Protein AF-0000000072543298 (afdb_homodimer)

Solvent-accessible surface area (backbone atoms only — not comparable to full-atom values): 110197 Å² total; per-residue (Å²): 109,69,66,55,39,47,43,68,65,50,57,70,50,43,33,86,55,29,32,30,28,44,59,50,42,37,95,79,49,76,70,52,47,16,36,52,63,36,28,51,38,40,25,48,36,36,34,43,51,16,51,27,30,66,71,74,44,91,49,54,25,59,21,46,34,29,39,30,46,20,36,38,20,56,39,30,54,50,39,39,49,57,76,39,35,64,30,51,50,47,22,62,79,40,78,42,59,83,24,36,60,73,49,44,24,27,35,72,73,44,45,67,73,62,55,65,84,76,39,52,31,26,29,56,34,56,60,18,50,50,47,37,50,49,44,39,44,28,72,70,68,48,82,62,55,44,46,67,69,52,44,22,50,52,42,46,48,50,56,56,36,48,54,35,65,58,39,52,25,16,42,94,81,39,43,33,38,74,66,27,70,80,46,61,33,55,38,30,36,29,15,23,19,23,34,25,18,49,63,57,38,34,50,35,37,57,52,30,92,52,37,43,74,77,33,47,33,83,61,63,62,42,43,44,48,47,16,47,53,42,28,62,54,34,50,54,29,28,35,58,66,30,63,38,37,48,64,42,48,47,15,48,28,60,84,34,31,42,54,75,58,58,71,64,50,49,51,30,52,48,49,38,50,72,74,32,51,57,88,62,21,30,25,57,40,89,34,36,40,72,86,25,73,81,46,60,88,88,49,92,54,57,58,91,43,47,46,46,76,21,50,66,49,46,31,18,22,41,50,56,44,45,47,50,27,47,40,23,53,72,69,69,34,58,67,63,21,50,52,40,46,63,59,46,58,81,65,48,40,82,52,98,79,37,80,31,41,33,55,32,29,29,49,49,75,91,45,45,68,58,18,57,75,38,65,82,71,59,79,62,43,72,34,48,46,12,55,82,67,20,36,25,38,47,47,40,22,51,47,52,47,40,50,31,45,75,71,59,57,32,54,69,59,69,74,32,61,74,36,54,87,41,51,48,63,72,31,86,84,69,96,55,78,45,59,43,72,36,31,61,61,90,82,61,47,40,34,36,30,42,32,24,43,34,73,65,50,35,53,55,38,41,75,74,68,42,85,58,41,38,51,74,74,48,57,84,44,38,43,31,48,46,67,48,53,31,56,58,48,32,61,43,36,51,34,78,91,63,66,33,72,34,42,74,92,52,83,65,43,60,66,56,24,16,31,36,34,36,48,81,92,35,45,37,38,25,31,39,63,73,69,50,63,80,61,47,71,62,57,62,37,53,68,37,41,52,52,49,50,54,48,48,54,53,44,47,70,74,63,44,35,43,54,57,29,47,40,43,41,45,76,44,51,68,82,67,52,64,66,92,59,39,64,62,50,50,51,52,54,48,29,44,68,72,26,46,55,97,83,41,45,35,41,66,52,57,67,80,75,42,59,83,54,34,21,56,34,61,46,59,73,54,61,77,49,91,61,79,76,75,61,73,59,60,73,59,60,85,70,77,82,77,76,68,60,75,83,65,52,74,68,76,67,83,68,71,77,53,76,72,66,64,63,76,61,58,71,72,47,52,74,68,56,51,53,55,49,49,71,72,49,81,39,64,54,44,41,51,54,51,48,51,53,44,36,73,73,67,32,55,76,41,62,65,86,92,39,29,44,54,55,48,39,52,52,47,33,55,53,23,46,74,68,62,36,33,42,54,26,35,42,37,40,36,73,69,62,60,59,61,87,60,46,41,60,20,53,36,52,38,42,45,68,65,26,35,41,31,50,32,44,66,95,55,68,68,46,77,48,84,58,62,55,52,62,68,54,49,50,52,52,42,46,64,54,18,49,83,79,40,47,43,49,38,45,50,51,49,53,47,45,43,50,48,25,51,39,51,72,74,44,46,72,62,46,60,42,37,46,52,46,42,50,23,31,43,52,50,34,44,49,51,51,44,64,70,64,56,81,37,62,88,56,76,66,44,75,55,55,45,47,72,44,53,47,52,51,45,50,52,43,66,57,47,39,76,76,80,52,52,83,81,47,52,40,37,56,50,26,32,41,38,24,27,48,44,53,43,64,88,64,46,58,60,42,51,50,54,46,38,74,39,12,70,50,8,44,32,40,80,86,40,71,48,46,27,72,54,49,63,38,58,46,56,89,87,26,50,57,53,47,50,50,53,48,56,46,58,62,61,49,84,46,29,44,59,42,33,50,49,54,50,47,51,53,49,51,39,53,54,40,66,75,34,75,62,64,43,50,74,45,55,45,50,53,55,58,46,53,51,50,19,49,50,52,50,48,51,54,44,28,73,73,70,68,55,72,92,67,92,66,62,63,66,62,47,43,41,51,46,93,47,92,87,9,49,50,50,36,42,48,52,39,51,52,47,52,52,64,72,38,70,54,56,56,67,78,73,81,67,80,74,85,120,108,68,65,56,39,47,43,68,64,49,56,69,49,44,34,86,56,30,30,30,28,43,61,49,43,37,94,78,51,79,70,53,47,18,34,52,64,35,28,50,38,41,24,47,35,35,34,44,50,16,52,27,31,66,72,73,44,91,47,55,25,59,20,47,34,28,38,30,45,20,35,38,20,58,42,30,52,49,39,39,50,58,75,38,36,65,29,51,50,47,22,63,78,41,78,42,59,81,24,36,61,76,47,45,25,27,35,72,73,44,45,67,74,63,55,64,86,75,38,52,34,27,29,55,32,55,60,18,50,50,46,37,51,50,44,39,43,27,73,69,67,47,80,63,54,44,45,68,68,52,43,22,49,53,42,46,49,50,55,56,37,47,53,36,64,56,38,51,25,17,42,95,82,39,42,34,38,74,66,27,71,78,45,60,35,54,38,30,35,29,15,23,18,22,34,28,18,49,63,56,38,34,51,35,38,56,54,29,92,51,36,43,73,78,33,47,34,82,60,62,61,40,42,43,48,49,17,46,53,40,27,62,54,34,50,53,30,30,34,58,66,30,61,38,39,47,62,42,48,48,14,49,29,61,83,35,30,42,54,75,57,59,70,64,51,49,51,28,53,49,50,36,51,72,76,32,50,56,86,62,21,31,24,56,41,90,34,37,43,72,86,25,71,82,46,61,87,87,49,94,53,58,58,90,42,47,47,44,76,19,48,64,50,46,31,18,23,41,51,56,45,44,48,50,28,46,39,24,52,73,70,69,33,58,66,63,22,50,53,40,46,61,60,45,57,80,65,45,39,81,53,97,78,37,82,30,40,32,55,32,29,30,48,48,76,90,46,44,69,60,17,57,74,40,66,85,72,60,79,61,44,73,34,49,46,11,55,80,66,19,35,25,38,45,48,40,22,50,47,52,46,42,49,32,44,75,71,59,58,33,53,68,58,70,73,31,62,75,36,56,87,40,52,47,64,73,29,86,83,71,95,54,76,44,59,42,71,35,32,60,61,90,81,60,47,39,34,36,31,43,34,24,42,32,72,66,52,35,53,56,39,42,74,75,70,41,83,57,39,39,51,71,74,46,58,83,43,40,43,31,48,47,66,49,54,32,58,58,48,31,59,42,36,51,34,77,91,64,66,33,72,36,41,72,92,52,81,66,44,61,67,55,24,15,33,36,34,37,49,81,91,34,46,36,36,26,33,38,62,76,67,47,84,50,74,51,70,63,62,62,38,53,70,38,44,54,52,47,50,53,48,50,53,53,45,47,71,74,63,43,32,44,54,57,29,46,39,44,41,44,74,44,51,67,82,68,50,63,66,92,59,38,65,62,51,49,51,51,53,48,29,44,70,71,28,47,55,96,85,42,46,36,42,68,55,56,66,81,74,42,58,84,54,34,23,56,35,62,45,58,73,56,63,78,49,91,60,80,77,74,62,73,60,59,72,61,59,85,71,76,80,76,74,69,59,74,83,66,52,73,70,76,67,84,67,72,76,52,78,71,67,62,63,75,61,56,71,73,47,52,73,68,56,50,53,55,49,49,71,72,49,83,39,64,56,43,42,51,53,50,48,52,53,45,36,72,72,66,32,54,76,40,62,65,86,92,39,30,45,54,54,49,38,52,52,45,32,54,51,23,44,75,69,62,37,33,41,54,25,34,42,39,40,36,74,68,62,55,63,62,87,60,45,43,60,19,53,35,51,38,42,43,68,67,26,35,42,28,50,32,43,67,96,53,69,67,47,77,49,84,58,62,55,53,62,68,55,50,49,51,52,42,46,63,54,17,49,83,77,41,45,42,50,39,44,48,49,50,53,47,44,43,49,46,26,52,39,51,71,73,46,46,71,62,45,61,43,38,46,52,46,42,49,22,31,44,51,50,34,44,50,52,51,43,64,69,66,56,81,36,61,89,56,74,65,44,76,55,55,45,47,72,47,53,48,51,50,45,52,51,44,66,57,44,39,74,73,79,50,49,82,79,46,53,42,36,56,50,27,33,40,37,23,28,49,45,53,44,62,87,64,45,59,59,42,50,51,55,44,38,73,40,12,69,51,8,43,31,37,80,85,40,71,49,45,27,73,52,48,62,38,58,46,56,91,86,24,50,58,51,47,50,50,54,48,56,46,58,60,61,49,86,47,28,43,58,43,32,51,48,54,49,47,51,53,49,52,35,52,54,40,66,75,33,75,64,64,45,49,72,46,54,45,50,53,56,57,46,53,51,51,19,49,49,53,51,48,52,53,43,29,74,73,71,67,55,73,92,66,91,66,62,62,65,63,46,42,39,52,47,94,46,94,87,9,49,48,51,37,42,47,53,39,50,51,48,53,54,64,73,41,70,55,57,57,67,76,74,81,68,79,71,86,117

Radius of gyration: 49.66 Å; Cα contacts (8 Å, |Δi|>4): 3732; chains: 2; bounding box: 104×158×107 Å

Secondary structure (DSSP, 8-state):
-HHHHHHHHTGGG--TTT----SEE-SS----EEEHHHHHHHHHHHHHHHHHHHHH-S-HHHHHHHHHHHHHHHHHHHHHHHTTHHHHHHHHH---GGGSPPSEEETTT--BSS-TTTS----HHHHHHHHHHHHHHHHTT-----SHHHHHHHHHHHHHHHTGGG--B-TTTT--STT-SS--B--HHHHHHHHHHHHHHTT-BTTGGG--GGGB----HHHHHHHHHHHHHHTT--SSS-S--TTHHHHHSTTT-----HHHHHHHHHHHHHHHB-SSSB-SSTT--TT-TTS-TT-SSPPTTGGGGGTT---BBTHHHHHHHHHHHHTT-HHHHHHHHHHHGGG-EEETTEEE--S-EE--GGGHHHHHHSTT-SPPEE-SBTTTSBEEHHHHHHHHHHHHHHTTSS-HHHH-TT-TTS-GGGS-----SS--B----TT--EEEEEEESSHHHHHHHHHTT---B-TTTTTTSEEE-HHHHHHHHTTTTEETTTTEE-S------HHHHTSEEEETTEEEEE--GGG--SS-SGGG-HHHHHHHHHHHHHHHHHH--BSSB-EEEEEE-HHHH-STTHHHHHHHHHHHHHTEETTEEEEE--HHHHTTTB-EEE-GGGGG-S-GGGS---------S----TTS--------------HHHHHTS-HHHHHHHHHH---HHHHHHHHHHHHHHH-TT-EETTEEHHHHHHHHHHHHHHTT-HHHHHHHHHHTT---TTHHHHHHHHHHTT-EEEEE-TTS-EEEE-S---HHHHHHHHHHHHTTT-TTHHHHHHHHHHHHHHHHHH-GGGGTTB-EEEHHHHHHHHHHHHHHH-TTGGGTT-GGGS-HHHHHHHHHHHHHHHHH-GGGS-HHHHHHHHHHHTB--TTHHHHHHHHHHT-TT-EEETTEEE-STTHHHH--TT-HHHHHHHHHHHTT---HHHHHHHHHHHHHHHHHHHH-TT---SS-EEHHHHHHHHHHHHHHHHHHHH-----S--HHHHTS-TTSTT-HHHHHHHHHHHHHHHS-----SS------/-HHHHHHHHTGGG--TTT----SEE-TT----EEEHHHHHHHHHHHHHHHHHHHHH-S-HHHHHHHHHHHHHHHHHHHHHHHTTHHHHHHHHH---GGGSPPSEEETTT--BSS-TTTS----HHHHHHHHHHHHHHHHTT-----SHHHHHHHHHHHHHHHTGGG--B-TTTT--STT-SS--B--HHHHHHHHHHHHHHTT-BTTGGG--GGGB----HHHHHHHHHHHHHHTT--SSS-S--TTHHHHHSTTT-----HHHHHHHHHHHHHHHB-SSSB-SSTT--TT-TTS-TT-SSPPTTGGGGGTT---BBTHHHHHHHHHHHHTT-HHHHHHHHHHHGGG-EEETTEEE--S-EE--GGGHHHHHHSTT-SPPEE-SBTTTSBEEHHHHHHHHHHHHHHTTSS-HHHH-TT-TTS-GGGS-----SS--B----TT--EEEEEEESSHHHHHHHHHTT---B-TTTTTTSEEE-HHHHHHHHTTTTEETTTTEE-S------HHHHTSEEEETTEEEEE--GGG---SSSGGG-HHHHHHHHHHHHHHHHHH--BSSB-EEEEEE-HHHH-STTHHHHHHHHHHHHHTEETTEEEEE--HHHHTTTB-EEE-GGGGG-S-GGGS---------S----TTS--------------HHHHHTS-HHHHHHHHHH---HHHHHHHHHHHHHHH-TT-EETTEEHHHHHHHHHHHHHHTT-HHHHHHHHHHTT---TTHHHHHHHHHHTT-EEEEE-TTS-EEEE-S---HHHHHHHHHHHHTTT-TTHHHHHHHHHHHHHHHHHH-GGGGTTB-EEEHHHHHHHHHHHHHHH-TTGGGTT-GGGS-HHHHHHHHHHHHHHHHH-GGGS-HHHHHHHHHHHTB--TTHHHHHHHHHHT-TT-EEETTEEE-STTHHHH--TT-HHHHHHHHHHHTT---HHHHHHHHHHHHHHHHHHHH-TT---SS-EEHHHHHHHHHHHHHHHHHHHH-----S--HHHHTS-TTSTT-HHHHHHHHHHHHHHHS-----SS------

Sequence (2088 aa):
MIIISVKRQILQYQNCCLGLFPSIGSADNTNRTSHVRDSIYCSVAAWALSQAYRRIDDDNGRAHELGQIAVKCMRGILFCWIRQADKAEKFKRHQLPQYALHSTFDMITGDPVYTDEEYGHLQIDCVALYLIFLNQMISSGLKIIFTTDEVHFVQNLVFYVERAYRTPDYGMWERGSKYNNGSTELHASSIGMAKAALEAVNGCNLFGEIGAAWSVIYVDIDAHNRNRTIFESILPRESNSKNTDASLLPTVCWPAFAIHEEPIKLRALDKVKRKLEGKYGVKRFLRDGFKTELEDKNRKYYRPAEIKNFDGIECEWPMFYLYFIIDNIFHGKKKEAEEYMKKLKPLLLHSREGVLIPNYYYVPADKIELEKKNPGSQERLPSPEGSSAGVFMWGQSVYLISQMLIKGIVNVNELDPIRRYLPAIERPRFSTRYSKFQGTPPDLVIQIVLIADTSRLQQLLATYGIQTQTPHQIEPLQIWSPKQLTKAYEFLGVNHKLELTGRPSRPFGVLSTSKIYRVCSKTVLCYPLLFELSDFYLAQDISLVMDDCRNDLQFLSKGWKLSGRPTWCMLIREDTIRGHNFGEFLDLLAQFKKGNVGGVRVQIGRLQSFISSACIEHLDFLHHLEDPNIFDPLNEKKTGSNFKSLTDLPTLSDIDYGRGLIEAELKNKSTYDLVSIYKSLDDMQPQSQILKVLNDREGPDYRIESYTISERLEKLIHRAGTHKHWSVLRLCSALLGKLVDSLAPSVTTVLVRGKQITVGVFGHEEEVLDKPVSPNEIKNILYRICQPHDLRQAVLQQELILCIGKLIATVPELFDGILKIRIGWFVKAMEVEMETSGNYTDINNDIHCLSPHSIKILLHTVLTINVDDADYRTPLQKRQLDGALNRVPKDFYDRVWQILERTPGGIKVAGYLLPKQPTLSDMTMYELNFSLLVEQMLSKIIDPSYRQIMVEAFMVLSTVLERNSELNFLQSVNMDKIIQEAFDEFQKDLNKTEGHEKQDDMKLFFNTPPNIKHGTTSYLGKVIIRVLLDGELTVPSEEMCSVSMIIISVKRQILQYQNCCLGLFPSIGSADNTNRTSHVRDSIYCSVAAWALSQAYRRIDDDNGRAHELGQIAVKCMRGILFCWIRQADKAEKFKRHQLPQYALHSTFDMITGDPVYTDEEYGHLQIDCVALYLIFLNQMISSGLKIIFTTDEVHFVQNLVFYVERAYRTPDYGMWERGSKYNNGSTELHASSIGMAKAALEAVNGCNLFGEIGAAWSVIYVDIDAHNRNRTIFESILPRESNSKNTDASLLPTVCWPAFAIHEEPIKLRALDKVKRKLEGKYGVKRFLRDGFKTELEDKNRKYYRPAEIKNFDGIECEWPMFYLYFIIDNIFHGKKKEAEEYMKKLKPLLLHSREGVLIPNYYYVPADKIELEKKNPGSQERLPSPEGSSAGVFMWGQSVYLISQMLIKGIVNVNELDPIRRYLPAIERPRFSTRYSKFQGTPPDLVIQIVLIADTSRLQQLLATYGIQTQTPHQIEPLQIWSPKQLTKAYEFLGVNHKLELTGRPSRPFGVLSTSKIYRVCSKTVLCYPLLFELSDFYLAQDISLVMDDCRNDLQFLSKGWKLSGRPTWCMLIREDTIRGHNFGEFLDLLAQFKKGNVGGVRVQIGRLQSFISSACIEHLDFLHHLEDPNIFDPLNEKKTGSNFKSLTDLPTLSDIDYGRGLIEAELKNKSTYDLVSIYKSLDDMQPQSQILKVLNDREGPDYRIESYTISERLEKLIHRAGTHKHWSVLRLCSALLGKLVDSLAPSVTTVLVRGKQITVGVFGHEEEVLDKPVSPNEIKNILYRICQPHDLRQAVLQQELILCIGKLIATVPELFDGILKIRIGWFVKAMEVEMETSGNYTDINNDIHCLSPHSIKILLHTVLTINVDDADYRTPLQKRQLDGALNRVPKDFYDRVWQILERTPGGIKVAGYLLPKQPTLSDMTMYELNFSLLVEQMLSKIIDPSYRQIMVEAFMVLSTVLERNSELNFLQSVNMDKIIQEAFDEFQKDLNKTEGHEKQDDMKLFFNTPPNIKHGTTSYLGKVIIRVLLDGELTVPSEEMCSVS

Nearest PDB structures (foldseek):
  8jfl-assembly1_N  TM=9.525E-01  e=7.866E-101  Homo sapiens
  8jfk-assembly1_N  TM=9.503E-01  e=1.307E-99  Homo sapiens
  8jfk-assembly1_M  TM=9.234E-01  e=1.318E-75  Homo sapiens
  8jfl-assembly1_A  TM=9.089E-01  e=2.681E-70  Homo sapiens
  8cd0-assembly1_A  TM=5.021E-01  e=4.151E+00  Homo sapiens

pLDDT: mean 87.75, std 11.9, range [19.67, 98.75]

Foldseek 3Di:
DLVLLLCLAQVVQQDPAQLFGAQFDDPPDPDQKGFLLLRLLNLLLLLLLLLLCVPPPPPPPSSVVSLVSSLSSLLSQLVLQLVLLVLLQVCLVPVDLQSAGARMAGSHPSHHPDHSVGFFRFELLSLLSSLQVLLLSLQLPRQRDDDLLSLLSNLSSLSNLLQLLFRFGCYPVRQAALQSANDTWRFLLSLLSSLLSLQRQAQGQSRHPVHDPSRHHHHFLQSSLSSLLLSLLCPLATTQFFRHFLSVLCRCFPPRVSDQPVVRSVRSVVVQCVQFAALLAGFGTALRCPPEPPDDPVDSGDDFLRSLLSGLFTKHALLSLLSVLRRCLLVVNNVSNVVSVVSNVVQWDQDPSGIWHAGIWGDDPVCSVVCVVPRRPDDTHGDCRRPVVHHSSNSSSSVSSSVCSNVVSGDPCSSPVQPSNDDLCPTDDDPDLAKHFNFADPPAAAEEAEEELAVVVQVVLVVVVFHHHYQVRQPPAFEAEQQLVLVLQQLRSDDVVSPRRGNPSATGALQVQQAWEQALNHIYHYAGPLCPPPFALQNLPVVSSLVVVLLSLVCCNPSPRIAFHGYHYDYDYPLRCQADCVVVVSVSSVCQPVQDDPRHGYHYDHPVVRNVRGHYHYPCSNNPPPDPPPGDTRHRDPDPPPPPPSVPSPHPPPPPQPDADDLVVLLPDDLVVLLVVLVVDDHLRNNLSSLLSVCVVPNQQDDSDHDTSLVVLVVSLSVCSSSLQQLSNLSSCLSNLGFDSCQLVLQSLQLSSQAKEWAAAAPFDIDIDNGRDDRVVLSCRLQVRQVVPHSSSSSVLSLVSVLVSSCCSVPVVLCAQFRYAYSNLLVVLLLLVQVVVVPCVVVVSDPSRDRSVVVSVSSSCLSCCCPPPVPPDFLLNSQQSCLSRNGADDCLLVLLLVQLVQAQAAEADLRDGDHSPPLPSNGDRPNSVSVVVVVVRLVSDNGSLVSSLLSLLSVLLSVVCVVVVQFGAPHYHYSVVLLVQLLVVLQVVCCVPPVDPDDPDCSVLSRFAAPDDSGSSVSSNVSSVVNSVPGPSPRVPDPPPPPD/DLVLLLCLAQVVQQDPAQLFGAQFDDPPDPDQKGFLLLRLLNLLLLLLLLLLCVPPPPPPPSSVVSLVSSLSSLLSQLVLQLVLLVLLQVCLVPVDLQSAGARMAGSHPSHHPDHSQVFFRFELLSLLSSLQVLLLSLQLPRQRDDDLLSLLSVLSSLSNLLQLLFRFGCYPVRQAALQSANDTWRFLLSLLSSLLSLQRQAQGQSRHPVGDPSRHHHHFLQSSLSSLLLSLLCPLATTQFFRHFLSVLCRCFPPRVSDQPVVRSVRSVVVQCVQFAALLAGFGTALRCPPEPPDDPPDSGDDFLRSLLSGLFTKHALLSLLSVLRRCLLVVNNVSNVVSVVSNVVQWDQDPSGTWHAGIWGDDPVCSVVCVVPRRPDDTDGDCRRPVVHHSSNSSSSVSSSVCSNVVSGDPCSSRVQPSNDDLCPTDDDPDLAKHFNFADPPAAEEEAEEELAVVVQVVLVVVVFHHHYQVRQPPAFEAEQQLVLVLQQLRSDDVVSPRRGNPSATGALQVQQAWEQALNHIYHYAGPLCVPDLACQNLPVVSSLVVVLLSLVCCNPSPRIAFHGYHYDYDYPLRCQADCVVVVSVSSVCQPVQDDPRHGYHYDHPVVRVVRGHYHYPCSCNPPPDPPPGDTRHRDDDDPPPPPSVPSPHPPPPPQPDADDLVVLLPDDPVVLLVVLVVDDHLRNNLSSLLSCCVVPNQQDDNDHDGSLRVLVVSLSVCSSVLQQLSNLSSSLSNLGFDSCQLVLQSLQLSSQAKEWAAAAPFDIDIDNGRDDRVVLSCRLQVRQVVPHSSSSSVLSLVSVLNSSCCSVPVVLCVQFRYAYSNLLVVLLLLVQVVVVPCVVVVSDPSRDRSVVNSVSSSCLSCCCPPPVPVDFLLNVQQSCLSRNGADDCLLVLLLVQLVQAQAAEADLRDGDHSPPLPSNGDRPRSVSVVVVVVRLVSDNGSLVSSLLSVLSVLLSVVCVVVVQFGAPHYDYSVVLLVQLLVVLQVVCCVPPVDPDDPDCSVLSRFAAPDDSGSSVSSNVSSVVNSVVGPSPRVPPPPPPPD

Structure (mmCIF, N/CA/C/O backbone):
data_AF-0000000072543298-model_v1
#
loop_
_entity.id
_entity.type
_entity.pdbx_description
1 polymer 'Phosphorylase b kinase regulatory subunit'
#
loop_
_atom_site.group_PDB
_atom_site.id
_atom_site.type_symbol
_atom_site.label_atom_id
_atom_site.label_alt_id
_atom_site.label_comp_id
_atom_site.label_asym_id
_atom_site.label_entity_id
_atom_site.label_seq_id
_atom_site.pdbx_PDB_ins_code
_atom_site.Cartn_x
_atom_site.Cartn_y
_atom_site.Cartn_z
_atom_site.occupancy
_atom_site.B_iso_or_equiv
_atom_site.auth_seq_id
_atom_site.auth_comp_id
_atom_site.auth_asym_id
_atom_site.auth_atom_id
_atom_site.pdbx_PDB_model_num
ATOM 1 N N . MET A 1 1 ? 30.531 -4.211 7.105 1 72.94 1 MET A N 1
ATOM 2 C CA . MET A 1 1 ? 30.828 -4.035 5.688 1 72.94 1 MET A CA 1
ATOM 3 C C . MET A 1 1 ? 29.672 -4.5 4.824 1 72.94 1 MET A C 1
ATOM 5 O O . MET A 1 1 ? 29.188 -3.758 3.963 1 72.94 1 MET A O 1
ATOM 9 N N . ILE A 1 2 ? 29.078 -5.695 5.148 1 82 2 ILE A N 1
ATOM 10 C CA . ILE A 1 2 ? 28.031 -6.203 4.281 1 82 2 ILE A CA 1
ATOM 11 C C . ILE A 1 2 ? 26.766 -5.359 4.457 1 82 2 ILE A C 1
ATOM 13 O O . ILE A 1 2 ? 26.031 -5.133 3.498 1 82 2 ILE A O 1
ATOM 17 N N . ILE A 1 3 ? 26.656 -4.836 5.59 1 80.88 3 ILE A N 1
ATOM 18 C CA . ILE A 1 3 ? 25.5 -4.004 5.898 1 80.88 3 ILE A CA 1
ATOM 19 C C . ILE A 1 3 ? 25.531 -2.738 5.047 1 80.88 3 ILE A C 1
ATOM 21 O O . ILE A 1 3 ? 24.516 -2.338 4.484 1 80.88 3 ILE A O 1
ATOM 25 N N . ILE A 1 4 ? 26.641 -2.24 4.941 1 83.62 4 ILE A N 1
ATOM 26 C CA . ILE A 1 4 ? 26.812 -1.024 4.152 1 83.62 4 ILE A CA 1
ATOM 27 C C . ILE A 1 4 ? 26.562 -1.327 2.676 1 83.62 4 ILE A C 1
ATOM 29 O O . ILE A 1 4 ? 25.969 -0.523 1.963 1 83.62 4 ILE A O 1
ATOM 33 N N . SER A 1 5 ? 26.969 -2.52 2.283 1 90.25 5 SER A N 1
ATOM 34 C CA . SER A 1 5 ? 26.781 -2.896 0.883 1 90.25 5 SER A CA 1
ATOM 35 C C . SER A 1 5 ? 25.312 -3.072 0.54 1 90.25 5 SER A C 1
ATOM 37 O O . SER A 1 5 ? 24.859 -2.635 -0.521 1 90.25 5 SER A O 1
ATOM 39 N N . VAL A 1 6 ? 24.594 -3.705 1.438 1 93.06 6 VAL A N 1
ATOM 40 C CA . VAL A 1 6 ? 23.172 -3.922 1.183 1 93.06 6 VAL A CA 1
ATOM 41 C C . VAL A 1 6 ? 22.453 -2.578 1.11 1 93.06 6 VAL A C 1
ATOM 43 O O . VAL A 1 6 ? 21.578 -2.381 0.263 1 93.06 6 VAL A O 1
ATOM 46 N N . LYS A 1 7 ? 22.812 -1.687 1.951 1 90 7 LYS A N 1
ATOM 47 C CA . LYS A 1 7 ? 22.188 -0.367 1.983 1 90 7 LYS A CA 1
ATOM 48 C C . LYS A 1 7 ? 22.516 0.431 0.727 1 90 7 LYS A C 1
ATOM 50 O O . LYS A 1 7 ? 21.641 1.02 0.103 1 90 7 LYS A O 1
ATOM 55 N N . ARG A 1 8 ? 23.719 0.361 0.279 1 90.69 8 ARG A N 1
ATOM 56 C CA . ARG A 1 8 ? 24.203 1.192 -0.817 1 90.69 8 ARG A CA 1
ATOM 57 C C . ARG A 1 8 ? 23.828 0.597 -2.168 1 90.69 8 ARG A C 1
ATOM 59 O O . ARG A 1 8 ? 23.609 1.328 -3.139 1 90.69 8 ARG A O 1
ATOM 66 N N . GLN A 1 9 ? 23.719 -0.693 -2.164 1 94.56 9 GLN A N 1
ATOM 67 C CA . GLN A 1 9 ? 23.594 -1.328 -3.471 1 94.56 9 GLN A CA 1
ATOM 68 C C . GLN A 1 9 ? 22.156 -1.786 -3.717 1 94.56 9 GLN A C 1
ATOM 70 O O . GLN A 1 9 ? 21.766 -2.035 -4.859 1 94.56 9 GLN A O 1
ATOM 75 N N . ILE A 1 10 ? 21.328 -1.924 -2.648 1 95.62 10 ILE A N 1
ATOM 76 C CA . ILE A 1 10 ? 19.969 -2.436 -2.855 1 95.62 10 ILE A CA 1
ATOM 77 C C . ILE A 1 10 ? 18.953 -1.485 -2.225 1 95.62 10 ILE A C 1
ATOM 79 O O . ILE A 1 10 ? 18.156 -0.863 -2.928 1 95.62 10 ILE A O 1
ATOM 83 N N . LEU A 1 11 ? 19.109 -1.19 -0.948 1 94.88 11 LEU A N 1
ATOM 84 C CA . LEU A 1 11 ? 18.078 -0.545 -0.159 1 94.88 11 LEU A CA 1
ATOM 85 C C . LEU A 1 11 ? 17.875 0.899 -0.604 1 94.88 11 LEU A C 1
ATOM 87 O O . LEU A 1 11 ? 16.766 1.431 -0.512 1 94.88 11 LEU A O 1
ATOM 91 N N . GLN A 1 12 ? 18.875 1.548 -1.045 1 92.5 12 GLN A N 1
ATOM 92 C CA . GLN A 1 12 ? 18.766 2.949 -1.437 1 92.5 12 GLN A CA 1
ATOM 93 C C . GLN A 1 12 ? 17.844 3.113 -2.639 1 92.5 12 GLN A C 1
ATOM 95 O O . GLN A 1 12 ? 17.312 4.199 -2.877 1 92.5 12 GLN A O 1
ATOM 100 N N . TYR A 1 13 ? 17.562 1.981 -3.336 1 94 13 TYR A N 1
ATOM 101 C CA . TYR A 1 13 ? 16.797 2.102 -4.574 1 94 13 TYR A CA 1
ATOM 102 C C . TYR A 1 13 ? 15.352 1.687 -4.359 1 94 13 TYR A C 1
ATOM 104 O O . TYR A 1 13 ? 14.555 1.705 -5.297 1 94 13 TYR A O 1
ATOM 112 N N . GLN A 1 14 ? 14.977 1.261 -3.178 1 95.62 14 GLN A N 1
ATOM 113 C CA . GLN A 1 14 ? 13.578 0.93 -2.941 1 95.62 14 GLN A CA 1
ATOM 114 C C . GLN A 1 14 ? 12.688 2.156 -3.113 1 95.62 14 GLN A C 1
ATOM 116 O O . GLN A 1 14 ? 12.977 3.223 -2.566 1 95.62 14 GLN A O 1
ATOM 121 N N . ASN A 1 15 ? 11.688 1.988 -3.877 1 94.31 15 ASN A N 1
ATOM 122 C CA . ASN A 1 15 ? 10.75 3.096 -4.055 1 94.31 15 ASN A CA 1
ATOM 123 C C . ASN A 1 15 ? 9.977 3.389 -2.771 1 94.31 15 ASN A C 1
ATOM 125 O O . ASN A 1 15 ? 9.617 2.467 -2.037 1 94.31 15 ASN A O 1
ATOM 129 N N . CYS A 1 16 ? 9.609 4.609 -2.504 1 93.62 16 CYS A N 1
ATOM 130 C CA . CYS A 1 16 ? 9.016 5.047 -1.246 1 93.62 16 CYS A CA 1
ATOM 131 C C . CYS A 1 16 ? 7.52 4.75 -1.221 1 93.62 16 CYS A C 1
ATOM 133 O O . CYS A 1 16 ? 6.918 4.664 -0.148 1 93.62 16 CYS A O 1
ATOM 135 N N . CYS A 1 17 ? 6.891 4.609 -2.324 1 93.56 17 CYS A N 1
ATOM 136 C CA . CYS A 1 17 ? 5.441 4.473 -2.385 1 93.56 17 CYS A CA 1
ATOM 137 C C . CYS A 1 17 ? 5.02 3.025 -2.152 1 93.56 17 CYS A C 1
ATOM 139 O O . CYS A 1 17 ? 4.496 2.689 -1.088 1 93.56 17 CYS A O 1
ATOM 141 N N . LEU A 1 18 ? 5.426 2.125 -3.072 1 95 18 LEU A N 1
ATOM 142 C CA . LEU A 1 18 ? 4.957 0.746 -2.998 1 95 18 LEU A CA 1
ATOM 143 C C . LEU A 1 18 ? 6.043 -0.171 -2.453 1 95 18 LEU A C 1
ATOM 145 O O . LEU A 1 18 ? 5.777 -1.327 -2.113 1 95 18 LEU A O 1
ATOM 149 N N . GLY A 1 19 ? 7.297 0.327 -2.373 1 97 19 GLY A N 1
ATOM 150 C CA . GLY A 1 19 ? 8.398 -0.471 -1.864 1 97 19 GLY A CA 1
ATOM 151 C C . GLY A 1 19 ? 9 -1.391 -2.91 1 97 19 GLY A C 1
ATOM 152 O O . GLY A 1 19 ? 9.781 -2.289 -2.58 1 97 19 GLY A O 1
ATOM 153 N N . LEU A 1 20 ? 8.648 -1.188 -4.215 1 97.69 20 LEU A N 1
ATOM 154 C CA . LEU A 1 20 ? 9.211 -1.982 -5.297 1 97.69 20 LEU A CA 1
ATOM 155 C C . LEU A 1 20 ? 10.609 -1.484 -5.672 1 97.69 20 LEU A C 1
ATOM 157 O O . LEU A 1 20 ? 11.023 -0.414 -5.227 1 97.69 20 LEU A O 1
ATOM 161 N N . PHE A 1 21 ? 11.352 -2.242 -6.418 1 97.19 21 PHE A N 1
ATOM 162 C CA . PHE A 1 21 ? 12.711 -1.901 -6.832 1 97.19 21 PHE A CA 1
ATOM 163 C C . PHE A 1 21 ? 12.789 -1.727 -8.344 1 97.19 21 PHE A C 1
ATOM 165 O O . PHE A 1 21 ? 12.031 -2.359 -9.086 1 97.19 21 PHE A O 1
ATOM 172 N N . PRO A 1 22 ? 13.664 -0.913 -8.797 1 95.38 22 PRO A N 1
ATOM 173 C CA . PRO A 1 22 ? 13.805 -0.717 -10.242 1 95.38 22 PRO A CA 1
ATOM 174 C C . PRO A 1 22 ? 14.5 -1.892 -10.93 1 95.38 22 PRO A C 1
ATOM 176 O O . PRO A 1 22 ? 15.164 -2.695 -10.273 1 95.38 22 PRO A O 1
ATOM 179 N N . SER A 1 23 ? 14.32 -1.99 -12.219 1 91.88 23 SER A N 1
ATOM 180 C CA . SER A 1 23 ? 14.977 -3.041 -12.984 1 91.88 23 SER A CA 1
ATOM 181 C C . SER A 1 23 ? 16.5 -2.896 -12.93 1 91.88 23 SER A C 1
ATOM 183 O O . SER A 1 23 ? 17.219 -3.891 -12.961 1 91.88 23 SER A O 1
ATOM 185 N N . ILE A 1 24 ? 16.969 -1.614 -12.883 1 93 24 ILE A N 1
ATOM 186 C CA . ILE A 1 24 ? 18.391 -1.296 -12.742 1 93 24 ILE A CA 1
ATOM 187 C C . ILE A 1 24 ? 18.578 -0.239 -11.656 1 93 24 ILE A C 1
ATOM 189 O O . ILE A 1 24 ? 17.891 0.79 -11.656 1 93 24 ILE A O 1
ATOM 193 N N . GLY A 1 25 ? 19.406 -0.485 -10.711 1 91.5 25 GLY A N 1
ATOM 194 C CA . GLY A 1 25 ? 19.672 0.448 -9.625 1 91.5 25 GLY A CA 1
ATOM 195 C C . GLY A 1 25 ? 20.672 1.525 -10 1 91.5 25 GLY A C 1
ATOM 196 O O . GLY A 1 25 ? 21.891 1.29 -9.984 1 91.5 25 GLY A O 1
ATOM 197 N N . SER A 1 26 ? 20.203 2.615 -10.305 1 89.25 26 SER A N 1
ATOM 198 C CA . SER A 1 26 ? 21.078 3.738 -10.625 1 89.25 26 SER A CA 1
ATOM 199 C C . SER A 1 26 ? 20.438 5.066 -10.234 1 89.25 26 SER A C 1
ATOM 201 O O . SER A 1 26 ? 19.203 5.211 -10.305 1 89.25 26 SER A O 1
ATOM 203 N N . ALA A 1 27 ? 21.234 5.957 -9.75 1 77.62 27 ALA A N 1
ATOM 204 C CA . ALA A 1 27 ? 20.734 7.289 -9.422 1 77.62 27 ALA A CA 1
ATOM 205 C C . ALA A 1 27 ? 20.234 8.016 -10.672 1 77.62 27 ALA A C 1
ATOM 207 O O . ALA A 1 27 ? 19.328 8.844 -10.602 1 77.62 27 ALA A O 1
ATOM 208 N N . ASP A 1 28 ? 20.75 7.609 -11.773 1 73.75 28 ASP A N 1
ATOM 209 C CA . ASP A 1 28 ? 20.453 8.289 -13.031 1 73.75 28 ASP A CA 1
ATOM 210 C C . ASP A 1 28 ? 19.297 7.609 -13.75 1 73.75 28 ASP A C 1
ATOM 212 O O . ASP A 1 28 ? 18.781 8.133 -14.742 1 73.75 28 ASP A O 1
ATOM 216 N N . ASN A 1 29 ? 19.078 6.457 -13.164 1 71.94 29 ASN A N 1
ATOM 217 C CA . ASN A 1 29 ? 18.031 5.711 -13.836 1 71.94 29 ASN A CA 1
ATOM 218 C C . ASN A 1 29 ? 16.656 6.34 -13.602 1 71.94 29 ASN A C 1
ATOM 220 O O . ASN A 1 29 ? 16.188 6.41 -12.461 1 71.94 29 ASN A O 1
ATOM 224 N N . THR A 1 30 ? 16.141 6.809 -14.633 1 73.44 30 THR A N 1
ATOM 225 C CA . THR A 1 30 ? 14.852 7.504 -14.531 1 73.44 30 THR A CA 1
ATOM 226 C C . THR A 1 30 ? 13.703 6.555 -14.844 1 73.44 30 THR A C 1
ATOM 228 O O . THR A 1 30 ? 12.531 6.938 -14.75 1 73.44 30 THR A O 1
ATOM 231 N N . ASN A 1 31 ? 14.172 5.324 -15.156 1 81.06 31 ASN A N 1
ATOM 232 C CA . ASN A 1 31 ? 13.094 4.41 -15.508 1 81.06 31 ASN A CA 1
ATOM 233 C C . ASN A 1 31 ? 12.289 3.986 -14.289 1 81.06 31 ASN A C 1
ATOM 235 O O . ASN A 1 31 ? 12.852 3.793 -13.203 1 81.06 31 ASN A O 1
ATOM 239 N N . ARG A 1 32 ? 10.93 3.822 -14.469 1 89.38 32 ARG A N 1
ATOM 240 C CA . ARG A 1 32 ? 10.008 3.488 -13.391 1 89.38 32 ARG A CA 1
ATOM 241 C C . ARG A 1 32 ? 9.555 2.035 -13.484 1 89.38 32 ARG A C 1
ATOM 243 O O . ARG A 1 32 ? 8.586 1.636 -12.836 1 89.38 32 ARG A O 1
ATOM 250 N N . THR A 1 33 ? 10.281 1.222 -14.188 1 94.75 33 THR A N 1
ATOM 251 C CA . THR A 1 33 ? 9.859 -0.157 -14.406 1 94.75 33 THR A CA 1
ATOM 252 C C . THR A 1 33 ? 10.414 -1.072 -13.32 1 94.75 33 THR A C 1
ATOM 254 O O . THR A 1 33 ? 11.617 -1.038 -13.023 1 94.75 33 THR A O 1
ATOM 257 N N . SER A 1 34 ? 9.547 -1.818 -12.758 1 96.88 34 SER A N 1
ATOM 258 C CA . SER A 1 34 ? 9.93 -2.795 -11.742 1 96.88 34 SER A CA 1
ATOM 259 C C . SER A 1 34 ? 9.523 -4.207 -12.156 1 96.88 34 SER A C 1
ATOM 261 O O . SER A 1 34 ? 8.375 -4.441 -12.547 1 96.88 34 SER A O 1
ATOM 263 N N . HIS A 1 35 ? 10.484 -5.117 -12.141 1 97.25 35 HIS A N 1
ATOM 264 C CA . HIS A 1 35 ? 10.195 -6.531 -12.352 1 97.25 35 HIS A CA 1
ATOM 265 C C . HIS A 1 35 ? 9.875 -7.223 -11.031 1 97.25 35 HIS A C 1
ATOM 267 O O . HIS A 1 35 ? 10.57 -7.027 -10.031 1 97.25 35 HIS A O 1
ATOM 273 N N . VAL A 1 36 ? 8.836 -8.016 -11.023 1 98 36 VAL A N 1
ATOM 274 C CA . VAL A 1 36 ? 8.391 -8.695 -9.812 1 98 36 VAL A CA 1
ATOM 275 C C . VAL A 1 36 ? 9.508 -9.586 -9.273 1 98 36 VAL A C 1
ATOM 277 O O . VAL A 1 36 ? 9.781 -9.594 -8.07 1 98 36 VAL A O 1
ATOM 280 N N . ARG A 1 37 ? 10.211 -10.289 -10.117 1 97.88 37 ARG A N 1
ATOM 281 C CA . ARG A 1 37 ? 11.266 -11.219 -9.711 1 97.88 37 ARG A CA 1
ATOM 282 C C . ARG A 1 37 ? 12.422 -10.477 -9.039 1 97.88 37 ARG A C 1
ATOM 284 O O . ARG A 1 37 ? 12.898 -10.891 -7.984 1 97.88 37 ARG A O 1
ATOM 291 N N . ASP A 1 38 ? 12.875 -9.383 -9.656 1 97.56 38 ASP A N 1
ATOM 292 C CA . ASP A 1 38 ? 13.945 -8.57 -9.078 1 97.56 38 ASP A CA 1
ATOM 293 C C . ASP A 1 38 ? 13.547 -8.031 -7.707 1 97.56 38 ASP A C 1
ATOM 295 O O . ASP A 1 38 ? 14.344 -8.062 -6.766 1 97.56 38 ASP A O 1
ATOM 299 N N . SER A 1 39 ? 12.359 -7.566 -7.648 1 98.31 39 SER A N 1
ATOM 300 C CA . SER A 1 39 ? 11.867 -7 -6.395 1 98.31 39 SER A CA 1
ATOM 301 C C . SER A 1 39 ? 11.797 -8.055 -5.297 1 98.31 39 SER A C 1
ATOM 303 O O . SER A 1 39 ? 12.094 -7.77 -4.137 1 98.31 39 SER A O 1
ATOM 305 N N . ILE A 1 40 ? 11.398 -9.266 -5.645 1 98.56 40 ILE A N 1
ATOM 306 C CA . ILE A 1 40 ? 11.336 -10.336 -4.656 1 98.56 40 ILE A CA 1
ATOM 307 C C . ILE A 1 40 ? 12.734 -10.617 -4.113 1 98.56 40 ILE A C 1
ATOM 309 O O . ILE A 1 40 ? 12.938 -10.68 -2.898 1 98.56 40 ILE A O 1
ATOM 313 N N . TYR A 1 41 ? 13.711 -10.734 -4.977 1 98.62 41 TYR A N 1
ATOM 314 C CA . TYR A 1 41 ? 15.062 -11.062 -4.527 1 98.62 41 TYR A CA 1
ATOM 315 C C . TYR A 1 41 ? 15.648 -9.922 -3.703 1 98.62 41 TYR A C 1
ATOM 317 O O . TYR A 1 41 ? 16.391 -10.164 -2.74 1 98.62 41 TYR A O 1
ATOM 325 N N . CYS A 1 42 ? 15.383 -8.695 -4.121 1 98.38 42 CYS A N 1
ATOM 326 C CA . CYS A 1 42 ? 15.82 -7.562 -3.316 1 98.38 42 CYS A CA 1
ATOM 327 C C . CYS A 1 42 ? 15.219 -7.621 -1.917 1 98.38 42 CYS A C 1
ATOM 329 O O . CYS A 1 42 ? 15.906 -7.363 -0.928 1 98.38 42 CYS A O 1
ATOM 331 N N . SER A 1 43 ? 13.945 -7.941 -1.863 1 98.31 43 SER A N 1
ATOM 332 C CA . SER A 1 43 ? 13.266 -8.086 -0.577 1 98.31 43 SER A CA 1
ATOM 333 C C . SER A 1 43 ? 13.898 -9.203 0.254 1 98.31 43 SER A C 1
ATOM 335 O O . SER A 1 43 ? 13.984 -9.094 1.479 1 98.31 43 SER A O 1
ATOM 337 N N . VAL A 1 44 ? 14.312 -10.258 -0.371 1 98.5 44 VAL A N 1
ATOM 338 C CA . VAL A 1 44 ? 14.922 -11.391 0.323 1 98.5 44 VAL A CA 1
ATOM 339 C C . VAL A 1 44 ? 16.266 -10.977 0.911 1 98.5 44 VAL A C 1
ATOM 341 O O . VAL A 1 44 ? 16.625 -11.398 2.012 1 98.5 44 VAL A O 1
ATOM 344 N N . ALA A 1 45 ? 17 -10.18 0.155 1 98.06 45 ALA A N 1
ATOM 345 C CA . ALA A 1 45 ? 18.281 -9.688 0.669 1 98.06 45 ALA A CA 1
ATOM 346 C C . ALA A 1 45 ? 18.078 -8.859 1.934 1 98.06 45 ALA A C 1
ATOM 348 O O . ALA A 1 45 ? 18.812 -9.008 2.908 1 98.06 45 ALA A O 1
ATOM 349 N N . ALA A 1 46 ? 17.078 -7.98 1.884 1 97.44 46 ALA A N 1
ATOM 350 C CA . ALA A 1 46 ? 16.75 -7.176 3.061 1 97.44 46 ALA A CA 1
ATOM 351 C C . ALA A 1 46 ? 16.312 -8.062 4.219 1 97.44 46 ALA A C 1
ATOM 353 O O . ALA A 1 46 ? 16.703 -7.844 5.367 1 97.44 46 ALA A O 1
ATOM 354 N N . TRP A 1 47 ? 15.469 -9.016 3.932 1 97.88 47 TRP A N 1
ATOM 355 C CA . TRP A 1 47 ? 14.953 -9.945 4.926 1 97.88 47 TRP A CA 1
ATOM 356 C C . TRP A 1 47 ? 16.078 -10.773 5.535 1 97.88 47 TRP A C 1
ATOM 358 O O . TRP A 1 47 ? 16.125 -10.969 6.75 1 97.88 47 TRP A O 1
ATOM 368 N N . ALA A 1 48 ? 16.984 -11.266 4.68 1 97 48 ALA A N 1
ATOM 369 C CA . ALA A 1 48 ? 18.125 -12.039 5.164 1 97 48 ALA A CA 1
ATOM 370 C C . ALA A 1 48 ? 18.969 -11.227 6.141 1 97 48 ALA A C 1
ATOM 372 O O . ALA A 1 48 ? 19.391 -11.742 7.18 1 97 48 ALA A O 1
ATOM 373 N N . LEU A 1 49 ? 19.219 -10.008 5.781 1 94.94 49 LEU A N 1
ATOM 374 C CA . LEU A 1 49 ? 19.984 -9.133 6.66 1 94.94 49 LEU A CA 1
ATOM 375 C C . LEU A 1 49 ? 19.234 -8.883 7.965 1 94.94 49 LEU A C 1
ATOM 377 O O . LEU A 1 49 ? 19.859 -8.773 9.023 1 94.94 49 LEU A O 1
ATOM 381 N N . SER A 1 50 ? 17.938 -8.734 7.859 1 94.75 50 SER A N 1
ATOM 382 C CA . SER A 1 50 ? 17.109 -8.578 9.055 1 94.75 50 SER A CA 1
ATOM 383 C C . SER A 1 50 ? 17.266 -9.766 9.992 1 94.75 50 SER A C 1
ATOM 385 O O . SER A 1 50 ? 17.375 -9.602 11.211 1 94.75 50 SER A O 1
ATOM 387 N N . GLN A 1 51 ? 17.281 -10.953 9.414 1 93.81 51 GLN A N 1
ATOM 388 C CA . GLN A 1 51 ? 17.469 -12.164 10.203 1 93.81 51 GLN A CA 1
ATOM 389 C C . GLN A 1 51 ? 18.828 -12.18 10.898 1 93.81 51 GLN A C 1
ATOM 391 O O . GLN A 1 51 ? 18.938 -12.617 12.047 1 93.81 51 GLN A O 1
ATOM 396 N N . ALA A 1 52 ? 19.797 -11.664 10.25 1 90.81 52 ALA A N 1
ATOM 397 C CA . ALA A 1 52 ? 21.141 -11.594 10.82 1 90.81 52 ALA A CA 1
ATOM 398 C C . ALA A 1 52 ? 21.188 -10.648 12.023 1 90.81 52 ALA A C 1
ATOM 400 O O . ALA A 1 52 ? 21.797 -10.961 13.039 1 90.81 52 ALA A O 1
ATOM 401 N N . TYR A 1 53 ? 20.531 -9.508 11.906 1 88.56 53 TYR A N 1
ATOM 402 C CA . TYR A 1 53 ? 20.5 -8.523 12.984 1 88.56 53 TYR A CA 1
ATOM 403 C C . TYR A 1 53 ? 19.734 -9.047 14.188 1 88.56 53 TYR A C 1
ATOM 405 O O . TYR A 1 53 ? 20.062 -8.727 15.336 1 88.56 53 TYR A O 1
ATOM 413 N N . ARG A 1 54 ? 18.703 -9.758 13.992 1 86.81 54 ARG A N 1
ATOM 414 C CA . ARG A 1 54 ? 17.906 -10.32 15.078 1 86.81 54 ARG A CA 1
ATOM 415 C C . ARG A 1 54 ? 18.766 -11.242 15.953 1 86.81 54 ARG A C 1
ATOM 417 O O . ARG A 1 54 ? 18.547 -11.328 17.156 1 86.81 54 ARG A O 1
ATOM 424 N N . ARG A 1 55 ? 19.688 -11.836 15.336 1 82.38 55 ARG A N 1
ATOM 425 C CA . ARG A 1 55 ? 20.531 -12.781 16.062 1 82.38 55 ARG A CA 1
ATOM 426 C C . ARG A 1 55 ? 21.703 -12.07 16.734 1 82.38 55 ARG A C 1
ATOM 428 O O . ARG A 1 55 ? 22.031 -12.367 17.891 1 82.38 55 ARG A O 1
ATOM 435 N N . ILE A 1 56 ? 22.422 -11.18 16.047 1 73.5 56 ILE A N 1
ATOM 436 C CA . ILE A 1 56 ? 23.688 -10.609 16.5 1 73.5 56 ILE A CA 1
ATOM 437 C C . ILE A 1 56 ? 23.406 -9.453 17.469 1 73.5 56 ILE A C 1
ATOM 439 O O . ILE A 1 56 ? 24.062 -9.336 18.5 1 73.5 56 ILE A O 1
ATOM 443 N N . ASP A 1 57 ? 22.641 -8.406 16.875 1 62.97 57 ASP A N 1
ATOM 444 C CA . ASP A 1 57 ? 22.75 -7.086 17.469 1 62.97 57 ASP A CA 1
ATOM 445 C C . ASP A 1 57 ? 21.547 -6.785 18.359 1 62.97 57 ASP A C 1
ATOM 447 O O . ASP A 1 57 ? 20.453 -7.309 18.125 1 62.97 57 ASP A O 1
ATOM 451 N N . ASP A 1 58 ? 21.781 -6.352 19.375 1 62.28 58 ASP A N 1
ATOM 452 C CA . ASP A 1 58 ? 20.844 -5.785 20.359 1 62.28 58 ASP A CA 1
ATOM 453 C C . ASP A 1 58 ? 20.109 -4.586 19.766 1 62.28 58 ASP A C 1
ATOM 455 O O . ASP A 1 58 ? 19.484 -3.82 20.5 1 62.28 58 ASP A O 1
ATOM 459 N N . ASP A 1 59 ? 20.344 -4.379 18.391 1 70.06 59 ASP A N 1
ATOM 460 C CA . ASP A 1 59 ? 19.609 -3.234 17.859 1 70.06 59 ASP A CA 1
ATOM 461 C C . ASP A 1 59 ? 18.281 -3.672 17.25 1 70.06 59 ASP A C 1
ATOM 463 O O . ASP A 1 59 ? 18.188 -3.85 16.031 1 70.06 59 ASP A O 1
ATOM 467 N N . ASN A 1 60 ? 17.328 -3.764 17.891 1 79.31 60 ASN A N 1
ATOM 468 C CA . ASN A 1 60 ? 15.992 -4.223 17.5 1 79.31 60 ASN A CA 1
ATOM 469 C C . ASN A 1 60 ? 15.328 -3.27 16.516 1 79.31 60 ASN A C 1
ATOM 471 O O . ASN A 1 60 ? 14.539 -3.695 15.664 1 79.31 60 ASN A O 1
ATOM 475 N N . GLY A 1 61 ? 15.859 -2.141 16.469 1 82.5 61 GLY A N 1
ATOM 476 C CA . GLY A 1 61 ? 15.266 -1.168 15.562 1 82.5 61 GLY A CA 1
ATOM 477 C C . GLY A 1 61 ? 15.672 -1.382 14.117 1 82.5 61 GLY A C 1
ATOM 478 O O . GLY A 1 61 ? 14.836 -1.284 13.219 1 82.5 61 GLY A O 1
ATOM 479 N N . ARG A 1 62 ? 16.953 -1.784 13.945 1 87.88 62 ARG A N 1
ATOM 480 C CA . ARG A 1 62 ? 17.438 -2.021 12.594 1 87.88 62 ARG A CA 1
ATOM 481 C C . ARG A 1 62 ? 16.844 -3.295 12.008 1 87.88 62 ARG A C 1
ATOM 483 O O . ARG A 1 62 ? 16.484 -3.338 10.828 1 87.88 62 ARG A O 1
ATOM 490 N N . ALA A 1 63 ? 16.781 -4.293 12.828 1 91.69 63 ALA A N 1
ATOM 491 C CA . ALA A 1 63 ? 16.172 -5.543 12.391 1 91.69 63 ALA A CA 1
ATOM 492 C C . ALA A 1 63 ? 14.711 -5.32 11.984 1 91.69 63 ALA A C 1
ATOM 494 O O . ALA A 1 63 ? 14.25 -5.867 10.977 1 91.69 63 ALA A O 1
ATOM 495 N N . HIS A 1 64 ? 14.078 -4.488 12.742 1 92.56 64 HIS A N 1
ATOM 496 C CA . HIS A 1 64 ? 12.672 -4.207 12.477 1 92.56 64 HIS A CA 1
ATOM 497 C C . HIS A 1 64 ? 12.508 -3.451 11.156 1 92.56 64 HIS A C 1
ATOM 499 O O . HIS A 1 64 ? 11.656 -3.812 10.336 1 92.56 64 HIS A O 1
ATOM 505 N N . GLU A 1 65 ? 13.289 -2.48 11 1 92.94 65 GLU A N 1
ATOM 506 C CA . GLU A 1 65 ? 13.18 -1.679 9.781 1 92.94 65 GLU A CA 1
ATOM 507 C C . GLU A 1 65 ? 13.461 -2.518 8.539 1 92.94 65 GLU A C 1
ATOM 509 O O . GLU A 1 65 ? 12.75 -2.414 7.539 1 92.94 65 GLU A O 1
ATOM 514 N N . LEU A 1 66 ? 14.539 -3.348 8.625 1 94.75 66 LEU A N 1
ATOM 515 C CA . LEU A 1 66 ? 14.898 -4.199 7.492 1 94.75 66 LEU A CA 1
ATOM 516 C C . LEU A 1 66 ? 13.781 -5.188 7.18 1 94.75 66 LEU A C 1
ATOM 518 O O . LEU A 1 66 ? 13.477 -5.438 6.012 1 94.75 66 LEU A O 1
ATOM 522 N N . GLY A 1 67 ? 13.195 -5.773 8.211 1 96.19 67 GLY A N 1
ATOM 523 C CA . GLY A 1 67 ? 12.039 -6.641 8.016 1 96.19 67 GLY A CA 1
ATOM 524 C C . GLY A 1 67 ? 10.867 -5.93 7.359 1 96.19 67 GLY A C 1
ATOM 525 O O . GLY A 1 67 ? 10.227 -6.48 6.465 1 96.19 67 GLY A O 1
ATOM 526 N N . GLN A 1 68 ? 10.633 -4.715 7.812 1 96.25 68 GLN A N 1
ATOM 527 C CA . GLN A 1 68 ? 9.508 -3.957 7.285 1 96.25 68 GLN A CA 1
ATOM 528 C C . GLN A 1 68 ? 9.758 -3.518 5.848 1 96.25 68 GLN A C 1
ATOM 530 O O . GLN A 1 68 ? 8.82 -3.375 5.059 1 96.25 68 GLN A O 1
ATOM 535 N N . ILE A 1 69 ? 11.047 -3.334 5.52 1 97 69 ILE A N 1
ATOM 536 C CA . ILE A 1 69 ? 11.414 -3.031 4.141 1 97 69 ILE A CA 1
ATOM 537 C C . ILE A 1 69 ? 10.992 -4.188 3.23 1 97 69 ILE A C 1
ATOM 539 O O . ILE A 1 69 ? 10.438 -3.967 2.156 1 97 69 ILE A O 1
ATOM 543 N N . ALA A 1 70 ? 11.289 -5.395 3.686 1 98.31 70 ALA A N 1
ATOM 544 C CA . ALA A 1 70 ? 10.883 -6.582 2.938 1 98.31 70 ALA A CA 1
ATOM 545 C C . ALA A 1 70 ? 9.367 -6.688 2.844 1 98.31 70 ALA A C 1
ATOM 547 O O . ALA A 1 70 ? 8.82 -6.98 1.776 1 98.31 70 ALA A O 1
ATOM 548 N N . VAL A 1 71 ? 8.688 -6.398 3.961 1 98.25 71 VAL A N 1
ATOM 549 C CA . VAL A 1 71 ? 7.23 -6.465 4.012 1 98.25 71 VAL A CA 1
ATOM 550 C C . VAL A 1 71 ? 6.633 -5.469 3.021 1 98.25 71 VAL A C 1
ATOM 552 O O . VAL A 1 71 ? 5.691 -5.797 2.293 1 98.25 71 VAL A O 1
ATOM 555 N N . LYS A 1 72 ? 7.176 -4.258 2.996 1 98.06 72 LYS A N 1
ATOM 556 C CA . LYS A 1 72 ? 6.656 -3.215 2.119 1 98.06 72 LYS A CA 1
ATOM 557 C C . LYS A 1 72 ? 6.719 -3.645 0.656 1 98.06 72 LYS A C 1
ATOM 559 O O . LYS A 1 72 ? 5.785 -3.398 -0.11 1 98.06 72 LYS A O 1
ATOM 564 N N . CYS A 1 73 ? 7.793 -4.258 0.257 1 98.5 73 CYS A N 1
ATOM 565 C CA . CYS A 1 73 ? 7.961 -4.715 -1.118 1 98.5 73 CYS A CA 1
ATOM 566 C C . CYS A 1 73 ? 6.973 -5.828 -1.447 1 98.5 73 CYS A C 1
ATOM 568 O O . CYS A 1 73 ? 6.297 -5.777 -2.477 1 98.5 73 CYS A O 1
ATOM 570 N N . MET A 1 74 ? 6.887 -6.863 -0.583 1 98.69 74 MET A N 1
ATOM 571 C CA . MET A 1 74 ? 5.98 -7.984 -0.814 1 98.69 74 MET A CA 1
ATOM 572 C C . MET A 1 74 ? 4.535 -7.508 -0.903 1 98.69 74 MET A C 1
ATOM 574 O O . MET A 1 74 ? 3.764 -8 -1.726 1 98.69 74 MET A O 1
ATOM 578 N N . ARG A 1 75 ? 4.176 -6.543 -0.037 1 98.31 75 ARG A N 1
ATOM 579 C CA . ARG A 1 75 ? 2.828 -5.992 -0.079 1 98.31 75 ARG A CA 1
ATOM 580 C C . ARG A 1 75 ? 2.613 -5.164 -1.342 1 98.31 75 ARG A C 1
ATOM 582 O O . ARG A 1 75 ? 1.506 -5.121 -1.882 1 98.31 75 ARG A O 1
ATOM 589 N N . GLY A 1 76 ? 3.721 -4.414 -1.778 1 98.19 76 GLY A N 1
ATOM 590 C CA . GLY A 1 76 ? 3.619 -3.691 -3.037 1 98.19 76 GLY A CA 1
ATOM 591 C C . GLY A 1 76 ? 3.258 -4.582 -4.211 1 98.19 76 GLY A C 1
ATOM 592 O O . GLY A 1 76 ? 2.416 -4.223 -5.035 1 98.19 76 GLY A O 1
ATOM 593 N N . ILE A 1 77 ? 3.846 -5.766 -4.262 1 98.5 77 ILE A N 1
ATOM 594 C CA . ILE A 1 77 ? 3.545 -6.734 -5.312 1 98.5 77 ILE A CA 1
ATOM 595 C C . ILE A 1 77 ? 2.102 -7.211 -5.18 1 98.5 77 ILE A C 1
ATOM 597 O O . ILE A 1 77 ? 1.373 -7.289 -6.172 1 98.5 77 ILE A O 1
ATOM 601 N N . LEU A 1 78 ? 1.688 -7.547 -3.965 1 98.38 78 LEU A N 1
ATOM 602 C CA . LEU A 1 78 ? 0.327 -7.988 -3.686 1 98.38 78 LEU A CA 1
ATOM 603 C C . LEU A 1 78 ? -0.689 -6.949 -4.145 1 98.38 78 LEU A C 1
ATOM 605 O O . LEU A 1 78 ? -1.712 -7.293 -4.742 1 98.38 78 LEU A O 1
ATOM 609 N N . PHE A 1 79 ? -0.407 -5.656 -3.893 1 97.44 79 PHE A N 1
ATOM 610 C CA . PHE A 1 79 ? -1.263 -4.551 -4.305 1 97.44 79 PHE A CA 1
ATOM 611 C C . PHE A 1 79 ? -1.452 -4.543 -5.816 1 97.44 79 PHE A C 1
ATOM 613 O O . PHE A 1 79 ? -2.576 -4.406 -6.305 1 97.44 79 PHE A O 1
ATOM 620 N N . CYS A 1 80 ? -0.353 -4.668 -6.539 1 97.94 80 CYS A N 1
ATOM 621 C CA . CYS A 1 80 ? -0.413 -4.668 -7.996 1 97.94 80 CYS A CA 1
ATOM 622 C C . CYS A 1 80 ? -1.263 -5.824 -8.508 1 97.94 80 CYS A C 1
ATOM 624 O O . CYS A 1 80 ? -2.094 -5.645 -9.398 1 97.94 80 CYS A O 1
ATOM 626 N N . TRP A 1 81 ? -1.1 -7.008 -7.914 1 98.44 81 TRP A N 1
ATOM 627 C CA . TRP A 1 81 ? -1.789 -8.203 -8.391 1 98.44 81 TRP A CA 1
ATOM 628 C C . TRP A 1 81 ? -3.254 -8.188 -7.973 1 98.44 81 TRP A C 1
ATOM 630 O O . TRP A 1 81 ? -4.121 -8.68 -8.703 1 98.44 81 TRP A O 1
ATOM 640 N N . ILE A 1 82 ? -3.625 -7.695 -6.754 1 98 82 ILE A N 1
ATOM 641 C CA . ILE A 1 82 ? -5.012 -7.637 -6.305 1 98 82 ILE A CA 1
ATOM 642 C C . ILE A 1 82 ? -5.828 -6.777 -7.27 1 98 82 ILE A C 1
ATOM 644 O O . ILE A 1 82 ? -6.996 -7.074 -7.539 1 98 82 ILE A O 1
ATOM 648 N N . ARG A 1 83 ? -5.199 -5.758 -7.793 1 96.44 83 ARG A N 1
ATOM 649 C CA . ARG A 1 83 ? -5.871 -4.883 -8.75 1 96.44 83 ARG A CA 1
ATOM 650 C C . ARG A 1 83 ? -6.164 -5.621 -10.047 1 96.44 83 ARG A C 1
ATOM 652 O O . ARG A 1 83 ? -6.957 -5.152 -10.867 1 96.44 83 ARG A O 1
ATOM 659 N N . GLN A 1 84 ? -5.562 -6.809 -10.203 1 97.25 84 GLN A N 1
ATOM 660 C CA . GLN A 1 84 ? -5.797 -7.652 -11.375 1 97.25 84 GLN A CA 1
ATOM 661 C C . GLN A 1 84 ? -6.555 -8.922 -10.992 1 97.25 84 GLN A C 1
ATOM 663 O O . GLN A 1 84 ? -6.305 -9.992 -11.547 1 97.25 84 GLN A O 1
ATOM 668 N N . ALA A 1 85 ? -7.395 -8.867 -10.039 1 97.06 85 ALA A N 1
ATOM 669 C CA . ALA A 1 85 ? -8.156 -10.016 -9.555 1 97.06 85 ALA A CA 1
ATOM 670 C C . ALA A 1 85 ? -9 -10.625 -10.664 1 97.06 85 ALA A C 1
ATOM 672 O O . ALA A 1 85 ? -9.211 -11.836 -10.703 1 97.06 85 ALA A O 1
ATOM 673 N N . ASP A 1 86 ? -9.445 -9.812 -11.617 1 96.44 86 ASP A N 1
ATOM 674 C CA . ASP A 1 86 ? -10.234 -10.305 -12.742 1 96.44 86 ASP A CA 1
ATOM 675 C C . ASP A 1 86 ? -9.414 -11.25 -13.617 1 96.44 86 ASP A C 1
ATOM 677 O O . ASP A 1 86 ? -9.938 -12.25 -14.109 1 96.44 86 ASP A O 1
ATOM 681 N N . LYS A 1 87 ? -8.18 -10.914 -13.812 1 97.12 87 LYS A N 1
ATOM 682 C CA . LYS A 1 87 ? -7.285 -11.781 -14.57 1 97.12 87 LYS A CA 1
ATOM 683 C C . LYS A 1 87 ? -7.074 -13.117 -13.859 1 97.12 87 LYS A C 1
ATOM 685 O O . LYS A 1 87 ? -7.082 -14.172 -14.492 1 97.12 87 LYS A O 1
ATOM 690 N N . ALA A 1 88 ? -6.844 -13.055 -12.586 1 96.94 88 ALA A N 1
ATOM 691 C CA . ALA A 1 88 ? -6.652 -14.273 -11.805 1 96.94 88 ALA A CA 1
ATOM 692 C C . ALA A 1 88 ? -7.879 -15.18 -11.891 1 96.94 88 ALA A C 1
ATOM 694 O O . ALA A 1 88 ? -7.754 -16.406 -11.984 1 96.94 88 ALA A O 1
ATOM 695 N N . GLU A 1 89 ? -9.078 -14.578 -11.812 1 97.25 89 GLU A N 1
ATOM 696 C CA . GLU A 1 89 ? -10.328 -15.32 -11.875 1 97.25 89 GLU A CA 1
ATOM 697 C C . GLU A 1 89 ? -10.484 -16.031 -13.219 1 97.25 89 GLU A C 1
ATOM 699 O O . GLU A 1 89 ? -10.836 -17.219 -13.266 1 97.25 89 GLU A O 1
ATOM 704 N N . LYS A 1 90 ? -10.156 -15.344 -14.266 1 96.06 90 LYS A N 1
ATOM 705 C CA . LYS A 1 90 ? -10.273 -15.914 -15.609 1 96.06 90 LYS A CA 1
ATOM 706 C C . LYS A 1 90 ? -9.195 -16.969 -15.859 1 96.06 90 LYS A C 1
ATOM 708 O O . LYS A 1 90 ? -9.445 -17.969 -16.531 1 96.06 90 LYS A O 1
ATOM 713 N N . PHE A 1 91 ? -8.047 -16.781 -15.344 1 96.31 91 PHE A N 1
ATOM 714 C CA . PHE A 1 91 ? -6.918 -17.672 -15.57 1 96.31 91 PHE A CA 1
ATOM 715 C C . PHE A 1 91 ? -7.164 -19.031 -14.922 1 96.31 91 PHE A C 1
ATOM 717 O O . PHE A 1 91 ? -6.727 -20.062 -15.438 1 96.31 91 PHE A O 1
ATOM 724 N N . LYS A 1 92 ? -7.855 -19.125 -13.781 1 92.5 92 LYS A N 1
ATOM 725 C CA . LYS A 1 92 ? -8.125 -20.375 -13.102 1 92.5 92 LYS A CA 1
ATOM 726 C C . LYS A 1 92 ? -8.922 -21.328 -14 1 92.5 92 LYS A C 1
ATOM 728 O O . LYS A 1 92 ? -8.773 -22.547 -13.914 1 92.5 92 LYS A O 1
ATOM 733 N N . ARG A 1 93 ? -9.656 -20.672 -14.906 1 85.12 93 ARG A N 1
ATOM 734 C CA . ARG A 1 93 ? -10.5 -21.469 -15.789 1 85.12 93 ARG A CA 1
ATOM 735 C C . ARG A 1 93 ? -9.844 -21.688 -17.141 1 85.12 93 ARG A C 1
ATOM 737 O O . ARG A 1 93 ? -9.953 -22.75 -17.734 1 85.12 93 ARG A O 1
ATOM 744 N N . HIS A 1 94 ? -9.148 -20.484 -17.516 1 85.75 94 HIS A N 1
ATOM 745 C CA . HIS A 1 94 ? -8.516 -20.484 -18.828 1 85.75 94 HIS A CA 1
ATOM 746 C C . HIS A 1 94 ? -7.027 -20.172 -18.719 1 85.75 94 HIS A C 1
ATOM 748 O O . HIS A 1 94 ? -6.633 -19.016 -18.703 1 85.75 94 HIS A O 1
ATOM 754 N N . GLN A 1 95 ? -6.254 -21.109 -18.672 1 88.94 95 GLN A N 1
ATOM 755 C CA . GLN A 1 95 ? -4.816 -20.922 -18.531 1 88.94 95 GLN A CA 1
ATOM 756 C C . GLN A 1 95 ? -4.207 -20.359 -19.812 1 88.94 95 GLN A C 1
ATOM 758 O O . GLN A 1 95 ? -3.344 -21 -20.422 1 88.94 95 GLN A O 1
ATOM 763 N N . LEU A 1 96 ? -4.613 -19.109 -20.156 1 90.88 96 LEU A N 1
ATOM 764 C CA . LEU A 1 96 ? -4.145 -18.422 -21.359 1 90.88 96 LEU A CA 1
ATOM 765 C C . LEU A 1 96 ? -3.262 -17.234 -21 1 90.88 96 LEU A C 1
ATOM 767 O O . LEU A 1 96 ? -3.42 -16.641 -19.938 1 90.88 96 LEU A O 1
ATOM 771 N N . PRO A 1 97 ? -2.391 -16.891 -21.875 1 94.19 97 PRO A N 1
ATOM 772 C CA . PRO A 1 97 ? -1.48 -15.773 -21.609 1 94.19 97 PRO A CA 1
ATOM 773 C C . PRO A 1 97 ? -2.215 -14.453 -21.391 1 94.19 97 PRO A C 1
ATOM 775 O O . PRO A 1 97 ? -1.749 -13.602 -20.625 1 94.19 97 PRO A O 1
ATOM 778 N N . GLN A 1 98 ? -3.396 -14.219 -22 1 94.69 98 GLN A N 1
ATOM 779 C CA . GLN A 1 98 ? -4.141 -12.969 -21.906 1 94.69 98 GLN A CA 1
ATOM 780 C C . GLN A 1 98 ? -4.664 -12.75 -20.484 1 94.69 98 GLN A C 1
ATOM 782 O O . GLN A 1 98 ? -4.949 -11.617 -20.094 1 94.69 98 GLN A O 1
ATOM 787 N N . TYR A 1 99 ? -4.777 -13.82 -19.766 1 95.88 99 TYR A N 1
ATOM 788 C CA . TYR A 1 99 ? -5.336 -13.727 -18.422 1 95.88 99 TYR A CA 1
ATOM 789 C C . TYR A 1 99 ? -4.246 -13.867 -17.359 1 95.88 99 TYR A C 1
ATOM 791 O O . TYR A 1 99 ? -4.543 -14 -16.172 1 95.88 99 TYR A O 1
ATOM 799 N N . ALA A 1 100 ? -3.002 -13.852 -17.781 1 97.5 100 ALA A N 1
ATOM 800 C CA . ALA A 1 100 ? -1.9 -14.031 -16.844 1 97.5 100 ALA A CA 1
ATOM 801 C C . ALA A 1 100 ? -1.656 -12.766 -16.016 1 97.5 100 ALA A C 1
ATOM 803 O O . ALA A 1 100 ? -1.848 -11.656 -16.516 1 97.5 100 ALA A O 1
ATOM 804 N N . LEU A 1 101 ? -1.311 -12.914 -14.781 1 98.06 101 LEU A N 1
ATOM 805 C CA . LEU A 1 101 ? -0.879 -11.789 -13.953 1 98.06 101 LEU A CA 1
ATOM 806 C C . LEU A 1 101 ? 0.381 -11.148 -14.523 1 98.06 101 LEU A C 1
ATOM 808 O O . LEU A 1 101 ? 1.271 -11.844 -15.016 1 98.06 101 LEU A O 1
ATOM 812 N N . HIS A 1 102 ? 0.46 -9.867 -14.484 1 97.75 102 HIS A N 1
ATOM 813 C CA . HIS A 1 102 ? 1.605 -9.164 -15.047 1 97.75 102 HIS A CA 1
ATOM 814 C C . HIS A 1 102 ? 2.848 -9.352 -14.18 1 97.75 102 HIS A C 1
ATOM 816 O O . HIS A 1 102 ? 2.742 -9.547 -12.969 1 97.75 102 HIS A O 1
ATOM 822 N N . SER A 1 103 ? 4.004 -9.273 -14.797 1 97.25 103 SER A N 1
ATOM 823 C CA . SER A 1 103 ? 5.262 -9.477 -14.086 1 97.25 103 SER A CA 1
ATOM 824 C C . SER A 1 103 ? 6.074 -8.188 -14.023 1 97.25 103 SER A C 1
ATOM 826 O O . SER A 1 103 ? 7.148 -8.156 -13.414 1 97.25 103 SER A O 1
ATOM 828 N N . THR A 1 104 ? 5.59 -7.078 -14.648 1 97.5 104 THR A N 1
ATOM 829 C CA . THR A 1 104 ? 6.254 -5.781 -14.641 1 97.5 104 THR A CA 1
ATOM 830 C C . THR A 1 104 ? 5.258 -4.668 -14.312 1 97.5 104 THR A C 1
ATOM 832 O O . THR A 1 104 ? 4.141 -4.656 -14.828 1 97.5 104 THR A O 1
ATOM 835 N N . PHE A 1 105 ? 5.656 -3.715 -13.422 1 97.62 105 PHE A N 1
ATOM 836 C CA . PHE A 1 105 ? 4.758 -2.654 -12.984 1 97.62 105 PHE A CA 1
ATOM 837 C C . PHE A 1 105 ? 5.504 -1.332 -12.844 1 97.62 105 PHE A C 1
ATOM 839 O O . PHE A 1 105 ? 6.734 -1.314 -12.766 1 97.62 105 PHE A O 1
ATOM 846 N N . ASP A 1 106 ? 4.734 -0.277 -12.898 1 96 106 ASP A N 1
ATOM 847 C CA . ASP A 1 106 ? 5.258 1.034 -12.523 1 96 106 ASP A CA 1
ATOM 848 C C . ASP A 1 106 ? 5.516 1.114 -11.016 1 96 106 ASP A C 1
ATOM 850 O O . ASP A 1 106 ? 4.609 0.889 -10.211 1 96 106 ASP A O 1
ATOM 854 N N . MET A 1 107 ? 6.688 1.459 -10.594 1 93.75 107 MET A N 1
ATOM 855 C CA . MET A 1 107 ? 7.105 1.347 -9.203 1 93.75 107 MET A CA 1
ATOM 856 C C . MET A 1 107 ? 6.383 2.375 -8.336 1 93.75 107 MET A C 1
ATOM 858 O O . MET A 1 107 ? 6.328 2.232 -7.109 1 93.75 107 MET A O 1
ATOM 862 N N . ILE A 1 108 ? 5.797 3.445 -8.859 1 92.56 108 ILE A N 1
ATOM 863 C CA . ILE A 1 108 ? 5.164 4.516 -8.094 1 92.56 108 ILE A CA 1
ATOM 864 C C . ILE A 1 108 ? 3.662 4.262 -8 1 92.56 108 ILE A C 1
ATOM 866 O O . ILE A 1 108 ? 3.094 4.262 -6.902 1 92.56 108 ILE A O 1
ATOM 870 N N . THR A 1 109 ? 2.998 3.924 -9.117 1 93.56 109 THR A N 1
ATOM 871 C CA . THR A 1 109 ? 1.541 3.861 -9.164 1 93.56 109 THR A CA 1
ATOM 872 C C . THR A 1 109 ? 1.057 2.422 -9.031 1 93.56 109 THR A C 1
ATOM 874 O O . THR A 1 109 ? -0.084 2.18 -8.625 1 93.56 109 THR A O 1
ATOM 877 N N . GLY A 1 110 ? 1.905 1.414 -9.445 1 95 110 GLY A N 1
ATOM 878 C CA . GLY A 1 110 ? 1.484 0.022 -9.445 1 95 110 GLY A CA 1
ATOM 879 C C . GLY A 1 110 ? 0.764 -0.386 -10.711 1 95 110 GLY A C 1
ATOM 880 O O . GLY A 1 110 ? 0.29 -1.519 -10.828 1 95 110 GLY A O 1
ATOM 881 N N . ASP A 1 111 ? 0.797 0.493 -11.758 1 94.44 111 ASP A N 1
ATOM 882 C CA . ASP A 1 111 ? 0.163 0.186 -13.039 1 94.44 111 ASP A CA 1
ATOM 883 C C . ASP A 1 111 ? 1.05 -0.722 -13.883 1 94.44 111 ASP A C 1
ATOM 885 O O . ASP A 1 111 ? 2.277 -0.665 -13.789 1 94.44 111 ASP A O 1
ATOM 889 N N . PRO A 1 112 ? 0.428 -1.615 -14.656 1 94.25 112 PRO A N 1
ATOM 890 C CA . PRO A 1 112 ? 1.249 -2.404 -15.578 1 94.25 112 PRO A CA 1
ATOM 891 C C . PRO A 1 112 ? 1.996 -1.539 -16.594 1 94.25 112 PRO A C 1
ATOM 893 O O . PRO A 1 112 ? 1.447 -0.553 -17.094 1 94.25 112 PRO A O 1
ATOM 896 N N . VAL A 1 113 ? 3.186 -1.836 -16.875 1 95.19 113 VAL A N 1
ATOM 897 C CA . VAL A 1 113 ? 4.016 -1.08 -17.812 1 95.19 113 VAL A CA 1
ATOM 898 C C . VAL A 1 113 ? 3.717 -1.514 -19.234 1 95.19 113 VAL A C 1
ATOM 900 O O . VAL A 1 113 ? 3.674 -0.684 -20.156 1 95.19 113 VAL A O 1
ATOM 903 N N . TYR A 1 114 ? 3.523 -2.893 -19.453 1 94.88 114 TYR A N 1
ATOM 904 C CA . TYR A 1 114 ? 3.281 -3.457 -20.766 1 94.88 114 TYR A CA 1
ATOM 905 C C . TYR A 1 114 ? 1.896 -4.086 -20.844 1 94.88 114 TYR A C 1
ATOM 907 O O . TYR A 1 114 ? 1.368 -4.57 -19.844 1 94.88 114 TYR A O 1
ATOM 915 N N . THR A 1 115 ? 1.436 -4.133 -22.062 1 94.31 115 THR A N 1
ATOM 916 C CA . THR A 1 115 ? 0.165 -4.805 -22.297 1 94.31 115 THR A CA 1
ATOM 917 C C . THR A 1 115 ? 0.357 -6.32 -22.359 1 94.31 115 THR A C 1
ATOM 919 O O . THR A 1 115 ? 1.488 -6.809 -22.328 1 94.31 115 THR A O 1
ATOM 922 N N . ASP A 1 116 ? -0.665 -7.098 -22.484 1 92.19 116 ASP A N 1
ATOM 923 C CA . ASP A 1 116 ? -0.632 -8.555 -22.5 1 92.19 116 ASP A CA 1
ATOM 924 C C . ASP A 1 116 ? 0.081 -9.078 -23.75 1 92.19 116 ASP A C 1
ATOM 926 O O . ASP A 1 116 ? 0.711 -10.133 -23.719 1 92.19 116 ASP A O 1
ATOM 930 N N . GLU A 1 117 ? 0.034 -8.336 -24.797 1 89.75 117 GLU A N 1
ATOM 931 C CA . GLU A 1 117 ? 0.614 -8.773 -26.062 1 89.75 117 GLU A CA 1
ATOM 932 C C . GLU A 1 117 ? 2.074 -8.352 -26.188 1 89.75 117 GLU A C 1
ATOM 934 O O . GLU A 1 117 ? 2.857 -8.984 -26.891 1 89.75 117 GLU A O 1
ATOM 939 N N . GLU A 1 118 ? 2.365 -7.371 -25.453 1 91.12 118 GLU A N 1
ATOM 940 C CA . GLU A 1 118 ? 3.688 -6.77 -25.594 1 91.12 118 GLU A CA 1
ATOM 941 C C . GLU A 1 118 ? 4.734 -7.527 -24.781 1 91.12 118 GLU A C 1
ATOM 943 O O . GLU A 1 118 ? 5.93 -7.422 -25.047 1 91.12 118 GLU A O 1
ATOM 948 N N . TYR A 1 119 ? 4.238 -8.258 -23.844 1 92.69 119 TYR A N 1
ATOM 949 C CA . TYR A 1 119 ? 5.176 -8.867 -22.906 1 92.69 119 TYR A CA 1
ATOM 950 C C . TYR A 1 119 ? 4.715 -10.266 -22.5 1 92.69 119 TYR A C 1
ATOM 952 O O . TYR A 1 119 ? 3.514 -10.539 -22.453 1 92.69 119 TYR A O 1
ATOM 960 N N . GLY A 1 120 ? 5.629 -11.219 -22.297 1 93.81 120 GLY A N 1
ATOM 961 C CA . GLY A 1 120 ? 5.312 -12.562 -21.828 1 93.81 120 GLY A CA 1
ATOM 962 C C . GLY A 1 120 ? 5.066 -12.641 -20.344 1 93.81 120 GLY A C 1
ATOM 963 O O . GLY A 1 120 ? 5.879 -13.195 -19.594 1 93.81 120 GLY A O 1
ATOM 964 N N . HIS A 1 121 ? 3.914 -12.258 -19.969 1 94.94 121 HIS A N 1
ATOM 965 C CA . HIS A 1 121 ? 3.605 -12.148 -18.547 1 94.94 121 HIS A CA 1
ATOM 966 C C . HIS A 1 121 ? 3.314 -13.516 -17.938 1 94.94 121 HIS A C 1
ATOM 968 O O . HIS A 1 121 ? 3.383 -13.688 -16.719 1 94.94 121 HIS A O 1
ATOM 974 N N . LEU A 1 122 ? 2.916 -14.469 -18.75 1 97.56 122 LEU A N 1
ATOM 975 C CA . LEU A 1 122 ? 2.59 -15.781 -18.203 1 97.56 122 LEU A CA 1
ATOM 976 C C . LEU A 1 122 ? 3.846 -16.484 -17.703 1 97.56 122 LEU A C 1
ATOM 978 O O . LEU A 1 122 ? 4.453 -17.266 -18.422 1 97.56 122 LEU A O 1
ATOM 982 N N . GLN A 1 123 ? 4.18 -16.25 -16.531 1 97.81 123 GLN A N 1
ATOM 983 C CA . GLN A 1 123 ? 5.336 -16.797 -15.82 1 97.81 123 GLN A CA 1
ATOM 984 C C . GLN A 1 123 ? 4.922 -17.453 -14.516 1 97.81 123 GLN A C 1
ATOM 986 O O . GLN A 1 123 ? 4.949 -16.828 -13.453 1 97.81 123 GLN A O 1
ATOM 991 N N . ILE A 1 124 ? 4.715 -18.688 -14.492 1 98.19 124 ILE A N 1
ATOM 992 C CA . ILE A 1 124 ? 4.215 -19.406 -13.328 1 98.19 124 ILE A CA 1
ATOM 993 C C . ILE A 1 124 ? 5.285 -19.406 -12.234 1 98.19 124 ILE A C 1
ATOM 995 O O . ILE A 1 124 ? 4.969 -19.328 -11.047 1 98.19 124 ILE A O 1
ATOM 999 N N . ASP A 1 125 ? 6.508 -19.469 -12.664 1 98.19 125 ASP A N 1
ATOM 1000 C CA . ASP A 1 125 ? 7.609 -19.531 -11.711 1 98.19 125 ASP A CA 1
ATOM 1001 C C . ASP A 1 125 ? 7.684 -18.266 -10.859 1 98.19 125 ASP A C 1
ATOM 1003 O O . ASP A 1 125 ? 8.039 -18.328 -9.68 1 98.19 125 ASP A O 1
ATOM 1007 N N . CYS A 1 126 ? 7.355 -17.172 -11.484 1 98 126 CYS A N 1
ATOM 1008 C CA . CYS A 1 126 ? 7.414 -15.906 -10.766 1 98 126 CYS A CA 1
ATOM 1009 C C . CYS A 1 126 ? 6.398 -15.867 -9.633 1 98 126 CYS A C 1
ATOM 1011 O O . CYS A 1 126 ? 6.723 -15.453 -8.516 1 98 126 CYS A O 1
ATOM 1013 N N . VAL A 1 127 ? 5.125 -16.234 -9.875 1 98.44 127 VAL A N 1
ATOM 1014 C CA . VAL A 1 127 ? 4.078 -16.281 -8.859 1 98.44 127 VAL A CA 1
ATOM 1015 C C . VAL A 1 127 ? 4.434 -17.312 -7.793 1 98.44 127 VAL A C 1
ATOM 1017 O O . VAL A 1 127 ? 4.211 -17.078 -6.602 1 98.44 127 VAL A O 1
ATOM 1020 N N . ALA A 1 128 ? 5.008 -18.406 -8.227 1 98.75 128 ALA A N 1
ATOM 1021 C CA . ALA A 1 128 ? 5.43 -19.453 -7.289 1 98.75 128 ALA A CA 1
ATOM 1022 C C . ALA A 1 128 ? 6.539 -18.938 -6.371 1 98.75 128 ALA A C 1
ATOM 1024 O O . ALA A 1 128 ? 6.547 -19.234 -5.172 1 98.75 128 ALA A O 1
ATOM 1025 N N . LEU A 1 129 ? 7.484 -18.234 -6.988 1 98.69 129 LEU A N 1
ATOM 1026 C CA . LEU A 1 129 ? 8.57 -17.656 -6.207 1 98.69 129 LEU A CA 1
ATOM 1027 C C . LEU A 1 129 ? 8.031 -16.734 -5.113 1 98.69 129 LEU A C 1
ATOM 1029 O O . LEU A 1 129 ? 8.516 -16.766 -3.977 1 98.69 129 LEU A O 1
ATOM 1033 N N . TYR A 1 130 ? 7.062 -15.945 -5.422 1 98.69 130 TYR A N 1
ATOM 1034 C CA . TYR A 1 130 ? 6.414 -15.062 -4.457 1 98.69 130 TYR A CA 1
ATOM 1035 C C . TYR A 1 130 ? 5.812 -15.859 -3.309 1 98.69 130 TYR A C 1
ATOM 1037 O O . TYR A 1 130 ? 5.977 -15.5 -2.141 1 98.69 130 TYR A O 1
ATOM 1045 N N . LEU A 1 131 ? 5.086 -16.906 -3.637 1 98.69 131 LEU A N 1
ATOM 1046 C CA . LEU A 1 131 ? 4.418 -17.719 -2.627 1 98.69 131 LEU A CA 1
ATOM 1047 C C . LEU A 1 131 ? 5.434 -18.391 -1.701 1 98.69 131 LEU A C 1
ATOM 1049 O O . LEU A 1 131 ? 5.203 -18.484 -0.495 1 98.69 131 LEU A O 1
ATOM 1053 N N . ILE A 1 132 ? 6.559 -18.859 -2.234 1 98.5 132 ILE A N 1
ATOM 1054 C CA . ILE A 1 132 ? 7.594 -19.516 -1.438 1 98.5 132 ILE A CA 1
ATOM 1055 C C . ILE A 1 132 ? 8.141 -18.531 -0.402 1 98.5 132 ILE A C 1
ATOM 1057 O O . ILE A 1 132 ? 8.172 -18.828 0.793 1 98.5 132 ILE A O 1
ATOM 1061 N N . PHE A 1 133 ? 8.484 -17.359 -0.846 1 98.62 133 PHE A N 1
ATOM 1062 C CA . PHE A 1 133 ? 9.109 -16.406 0.067 1 98.62 133 PHE A CA 1
ATOM 1063 C C . PHE A 1 133 ? 8.07 -15.773 0.981 1 98.62 133 PHE A C 1
ATOM 1065 O O . PHE A 1 133 ? 8.383 -15.367 2.102 1 98.62 133 PHE A O 1
ATOM 1072 N N . LEU A 1 134 ? 6.781 -15.688 0.488 1 98.44 134 LEU A N 1
ATOM 1073 C CA . LEU A 1 134 ? 5.715 -15.25 1.383 1 98.44 134 LEU A CA 1
ATOM 1074 C C . LEU A 1 134 ? 5.66 -16.125 2.633 1 98.44 134 LEU A C 1
ATOM 1076 O O . LEU A 1 134 ? 5.613 -15.609 3.752 1 98.44 134 LEU A O 1
ATOM 1080 N N . ASN A 1 135 ? 5.68 -17.406 2.396 1 97.06 135 ASN A N 1
ATOM 1081 C CA . ASN A 1 135 ? 5.629 -18.328 3.52 1 97.06 135 ASN A CA 1
ATOM 1082 C C . ASN A 1 135 ? 6.891 -18.25 4.375 1 97.06 135 ASN A C 1
ATOM 1084 O O . ASN A 1 135 ? 6.816 -18.297 5.605 1 97.06 135 ASN A O 1
ATOM 1088 N N . GLN A 1 136 ? 8.078 -18.156 3.719 1 97.5 136 GLN A N 1
ATOM 1089 C CA . GLN A 1 136 ? 9.328 -18.047 4.453 1 97.5 136 GLN A CA 1
ATOM 1090 C C . GLN A 1 136 ? 9.328 -16.828 5.375 1 97.5 136 GLN A C 1
ATOM 1092 O O . GLN A 1 136 ? 9.68 -16.938 6.551 1 97.5 136 GLN A O 1
ATOM 1097 N N . MET A 1 137 ? 8.922 -15.719 4.887 1 98 137 MET A N 1
ATOM 1098 C CA . MET A 1 137 ? 8.961 -14.469 5.629 1 98 137 MET A CA 1
ATOM 1099 C C . MET A 1 137 ? 7.93 -14.461 6.75 1 98 137 MET A C 1
ATOM 1101 O O . MET A 1 137 ? 8.203 -13.984 7.852 1 98 137 MET A O 1
ATOM 1105 N N . ILE A 1 138 ? 6.723 -14.945 6.477 1 97.31 138 ILE A N 1
ATOM 1106 C CA . ILE A 1 138 ? 5.691 -15.008 7.508 1 97.31 138 ILE A CA 1
ATOM 1107 C C . ILE A 1 138 ? 6.133 -15.953 8.625 1 97.31 138 ILE A C 1
ATOM 1109 O O . ILE A 1 138 ? 5.938 -15.664 9.805 1 97.31 138 ILE A O 1
ATOM 1113 N N . SER A 1 139 ? 6.746 -17.078 8.211 1 94.88 139 SER A N 1
ATOM 1114 C CA . SER A 1 139 ? 7.211 -18.062 9.188 1 94.88 139 SER A CA 1
ATOM 1115 C C . SER A 1 139 ? 8.336 -17.484 10.039 1 94.88 139 SER A C 1
ATOM 1117 O O . SER A 1 139 ? 8.594 -17.969 11.148 1 94.88 139 SER A O 1
ATOM 1119 N N . SER A 1 140 ? 9.031 -16.469 9.531 1 95.44 140 SER A N 1
ATOM 1120 C CA . SER A 1 140 ? 10.086 -15.82 10.297 1 95.44 140 SER A CA 1
ATOM 1121 C C . SER A 1 140 ? 9.523 -14.773 11.25 1 95.44 140 SER A C 1
ATOM 1123 O O . SER A 1 140 ? 10.258 -14.172 12.031 1 95.44 140 SER A O 1
ATOM 1125 N N . GLY A 1 141 ? 8.227 -14.508 11.148 1 93.88 141 GLY A N 1
ATOM 1126 C CA . GLY A 1 141 ? 7.598 -13.594 12.094 1 93.88 141 GLY A CA 1
ATOM 1127 C C . GLY A 1 141 ? 7.102 -12.312 11.453 1 93.88 141 GLY A C 1
ATOM 1128 O O . GLY A 1 141 ? 6.508 -11.469 12.117 1 93.88 141 GLY A O 1
ATOM 1129 N N . LEU A 1 142 ? 7.297 -12.133 10.219 1 96 142 LEU A N 1
ATOM 1130 C CA . LEU A 1 142 ? 6.852 -10.914 9.539 1 96 142 LEU A CA 1
ATOM 1131 C C . LEU A 1 142 ? 5.355 -10.977 9.25 1 96 142 LEU A C 1
ATOM 1133 O O . LEU A 1 142 ? 4.812 -12.047 8.992 1 96 142 LEU A O 1
ATOM 1137 N N . LYS A 1 143 ? 4.691 -9.875 9.367 1 95.25 143 LYS A N 1
ATOM 1138 C CA . LYS A 1 143 ? 3.27 -9.75 9.062 1 95.25 143 LYS A CA 1
ATOM 1139 C C . LYS A 1 143 ? 3.055 -9.086 7.699 1 95.25 143 LYS A C 1
ATOM 1141 O O . LYS A 1 143 ? 3.162 -7.867 7.574 1 95.25 143 LYS A O 1
ATOM 1146 N N . ILE A 1 144 ? 2.674 -9.914 6.699 1 97.31 144 ILE A N 1
ATOM 1147 C CA . ILE A 1 144 ? 2.604 -9.422 5.328 1 97.31 144 ILE A CA 1
ATOM 1148 C C . ILE A 1 144 ? 1.145 -9.328 4.887 1 97.31 144 ILE A C 1
ATOM 1150 O O . ILE A 1 144 ? 0.76 -8.383 4.195 1 97.31 144 ILE A O 1
ATOM 1154 N N . ILE A 1 145 ? 0.3 -10.297 5.281 1 97.75 145 ILE A N 1
ATOM 1155 C CA . ILE A 1 145 ? -1.11 -10.344 4.91 1 97.75 145 ILE A CA 1
ATOM 1156 C C . ILE A 1 145 ? -1.955 -9.734 6.027 1 97.75 145 ILE A C 1
ATOM 1158 O O . ILE A 1 145 ? -1.839 -10.125 7.191 1 97.75 145 ILE A O 1
ATOM 1162 N N . PHE A 1 146 ? -2.885 -8.805 5.645 1 95.75 146 PHE A N 1
ATOM 1163 C CA . PHE A 1 146 ? -3.543 -7.996 6.66 1 95.75 146 PHE A CA 1
ATOM 1164 C C . PHE A 1 146 ? -4.992 -8.43 6.848 1 95.75 146 PHE A C 1
ATOM 1166 O O . PHE A 1 146 ? -5.492 -8.477 7.973 1 95.75 146 PHE A O 1
ATOM 1173 N N . THR A 1 147 ? -5.68 -8.734 5.75 1 95.19 147 THR A N 1
ATOM 1174 C CA . THR A 1 147 ? -7.125 -8.906 5.82 1 95.19 147 THR A CA 1
ATOM 1175 C C . THR A 1 147 ? -7.535 -10.266 5.262 1 95.19 147 THR A C 1
ATOM 1177 O O . THR A 1 147 ? -6.75 -10.922 4.578 1 95.19 147 THR A O 1
ATOM 1180 N N . THR A 1 148 ? -8.727 -10.625 5.523 1 94.25 148 THR A N 1
ATOM 1181 C CA . THR A 1 148 ? -9.281 -11.867 4.996 1 94.25 148 THR A CA 1
ATOM 1182 C C . THR A 1 148 ? -9.406 -11.797 3.479 1 94.25 148 THR A C 1
ATOM 1184 O O . THR A 1 148 ? -9.234 -12.805 2.791 1 94.25 148 THR A O 1
ATOM 1187 N N . ASP A 1 149 ? -9.711 -10.641 2.975 1 96.12 149 ASP A N 1
ATOM 1188 C CA . ASP A 1 149 ? -9.758 -10.469 1.525 1 96.12 149 ASP A CA 1
ATOM 1189 C C . ASP A 1 149 ? -8.43 -10.875 0.884 1 96.12 149 ASP A C 1
ATOM 1191 O O . ASP A 1 149 ? -8.414 -11.5 -0.176 1 96.12 149 ASP A O 1
ATOM 1195 N N . GLU A 1 150 ? -7.391 -10.469 1.505 1 97.62 150 GLU A N 1
ATOM 1196 C CA . GLU A 1 150 ? -6.066 -10.797 0.99 1 97.62 150 GLU A CA 1
ATOM 1197 C C . GLU A 1 150 ? -5.781 -12.297 1.108 1 97.62 150 GLU A C 1
ATOM 1199 O O . GLU A 1 150 ? -5.105 -12.875 0.252 1 97.62 150 GLU A O 1
ATOM 1204 N N . VAL A 1 151 ? -6.258 -12.906 2.158 1 97.19 151 VAL A N 1
ATOM 1205 C CA . VAL A 1 151 ? -6.117 -14.352 2.32 1 97.19 151 VAL A CA 1
ATOM 1206 C C . VAL A 1 151 ? -6.785 -15.07 1.153 1 97.19 151 VAL A C 1
ATOM 1208 O O . VAL A 1 151 ? -6.207 -15.984 0.565 1 97.19 151 VAL A O 1
ATOM 1211 N N . HIS A 1 152 ? -7.961 -14.602 0.86 1 97.62 152 HIS A N 1
ATOM 1212 C CA . HIS A 1 152 ? -8.703 -15.203 -0.241 1 97.62 152 HIS A CA 1
ATOM 1213 C C . HIS A 1 152 ? -7.973 -15.016 -1.566 1 97.62 152 HIS A C 1
ATOM 1215 O O . HIS A 1 152 ? -7.973 -15.914 -2.414 1 97.62 152 HIS A O 1
ATOM 1221 N N . PHE A 1 153 ? -7.434 -13.906 -1.751 1 98.31 153 PHE A N 1
ATOM 1222 C CA . PHE A 1 153 ? -6.711 -13.672 -2.994 1 98.31 153 PHE A CA 1
ATOM 1223 C C . PHE A 1 153 ? -5.508 -14.602 -3.105 1 98.31 153 PHE A C 1
ATOM 1225 O O . PHE A 1 153 ? -5.242 -15.156 -4.176 1 98.31 153 PHE A O 1
ATOM 1232 N N . VAL A 1 154 ? -4.715 -14.742 -1.991 1 98.5 154 VAL A N 1
ATOM 1233 C CA . VAL A 1 154 ? -3.562 -15.633 -1.991 1 98.5 154 VAL A CA 1
ATOM 1234 C C . VAL A 1 154 ? -4.02 -17.062 -2.279 1 98.5 154 VAL A C 1
ATOM 1236 O O . VAL A 1 154 ? -3.348 -17.797 -3.002 1 98.5 154 VAL A O 1
ATOM 1239 N N . GLN A 1 155 ? -5.16 -17.469 -1.663 1 98.12 155 GLN A N 1
ATOM 1240 C CA . GLN A 1 155 ? -5.719 -18.781 -1.96 1 98.12 155 GLN A CA 1
ATOM 1241 C C . GLN A 1 155 ? -5.984 -18.953 -3.455 1 98.12 155 GLN A C 1
ATOM 1243 O O . GLN A 1 155 ? -5.766 -20.016 -4.016 1 98.12 155 GLN A O 1
ATOM 1248 N N . ASN A 1 156 ? -6.461 -17.938 -4.066 1 98.25 156 ASN A N 1
ATOM 1249 C CA . ASN A 1 156 ? -6.711 -17.984 -5.504 1 98.25 156 ASN A CA 1
ATOM 1250 C C . ASN A 1 156 ? -5.41 -18.016 -6.297 1 98.25 156 ASN A C 1
ATOM 1252 O O . ASN A 1 156 ? -5.363 -18.562 -7.406 1 98.25 156 ASN A O 1
ATOM 1256 N N . LEU A 1 157 ? -4.332 -17.453 -5.773 1 98.31 157 LEU A N 1
ATOM 1257 C CA . LEU A 1 157 ? -3.025 -17.594 -6.402 1 98.31 157 LEU A CA 1
ATOM 1258 C C . LEU A 1 157 ? -2.57 -19.047 -6.379 1 98.31 157 LEU A C 1
ATOM 1260 O O . LEU A 1 157 ? -1.883 -19.516 -7.293 1 98.31 157 LEU A O 1
ATOM 1264 N N . VAL A 1 158 ? -2.941 -19.688 -5.301 1 98 158 VAL A N 1
ATOM 1265 C CA . VAL A 1 158 ? -2.617 -21.109 -5.195 1 98 158 VAL A CA 1
ATOM 1266 C C . VAL A 1 158 ? -3.309 -21.875 -6.32 1 98 158 VAL A C 1
ATOM 1268 O O . VAL A 1 158 ? -2.695 -22.734 -6.961 1 98 158 VAL A O 1
ATOM 1271 N N . PHE A 1 159 ? -4.602 -21.5 -6.566 1 97.25 159 PHE A N 1
ATOM 1272 C CA . PHE A 1 159 ? -5.312 -22.125 -7.68 1 97.25 159 PHE A CA 1
ATOM 1273 C C . PHE A 1 159 ? -4.652 -21.781 -9.008 1 97.25 159 PHE A C 1
ATOM 1275 O O . PHE A 1 159 ? -4.633 -22.594 -9.93 1 97.25 159 PHE A O 1
ATOM 1282 N N . TYR A 1 160 ? -4.113 -20.594 -9.039 1 97.19 160 TYR A N 1
ATOM 1283 C CA . TYR A 1 160 ? -3.438 -20.062 -10.219 1 97.19 160 TYR A CA 1
ATOM 1284 C C . TYR A 1 160 ? -2.24 -20.938 -10.594 1 97.19 160 TYR A C 1
ATOM 1286 O O . TYR A 1 160 ? -1.994 -21.188 -11.781 1 97.19 160 TYR A O 1
ATOM 1294 N N . VAL A 1 161 ? -1.463 -21.469 -9.672 1 97.38 161 VAL A N 1
ATOM 1295 C CA . VAL A 1 161 ? -0.226 -22.188 -9.961 1 97.38 161 VAL A CA 1
ATOM 1296 C C . VAL A 1 161 ? -0.475 -23.703 -9.898 1 97.38 161 VAL A C 1
ATOM 1298 O O . VAL A 1 161 ? 0.347 -24.484 -10.375 1 97.38 161 VAL A O 1
ATOM 1301 N N . GLU A 1 162 ? -1.575 -24.125 -9.461 1 94.75 162 GLU A N 1
ATOM 1302 C CA . GLU A 1 162 ? -1.882 -25.516 -9.195 1 94.75 162 GLU A CA 1
ATOM 1303 C C . GLU A 1 162 ? -1.788 -26.359 -10.469 1 94.75 162 GLU A C 1
ATOM 1305 O O . GLU A 1 162 ? -1.35 -27.5 -10.438 1 94.75 162 GLU A O 1
ATOM 1310 N N . ARG A 1 163 ? -2.084 -25.781 -11.625 1 91.25 163 ARG A N 1
ATOM 1311 C CA . ARG A 1 163 ? -2.117 -26.531 -12.883 1 91.25 163 ARG A CA 1
ATOM 1312 C C . ARG A 1 163 ? -0.874 -26.25 -13.719 1 91.25 163 ARG A C 1
ATOM 1314 O O . ARG A 1 163 ? -0.908 -26.359 -14.945 1 91.25 163 ARG A O 1
ATOM 1321 N N . ALA A 1 164 ? 0.133 -25.969 -13.086 1 94.75 164 ALA A N 1
ATOM 1322 C CA . ALA A 1 164 ? 1.381 -25.703 -13.805 1 94.75 164 ALA A CA 1
ATOM 1323 C C . ALA A 1 164 ? 1.772 -26.906 -14.664 1 94.75 164 ALA A C 1
ATOM 1325 O O . ALA A 1 164 ? 2.354 -26.75 -15.742 1 94.75 164 ALA A O 1
ATOM 1326 N N . TYR A 1 165 ? 1.399 -28.125 -14.273 1 89.12 165 TYR A N 1
ATOM 1327 C CA . TYR A 1 165 ? 1.793 -29.359 -14.93 1 89.12 165 TYR A CA 1
ATOM 1328 C C . TYR A 1 165 ? 1.2 -29.453 -16.328 1 89.12 165 TYR A C 1
ATOM 1330 O O . TYR A 1 165 ? 1.646 -30.25 -17.156 1 89.12 165 TYR A O 1
ATOM 1338 N N . ARG A 1 166 ? 0.277 -28.609 -16.672 1 86.81 166 ARG A N 1
ATOM 1339 C CA . ARG A 1 166 ? -0.304 -28.656 -18.016 1 86.81 166 ARG A CA 1
ATOM 1340 C C . ARG A 1 166 ? -0.453 -27.25 -18.594 1 86.81 166 ARG A C 1
ATOM 1342 O O . ARG A 1 166 ? -1.318 -27.016 -19.438 1 86.81 166 ARG A O 1
ATOM 1349 N N . THR A 1 167 ? 0.226 -26.312 -18.062 1 91.56 167 THR A N 1
ATOM 1350 C CA . THR A 1 167 ? 0.123 -24.938 -18.547 1 91.56 167 THR A CA 1
ATOM 1351 C C . THR A 1 167 ? 1.439 -24.484 -19.172 1 91.56 167 THR A C 1
ATOM 1353 O O . THR A 1 167 ? 2.365 -24.078 -18.453 1 91.56 167 THR A O 1
ATOM 1356 N N . PRO A 1 168 ? 1.511 -24.516 -20.484 1 92.12 168 PRO A N 1
ATOM 1357 C CA . PRO A 1 168 ? 2.703 -23.953 -21.125 1 92.12 168 PRO A CA 1
ATOM 1358 C C . PRO A 1 168 ? 2.871 -22.469 -20.828 1 92.12 168 PRO A C 1
ATOM 1360 O O . PRO A 1 168 ? 1.885 -21.719 -20.812 1 92.12 168 PRO A O 1
ATOM 1363 N N . ASP A 1 169 ? 3.986 -22.047 -20.578 1 96.06 169 ASP A N 1
ATOM 1364 C CA . ASP A 1 169 ? 4.227 -20.656 -20.25 1 96.06 169 ASP A CA 1
ATOM 1365 C C . ASP A 1 169 ? 5.488 -20.141 -20.938 1 96.06 169 ASP A C 1
ATOM 1367 O O . ASP A 1 169 ? 6.062 -20.828 -21.797 1 96.06 169 ASP A O 1
ATOM 1371 N N . TYR A 1 170 ? 5.82 -18.828 -20.672 1 97 170 TYR A N 1
ATOM 1372 C CA . TYR A 1 170 ? 6.977 -18.219 -21.312 1 97 170 TYR A CA 1
ATOM 1373 C C . TYR A 1 170 ? 8.242 -18.469 -20.5 1 97 170 TYR A C 1
ATOM 1375 O O . TYR A 1 170 ? 9.344 -18.094 -20.906 1 97 170 TYR A O 1
ATOM 1383 N N . GLY A 1 171 ? 8.109 -19.109 -19.359 1 96.12 171 GLY A N 1
ATOM 1384 C CA . GLY A 1 171 ? 9.242 -19.531 -18.547 1 96.12 171 GLY A CA 1
ATOM 1385 C C . GLY A 1 171 ? 9.898 -18.391 -17.797 1 96.12 171 GLY A C 1
ATOM 1386 O O . GLY A 1 171 ? 9.359 -17.281 -17.734 1 96.12 171 GLY A O 1
ATOM 1387 N N . MET A 1 172 ? 11.023 -18.625 -17.266 1 96.75 172 MET A N 1
ATOM 1388 C CA . MET A 1 172 ? 11.75 -17.688 -16.422 1 96.75 172 MET A CA 1
ATOM 1389 C C . MET A 1 172 ? 12.359 -16.562 -17.25 1 96.75 172 MET A C 1
ATOM 1391 O O . MET A 1 172 ? 12.516 -15.445 -16.766 1 96.75 172 MET A O 1
ATOM 1395 N N . TRP A 1 173 ? 12.625 -16.891 -18.531 1 96.5 173 TRP A N 1
ATOM 1396 C CA . TRP A 1 173 ? 13.281 -15.93 -19.391 1 96.5 173 TRP A CA 1
ATOM 1397 C C . TRP A 1 173 ? 12.266 -15.117 -20.188 1 96.5 173 TRP A C 1
ATOM 1399 O O . TRP A 1 173 ? 12.625 -14.234 -20.969 1 96.5 173 TRP A O 1
ATOM 1409 N N . GLU A 1 174 ? 11.008 -15.469 -20.062 1 94.31 174 GLU A N 1
ATOM 1410 C CA . GLU A 1 174 ? 9.898 -14.672 -20.562 1 94.31 174 GLU A CA 1
ATOM 1411 C C . GLU A 1 174 ? 9.82 -14.727 -22.094 1 94.31 174 GLU A C 1
ATOM 1413 O O . GLU A 1 174 ? 9.281 -13.82 -22.719 1 94.31 174 GLU A O 1
ATOM 1418 N N . ARG A 1 175 ? 10.445 -15.828 -22.688 1 94.25 175 ARG A N 1
ATOM 1419 C CA . ARG A 1 175 ? 10.492 -15.875 -24.141 1 94.25 175 ARG A CA 1
ATOM 1420 C C . ARG A 1 175 ? 9.859 -17.156 -24.672 1 94.25 175 ARG A C 1
ATOM 1422 O O . ARG A 1 175 ? 9.734 -17.359 -25.875 1 94.25 175 ARG A O 1
ATOM 1429 N N . GLY A 1 176 ? 9.508 -18.094 -23.781 1 93.81 176 GLY A N 1
ATOM 1430 C CA . GLY A 1 176 ? 8.812 -19.312 -24.188 1 93.81 176 GLY A CA 1
ATOM 1431 C C . GLY A 1 176 ? 9.734 -20.359 -24.781 1 93.81 176 GLY A C 1
ATOM 1432 O O . GLY A 1 176 ? 10.711 -20.766 -24.156 1 93.81 176 GLY A O 1
ATOM 1433 N N . SER A 1 177 ? 9.57 -20.672 -26.031 1 91.62 177 SER A N 1
ATOM 1434 C CA . SER A 1 177 ? 10.375 -21.703 -26.688 1 91.62 177 SER A CA 1
ATOM 1435 C C . SER A 1 177 ? 11.758 -21.172 -27.062 1 91.62 177 SER A C 1
ATOM 1437 O O . SER A 1 177 ? 11.969 -19.953 -27.094 1 91.62 177 SER A O 1
ATOM 1439 N N . LYS A 1 178 ? 12.664 -22.062 -27.344 1 92 178 LYS A N 1
ATOM 1440 C CA . LYS A 1 178 ? 14.031 -21.719 -27.703 1 92 178 LYS A CA 1
ATOM 1441 C C . LYS A 1 178 ? 14.062 -20.891 -28.984 1 92 178 LYS A C 1
ATOM 1443 O O . LYS A 1 178 ? 14.992 -20.109 -29.203 1 92 178 LYS A O 1
ATOM 1448 N N . TYR A 1 179 ? 13.023 -20.969 -29.797 1 90 179 TYR A N 1
ATOM 1449 C CA . TYR A 1 179 ? 12.961 -20.312 -31.094 1 90 179 TYR A CA 1
ATOM 1450 C C . TYR A 1 179 ? 12.484 -18.859 -30.953 1 90 179 TYR A C 1
ATOM 1452 O O . TYR A 1 179 ? 12.547 -18.094 -31.922 1 90 179 TYR A O 1
ATOM 1460 N N . ASN A 1 180 ? 12.016 -18.453 -29.781 1 93.62 180 ASN A N 1
ATOM 1461 C CA . ASN A 1 180 ? 11.508 -17.109 -29.516 1 93.62 180 ASN A CA 1
ATOM 1462 C C . ASN A 1 180 ? 10.547 -16.641 -30.609 1 93.62 180 ASN A C 1
ATOM 1464 O O . ASN A 1 180 ? 10.742 -15.586 -31.203 1 93.62 180 ASN A O 1
ATOM 1468 N N . ASN A 1 181 ? 9.578 -17.422 -30.891 1 90.44 181 ASN A N 1
ATOM 1469 C CA . ASN A 1 181 ? 8.586 -17.125 -31.922 1 90.44 181 ASN A CA 1
ATOM 1470 C C . ASN A 1 181 ? 7.23 -16.797 -31.312 1 90.44 181 ASN A C 1
ATOM 1472 O O . ASN A 1 181 ? 6.199 -16.906 -31.984 1 90.44 181 ASN A O 1
ATOM 1476 N N . GLY A 1 182 ? 7.211 -16.562 -30.016 1 90.44 182 GLY A N 1
ATOM 1477 C CA . GLY A 1 182 ? 5.965 -16.203 -29.359 1 90.44 182 GLY A CA 1
ATOM 1478 C C . GLY A 1 182 ? 5.215 -17.406 -28.797 1 90.44 182 GLY A C 1
ATOM 1479 O O . GLY A 1 182 ? 4.227 -17.25 -28.078 1 90.44 182 GLY A O 1
ATOM 1480 N N . SER A 1 183 ? 5.711 -18.578 -29.031 1 89.75 183 SER A N 1
ATOM 1481 C CA . SER A 1 183 ? 5.027 -19.781 -28.578 1 89.75 183 SER A CA 1
ATOM 1482 C C . SER A 1 183 ? 5.434 -20.141 -27.141 1 89.75 183 SER A C 1
ATOM 1484 O O . SER A 1 183 ? 6.57 -19.906 -26.734 1 89.75 183 SER A O 1
ATOM 1486 N N . THR A 1 184 ? 4.516 -20.734 -26.422 1 92.5 184 THR A N 1
ATOM 1487 C CA . THR A 1 184 ? 4.762 -21.188 -25.062 1 92.5 184 THR A CA 1
ATOM 1488 C C . THR A 1 184 ? 5.051 -22.688 -25.031 1 92.5 184 THR A C 1
ATOM 1490 O O . THR A 1 184 ? 4.73 -23.406 -25.984 1 92.5 184 THR A O 1
ATOM 1493 N N . GLU A 1 185 ? 5.75 -23.141 -23.969 1 90.69 185 GLU A N 1
ATOM 1494 C CA . GLU A 1 185 ? 6.047 -24.547 -23.734 1 90.69 185 GLU A CA 1
ATOM 1495 C C . GLU A 1 185 ? 5.914 -24.906 -22.266 1 90.69 185 GLU A C 1
ATOM 1497 O O . GLU A 1 185 ? 5.863 -24.031 -21.406 1 90.69 185 GLU A O 1
ATOM 1502 N N . LEU A 1 186 ? 5.777 -26.203 -22.047 1 89.94 186 LEU A N 1
ATOM 1503 C CA . LEU A 1 186 ? 5.859 -26.672 -20.672 1 89.94 186 LEU A CA 1
ATOM 1504 C C . LEU A 1 186 ? 7.297 -26.609 -20.172 1 89.94 186 LEU A C 1
ATOM 1506 O O . LEU A 1 186 ? 8.203 -27.172 -20.797 1 89.94 186 LEU A O 1
ATOM 1510 N N . HIS A 1 187 ? 7.5 -25.891 -19.172 1 94.94 187 HIS A N 1
ATOM 1511 C CA . HIS A 1 187 ? 8.844 -25.734 -18.609 1 94.94 187 HIS A CA 1
ATOM 1512 C C . HIS A 1 187 ? 8.969 -26.469 -17.281 1 94.94 187 HIS A C 1
ATOM 1514 O O . HIS A 1 187 ? 8.172 -26.234 -16.359 1 94.94 187 HIS A O 1
ATOM 1520 N N . ALA A 1 188 ? 9.953 -27.312 -17.141 1 96 188 ALA A N 1
ATOM 1521 C CA . ALA A 1 188 ? 10.219 -28.016 -15.891 1 96 188 ALA A CA 1
ATOM 1522 C C . ALA A 1 188 ? 10.461 -27.047 -14.742 1 96 188 ALA A C 1
ATOM 1524 O O . ALA A 1 188 ? 10.039 -27.297 -13.609 1 96 188 ALA A O 1
ATOM 1525 N N . SER A 1 189 ? 11.141 -25.984 -15.008 1 98.12 189 SER A N 1
ATOM 1526 C CA . SER A 1 189 ? 11.43 -24.984 -13.984 1 98.12 189 SER A CA 1
ATOM 1527 C C . SER A 1 189 ? 10.141 -24.406 -13.398 1 98.12 189 SER A C 1
ATOM 1529 O O . SER A 1 189 ? 10.016 -24.266 -12.188 1 98.12 189 SER A O 1
ATOM 1531 N N . SER A 1 190 ? 9.164 -24.078 -14.242 1 97.94 190 SER A N 1
ATOM 1532 C CA . SER A 1 190 ? 7.887 -23.531 -13.797 1 97.94 190 SER A CA 1
ATOM 1533 C C . SER A 1 190 ? 7.105 -24.562 -12.977 1 97.94 190 SER A C 1
ATOM 1535 O O . SER A 1 190 ? 6.547 -24.234 -11.93 1 97.94 190 SER A O 1
ATOM 1537 N N . ILE A 1 191 ? 7.094 -25.766 -13.414 1 96.88 191 ILE A N 1
ATOM 1538 C CA . ILE A 1 191 ? 6.375 -26.828 -12.727 1 96.88 191 ILE A CA 1
ATOM 1539 C C . ILE A 1 191 ? 7.027 -27.109 -11.375 1 96.88 191 ILE A C 1
ATOM 1541 O O . ILE A 1 191 ? 6.336 -27.266 -10.367 1 96.88 191 ILE A O 1
ATOM 1545 N N . GLY A 1 192 ? 8.359 -27.188 -11.422 1 98.12 192 GLY A N 1
ATOM 1546 C CA . GLY A 1 192 ? 9.07 -27.422 -10.18 1 98.12 192 GLY A CA 1
ATOM 1547 C C . GLY A 1 192 ? 8.859 -26.328 -9.148 1 98.12 192 GLY A C 1
ATOM 1548 O O . GLY A 1 192 ? 8.711 -26.594 -7.961 1 98.12 192 GLY A O 1
ATOM 1549 N N . MET A 1 193 ? 8.898 -25.109 -9.594 1 98.44 193 MET A N 1
ATOM 1550 C CA . MET A 1 193 ? 8.656 -23.984 -8.703 1 98.44 193 MET A CA 1
ATOM 1551 C C . MET A 1 193 ? 7.242 -24.031 -8.141 1 98.44 193 MET A C 1
ATOM 1553 O O . MET A 1 193 ? 7.031 -23.75 -6.957 1 98.44 193 MET A O 1
ATOM 1557 N N . ALA A 1 194 ? 6.289 -24.297 -9 1 98.19 194 ALA A N 1
ATOM 1558 C CA . ALA A 1 194 ? 4.906 -24.422 -8.547 1 98.19 194 ALA A CA 1
ATOM 1559 C C . ALA A 1 194 ? 4.758 -25.531 -7.504 1 98.19 194 ALA A C 1
ATOM 1561 O O . ALA A 1 194 ? 4.086 -25.344 -6.488 1 98.19 194 ALA A O 1
ATOM 1562 N N . LYS A 1 195 ? 5.359 -26.672 -7.773 1 96.88 195 LYS A N 1
ATOM 1563 C CA . LYS A 1 195 ? 5.34 -27.781 -6.828 1 96.88 195 LYS A CA 1
ATOM 1564 C C . LYS A 1 195 ? 5.91 -27.375 -5.477 1 96.88 195 LYS A C 1
ATOM 1566 O O . LYS A 1 195 ? 5.324 -27.656 -4.43 1 96.88 195 LYS A O 1
ATOM 1571 N N . ALA A 1 196 ? 7.023 -26.672 -5.512 1 97.5 196 ALA A N 1
ATOM 1572 C CA . ALA A 1 196 ? 7.66 -26.203 -4.285 1 97.5 196 ALA A CA 1
ATOM 1573 C C . ALA A 1 196 ? 6.766 -25.219 -3.547 1 97.5 196 ALA A C 1
ATOM 1575 O O . ALA A 1 196 ? 6.672 -25.25 -2.318 1 97.5 196 ALA A O 1
ATOM 1576 N N . ALA A 1 197 ? 6.164 -24.359 -4.277 1 98.25 197 ALA A N 1
ATOM 1577 C CA . ALA A 1 197 ? 5.285 -23.359 -3.686 1 98.25 197 ALA A CA 1
ATOM 1578 C C . ALA A 1 197 ? 4.086 -24.016 -3.006 1 98.25 197 ALA A C 1
ATOM 1580 O O . ALA A 1 197 ? 3.701 -23.625 -1.899 1 98.25 197 ALA A O 1
ATOM 1581 N N . LEU A 1 198 ? 3.48 -24.938 -3.67 1 96.5 198 LEU A N 1
ATOM 1582 C CA . LEU A 1 198 ? 2.326 -25.641 -3.119 1 96.5 198 LEU A CA 1
ATOM 1583 C C . LEU A 1 198 ? 2.693 -26.359 -1.828 1 96.5 198 LEU A C 1
ATOM 1585 O O . LEU A 1 198 ? 1.936 -26.328 -0.856 1 96.5 198 LEU A O 1
ATOM 1589 N N . GLU A 1 199 ? 3.824 -26.953 -1.837 1 93.19 199 GLU A N 1
ATOM 1590 C CA . GLU A 1 199 ? 4.293 -27.641 -0.638 1 93.19 199 GLU A CA 1
ATOM 1591 C C . GLU A 1 199 ? 4.516 -26.656 0.511 1 93.19 199 GLU A C 1
ATOM 1593 O O . GLU A 1 199 ? 4.234 -26.969 1.668 1 93.19 199 GLU A O 1
ATOM 1598 N N . ALA A 1 200 ? 5.02 -25.578 0.157 1 93.81 200 ALA A N 1
ATOM 1599 C CA . ALA A 1 200 ? 5.367 -24.578 1.172 1 93.81 200 ALA A CA 1
ATOM 1600 C C . ALA A 1 200 ? 4.117 -23.969 1.792 1 93.81 200 ALA A C 1
ATOM 1602 O O . ALA A 1 200 ? 4.059 -23.766 3.006 1 93.81 200 ALA A O 1
ATOM 1603 N N . VAL A 1 201 ? 3.074 -23.719 1.035 1 94.94 201 VAL A N 1
ATOM 1604 C CA . VAL A 1 201 ? 1.97 -22.891 1.496 1 94.94 201 VAL A CA 1
ATOM 1605 C C . VAL A 1 201 ? 0.883 -23.766 2.117 1 94.94 201 VAL A C 1
ATOM 1607 O O . VAL A 1 201 ? 0.023 -23.266 2.85 1 94.94 201 VAL A O 1
ATOM 1610 N N . ASN A 1 202 ? 0.937 -25.047 1.843 1 92.38 202 ASN A N 1
ATOM 1611 C CA . ASN A 1 202 ? -0.114 -25.906 2.377 1 92.38 202 ASN A CA 1
ATOM 1612 C C . ASN A 1 202 ? -0.155 -25.859 3.902 1 92.38 202 ASN A C 1
ATOM 1614 O O . ASN A 1 202 ? 0.849 -26.141 4.562 1 92.38 202 ASN A O 1
ATOM 1618 N N . GLY A 1 203 ? -1.298 -25.469 4.41 1 89.94 203 GLY A N 1
ATOM 1619 C CA . GLY A 1 203 ? -1.482 -25.422 5.852 1 89.94 203 GLY A CA 1
ATOM 1620 C C . GLY A 1 203 ? -0.896 -24.172 6.492 1 89.94 203 GLY A C 1
ATOM 1621 O O . GLY A 1 203 ? -0.938 -24.016 7.715 1 89.94 203 GLY A O 1
ATOM 1622 N N . CYS A 1 204 ? -0.354 -23.328 5.68 1 91.56 204 CYS A N 1
ATOM 1623 C CA . CYS A 1 204 ? 0.257 -22.109 6.203 1 91.56 204 CYS A CA 1
ATOM 1624 C C . CYS A 1 204 ? -0.806 -21.109 6.629 1 91.56 204 CYS A C 1
ATOM 1626 O O . CYS A 1 204 ? -1.79 -20.906 5.918 1 91.56 204 CYS A O 1
ATOM 1628 N N . ASN A 1 205 ? -0.695 -20.641 7.875 1 93.19 205 ASN A N 1
ATOM 1629 C CA . ASN A 1 205 ? -1.539 -19.531 8.32 1 93.19 205 ASN A CA 1
ATOM 1630 C C . ASN A 1 205 ? -0.965 -18.188 7.895 1 93.19 205 ASN A C 1
ATOM 1632 O O . ASN A 1 205 ? 0.091 -17.781 8.383 1 93.19 205 ASN A O 1
ATOM 1636 N N . LEU A 1 206 ? -1.591 -17.469 7.102 1 95.88 206 LEU A N 1
ATOM 1637 C CA . LEU A 1 206 ? -1.061 -16.266 6.477 1 95.88 206 LEU A CA 1
ATOM 1638 C C . 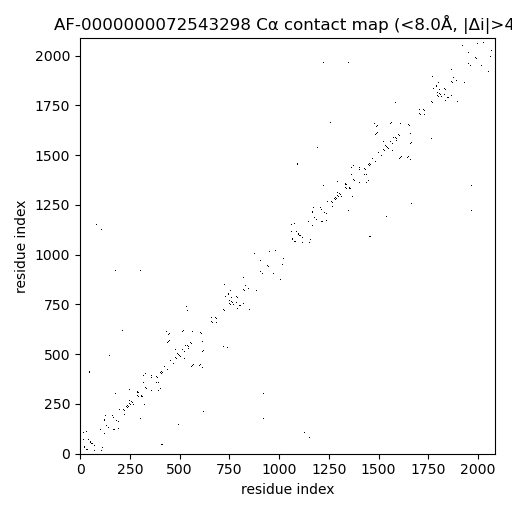LEU A 1 206 ? -0.982 -15.125 7.48 1 95.88 206 LEU A C 1
ATOM 1640 O O . LEU A 1 206 ? -0.325 -14.109 7.227 1 95.88 206 LEU A O 1
ATOM 1644 N N . PHE A 1 207 ? -1.674 -15.188 8.648 1 93.62 207 PHE A N 1
ATOM 1645 C CA . PHE A 1 207 ? -1.552 -14.18 9.703 1 93.62 207 PHE A CA 1
ATOM 1646 C C . PHE A 1 207 ? -0.433 -14.547 10.672 1 93.62 207 PHE A C 1
ATOM 1648 O O . PHE A 1 207 ? -0.181 -13.82 11.633 1 93.62 207 PHE A O 1
ATOM 1655 N N . GLY A 1 208 ? 0.245 -15.672 10.359 1 90.12 208 GLY A N 1
ATOM 1656 C CA . GLY A 1 208 ? 1.334 -16.094 11.227 1 90.12 208 GLY A CA 1
ATOM 1657 C C . GLY A 1 208 ? 0.874 -16.969 12.383 1 90.12 208 GLY A C 1
ATOM 1658 O O . GLY A 1 208 ? -0.16 -17.625 12.289 1 90.12 208 GLY A O 1
ATOM 1659 N N . GLU A 1 209 ? 1.555 -16.906 13.461 1 83.31 209 GLU A N 1
ATOM 1660 C CA . GLU A 1 209 ? 1.305 -17.766 14.609 1 83.31 209 GLU A CA 1
ATOM 1661 C C . GLU A 1 209 ? 0.038 -17.344 15.352 1 83.31 209 GLU A C 1
ATOM 1663 O O . GLU A 1 209 ? -0.618 -18.172 15.992 1 83.31 209 GLU A O 1
ATOM 1668 N N . ILE A 1 210 ? -0.302 -16.109 15.117 1 82.5 210 ILE A N 1
ATOM 1669 C CA . ILE A 1 210 ? -1.443 -15.586 15.859 1 82.5 210 ILE A CA 1
ATOM 1670 C C . ILE A 1 210 ? -2.695 -15.648 14.984 1 82.5 210 ILE A C 1
ATOM 1672 O O . ILE A 1 210 ? -3.758 -15.156 15.383 1 82.5 210 ILE A O 1
ATOM 1676 N N . GLY A 1 211 ? -2.605 -16.344 13.875 1 83.38 211 GLY A N 1
ATOM 1677 C CA . GLY A 1 211 ? -3.705 -16.344 12.922 1 83.38 211 GLY A CA 1
ATOM 1678 C C . GLY A 1 211 ? -4.844 -17.25 13.336 1 83.38 211 GLY A C 1
ATOM 1679 O O . GLY A 1 211 ? -4.746 -17.969 14.336 1 83.38 211 GLY A O 1
ATOM 1680 N N . ALA A 1 212 ? -5.949 -17.047 12.602 1 82 212 ALA A N 1
ATOM 1681 C CA . ALA A 1 212 ? -7.164 -17.812 12.875 1 82 212 ALA A CA 1
ATOM 1682 C C . ALA A 1 212 ? -7.371 -18.906 11.82 1 82 212 ALA A C 1
ATOM 1684 O O . ALA A 1 212 ? -6.562 -19.047 10.898 1 82 212 ALA A O 1
ATOM 1685 N N . ALA A 1 213 ? -8.406 -19.719 11.984 1 83.38 213 ALA A N 1
ATOM 1686 C CA . ALA A 1 213 ? -8.711 -20.844 11.102 1 83.38 213 ALA A CA 1
ATOM 1687 C C . ALA A 1 213 ? -9.047 -20.375 9.695 1 83.38 213 ALA A C 1
ATOM 1689 O O . ALA A 1 213 ? -8.805 -21.078 8.719 1 83.38 213 ALA A O 1
ATOM 1690 N N . TRP A 1 214 ? -9.469 -19.156 9.609 1 87.25 214 TRP A N 1
ATOM 1691 C CA . TRP A 1 214 ? -9.914 -18.688 8.305 1 87.25 214 TRP A CA 1
ATOM 1692 C C . TRP A 1 214 ? -8.758 -18.078 7.523 1 87.25 214 TRP A C 1
ATOM 1694 O O . TRP A 1 214 ? -8.945 -17.609 6.398 1 87.25 214 TRP A O 1
ATOM 1704 N N . SER A 1 215 ? -7.559 -18.062 8.117 1 92.62 215 SER A N 1
ATOM 1705 C CA . SER A 1 215 ? -6.402 -17.516 7.418 1 92.62 215 SER A CA 1
ATOM 1706 C C . SER A 1 215 ? -5.438 -18.625 6.992 1 92.62 215 SER A C 1
ATOM 1708 O O . SER A 1 215 ? -4.281 -18.359 6.664 1 92.62 215 SER A O 1
ATOM 1710 N N . VAL A 1 216 ? -5.941 -19.859 6.961 1 92.88 216 VAL A N 1
ATOM 1711 C CA . VAL A 1 216 ? -5.121 -21 6.578 1 92.88 216 VAL A CA 1
ATOM 1712 C C . VAL A 1 216 ? -5.316 -21.297 5.09 1 92.88 216 VAL A C 1
ATOM 1714 O O . VAL A 1 216 ? -6.434 -21.219 4.574 1 92.88 216 VAL A O 1
ATOM 1717 N N . ILE A 1 217 ? -4.234 -21.641 4.414 1 95.25 217 ILE A N 1
ATOM 1718 C CA . ILE A 1 217 ? -4.258 -21.938 2.986 1 95.25 217 ILE A CA 1
ATOM 1719 C C . ILE A 1 217 ? -4.387 -23.453 2.777 1 95.25 217 ILE A C 1
ATOM 1721 O O . ILE A 1 217 ? -3.766 -24.234 3.496 1 95.25 217 ILE A O 1
ATOM 1725 N N . TYR A 1 218 ? -5.18 -23.828 1.83 1 94 218 TYR A N 1
ATOM 1726 C CA . TYR A 1 218 ? -5.391 -25.219 1.474 1 94 218 TYR A CA 1
ATOM 1727 C C . TYR A 1 218 ? -4.863 -25.516 0.075 1 94 218 TYR A C 1
ATOM 1729 O O . TYR A 1 218 ? -5.008 -24.703 -0.835 1 94 218 TYR A O 1
ATOM 1737 N N . VAL A 1 219 ? -4.191 -26.656 -0.061 1 94.5 219 VAL A N 1
ATOM 1738 C CA . VAL A 1 219 ? -3.662 -27.062 -1.356 1 94.5 219 VAL A CA 1
ATOM 1739 C C . VAL A 1 219 ? -4.227 -28.438 -1.74 1 94.5 219 VAL A C 1
ATOM 1741 O O . VAL A 1 219 ? -4.426 -29.297 -0.879 1 94.5 219 VAL A O 1
ATOM 1744 N N . ASP A 1 220 ? -4.59 -28.578 -2.988 1 93.69 220 ASP A N 1
ATOM 1745 C CA . ASP A 1 220 ? -4.977 -29.875 -3.531 1 93.69 220 ASP A CA 1
ATOM 1746 C C . ASP A 1 220 ? -3.773 -30.812 -3.639 1 93.69 220 ASP A C 1
ATOM 1748 O O . ASP A 1 220 ? -2.887 -30.594 -4.469 1 93.69 220 ASP A O 1
ATOM 1752 N N . ILE A 1 221 ? -3.795 -31.844 -2.887 1 92.25 221 ILE A N 1
ATOM 1753 C CA . ILE A 1 221 ? -2.648 -32.75 -2.803 1 92.25 221 ILE A CA 1
ATOM 1754 C C . ILE A 1 221 ? -2.512 -33.531 -4.105 1 92.25 221 ILE A C 1
ATOM 1756 O O . ILE A 1 221 ? -1.403 -33.875 -4.508 1 92.25 221 ILE A O 1
ATOM 1760 N N . ASP A 1 222 ? -3.633 -33.812 -4.734 1 91.06 222 ASP A N 1
ATOM 1761 C CA . ASP A 1 222 ? -3.574 -34.5 -6.023 1 91.06 222 ASP A CA 1
ATOM 1762 C C . ASP A 1 222 ? -2.883 -33.625 -7.074 1 91.06 222 ASP A C 1
ATOM 1764 O O . ASP A 1 222 ? -2.098 -34.125 -7.883 1 91.06 222 ASP A O 1
ATOM 1768 N N . ALA A 1 223 ? -3.217 -32.375 -7.094 1 90.81 223 ALA A N 1
ATOM 1769 C CA . ALA A 1 223 ? -2.561 -31.469 -8.016 1 90.81 223 ALA A CA 1
ATOM 1770 C C . ALA A 1 223 ? -1.065 -31.375 -7.73 1 90.81 223 ALA A C 1
ATOM 1772 O O . ALA A 1 223 ? -0.253 -31.297 -8.656 1 90.81 223 ALA A O 1
ATOM 1773 N N . HIS A 1 224 ? -0.754 -31.281 -6.473 1 92.88 224 HIS A N 1
ATOM 1774 C CA . HIS A 1 224 ? 0.653 -31.281 -6.09 1 92.88 224 HIS A CA 1
ATOM 1775 C C . HIS A 1 224 ? 1.37 -32.5 -6.633 1 92.88 224 HIS A C 1
ATOM 1777 O O . HIS A 1 224 ? 2.48 -32.406 -7.16 1 92.88 224 HIS A O 1
ATOM 1783 N N . ASN A 1 225 ? 0.781 -33.656 -6.465 1 89.12 225 ASN A N 1
ATOM 1784 C CA . ASN A 1 225 ? 1.389 -34.875 -6.926 1 89.12 225 ASN A CA 1
ATOM 1785 C C . ASN A 1 225 ? 1.56 -34.906 -8.445 1 89.12 225 ASN A C 1
ATOM 1787 O O . ASN A 1 225 ? 2.545 -35.438 -8.953 1 89.12 225 ASN A O 1
ATOM 1791 N N . ARG A 1 226 ? 0.586 -34.438 -9.125 1 86 226 ARG A N 1
ATOM 1792 C CA . ARG A 1 226 ? 0.71 -34.344 -10.578 1 86 226 ARG A CA 1
ATOM 1793 C C . ARG A 1 226 ? 1.896 -33.469 -10.977 1 86 226 ARG A C 1
ATOM 1795 O O . ARG A 1 226 ? 2.65 -33.844 -11.891 1 86 226 ARG A O 1
ATOM 1802 N N . ASN A 1 227 ? 2.01 -32.344 -10.359 1 92.94 227 ASN A N 1
ATOM 1803 C CA . ASN A 1 227 ? 3.17 -31.5 -10.602 1 92.94 227 ASN A CA 1
ATOM 1804 C C . ASN A 1 227 ? 4.477 -32.219 -10.289 1 92.94 227 ASN A C 1
ATOM 1806 O O . ASN A 1 227 ? 5.445 -32.125 -11.047 1 92.94 227 ASN A O 1
ATOM 1810 N N . ARG A 1 228 ? 4.508 -32.906 -9.219 1 90.88 228 ARG A N 1
ATOM 1811 C CA . ARG A 1 228 ? 5.699 -33.656 -8.812 1 90.88 228 ARG A CA 1
ATOM 1812 C C . ARG A 1 228 ? 6.074 -34.719 -9.836 1 90.88 228 ARG A C 1
ATOM 1814 O O . ARG A 1 228 ? 7.227 -34.781 -10.266 1 90.88 228 ARG A O 1
ATOM 1821 N N . THR A 1 229 ? 5.133 -35.469 -10.234 1 84.12 229 THR A N 1
ATOM 1822 C CA . THR A 1 229 ? 5.367 -36.562 -11.156 1 84.12 229 THR A CA 1
ATOM 1823 C C . THR A 1 229 ? 5.84 -36.062 -12.508 1 84.12 229 THR A C 1
ATOM 1825 O O . THR A 1 229 ? 6.789 -36.594 -13.086 1 84.12 229 THR A O 1
ATOM 1828 N N . ILE A 1 230 ? 5.156 -35.062 -12.961 1 85.5 230 ILE A N 1
ATOM 1829 C CA . ILE A 1 230 ? 5.508 -34.5 -14.266 1 85.5 230 ILE A CA 1
ATOM 1830 C C . ILE A 1 230 ? 6.883 -33.844 -14.195 1 85.5 230 ILE A C 1
ATOM 1832 O O . ILE A 1 230 ? 7.695 -34 -15.109 1 85.5 230 ILE A O 1
ATOM 1836 N N . PHE A 1 231 ? 7.172 -33.156 -13.156 1 93.19 231 PHE A N 1
ATOM 1837 C CA . PHE A 1 231 ? 8.461 -32.5 -12.953 1 93.19 231 PHE A CA 1
ATOM 1838 C C . PHE A 1 231 ? 9.594 -33.531 -12.977 1 93.19 231 PHE A C 1
ATOM 1840 O O . PHE A 1 231 ? 10.578 -33.344 -13.695 1 93.19 231 PHE A O 1
ATOM 1847 N N . GLU A 1 232 ? 9.43 -34.594 -12.273 1 88.75 232 GLU A N 1
ATOM 1848 C CA . GLU A 1 232 ? 10.445 -35.625 -12.18 1 88.75 232 GLU A CA 1
ATOM 1849 C C . GLU A 1 232 ? 10.641 -36.312 -13.523 1 88.75 232 GLU A C 1
ATOM 1851 O O . GLU A 1 232 ? 11.758 -36.719 -13.859 1 88.75 232 GLU A O 1
ATOM 1856 N N . SER A 1 233 ? 9.539 -36.375 -14.203 1 80.75 233 SER A N 1
ATOM 1857 C CA . SER A 1 233 ? 9.594 -37.062 -15.484 1 80.75 233 SER A CA 1
ATOM 1858 C C . SER A 1 233 ? 10.297 -36.219 -16.547 1 80.75 233 SER A C 1
ATOM 1860 O O . SER A 1 233 ? 10.961 -36.75 -17.438 1 80.75 233 SER A O 1
ATOM 1862 N N . ILE A 1 234 ? 10.18 -34.938 -16.5 1 86.44 234 ILE A N 1
ATOM 1863 C CA . ILE A 1 234 ? 10.75 -34.031 -17.5 1 86.44 234 ILE A CA 1
ATOM 1864 C C . ILE A 1 234 ? 12.25 -33.875 -17.25 1 86.44 234 ILE A C 1
ATOM 1866 O O . ILE A 1 234 ? 13.031 -33.781 -18.203 1 86.44 234 ILE A O 1
ATOM 1870 N N . LEU A 1 235 ? 12.688 -33.844 -15.984 1 91.75 235 LEU A N 1
ATOM 1871 C CA . LEU A 1 235 ? 14.102 -33.688 -15.664 1 91.75 235 LEU A CA 1
ATOM 1872 C C . LEU A 1 235 ? 14.922 -34.844 -16.25 1 91.75 235 LEU A C 1
ATOM 1874 O O . LEU A 1 235 ? 14.453 -35.969 -16.312 1 91.75 235 LEU A O 1
ATOM 1878 N N . PRO A 1 236 ? 16.031 -34.531 -16.828 1 93.38 236 PRO A N 1
ATOM 1879 C CA . PRO A 1 236 ? 16.828 -33.312 -16.656 1 93.38 236 PRO A CA 1
ATOM 1880 C C . PRO A 1 236 ? 16.594 -32.281 -17.766 1 93.38 236 PRO A C 1
ATOM 1882 O O . PRO A 1 236 ? 17.359 -31.328 -17.906 1 93.38 236 PRO A O 1
ATOM 1885 N N . ARG A 1 237 ? 15.562 -32.5 -18.625 1 90.56 237 ARG A N 1
ATOM 1886 C CA . ARG A 1 237 ? 15.195 -31.578 -19.688 1 90.56 237 ARG A CA 1
ATOM 1887 C C . ARG A 1 237 ? 14.383 -30.406 -19.125 1 90.56 237 ARG A C 1
ATOM 1889 O O . ARG A 1 237 ? 13.703 -30.547 -18.109 1 90.56 237 ARG A O 1
ATOM 1896 N N . GLU A 1 238 ? 14.5 -29.266 -19.766 1 94.38 238 GLU A N 1
ATOM 1897 C CA . GLU A 1 238 ? 13.711 -28.109 -19.359 1 94.38 238 GLU A CA 1
ATOM 1898 C C . GLU A 1 238 ? 12.383 -28.062 -20.109 1 94.38 238 GLU A C 1
ATOM 1900 O O . GLU A 1 238 ? 11.344 -27.75 -19.531 1 94.38 238 GLU A O 1
ATOM 1905 N N . SER A 1 239 ? 12.375 -28.219 -21.406 1 91.19 239 SER A N 1
ATOM 1906 C CA . SER A 1 239 ? 11.203 -28.188 -22.266 1 91.19 239 SER A CA 1
ATOM 1907 C C . SER A 1 239 ? 11.422 -29.016 -23.531 1 91.19 239 SER A C 1
ATOM 1909 O O . SER A 1 239 ? 12.453 -29.672 -23.672 1 91.19 239 SER A O 1
ATOM 1911 N N . ASN A 1 240 ? 10.453 -28.938 -24.344 1 82.88 240 ASN A N 1
ATOM 1912 C CA . ASN A 1 240 ? 10.578 -29.688 -25.594 1 82.88 240 ASN A CA 1
ATOM 1913 C C . ASN A 1 240 ? 11.727 -29.156 -26.453 1 82.88 240 ASN A C 1
ATOM 1915 O O . ASN A 1 240 ? 12.453 -29.938 -27.062 1 82.88 240 ASN A O 1
ATOM 1919 N N . SER A 1 241 ? 11.844 -27.906 -26.516 1 87.69 241 SER A N 1
ATOM 1920 C CA . SER A 1 241 ? 12.852 -27.312 -27.375 1 87.69 241 SER A CA 1
ATOM 1921 C C . SER A 1 241 ? 14.18 -27.141 -26.641 1 87.69 241 SER A C 1
ATOM 1923 O O . SER A 1 241 ? 15.234 -27.047 -27.266 1 87.69 241 SER A O 1
ATOM 1925 N N . LYS A 1 242 ? 14.18 -27.109 -25.312 1 93.06 242 LYS A N 1
ATOM 1926 C CA . LYS A 1 242 ? 15.383 -26.891 -24.516 1 93.06 242 LYS A CA 1
ATOM 1927 C C . LYS A 1 242 ? 15.805 -28.156 -23.797 1 93.06 242 LYS A C 1
ATOM 1929 O O . LYS A 1 242 ? 15.234 -28.516 -22.75 1 93.06 242 LYS A O 1
ATOM 1934 N N . ASN A 1 243 ? 16.859 -28.734 -24.234 1 88.62 243 ASN A N 1
ATOM 1935 C CA . ASN A 1 243 ? 17.375 -29.969 -23.656 1 88.62 243 ASN A CA 1
ATOM 1936 C C . ASN A 1 243 ? 17.812 -29.766 -22.219 1 88.62 243 ASN A C 1
ATOM 1938 O O . ASN A 1 243 ? 17.859 -30.734 -21.438 1 88.62 243 ASN A O 1
ATOM 1942 N N . THR A 1 244 ? 18.312 -28.672 -21.828 1 94.81 244 THR A N 1
ATOM 1943 C CA . THR A 1 244 ? 18.641 -28.203 -20.484 1 94.81 244 THR A CA 1
ATOM 1944 C C . THR A 1 244 ? 18.594 -26.688 -20.406 1 94.81 244 THR A C 1
ATOM 1946 O O . THR A 1 244 ? 18.469 -26.016 -21.422 1 94.81 244 THR A O 1
ATOM 1949 N N . ASP A 1 245 ? 18.594 -26.203 -19.219 1 97.69 245 ASP A N 1
ATOM 1950 C CA . ASP A 1 245 ? 18.438 -24.766 -19.016 1 97.69 245 ASP A CA 1
ATOM 1951 C C . ASP A 1 245 ? 18.938 -24.328 -17.641 1 97.69 245 ASP A C 1
ATOM 1953 O O . ASP A 1 245 ? 18.797 -25.062 -16.672 1 97.69 245 ASP A O 1
ATOM 1957 N N . ALA A 1 246 ? 19.5 -23.156 -17.547 1 98.38 246 ALA A N 1
ATOM 1958 C CA . ALA A 1 246 ? 20.016 -22.641 -16.297 1 98.38 246 ALA A CA 1
ATOM 1959 C C . ALA A 1 246 ? 18.891 -22.375 -15.305 1 98.38 246 ALA A C 1
ATOM 1961 O O . ALA A 1 246 ? 19.109 -22.281 -14.094 1 98.38 246 ALA A O 1
ATOM 1962 N N . SER A 1 247 ? 17.641 -22.172 -15.781 1 98.31 247 SER A N 1
ATOM 1963 C CA . SER A 1 247 ? 16.484 -21.938 -14.93 1 98.31 247 SER A CA 1
ATOM 1964 C C . SER A 1 247 ? 16.25 -23.094 -13.961 1 98.31 247 SER A C 1
ATOM 1966 O O . SER A 1 247 ? 15.57 -22.938 -12.945 1 98.31 247 SER A O 1
ATOM 1968 N N . LEU A 1 248 ? 16.781 -24.203 -14.227 1 98.31 248 LEU A N 1
ATOM 1969 C CA . LEU A 1 248 ? 16.656 -25.375 -13.367 1 98.31 248 LEU A CA 1
ATOM 1970 C C . LEU A 1 248 ? 17.438 -25.203 -12.07 1 98.31 248 LEU A C 1
ATOM 1972 O O . LEU A 1 248 ? 17.125 -25.828 -11.062 1 98.31 248 LEU A O 1
ATOM 1976 N N . LEU A 1 249 ? 18.422 -24.312 -12.07 1 98.25 249 LEU A N 1
ATOM 1977 C CA . LEU A 1 249 ? 19.281 -24.125 -10.898 1 98.25 249 LEU A CA 1
ATOM 1978 C C . LEU A 1 249 ? 18.484 -23.562 -9.734 1 98.25 249 LEU A C 1
ATOM 1980 O O . LEU A 1 249 ? 18.406 -24.172 -8.664 1 98.25 249 LEU A O 1
ATOM 1984 N N . PRO A 1 250 ? 17.797 -22.422 -9.93 1 98 250 PRO A N 1
ATOM 1985 C CA . PRO A 1 250 ? 17.016 -21.906 -8.812 1 98 250 PRO A CA 1
ATOM 1986 C C . PRO A 1 250 ? 15.805 -22.766 -8.492 1 98 250 PRO A C 1
ATOM 1988 O O . PRO A 1 250 ? 15.141 -22.562 -7.477 1 98 250 PRO A O 1
ATOM 1991 N N . THR A 1 251 ? 15.484 -23.734 -9.305 1 98.38 251 THR A N 1
ATOM 1992 C CA . THR A 1 251 ? 14.328 -24.594 -9.109 1 98.38 251 THR A CA 1
ATOM 1993 C C . THR A 1 251 ? 14.688 -25.812 -8.258 1 98.38 251 THR A C 1
ATOM 1995 O O . THR A 1 251 ? 14 -26.109 -7.285 1 98.38 251 THR A O 1
ATOM 1998 N N . VAL A 1 252 ? 15.82 -26.438 -8.617 1 97.62 252 VAL A N 1
ATOM 1999 C CA . VAL A 1 252 ? 16.234 -27.641 -7.918 1 97.62 252 VAL A CA 1
ATOM 2000 C C . VAL A 1 252 ? 17.047 -27.281 -6.68 1 97.62 252 VAL A C 1
ATOM 2002 O O . VAL A 1 252 ? 17.094 -28.031 -5.711 1 97.62 252 VAL A O 1
ATOM 2005 N N . CYS A 1 253 ? 17.703 -26.141 -6.719 1 97.38 253 CYS A N 1
ATOM 2006 C CA . CYS A 1 253 ? 18.469 -25.625 -5.59 1 97.38 253 CYS A CA 1
ATOM 2007 C C . CYS A 1 253 ? 17.719 -24.5 -4.898 1 97.38 253 CYS A C 1
ATOM 2009 O O . CYS A 1 253 ? 16.484 -24.406 -5.004 1 97.38 253 CYS A O 1
ATOM 2011 N N . TRP A 1 254 ? 18.453 -23.734 -4.133 1 97.44 254 TRP A N 1
ATOM 2012 C CA . TRP A 1 254 ? 17.844 -22.562 -3.508 1 97.44 254 TRP A CA 1
ATOM 2013 C C . TRP A 1 254 ? 17.359 -21.578 -4.562 1 97.44 254 TRP A C 1
ATOM 2015 O O . TRP A 1 254 ? 18.062 -21.281 -5.523 1 97.44 254 TRP A O 1
ATOM 2025 N N . PRO A 1 255 ? 16.141 -21.141 -4.406 1 97.25 255 PRO A N 1
ATOM 2026 C CA . PRO A 1 255 ? 15.32 -21.094 -3.191 1 97.25 255 PRO A CA 1
ATOM 2027 C C . PRO A 1 255 ? 14.195 -22.125 -3.201 1 97.25 255 PRO A C 1
ATOM 2029 O O . PRO A 1 255 ? 13.516 -22.312 -2.189 1 97.25 255 PRO A O 1
ATOM 2032 N N . ALA A 1 256 ? 13.938 -22.828 -4.266 1 97.56 256 ALA A N 1
ATOM 2033 C CA . ALA A 1 256 ? 12.719 -23.625 -4.395 1 97.56 256 ALA A CA 1
ATOM 2034 C C . ALA A 1 256 ? 12.898 -25 -3.756 1 97.56 256 ALA A C 1
ATOM 2036 O O . ALA A 1 256 ? 11.977 -25.531 -3.125 1 97.56 256 ALA A O 1
ATOM 2037 N N . PHE A 1 257 ? 14.133 -25.594 -3.957 1 97.25 257 PHE A N 1
ATOM 2038 C CA . PHE A 1 257 ? 14.352 -26.969 -3.508 1 97.25 257 PHE A CA 1
ATOM 2039 C C . PHE A 1 257 ? 13.211 -27.875 -3.955 1 97.25 257 PHE A C 1
ATOM 2041 O O . PHE A 1 257 ? 12.625 -28.594 -3.141 1 97.25 257 PHE A O 1
ATOM 2048 N N . ALA A 1 258 ? 12.992 -27.922 -5.219 1 96.94 258 ALA A N 1
ATOM 2049 C CA . ALA A 1 258 ? 11.789 -28.547 -5.75 1 96.94 258 ALA A CA 1
ATOM 2050 C C . ALA A 1 258 ? 11.914 -30.062 -5.754 1 96.94 258 ALA A C 1
ATOM 2052 O O . ALA A 1 258 ? 10.914 -30.781 -5.844 1 96.94 258 ALA A O 1
ATOM 2053 N N . ILE A 1 259 ? 13.117 -30.594 -5.684 1 94.56 259 ILE A N 1
ATOM 2054 C CA . ILE A 1 259 ? 13.328 -32.031 -5.711 1 94.56 259 ILE A CA 1
ATOM 2055 C C . ILE A 1 259 ? 14.336 -32.438 -4.637 1 94.56 259 ILE A C 1
ATOM 2057 O O . ILE A 1 259 ? 15.32 -31.719 -4.402 1 94.56 259 ILE A O 1
ATOM 2061 N N . HIS A 1 260 ? 14.094 -33.562 -3.988 1 90 260 HIS A N 1
ATOM 2062 C CA . HIS A 1 260 ? 14.961 -33.969 -2.9 1 90 260 HIS A CA 1
ATOM 2063 C C . HIS A 1 260 ? 15.586 -35.344 -3.193 1 90 260 HIS A C 1
ATOM 2065 O O . HIS A 1 260 ? 16.469 -35.812 -2.463 1 90 260 HIS A O 1
ATOM 2071 N N . GLU A 1 261 ? 15.07 -36 -4.266 1 89.19 261 GLU A N 1
ATOM 2072 C CA . GLU A 1 261 ? 15.727 -37.219 -4.715 1 89.19 261 GLU A CA 1
ATOM 2073 C C . GLU A 1 261 ? 17.094 -36.906 -5.309 1 89.19 261 GLU A C 1
ATOM 2075 O O . GLU A 1 261 ? 17.203 -36.344 -6.402 1 89.19 261 GLU A O 1
ATOM 2080 N N . GLU A 1 262 ? 18.078 -37.312 -4.785 1 91.44 262 GLU A N 1
ATOM 2081 C CA . GLU A 1 262 ? 19.438 -36.906 -5.082 1 91.44 262 GLU A CA 1
ATOM 2082 C C . GLU A 1 262 ? 19.859 -37.344 -6.488 1 91.44 262 GLU A C 1
ATOM 2084 O O . GLU A 1 262 ? 20.469 -36.562 -7.227 1 91.44 262 GLU A O 1
ATOM 2089 N N . PRO A 1 263 ? 19.531 -38.562 -6.895 1 93.56 263 PRO A N 1
ATOM 2090 C CA . PRO A 1 263 ? 19.969 -38.938 -8.234 1 93.56 263 PRO A CA 1
ATOM 2091 C C . PRO A 1 263 ? 19.375 -38.094 -9.336 1 93.56 263 PRO A C 1
ATOM 2093 O O . PRO A 1 263 ? 20.062 -37.75 -10.297 1 93.56 263 PRO A O 1
ATOM 2096 N N . ILE A 1 264 ? 18.141 -37.812 -9.219 1 93.75 264 ILE A N 1
ATOM 2097 C CA . ILE A 1 264 ? 17.469 -36.969 -10.219 1 93.75 264 ILE A CA 1
ATOM 2098 C C . ILE A 1 264 ? 18.031 -35.562 -10.18 1 93.75 264 ILE A C 1
ATOM 2100 O O . ILE A 1 264 ? 18.281 -34.969 -11.227 1 93.75 264 ILE A O 1
ATOM 2104 N N . LYS A 1 265 ? 18.188 -35.031 -8.977 1 95.56 265 LYS A N 1
ATOM 2105 C CA . LYS A 1 265 ? 18.75 -33.688 -8.812 1 95.56 265 LYS A CA 1
ATOM 2106 C C . LYS A 1 265 ? 20.156 -33.594 -9.398 1 95.56 265 LYS A C 1
ATOM 2108 O O . LYS A 1 265 ? 20.453 -32.656 -10.148 1 95.56 265 LYS A O 1
ATOM 2113 N N . LEU A 1 266 ? 20.984 -34.562 -9.117 1 95.62 266 LEU A N 1
ATOM 2114 C CA . LEU A 1 266 ? 22.375 -34.531 -9.555 1 95.62 266 LEU A CA 1
ATOM 2115 C C . LEU A 1 266 ? 22.484 -34.688 -11.07 1 95.62 266 LEU A C 1
ATOM 2117 O O . LEU A 1 266 ? 23.328 -34.062 -11.703 1 95.62 266 LEU A O 1
ATOM 2121 N N . ARG A 1 267 ? 21.609 -35.5 -11.609 1 95.69 267 ARG A N 1
ATOM 2122 C CA . ARG A 1 267 ? 21.594 -35.656 -13.062 1 95.69 267 ARG A CA 1
ATOM 2123 C C . ARG A 1 267 ? 21.266 -34.344 -13.758 1 95.69 267 ARG A C 1
ATOM 2125 O O . ARG A 1 267 ? 21.875 -34 -14.781 1 95.69 267 ARG A O 1
ATOM 2132 N N . ALA A 1 268 ? 20.297 -33.688 -13.234 1 96.88 268 ALA A N 1
ATOM 2133 C CA . ALA A 1 268 ? 19.922 -32.406 -13.805 1 96.88 268 ALA A CA 1
ATOM 2134 C C . ALA A 1 268 ? 21.047 -31.391 -13.656 1 96.88 268 ALA A C 1
ATOM 2136 O O . ALA A 1 268 ? 21.375 -30.672 -14.609 1 96.88 268 ALA A O 1
ATOM 2137 N N . LEU A 1 269 ? 21.688 -31.297 -12.469 1 97.19 269 LEU A N 1
ATOM 2138 C CA . LEU A 1 269 ? 22.766 -30.359 -12.211 1 97.19 269 LEU A CA 1
ATOM 2139 C C . LEU A 1 269 ? 23.984 -30.672 -13.078 1 97.19 269 LEU A C 1
ATOM 2141 O O . LEU A 1 269 ? 24.625 -29.766 -13.609 1 97.19 269 LEU A O 1
ATOM 2145 N N . ASP A 1 270 ? 24.25 -31.938 -13.203 1 96.69 270 ASP A N 1
ATOM 2146 C CA . ASP A 1 270 ? 25.391 -32.344 -14 1 96.69 270 ASP A CA 1
ATOM 2147 C C . ASP A 1 270 ? 25.219 -32 -15.469 1 96.69 270 ASP A C 1
ATOM 2149 O O . ASP A 1 270 ? 26.172 -31.594 -16.141 1 96.69 270 ASP A O 1
ATOM 2153 N N . LYS A 1 271 ? 24.047 -32.219 -15.945 1 95.94 271 LYS A N 1
ATOM 2154 C CA . LYS A 1 271 ? 23.781 -31.859 -17.328 1 95.94 271 LYS A CA 1
ATOM 2155 C C . LYS A 1 271 ? 23.969 -30.359 -17.562 1 95.94 271 LYS A C 1
ATOM 2157 O O . LYS A 1 271 ? 24.516 -29.953 -18.594 1 95.94 271 LYS A O 1
ATOM 2162 N N . VAL A 1 272 ? 23.516 -29.531 -16.656 1 97.62 272 VAL A N 1
ATOM 2163 C CA . VAL A 1 272 ? 23.672 -28.094 -16.75 1 97.62 272 VAL A CA 1
ATOM 2164 C C . VAL A 1 272 ? 25.156 -27.734 -16.75 1 97.62 272 VAL A C 1
ATOM 2166 O O . VAL A 1 272 ? 25.609 -26.922 -17.562 1 97.62 272 VAL A O 1
ATOM 2169 N N . LYS A 1 273 ? 25.938 -28.344 -15.867 1 96.94 273 LYS A N 1
ATOM 2170 C CA . LYS A 1 273 ? 27.375 -28.078 -15.766 1 96.94 273 LYS A CA 1
ATOM 2171 C C . LYS A 1 273 ? 28.094 -28.484 -17.047 1 96.94 273 LYS A C 1
ATOM 2173 O O . LYS A 1 273 ? 28.922 -27.734 -17.562 1 96.94 273 LYS A O 1
ATOM 2178 N N . ARG A 1 274 ? 27.703 -29.594 -17.562 1 95.75 274 ARG A N 1
ATOM 2179 C CA . ARG A 1 274 ? 28.391 -30.156 -18.734 1 95.75 274 ARG A CA 1
ATOM 2180 C C . ARG A 1 274 ? 28.062 -29.359 -19.984 1 95.75 274 ARG A C 1
ATOM 2182 O O . ARG A 1 274 ? 28.953 -29.125 -20.812 1 95.75 274 ARG A O 1
ATOM 2189 N N . LYS A 1 275 ? 26.859 -28.953 -20.125 1 94.94 275 LYS A N 1
ATOM 2190 C CA . LYS A 1 275 ? 26.406 -28.406 -21.406 1 94.94 275 LYS A CA 1
ATOM 2191 C C . LYS A 1 275 ? 26.453 -26.875 -21.391 1 94.94 275 LYS A C 1
ATOM 2193 O O . LYS A 1 275 ? 26.609 -26.25 -22.438 1 94.94 275 LYS A O 1
ATOM 2198 N N . LEU A 1 276 ? 26.312 -26.266 -20.219 1 97.25 276 LEU A N 1
ATOM 2199 C CA . LEU A 1 276 ? 26.047 -24.828 -20.234 1 97.25 276 LEU A CA 1
ATOM 2200 C C . LEU A 1 276 ? 27.141 -24.062 -19.5 1 97.25 276 LEU A C 1
ATOM 2202 O O . LEU A 1 276 ? 27.281 -22.859 -19.672 1 97.25 276 LEU A O 1
ATOM 2206 N N . GLU A 1 277 ? 27.891 -24.641 -18.594 1 97.12 277 GLU A N 1
ATOM 2207 C CA . GLU A 1 277 ? 28.875 -23.938 -17.781 1 97.12 277 GLU A CA 1
ATOM 2208 C C . GLU A 1 277 ? 30.078 -23.516 -18.625 1 97.12 277 GLU A C 1
ATOM 2210 O O . GLU A 1 277 ? 30.562 -24.297 -19.469 1 97.12 277 GLU A O 1
ATOM 2215 N N . GLY A 1 278 ? 30.469 -22.266 -18.516 1 94.81 278 GLY A N 1
ATOM 2216 C CA . GLY A 1 278 ? 31.656 -21.719 -19.156 1 94.81 278 GLY A CA 1
ATOM 2217 C C . GLY A 1 278 ? 32.594 -21 -18.203 1 94.81 278 GLY A C 1
ATOM 2218 O O . GLY A 1 278 ? 32.469 -21.141 -16.984 1 94.81 278 GLY A O 1
ATOM 2219 N N . LYS A 1 279 ? 33.5 -20.266 -18.734 1 95 279 LYS A N 1
ATOM 2220 C CA . LYS A 1 279 ? 34.5 -19.578 -17.953 1 95 279 LYS A CA 1
ATOM 2221 C C . LYS A 1 279 ? 33.938 -18.328 -17.281 1 95 279 LYS A C 1
ATOM 2223 O O . LYS A 1 279 ? 34.406 -17.891 -16.25 1 95 279 LYS A O 1
ATOM 2228 N N . TYR A 1 280 ? 33 -17.766 -17.844 1 97.31 280 TYR A N 1
ATOM 2229 C CA . TYR A 1 280 ? 32.469 -16.484 -17.375 1 97.31 280 TYR A CA 1
ATOM 2230 C C . TYR A 1 280 ? 31.109 -16.672 -16.688 1 97.31 280 TYR A C 1
ATOM 2232 O O . TYR A 1 280 ? 30.422 -15.695 -16.391 1 97.31 280 TYR A O 1
ATOM 2240 N N . GLY A 1 281 ? 30.703 -17.891 -16.469 1 97.62 281 GLY A N 1
ATOM 2241 C CA . GLY A 1 281 ? 29.406 -18.203 -15.875 1 97.62 281 GLY A CA 1
ATOM 2242 C C . GLY A 1 281 ? 28.688 -19.328 -16.578 1 97.62 281 GLY A C 1
ATOM 2243 O O . GLY A 1 281 ? 29.312 -20.266 -17.078 1 97.62 281 GLY A O 1
ATOM 2244 N N . VAL A 1 282 ? 27.359 -19.328 -16.594 1 98.25 282 VAL A N 1
ATOM 2245 C CA . VAL A 1 282 ? 26.531 -20.375 -17.188 1 98.25 282 VAL A CA 1
ATOM 2246 C C . VAL A 1 282 ? 25.625 -19.75 -18.25 1 98.25 282 VAL A C 1
ATOM 2248 O O . VAL A 1 282 ? 25.047 -18.688 -18.047 1 98.25 282 VAL A O 1
ATOM 2251 N N . LYS A 1 283 ? 25.625 -20.422 -19.406 1 97.69 283 LYS A N 1
ATOM 2252 C CA . LYS A 1 283 ? 24.656 -20.016 -20.438 1 97.69 283 LYS A CA 1
ATOM 2253 C C . LYS A 1 283 ? 23.234 -20.328 -20 1 97.69 283 LYS A C 1
ATOM 2255 O O . LYS A 1 283 ? 23 -21.219 -19.188 1 97.69 283 LYS A O 1
ATOM 2260 N N . ARG A 1 284 ? 22.266 -19.562 -20.516 1 97.25 284 ARG A N 1
ATOM 2261 C CA . ARG A 1 284 ? 20.875 -19.906 -20.219 1 97.25 284 ARG A CA 1
ATOM 2262 C C . ARG A 1 284 ? 20.484 -21.234 -20.844 1 97.25 284 ARG A C 1
ATOM 2264 O O . ARG A 1 284 ? 20 -22.141 -20.156 1 97.25 284 ARG A O 1
ATOM 2271 N N . PHE A 1 285 ? 20.578 -21.406 -22.109 1 96.19 285 PHE A N 1
ATOM 2272 C CA . PHE A 1 285 ? 20.406 -22.641 -22.875 1 96.19 285 PHE A CA 1
ATOM 2273 C C . PHE A 1 285 ? 21.188 -22.578 -24.188 1 96.19 285 PHE A C 1
ATOM 2275 O O . PHE A 1 285 ? 21.734 -21.531 -24.547 1 96.19 285 PHE A O 1
ATOM 2282 N N . LEU A 1 286 ? 21.281 -23.688 -24.859 1 93.44 286 LEU A N 1
ATOM 2283 C CA . LEU A 1 286 ? 22.094 -23.734 -26.078 1 93.44 286 LEU A CA 1
ATOM 2284 C C . LEU A 1 286 ? 21.422 -22.953 -27.203 1 93.44 286 LEU A C 1
ATOM 2286 O O . LEU A 1 286 ? 20.203 -23 -27.375 1 93.44 286 LEU A O 1
ATOM 2290 N N . ARG A 1 287 ? 22.203 -22.078 -27.938 1 93.12 287 ARG A N 1
ATOM 2291 C CA . ARG A 1 287 ? 21.812 -21.266 -29.078 1 93.12 287 ARG A CA 1
ATOM 2292 C C . ARG A 1 287 ? 20.906 -20.109 -28.641 1 93.12 287 ARG A C 1
ATOM 2294 O O . ARG A 1 287 ? 20 -19.719 -29.375 1 93.12 287 ARG A O 1
ATOM 2301 N N . ASP A 1 288 ? 21.156 -19.703 -27.438 1 95 288 ASP A N 1
ATOM 2302 C CA . ASP A 1 288 ? 20.469 -18.531 -26.906 1 95 288 ASP A CA 1
ATOM 2303 C C . ASP A 1 288 ? 21.016 -17.25 -27.5 1 95 288 ASP A C 1
ATOM 2305 O O . ASP A 1 288 ? 22.203 -16.938 -27.328 1 95 288 ASP A O 1
ATOM 2309 N N . GLY A 1 289 ? 20.188 -16.516 -28.172 1 95.38 289 GLY A N 1
ATOM 2310 C CA . GLY A 1 289 ? 20.641 -15.305 -28.812 1 95.38 289 GLY A CA 1
ATOM 2311 C C . GLY A 1 289 ? 20.438 -14.062 -27.969 1 95.38 289 GLY A C 1
ATOM 2312 O O . GLY A 1 289 ? 20.859 -12.969 -28.344 1 95.38 289 GLY A O 1
ATOM 2313 N N . PHE A 1 290 ? 19.906 -14.203 -26.75 1 95.44 290 PHE A N 1
ATOM 2314 C CA . PHE A 1 290 ? 19.547 -13.07 -25.906 1 95.44 290 PHE A CA 1
ATOM 2315 C C . PHE A 1 290 ? 20.781 -12.266 -25.531 1 95.44 290 PHE A C 1
ATOM 2317 O O . PHE A 1 290 ? 21.719 -12.797 -24.922 1 95.44 290 PHE A O 1
ATOM 2324 N N . LYS A 1 291 ? 20.844 -10.977 -25.891 1 95.5 291 LYS A N 1
ATOM 2325 C CA . LYS A 1 291 ? 21.844 -9.961 -25.531 1 95.5 291 LYS A CA 1
ATOM 2326 C C . LYS A 1 291 ? 23.156 -10.195 -26.266 1 95.5 291 LYS A C 1
ATOM 2328 O O . LYS A 1 291 ? 24.172 -9.57 -25.953 1 95.5 291 LYS A O 1
ATOM 2333 N N . THR A 1 292 ? 23.219 -11.164 -27.203 1 96.44 292 THR A N 1
ATOM 2334 C CA . THR A 1 292 ? 24.391 -11.297 -28.062 1 96.44 292 THR A CA 1
ATOM 2335 C C . THR A 1 292 ? 24.469 -10.125 -29.047 1 96.44 292 THR A C 1
ATOM 2337 O O . THR A 1 292 ? 23.484 -9.445 -29.297 1 96.44 292 THR A O 1
ATOM 2340 N N . GLU A 1 293 ? 25.609 -9.945 -29.562 1 95.12 293 GLU A N 1
ATOM 2341 C CA . GLU A 1 293 ? 25.812 -8.828 -30.484 1 95.12 293 GLU A CA 1
ATOM 2342 C C . GLU A 1 293 ? 25.078 -9.062 -31.797 1 95.12 293 GLU A C 1
ATOM 2344 O O . GLU A 1 293 ? 24.781 -8.117 -32.531 1 95.12 293 GLU A O 1
ATOM 2349 N N . LEU A 1 294 ? 24.719 -10.289 -32.031 1 94.75 294 LEU A N 1
ATOM 2350 C CA . LEU A 1 294 ? 24.094 -10.625 -33.312 1 94.75 294 LEU A CA 1
ATOM 2351 C C . LEU A 1 294 ? 22.578 -10.508 -33.219 1 94.75 294 LEU A C 1
ATOM 2353 O O . LEU A 1 294 ? 21.875 -10.477 -34.219 1 94.75 294 LEU A O 1
ATOM 2357 N N . GLU A 1 295 ? 22.047 -10.508 -32 1 95.12 295 GLU A N 1
ATOM 2358 C CA . GLU A 1 295 ? 20.594 -10.383 -31.859 1 95.12 295 GLU A CA 1
ATOM 2359 C C . GLU A 1 295 ? 20.109 -9 -32.281 1 95.12 295 GLU A C 1
ATOM 2361 O O . GLU A 1 295 ? 20.719 -7.988 -31.922 1 95.12 295 GLU A O 1
ATOM 2366 N N . ASP A 1 296 ? 19.062 -8.922 -33.031 1 92.56 296 ASP A N 1
ATOM 2367 C CA . ASP A 1 296 ? 18.453 -7.656 -33.406 1 92.56 296 ASP A CA 1
ATOM 2368 C C . ASP A 1 296 ? 17.672 -7.07 -32.219 1 92.56 296 ASP A C 1
ATOM 2370 O O . ASP A 1 296 ? 16.609 -7.582 -31.875 1 92.56 296 ASP A O 1
ATOM 2374 N N . LYS A 1 297 ? 18.047 -6.008 -31.719 1 87.56 297 LYS A N 1
ATOM 2375 C CA . LYS A 1 297 ? 17.453 -5.41 -30.516 1 87.56 297 LYS A CA 1
ATOM 2376 C C . LYS A 1 297 ? 16.109 -4.762 -30.828 1 87.56 297 LYS A C 1
ATOM 2378 O O . LYS A 1 297 ? 15.32 -4.5 -29.922 1 87.56 297 LYS A O 1
ATOM 2383 N N . ASN A 1 298 ? 15.789 -4.617 -32.031 1 89.62 298 ASN A N 1
ATOM 2384 C CA . ASN A 1 298 ? 14.57 -3.912 -32.406 1 89.62 298 ASN A CA 1
ATOM 2385 C C . ASN A 1 298 ? 13.453 -4.883 -32.781 1 89.62 298 ASN A C 1
ATOM 2387 O O . ASN A 1 298 ? 12.336 -4.465 -33.062 1 89.62 298 ASN A O 1
ATOM 2391 N N . ARG A 1 299 ? 13.812 -6.109 -32.812 1 91.88 299 ARG A N 1
ATOM 2392 C CA . ARG A 1 299 ? 12.812 -7.121 -33.156 1 91.88 299 ARG A CA 1
ATOM 2393 C C . ARG A 1 299 ? 12.516 -8.031 -31.969 1 91.88 299 ARG A C 1
ATOM 2395 O O . ARG A 1 299 ? 13.438 -8.547 -31.328 1 91.88 299 ARG A O 1
ATOM 2402 N N . LYS A 1 300 ? 11.242 -8.281 -31.797 1 90.69 300 LYS A N 1
ATOM 2403 C CA . LYS A 1 300 ? 10.82 -9.055 -30.625 1 90.69 300 LYS A CA 1
ATOM 2404 C C . LYS A 1 300 ? 11.047 -10.547 -30.859 1 90.69 300 LYS A C 1
ATOM 2406 O O . LYS A 1 300 ? 11.484 -11.258 -29.953 1 90.69 300 LYS A O 1
ATOM 2411 N N . TYR A 1 301 ? 10.789 -11.062 -32.062 1 93.56 301 TYR A N 1
ATOM 2412 C CA . TYR A 1 301 ? 10.852 -12.492 -32.375 1 93.56 301 TYR A CA 1
ATOM 2413 C C . TYR A 1 301 ? 11.969 -12.805 -33.344 1 93.56 301 TYR A C 1
ATOM 2415 O O . TYR A 1 301 ? 12.383 -11.938 -34.125 1 93.56 301 TYR A O 1
ATOM 2423 N N . TYR A 1 302 ? 12.523 -13.945 -33.25 1 93.56 302 TYR A N 1
ATOM 2424 C CA . TYR A 1 302 ? 13.547 -14.391 -34.188 1 93.56 302 TYR A CA 1
ATOM 2425 C C . TYR A 1 302 ? 12.914 -14.828 -35.5 1 93.56 302 TYR A C 1
ATOM 2427 O O . TYR A 1 302 ? 11.75 -15.227 -35.531 1 93.56 302 TYR A O 1
ATOM 2435 N N . ARG A 1 303 ? 13.734 -14.805 -36.562 1 90.31 303 ARG A N 1
ATOM 2436 C CA . ARG A 1 303 ? 13.375 -15.391 -37.844 1 90.31 303 ARG A CA 1
ATOM 2437 C C . ARG A 1 303 ? 13.711 -16.875 -37.875 1 90.31 303 ARG A C 1
ATOM 2439 O O . ARG A 1 303 ? 14.531 -17.359 -37.094 1 90.31 303 ARG A O 1
ATOM 2446 N N . PRO A 1 304 ? 13.039 -17.609 -38.75 1 83.38 304 PRO A N 1
ATOM 2447 C CA . PRO A 1 304 ? 13.359 -19.031 -38.844 1 83.38 304 PRO A CA 1
ATOM 2448 C C . PRO A 1 304 ? 14.844 -19.281 -39.125 1 83.38 304 PRO A C 1
ATOM 2450 O O . PRO A 1 304 ? 15.445 -18.594 -39.969 1 83.38 304 PRO A O 1
ATOM 2453 N N . ALA A 1 305 ? 15.492 -20.141 -38.438 1 83.25 305 ALA A N 1
ATOM 2454 C CA . ALA A 1 305 ? 16.859 -20.609 -38.594 1 83.25 305 ALA A CA 1
ATOM 2455 C C . ALA A 1 305 ? 17.859 -19.562 -38.094 1 83.25 305 ALA A C 1
ATOM 2457 O O . ALA A 1 305 ? 19.062 -19.734 -38.219 1 83.25 305 ALA A O 1
ATOM 2458 N N . GLU A 1 306 ? 17.297 -18.531 -37.594 1 89.62 306 GLU A N 1
ATOM 2459 C CA . GLU A 1 306 ? 18.172 -17.469 -37.094 1 89.62 306 GLU A CA 1
ATOM 2460 C C . GLU A 1 306 ? 18.969 -17.953 -35.875 1 89.62 306 GLU A C 1
ATOM 2462 O O . GLU A 1 306 ? 20.062 -17.438 -35.594 1 89.62 306 GLU A O 1
ATOM 2467 N N . ILE A 1 307 ? 18.5 -18.906 -35.125 1 91.06 307 ILE A N 1
ATOM 2468 C CA . ILE A 1 307 ? 19.094 -19.344 -33.875 1 91.06 307 ILE A CA 1
ATOM 2469 C C . ILE A 1 307 ? 20.453 -19.984 -34.125 1 91.06 307 ILE A C 1
ATOM 2471 O O . ILE A 1 307 ? 21.281 -20.078 -33.219 1 91.06 307 ILE A O 1
ATOM 2475 N N . LYS A 1 308 ? 20.656 -20.5 -35.312 1 88.56 308 LYS A N 1
ATOM 2476 C CA . LYS A 1 308 ? 21.938 -21.109 -35.688 1 88.56 308 LYS A CA 1
ATOM 2477 C C . LYS A 1 308 ? 23.078 -20.094 -35.562 1 88.56 308 LYS A C 1
ATOM 2479 O O . LYS A 1 308 ? 24.203 -20.469 -35.219 1 88.56 308 LYS A O 1
ATOM 2484 N N . ASN A 1 309 ? 22.703 -18.859 -35.781 1 90.56 309 ASN A N 1
ATOM 2485 C CA . ASN A 1 309 ? 23.703 -17.797 -35.75 1 90.56 309 ASN A CA 1
ATOM 2486 C C . ASN A 1 309 ? 24.266 -17.594 -34.344 1 90.56 309 ASN A C 1
ATOM 2488 O O . ASN A 1 309 ? 25.344 -17.016 -34.188 1 90.56 309 ASN A O 1
ATOM 2492 N N . PHE A 1 310 ? 23.547 -18.062 -33.406 1 94.19 310 PHE A N 1
ATOM 2493 C CA . PHE A 1 310 ? 23.938 -17.781 -32.031 1 94.19 310 PHE A CA 1
ATOM 2494 C C . PHE A 1 310 ? 24.734 -18.938 -31.453 1 94.19 310 PHE A C 1
ATOM 2496 O O . PHE A 1 310 ? 25.25 -18.844 -30.328 1 94.19 310 PHE A O 1
ATOM 2503 N N . ASP A 1 311 ? 24.891 -20.016 -32.156 1 91.5 311 ASP A N 1
ATOM 2504 C CA . ASP A 1 311 ? 25.594 -21.203 -31.672 1 91.5 311 ASP A CA 1
ATOM 2505 C C . ASP A 1 311 ? 27.062 -20.875 -31.375 1 91.5 311 ASP A C 1
ATOM 2507 O O . ASP A 1 311 ? 27.781 -20.359 -32.219 1 91.5 311 ASP A O 1
ATOM 2511 N N . GLY A 1 312 ? 27.422 -21.078 -30.172 1 90.81 312 GLY A N 1
ATOM 2512 C CA . GLY A 1 312 ? 28.812 -20.922 -29.781 1 90.81 312 GLY A CA 1
ATOM 2513 C C . GLY A 1 312 ? 29.156 -19.547 -29.25 1 90.81 312 GLY A C 1
ATOM 2514 O O . GLY A 1 312 ? 30.25 -19.328 -28.734 1 90.81 312 GLY A O 1
ATOM 2515 N N . ILE A 1 313 ? 28.266 -18.609 -29.406 1 95.31 313 ILE A N 1
ATOM 2516 C CA . ILE A 1 313 ? 28.578 -17.25 -28.969 1 95.31 313 ILE A CA 1
ATOM 2517 C C . ILE A 1 313 ? 27.578 -16.828 -27.891 1 95.31 313 ILE A C 1
ATOM 2519 O O . ILE A 1 313 ? 27.406 -15.625 -27.625 1 95.31 313 ILE A O 1
ATOM 2523 N N . GLU A 1 314 ? 26.844 -17.766 -27.312 1 96.62 314 GLU A N 1
ATOM 2524 C CA . GLU A 1 314 ? 25.859 -17.469 -26.281 1 96.62 314 GLU A CA 1
ATOM 2525 C C . GLU A 1 314 ? 26.484 -16.688 -25.141 1 96.62 314 GLU A C 1
ATOM 2527 O O . GLU A 1 314 ? 27.656 -16.906 -24.797 1 96.62 314 GLU A O 1
ATOM 2532 N N . CYS A 1 315 ? 25.688 -15.805 -24.5 1 97.56 315 CYS A N 1
ATOM 2533 C CA . CYS A 1 315 ? 26.156 -15.086 -23.328 1 97.56 315 CYS A CA 1
ATOM 2534 C C . CYS A 1 315 ? 26.234 -16 -22.109 1 97.56 315 CYS A C 1
ATOM 2536 O O . CYS A 1 315 ? 25.562 -17.031 -22.062 1 97.56 315 CYS A O 1
ATOM 2538 N N . GLU A 1 316 ? 27.078 -15.68 -21.203 1 98.06 316 GLU A N 1
ATOM 2539 C CA . GLU A 1 316 ? 27.234 -16.438 -19.969 1 98.06 316 GLU A CA 1
ATOM 2540 C C . GLU A 1 316 ? 26.922 -15.586 -18.75 1 98.06 316 GLU A C 1
ATOM 2542 O O . GLU A 1 316 ? 27.344 -14.43 -18.656 1 98.06 316 GLU A O 1
ATOM 2547 N N . TRP A 1 317 ? 26.172 -16.047 -17.828 1 98.38 317 TRP A N 1
ATOM 2548 C CA . TRP A 1 317 ? 25.719 -15.312 -16.656 1 98.38 317 TRP A CA 1
ATOM 2549 C C . TRP A 1 317 ? 26.5 -15.75 -15.414 1 98.38 317 TRP A C 1
ATOM 2551 O O . TRP A 1 317 ? 26.328 -16.875 -14.93 1 98.38 317 TRP A O 1
ATOM 2561 N N . PRO A 1 318 ? 27.281 -14.898 -14.773 1 98.25 318 PRO A N 1
ATOM 2562 C CA . PRO A 1 318 ? 28.031 -15.25 -13.578 1 98.25 318 PRO A CA 1
ATOM 2563 C C . PRO A 1 318 ? 27.141 -15.484 -12.359 1 98.25 318 PRO A C 1
ATOM 2565 O O . PRO A 1 318 ? 27.578 -16.125 -11.398 1 98.25 318 PRO A O 1
ATOM 2568 N N . MET A 1 319 ? 25.938 -14.977 -12.352 1 97.69 319 MET A N 1
ATOM 2569 C CA . MET A 1 319 ? 25 -15.094 -11.227 1 97.69 319 MET A CA 1
ATOM 2570 C C . MET A 1 319 ? 24.75 -16.547 -10.891 1 97.69 319 MET A C 1
ATOM 2572 O O . MET A 1 319 ? 24.5 -16.891 -9.727 1 97.69 319 MET A O 1
ATOM 2576 N N . PHE A 1 320 ? 24.812 -17.453 -11.812 1 98.38 320 PHE A N 1
ATOM 2577 C CA . PHE A 1 320 ? 24.469 -18.844 -11.57 1 98.38 320 PHE A CA 1
ATOM 2578 C C . PHE A 1 320 ? 25.578 -19.547 -10.797 1 98.38 320 PHE A C 1
ATOM 2580 O O . PHE A 1 320 ? 25.344 -20.578 -10.156 1 98.38 320 PHE A O 1
ATOM 2587 N N . TYR A 1 321 ? 26.859 -18.984 -10.828 1 98.25 321 TYR A N 1
ATOM 2588 C CA . TYR A 1 321 ? 27.875 -19.469 -9.898 1 98.25 321 TYR A CA 1
ATOM 2589 C C . TYR A 1 321 ? 27.438 -19.25 -8.453 1 98.25 321 TYR A C 1
ATOM 2591 O O . TYR A 1 321 ? 27.75 -20.047 -7.574 1 98.25 321 TYR A O 1
ATOM 2599 N N . LEU A 1 322 ? 26.734 -18.188 -8.258 1 98.44 322 LEU A N 1
ATOM 2600 C CA . LEU A 1 322 ? 26.234 -17.875 -6.918 1 98.44 322 LEU A CA 1
ATOM 2601 C C . LEU A 1 322 ? 25.234 -18.938 -6.453 1 98.44 322 LEU A C 1
ATOM 2603 O O . LEU A 1 322 ? 25.234 -19.312 -5.277 1 98.44 322 LEU A O 1
ATOM 2607 N N . TYR A 1 323 ? 24.375 -19.391 -7.316 1 98.31 323 TYR A N 1
ATOM 2608 C CA . TYR A 1 323 ? 23.406 -20.438 -6.965 1 98.31 323 TYR A CA 1
ATOM 2609 C C . TYR A 1 323 ? 24.125 -21.734 -6.594 1 98.31 323 TYR A C 1
ATOM 2611 O O . TYR A 1 323 ? 23.703 -22.438 -5.672 1 98.31 323 TYR A O 1
ATOM 2619 N N . PHE A 1 324 ? 25.219 -22.016 -7.32 1 97.94 324 PHE A N 1
ATOM 2620 C CA . PHE A 1 324 ? 26.031 -23.188 -6.973 1 97.94 324 PHE A CA 1
ATOM 2621 C C . PHE A 1 324 ? 26.656 -23.016 -5.598 1 97.94 324 PHE A C 1
ATOM 2623 O O . PHE A 1 324 ? 26.672 -23.953 -4.801 1 97.94 324 PHE A O 1
ATOM 2630 N N . ILE A 1 325 ? 27.172 -21.859 -5.344 1 98.25 325 ILE A N 1
ATOM 2631 C CA . ILE A 1 325 ? 27.797 -21.578 -4.059 1 98.25 325 ILE A CA 1
ATOM 2632 C C . ILE A 1 325 ? 26.781 -21.766 -2.936 1 98.25 325 ILE A C 1
ATOM 2634 O O . ILE A 1 325 ? 27.062 -22.469 -1.954 1 98.25 325 ILE A O 1
ATOM 2638 N N . ILE A 1 326 ? 25.594 -21.188 -3.055 1 98.19 326 ILE A N 1
ATOM 2639 C CA . ILE A 1 326 ? 24.562 -21.266 -2.023 1 98.19 326 ILE A CA 1
ATOM 2640 C C . ILE A 1 326 ? 24.141 -22.719 -1.825 1 98.19 326 ILE A C 1
ATOM 2642 O O . ILE A 1 326 ? 23.969 -23.172 -0.691 1 98.19 326 ILE A O 1
ATOM 2646 N N . ASP A 1 327 ? 23.938 -23.406 -2.959 1 96.69 327 ASP A N 1
ATOM 2647 C CA . ASP A 1 327 ? 23.547 -24.812 -2.871 1 96.69 327 ASP A CA 1
ATOM 2648 C C . ASP A 1 327 ? 24.594 -25.625 -2.111 1 96.69 327 ASP A C 1
ATOM 2650 O O . ASP A 1 327 ? 24.25 -26.469 -1.284 1 96.69 327 ASP A O 1
ATOM 2654 N N . ASN A 1 328 ? 25.844 -25.375 -2.406 1 97.06 328 ASN A N 1
ATOM 2655 C CA . ASN A 1 328 ? 26.938 -26.094 -1.735 1 97.06 328 ASN A CA 1
ATOM 2656 C C . ASN A 1 328 ? 26.969 -25.781 -0.242 1 97.06 328 ASN A C 1
ATOM 2658 O O . ASN A 1 328 ? 27.234 -26.656 0.576 1 97.06 328 ASN A O 1
ATOM 2662 N N . ILE A 1 329 ? 26.688 -24.594 0.082 1 97.44 329 ILE A N 1
ATOM 2663 C CA . ILE A 1 329 ? 26.672 -24.203 1.488 1 97.44 329 ILE A CA 1
ATOM 2664 C C . ILE A 1 329 ? 25.516 -24.922 2.199 1 97.44 329 ILE A C 1
ATOM 2666 O O . ILE A 1 329 ? 25.688 -25.422 3.316 1 97.44 329 ILE A O 1
ATOM 2670 N N . PHE A 1 330 ? 24.359 -25 1.611 1 96.31 330 PHE A N 1
ATOM 2671 C CA . PHE A 1 330 ? 23.188 -25.656 2.193 1 96.31 330 PHE A CA 1
ATOM 2672 C C . PHE A 1 330 ? 23.469 -27.141 2.438 1 96.31 330 PHE A C 1
ATOM 2674 O O . PHE A 1 330 ? 22.938 -27.734 3.379 1 96.31 330 PHE A O 1
ATOM 2681 N N . HIS A 1 331 ? 24.359 -27.672 1.622 1 93.69 331 HIS A N 1
ATOM 2682 C CA . HIS A 1 331 ? 24.625 -29.094 1.733 1 93.69 331 HIS A CA 1
ATOM 2683 C C . HIS A 1 331 ? 25.938 -29.359 2.453 1 93.69 331 HIS A C 1
ATOM 2685 O O . HIS A 1 331 ? 26.469 -30.469 2.412 1 93.69 331 HIS A O 1
ATOM 2691 N N . GLY A 1 332 ? 26.562 -28.297 2.99 1 93.25 332 GLY A N 1
ATOM 2692 C CA . GLY A 1 332 ? 27.766 -28.422 3.812 1 93.25 332 GLY A CA 1
ATOM 2693 C C . GLY A 1 332 ? 29.016 -28.688 3.004 1 93.25 332 GLY A C 1
ATOM 2694 O O . GLY A 1 332 ? 30 -29.203 3.531 1 93.25 332 GLY A O 1
ATOM 2695 N N . LYS A 1 333 ? 28.969 -28.453 1.727 1 95 333 LYS A N 1
ATOM 2696 C CA . LYS A 1 333 ? 30.125 -28.656 0.854 1 95 333 LYS A CA 1
ATOM 2697 C C . LYS A 1 333 ? 30.953 -27.375 0.747 1 95 333 LYS A C 1
ATOM 2699 O O . LYS A 1 333 ? 30.953 -26.719 -0.296 1 95 333 LYS A O 1
ATOM 2704 N N . LYS A 1 334 ? 31.672 -27.109 1.646 1 94 334 LYS A N 1
ATOM 2705 C CA . LYS A 1 334 ? 32.406 -25.859 1.774 1 94 334 LYS A CA 1
ATOM 2706 C C . LYS A 1 334 ? 33.531 -25.766 0.722 1 94 334 LYS A C 1
ATOM 2708 O O . LYS A 1 334 ? 33.781 -24.688 0.18 1 94 334 LYS A O 1
ATOM 2713 N N . LYS A 1 335 ? 34.156 -26.844 0.435 1 95.62 335 LYS A N 1
ATOM 2714 C CA . LYS A 1 335 ? 35.25 -26.844 -0.542 1 95.62 335 LYS A CA 1
ATOM 2715 C C . LYS A 1 335 ? 34.75 -26.484 -1.933 1 95.62 335 LYS A C 1
ATOM 2717 O O . LYS A 1 335 ? 35.375 -25.688 -2.648 1 95.62 335 LYS A O 1
ATOM 2722 N N . GLU A 1 336 ? 33.656 -27.109 -2.299 1 95.81 336 GLU A N 1
ATOM 2723 C CA . GLU A 1 336 ? 33.062 -26.812 -3.6 1 95.81 336 GLU A CA 1
ATOM 2724 C C . GLU A 1 336 ? 32.594 -25.359 -3.682 1 95.81 336 GLU A C 1
ATOM 2726 O O . GLU A 1 336 ? 32.688 -24.734 -4.734 1 95.81 336 GLU A O 1
ATOM 2731 N N . ALA A 1 337 ? 32.062 -24.906 -2.588 1 97.06 337 ALA A N 1
ATOM 2732 C CA . ALA A 1 337 ? 31.656 -23.5 -2.541 1 97.06 337 ALA A CA 1
ATOM 2733 C C . ALA A 1 337 ? 32.844 -22.578 -2.758 1 97.06 337 ALA A C 1
ATOM 2735 O O . ALA A 1 337 ? 32.719 -21.562 -3.461 1 97.06 337 ALA A O 1
ATOM 2736 N N . GLU A 1 338 ? 33.938 -22.875 -2.203 1 96.62 338 GLU A N 1
ATOM 2737 C CA . GLU A 1 338 ? 35.156 -22.078 -2.355 1 96.62 338 GLU A CA 1
ATOM 2738 C C . GLU A 1 338 ? 35.656 -22.125 -3.791 1 96.62 338 GLU A C 1
ATOM 2740 O O . GLU A 1 338 ? 36.188 -21.141 -4.297 1 96.62 338 GLU A O 1
ATOM 2745 N N . GLU A 1 339 ? 35.531 -23.281 -4.34 1 96.56 339 GLU A N 1
ATOM 2746 C CA . GLU A 1 339 ? 35.969 -23.422 -5.734 1 96.56 339 GLU A CA 1
ATOM 2747 C C . GLU A 1 339 ? 35.156 -22.484 -6.641 1 96.56 339 GLU A C 1
ATOM 2749 O O . GLU A 1 339 ? 35.719 -21.844 -7.535 1 96.56 339 GLU A O 1
ATOM 2754 N N . TYR A 1 340 ? 33.938 -22.469 -6.445 1 97.38 340 TYR A N 1
ATOM 2755 C CA . TYR A 1 340 ? 33.094 -21.594 -7.266 1 97.38 340 TYR A CA 1
ATOM 2756 C C . TYR A 1 340 ? 33.344 -20.141 -6.922 1 97.38 340 TYR A C 1
ATOM 2758 O O . TYR A 1 340 ? 33.25 -19.266 -7.789 1 97.38 340 TYR A O 1
ATOM 2766 N N . MET A 1 341 ? 33.688 -19.859 -5.711 1 96.81 341 MET A N 1
ATOM 2767 C CA . MET A 1 341 ? 34.031 -18.5 -5.348 1 96.81 341 MET A CA 1
ATOM 2768 C C . MET A 1 341 ? 35.312 -18.047 -6.07 1 96.81 341 MET A C 1
ATOM 2770 O O . MET A 1 341 ? 35.438 -16.891 -6.469 1 96.81 341 MET A O 1
ATOM 2774 N N . LYS A 1 342 ? 36.188 -18.953 -6.188 1 96.94 342 LYS A N 1
ATOM 2775 C CA . LYS A 1 342 ? 37.438 -18.672 -6.922 1 96.94 342 LYS A CA 1
ATOM 2776 C C . LYS A 1 342 ? 37.125 -18.375 -8.391 1 96.94 342 LYS A C 1
ATOM 2778 O O . LYS A 1 342 ? 37.781 -17.516 -9 1 96.94 342 LYS A O 1
ATOM 2783 N N . LYS A 1 343 ? 36.188 -19.141 -8.945 1 97 343 LYS A N 1
ATOM 2784 C CA . LYS A 1 343 ? 35.781 -18.906 -10.328 1 97 343 LYS A CA 1
ATOM 2785 C C . LYS A 1 343 ? 35.094 -17.547 -10.477 1 97 343 LYS A C 1
ATOM 2787 O O . LYS A 1 343 ? 35.219 -16.891 -11.508 1 97 343 LYS A O 1
ATOM 2792 N N . LEU A 1 344 ? 34.344 -17.109 -9.469 1 97.81 344 LEU A N 1
ATOM 2793 C CA . LEU A 1 344 ? 33.5 -15.906 -9.531 1 97.81 344 LEU A CA 1
ATOM 2794 C C . LEU A 1 344 ? 34.344 -14.648 -9.32 1 97.81 344 LEU A C 1
ATOM 2796 O O . LEU A 1 344 ? 34.094 -13.609 -9.93 1 97.81 344 LEU A O 1
ATOM 2800 N N . LYS A 1 345 ? 35.312 -14.602 -8.508 1 96.62 345 LYS A N 1
ATOM 2801 C CA . LYS A 1 345 ? 36.062 -13.438 -8.023 1 96.62 345 LYS A CA 1
ATOM 2802 C C . LYS A 1 345 ? 36.625 -12.617 -9.188 1 96.62 345 LYS A C 1
ATOM 2804 O O . LYS A 1 345 ? 36.5 -11.398 -9.211 1 96.62 345 LYS A O 1
ATOM 2809 N N . PRO A 1 346 ? 37.188 -13.297 -10.188 1 96.25 346 PRO A N 1
ATOM 2810 C CA . PRO A 1 346 ? 37.75 -12.516 -11.297 1 96.25 346 PRO A CA 1
ATOM 2811 C C . PRO A 1 346 ? 36.656 -11.852 -12.141 1 96.25 346 PRO A C 1
ATOM 2813 O O . PRO A 1 346 ? 36.938 -10.945 -12.93 1 96.25 346 PRO A O 1
ATOM 2816 N N . LEU A 1 347 ? 35.469 -12.297 -12.008 1 97.56 347 LEU A N 1
ATOM 2817 C CA . LEU A 1 347 ? 34.375 -11.812 -12.852 1 97.56 347 LEU A CA 1
ATOM 2818 C C . LEU A 1 347 ? 33.688 -10.609 -12.203 1 97.56 347 LEU A C 1
ATOM 2820 O O . LEU A 1 347 ? 32.906 -9.914 -12.852 1 97.56 347 LEU A O 1
ATOM 2824 N N . LEU A 1 348 ? 33.906 -10.375 -10.969 1 97.31 348 LEU A N 1
ATOM 2825 C CA . LEU A 1 348 ? 33.312 -9.266 -10.234 1 97.31 348 LEU A CA 1
ATOM 2826 C C . LEU A 1 348 ? 34 -7.945 -10.586 1 97.31 348 LEU A C 1
ATOM 2828 O O . LEU A 1 348 ? 35.188 -7.926 -10.891 1 97.31 348 LEU A O 1
ATOM 2832 N N . LEU A 1 349 ? 33.25 -6.926 -10.57 1 96.19 349 LEU A N 1
ATOM 2833 C CA . LEU A 1 349 ? 33.781 -5.609 -10.914 1 96.19 349 LEU A CA 1
ATOM 2834 C C . LEU A 1 349 ? 33.75 -4.684 -9.703 1 96.19 349 LEU A C 1
ATOM 2836 O O . LEU A 1 349 ? 32.812 -4.719 -8.898 1 96.19 349 LEU A O 1
ATOM 2840 N N . HIS A 1 350 ? 34.688 -3.867 -9.594 1 91.94 350 HIS A N 1
ATOM 2841 C CA . HIS A 1 350 ? 34.781 -2.908 -8.5 1 91.94 350 HIS A CA 1
ATOM 2842 C C . HIS A 1 350 ? 34.312 -1.526 -8.938 1 91.94 350 HIS A C 1
ATOM 2844 O O . HIS A 1 350 ? 34.75 -1.022 -9.984 1 91.94 350 HIS A O 1
ATOM 2850 N N . SER A 1 351 ? 33.406 -1.115 -8.305 1 85.38 351 SER A N 1
ATOM 2851 C CA . SER A 1 351 ? 32.875 0.219 -8.547 1 85.38 351 SER A CA 1
ATOM 2852 C C . SER A 1 351 ? 32.938 1.08 -7.289 1 85.38 351 SER A C 1
ATOM 2854 O O . SER A 1 351 ? 33.375 0.615 -6.234 1 85.38 351 SER A O 1
ATOM 2856 N N . ARG A 1 352 ? 32.5 2.404 -7.359 1 77.38 352 ARG A N 1
ATOM 2857 C CA . ARG A 1 352 ? 32.469 3.336 -6.238 1 77.38 352 ARG A CA 1
ATOM 2858 C C . ARG A 1 352 ? 31.5 2.848 -5.16 1 77.38 352 ARG A C 1
ATOM 2860 O O . ARG A 1 352 ? 31.703 3.127 -3.975 1 77.38 352 ARG A O 1
ATOM 2867 N N . GLU A 1 353 ? 30.516 2.109 -5.609 1 77.75 353 GLU A N 1
ATOM 2868 C CA . GLU A 1 353 ? 29.5 1.604 -4.688 1 77.75 353 GLU A CA 1
ATOM 2869 C C . GLU A 1 353 ? 29.938 0.288 -4.055 1 77.75 353 GLU A C 1
ATOM 2871 O O . GLU A 1 353 ? 29.312 -0.196 -3.113 1 77.75 353 GLU A O 1
ATOM 2876 N N . GLY A 1 354 ? 31 -0.283 -4.574 1 87 354 GLY A N 1
ATOM 2877 C CA . GLY A 1 354 ? 31.484 -1.572 -4.102 1 87 354 GLY A CA 1
ATOM 2878 C C . GLY A 1 354 ? 31.594 -2.607 -5.207 1 87 354 GLY A C 1
ATOM 2879 O O . GLY A 1 354 ? 31.703 -2.258 -6.383 1 87 354 GLY A O 1
ATOM 2880 N N . VAL A 1 355 ? 31.578 -3.83 -4.77 1 94.38 355 VAL A N 1
ATOM 2881 C CA . VAL A 1 355 ? 31.734 -4.938 -5.707 1 94.38 355 VAL A CA 1
ATOM 2882 C C . VAL A 1 355 ? 30.406 -5.191 -6.418 1 94.38 355 VAL A C 1
ATOM 2884 O O . VAL A 1 355 ? 29.359 -5.332 -5.766 1 94.38 355 VAL A O 1
ATOM 2887 N N . LEU A 1 356 ? 30.406 -5.199 -7.719 1 96.06 356 LEU A N 1
ATOM 2888 C CA . LEU A 1 356 ? 29.203 -5.426 -8.516 1 96.06 356 LEU A CA 1
ATOM 2889 C C . LEU A 1 356 ? 29.344 -6.691 -9.359 1 96.06 356 LEU A C 1
ATOM 2891 O O . LEU A 1 356 ? 30.438 -7.031 -9.797 1 96.06 356 LEU A O 1
ATOM 2895 N N . ILE A 1 357 ? 28.266 -7.332 -9.57 1 97.44 357 ILE A N 1
ATOM 2896 C CA . ILE A 1 357 ? 28.234 -8.492 -10.453 1 97.44 357 ILE A CA 1
ATOM 2897 C C . ILE A 1 357 ? 27.562 -8.117 -11.773 1 97.44 357 ILE A C 1
ATOM 2899 O O . ILE A 1 357 ? 26.406 -7.695 -11.797 1 97.44 357 ILE A O 1
ATOM 2903 N N . PRO A 1 358 ? 28.234 -8.312 -12.82 1 97.56 358 PRO A N 1
ATOM 2904 C CA . PRO A 1 358 ? 27.609 -8.039 -14.117 1 97.56 358 PRO A CA 1
ATOM 2905 C C . PRO A 1 358 ? 26.453 -8.984 -14.43 1 97.56 358 PRO A C 1
ATOM 2907 O O . PRO A 1 358 ? 26.469 -10.141 -13.992 1 97.56 358 PRO A O 1
ATOM 2910 N N . ASN A 1 359 ? 25.531 -8.523 -15.188 1 97.75 359 ASN A N 1
ATOM 2911 C CA . ASN A 1 359 ? 24.391 -9.344 -15.586 1 97.75 359 ASN A CA 1
ATOM 2912 C C . ASN A 1 359 ? 24.828 -10.539 -16.422 1 97.75 359 ASN A C 1
ATOM 2914 O O . ASN A 1 359 ? 24.391 -11.664 -16.188 1 97.75 359 ASN A O 1
ATOM 2918 N N . TYR A 1 360 ? 25.641 -10.219 -17.469 1 98.06 360 TYR A N 1
ATOM 2919 C CA . TYR A 1 360 ? 26.172 -11.258 -18.344 1 98.06 360 TYR A CA 1
ATOM 2920 C C . TYR A 1 360 ? 27.5 -10.828 -18.969 1 98.06 360 TYR A C 1
ATOM 2922 O O . TYR A 1 360 ? 27.906 -9.672 -18.828 1 98.06 360 TYR A O 1
ATOM 2930 N N . TYR A 1 361 ? 28.203 -11.781 -19.547 1 98.19 361 TYR A N 1
ATOM 2931 C CA . TYR A 1 361 ? 29.391 -11.547 -20.375 1 98.19 361 TYR A CA 1
ATOM 2932 C C . TYR A 1 361 ? 29.109 -11.938 -21.812 1 98.19 361 TYR A C 1
ATOM 2934 O O . TYR A 1 361 ? 28.5 -12.977 -22.094 1 98.19 361 TYR A O 1
ATOM 2942 N N . TYR A 1 362 ? 29.453 -11.102 -22.75 1 97.62 362 TYR A N 1
ATOM 2943 C CA . TYR A 1 362 ? 29.141 -11.336 -24.156 1 97.62 362 TYR A CA 1
ATOM 2944 C C . TYR A 1 362 ? 30.406 -11.273 -25.016 1 97.62 362 TYR A C 1
ATOM 2946 O O . TYR A 1 362 ? 31.422 -10.719 -24.594 1 97.62 362 TYR A O 1
ATOM 2954 N N . VAL A 1 363 ? 30.312 -11.852 -26.203 1 97.44 363 VAL A N 1
ATOM 2955 C CA . VAL A 1 363 ? 31.406 -11.812 -27.188 1 97.44 363 VAL A CA 1
ATOM 2956 C C . VAL A 1 363 ? 31.297 -10.539 -28.016 1 97.44 363 VAL A C 1
ATOM 2958 O O . VAL A 1 363 ? 30.266 -10.297 -28.656 1 97.44 363 VAL A O 1
ATOM 2961 N N . PRO A 1 364 ? 32.312 -9.789 -27.953 1 96.62 364 PRO A N 1
ATOM 2962 C CA . PRO A 1 364 ? 32.25 -8.57 -28.766 1 96.62 364 PRO A CA 1
ATOM 2963 C C . PRO A 1 364 ? 32.125 -8.859 -30.25 1 96.62 364 PRO A C 1
ATOM 2965 O O . PRO A 1 364 ? 32.531 -9.922 -30.719 1 96.62 364 PRO A O 1
ATOM 2968 N N . ALA A 1 365 ? 31.609 -7.961 -31 1 94.75 365 ALA A N 1
ATOM 2969 C CA . ALA A 1 365 ? 31.25 -8.117 -32.406 1 94.75 365 ALA A CA 1
ATOM 2970 C C . ALA A 1 365 ? 32.469 -8.5 -33.25 1 94.75 365 ALA A C 1
ATOM 2972 O O . ALA A 1 365 ? 32.375 -9.305 -34.156 1 94.75 365 ALA A O 1
ATOM 2973 N N . ASP A 1 366 ? 33.625 -8.023 -32.938 1 93.62 366 ASP A N 1
ATOM 2974 C CA . ASP A 1 366 ? 34.844 -8.227 -33.719 1 93.62 366 ASP A CA 1
ATOM 2975 C C . ASP A 1 366 ? 35.469 -9.602 -33.469 1 93.62 366 ASP A C 1
ATOM 2977 O O . ASP A 1 366 ? 36.281 -10.07 -34.25 1 93.62 366 ASP A O 1
ATOM 2981 N N . LYS A 1 367 ? 35 -10.273 -32.469 1 95.62 367 LYS A N 1
ATOM 2982 C CA . LYS A 1 367 ? 35.625 -11.555 -32.094 1 95.62 367 LYS A CA 1
ATOM 2983 C C . LYS A 1 367 ? 34.625 -12.703 -32.344 1 95.62 367 LYS A C 1
ATOM 2985 O O . LYS A 1 367 ? 34.906 -13.836 -31.922 1 95.62 367 LYS A O 1
ATOM 2990 N N . ILE A 1 368 ? 33.531 -12.508 -32.906 1 95.56 368 ILE A N 1
ATOM 2991 C CA . ILE A 1 368 ? 32.469 -13.5 -33.031 1 95.56 368 ILE A CA 1
ATOM 2992 C C . ILE A 1 368 ? 32.969 -14.633 -33.938 1 95.56 368 ILE A C 1
ATOM 2994 O O . ILE A 1 368 ? 32.781 -15.812 -33.625 1 95.56 368 ILE A O 1
ATOM 2998 N N . GLU A 1 369 ? 33.594 -14.281 -35.062 1 93.38 369 GLU A N 1
ATOM 2999 C CA . GLU A 1 369 ? 34.062 -15.297 -36.031 1 93.38 369 GLU A CA 1
ATOM 3000 C C . GLU A 1 369 ? 35.156 -16.172 -35.406 1 93.38 369 GLU A C 1
ATOM 3002 O O . GLU A 1 369 ? 35.188 -17.375 -35.625 1 93.38 369 GLU A O 1
ATOM 3007 N N . LEU A 1 370 ? 36 -15.57 -34.688 1 94.5 370 LEU A N 1
ATOM 3008 C CA . LEU A 1 370 ? 37.062 -16.297 -34.031 1 94.5 370 LEU A CA 1
ATOM 3009 C C . LEU A 1 370 ? 36.5 -17.25 -32.969 1 94.5 370 LEU A C 1
ATOM 3011 O O . LEU A 1 370 ? 37 -18.359 -32.812 1 94.5 370 LEU A O 1
ATOM 3015 N N . GLU A 1 371 ? 35.531 -16.766 -32.219 1 94.81 371 GLU A N 1
ATOM 3016 C CA . GLU A 1 371 ? 34.906 -17.594 -31.188 1 94.81 371 GLU A CA 1
ATOM 3017 C C . GLU A 1 371 ? 34.156 -18.766 -31.797 1 94.81 371 GLU A C 1
ATOM 3019 O O . GLU A 1 371 ? 34.125 -19.859 -31.234 1 94.81 371 GLU A O 1
ATOM 3024 N N . LYS A 1 372 ? 33.5 -18.547 -32.938 1 91.44 372 LYS A N 1
ATOM 3025 C CA . LYS A 1 372 ? 32.75 -19.625 -33.594 1 91.44 372 LYS A CA 1
ATOM 3026 C C . LYS A 1 372 ? 33.719 -20.703 -34.094 1 91.44 372 LYS A C 1
ATOM 3028 O O . LYS A 1 372 ? 33.375 -21.891 -34.062 1 91.44 372 LYS A O 1
ATOM 3033 N N . LYS A 1 373 ? 34.906 -20.312 -34.469 1 91.12 373 LYS A N 1
ATOM 3034 C CA . LYS A 1 373 ? 35.906 -21.25 -34.969 1 91.12 373 LYS A CA 1
ATOM 3035 C C . LYS A 1 373 ? 36.5 -22.094 -33.844 1 91.12 373 LYS A C 1
ATOM 3037 O O . LYS A 1 373 ? 36.719 -23.297 -34.031 1 91.12 373 LYS A O 1
ATOM 3042 N N . ASN A 1 374 ? 36.781 -21.422 -32.781 1 92.06 374 ASN A N 1
ATOM 3043 C CA . ASN A 1 374 ? 37.281 -22.078 -31.594 1 92.06 374 ASN A CA 1
ATOM 3044 C C . ASN A 1 374 ? 36.531 -21.641 -30.359 1 92.06 374 ASN A C 1
ATOM 3046 O O . ASN A 1 374 ? 37 -20.781 -29.609 1 92.06 374 ASN A O 1
ATOM 3050 N N . PRO A 1 375 ? 35.469 -22.391 -30.125 1 89.12 375 PRO A N 1
ATOM 3051 C CA . PRO A 1 375 ? 34.625 -21.969 -29.016 1 89.12 375 PRO A CA 1
ATOM 3052 C C . PRO A 1 375 ? 35.375 -21.891 -27.688 1 89.12 375 PRO A C 1
ATOM 3054 O O . PRO A 1 375 ? 36.094 -22.812 -27.328 1 89.12 375 PRO A O 1
ATOM 3057 N N . GLY A 1 376 ? 35.25 -20.812 -26.953 1 88.88 376 GLY A N 1
ATOM 3058 C CA . GLY A 1 376 ? 35.844 -20.594 -25.641 1 88.88 376 GLY A CA 1
ATOM 3059 C C . GLY A 1 376 ? 37.188 -19.922 -25.703 1 88.88 376 GLY A C 1
ATOM 3060 O O . GLY A 1 376 ? 37.844 -19.719 -24.672 1 88.88 376 GLY A O 1
ATOM 3061 N N . SER A 1 377 ? 37.656 -19.516 -26.844 1 89.12 377 SER A N 1
ATOM 3062 C CA . SER A 1 377 ? 39.031 -19 -27.031 1 89.12 377 SER A CA 1
ATOM 3063 C C . SER A 1 377 ? 39.062 -17.484 -26.844 1 89.12 377 SER A C 1
ATOM 3065 O O . SER A 1 377 ? 40.094 -16.922 -26.469 1 89.12 377 SER A O 1
ATOM 3067 N N . GLN A 1 378 ? 37.969 -16.828 -27 1 92.56 378 GLN A N 1
ATOM 3068 C CA . GLN A 1 378 ? 38 -15.375 -26.984 1 92.56 378 GLN A CA 1
ATOM 3069 C C . GLN A 1 378 ? 37.594 -14.828 -25.625 1 92.56 378 GLN A C 1
ATOM 3071 O O . GLN A 1 378 ? 36.875 -15.492 -24.875 1 92.56 378 GLN A O 1
ATOM 3076 N N . GLU A 1 379 ? 38.062 -13.609 -25.375 1 94.12 379 GLU A N 1
ATOM 3077 C CA . GLU A 1 379 ? 37.688 -12.914 -24.141 1 94.12 379 GLU A CA 1
ATOM 3078 C C . GLU A 1 379 ? 36.312 -12.281 -24.266 1 94.12 379 GLU A C 1
ATOM 3080 O O . GLU A 1 379 ? 35.969 -11.719 -25.312 1 94.12 379 GLU A O 1
ATOM 3085 N N . ARG A 1 380 ? 35.531 -12.438 -23.266 1 96.75 380 ARG A N 1
ATOM 3086 C CA . ARG A 1 380 ? 34.188 -11.859 -23.234 1 96.75 380 ARG A CA 1
ATOM 3087 C C . ARG A 1 380 ? 34.188 -10.586 -22.391 1 96.75 380 ARG A C 1
ATOM 3089 O O . ARG A 1 380 ? 35 -10.422 -21.484 1 96.75 380 ARG A O 1
ATOM 3096 N N . LEU A 1 381 ? 33.281 -9.688 -22.672 1 97.06 381 LEU A N 1
ATOM 3097 C CA . LEU A 1 381 ? 33.156 -8.414 -21.969 1 97.06 381 LEU A CA 1
ATOM 3098 C C . LEU A 1 381 ? 31.922 -8.406 -21.062 1 97.06 381 LEU A C 1
ATOM 3100 O O . LEU A 1 381 ? 30.922 -9.039 -21.375 1 97.06 381 LEU A O 1
ATOM 3104 N N . PRO A 1 382 ? 32.062 -7.688 -19.922 1 97.38 382 PRO A N 1
ATOM 3105 C CA . PRO A 1 382 ? 30.906 -7.594 -19.031 1 97.38 382 PRO A CA 1
ATOM 3106 C C . PRO A 1 382 ? 29.797 -6.715 -19.594 1 97.38 382 PRO A C 1
ATOM 3108 O O . PRO A 1 382 ? 30.078 -5.738 -20.297 1 97.38 382 PRO A O 1
ATOM 3111 N N . SER A 1 383 ? 28.609 -7.008 -19.266 1 96.44 383 SER A N 1
ATOM 3112 C CA . SER A 1 383 ? 27.438 -6.234 -19.688 1 96.44 383 SER A CA 1
ATOM 3113 C C . SER A 1 383 ? 27.438 -4.855 -19.031 1 96.44 383 SER A C 1
ATOM 3115 O O . SER A 1 383 ? 28.062 -4.652 -17.984 1 96.44 383 SER A O 1
ATOM 3117 N N . PRO A 1 384 ? 26.688 -3.887 -19.641 1 92.81 384 PRO A N 1
ATOM 3118 C CA . PRO A 1 384 ? 26.516 -2.592 -18.969 1 92.81 384 PRO A CA 1
ATOM 3119 C C . PRO A 1 384 ? 25.734 -2.699 -17.656 1 92.81 384 PRO A C 1
ATOM 3121 O O . PRO A 1 384 ? 26.047 -1.991 -16.703 1 92.81 384 PRO A O 1
ATOM 3124 N N . GLU A 1 385 ? 24.719 -3.562 -17.641 1 90.19 385 GLU A N 1
ATOM 3125 C CA . GLU A 1 385 ? 23.969 -3.82 -16.406 1 90.19 385 GLU A CA 1
ATOM 3126 C C . GLU A 1 385 ? 24.859 -4.512 -15.367 1 90.19 385 GLU A C 1
ATOM 3128 O O . GLU A 1 385 ? 25.406 -5.582 -15.625 1 90.19 385 GLU A O 1
ATOM 3133 N N . GLY A 1 386 ? 25 -3.943 -14.25 1 91.5 386 GLY A N 1
ATOM 3134 C CA . GLY A 1 386 ? 25.891 -4.477 -13.227 1 91.5 386 GLY A CA 1
ATOM 3135 C C . GLY A 1 386 ? 27.297 -3.902 -13.297 1 91.5 386 GLY A C 1
ATOM 3136 O O . GLY A 1 386 ? 28.203 -4.383 -12.609 1 91.5 386 GLY A O 1
ATOM 3137 N N . SER A 1 387 ? 27.469 -3.029 -14.188 1 91.75 387 SER A N 1
ATOM 3138 C CA . SER A 1 387 ? 28.75 -2.344 -14.328 1 91.75 387 SER A CA 1
ATOM 3139 C C . SER A 1 387 ? 28.547 -0.845 -14.531 1 91.75 387 SER A C 1
ATOM 3141 O O . SER A 1 387 ? 28.281 -0.116 -13.578 1 91.75 387 SER A O 1
ATOM 3143 N N . SER A 1 388 ? 28.422 -0.411 -15.852 1 86.75 388 SER A N 1
ATOM 3144 C CA . SER A 1 388 ? 28.375 1.021 -16.141 1 86.75 388 SER A CA 1
ATOM 3145 C C . SER A 1 388 ? 26.953 1.55 -16.047 1 86.75 388 SER A C 1
ATOM 3147 O O . SER A 1 388 ? 26.734 2.719 -15.711 1 86.75 388 SER A O 1
ATOM 3149 N N . ALA A 1 389 ? 26 0.77 -16.375 1 88.56 389 ALA A N 1
ATOM 3150 C CA . ALA A 1 389 ? 24.609 1.235 -16.422 1 88.56 389 ALA A CA 1
ATOM 3151 C C . ALA A 1 389 ? 23.984 1.248 -15.031 1 88.56 389 ALA A C 1
ATOM 3153 O O . ALA A 1 389 ? 22.984 1.913 -14.805 1 88.56 389 ALA A O 1
ATOM 3154 N N . GLY A 1 390 ? 24.594 0.525 -14.102 1 92.19 390 GLY A N 1
ATOM 3155 C CA . GLY A 1 390 ? 24.047 0.467 -12.758 1 92.19 390 GLY A CA 1
ATOM 3156 C C . GLY A 1 390 ? 24.031 -0.937 -12.18 1 92.19 390 GLY A C 1
ATOM 3157 O O . GLY A 1 390 ? 24.609 -1.856 -12.758 1 92.19 390 GLY A O 1
ATOM 3158 N N . VAL A 1 391 ? 23.312 -1.067 -11.109 1 95.06 391 VAL A N 1
ATOM 3159 C CA . VAL A 1 391 ? 23.344 -2.316 -10.359 1 95.06 391 VAL A CA 1
ATOM 3160 C C . VAL A 1 391 ? 22.328 -3.295 -10.945 1 95.06 391 VAL A C 1
ATOM 3162 O O . VAL A 1 391 ? 21.156 -2.938 -11.164 1 95.06 391 VAL A O 1
ATOM 3165 N N . PHE A 1 392 ? 22.75 -4.516 -11.297 1 96.38 392 PHE A N 1
ATOM 3166 C CA . PHE A 1 392 ? 21.844 -5.617 -11.633 1 96.38 392 PHE A CA 1
ATOM 3167 C C . PHE A 1 392 ? 21.188 -6.172 -10.383 1 96.38 392 PHE A C 1
ATOM 3169 O O . PHE A 1 392 ? 21.781 -6.957 -9.648 1 96.38 392 PHE A O 1
ATOM 3176 N N . MET A 1 393 ? 19.922 -5.871 -10.148 1 96.56 393 MET A N 1
ATOM 3177 C CA . 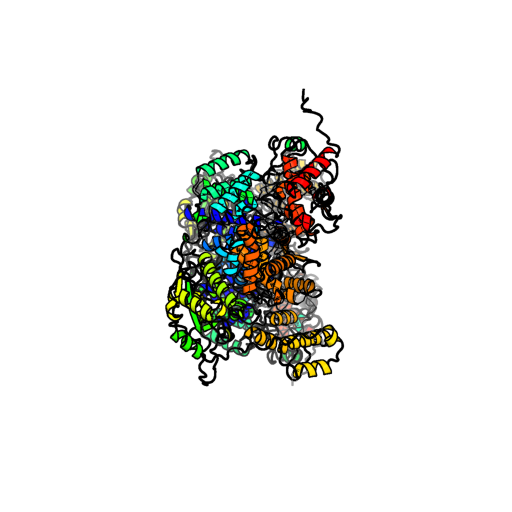MET A 1 393 ? 19.266 -6.031 -8.859 1 96.56 393 MET A CA 1
ATOM 3178 C C . MET A 1 393 ? 19.156 -7.504 -8.477 1 96.56 393 MET A C 1
ATOM 3180 O O . MET A 1 393 ? 19.438 -7.875 -7.34 1 96.56 393 MET A O 1
ATOM 3184 N N . TRP A 1 394 ? 18.734 -8.406 -9.359 1 97.38 394 TRP A N 1
ATOM 3185 C CA . TRP A 1 394 ? 18.594 -9.836 -9.094 1 97.38 394 TRP A CA 1
ATOM 3186 C C . TRP A 1 394 ? 19.938 -10.445 -8.703 1 97.38 394 TRP A C 1
ATOM 3188 O O . TRP A 1 394 ? 20.094 -10.969 -7.594 1 97.38 394 TRP A O 1
ATOM 3198 N N . GLY A 1 395 ? 20.891 -10.273 -9.539 1 97.69 395 GLY A N 1
ATOM 3199 C CA . GLY A 1 395 ? 22.219 -10.844 -9.312 1 97.69 395 GLY A CA 1
ATOM 3200 C C . GLY A 1 395 ? 22.906 -10.289 -8.078 1 97.69 395 GLY A C 1
ATOM 3201 O O . GLY A 1 395 ? 23.516 -11.039 -7.312 1 97.69 395 GLY A O 1
ATOM 3202 N N . GLN A 1 396 ? 22.812 -8.984 -7.93 1 97.38 396 GLN A N 1
ATOM 3203 C CA . GLN A 1 396 ? 23.469 -8.352 -6.793 1 97.38 396 GLN A CA 1
ATOM 3204 C C . GLN A 1 396 ? 22.844 -8.812 -5.473 1 97.38 396 GLN A C 1
ATOM 3206 O O . GLN A 1 396 ? 23.547 -8.953 -4.469 1 97.38 396 GLN A O 1
ATOM 3211 N N . SER A 1 397 ? 21.547 -8.992 -5.441 1 98.06 397 SER A N 1
ATOM 3212 C CA . SER A 1 397 ? 20.875 -9.492 -4.246 1 98.06 397 SER A CA 1
ATOM 3213 C C . SER A 1 397 ? 21.375 -10.891 -3.881 1 98.06 397 SER A C 1
ATOM 3215 O O . SER A 1 397 ? 21.672 -11.164 -2.717 1 98.06 397 SER A O 1
ATOM 3217 N N . VAL A 1 398 ? 21.438 -11.734 -4.875 1 98.19 398 VAL A N 1
ATOM 3218 C CA . VAL A 1 398 ? 21.875 -13.102 -4.633 1 98.19 398 VAL A CA 1
ATOM 3219 C C . VAL A 1 398 ? 23.344 -13.102 -4.211 1 98.19 398 VAL A C 1
ATOM 3221 O O . VAL A 1 398 ? 23.75 -13.906 -3.369 1 98.19 398 VAL A O 1
ATOM 3224 N N . TYR A 1 399 ? 24.172 -12.188 -4.848 1 97.62 399 TYR A N 1
ATOM 3225 C CA . TYR A 1 399 ? 25.578 -12.062 -4.461 1 97.62 399 TYR A CA 1
ATOM 3226 C C . TYR A 1 399 ? 25.703 -11.711 -2.984 1 97.62 399 TYR A C 1
ATOM 3228 O O . TYR A 1 399 ? 26.469 -12.344 -2.254 1 97.62 399 TYR A O 1
ATOM 3236 N N . LEU A 1 400 ? 24.938 -10.734 -2.543 1 97.5 400 LEU A N 1
ATOM 3237 C CA . LEU A 1 400 ? 25.016 -10.281 -1.159 1 97.5 400 LEU A CA 1
ATOM 3238 C C . LEU A 1 400 ? 24.547 -11.375 -0.201 1 97.5 400 LEU A C 1
ATOM 3240 O O . LEU A 1 400 ? 25.125 -11.547 0.876 1 97.5 400 LEU A O 1
ATOM 3244 N N . ILE A 1 401 ? 23.516 -12.117 -0.553 1 97.5 401 ILE A N 1
ATOM 3245 C CA . ILE A 1 401 ? 23.031 -13.227 0.264 1 97.5 401 ILE A CA 1
ATOM 3246 C C . ILE A 1 401 ? 24.125 -14.281 0.386 1 97.5 401 ILE A C 1
ATOM 3248 O O . ILE A 1 401 ? 24.359 -14.812 1.474 1 97.5 401 ILE A O 1
ATOM 3252 N N . SER A 1 402 ? 24.781 -14.602 -0.771 1 97.19 402 SER A N 1
ATOM 3253 C CA . SER A 1 402 ? 25.859 -15.586 -0.768 1 97.19 402 SER A CA 1
ATOM 3254 C C . SER A 1 402 ? 27 -15.148 0.146 1 97.19 402 SER A C 1
ATOM 3256 O O . SER A 1 402 ? 27.562 -15.969 0.88 1 97.19 402 SER A O 1
ATOM 3258 N N . GLN A 1 403 ? 27.297 -13.859 0.099 1 96.12 403 GLN A N 1
ATOM 3259 C CA . GLN A 1 403 ? 28.359 -13.344 0.946 1 96.12 403 GLN A CA 1
ATOM 3260 C C . GLN A 1 403 ? 28 -13.445 2.424 1 96.12 403 GLN A C 1
ATOM 3262 O O . GLN A 1 403 ? 28.844 -13.742 3.264 1 96.12 403 GLN A O 1
ATOM 3267 N N . MET A 1 404 ? 26.75 -13.18 2.736 1 95.75 404 MET A N 1
ATOM 3268 C CA . MET A 1 404 ? 26.297 -13.312 4.117 1 95.75 404 MET A CA 1
ATOM 3269 C C . MET A 1 404 ? 26.422 -14.75 4.602 1 95.75 404 MET A C 1
ATOM 3271 O O . MET A 1 404 ? 26.781 -14.992 5.758 1 95.75 404 MET A O 1
ATOM 3275 N N . LEU A 1 405 ? 26.156 -15.648 3.723 1 95.94 405 LEU A N 1
ATOM 3276 C CA . LEU A 1 405 ? 26.234 -17.062 4.062 1 95.94 405 LEU A CA 1
ATOM 3277 C C . LEU A 1 405 ? 27.703 -17.5 4.238 1 95.94 405 LEU A C 1
ATOM 3279 O O . LEU A 1 405 ? 28.031 -18.188 5.195 1 95.94 405 LEU A O 1
ATOM 3283 N N . ILE A 1 406 ? 28.562 -17.078 3.33 1 95 406 ILE A N 1
ATOM 3284 C CA . ILE A 1 406 ? 29.969 -17.453 3.344 1 95 406 ILE A CA 1
ATOM 3285 C C . ILE A 1 406 ? 30.625 -16.922 4.613 1 95 406 ILE A C 1
ATOM 3287 O O . ILE A 1 406 ? 31.422 -17.625 5.242 1 95 406 ILE A O 1
ATOM 3291 N N . LYS A 1 407 ? 30.234 -15.703 5.004 1 92.88 407 LYS A N 1
ATOM 3292 C CA . LYS A 1 407 ? 30.844 -15.062 6.164 1 92.88 407 LYS A CA 1
ATOM 3293 C C . LYS A 1 407 ? 30.172 -15.516 7.457 1 92.88 407 LYS A C 1
ATOM 3295 O O . LYS A 1 407 ? 30.578 -15.125 8.547 1 92.88 407 LYS A O 1
ATOM 3300 N N . GLY A 1 408 ? 29.141 -16.266 7.352 1 91.38 408 GLY A N 1
ATOM 3301 C CA . GLY A 1 408 ? 28.453 -16.781 8.523 1 91.38 408 GLY A CA 1
ATOM 3302 C C . GLY A 1 408 ? 27.578 -15.766 9.211 1 91.38 408 GLY A C 1
ATOM 3303 O O . GLY A 1 408 ? 27.234 -15.93 10.383 1 91.38 408 GLY A O 1
ATOM 3304 N N . ILE A 1 409 ? 27.328 -14.688 8.539 1 91.94 409 ILE A N 1
ATOM 3305 C CA . ILE A 1 409 ? 26.453 -13.656 9.078 1 91.94 409 ILE A CA 1
ATOM 3306 C C . ILE A 1 409 ? 25.031 -14.195 9.18 1 91.94 409 ILE A C 1
ATOM 3308 O O . ILE A 1 409 ? 24.328 -13.906 10.148 1 91.94 409 ILE A O 1
ATOM 3312 N N . VAL A 1 410 ? 24.594 -14.922 8.164 1 94.19 410 VAL A N 1
ATOM 3313 C CA . VAL A 1 410 ? 23.297 -15.594 8.156 1 94.19 410 VAL A CA 1
ATOM 3314 C C . VAL A 1 410 ? 23.5 -17.109 8.062 1 94.19 410 VAL A C 1
ATOM 3316 O O . VAL A 1 410 ? 24.391 -17.578 7.355 1 94.19 410 VAL A O 1
ATOM 3319 N N . ASN A 1 411 ? 22.703 -17.797 8.781 1 93.75 411 ASN A N 1
ATOM 3320 C CA . ASN A 1 411 ? 22.734 -19.25 8.711 1 93.75 411 ASN A CA 1
ATOM 3321 C C . ASN A 1 411 ? 21.688 -19.781 7.75 1 93.75 411 ASN A C 1
ATOM 3323 O O . ASN A 1 411 ? 20.734 -19.078 7.395 1 93.75 411 ASN A O 1
ATOM 3327 N N . VAL A 1 412 ? 21.859 -21.016 7.332 1 94.81 412 VAL A N 1
ATOM 3328 C CA . VAL A 1 412 ? 20.984 -21.656 6.355 1 94.81 412 VAL A CA 1
ATOM 3329 C C . VAL A 1 412 ? 19.562 -21.719 6.91 1 94.81 412 VAL A C 1
ATOM 3331 O O . VAL A 1 412 ? 18.578 -21.641 6.156 1 94.81 412 VAL A O 1
ATOM 3334 N N . ASN A 1 413 ? 19.406 -21.922 8.195 1 93.06 413 ASN A N 1
ATOM 3335 C CA . ASN A 1 413 ? 18.078 -22.062 8.805 1 93.06 413 ASN A CA 1
ATOM 3336 C C . ASN A 1 413 ? 17.359 -20.719 8.898 1 93.06 413 ASN A C 1
ATOM 3338 O O . ASN A 1 413 ? 16.141 -20.672 9.039 1 93.06 413 ASN A O 1
ATOM 3342 N N . GLU A 1 414 ? 18.125 -19.672 8.891 1 93.81 414 GLU A N 1
ATOM 3343 C CA . GLU A 1 414 ? 17.531 -18.344 8.922 1 93.81 414 GLU A CA 1
ATOM 3344 C C . GLU A 1 414 ? 17.031 -17.938 7.543 1 93.81 414 GLU A C 1
ATOM 3346 O O . GLU A 1 414 ? 16.078 -17.156 7.43 1 93.81 414 GLU A O 1
ATOM 3351 N N . LEU A 1 415 ? 17.672 -18.484 6.527 1 95.62 415 LEU A N 1
ATOM 3352 C CA . LEU A 1 415 ? 17.266 -18.188 5.156 1 95.62 415 LEU A CA 1
ATOM 3353 C C . LEU A 1 415 ? 16.156 -19.141 4.703 1 95.62 415 LEU A C 1
ATOM 3355 O O . LEU A 1 415 ? 15.461 -18.859 3.727 1 95.62 415 LEU A O 1
ATOM 3359 N N . ASP A 1 416 ? 16 -20.266 5.41 1 96.12 416 ASP A N 1
ATOM 3360 C CA . ASP A 1 416 ? 14.977 -21.266 5.121 1 96.12 416 ASP A CA 1
ATOM 3361 C C . ASP A 1 416 ? 14.281 -21.719 6.402 1 96.12 416 ASP A C 1
ATOM 3363 O O . ASP A 1 416 ? 14.383 -22.891 6.777 1 96.12 416 ASP A O 1
ATOM 3367 N N . PRO A 1 417 ? 13.539 -20.812 6.965 1 93.88 417 PRO A N 1
ATOM 3368 C CA . PRO A 1 417 ? 12.906 -21.141 8.242 1 93.88 417 PRO A CA 1
ATOM 3369 C C . PRO A 1 417 ? 11.984 -22.344 8.156 1 93.88 417 PRO A C 1
ATOM 3371 O O . PRO A 1 417 ? 11.797 -23.062 9.148 1 93.88 417 PRO A O 1
ATOM 3374 N N . ILE A 1 418 ? 11.406 -22.703 7.039 1 92.12 418 ILE A N 1
ATOM 3375 C CA . ILE A 1 418 ? 10.477 -23.812 6.934 1 92.12 418 ILE A CA 1
ATOM 3376 C C . ILE A 1 418 ? 11.234 -25.094 6.562 1 92.12 418 ILE A C 1
ATOM 3378 O O . ILE A 1 418 ? 10.641 -26.156 6.453 1 92.12 418 ILE A O 1
ATOM 3382 N N . ARG A 1 419 ? 12.555 -24.969 6.305 1 93.38 419 ARG A N 1
ATOM 3383 C CA . ARG A 1 419 ? 13.477 -26.078 6.082 1 93.38 419 ARG A CA 1
ATOM 3384 C C . ARG A 1 419 ? 13.109 -26.859 4.816 1 93.38 419 ARG A C 1
ATOM 3386 O O . ARG A 1 419 ? 12.992 -28.078 4.84 1 93.38 419 ARG A O 1
ATOM 3393 N N . ARG A 1 420 ? 12.977 -26.188 3.734 1 92.94 420 ARG A N 1
ATOM 3394 C CA . ARG A 1 420 ? 12.625 -26.812 2.455 1 92.94 420 ARG A CA 1
ATOM 3395 C C . ARG A 1 420 ? 13.789 -27.625 1.909 1 92.94 420 ARG A C 1
ATOM 3397 O O . ARG A 1 420 ? 13.586 -28.562 1.122 1 92.94 420 ARG A O 1
ATOM 3404 N N . TYR A 1 421 ? 14.992 -27.25 2.326 1 93.88 421 TYR A N 1
ATOM 3405 C CA . TYR A 1 421 ? 16.156 -27.938 1.795 1 93.88 421 TYR A CA 1
ATOM 3406 C C . TYR A 1 421 ? 16.203 -29.391 2.246 1 93.88 421 TYR A C 1
ATOM 3408 O O . TYR A 1 421 ? 16.906 -30.203 1.658 1 93.88 421 TYR A O 1
ATOM 3416 N N . LEU A 1 422 ? 15.344 -29.656 3.229 1 90.62 422 LEU A N 1
ATOM 3417 C CA . LEU A 1 422 ? 15.25 -31.031 3.727 1 90.62 422 LEU A CA 1
ATOM 3418 C C . LEU A 1 422 ? 14.031 -31.734 3.15 1 90.62 422 LEU A C 1
ATOM 3420 O O . LEU A 1 422 ? 13.008 -31.094 2.871 1 90.62 422 LEU A O 1
ATOM 3424 N N . PRO A 1 423 ? 14.188 -33.031 2.969 1 86 423 PRO A N 1
ATOM 3425 C CA . PRO A 1 423 ? 12.984 -33.781 2.598 1 86 423 PRO A CA 1
ATOM 3426 C C . PRO A 1 423 ? 11.867 -33.656 3.635 1 86 423 PRO A C 1
ATOM 3428 O O . PRO A 1 423 ? 12.148 -33.438 4.816 1 86 423 PRO A O 1
ATOM 3431 N N . ALA A 1 424 ? 10.695 -33.781 3.203 1 78.5 424 ALA A N 1
ATOM 3432 C CA . ALA A 1 424 ? 9.523 -33.531 4.035 1 78.5 424 ALA A CA 1
ATOM 3433 C C . ALA A 1 424 ? 9.594 -34.312 5.34 1 78.5 424 ALA A C 1
ATOM 3435 O O . ALA A 1 424 ? 9.156 -33.812 6.387 1 78.5 424 ALA A O 1
ATOM 3436 N N . ILE A 1 425 ? 10.219 -35.438 5.379 1 74.81 425 ILE A N 1
ATOM 3437 C CA . ILE A 1 425 ? 10.258 -36.312 6.531 1 74.81 425 ILE A CA 1
ATOM 3438 C C . ILE A 1 425 ? 11.164 -35.719 7.609 1 74.81 425 ILE A C 1
ATOM 3440 O O . ILE A 1 425 ? 10.953 -35.969 8.805 1 74.81 425 ILE A O 1
ATOM 3444 N N . GLU A 1 426 ? 12.047 -34.906 7.184 1 79.12 426 GLU A N 1
ATOM 3445 C CA . GLU A 1 426 ? 13.055 -34.406 8.109 1 79.12 426 GLU A CA 1
ATOM 3446 C C . GLU A 1 426 ? 12.711 -32.969 8.555 1 79.12 426 GLU A C 1
ATOM 3448 O O . GLU A 1 426 ? 13.406 -32.406 9.391 1 79.12 426 GLU A O 1
ATOM 3453 N N . ARG A 1 427 ? 11.68 -32.469 8.062 1 83.69 427 ARG A N 1
ATOM 3454 C CA . ARG A 1 427 ? 11.305 -31.094 8.422 1 83.69 427 ARG A CA 1
ATOM 3455 C C . ARG A 1 427 ? 10.625 -31.062 9.789 1 83.69 427 ARG A C 1
ATOM 3457 O O . ARG A 1 427 ? 10.047 -32.062 10.227 1 83.69 427 ARG A O 1
ATOM 3464 N N . PRO A 1 428 ? 10.805 -29.969 10.516 1 72.88 428 PRO A N 1
ATOM 3465 C CA . PRO A 1 428 ? 10.156 -29.891 11.828 1 72.88 428 PRO A CA 1
ATOM 3466 C C . PRO A 1 428 ? 8.641 -30.031 11.742 1 72.88 428 PRO A C 1
ATOM 3468 O O . PRO A 1 428 ? 8.023 -29.547 10.797 1 72.88 428 PRO A O 1
ATOM 3471 N N . ARG A 1 429 ? 8.102 -30.953 12.742 1 62.41 429 ARG A N 1
ATOM 3472 C CA . ARG A 1 429 ? 6.688 -31.297 12.781 1 62.41 429 ARG A CA 1
ATOM 3473 C C . ARG A 1 429 ? 5.914 -30.328 13.68 1 62.41 429 ARG A C 1
ATOM 3475 O O . ARG A 1 429 ? 6.336 -30.047 14.805 1 62.41 429 ARG A O 1
ATOM 3482 N N . PHE A 1 430 ? 5.219 -29.391 13.023 1 59.91 430 PHE A N 1
ATOM 3483 C CA . PHE A 1 430 ? 4.355 -28.625 13.914 1 59.91 430 PHE A CA 1
ATOM 3484 C C . PHE A 1 430 ? 2.951 -29.219 13.945 1 59.91 430 PHE A C 1
ATOM 3486 O O . PHE A 1 430 ? 2.443 -29.672 12.922 1 59.91 430 PHE A O 1
ATOM 3493 N N . SER A 1 431 ? 2.551 -29.859 15.086 1 55.25 431 SER A N 1
ATOM 3494 C CA . SER A 1 431 ? 1.204 -30.406 15.227 1 55.25 431 SER A CA 1
ATOM 3495 C C . SER A 1 431 ? 0.146 -29.375 14.859 1 55.25 431 SER A C 1
ATOM 3497 O O . SER A 1 431 ? 0.008 -28.344 15.539 1 55.25 431 SER A O 1
ATOM 3499 N N . THR A 1 432 ? -0.13 -29.312 13.555 1 64.25 432 THR A N 1
ATOM 3500 C CA . THR A 1 432 ? -1.222 -28.406 13.227 1 64.25 432 THR A CA 1
ATOM 3501 C C . THR A 1 432 ? -2.492 -29.172 12.891 1 64.25 432 THR A C 1
ATOM 3503 O O . THR A 1 432 ? -2.441 -30.375 12.648 1 64.25 432 THR A O 1
ATOM 3506 N N . ARG A 1 433 ? -3.557 -28.609 13.141 1 68.88 433 ARG A N 1
ATOM 3507 C CA . ARG A 1 433 ? -4.898 -29.094 12.836 1 68.88 433 ARG A CA 1
ATOM 3508 C C . ARG A 1 433 ? -5.059 -29.344 11.336 1 68.88 433 ARG A C 1
ATOM 3510 O O . ARG A 1 433 ? -5.957 -30.078 10.914 1 68.88 433 ARG A O 1
ATOM 3517 N N . TYR A 1 434 ? -4.035 -29.062 10.578 1 72.31 434 TYR A N 1
ATOM 3518 C CA . TYR A 1 434 ? -4.191 -29.141 9.133 1 72.31 434 TYR A CA 1
ATOM 3519 C C . TYR A 1 434 ? -3.152 -30.078 8.523 1 72.31 434 TYR A C 1
ATOM 3521 O O . TYR A 1 434 ? -2.094 -30.297 9.109 1 72.31 434 TYR A O 1
ATOM 3529 N N . SER A 1 435 ? -3.527 -30.688 7.438 1 71 435 SER A N 1
ATOM 3530 C CA . SER A 1 435 ? -2.658 -31.656 6.77 1 71 435 SER A CA 1
ATOM 3531 C C . SER A 1 435 ? -1.393 -30.984 6.242 1 71 435 SER A C 1
ATOM 3533 O O . SER A 1 435 ? -1.442 -29.859 5.742 1 71 435 SER A O 1
ATOM 3535 N N . LYS A 1 436 ? -0.29 -31.531 6.617 1 71.44 436 LYS A N 1
ATOM 3536 C CA . LYS A 1 436 ? 1.002 -31.047 6.137 1 71.44 436 LYS A CA 1
ATOM 3537 C C . LYS A 1 436 ? 1.795 -32.188 5.48 1 71.44 436 LYS A C 1
ATOM 3539 O O . LYS A 1 436 ? 1.604 -33.344 5.805 1 71.44 436 LYS A O 1
ATOM 3544 N N . PHE A 1 437 ? 2.527 -31.875 4.57 1 71.44 437 PHE A N 1
ATOM 3545 C CA . PHE A 1 437 ? 3.379 -32.844 3.904 1 71.44 437 PHE A CA 1
ATOM 3546 C C . PHE A 1 437 ? 4.465 -33.375 4.848 1 71.44 437 PHE A C 1
ATOM 3548 O O . PHE A 1 437 ? 5.168 -32.562 5.473 1 71.44 437 PHE A O 1
ATOM 3555 N N . GLN A 1 438 ? 4.457 -34.562 5.289 1 69.75 438 GLN A N 1
ATOM 3556 C CA . GLN A 1 438 ? 5.449 -35.125 6.211 1 69.75 438 GLN A CA 1
ATOM 3557 C C . GLN A 1 438 ? 6.195 -36.312 5.582 1 69.75 438 GLN A C 1
ATOM 3559 O O . GLN A 1 438 ? 7.117 -36.844 6.188 1 69.75 438 GLN A O 1
ATOM 3564 N N . GLY A 1 439 ? 6.059 -36.625 4.352 1 67.69 439 GLY A N 1
ATOM 3565 C CA . GLY A 1 439 ? 6.727 -37.75 3.695 1 67.69 439 GLY A CA 1
ATOM 3566 C C . GLY A 1 439 ? 6.043 -39.062 3.932 1 67.69 439 GLY A C 1
ATOM 3567 O O . GLY A 1 439 ? 5.156 -39.188 4.781 1 67.69 439 GLY A O 1
ATOM 3568 N N . THR A 1 440 ? 6.391 -40.156 3.223 1 68.25 440 THR A N 1
ATOM 3569 C CA . THR A 1 440 ? 5.805 -41.5 3.32 1 68.25 440 THR A CA 1
ATOM 3570 C C . THR A 1 440 ? 6.426 -42.281 4.477 1 68.25 440 THR A C 1
ATOM 3572 O O . THR A 1 440 ? 7.645 -42.438 4.527 1 68.25 440 THR A O 1
ATOM 3575 N N . PRO A 1 441 ? 5.57 -42.656 5.41 1 70.25 441 PRO A N 1
ATOM 3576 C CA . PRO A 1 441 ? 6.117 -43.469 6.484 1 70.25 441 PRO A CA 1
ATOM 3577 C C . PRO A 1 441 ? 6.594 -44.844 5.992 1 70.25 441 PRO A C 1
ATOM 3579 O O . PRO A 1 441 ? 6.027 -45.406 5.043 1 70.25 441 PRO A O 1
ATOM 3582 N N . PRO A 1 442 ? 7.723 -45.344 6.441 1 67.56 442 PRO A N 1
ATOM 3583 C CA . PRO A 1 442 ? 8.242 -46.625 5.992 1 67.56 442 PRO A CA 1
ATOM 3584 C C . PRO A 1 442 ? 7.242 -47.781 6.191 1 67.56 442 PRO A C 1
ATOM 3586 O O . PRO A 1 442 ? 7.215 -48.719 5.398 1 67.56 442 PRO A O 1
ATOM 3589 N N . ASP A 1 443 ? 6.465 -47.719 7.188 1 79.88 443 ASP A N 1
ATOM 3590 C CA . ASP A 1 443 ? 5.504 -48.781 7.445 1 79.88 443 ASP A CA 1
ATOM 3591 C C . ASP A 1 443 ? 4.086 -48.344 7.082 1 79.88 443 ASP A C 1
ATOM 3593 O O . ASP A 1 443 ? 3.145 -48.594 7.836 1 79.88 443 ASP A O 1
ATOM 3597 N N . LEU A 1 444 ? 4.031 -47.906 5.836 1 86.44 444 LEU A N 1
ATOM 3598 C CA . LEU A 1 444 ? 2.721 -47.375 5.457 1 86.44 444 LEU A CA 1
ATOM 3599 C C . LEU A 1 444 ? 1.723 -48.5 5.254 1 86.44 444 LEU A C 1
ATOM 3601 O O . LEU A 1 444 ? 2.014 -49.469 4.555 1 86.44 444 LEU A O 1
ATOM 3605 N N . VAL A 1 445 ? 0.637 -48.469 5.984 1 92.62 445 VAL A N 1
ATOM 3606 C CA . VAL A 1 445 ? -0.487 -49.375 5.844 1 92.62 445 VAL A CA 1
ATOM 3607 C C . VAL A 1 445 ? -1.721 -48.625 5.363 1 92.62 445 VAL A C 1
ATOM 3609 O O . VAL A 1 445 ? -2.068 -47.594 5.922 1 92.62 445 VAL A O 1
ATOM 3612 N N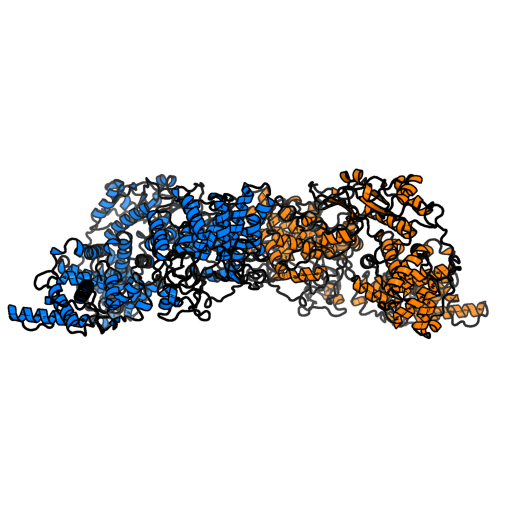 . ILE A 1 446 ? -2.301 -49.125 4.254 1 95.62 446 ILE A N 1
ATOM 3613 C CA . ILE A 1 446 ? -3.51 -48.469 3.744 1 95.62 446 ILE A CA 1
ATOM 3614 C C . ILE A 1 446 ? -4.734 -49.062 4.453 1 95.62 446 ILE A C 1
ATOM 3616 O O . ILE A 1 446 ? -4.93 -50.281 4.473 1 95.62 446 ILE A O 1
ATOM 3620 N N . GLN A 1 447 ? -5.484 -48.219 5.027 1 96.12 447 GLN A N 1
ATOM 3621 C CA . GLN A 1 447 ? -6.723 -48.625 5.68 1 96.12 447 GLN A CA 1
ATOM 3622 C C . GLN A 1 447 ? -7.867 -48.719 4.676 1 96.12 447 GLN A C 1
ATOM 3624 O O . GLN A 1 447 ? -8.172 -47.75 3.969 1 96.12 447 GLN A O 1
ATOM 3629 N N . ILE A 1 448 ? -8.508 -49.906 4.633 1 96.56 448 ILE A N 1
ATOM 3630 C CA . ILE A 1 448 ? -9.586 -50.125 3.674 1 96.56 448 ILE A CA 1
ATOM 3631 C C . ILE A 1 448 ? -10.914 -50.25 4.41 1 96.56 448 ILE A C 1
ATOM 3633 O O . ILE A 1 448 ? -11.055 -51.062 5.332 1 96.56 448 ILE A O 1
ATOM 3637 N N . VAL A 1 449 ? -11.797 -49.438 4.004 1 96 449 VAL A N 1
ATOM 3638 C CA . VAL A 1 449 ? -13.156 -49.5 4.527 1 96 449 VAL A CA 1
ATOM 3639 C C . VAL A 1 449 ? -14.109 -50 3.436 1 96 449 VAL A C 1
ATOM 3641 O O . VAL A 1 449 ? -14.188 -49.375 2.361 1 96 449 VAL A O 1
ATOM 3644 N N . LEU A 1 450 ? -14.797 -51.094 3.738 1 95.5 450 LEU A N 1
ATOM 3645 C CA . LEU A 1 450 ? -15.742 -51.656 2.785 1 95.5 450 LEU A CA 1
ATOM 3646 C C . LEU A 1 450 ? -17.172 -51.281 3.152 1 95.5 450 LEU A C 1
ATOM 3648 O O . LEU A 1 450 ? -17.641 -51.594 4.254 1 95.5 450 LEU A O 1
ATOM 3652 N N . ILE A 1 451 ? -17.828 -50.688 2.186 1 94.62 451 ILE A N 1
ATOM 3653 C CA . ILE A 1 451 ? -19.188 -50.25 2.416 1 94.62 451 ILE A CA 1
ATOM 3654 C C . ILE A 1 451 ? -20.125 -50.938 1.435 1 94.62 451 ILE A C 1
ATOM 3656 O O . ILE A 1 451 ? -19.953 -50.844 0.218 1 94.62 451 ILE A O 1
ATOM 3660 N N . ALA A 1 452 ? -21.094 -51.594 2.016 1 92.25 452 ALA A N 1
ATOM 3661 C CA . ALA A 1 452 ? -22.125 -52.219 1.201 1 92.25 452 ALA A CA 1
ATOM 3662 C C . ALA A 1 452 ? -23.359 -51.344 1.088 1 92.25 452 ALA A C 1
ATOM 3664 O O . ALA A 1 452 ? -23.766 -50.719 2.068 1 92.25 452 ALA A O 1
ATOM 3665 N N . ASP A 1 453 ? -23.922 -51.219 -0.034 1 87.75 453 ASP A N 1
ATOM 3666 C CA . ASP A 1 453 ? -25.031 -50.312 -0.245 1 87.75 453 ASP A CA 1
ATOM 3667 C C . ASP A 1 453 ? -26.328 -50.875 0.325 1 87.75 453 ASP A C 1
ATOM 3669 O O . ASP A 1 453 ? -27.297 -50.125 0.561 1 87.75 453 ASP A O 1
ATOM 3673 N N . THR A 1 454 ? -26.359 -52.281 0.443 1 87.5 454 THR A N 1
ATOM 3674 C CA . THR A 1 454 ? -27.547 -52.906 1.013 1 87.5 454 THR A CA 1
ATOM 3675 C C . THR A 1 454 ? -27.172 -53.844 2.145 1 87.5 454 THR A C 1
ATOM 3677 O O . THR A 1 454 ? -26.047 -54.344 2.188 1 87.5 454 THR A O 1
ATOM 3680 N N . SER A 1 455 ? -28.203 -54.125 3.031 1 88.5 455 SER A N 1
ATOM 3681 C CA . SER A 1 455 ? -27.984 -55.062 4.129 1 88.5 455 SER A CA 1
ATOM 3682 C C . SER A 1 455 ? -27.906 -56.5 3.625 1 88.5 455 SER A C 1
ATOM 3684 O O . SER A 1 455 ? -27.188 -57.312 4.199 1 88.5 455 SER A O 1
ATOM 3686 N N . ARG A 1 456 ? -28.578 -56.719 2.504 1 86.38 456 ARG A N 1
ATOM 3687 C CA . ARG A 1 456 ? -28.547 -58.031 1.891 1 86.38 456 ARG A CA 1
ATOM 3688 C C . ARG A 1 456 ? -27.156 -58.375 1.385 1 86.38 456 ARG A C 1
ATOM 3690 O O . ARG A 1 456 ? -26.656 -59.469 1.594 1 86.38 456 ARG A O 1
ATOM 3697 N N . LEU A 1 457 ? -26.609 -57.469 0.799 1 88.19 457 LEU A N 1
ATOM 3698 C CA . LEU A 1 457 ? -25.25 -57.656 0.297 1 88.19 457 LEU A CA 1
ATOM 3699 C C . LEU A 1 457 ? -24.281 -57.875 1.445 1 88.19 457 LEU A C 1
ATOM 3701 O O . LEU A 1 457 ? -23.344 -58.656 1.339 1 88.19 457 LEU A O 1
ATOM 3705 N N . GLN A 1 458 ? -24.484 -57.156 2.508 1 90.56 458 GLN A N 1
ATOM 3706 C CA . GLN A 1 458 ? -23.641 -57.312 3.682 1 90.56 458 GLN A CA 1
ATOM 3707 C C . GLN A 1 458 ? -23.703 -58.719 4.227 1 90.56 458 GLN A C 1
ATOM 3709 O O . GLN A 1 458 ? -22.672 -59.312 4.578 1 90.56 458 GLN A O 1
ATOM 3714 N N . GLN A 1 459 ? -24.859 -59.25 4.254 1 88.06 459 GLN A N 1
ATOM 3715 C CA . GLN A 1 459 ? -25.062 -60.625 4.758 1 88.06 459 GLN A CA 1
ATOM 3716 C C . GLN A 1 459 ? -24.406 -61.625 3.83 1 88.06 459 GLN A C 1
ATOM 3718 O O . GLN A 1 459 ? -23.797 -62.594 4.293 1 88.06 459 GLN A O 1
ATOM 3723 N N . LEU A 1 460 ? -24.594 -61.375 2.617 1 87.38 460 LEU A N 1
ATOM 3724 C CA . LEU A 1 460 ? -23.984 -62.25 1.632 1 87.38 460 LEU A CA 1
ATOM 3725 C C . LEU A 1 460 ? -22.469 -62.312 1.788 1 87.38 460 LEU A C 1
ATOM 3727 O O . LEU A 1 460 ? -21.875 -63.375 1.833 1 87.38 460 LEU A O 1
ATOM 3731 N N . LEU A 1 461 ? -21.906 -61.125 1.896 1 89.44 461 LEU A N 1
ATOM 3732 C CA . LEU A 1 461 ? -20.453 -61.031 1.998 1 89.44 461 LEU A CA 1
ATOM 3733 C C . LEU A 1 461 ? -19.969 -61.594 3.332 1 89.44 461 LEU A C 1
ATOM 3735 O O . LEU A 1 461 ? -18.875 -62.156 3.416 1 89.44 461 LEU A O 1
ATOM 3739 N N . ALA A 1 462 ? -20.812 -61.469 4.277 1 90.38 462 ALA A N 1
ATOM 3740 C CA . ALA A 1 462 ? -20.484 -62 5.594 1 90.38 462 ALA A CA 1
ATOM 3741 C C . ALA A 1 462 ? -20.375 -63.531 5.555 1 90.38 462 ALA A C 1
ATOM 3743 O O . ALA A 1 462 ? -19.578 -64.125 6.289 1 90.38 462 ALA A O 1
ATOM 3744 N N . THR A 1 463 ? -21.125 -64.125 4.676 1 88.94 463 THR A N 1
ATOM 3745 C CA . THR A 1 463 ? -21.062 -65.562 4.535 1 88.94 463 THR A CA 1
ATOM 3746 C C . THR A 1 463 ? -19.703 -66 4.031 1 88.94 463 THR A C 1
ATOM 3748 O O . THR A 1 463 ? -19.281 -67.125 4.285 1 88.94 463 THR A O 1
ATOM 3751 N N . TYR A 1 464 ? -19.109 -65.188 3.391 1 87.19 464 TYR A N 1
ATOM 3752 C CA . TYR A 1 464 ? -17.781 -65.5 2.883 1 87.19 464 TYR A CA 1
ATOM 3753 C C . TYR A 1 464 ? -16.703 -65 3.812 1 87.19 464 TYR A C 1
ATOM 3755 O O . TYR A 1 464 ? -15.523 -65 3.449 1 87.19 464 TYR A O 1
ATOM 3763 N N . GLY A 1 465 ? -17.078 -64.375 4.953 1 87 465 GLY A N 1
ATOM 3764 C CA . GLY A 1 465 ? -16.141 -63.938 5.965 1 87 465 GLY A CA 1
ATOM 3765 C C . GLY A 1 465 ? -15.656 -62.531 5.734 1 87 465 GLY A C 1
ATOM 3766 O O . GLY A 1 465 ? -14.648 -62.125 6.305 1 87 465 GLY A O 1
ATOM 3767 N N . ILE A 1 466 ? -16.281 -61.844 4.887 1 90.69 466 ILE A N 1
ATOM 3768 C CA . ILE A 1 466 ? -15.875 -60.469 4.605 1 90.69 466 ILE A CA 1
ATOM 3769 C C . ILE A 1 466 ? -16.75 -59.5 5.395 1 90.69 466 ILE A C 1
ATOM 3771 O O . ILE A 1 466 ? -17.969 -59.5 5.238 1 90.69 466 ILE A O 1
ATOM 3775 N N . GLN A 1 467 ? -16.094 -58.75 6.215 1 89.5 467 GLN A N 1
ATOM 3776 C CA . GLN A 1 467 ? -16.812 -57.781 7.031 1 89.5 467 GLN A CA 1
ATOM 3777 C C . GLN A 1 467 ? -17 -56.438 6.285 1 89.5 467 GLN A C 1
ATOM 3779 O O . GLN A 1 467 ? -16.031 -55.844 5.805 1 89.5 467 GLN A O 1
ATOM 3784 N N . THR A 1 468 ? -18.219 -55.969 6.09 1 93.5 468 THR A N 1
ATOM 3785 C CA . THR A 1 468 ? -18.562 -54.719 5.473 1 93.5 468 THR A CA 1
ATOM 3786 C C . THR A 1 468 ? -19.469 -53.906 6.387 1 93.5 468 THR A C 1
ATOM 3788 O O . THR A 1 468 ? -19.938 -54.406 7.41 1 93.5 468 THR A O 1
ATOM 3791 N N . GLN A 1 469 ? -19.531 -52.656 6.141 1 93.94 469 GLN A N 1
ATOM 3792 C CA . GLN A 1 469 ? -20.453 -51.781 6.867 1 93.94 469 GLN A CA 1
ATOM 3793 C C . GLN A 1 469 ? -21.453 -51.125 5.922 1 93.94 469 GLN A C 1
ATOM 3795 O O . GLN A 1 469 ? -21.203 -51 4.723 1 93.94 469 GLN A O 1
ATOM 3800 N N . THR A 1 470 ? -22.578 -50.844 6.414 1 92.94 470 THR A N 1
ATOM 3801 C CA . THR A 1 470 ? -23.594 -50.094 5.676 1 92.94 470 THR A CA 1
ATOM 3802 C C . THR A 1 470 ? -23.578 -48.625 6.078 1 92.94 470 THR A C 1
ATOM 3804 O O . THR A 1 470 ? -23.078 -48.281 7.148 1 92.94 470 THR A O 1
ATOM 3807 N N . PRO A 1 471 ? -24.062 -47.75 5.234 1 91.19 471 PRO A N 1
ATOM 3808 C CA . PRO A 1 471 ? -24.094 -46.344 5.57 1 91.19 471 PRO A CA 1
ATOM 3809 C C . PRO A 1 471 ? -24.828 -46.062 6.883 1 91.19 471 PRO A C 1
ATOM 3811 O O . PRO A 1 471 ? -24.438 -45.156 7.625 1 91.19 471 PRO A O 1
ATOM 3814 N N . HIS A 1 472 ? -25.75 -46.812 7.242 1 90.25 472 HIS A N 1
ATOM 3815 C CA . HIS A 1 472 ? -26.5 -46.625 8.477 1 90.25 472 HIS A CA 1
ATOM 3816 C C . HIS A 1 472 ? -25.656 -47 9.695 1 90.25 472 HIS A C 1
ATOM 3818 O O . HIS A 1 472 ? -25.75 -46.344 10.742 1 90.25 472 HIS A O 1
ATOM 3824 N N . GLN A 1 473 ? -24.891 -48 9.555 1 90.62 473 GLN A N 1
ATOM 3825 C CA . GLN A 1 473 ? -24.078 -48.5 10.664 1 90.62 473 GLN A CA 1
ATOM 3826 C C . GLN A 1 473 ? -22.922 -47.562 10.977 1 90.62 473 GLN A C 1
ATOM 3828 O O . GLN A 1 473 ? -22.359 -47.594 12.07 1 90.62 473 GLN A O 1
ATOM 3833 N N . ILE A 1 474 ? -22.625 -46.75 10.07 1 91.44 474 ILE A N 1
ATOM 3834 C CA . ILE A 1 474 ? -21.469 -45.875 10.258 1 91.44 474 ILE A CA 1
ATOM 3835 C C . ILE A 1 474 ? -21.906 -44.531 10.844 1 91.44 474 ILE A C 1
ATOM 3837 O O . ILE A 1 474 ? -21.078 -43.75 11.297 1 91.44 474 ILE A O 1
ATOM 3841 N N . GLU A 1 475 ? -23.109 -44.281 11.047 1 88.25 475 GLU A N 1
ATOM 3842 C CA . GLU A 1 475 ? -23.594 -43.031 11.656 1 88.25 475 GLU A CA 1
ATOM 3843 C C . GLU A 1 475 ? -23.062 -42.875 13.078 1 88.25 475 GLU A C 1
ATOM 3845 O O . GLU A 1 475 ? -22.953 -43.875 13.82 1 88.25 475 GLU A O 1
ATOM 3850 N N . PRO A 1 476 ? -22.5 -41.656 13.336 1 90.38 476 PRO A N 1
ATOM 3851 C CA . PRO A 1 476 ? -22.797 -40.344 12.742 1 90.38 476 PRO A CA 1
ATOM 3852 C C . PRO A 1 476 ? -21.781 -39.938 11.68 1 90.38 476 PRO A C 1
ATOM 3854 O O . PRO A 1 476 ? -21.812 -38.812 11.164 1 90.38 476 PRO A O 1
ATOM 3857 N N . LEU A 1 477 ? -20.906 -40.812 11.383 1 93.69 477 LEU A N 1
ATOM 3858 C CA . LEU A 1 477 ? -19.984 -40.562 10.281 1 93.69 477 LEU A CA 1
ATOM 3859 C C . LEU A 1 477 ? -20.703 -40.594 8.938 1 93.69 477 LEU A C 1
ATOM 3861 O O . LEU A 1 477 ? -21.75 -41.25 8.805 1 93.69 477 LEU A O 1
ATOM 3865 N N . GLN A 1 478 ? -20.234 -39.844 8 1 93.44 478 GLN A N 1
ATOM 3866 C CA . GLN A 1 478 ? -20.906 -39.781 6.703 1 93.44 478 GLN A CA 1
ATOM 3867 C C . GLN A 1 478 ? -19.953 -40.188 5.578 1 93.44 478 GLN A C 1
ATOM 3869 O O . GLN A 1 478 ? -18.75 -40 5.688 1 93.44 478 GLN A O 1
ATOM 3874 N N . ILE A 1 479 ? -20.516 -40.75 4.582 1 94.81 479 ILE A N 1
ATOM 3875 C CA . ILE A 1 479 ? -19.797 -41.062 3.348 1 94.81 479 ILE A CA 1
ATOM 3876 C C . ILE A 1 479 ? -20.281 -40.125 2.234 1 94.81 479 ILE A C 1
ATOM 3878 O O . ILE A 1 479 ? -21.484 -40 1.999 1 94.81 479 ILE A O 1
ATOM 3882 N N . TRP A 1 480 ? -19.281 -39.438 1.644 1 93.81 480 TRP A N 1
ATOM 3883 C CA . TRP A 1 480 ? -19.609 -38.469 0.58 1 93.81 480 TRP A CA 1
ATOM 3884 C C . TRP A 1 480 ? -19.141 -39 -0.775 1 93.81 480 TRP A C 1
ATOM 3886 O O . TRP A 1 480 ? -18.188 -39.781 -0.853 1 93.81 480 TRP A O 1
ATOM 3896 N N . SER A 1 481 ? -19.875 -38.656 -1.83 1 90.94 481 SER A N 1
ATOM 3897 C CA . SER A 1 481 ? -19.375 -38.812 -3.189 1 90.94 481 SER A CA 1
ATOM 3898 C C . SER A 1 481 ? -18.312 -37.781 -3.516 1 90.94 481 SER A C 1
ATOM 3900 O O . SER A 1 481 ? -18.234 -36.719 -2.865 1 90.94 481 SER A O 1
ATOM 3902 N N . PRO A 1 482 ? -17.406 -38.062 -4.41 1 89.31 482 PRO A N 1
ATOM 3903 C CA . PRO A 1 482 ? -16.406 -37.062 -4.809 1 89.31 482 PRO A CA 1
ATOM 3904 C C . PRO A 1 482 ? -17.031 -35.75 -5.262 1 89.31 482 PRO A C 1
ATOM 3906 O O . PRO A 1 482 ? -16.438 -34.688 -5.086 1 89.31 482 PRO A O 1
ATOM 3909 N N . LYS A 1 483 ? -18.188 -35.781 -5.805 1 89 483 LYS A N 1
ATOM 3910 C CA . LYS A 1 483 ? -18.875 -34.562 -6.242 1 89 483 LYS A CA 1
ATOM 3911 C C . LYS A 1 483 ? -19.219 -33.688 -5.059 1 89 483 LYS A C 1
ATOM 3913 O O . LYS A 1 483 ? -19.156 -32.438 -5.16 1 89 483 LYS A O 1
ATOM 3918 N N . GLN A 1 484 ? -19.594 -34.312 -3.984 1 92.38 484 GLN A N 1
ATOM 3919 C CA . GLN A 1 484 ? -19.922 -33.531 -2.791 1 92.38 484 GLN A CA 1
ATOM 3920 C C . GLN A 1 484 ? -18.672 -32.875 -2.207 1 92.38 484 GLN A C 1
ATOM 3922 O O . GLN A 1 484 ? -18.734 -31.766 -1.688 1 92.38 484 GLN A O 1
ATOM 3927 N N . LEU A 1 485 ? -17.625 -33.594 -2.262 1 93.75 485 LEU A N 1
ATOM 3928 C CA . LEU A 1 485 ? -16.375 -33 -1.804 1 93.75 485 LEU A CA 1
ATOM 3929 C C . LEU A 1 485 ? -15.977 -31.812 -2.67 1 93.75 485 LEU A C 1
ATOM 3931 O O . LEU A 1 485 ? -15.523 -30.797 -2.154 1 93.75 485 LEU A O 1
ATOM 3935 N N . THR A 1 486 ? -16.125 -31.984 -3.977 1 93.69 486 THR A N 1
ATOM 3936 C CA . THR A 1 486 ? -15.844 -30.891 -4.898 1 93.69 486 THR A CA 1
ATOM 3937 C C . THR A 1 486 ? -16.719 -29.688 -4.59 1 93.69 486 THR A C 1
ATOM 3939 O O . THR A 1 486 ? -16.25 -28.547 -4.586 1 93.69 486 THR A O 1
ATOM 3942 N N . LYS A 1 487 ? -17.953 -29.953 -4.348 1 93.31 487 LYS A N 1
ATOM 3943 C CA . LYS A 1 487 ? -18.906 -28.906 -3.994 1 93.31 487 LYS A CA 1
ATOM 3944 C C . LYS A 1 487 ? -18.469 -28.172 -2.725 1 93.31 487 LYS A C 1
ATOM 3946 O O . LYS A 1 487 ? -18.562 -26.953 -2.645 1 93.31 487 LYS A O 1
ATOM 3951 N N . ALA A 1 488 ? -18.047 -28.875 -1.787 1 93.44 488 ALA A N 1
ATOM 3952 C CA . ALA A 1 488 ? -17.578 -28.281 -0.532 1 93.44 488 ALA A CA 1
ATOM 3953 C C . ALA A 1 488 ? -16.391 -27.344 -0.768 1 93.44 488 ALA A C 1
ATOM 3955 O O . ALA A 1 488 ? -16.344 -26.25 -0.208 1 93.44 488 ALA A O 1
ATOM 3956 N N . TYR A 1 489 ? -15.438 -27.75 -1.554 1 94.69 489 TYR A N 1
ATOM 3957 C CA . TYR A 1 489 ? -14.219 -26.984 -1.774 1 94.69 489 TYR A CA 1
ATOM 3958 C C . TYR A 1 489 ? -14.492 -25.766 -2.656 1 94.69 489 TYR A C 1
ATOM 3960 O O . TYR A 1 489 ? -13.664 -24.859 -2.744 1 94.69 489 TYR A O 1
ATOM 3968 N N . GLU A 1 490 ? -15.625 -25.703 -3.34 1 94.31 490 GLU A N 1
ATOM 3969 C CA . GLU A 1 490 ? -15.984 -24.547 -4.141 1 94.31 490 GLU A CA 1
ATOM 3970 C C . GLU A 1 490 ? -16.172 -23.312 -3.262 1 94.31 490 GLU A C 1
ATOM 3972 O O . GLU A 1 490 ? -16.109 -22.172 -3.746 1 94.31 490 GLU A O 1
ATOM 3977 N N . PHE A 1 491 ? -16.359 -23.516 -1.986 1 93.69 491 PHE A N 1
ATOM 3978 C CA . PHE A 1 491 ? -16.547 -22.406 -1.062 1 93.69 491 PHE A CA 1
ATOM 3979 C C . PHE A 1 491 ? -15.219 -21.875 -0.565 1 93.69 491 PHE A C 1
ATOM 3981 O O . PHE A 1 491 ? -15.172 -20.828 0.103 1 93.69 491 PHE A O 1
ATOM 3988 N N . LEU A 1 492 ? -14.156 -22.531 -0.926 1 95.31 492 LEU A N 1
ATOM 3989 C CA . LEU A 1 492 ? -12.828 -22.125 -0.491 1 95.31 492 LEU A CA 1
ATOM 3990 C C . LEU A 1 492 ? -12.32 -20.953 -1.324 1 95.31 492 LEU A C 1
ATOM 3992 O O . LEU A 1 492 ? -12.289 -21.016 -2.555 1 95.31 492 LEU A O 1
ATOM 3996 N N . GLY A 1 493 ? -11.906 -19.875 -0.741 1 95.5 493 GLY A N 1
ATOM 3997 C CA . GLY A 1 493 ? -11.281 -18.75 -1.404 1 95.5 493 GLY A CA 1
ATOM 3998 C C . GLY A 1 493 ? -12.273 -17.844 -2.1 1 95.5 493 GLY A C 1
ATOM 3999 O O . GLY A 1 493 ? -11.898 -17.062 -2.98 1 95.5 493 GLY A O 1
ATOM 4000 N N . VAL A 1 494 ? -13.562 -17.922 -1.752 1 95.94 494 VAL A N 1
ATOM 4001 C CA . VAL A 1 494 ? -14.594 -17.078 -2.348 1 95.94 494 VAL A CA 1
ATOM 4002 C C . VAL A 1 494 ? -14.523 -15.68 -1.743 1 95.94 494 VAL A C 1
ATOM 4004 O O . VAL A 1 494 ? -14.352 -15.523 -0.533 1 95.94 494 VAL A O 1
ATOM 4007 N N . ASN A 1 495 ? -14.523 -14.68 -2.586 1 95.69 495 ASN A N 1
ATOM 4008 C CA . ASN A 1 495 ? -14.531 -13.281 -2.17 1 95.69 495 ASN A CA 1
ATOM 4009 C C . ASN A 1 495 ? -15.398 -12.43 -3.088 1 95.69 495 ASN A C 1
ATOM 4011 O O . ASN A 1 495 ? -15.016 -12.133 -4.223 1 95.69 495 ASN A O 1
ATOM 4015 N N . HIS A 1 496 ? -16.484 -11.945 -2.637 1 91.75 496 HIS A N 1
ATOM 4016 C CA . HIS A 1 496 ? -17.453 -11.219 -3.445 1 91.75 496 HIS A CA 1
ATOM 4017 C C . HIS A 1 496 ? -16.953 -9.82 -3.787 1 91.75 496 HIS A C 1
ATOM 4019 O O . HIS A 1 496 ? -17.25 -9.297 -4.863 1 91.75 496 HIS A O 1
ATOM 4025 N N . LYS A 1 497 ? -16.219 -9.227 -2.914 1 90.06 497 LYS A N 1
ATOM 4026 C CA . LYS A 1 497 ? -15.68 -7.891 -3.17 1 90.06 497 LYS A CA 1
ATOM 4027 C C . LYS A 1 497 ? -14.734 -7.898 -4.375 1 90.06 497 LYS A C 1
ATOM 4029 O O . LYS A 1 497 ? -14.758 -6.973 -5.188 1 90.06 497 LYS A O 1
ATOM 4034 N N . LEU A 1 498 ? -13.906 -8.945 -4.48 1 94.62 498 LEU A N 1
ATOM 4035 C CA . LEU A 1 498 ? -12.93 -9.07 -5.555 1 94.62 498 LEU A CA 1
ATOM 4036 C C . LEU A 1 498 ? -13.5 -9.859 -6.727 1 94.62 498 LEU A C 1
ATOM 4038 O O . LEU A 1 498 ? -12.828 -10.055 -7.738 1 94.62 498 LEU A O 1
ATOM 4042 N N . GLU A 1 499 ? -14.758 -10.344 -6.602 1 95 499 GLU A N 1
ATOM 4043 C CA . GLU A 1 499 ? -15.438 -11.141 -7.621 1 95 499 GLU A CA 1
ATOM 4044 C C . GLU A 1 499 ? -14.672 -12.43 -7.906 1 95 499 GLU A C 1
ATOM 4046 O O . GLU A 1 499 ? -14.469 -12.789 -9.062 1 95 499 GLU A O 1
ATOM 4051 N N . LEU A 1 500 ? -14.156 -13.023 -6.867 1 96.88 500 LEU A N 1
ATOM 4052 C CA . LEU A 1 500 ? -13.492 -14.32 -6.945 1 96.88 500 LEU A CA 1
ATOM 4053 C C . LEU A 1 500 ? -14.461 -15.445 -6.574 1 96.88 500 LEU A C 1
ATOM 4055 O O . LEU A 1 500 ? -15.125 -15.375 -5.543 1 96.88 500 LEU A O 1
ATOM 4059 N N . THR A 1 501 ? -14.523 -16.5 -7.328 1 95.81 501 THR A N 1
ATOM 4060 C CA . THR A 1 501 ? -15.516 -17.547 -7.148 1 95.81 501 THR A CA 1
ATOM 4061 C C . THR A 1 501 ? -14.914 -18.75 -6.414 1 95.81 501 THR A C 1
ATOM 4063 O O . THR A 1 501 ? -15.562 -19.781 -6.254 1 95.81 501 THR A O 1
ATOM 4066 N N . GLY A 1 502 ? -13.695 -18.609 -6.02 1 94.88 502 GLY A N 1
ATOM 4067 C CA . GLY A 1 502 ? -13.078 -19.688 -5.27 1 94.88 502 GLY A CA 1
ATOM 4068 C C . GLY A 1 502 ? -12.5 -20.766 -6.156 1 94.88 502 GLY A C 1
ATOM 4069 O O . GLY A 1 502 ? -12.023 -20.5 -7.254 1 94.88 502 GLY A O 1
ATOM 4070 N N . ARG A 1 503 ? -12.422 -21.953 -5.656 1 95.62 503 ARG A N 1
ATOM 4071 C CA . ARG A 1 503 ? -11.805 -23.062 -6.367 1 95.62 503 ARG A CA 1
ATOM 4072 C C . ARG A 1 503 ? -12.672 -23.516 -7.535 1 95.62 503 ARG A C 1
ATOM 4074 O O . ARG A 1 503 ? -13.883 -23.703 -7.379 1 95.62 503 ARG A O 1
ATOM 4081 N N . PRO A 1 504 ? -12.117 -23.734 -8.68 1 92 504 PRO A N 1
ATOM 4082 C CA . PRO A 1 504 ? -12.898 -24.281 -9.797 1 92 504 PRO A CA 1
ATOM 4083 C C . PRO A 1 504 ? -13.391 -25.703 -9.539 1 92 504 PRO A C 1
ATOM 4085 O O . PRO A 1 504 ? -12.773 -26.438 -8.758 1 92 504 PRO A O 1
ATOM 4088 N N . SER A 1 505 ? -14.461 -26.047 -10.148 1 89.31 505 SER A N 1
ATOM 4089 C CA . SER A 1 505 ? -15.062 -27.359 -9.953 1 89.31 505 SER A CA 1
ATOM 4090 C C . SER A 1 505 ? -14.234 -28.453 -10.625 1 89.31 505 SER A C 1
ATOM 4092 O O . SER A 1 505 ? -14.555 -28.891 -11.727 1 89.31 505 SER A O 1
ATOM 4094 N N . ARG A 1 506 ? -13.203 -28.844 -9.93 1 83.81 506 ARG A N 1
ATOM 4095 C CA . ARG A 1 506 ? -12.305 -29.906 -10.383 1 83.81 506 ARG A CA 1
ATOM 4096 C C . ARG A 1 506 ? -12.391 -31.125 -9.469 1 83.81 506 ARG A C 1
ATOM 4098 O O . ARG A 1 506 ? -12.43 -30.984 -8.25 1 83.81 506 ARG A O 1
ATOM 4105 N N . PRO A 1 507 ? -12.484 -32.188 -10.086 1 85.62 507 PRO A N 1
ATOM 4106 C CA . PRO A 1 507 ? -12.578 -33.406 -9.242 1 85.62 507 PRO A CA 1
ATOM 4107 C C . PRO A 1 507 ? -11.289 -33.688 -8.477 1 85.62 507 PRO A C 1
ATOM 4109 O O . PRO A 1 507 ? -10.211 -33.281 -8.906 1 85.62 507 PRO A O 1
ATOM 4112 N N . PHE A 1 508 ? -11.461 -34.438 -7.383 1 90.94 508 PHE A N 1
ATOM 4113 C CA . PHE A 1 508 ? -10.32 -34.812 -6.562 1 90.94 508 PHE A CA 1
ATOM 4114 C C . PHE A 1 508 ? -9.867 -36.25 -6.895 1 90.94 508 PHE A C 1
ATOM 4116 O O . PHE A 1 508 ? -10.672 -37.094 -7.309 1 90.94 508 PHE A O 1
ATOM 4123 N N . GLY A 1 509 ? -8.617 -36.469 -6.711 1 88.44 509 GLY A N 1
ATOM 4124 C CA . GLY A 1 509 ? -8.055 -37.781 -6.949 1 88.44 509 GLY A CA 1
ATOM 4125 C C . GLY A 1 509 ? -8.062 -38.656 -5.719 1 88.44 509 GLY A C 1
ATOM 4126 O O . GLY A 1 509 ? -8.742 -38.344 -4.734 1 88.44 509 GLY A O 1
ATOM 4127 N N . VAL A 1 510 ? -7.406 -39.75 -5.801 1 90.81 510 VAL A N 1
ATOM 4128 C CA . VAL A 1 510 ? -7.438 -40.812 -4.797 1 90.81 510 VAL A CA 1
ATOM 4129 C C . VAL A 1 510 ? -6.758 -40.312 -3.516 1 90.81 510 VAL A C 1
ATOM 4131 O O . VAL A 1 510 ? -7.145 -40.719 -2.414 1 90.81 510 VAL A O 1
ATOM 4134 N N . LEU A 1 511 ? -5.824 -39.469 -3.615 1 92.56 511 LEU A N 1
ATOM 4135 C CA . LEU A 1 511 ? -5.121 -39 -2.428 1 92.56 511 LEU A CA 1
ATOM 4136 C C . LEU A 1 511 ? -6.055 -38.188 -1.533 1 92.56 511 LEU A C 1
ATOM 4138 O O . LEU A 1 511 ? -6.09 -38.406 -0.318 1 92.56 511 LEU A O 1
ATOM 4142 N N . SER A 1 512 ? -6.805 -37.281 -2.172 1 94.38 512 SER A N 1
ATOM 4143 C CA . SER A 1 512 ? -7.707 -36.438 -1.414 1 94.38 512 SER A CA 1
ATOM 4144 C C . SER A 1 512 ? -8.891 -37.219 -0.862 1 94.38 512 SER A C 1
ATOM 4146 O O . SER A 1 512 ? -9.391 -36.938 0.224 1 94.38 512 SER A O 1
ATOM 4148 N N . THR A 1 513 ? -9.32 -38.188 -1.583 1 95 513 THR A N 1
ATOM 4149 C CA . THR A 1 513 ? -10.477 -38.938 -1.138 1 95 513 THR A CA 1
ATOM 4150 C C . THR A 1 513 ? -10.078 -39.969 -0.061 1 95 513 THR A C 1
ATOM 4152 O O . THR A 1 513 ? -10.938 -40.531 0.605 1 95 513 THR A O 1
ATOM 4155 N N . SER A 1 514 ? -8.82 -40.156 0.119 1 94.94 514 SER A N 1
ATOM 4156 C CA . SER A 1 514 ? -8.352 -41.094 1.135 1 94.94 514 SER A CA 1
ATOM 4157 C C . SER A 1 514 ? -8.055 -40.375 2.449 1 94.94 514 SER A C 1
ATOM 4159 O O . SER A 1 514 ? -7.406 -40.938 3.336 1 94.94 514 SER A O 1
ATOM 4161 N N . LYS A 1 515 ? -8.406 -39.156 2.598 1 93.69 515 LYS A N 1
ATOM 4162 C CA . LYS A 1 515 ? -8.367 -38.406 3.848 1 93.69 515 LYS A CA 1
ATOM 4163 C C . LYS A 1 515 ? -9.734 -38.406 4.531 1 93.69 515 LYS A C 1
ATOM 4165 O O . LYS A 1 515 ? -10.766 -38.562 3.873 1 93.69 515 LYS A O 1
ATOM 4170 N N . ILE A 1 516 ? -9.656 -38.281 5.801 1 94.94 516 ILE A N 1
ATOM 4171 C CA . ILE A 1 516 ? -10.891 -38.062 6.543 1 94.94 516 ILE A CA 1
ATOM 4172 C C . ILE A 1 516 ? -11.094 -36.562 6.785 1 94.94 516 ILE A C 1
ATOM 4174 O O . ILE A 1 516 ? -10.141 -35.844 7.117 1 94.94 516 ILE A O 1
ATOM 4178 N N . TYR A 1 517 ? -12.266 -36.125 6.555 1 94.88 517 TYR A N 1
ATOM 4179 C CA . TYR A 1 517 ? -12.531 -34.688 6.656 1 94.88 517 TYR A CA 1
ATOM 4180 C C . TYR A 1 517 ? -13.445 -34.375 7.836 1 94.88 517 TYR A C 1
ATOM 4182 O O . TYR A 1 517 ? -14.352 -35.156 8.148 1 94.88 517 TYR A O 1
ATOM 4190 N N . ARG A 1 518 ? -13.125 -33.375 8.477 1 92.38 518 ARG A N 1
ATOM 4191 C CA . ARG A 1 518 ? -14.016 -32.812 9.484 1 92.38 518 ARG A CA 1
ATOM 4192 C C . ARG A 1 518 ? -14.727 -31.578 8.969 1 92.38 518 ARG A C 1
ATOM 4194 O O . ARG A 1 518 ? -14.086 -30.562 8.68 1 92.38 518 ARG A O 1
ATOM 4201 N N . VAL A 1 519 ? -16.031 -31.625 8.805 1 90.44 519 VAL A N 1
ATOM 4202 C CA . VAL A 1 519 ? -16.859 -30.562 8.242 1 90.44 519 VAL A CA 1
ATOM 4203 C C . VAL A 1 519 ? -17.953 -30.172 9.234 1 90.44 519 VAL A C 1
ATOM 4205 O O . VAL A 1 519 ? -18.859 -30.969 9.5 1 90.44 519 VAL A O 1
ATOM 4208 N N . CYS A 1 520 ? -17.984 -28.922 9.727 1 83.44 520 CYS A N 1
ATOM 4209 C CA . CYS A 1 520 ? -19.016 -28.438 10.641 1 83.44 520 CYS A CA 1
ATOM 4210 C C . CYS A 1 520 ? -19.297 -29.453 11.742 1 83.44 520 CYS A C 1
ATOM 4212 O O . CYS A 1 520 ? -20.438 -29.844 11.961 1 83.44 520 CYS A O 1
ATOM 4214 N N . SER A 1 521 ? -18.375 -30.078 12.336 1 81.69 521 SER A N 1
ATOM 4215 C CA . SER A 1 521 ? -18.422 -31 13.477 1 81.69 521 SER A CA 1
ATOM 4216 C C . SER A 1 521 ? -18.812 -32.406 13.039 1 81.69 521 SER A C 1
ATOM 4218 O O . SER A 1 521 ? -19.125 -33.25 13.875 1 81.69 521 SER A O 1
ATOM 4220 N N . LYS A 1 522 ? -18.922 -32.594 11.773 1 89.38 522 LYS A N 1
ATOM 4221 C CA . LYS A 1 522 ? -19.172 -33.938 11.242 1 89.38 522 LYS A CA 1
ATOM 4222 C C . LYS A 1 522 ? -17.906 -34.531 10.641 1 89.38 522 LYS A C 1
ATOM 4224 O O . LYS A 1 522 ? -17.031 -33.812 10.172 1 89.38 522 LYS A O 1
ATOM 4229 N N . THR A 1 523 ? -17.812 -35.781 10.75 1 94.19 523 THR A N 1
ATOM 4230 C CA . THR A 1 523 ? -16.703 -36.5 10.148 1 94.19 523 THR A CA 1
ATOM 4231 C C . THR A 1 523 ? -17.141 -37.156 8.852 1 94.19 523 THR A C 1
ATOM 4233 O O . THR A 1 523 ? -18.156 -37.875 8.812 1 94.19 523 THR A O 1
ATOM 4236 N N . VAL A 1 524 ? -16.406 -36.906 7.824 1 95 524 VAL A N 1
ATOM 4237 C CA . VAL A 1 524 ? -16.844 -37.344 6.5 1 95 524 VAL A CA 1
ATOM 4238 C C . VAL A 1 524 ? -15.711 -38.125 5.816 1 95 524 VAL A C 1
ATOM 4240 O O . VAL A 1 524 ? -14.539 -37.75 5.922 1 95 524 VAL A O 1
ATOM 4243 N N . LEU A 1 525 ? -16.016 -39.219 5.199 1 95.88 525 LEU A N 1
ATOM 4244 C CA . LEU A 1 525 ? -15.133 -39.969 4.316 1 95.88 525 LEU A CA 1
ATOM 4245 C C . LEU A 1 525 ? -15.68 -40 2.895 1 95.88 525 LEU A C 1
ATOM 4247 O O . LEU A 1 525 ? -16.891 -40.125 2.699 1 95.88 525 LEU A O 1
ATOM 4251 N N . CYS A 1 526 ? -14.805 -39.875 1.906 1 95.38 526 CYS A N 1
ATOM 4252 C CA . CYS A 1 526 ? -15.219 -39.875 0.507 1 95.38 526 CYS A CA 1
ATOM 4253 C C . CYS A 1 526 ? -14.711 -41.125 -0.197 1 95.38 526 CYS A C 1
ATOM 4255 O O . CYS A 1 526 ? -13.586 -41.594 0.054 1 95.38 526 CYS A O 1
ATOM 4257 N N . TYR A 1 527 ? -15.531 -41.75 -0.97 1 93 527 TYR A N 1
ATOM 4258 C CA . TYR A 1 527 ? -15.039 -42.844 -1.785 1 93 527 TYR A CA 1
ATOM 4259 C C . TYR A 1 527 ? -14.422 -42.344 -3.08 1 93 527 TYR A C 1
ATOM 4261 O O . TYR A 1 527 ? -14.711 -41.219 -3.516 1 93 527 TYR A O 1
ATOM 4269 N N . PRO A 1 528 ? -13.523 -43.031 -3.701 1 90.94 528 PRO A N 1
ATOM 4270 C CA . PRO A 1 528 ? -12.82 -42.562 -4.902 1 90.94 528 PRO A CA 1
ATOM 4271 C C . PRO A 1 528 ? -13.742 -42.438 -6.109 1 90.94 528 PRO A C 1
ATOM 4273 O O . PRO A 1 528 ? -14.836 -43 -6.125 1 90.94 528 PRO A O 1
ATOM 4276 N N . LEU A 1 529 ? -13.234 -41.75 -7.082 1 82.62 529 LEU A N 1
ATOM 4277 C CA . LEU A 1 529 ? -13.969 -41.438 -8.312 1 82.62 529 LEU A CA 1
ATOM 4278 C C . LEU A 1 529 ? -14.289 -42.75 -9.07 1 82.62 529 LEU A C 1
ATOM 4280 O O . LEU A 1 529 ? -15.258 -42.781 -9.828 1 82.62 529 LEU A O 1
ATOM 4284 N N . LEU A 1 530 ? -13.547 -43.719 -8.836 1 80.25 530 LEU A N 1
ATOM 4285 C CA . LEU A 1 530 ? -13.688 -45.031 -9.492 1 80.25 530 LEU A CA 1
ATOM 4286 C C . LEU A 1 530 ? -15.078 -45.625 -9.25 1 80.25 530 LEU A C 1
ATOM 4288 O O . LEU A 1 530 ? -15.617 -46.312 -10.109 1 80.25 530 LEU A O 1
ATOM 4292 N N . PHE A 1 531 ? -15.664 -45.25 -8.188 1 82.06 531 PHE A N 1
ATOM 4293 C CA . PHE A 1 531 ? -16.922 -45.875 -7.816 1 82.06 531 PHE A CA 1
ATOM 4294 C C . PHE A 1 531 ? -18.109 -44.969 -8.141 1 82.06 531 PHE A C 1
ATOM 4296 O O . PHE A 1 531 ? -19.25 -45.312 -7.836 1 82.06 531 PHE A O 1
ATOM 4303 N N . GLU A 1 532 ? -17.75 -43.906 -8.789 1 76.25 532 GLU A N 1
ATOM 4304 C CA . GLU A 1 532 ? -18.812 -43 -9.172 1 76.25 532 GLU A CA 1
ATOM 4305 C C . GLU A 1 532 ? -19.438 -43.406 -10.508 1 76.25 532 GLU A C 1
ATOM 4307 O O . GLU A 1 532 ? -18.719 -43.656 -11.477 1 76.25 532 GLU A O 1
ATOM 4312 N N . LEU A 1 533 ? -20.672 -43.844 -10.562 1 59.16 533 LEU A N 1
ATOM 4313 C CA . LEU A 1 533 ? -21.359 -44.375 -11.742 1 59.16 533 LEU A CA 1
ATOM 4314 C C . LEU A 1 533 ? -21.688 -43.25 -12.719 1 59.16 533 LEU A C 1
ATOM 4316 O O . LEU A 1 533 ? -21.984 -43.5 -13.891 1 59.16 533 LEU A O 1
ATOM 4320 N N . SER A 1 534 ? -21.719 -42.188 -12.344 1 59.03 534 SER A N 1
ATOM 4321 C CA . SER A 1 534 ? -22.484 -41.281 -13.188 1 59.03 534 SER A CA 1
ATOM 4322 C C . SER A 1 534 ? -21.812 -41.062 -14.539 1 59.03 534 SER A C 1
ATOM 4324 O O . SER A 1 534 ? -22.469 -41.062 -15.578 1 59.03 534 SER A O 1
ATOM 4326 N N . ASP A 1 535 ? -20.484 -40.719 -14.727 1 61.41 535 ASP A N 1
ATOM 4327 C CA . ASP A 1 535 ? -20.203 -39.969 -15.945 1 61.41 535 ASP A CA 1
ATOM 4328 C C . ASP A 1 535 ? -19.641 -40.875 -17.047 1 61.41 535 ASP A C 1
ATOM 4330 O O . ASP A 1 535 ? -19.656 -40.531 -18.219 1 61.41 535 ASP A O 1
ATOM 4334 N N . PHE A 1 536 ? -19.188 -42.188 -16.766 1 67.75 536 PHE A N 1
ATOM 4335 C CA . PHE A 1 536 ? -18.656 -43.094 -17.766 1 67.75 536 PHE A CA 1
ATOM 4336 C C . PHE A 1 536 ? -18.938 -44.531 -17.391 1 67.75 536 PHE A C 1
ATOM 4338 O O . PHE A 1 536 ? -19.391 -44.812 -16.281 1 67.75 536 PHE A O 1
ATOM 4345 N N . TYR A 1 537 ? -18.969 -45.531 -18.328 1 78.88 537 TYR A N 1
ATOM 4346 C CA . TYR A 1 537 ? -19.484 -46.875 -18.141 1 78.88 537 TYR A CA 1
ATOM 4347 C C . TYR A 1 537 ? -18.375 -47.812 -17.703 1 78.88 537 TYR A C 1
ATOM 4349 O O . TYR A 1 537 ? -18.609 -49.031 -17.562 1 78.88 537 TYR A O 1
ATOM 4357 N N . LEU A 1 538 ? -17.234 -47.312 -17.375 1 79.44 538 LEU A N 1
ATOM 4358 C CA . LEU A 1 538 ? -16.125 -48.188 -17.047 1 79.44 538 LEU A CA 1
ATOM 4359 C C . LEU A 1 538 ? -16.375 -48.938 -15.734 1 79.44 538 LEU A C 1
ATOM 4361 O O . LEU A 1 538 ? -15.875 -50.031 -15.539 1 79.44 538 LEU A O 1
ATOM 4365 N N . ALA A 1 539 ? -17.156 -48.344 -14.953 1 74.88 539 ALA A N 1
ATOM 4366 C CA . ALA A 1 539 ? -17.438 -48.938 -13.648 1 74.88 539 ALA A CA 1
ATOM 4367 C C . ALA A 1 539 ? -18.312 -50.188 -13.789 1 74.88 539 ALA A C 1
ATOM 4369 O O . ALA A 1 539 ? -18.406 -51 -12.859 1 74.88 539 ALA A O 1
ATOM 4370 N N . GLN A 1 540 ? -18.828 -50.312 -14.922 1 75.5 540 GLN A N 1
ATOM 4371 C CA . GLN A 1 540 ? -19.719 -51.469 -15.141 1 75.5 540 GLN A CA 1
ATOM 4372 C C . GLN A 1 540 ? -18.906 -52.719 -15.406 1 75.5 540 GLN A C 1
ATOM 4374 O O . GLN A 1 540 ? -19.453 -53.844 -15.305 1 75.5 540 GLN A O 1
ATOM 4379 N N . ASP A 1 541 ? -17.672 -52.531 -15.812 1 80.69 541 ASP A N 1
ATOM 4380 C CA . ASP A 1 541 ? -16.797 -53.688 -15.953 1 80.69 541 ASP A CA 1
ATOM 4381 C C . ASP A 1 541 ? -16.062 -53.969 -14.633 1 80.69 541 ASP A C 1
ATOM 4383 O O . ASP A 1 541 ? -15.055 -53.344 -14.32 1 80.69 541 ASP A O 1
ATOM 4387 N N . ILE A 1 542 ? -16.453 -54.938 -13.977 1 78.88 542 ILE A N 1
ATOM 4388 C CA . ILE A 1 542 ? -15.984 -55.25 -12.633 1 78.88 542 ILE A CA 1
ATOM 4389 C C . ILE A 1 542 ? -14.508 -55.625 -12.68 1 78.88 542 ILE A C 1
ATOM 4391 O O . ILE A 1 542 ? -13.758 -55.344 -11.742 1 78.88 542 ILE A O 1
ATOM 4395 N N . SER A 1 543 ? -14.141 -56.344 -13.758 1 82.5 543 SER A N 1
ATOM 4396 C CA . SER A 1 543 ? -12.734 -56.719 -13.867 1 82.5 543 SER A CA 1
ATOM 4397 C C . SER A 1 543 ? -11.836 -55.5 -13.953 1 82.5 543 SER A C 1
ATOM 4399 O O . SER A 1 543 ? -10.758 -55.469 -13.359 1 82.5 543 SER A O 1
ATOM 4401 N N . LEU A 1 544 ? -12.336 -54.594 -14.695 1 83.88 544 LEU A N 1
ATOM 4402 C CA . LEU A 1 544 ? -11.594 -53.344 -14.805 1 83.88 544 LEU A CA 1
ATOM 4403 C C . LEU A 1 544 ? -11.555 -52.625 -13.469 1 83.88 544 LEU A C 1
ATOM 4405 O O . LEU A 1 544 ? -10.531 -52.062 -13.094 1 83.88 544 LEU A O 1
ATOM 4409 N N . VAL A 1 545 ? -12.602 -52.594 -12.805 1 83.88 545 VAL A N 1
ATOM 4410 C CA . VAL A 1 545 ? -12.695 -51.938 -11.5 1 83.88 545 VAL A CA 1
ATOM 4411 C C . VAL A 1 545 ? -11.719 -52.594 -10.523 1 83.88 545 VAL A C 1
ATOM 4413 O O . VAL A 1 545 ? -11.07 -51.906 -9.734 1 83.88 545 VAL A O 1
ATOM 4416 N N . MET A 1 546 ? -11.664 -53.875 -10.578 1 86.94 546 MET A N 1
ATOM 4417 C CA . MET A 1 546 ? -10.75 -54.594 -9.703 1 86.94 546 MET A CA 1
ATOM 4418 C C . MET A 1 546 ? -9.305 -54.219 -9.992 1 86.94 546 MET A C 1
ATOM 4420 O O . MET A 1 546 ? -8.516 -54 -9.07 1 86.94 546 MET A O 1
ATOM 4424 N N . ASP A 1 547 ? -8.992 -54.125 -11.258 1 84.94 547 ASP A N 1
ATOM 4425 C CA . ASP A 1 547 ? -7.652 -53.688 -11.633 1 84.94 547 ASP A CA 1
ATOM 4426 C C . ASP A 1 547 ? -7.387 -52.25 -11.133 1 84.94 547 ASP A C 1
ATOM 4428 O O . ASP A 1 547 ? -6.281 -51.969 -10.688 1 84.94 547 ASP A O 1
ATOM 4432 N N . ASP A 1 548 ? -8.336 -51.469 -11.312 1 86.38 548 ASP A N 1
ATOM 4433 C CA . ASP A 1 548 ? -8.195 -50.062 -10.898 1 86.38 548 ASP A CA 1
ATOM 4434 C C . ASP A 1 548 ? -8.078 -49.969 -9.383 1 86.38 548 ASP A C 1
ATOM 4436 O O . ASP A 1 548 ? -7.398 -49.062 -8.867 1 86.38 548 ASP A O 1
ATOM 4440 N N . CYS A 1 549 ? -8.75 -50.75 -8.656 1 89.69 549 CYS A N 1
ATOM 4441 C CA . CYS A 1 549 ? -8.594 -50.812 -7.211 1 89.69 549 CYS A CA 1
ATOM 4442 C C . CYS A 1 549 ? -7.148 -51.125 -6.828 1 89.69 549 CYS A C 1
ATOM 4444 O O . CYS A 1 549 ? -6.574 -50.469 -5.961 1 89.69 549 CYS A O 1
ATOM 4446 N N . ARG A 1 550 ? -6.641 -52.125 -7.527 1 88.25 550 ARG A N 1
ATOM 4447 C CA . ARG A 1 550 ? -5.25 -52.5 -7.262 1 88.25 550 ARG A CA 1
ATOM 4448 C C . ARG A 1 550 ? -4.316 -51.344 -7.594 1 88.25 550 ARG A C 1
ATOM 4450 O O . ARG A 1 550 ? -3.357 -51.062 -6.863 1 88.25 550 ARG A O 1
ATOM 4457 N N . ASN A 1 551 ? -4.605 -50.688 -8.68 1 84.75 551 ASN A N 1
ATOM 4458 C CA . ASN A 1 551 ? -3.805 -49.531 -9.086 1 84.75 551 ASN A CA 1
ATOM 4459 C C . ASN A 1 551 ? -3.895 -48.406 -8.07 1 84.75 551 ASN A C 1
ATOM 4461 O O . ASN A 1 551 ? -2.902 -47.719 -7.797 1 84.75 551 ASN A O 1
ATOM 4465 N N . ASP A 1 552 ? -5.043 -48.094 -7.586 1 89.75 552 ASP A N 1
ATOM 4466 C CA . ASP A 1 552 ? -5.23 -47.062 -6.574 1 89.75 552 ASP A CA 1
ATOM 4467 C C . ASP A 1 552 ? -4.391 -47.344 -5.332 1 89.75 552 ASP A C 1
ATOM 4469 O O . ASP A 1 552 ? -3.768 -46.438 -4.773 1 89.75 552 ASP A O 1
ATOM 4473 N N . LEU A 1 553 ? -4.434 -48.531 -4.926 1 91.75 553 LEU A N 1
ATOM 4474 C CA . LEU A 1 553 ? -3.688 -48.938 -3.734 1 91.75 553 LEU A CA 1
ATOM 4475 C C . LEU A 1 553 ? -2.186 -48.781 -3.963 1 91.75 553 LEU A C 1
ATOM 4477 O O . LEU A 1 553 ? -1.462 -48.312 -3.086 1 91.75 553 LEU A O 1
ATOM 4481 N N . GLN A 1 554 ? -1.762 -49.188 -5.141 1 86.31 554 GLN A N 1
ATOM 4482 C CA . GLN A 1 554 ? -0.351 -49.031 -5.473 1 86.31 554 GLN A CA 1
ATOM 4483 C C . GLN A 1 554 ? 0.028 -47.562 -5.523 1 86.31 554 GLN A C 1
ATOM 4485 O O . GLN A 1 554 ? 1.096 -47.156 -5.043 1 86.31 554 GLN A O 1
ATOM 4490 N N . PHE A 1 555 ? -0.801 -46.844 -6.078 1 84.19 555 PHE A N 1
ATOM 4491 C CA . PHE A 1 555 ? -0.587 -45.406 -6.191 1 84.19 555 PHE A CA 1
ATOM 4492 C C . PHE A 1 555 ? -0.522 -44.75 -4.812 1 84.19 555 PHE A C 1
ATOM 4494 O O . PHE A 1 555 ? 0.324 -43.906 -4.562 1 84.19 555 PHE A O 1
ATOM 4501 N N . LEU A 1 556 ? -1.407 -45.062 -3.955 1 90.31 556 LEU A N 1
ATOM 4502 C CA . LEU A 1 556 ? -1.442 -44.5 -2.602 1 90.31 556 LEU A CA 1
ATOM 4503 C C . LEU A 1 556 ? -0.173 -44.875 -1.837 1 90.31 556 LEU A C 1
ATOM 4505 O O . LEU A 1 556 ? 0.337 -44.062 -1.054 1 90.31 556 LEU A O 1
ATOM 4509 N N . SER A 1 557 ? 0.237 -46.062 -2.045 1 88.06 557 SER A N 1
ATOM 4510 C CA . SER A 1 557 ? 1.437 -46.5 -1.35 1 88.06 557 SER A CA 1
ATOM 4511 C C . SER A 1 557 ? 2.658 -45.688 -1.758 1 88.06 557 SER A C 1
ATOM 4513 O O . SER A 1 557 ? 3.52 -45.406 -0.928 1 88.06 557 SER A O 1
ATOM 4515 N N . LYS A 1 558 ? 2.721 -45.281 -2.969 1 78.81 558 LYS A N 1
ATOM 4516 C CA . LYS A 1 558 ? 3.877 -44.531 -3.475 1 78.81 558 LYS A CA 1
ATOM 4517 C C . LYS A 1 558 ? 3.668 -43.031 -3.348 1 78.81 558 LYS A C 1
ATOM 4519 O O . LYS A 1 558 ? 4.637 -42.281 -3.238 1 78.81 558 LYS A O 1
ATOM 4524 N N . GLY A 1 559 ? 2.49 -42.625 -3.455 1 81.81 559 GLY A N 1
ATOM 4525 C CA . GLY A 1 559 ? 2.205 -41.219 -3.594 1 81.81 559 GLY A CA 1
ATOM 4526 C C . GLY A 1 559 ? 1.819 -40.562 -2.285 1 81.81 559 GLY A C 1
ATOM 4527 O O . GLY A 1 559 ? 1.801 -39.344 -2.188 1 81.81 559 GLY A O 1
ATOM 4528 N N . TRP A 1 560 ? 1.565 -41.281 -1.229 1 87.25 560 TRP A N 1
ATOM 4529 C CA . TRP A 1 560 ? 1.101 -40.719 0.025 1 87.25 560 TRP A CA 1
ATOM 4530 C C . TRP A 1 560 ? 2.244 -40.031 0.765 1 87.25 560 TRP A C 1
ATOM 4532 O O . TRP A 1 560 ? 3.209 -40.688 1.17 1 87.25 560 TRP A O 1
ATOM 4542 N N . LYS A 1 561 ? 2.176 -38.719 0.888 1 83.81 561 LYS A N 1
ATOM 4543 C CA . LYS A 1 561 ? 3.234 -37.938 1.534 1 83.81 561 LYS A CA 1
ATOM 4544 C C . LYS A 1 561 ? 2.691 -37.156 2.721 1 83.81 561 LYS A C 1
ATOM 4546 O O . LYS A 1 561 ? 3.318 -36.188 3.17 1 83.81 561 LYS A O 1
ATOM 4551 N N . LEU A 1 562 ? 1.512 -37.469 3.242 1 86.31 562 LEU A N 1
ATOM 4552 C CA . LEU A 1 562 ? 0.889 -36.75 4.348 1 86.31 562 LEU A CA 1
ATOM 4553 C C . LEU A 1 562 ? 1.06 -37.5 5.656 1 86.31 562 LEU A C 1
ATOM 4555 O O . LEU A 1 562 ? 1.453 -38.688 5.656 1 86.31 562 LEU A O 1
ATOM 4559 N N . SER A 1 563 ? 0.739 -36.719 6.73 1 81.56 563 SER A N 1
ATOM 4560 C CA . SER A 1 563 ? 0.755 -37.375 8.039 1 81.56 563 SER A CA 1
ATOM 4561 C C . SER A 1 563 ? -0.478 -38.219 8.242 1 81.56 563 SER A C 1
ATOM 4563 O O . SER A 1 563 ? -1.57 -37.906 7.789 1 81.56 563 SER A O 1
ATOM 4565 N N . GLY A 1 564 ? -0.273 -39.375 8.898 1 86 564 GLY A N 1
ATOM 4566 C CA . GLY A 1 564 ? -1.37 -40.312 9.102 1 86 564 GLY A CA 1
ATOM 4567 C C . GLY A 1 564 ? -1.481 -41.344 8.008 1 86 564 GLY A C 1
ATOM 4568 O O . GLY A 1 564 ? -0.753 -41.281 7.012 1 86 564 GLY A O 1
ATOM 4569 N N . ARG A 1 565 ? -2.381 -42.219 8.195 1 90.94 565 ARG A N 1
ATOM 4570 C CA . ARG A 1 565 ? -2.562 -43.281 7.211 1 90.94 565 ARG A CA 1
ATOM 4571 C C . ARG A 1 565 ? -3.711 -42.969 6.258 1 90.94 565 ARG A C 1
ATOM 4573 O O . ARG A 1 565 ? -4.688 -42.344 6.652 1 90.94 565 ARG A O 1
ATOM 4580 N N . PRO A 1 566 ? -3.508 -43.312 5.004 1 94.38 566 PRO A N 1
ATOM 4581 C CA . PRO A 1 566 ? -4.625 -43.125 4.074 1 94.38 566 PRO A CA 1
ATOM 4582 C C . PRO A 1 566 ? -5.77 -44.094 4.332 1 94.38 566 PRO A C 1
ATOM 4584 O O . PRO A 1 566 ? -5.527 -45.281 4.652 1 94.38 566 PRO A O 1
ATOM 4587 N N . THR A 1 567 ? -6.953 -43.656 4.293 1 96.5 567 THR A N 1
ATOM 4588 C CA . THR A 1 567 ? -8.156 -44.469 4.422 1 96.5 567 THR A CA 1
ATOM 4589 C C . THR A 1 567 ? -8.906 -44.531 3.096 1 96.5 567 THR A C 1
ATOM 4591 O O . THR A 1 567 ? -9.539 -43.562 2.682 1 96.5 567 THR A O 1
ATOM 4594 N N . TRP A 1 568 ? -8.844 -45.688 2.471 1 96.38 568 TRP A N 1
ATOM 4595 C CA . TRP A 1 568 ? -9.445 -45.906 1.156 1 96.38 568 TRP A CA 1
ATOM 4596 C C . TRP A 1 568 ? -10.805 -46.562 1.283 1 96.38 568 TRP A C 1
ATOM 4598 O O . TRP A 1 568 ? -10.922 -47.625 1.879 1 96.38 568 TRP A O 1
ATOM 4608 N N . CYS A 1 569 ? -11.828 -45.938 0.741 1 96.06 569 CYS A N 1
ATOM 4609 C CA . CYS A 1 569 ? -13.203 -46.406 0.875 1 96.06 569 CYS A CA 1
ATOM 4610 C C . CYS A 1 569 ? -13.68 -47.094 -0.406 1 96.06 569 CYS A C 1
ATOM 4612 O O . CYS A 1 569 ? -13.625 -46.5 -1.483 1 96.06 569 CYS A O 1
ATOM 4614 N N . MET A 1 570 ? -14.117 -48.312 -0.286 1 93.44 570 MET A N 1
ATOM 4615 C CA . MET A 1 570 ? -14.68 -49.031 -1.422 1 93.44 570 MET A CA 1
ATOM 4616 C C . MET A 1 570 ? -16.188 -49.188 -1.275 1 93.44 570 MET A C 1
ATOM 4618 O O . MET A 1 570 ? -16.672 -49.75 -0.287 1 93.44 570 MET A O 1
ATOM 4622 N N . LEU A 1 571 ? -16.859 -48.688 -2.219 1 90.81 571 LEU A N 1
ATOM 4623 C CA . LEU A 1 571 ? -18.312 -48.844 -2.256 1 90.81 571 LEU A CA 1
ATOM 4624 C C . LEU A 1 571 ? -18.703 -50.031 -3.123 1 90.81 571 LEU A C 1
ATOM 4626 O O . LEU A 1 571 ? -18.359 -50.094 -4.305 1 90.81 571 LEU A O 1
ATOM 4630 N N . ILE A 1 572 ? -19.344 -50.969 -2.467 1 88.38 572 ILE A N 1
ATOM 4631 C CA . ILE A 1 572 ? -19.781 -52.156 -3.174 1 88.38 572 ILE A CA 1
ATOM 4632 C C . ILE A 1 572 ? -21.297 -52.094 -3.385 1 88.38 572 ILE A C 1
ATOM 4634 O O . ILE A 1 572 ? -22.062 -52 -2.422 1 88.38 572 ILE A O 1
ATOM 4638 N N . ARG A 1 573 ? -21.609 -52.219 -4.637 1 81.19 573 ARG A N 1
ATOM 4639 C CA . ARG A 1 573 ? -23.016 -52.156 -4.988 1 81.19 573 ARG A CA 1
ATOM 4640 C C . ARG A 1 573 ? -23.531 -53.531 -5.395 1 81.19 573 ARG A C 1
ATOM 4642 O O . ARG A 1 573 ? -22.828 -54.281 -6.09 1 81.19 573 ARG A O 1
ATOM 4649 N N . GLU A 1 574 ? -24.688 -53.875 -5.031 1 76.56 574 GLU A N 1
ATOM 4650 C CA . GLU A 1 574 ? -25.281 -55.188 -5.297 1 76.56 574 GLU A CA 1
ATOM 4651 C C . GLU A 1 574 ? -25.453 -55.406 -6.797 1 76.56 574 GLU A C 1
ATOM 4653 O O . GLU A 1 574 ? -25.188 -56.5 -7.297 1 76.56 574 GLU A O 1
ATOM 4658 N N . ASP A 1 575 ? -25.844 -54.469 -7.543 1 70.19 575 ASP A N 1
ATOM 4659 C CA . ASP A 1 575 ? -26.125 -54.594 -8.969 1 70.19 575 ASP A CA 1
ATOM 4660 C C . ASP A 1 575 ? -24.844 -54.844 -9.766 1 70.19 575 ASP A C 1
ATOM 4662 O O . ASP A 1 575 ? -24.891 -55.469 -10.836 1 70.19 575 ASP A O 1
ATOM 4666 N N . THR A 1 576 ? -23.766 -54.531 -9.141 1 69.88 576 THR A N 1
ATOM 4667 C CA . THR A 1 576 ? -22.516 -54.656 -9.883 1 69.88 576 THR A CA 1
ATOM 4668 C C . THR A 1 576 ? -21.891 -56.031 -9.672 1 69.88 576 THR A C 1
ATOM 4670 O O . THR A 1 576 ? -21.078 -56.469 -10.492 1 69.88 576 THR A O 1
ATOM 4673 N N . ILE A 1 577 ? -22.156 -56.656 -8.648 1 71.69 577 ILE A N 1
ATOM 4674 C CA . ILE A 1 577 ? -21.484 -57.875 -8.312 1 71.69 577 ILE A CA 1
ATOM 4675 C C . ILE A 1 577 ? -22.266 -59.062 -8.883 1 71.69 577 ILE A C 1
ATOM 4677 O O . ILE A 1 577 ? -21.719 -60.156 -9.062 1 71.69 577 ILE A O 1
ATOM 4681 N N . ARG A 1 578 ? -23.406 -58.688 -9.469 1 62.84 578 ARG A N 1
ATOM 4682 C CA . ARG A 1 578 ? -24.25 -59.781 -9.992 1 62.84 578 ARG A CA 1
ATOM 4683 C C . ARG A 1 578 ? -23.688 -60.312 -11.305 1 62.84 578 ARG A C 1
ATOM 4685 O O . ARG A 1 578 ? -23.25 -59.562 -12.164 1 62.84 578 ARG A O 1
ATOM 4692 N N . GLY A 1 579 ? -23.312 -61.719 -11.297 1 60.75 579 GLY A N 1
ATOM 4693 C CA . GLY A 1 579 ? -22.953 -62.344 -12.562 1 60.75 579 GLY A CA 1
ATOM 4694 C C . GLY A 1 579 ? -21.703 -63.188 -12.484 1 60.75 579 GLY A C 1
ATOM 4695 O O . GLY A 1 579 ? -21.359 -63.688 -11.414 1 60.75 579 GLY A O 1
ATOM 4696 N N . HIS A 1 580 ? -21.016 -63.375 -13.602 1 59.91 580 HIS A N 1
ATOM 4697 C CA . HIS A 1 580 ? -19.953 -64.375 -13.836 1 59.91 580 HIS A CA 1
ATOM 4698 C C . HIS A 1 580 ? -18.672 -63.969 -13.125 1 59.91 580 HIS A C 1
ATOM 4700 O O . HIS A 1 580 ? -17.859 -64.812 -12.773 1 59.91 580 HIS A O 1
ATOM 4706 N N . ASN A 1 581 ? -18.547 -62.719 -12.633 1 72 581 ASN A N 1
ATOM 4707 C CA . ASN A 1 581 ? -17.234 -62.312 -12.117 1 72 581 ASN A CA 1
ATOM 4708 C C . ASN A 1 581 ? -17.234 -62.219 -10.594 1 72 581 ASN A C 1
ATOM 4710 O O . ASN A 1 581 ? -16.359 -61.594 -10 1 72 581 ASN A O 1
ATOM 4714 N N . PHE A 1 582 ? -18.125 -62.812 -9.938 1 78.62 582 PHE A N 1
ATOM 4715 C CA . PHE A 1 582 ? -18.234 -62.75 -8.484 1 78.62 582 PHE A CA 1
ATOM 4716 C C . PHE A 1 582 ? -17.062 -63.469 -7.824 1 78.62 582 PHE A C 1
ATOM 4718 O O . PHE A 1 582 ? -16.562 -63.031 -6.789 1 78.62 582 PHE A O 1
ATOM 4725 N N . GLY A 1 583 ? -16.688 -64.562 -8.477 1 78.06 583 GLY A N 1
ATOM 4726 C CA . GLY A 1 583 ? -15.547 -65.25 -7.93 1 78.06 583 GLY A CA 1
ATOM 4727 C C . GLY A 1 583 ? -14.281 -64.438 -7.891 1 78.06 583 GLY A C 1
ATOM 4728 O O . GLY A 1 583 ? -13.57 -64.438 -6.883 1 78.06 583 GLY A O 1
ATOM 4729 N N . GLU A 1 584 ? -14.039 -63.781 -8.984 1 83 584 GLU A N 1
ATOM 4730 C CA . GLU A 1 584 ? -12.859 -62.938 -9.055 1 83 584 GLU A CA 1
ATOM 4731 C C . GLU A 1 584 ? -12.953 -61.781 -8.047 1 83 584 GLU A C 1
ATOM 4733 O O . GLU A 1 584 ? -11.945 -61.375 -7.469 1 83 584 GLU A O 1
ATOM 4738 N N . PHE A 1 585 ? -14.07 -61.312 -7.832 1 87.44 585 PHE A N 1
ATOM 4739 C CA . PHE A 1 585 ? -14.32 -60.219 -6.875 1 87.44 585 PHE A CA 1
ATOM 4740 C C . PHE A 1 585 ? -14.062 -60.719 -5.449 1 87.44 585 PHE A C 1
ATOM 4742 O O . PHE A 1 585 ? -13.438 -60 -4.656 1 87.44 585 PHE A O 1
ATOM 4749 N N . LEU A 1 586 ? -14.492 -61.875 -5.16 1 87.31 586 LEU A N 1
ATOM 4750 C CA . LEU A 1 586 ? -14.281 -62.469 -3.838 1 87.31 586 LEU A CA 1
ATOM 4751 C C . LEU A 1 586 ? -12.797 -62.719 -3.582 1 87.31 586 LEU A C 1
ATOM 4753 O O . LEU A 1 586 ? -12.328 -62.594 -2.449 1 87.31 586 LEU A O 1
ATOM 4757 N N . ASP A 1 587 ? -12.195 -63.031 -4.691 1 88.75 587 ASP A N 1
ATOM 4758 C CA . ASP A 1 587 ? -10.758 -63.25 -4.57 1 88.75 587 ASP A CA 1
ATOM 4759 C C . ASP A 1 587 ? -10.055 -61.938 -4.172 1 88.75 587 ASP A C 1
ATOM 4761 O O . ASP A 1 587 ? -9.109 -61.969 -3.383 1 88.75 587 ASP A O 1
ATOM 4765 N N . LEU A 1 588 ? -10.453 -60.844 -4.762 1 90.88 588 LEU A N 1
ATOM 4766 C CA . LEU A 1 588 ? -9.891 -59.531 -4.406 1 90.88 588 LEU A CA 1
ATOM 4767 C C . LEU A 1 588 ? -10.164 -59.219 -2.941 1 90.88 588 LEU A C 1
ATOM 4769 O O . LEU A 1 588 ? -9.266 -58.75 -2.227 1 90.88 588 LEU A O 1
ATOM 4773 N N . LEU A 1 589 ? -11.352 -59.406 -2.496 1 91.12 589 LEU A N 1
ATOM 4774 C CA . LEU A 1 589 ? -11.719 -59.125 -1.11 1 91.12 589 LEU A CA 1
ATOM 4775 C C . LEU A 1 589 ? -10.938 -60.031 -0.154 1 91.12 589 LEU A C 1
ATOM 4777 O O . LEU A 1 589 ? -10.586 -59.625 0.952 1 91.12 589 LEU A O 1
ATOM 4781 N N . ALA A 1 590 ? -10.719 -61.25 -0.646 1 90.38 590 ALA A N 1
ATOM 4782 C CA . ALA A 1 590 ? -9.914 -62.156 0.156 1 90.38 590 ALA A CA 1
ATOM 4783 C C . ALA A 1 590 ? -8.484 -61.656 0.295 1 90.38 590 ALA A C 1
ATOM 4785 O O . ALA A 1 590 ? -7.859 -61.812 1.345 1 90.38 590 ALA A O 1
ATOM 4786 N N . GLN A 1 591 ? -8 -61.094 -0.749 1 92.44 591 GLN A N 1
ATOM 4787 C CA . GLN A 1 591 ? -6.672 -60.5 -0.686 1 92.44 591 GLN A CA 1
ATOM 4788 C C . GLN A 1 591 ? -6.637 -59.344 0.306 1 92.44 591 GLN A C 1
ATOM 4790 O O . GLN A 1 591 ? -5.648 -59.156 1.022 1 92.44 591 GLN A O 1
ATOM 4795 N N . PHE A 1 592 ? -7.676 -58.562 0.305 1 94 592 PHE A N 1
ATOM 4796 C CA . PHE A 1 592 ? -7.777 -57.5 1.285 1 94 592 PHE A CA 1
ATOM 4797 C C . PHE A 1 592 ? -7.695 -58.062 2.703 1 94 592 PHE A C 1
ATOM 4799 O O . PHE A 1 592 ? -7.004 -57.5 3.555 1 94 592 PHE A O 1
ATOM 4806 N N . LYS A 1 593 ? -8.344 -59.062 2.936 1 92 593 LYS A N 1
ATOM 4807 C CA . LYS A 1 593 ? -8.406 -59.688 4.258 1 92 593 LYS A CA 1
ATOM 4808 C C . LYS A 1 593 ? -7.051 -60.25 4.668 1 92 593 LYS A C 1
ATOM 4810 O O . LYS A 1 593 ? -6.672 -60.188 5.84 1 92 593 LYS A O 1
ATOM 4815 N N . LYS A 1 594 ? -6.367 -60.812 3.697 1 91.5 594 LYS A N 1
ATOM 4816 C CA . LYS A 1 594 ? -5.043 -61.344 3.967 1 91.5 594 LYS A CA 1
ATOM 4817 C C . LYS A 1 594 ? -4.047 -60.25 4.305 1 91.5 594 LYS A C 1
ATOM 4819 O O . LYS A 1 594 ? -3.01 -60.5 4.918 1 91.5 594 LYS A O 1
ATOM 4824 N N . GLY A 1 595 ? -4.312 -59.031 3.896 1 91.62 595 GLY A N 1
ATOM 4825 C CA . GLY A 1 595 ? -3.516 -57.875 4.305 1 91.62 595 GLY A CA 1
ATOM 4826 C C . GLY A 1 595 ? -2.455 -57.5 3.289 1 91.62 595 GLY A C 1
ATOM 4827 O O . GLY A 1 595 ? -1.563 -56.719 3.586 1 91.62 595 GLY A O 1
ATOM 4828 N N . ASN A 1 596 ? -2.455 -58.125 2.201 1 92.38 596 ASN A N 1
ATOM 4829 C CA . ASN A 1 596 ? -1.463 -57.812 1.177 1 92.38 596 ASN A CA 1
ATOM 4830 C C . ASN A 1 596 ? -2.055 -57.938 -0.226 1 92.38 596 ASN A C 1
ATOM 4832 O O . ASN A 1 596 ? -2.621 -58.969 -0.591 1 92.38 596 ASN A O 1
ATOM 4836 N N . VAL A 1 597 ? -1.966 -56.906 -0.935 1 91.56 597 VAL A N 1
ATOM 4837 C CA . VAL A 1 597 ? -2.438 -56.875 -2.316 1 91.56 597 VAL A CA 1
ATOM 4838 C C . VAL A 1 597 ? -1.293 -56.469 -3.24 1 91.56 597 VAL A C 1
ATOM 4840 O O . VAL A 1 597 ? -0.937 -55.281 -3.314 1 91.56 597 VAL A O 1
ATOM 4843 N N . GLY A 1 598 ? -0.734 -57.375 -4.016 1 83.62 598 GLY A N 1
ATOM 4844 C CA . GLY A 1 598 ? 0.341 -57.062 -4.945 1 83.62 598 GLY A CA 1
ATOM 4845 C C . GLY A 1 598 ? 1.543 -56.438 -4.277 1 83.62 598 GLY A C 1
ATOM 4846 O O . GLY A 1 598 ? 2.117 -55.469 -4.805 1 83.62 598 GLY A O 1
ATOM 4847 N N . GLY A 1 599 ? 1.843 -56.625 -3.041 1 85 599 GLY A N 1
ATOM 4848 C CA . GLY A 1 599 ? 2.998 -56.094 -2.334 1 85 599 GLY A CA 1
ATOM 4849 C C . GLY A 1 599 ? 2.664 -54.906 -1.448 1 85 599 GLY A C 1
ATOM 4850 O O . GLY A 1 599 ? 3.525 -54.406 -0.724 1 85 599 GLY A O 1
ATOM 4851 N N . VAL A 1 600 ? 1.449 -54.406 -1.497 1 92.12 600 VAL A N 1
ATOM 4852 C CA . VAL A 1 600 ? 1.029 -53.281 -0.688 1 92.12 600 VAL A CA 1
ATOM 4853 C C . VAL A 1 600 ? 0.328 -53.781 0.575 1 92.12 600 VAL A C 1
ATOM 4855 O O . VAL A 1 600 ? -0.568 -54.625 0.505 1 92.12 600 VAL A O 1
ATOM 4858 N N . ARG A 1 601 ? 0.789 -53.281 1.752 1 94.56 601 ARG A N 1
ATOM 4859 C CA . ARG A 1 601 ? 0.167 -53.656 3.016 1 94.56 601 ARG A CA 1
ATOM 4860 C C . ARG A 1 601 ? -1.158 -52.938 3.217 1 94.56 601 ARG A C 1
ATOM 4862 O O . ARG A 1 601 ? -1.213 -51.719 3.148 1 94.56 601 ARG A O 1
ATOM 4869 N N . VAL A 1 602 ? -2.17 -53.656 3.371 1 95.56 602 VAL A N 1
ATOM 4870 C CA . VAL A 1 602 ? -3.496 -53.094 3.555 1 95.56 602 VAL A CA 1
ATOM 4871 C C . VAL A 1 602 ? -4.141 -53.656 4.816 1 95.56 602 VAL A C 1
ATOM 4873 O O . VAL A 1 602 ? -3.713 -54.719 5.32 1 95.56 602 VAL A O 1
ATOM 4876 N N . GLN A 1 603 ? -5.02 -53 5.418 1 94.56 603 GLN A N 1
ATOM 4877 C CA . GLN A 1 603 ? -5.77 -53.438 6.586 1 94.56 603 GLN A CA 1
ATOM 4878 C C . GLN A 1 603 ? -7.258 -53.125 6.434 1 94.56 603 GLN A C 1
ATOM 4880 O O . GLN A 1 603 ? -7.641 -51.969 6.199 1 94.56 603 GLN A O 1
ATOM 4885 N N . ILE A 1 604 ? -8.023 -54.156 6.504 1 94.06 604 ILE A N 1
ATOM 4886 C CA . ILE A 1 604 ? -9.469 -53.969 6.469 1 94.06 604 ILE A CA 1
ATOM 4887 C C . ILE A 1 604 ? -9.992 -53.781 7.887 1 94.06 604 ILE A C 1
ATOM 4889 O O . ILE A 1 604 ? -9.477 -54.344 8.844 1 94.06 604 ILE A O 1
ATOM 4893 N N . GLY A 1 605 ? -10.93 -52.906 8 1 91.88 605 GLY A N 1
ATOM 4894 C CA . GLY A 1 605 ? -11.523 -52.656 9.305 1 91.88 605 GLY A CA 1
ATOM 4895 C C . GLY A 1 605 ? -12.742 -51.75 9.242 1 91.88 605 GLY A C 1
ATOM 4896 O O . GLY A 1 605 ? -13.227 -51.438 8.156 1 91.88 605 GLY A O 1
ATOM 4897 N N . ARG A 1 606 ? -13.172 -51.406 10.516 1 93.62 606 ARG A N 1
ATOM 4898 C CA . ARG A 1 606 ? -14.289 -50.469 10.648 1 93.62 606 ARG A CA 1
ATOM 4899 C C . ARG A 1 606 ? -13.82 -49.031 10.578 1 93.62 606 ARG A C 1
ATOM 4901 O O . ARG A 1 606 ? -12.727 -48.719 11.055 1 93.62 606 ARG A O 1
ATOM 4908 N N . LEU A 1 607 ? -14.656 -48.281 9.938 1 95 607 LEU A N 1
ATOM 4909 C CA . LEU A 1 607 ? -14.305 -46.875 9.766 1 95 607 LEU A CA 1
ATOM 4910 C C . LEU A 1 607 ? -14.039 -46.219 11.117 1 95 607 LEU A C 1
ATOM 4912 O O . LEU A 1 607 ? -13.102 -45.438 11.258 1 95 607 LEU A O 1
ATOM 4916 N N . GLN A 1 608 ? -14.766 -46.5 12.195 1 93.75 608 GLN A N 1
ATOM 4917 C CA . GLN A 1 608 ? -14.648 -45.875 13.516 1 93.75 608 GLN A CA 1
ATOM 4918 C C . GLN A 1 608 ? -13.297 -46.188 14.156 1 93.75 608 GLN A C 1
ATOM 4920 O O . GLN A 1 608 ? -12.734 -45.375 14.867 1 93.75 608 GLN A O 1
ATOM 4925 N N . SER A 1 609 ? -12.805 -47.344 13.891 1 92.31 609 SER A N 1
ATOM 4926 C CA . SER A 1 609 ? -11.531 -47.75 14.477 1 92.31 609 SER A CA 1
ATOM 4927 C C . SER A 1 609 ? -10.359 -47.094 13.766 1 92.31 609 SER A C 1
ATOM 4929 O O . SER A 1 609 ? -9.266 -47 14.328 1 92.31 609 SER A O 1
ATOM 4931 N N . PHE A 1 610 ? -10.586 -46.656 12.57 1 94 610 PHE A N 1
ATOM 4932 C CA . PHE A 1 610 ? -9.5 -46.125 11.742 1 94 610 PHE A CA 1
ATOM 4933 C C . PHE A 1 610 ? -9.344 -44.625 11.938 1 94 610 PHE A C 1
ATOM 4935 O O . PHE A 1 610 ? -8.32 -44.031 11.555 1 94 610 PHE A O 1
ATOM 4942 N N . ILE A 1 611 ? -10.195 -43.938 12.547 1 93.12 611 ILE A N 1
ATOM 4943 C CA . ILE A 1 611 ? -10.219 -42.469 12.656 1 93.12 611 ILE A CA 1
ATOM 4944 C C . ILE A 1 611 ? -8.984 -42 13.406 1 93.12 611 ILE A C 1
ATOM 4946 O O . ILE A 1 611 ? -8.383 -40.969 13.047 1 93.12 611 ILE A O 1
ATOM 4950 N N . SER A 1 612 ? -8.547 -42.656 14.383 1 89.88 612 SER A N 1
ATOM 4951 C CA . SER A 1 612 ? -7.449 -42.219 15.242 1 89.88 612 SER A CA 1
ATOM 4952 C C . SER A 1 612 ? -6.121 -42.25 14.492 1 89.88 612 SER A C 1
ATOM 4954 O O . SER A 1 612 ? -5.227 -41.438 14.758 1 89.88 612 SER A O 1
ATOM 4956 N N . SER A 1 613 ? -5.992 -43.156 13.586 1 89.94 613 SER A N 1
ATOM 4957 C CA . SER A 1 613 ? -4.734 -43.281 12.859 1 89.94 613 SER A CA 1
ATOM 4958 C C . SER A 1 613 ? -4.809 -42.625 11.484 1 89.94 613 SER A C 1
ATOM 4960 O O . SER A 1 613 ? -3.791 -42.5 10.805 1 89.94 613 SER A O 1
ATOM 4962 N N . ALA A 1 614 ? -5.934 -42.156 11.117 1 91.81 614 ALA A N 1
ATOM 4963 C CA . ALA A 1 614 ? -6.148 -41.625 9.781 1 91.81 614 ALA A CA 1
ATOM 4964 C C . ALA A 1 614 ? -5.648 -40.188 9.68 1 91.81 614 ALA A C 1
ATOM 4966 O O . ALA A 1 614 ? -5.324 -39.562 10.695 1 91.81 614 ALA A O 1
ATOM 4967 N N . CYS A 1 615 ? -5.387 -39.719 8.484 1 91.25 615 CYS A N 1
ATOM 4968 C CA . CYS A 1 615 ? -5.113 -38.312 8.211 1 91.25 615 CYS A CA 1
ATOM 4969 C C . CYS A 1 615 ? -6.402 -37.5 8.211 1 91.25 615 CYS A C 1
ATOM 4971 O O . CYS A 1 615 ? -7.312 -37.75 7.426 1 91.25 615 CYS A O 1
ATOM 4973 N N . ILE A 1 616 ? -6.473 -36.562 9.125 1 91.38 616 ILE A N 1
ATOM 4974 C CA . ILE A 1 616 ? -7.691 -35.781 9.273 1 91.38 616 ILE A CA 1
ATOM 4975 C C . ILE A 1 616 ? -7.453 -34.375 8.773 1 91.38 616 ILE A C 1
ATOM 4977 O O . ILE A 1 616 ? -6.438 -33.75 9.109 1 91.38 616 ILE A O 1
ATOM 4981 N N . GLU A 1 617 ? -8.258 -33.875 7.918 1 91.88 617 GLU A N 1
ATOM 4982 C CA . GLU A 1 617 ? -8.219 -32.5 7.441 1 91.88 617 GLU A CA 1
ATOM 4983 C C . GLU A 1 617 ? -9.461 -31.734 7.883 1 91.88 617 GLU A C 1
ATOM 4985 O O . GLU A 1 617 ? -10.586 -32.188 7.645 1 91.88 617 GLU A O 1
ATOM 4990 N N . HIS A 1 618 ? -9.266 -30.609 8.477 1 90.62 618 HIS A N 1
ATOM 4991 C CA . HIS A 1 618 ? -10.367 -29.781 8.938 1 90.62 618 HIS A CA 1
ATOM 4992 C C . HIS A 1 618 ? -10.742 -28.719 7.898 1 90.62 618 HIS A C 1
ATOM 4994 O O . HIS A 1 618 ? -9.898 -27.922 7.492 1 90.62 618 HIS A O 1
ATOM 5000 N N . LEU A 1 619 ? -11.945 -28.797 7.449 1 90.94 619 LEU A N 1
ATOM 5001 C CA . LEU A 1 619 ? -12.43 -27.766 6.523 1 90.94 619 LEU A CA 1
ATOM 5002 C C . LEU A 1 619 ? -13.109 -26.625 7.273 1 90.94 619 LEU A C 1
ATOM 5004 O O . LEU A 1 619 ? -14.312 -26.406 7.117 1 90.94 619 LEU A O 1
ATOM 5008 N N . ASP A 1 620 ? -12.367 -25.797 7.852 1 87.19 620 ASP A N 1
ATOM 5009 C CA . ASP A 1 620 ? -12.859 -24.75 8.742 1 87.19 620 ASP A CA 1
ATOM 5010 C C . ASP A 1 620 ? -13.5 -23.609 7.957 1 87.19 620 ASP A C 1
ATOM 5012 O O . ASP A 1 620 ? -14.266 -22.828 8.508 1 87.19 620 ASP A O 1
ATOM 5016 N N . PHE A 1 621 ? -13.219 -23.5 6.695 1 86.81 621 PHE A N 1
ATOM 5017 C CA . PHE A 1 621 ? -13.766 -22.422 5.895 1 86.81 621 PHE A CA 1
ATOM 5018 C C . PHE A 1 621 ? -15.266 -22.609 5.668 1 86.81 621 PHE A C 1
ATOM 5020 O O . PHE A 1 621 ? -15.961 -21.688 5.25 1 86.81 621 PHE A O 1
ATOM 5027 N N . LEU A 1 622 ? -15.781 -23.797 6.016 1 88.44 622 LEU A N 1
ATOM 5028 C CA . LEU A 1 622 ? -17.203 -24.094 5.836 1 88.44 622 LEU A CA 1
ATOM 5029 C C . LEU A 1 622 ? -17.984 -23.734 7.094 1 88.44 622 LEU A C 1
ATOM 5031 O O . LEU A 1 622 ? -19.219 -23.812 7.102 1 88.44 622 LEU A O 1
ATOM 5035 N N . HIS A 1 623 ? -17.375 -23.312 8.086 1 79.31 623 HIS A N 1
ATOM 5036 C CA . HIS A 1 623 ? -18.062 -23.031 9.352 1 79.31 623 HIS A CA 1
ATOM 5037 C C . HIS A 1 623 ? -19.062 -21.906 9.203 1 79.31 623 HIS A C 1
ATOM 5039 O O . HIS A 1 623 ? -20.047 -21.844 9.945 1 79.31 623 HIS A O 1
ATOM 5045 N N . HIS A 1 624 ? -18.859 -21.062 8.219 1 71.94 624 HIS A N 1
ATOM 5046 C CA . HIS A 1 624 ? -19.734 -19.906 8.109 1 71.94 624 HIS A CA 1
ATOM 5047 C C . HIS A 1 624 ? -20.844 -20.141 7.09 1 71.94 624 HIS A C 1
ATOM 5049 O O . HIS A 1 624 ? -21.594 -19.219 6.742 1 71.94 624 HIS A O 1
ATOM 5055 N N . LEU A 1 625 ? -20.984 -21.422 6.754 1 79 625 LEU A N 1
ATOM 5056 C CA . LEU A 1 625 ? -22.047 -21.719 5.805 1 79 625 LEU A CA 1
ATOM 5057 C C . LEU A 1 625 ? -23.422 -21.594 6.465 1 79 625 LEU A C 1
ATOM 5059 O O . LEU A 1 625 ? -23.594 -22 7.613 1 79 625 LEU A O 1
ATOM 5063 N N . GLU A 1 626 ? -24.344 -20.859 5.863 1 72.12 626 GLU A N 1
ATOM 5064 C CA . GLU A 1 626 ? -25.672 -20.625 6.395 1 72.12 626 GLU A CA 1
ATOM 5065 C C . GLU A 1 626 ? -26.438 -21.938 6.59 1 72.12 626 GLU A C 1
ATOM 5067 O O . GLU A 1 626 ? -27.078 -22.141 7.613 1 72.12 626 GLU A O 1
ATOM 5072 N N . ASP A 1 627 ? -26.281 -22.906 5.504 1 79.31 627 ASP A N 1
ATOM 5073 C CA . ASP A 1 627 ? -26.969 -24.203 5.574 1 79.31 627 ASP A CA 1
ATOM 5074 C C . ASP A 1 627 ? -25.969 -25.359 5.434 1 79.31 627 ASP A C 1
ATOM 5076 O O . ASP A 1 627 ? -25.578 -25.703 4.324 1 79.31 627 ASP A O 1
ATOM 5080 N N . PRO A 1 628 ? -25.656 -25.891 6.535 1 72.69 628 PRO A N 1
ATOM 5081 C CA . PRO A 1 628 ? -24.719 -27 6.465 1 72.69 628 PRO A CA 1
ATOM 5082 C C . PRO A 1 628 ? -25.312 -28.234 5.789 1 72.69 628 PRO A C 1
ATOM 5084 O O . PRO A 1 628 ? -24.562 -29.141 5.391 1 72.69 628 PRO A O 1
ATOM 5087 N N . ASN A 1 629 ? -26.609 -28.25 5.598 1 77.62 629 ASN A N 1
ATOM 5088 C CA . ASN A 1 629 ? -27.266 -29.422 5.039 1 77.62 629 ASN A CA 1
ATOM 5089 C C . ASN A 1 629 ? -27.297 -29.375 3.512 1 77.62 629 ASN A C 1
ATOM 5091 O O . ASN A 1 629 ? -28.078 -30.094 2.883 1 77.62 629 ASN A O 1
ATOM 5095 N N . ILE A 1 630 ? -26.484 -28.641 3.029 1 84.69 630 ILE A N 1
ATOM 5096 C CA . ILE A 1 630 ? -26.438 -28.516 1.576 1 84.69 630 ILE A CA 1
ATOM 5097 C C . ILE A 1 630 ? -25.719 -29.719 0.971 1 84.69 630 ILE A C 1
ATOM 5099 O O . ILE A 1 630 ? -25.875 -30.016 -0.217 1 84.69 630 ILE A O 1
ATOM 5103 N N . PHE A 1 631 ? -25.031 -30.5 1.751 1 89.31 631 PHE A N 1
ATOM 5104 C CA . PHE A 1 631 ? -24.297 -31.656 1.254 1 89.31 631 PHE A CA 1
ATOM 5105 C C . PHE A 1 631 ? -25.094 -32.938 1.453 1 89.31 631 PHE A C 1
ATOM 5107 O O . PHE A 1 631 ? -25.703 -33.125 2.506 1 89.31 631 PHE A O 1
ATOM 5114 N N . ASP A 1 632 ? -25.125 -33.781 0.464 1 88.5 632 ASP A N 1
ATOM 5115 C CA . ASP A 1 632 ? -25.906 -35.031 0.473 1 88.5 632 ASP A CA 1
ATOM 5116 C C . ASP A 1 632 ? -25.016 -36.25 0.744 1 88.5 632 ASP A C 1
ATOM 5118 O O . ASP A 1 632 ? -24.281 -36.688 -0.142 1 88.5 632 ASP A O 1
ATOM 5122 N N . PRO A 1 633 ? -25.125 -36.812 1.885 1 90 633 PRO A N 1
ATOM 5123 C CA . PRO A 1 633 ? -24.359 -38.031 2.162 1 90 633 PRO A CA 1
ATOM 5124 C C . PRO A 1 633 ? -24.938 -39.25 1.479 1 90 633 PRO A C 1
ATOM 5126 O O . PRO A 1 633 ? -26.078 -39.25 1.037 1 90 633 PRO A O 1
ATOM 5129 N N . LEU A 1 634 ? -24.156 -40.25 1.284 1 89.44 634 LEU A N 1
ATOM 5130 C CA . LEU A 1 634 ? -24.594 -41.531 0.717 1 89.44 634 LEU A CA 1
ATOM 5131 C C . LEU A 1 634 ? -25.625 -42.188 1.624 1 89.44 634 LEU A C 1
ATOM 5133 O O . LEU A 1 634 ? -25.406 -42.312 2.832 1 89.44 634 LEU A O 1
ATOM 5137 N N . ASN A 1 635 ? -26.797 -42.562 1.086 1 85.06 635 ASN A N 1
ATOM 5138 C CA . ASN A 1 635 ? -27.844 -43.219 1.848 1 85.06 635 ASN A CA 1
ATOM 5139 C C . ASN A 1 635 ? -27.953 -44.688 1.469 1 85.06 635 ASN A C 1
ATOM 5141 O O . ASN A 1 635 ? -27.625 -45.094 0.348 1 85.06 635 ASN A O 1
ATOM 5145 N N . GLU A 1 636 ? -28.359 -45.469 2.408 1 80.44 636 GLU A N 1
ATOM 5146 C CA . GLU A 1 636 ? -28.578 -46.906 2.201 1 80.44 636 GLU A CA 1
ATOM 5147 C C . GLU A 1 636 ? -29.797 -47.156 1.315 1 80.44 636 GLU A C 1
ATOM 5149 O O . GLU A 1 636 ? -30.812 -46.5 1.453 1 80.44 636 GLU A O 1
ATOM 5154 N N . LYS A 1 637 ? -29.781 -48 0.222 1 74.94 637 LYS A N 1
ATOM 5155 C CA . LYS A 1 637 ? -30.891 -48.375 -0.648 1 74.94 637 LYS A CA 1
ATOM 5156 C C . LYS A 1 637 ? -31.859 -49.312 0.049 1 74.94 637 LYS A C 1
ATOM 5158 O O . LYS A 1 637 ? -31.422 -50.312 0.626 1 74.94 637 LYS A O 1
ATOM 5163 N N . LYS A 1 638 ? -33.219 -49.031 0.294 1 64.62 638 LYS A N 1
ATOM 5164 C CA . LYS A 1 638 ? -34.25 -49.875 0.902 1 64.62 638 LYS A CA 1
ATOM 5165 C C . LYS A 1 638 ? -34.719 -50.969 -0.07 1 64.62 638 LYS A C 1
ATOM 5167 O O . LYS A 1 638 ? -35.219 -50.656 -1.148 1 64.62 638 LYS A O 1
ATOM 5172 N N . THR A 1 639 ? -33.969 -51.969 -0.308 1 55.66 639 THR A N 1
ATOM 5173 C CA . THR A 1 639 ? -34.562 -53.031 -1.14 1 55.66 639 THR A CA 1
ATOM 5174 C C . THR A 1 639 ? -35.688 -53.75 -0.386 1 55.66 639 THR A C 1
ATOM 5176 O O . THR A 1 639 ? -35.594 -53.969 0.828 1 55.66 639 THR A O 1
ATOM 5179 N N . GLY A 1 640 ? -36.938 -53.844 -0.805 1 47.5 640 GLY A N 1
ATOM 5180 C CA . GLY A 1 640 ? -38.031 -54.688 -0.31 1 47.5 640 GLY A CA 1
ATOM 5181 C C . GLY A 1 640 ? -37.562 -56.094 0.057 1 47.5 640 GLY A C 1
ATOM 5182 O O . GLY A 1 640 ? -36.5 -56.562 -0.396 1 47.5 640 GLY A O 1
ATOM 5183 N N . SER A 1 641 ? -38.125 -56.719 1.249 1 40.44 641 SER A N 1
ATOM 5184 C CA . SER A 1 641 ? -37.906 -57.969 1.966 1 40.44 641 SER A CA 1
ATOM 5185 C C . SER A 1 641 ? -37.844 -59.156 1.006 1 40.44 641 SER A C 1
ATOM 5187 O O . SER A 1 641 ? -37.969 -60.312 1.429 1 40.44 641 SER A O 1
ATOM 5189 N N . ASN A 1 642 ? -38.281 -59.094 -0.277 1 39.44 642 ASN A N 1
ATOM 5190 C CA . ASN A 1 642 ? -38.406 -60.406 -0.899 1 39.44 642 ASN A CA 1
ATOM 5191 C C . ASN A 1 642 ? -37.062 -61.125 -1.002 1 39.44 642 ASN A C 1
ATOM 5193 O O . ASN A 1 642 ? -36.156 -60.625 -1.689 1 39.44 642 ASN A O 1
ATOM 5197 N N . PHE A 1 643 ? -36.719 -61.875 0.027 1 38.66 643 PHE A N 1
ATOM 5198 C CA . PHE A 1 643 ? -35.562 -62.719 0.238 1 38.66 643 PHE A CA 1
ATOM 5199 C C . PHE A 1 643 ? -35.312 -63.625 -0.977 1 38.66 643 PHE A C 1
ATOM 5201 O O . PHE A 1 643 ? -35.688 -64.812 -0.983 1 38.66 643 PHE A O 1
ATOM 5208 N N . LYS A 1 644 ? -35.75 -63.344 -2.199 1 44.66 644 LYS A N 1
ATOM 5209 C CA . LYS A 1 644 ? -35.344 -64.312 -3.195 1 44.66 644 LYS A CA 1
ATOM 5210 C C . LYS A 1 644 ? -33.812 -64.562 -3.148 1 44.66 644 LYS A C 1
ATOM 5212 O O . LYS A 1 644 ? -33.062 -63.562 -2.998 1 44.66 644 LYS A O 1
ATOM 5217 N N . SER A 1 645 ? -33.344 -65.812 -2.727 1 41.28 645 SER A N 1
ATOM 5218 C CA . SER A 1 645 ? -32 -66.312 -2.592 1 41.28 645 SER A CA 1
ATOM 5219 C C . SER A 1 645 ? -31.062 -65.75 -3.646 1 41.28 645 SER A C 1
ATOM 5221 O O . SER A 1 645 ? -31.391 -65.75 -4.832 1 41.28 645 SER A O 1
ATOM 5223 N N . LEU A 1 646 ? -30.375 -64.688 -3.398 1 43.44 646 LEU A N 1
ATOM 5224 C CA . LEU A 1 646 ? -29.297 -64.125 -4.199 1 43.44 646 LEU A CA 1
ATOM 5225 C C . LEU A 1 646 ? -28.578 -65.25 -4.98 1 43.44 646 LEU A C 1
ATOM 5227 O O . LEU A 1 646 ? -27.703 -64.938 -5.801 1 43.44 646 LEU A O 1
ATOM 5231 N N . THR A 1 647 ? -28.578 -66.562 -4.41 1 40.5 647 THR A N 1
ATOM 5232 C CA . THR A 1 647 ? -28 -67.688 -5.18 1 40.5 647 THR A CA 1
ATOM 5233 C C . THR A 1 647 ? -28.719 -67.812 -6.52 1 40.5 647 THR A C 1
ATOM 5235 O O . THR A 1 647 ? -28.234 -68.5 -7.414 1 40.5 647 THR A O 1
ATOM 5238 N N . ASP A 1 648 ? -30.047 -67.75 -6.543 1 39.41 648 ASP A N 1
ATOM 5239 C CA . ASP A 1 648 ? -30.781 -67.812 -7.797 1 39.41 648 ASP A CA 1
ATOM 5240 C C . ASP A 1 648 ? -30.594 -66.562 -8.656 1 39.41 648 ASP A C 1
ATOM 5242 O O . ASP A 1 648 ? -31.516 -65.75 -8.773 1 39.41 648 ASP A O 1
ATOM 5246 N N . LEU A 1 649 ? -29.625 -65.875 -8.422 1 41.03 649 LEU A N 1
ATOM 5247 C CA . LEU A 1 649 ? -29.344 -64.812 -9.336 1 41.03 649 LEU A CA 1
ATOM 5248 C C . LEU A 1 649 ? -29.609 -65.188 -10.781 1 41.03 649 LEU A C 1
ATOM 5250 O O . LEU A 1 649 ? -29.047 -66.188 -11.273 1 41.03 649 LEU A O 1
ATOM 5254 N N . PRO A 1 650 ? -30.875 -65 -11.266 1 39.75 650 PRO A N 1
ATOM 5255 C CA . PRO A 1 650 ? -31.203 -65.5 -12.625 1 39.75 650 PRO A CA 1
ATOM 5256 C C . PRO A 1 650 ? -30 -65.375 -13.57 1 39.75 650 PRO A C 1
ATOM 5258 O O . PRO A 1 650 ? -29.219 -64.438 -13.5 1 39.75 650 PRO A O 1
ATOM 5261 N N . THR A 1 651 ? -29.359 -66.5 -13.797 1 42.41 651 THR A N 1
ATOM 5262 C CA . THR A 1 651 ? -28.453 -66.562 -14.938 1 42.41 651 THR A CA 1
ATOM 5263 C C . THR A 1 651 ? -28.875 -65.625 -16.047 1 42.41 651 THR A C 1
ATOM 5265 O O . THR A 1 651 ? -30.047 -65.625 -16.469 1 42.41 651 THR A O 1
ATOM 5268 N N . LEU A 1 652 ? -28.547 -64.438 -16 1 45.34 652 LEU A N 1
ATOM 5269 C CA . LEU A 1 652 ? -28.812 -63.594 -17.188 1 45.34 652 LEU A CA 1
ATOM 5270 C C . LEU A 1 652 ? -28.859 -64.438 -18.438 1 45.34 652 LEU A C 1
ATOM 5272 O O . LEU A 1 652 ? -27.922 -65.188 -18.734 1 45.34 652 LEU A O 1
ATOM 5276 N N . SER A 1 653 ? -30.031 -65.062 -18.688 1 43 653 SER A N 1
ATOM 5277 C CA . SER A 1 653 ? -30.234 -65.812 -19.938 1 43 653 SER A CA 1
ATOM 5278 C C . SER A 1 653 ? -29.453 -65.188 -21.094 1 43 653 SER A C 1
ATOM 5280 O O . SER A 1 653 ? -29.375 -63.969 -21.172 1 43 653 SER A O 1
ATOM 5282 N N . ASP A 1 654 ? -28.547 -65.875 -21.609 1 44.41 654 ASP A N 1
ATOM 5283 C CA . ASP A 1 654 ? -27.875 -65.562 -22.859 1 44.41 654 ASP A CA 1
ATOM 5284 C C . ASP A 1 654 ? -28.859 -64.938 -23.859 1 44.41 654 ASP A C 1
ATOM 5286 O O . ASP A 1 654 ? -29.688 -65.688 -24.422 1 44.41 654 ASP A O 1
ATOM 5290 N N . ILE A 1 655 ? -29.484 -63.906 -23.594 1 46.16 655 ILE A N 1
ATOM 5291 C CA . ILE A 1 655 ? -30.422 -63.312 -24.547 1 46.16 655 ILE A CA 1
ATOM 5292 C C . ILE A 1 655 ? -29.766 -63.281 -25.938 1 46.16 655 ILE A C 1
ATOM 5294 O O . ILE A 1 655 ? -28.594 -62.906 -26.062 1 46.16 655 ILE A O 1
ATOM 5298 N N . ASP A 1 656 ? -30.312 -63.969 -26.891 1 47.5 656 ASP A N 1
ATOM 5299 C CA . ASP A 1 656 ? -30.016 -64 -28.312 1 47.5 656 ASP A CA 1
ATOM 5300 C C . ASP A 1 656 ? -29.688 -62.625 -28.844 1 47.5 656 ASP A C 1
ATOM 5302 O O . ASP A 1 656 ? -30.406 -61.656 -28.562 1 47.5 656 ASP A O 1
ATOM 5306 N N . TYR A 1 657 ? -28.391 -62.406 -29.109 1 52.91 657 TYR A N 1
ATOM 5307 C CA . TYR A 1 657 ? -27.891 -61.219 -29.797 1 52.91 657 TYR A CA 1
ATOM 5308 C C . TYR A 1 657 ? -28.719 -60.906 -31.031 1 52.91 657 TYR A C 1
ATOM 5310 O O . TYR A 1 657 ? -28.812 -61.75 -31.938 1 52.91 657 TYR A O 1
ATOM 5318 N N . GLY A 1 658 ? -30 -60.656 -30.922 1 52.62 658 GLY A N 1
ATOM 5319 C CA . GLY A 1 658 ? -30.797 -60.406 -32.125 1 52.62 658 GLY A CA 1
ATOM 5320 C C . GLY A 1 658 ? -29.969 -59.969 -33.312 1 52.62 658 GLY A C 1
ATOM 5321 O O . GLY A 1 658 ? -28.859 -59.469 -33.156 1 52.62 658 GLY A O 1
ATOM 5322 N N . ARG A 1 659 ? -30.094 -60.594 -34.5 1 61.47 659 ARG A N 1
ATOM 5323 C CA . ARG A 1 659 ? -29.438 -60.25 -35.75 1 61.47 659 ARG A CA 1
ATOM 5324 C C . ARG A 1 659 ? -29.562 -58.75 -36.031 1 61.47 659 ARG A C 1
ATOM 5326 O O . ARG A 1 659 ? -30.641 -58.156 -35.906 1 61.47 659 ARG A O 1
ATOM 5333 N N . GLY A 1 660 ? -28.469 -57.938 -36.062 1 66.19 660 GLY A N 1
ATOM 5334 C CA . GLY A 1 660 ? -28.359 -56.531 -36.406 1 66.19 660 GLY A CA 1
ATOM 5335 C C . GLY A 1 660 ? -29.188 -56.156 -37.625 1 66.19 660 GLY A C 1
ATOM 5336 O O . GLY A 1 660 ? -29.5 -57 -38.469 1 66.19 660 GLY A O 1
ATOM 5337 N N . LEU A 1 661 ? -29.969 -55.125 -37.5 1 74.25 661 LEU A N 1
ATOM 5338 C CA . LEU A 1 661 ? -30.734 -54.594 -38.625 1 74.25 661 LEU A CA 1
ATOM 5339 C C . LEU A 1 661 ? -29.828 -53.812 -39.594 1 74.25 661 LEU A C 1
ATOM 5341 O O . LEU A 1 661 ? -28.766 -53.344 -39.188 1 74.25 661 LEU A O 1
ATOM 5345 N N . ILE A 1 662 ? -30 -53.938 -40.844 1 73.94 662 ILE A N 1
ATOM 5346 C CA . ILE A 1 662 ? -29.25 -53.188 -41.812 1 73.94 662 ILE A CA 1
ATOM 5347 C C . ILE A 1 662 ? -29.641 -51.719 -41.75 1 73.94 662 ILE A C 1
ATOM 5349 O O . ILE A 1 662 ? -30.797 -51.344 -41.969 1 73.94 662 ILE A O 1
ATOM 5353 N N . GLU A 1 663 ? -28.797 -50.875 -41.406 1 78.56 663 GLU A N 1
ATOM 5354 C CA . GLU A 1 663 ? -29 -49.469 -41.125 1 78.56 663 GLU A CA 1
ATOM 5355 C C . GLU A 1 663 ? -29.609 -48.75 -42.312 1 78.56 663 GLU A C 1
ATOM 5357 O O . GLU A 1 663 ? -30.406 -47.844 -42.156 1 78.56 663 GLU A O 1
ATOM 5362 N N . ALA A 1 664 ? -29.188 -49.156 -43.562 1 79.62 664 ALA A N 1
ATOM 5363 C CA . ALA A 1 664 ? -29.672 -48.531 -44.781 1 79.62 664 ALA A CA 1
ATOM 5364 C C . ALA A 1 664 ? -31.188 -48.719 -44.938 1 79.62 664 ALA A C 1
ATOM 5366 O O . ALA A 1 664 ? -31.891 -47.844 -45.438 1 79.62 664 ALA A O 1
ATOM 5367 N N . GLU A 1 665 ? -31.656 -49.719 -44.438 1 82.38 665 GLU A N 1
ATOM 5368 C CA . GLU A 1 665 ? -33.094 -50.031 -44.531 1 82.38 665 GLU A CA 1
ATOM 5369 C C . GLU A 1 665 ? -33.875 -49.25 -43.5 1 82.38 665 GLU A C 1
ATOM 5371 O O . GLU A 1 665 ? -35.031 -48.844 -43.75 1 82.38 665 GLU A O 1
ATOM 5376 N N . LEU A 1 666 ? -33.25 -49 -42.406 1 86.94 666 LEU A N 1
ATOM 5377 C CA . LEU A 1 666 ? -33.906 -48.25 -41.312 1 86.94 666 LEU A CA 1
ATOM 5378 C C . LEU A 1 666 ? -34.031 -46.781 -41.688 1 86.94 666 LEU A C 1
ATOM 5380 O O . LEU A 1 666 ? -35.031 -46.156 -41.312 1 86.94 666 LEU A O 1
ATOM 5384 N N . LYS A 1 667 ? -33.094 -46.25 -42.438 1 86.81 667 LYS A N 1
ATOM 5385 C CA . LYS A 1 667 ? -33.094 -44.844 -42.812 1 86.81 667 LYS A CA 1
ATOM 5386 C C . LYS A 1 667 ? -34.219 -44.5 -43.75 1 86.81 667 LYS A C 1
ATOM 5388 O O . LYS A 1 667 ? -34.688 -43.375 -43.781 1 86.81 667 LYS A O 1
ATOM 5393 N N . ASN A 1 668 ? -34.688 -45.531 -44.438 1 86.19 668 ASN A N 1
ATOM 5394 C CA . ASN A 1 668 ? -35.719 -45.312 -45.438 1 86.19 668 ASN A CA 1
ATOM 5395 C C . ASN A 1 668 ? -37.094 -45.438 -44.844 1 86.19 668 ASN A C 1
ATOM 5397 O O . ASN A 1 668 ? -38.094 -45.031 -45.469 1 86.19 668 ASN A O 1
ATOM 5401 N N . LYS A 1 669 ? -37.219 -45.844 -43.688 1 90.12 669 LYS A N 1
ATOM 5402 C CA . LYS A 1 669 ? -38.5 -46 -43 1 90.12 669 LYS A CA 1
ATOM 5403 C C . LYS A 1 669 ? -38.906 -44.719 -42.312 1 90.12 669 LYS A C 1
ATOM 5405 O O . LYS A 1 669 ? -38.062 -43.906 -41.938 1 90.12 669 LYS A O 1
ATOM 5410 N N . SER A 1 670 ? -40.219 -44.5 -42.125 1 89.69 670 SER A N 1
ATOM 5411 C CA . SER A 1 670 ? -40.719 -43.281 -41.5 1 89.69 670 SER A CA 1
ATOM 5412 C C . SER A 1 670 ? -40.5 -43.344 -39.969 1 89.69 670 SER A C 1
ATOM 5414 O O . SER A 1 670 ? -40.344 -44.438 -39.406 1 89.69 670 SER A O 1
ATOM 5416 N N . THR A 1 671 ? -40.469 -42.188 -39.375 1 90.94 671 THR A N 1
ATOM 5417 C CA . THR A 1 671 ? -40.281 -42.094 -37.906 1 90.94 671 THR A CA 1
ATOM 5418 C C . THR A 1 671 ? -41.344 -42.906 -37.188 1 90.94 671 THR A C 1
ATOM 5420 O O . THR A 1 671 ? -41.062 -43.531 -36.156 1 90.94 671 THR A O 1
ATOM 5423 N N . TYR A 1 672 ? -42.562 -42.906 -37.719 1 88.81 672 TYR A N 1
ATOM 5424 C CA . TYR A 1 672 ? -43.656 -43.625 -37.094 1 88.81 672 TYR A CA 1
ATOM 5425 C C . TYR A 1 672 ? -43.438 -45.125 -37.156 1 88.81 672 TYR A C 1
ATOM 5427 O O . TYR A 1 672 ? -43.688 -45.844 -36.188 1 88.81 672 TYR A O 1
ATOM 5435 N N . ASP A 1 673 ? -42.969 -45.562 -38.281 1 91 673 ASP A N 1
ATOM 5436 C CA . ASP A 1 673 ? -42.688 -46.969 -38.469 1 91 673 ASP A CA 1
ATOM 5437 C C . ASP A 1 673 ? -41.562 -47.438 -37.562 1 91 673 ASP A C 1
ATOM 5439 O O . ASP A 1 673 ? -41.594 -48.531 -37 1 91 673 ASP A O 1
ATOM 5443 N N . LEU A 1 674 ? -40.562 -46.562 -37.469 1 91.06 674 LEU A N 1
ATOM 5444 C CA . LEU A 1 674 ? -39.406 -46.875 -36.625 1 91.06 674 LEU A CA 1
ATOM 5445 C C . LEU A 1 674 ? -39.812 -47 -35.156 1 91.06 674 LEU A C 1
ATOM 5447 O O . LEU A 1 674 ? -39.312 -47.875 -34.469 1 91.06 674 LEU A O 1
ATOM 5451 N N . VAL A 1 675 ? -40.688 -46.156 -34.719 1 92.38 675 VAL A N 1
ATOM 5452 C CA . VAL A 1 675 ? -41.156 -46.188 -33.312 1 92.38 675 VAL A CA 1
ATOM 5453 C C . VAL A 1 675 ? -41.969 -47.469 -33.094 1 92.38 675 VAL A C 1
ATOM 5455 O O . VAL A 1 675 ? -41.875 -48.062 -32 1 92.38 675 VAL A O 1
ATOM 5458 N N . SER A 1 676 ? -42.75 -47.844 -34.094 1 89.25 676 SER A N 1
ATOM 5459 C CA . SER A 1 676 ? -43.562 -49.062 -33.969 1 89.25 676 SER A CA 1
ATOM 5460 C C . SER A 1 676 ? -42.656 -50.312 -33.906 1 89.25 676 SER A C 1
ATOM 5462 O O . SER A 1 676 ? -42.938 -51.219 -33.125 1 89.25 676 SER A O 1
ATOM 5464 N N . ILE A 1 677 ? -41.625 -50.25 -34.688 1 88.75 677 ILE A N 1
ATOM 5465 C CA . ILE A 1 677 ? -40.688 -51.375 -34.688 1 88.75 677 ILE A CA 1
ATOM 5466 C C . ILE A 1 677 ? -39.938 -51.406 -33.344 1 88.75 677 ILE A C 1
ATOM 5468 O O . ILE A 1 677 ? -39.688 -52.469 -32.781 1 88.75 677 ILE A O 1
ATOM 5472 N N . TYR A 1 678 ? -39.531 -50.219 -32.875 1 90.75 678 TYR A N 1
ATOM 5473 C CA . TYR A 1 678 ? -38.812 -50.125 -31.625 1 90.75 678 TYR A CA 1
ATOM 5474 C C . TYR A 1 678 ? -39.625 -50.719 -30.484 1 90.75 678 TYR A C 1
ATOM 5476 O O . TYR A 1 678 ? -39.062 -51.438 -29.625 1 90.75 678 TYR A O 1
ATOM 5484 N N . LYS A 1 679 ? -40.875 -50.656 -30.469 1 87.19 679 LYS A N 1
ATOM 5485 C CA . LYS A 1 679 ? -41.75 -51.125 -29.406 1 87.19 679 LYS A CA 1
ATOM 5486 C C . LYS A 1 679 ? -41.938 -52.625 -29.484 1 87.19 679 LYS A C 1
ATOM 5488 O O . LYS A 1 679 ? -42.156 -53.281 -28.469 1 87.19 679 LYS A O 1
ATOM 5493 N N . SER A 1 680 ? -41.75 -53.125 -30.688 1 84.12 680 SER A N 1
ATOM 5494 C CA . SER A 1 680 ? -42.031 -54.531 -30.875 1 84.12 680 SER A CA 1
ATOM 5495 C C . SER A 1 680 ? -40.781 -55.375 -30.641 1 84.12 680 SER A C 1
ATOM 5497 O O . SER A 1 680 ? -40.844 -56.594 -30.484 1 84.12 680 SER A O 1
ATOM 5499 N N . LEU A 1 681 ? -39.656 -54.719 -30.562 1 82.25 681 LEU A N 1
ATOM 5500 C CA . LEU A 1 681 ? -38.406 -55.438 -30.438 1 82.25 681 LEU A CA 1
ATOM 5501 C C . LEU A 1 681 ? -37.875 -55.375 -29 1 82.25 681 LEU A C 1
ATOM 5503 O O . LEU A 1 681 ? -38 -54.344 -28.344 1 82.25 681 LEU A O 1
ATOM 5507 N N . ASP A 1 682 ? -37.406 -56.469 -28.562 1 79.75 682 ASP A N 1
ATOM 5508 C CA . ASP A 1 682 ? -36.844 -56.5 -27.219 1 79.75 682 ASP A CA 1
ATOM 5509 C C . ASP A 1 682 ? -35.312 -56.625 -27.25 1 79.75 682 ASP A C 1
ATOM 5511 O O . ASP A 1 682 ? -34.656 -56.406 -26.234 1 79.75 682 ASP A O 1
ATOM 5515 N N . ASP A 1 683 ? -34.812 -56.844 -28.438 1 85 683 ASP A N 1
ATOM 5516 C CA . ASP A 1 683 ? -33.375 -57.062 -28.531 1 85 683 ASP A CA 1
ATOM 5517 C C . ASP A 1 683 ? -32.625 -55.719 -28.453 1 85 683 ASP A C 1
ATOM 5519 O O . ASP A 1 683 ? -33.094 -54.719 -29 1 85 683 ASP A O 1
ATOM 5523 N N . MET A 1 684 ? -31.484 -55.719 -27.828 1 88.56 684 MET A N 1
ATOM 5524 C CA . MET A 1 684 ? -30.766 -54.5 -27.5 1 88.56 684 MET A CA 1
ATOM 5525 C C . MET A 1 684 ? -30.078 -53.906 -28.75 1 88.56 684 MET A C 1
ATOM 5527 O O . MET A 1 684 ? -30.031 -52.688 -28.922 1 88.56 684 MET A O 1
ATOM 5531 N N . GLN A 1 685 ? -29.547 -54.75 -29.562 1 88 685 GLN A N 1
ATOM 5532 C CA . GLN A 1 685 ? -28.797 -54.25 -30.719 1 88 685 GLN A CA 1
ATOM 5533 C C . GLN A 1 685 ? -29.703 -53.562 -31.719 1 88 685 GLN A C 1
ATOM 5535 O O . GLN A 1 685 ? -29.422 -52.406 -32.125 1 88 685 GLN A O 1
ATOM 5540 N N . PRO A 1 686 ? -30.812 -54.125 -32.062 1 88.38 686 PRO A N 1
ATOM 5541 C CA . PRO A 1 686 ? -31.719 -53.438 -32.969 1 88.38 686 PRO A CA 1
ATOM 5542 C C . PRO A 1 686 ? -32.281 -52.156 -32.344 1 88.38 686 PRO A C 1
ATOM 5544 O O . PRO A 1 686 ? -32.469 -51.156 -33.062 1 88.38 686 PRO A O 1
ATOM 5547 N N . GLN A 1 687 ? -32.531 -52.25 -31.156 1 90.5 687 GLN A N 1
ATOM 5548 C CA . GLN A 1 687 ? -33.062 -51.062 -30.469 1 90.5 687 GLN A CA 1
ATOM 5549 C C . GLN A 1 687 ? -32.062 -49.906 -30.547 1 90.5 687 GLN A C 1
ATOM 5551 O O . GLN A 1 687 ? -32.438 -48.75 -30.75 1 90.5 687 GLN A O 1
ATOM 5556 N N . SER A 1 688 ? -30.844 -50.219 -30.281 1 91.81 688 SER A N 1
ATOM 5557 C CA . SER A 1 688 ? -29.812 -49.188 -30.312 1 91.81 688 SER A CA 1
ATOM 5558 C C . SER A 1 688 ? -29.656 -48.594 -31.703 1 91.81 688 SER A C 1
ATOM 5560 O O . SER A 1 688 ? -29.438 -47.406 -31.844 1 91.81 688 SER A O 1
ATOM 5562 N N . GLN A 1 689 ? -29.828 -49.375 -32.719 1 89.75 689 GLN A N 1
ATOM 5563 C CA . GLN A 1 689 ? -29.703 -48.906 -34.094 1 89.75 689 GLN A CA 1
ATOM 5564 C C . GLN A 1 689 ? -30.875 -48 -34.469 1 89.75 689 GLN A C 1
ATOM 5566 O O . GLN A 1 689 ? -30.688 -47 -35.156 1 89.75 689 GLN A O 1
ATOM 5571 N N . ILE A 1 690 ? -31.984 -48.375 -33.969 1 91.56 690 ILE A N 1
ATOM 5572 C CA . ILE A 1 690 ? -33.188 -47.594 -34.25 1 91.56 690 ILE A CA 1
ATOM 5573 C C . ILE A 1 690 ? -33.062 -46.25 -33.531 1 91.56 690 ILE A C 1
ATOM 5575 O O . ILE A 1 690 ? -33.375 -45.188 -34.125 1 91.56 690 ILE A O 1
ATOM 5579 N N . LEU A 1 691 ? -32.656 -46.344 -32.344 1 92.56 691 LEU A N 1
ATOM 5580 C CA . LEU A 1 691 ? -32.5 -45.125 -31.578 1 92.56 691 LEU A CA 1
ATOM 5581 C C . LEU A 1 691 ? -31.453 -44.188 -32.219 1 92.56 691 LEU A C 1
ATOM 5583 O O . LEU A 1 691 ? -31.578 -42.969 -32.156 1 92.56 691 LEU A O 1
ATOM 5587 N N . LYS A 1 692 ? -30.391 -44.75 -32.75 1 92.62 692 LYS A N 1
ATOM 5588 C CA . LYS A 1 692 ? -29.375 -43.969 -33.438 1 92.62 692 LYS A CA 1
ATOM 5589 C C . LYS A 1 692 ? -29.984 -43.188 -34.594 1 92.62 692 LYS A C 1
ATOM 5591 O O . LYS A 1 692 ? -29.766 -42 -34.75 1 92.62 692 LYS A O 1
ATOM 5596 N N . VAL A 1 693 ? -30.812 -43.844 -35.344 1 91.38 693 VAL A N 1
ATOM 5597 C CA . VAL A 1 693 ? -31.453 -43.25 -36.5 1 91.38 693 VAL A CA 1
ATOM 5598 C C . VAL A 1 693 ? -32.438 -42.156 -36.062 1 91.38 693 VAL A C 1
ATOM 5600 O O . VAL A 1 693 ? -32.5 -41.094 -36.656 1 91.38 693 VAL A O 1
ATOM 5603 N N . LEU A 1 694 ? -33.156 -42.469 -35.031 1 92.38 694 LEU A N 1
ATOM 5604 C CA . LEU A 1 694 ? -34.094 -41.531 -34.5 1 92.38 694 LEU A CA 1
ATOM 5605 C C . LEU A 1 694 ? -33.406 -40.281 -33.938 1 92.38 694 LEU A C 1
ATOM 5607 O O . LEU A 1 694 ? -33.906 -39.188 -34.031 1 92.38 694 LEU A O 1
ATOM 5611 N N . ASN A 1 695 ? -32.375 -40.531 -33.25 1 92.69 695 ASN A N 1
ATOM 5612 C CA . ASN A 1 695 ? -31.594 -39.438 -32.688 1 92.69 695 ASN A CA 1
ATOM 5613 C C . ASN A 1 695 ? -31.062 -38.5 -33.781 1 92.69 695 ASN A C 1
ATOM 5615 O O . ASN A 1 695 ? -31.031 -37.281 -33.625 1 92.69 695 ASN A O 1
ATOM 5619 N N . ASP A 1 696 ? -30.625 -39.031 -34.875 1 89 696 ASP A N 1
ATOM 5620 C CA . ASP A 1 696 ? -30.078 -38.25 -36 1 89 696 ASP A CA 1
ATOM 5621 C C . ASP A 1 696 ? -31.188 -37.469 -36.719 1 89 696 ASP A C 1
ATOM 5623 O O . ASP A 1 696 ? -30.953 -36.344 -37.188 1 89 696 ASP A O 1
ATOM 5627 N N . ARG A 1 697 ? -32.281 -38.094 -36.75 1 89.94 697 ARG A N 1
ATOM 5628 C CA . ARG A 1 697 ? -33.375 -37.5 -37.531 1 89.94 697 ARG A CA 1
ATOM 5629 C C . ARG A 1 697 ? -34.125 -36.469 -36.688 1 89.94 697 ARG A C 1
ATOM 5631 O O . ARG A 1 697 ? -34.406 -35.375 -37.188 1 89.94 697 ARG A O 1
ATOM 5638 N N . GLU A 1 698 ? -34.5 -36.812 -35.375 1 90.62 698 GLU A N 1
ATOM 5639 C CA . GLU A 1 698 ? -35.406 -36 -34.594 1 90.62 698 GLU A CA 1
ATOM 5640 C C . GLU A 1 698 ? -34.625 -35.281 -33.469 1 90.62 698 GLU A C 1
ATOM 5642 O O . GLU A 1 698 ? -35.062 -34.281 -32.938 1 90.62 698 GLU A O 1
ATOM 5647 N N . GLY A 1 699 ? -33.594 -35.781 -33.125 1 88.75 699 GLY A N 1
ATOM 5648 C CA . GLY A 1 699 ? -32.812 -35.156 -32.062 1 88.75 699 GLY A CA 1
ATOM 5649 C C . GLY A 1 699 ? -32.969 -35.844 -30.734 1 88.75 699 GLY A C 1
ATOM 5650 O O . GLY A 1 699 ? -33.875 -36.688 -30.562 1 88.75 699 GLY A O 1
ATOM 5651 N N . PRO A 1 700 ? -32.188 -35.5 -29.734 1 89.56 700 PRO A N 1
ATOM 5652 C CA . PRO A 1 700 ? -32.156 -36.188 -28.453 1 89.56 700 PRO A CA 1
ATOM 5653 C C . PRO A 1 700 ? -33.375 -35.906 -27.594 1 89.56 700 PRO A C 1
ATOM 5655 O O . PRO A 1 700 ? -33.719 -36.719 -26.703 1 89.56 700 PRO A O 1
ATOM 5658 N N . ASP A 1 701 ? -34.188 -34.938 -27.844 1 89.44 701 ASP A N 1
ATOM 5659 C CA . ASP A 1 701 ? -35.312 -34.531 -27 1 89.44 701 ASP A CA 1
ATOM 5660 C C . ASP A 1 701 ? -36.625 -35.094 -27.516 1 89.44 701 ASP A C 1
ATOM 5662 O O . ASP A 1 701 ? -37.656 -34.938 -26.891 1 89.44 701 ASP A O 1
ATOM 5666 N N . TYR A 1 702 ? -36.531 -35.844 -28.594 1 91.06 702 TYR A N 1
ATOM 5667 C CA . TYR A 1 702 ? -37.719 -36.438 -29.125 1 91.06 702 TYR A CA 1
ATOM 5668 C C . TYR A 1 702 ? -38.281 -37.5 -28.172 1 91.06 702 TYR A C 1
ATOM 5670 O O . TYR A 1 702 ? -37.531 -38.281 -27.594 1 91.06 702 TYR A O 1
ATOM 5678 N N . ARG A 1 703 ? -39.562 -37.469 -27.906 1 91.38 703 ARG A N 1
ATOM 5679 C CA . ARG A 1 703 ? -40.188 -38.312 -26.891 1 91.38 703 ARG A CA 1
ATOM 5680 C C . ARG A 1 703 ? -40.875 -39.5 -27.531 1 91.38 703 ARG A C 1
ATOM 5682 O O . ARG A 1 703 ? -41.625 -39.344 -28.516 1 91.38 703 ARG A O 1
ATOM 5689 N N . ILE A 1 704 ? -40.469 -40.656 -27.203 1 88.12 704 ILE A N 1
ATOM 5690 C CA . ILE A 1 704 ? -41.188 -41.906 -27.484 1 88.12 704 ILE A CA 1
ATOM 5691 C C . ILE A 1 704 ? -42.031 -42.312 -26.281 1 88.12 704 ILE A C 1
ATOM 5693 O O . ILE A 1 704 ? -41.5 -42.844 -25.297 1 88.12 704 ILE A O 1
ATOM 5697 N N . GLU A 1 705 ? -43.281 -42.062 -26.297 1 83.81 705 GLU A N 1
ATOM 5698 C CA . GLU A 1 705 ? -44.156 -42.188 -25.156 1 83.81 705 GLU A CA 1
ATOM 5699 C C . GLU A 1 705 ? -43.812 -41.25 -24.031 1 83.81 705 GLU A C 1
ATOM 5701 O O . GLU A 1 705 ? -43.75 -40.031 -24.234 1 83.81 705 GLU A O 1
ATOM 5706 N N . SER A 1 706 ? -43.219 -41.75 -22.859 1 85.25 706 SER A N 1
ATOM 5707 C CA . SER A 1 706 ? -42.969 -40.906 -21.703 1 85.25 706 SER A CA 1
ATOM 5708 C C . SER A 1 706 ? -41.5 -40.562 -21.562 1 85.25 706 SER A C 1
ATOM 5710 O O . SER A 1 706 ? -41.125 -39.75 -20.719 1 85.25 706 SER A O 1
ATOM 5712 N N . TYR A 1 707 ? -40.656 -41.094 -22.422 1 90.31 707 TYR A N 1
ATOM 5713 C CA . TYR A 1 707 ? -39.25 -40.875 -22.203 1 90.31 707 TYR A CA 1
ATOM 5714 C C . TYR A 1 707 ? -38.594 -40.281 -23.453 1 90.31 707 TYR A C 1
ATOM 5716 O O . TYR A 1 707 ? -39 -40.562 -24.578 1 90.31 707 TYR A O 1
ATOM 5724 N N . THR A 1 708 ? -37.719 -39.438 -23.344 1 93 708 THR A N 1
ATOM 5725 C CA . THR A 1 708 ? -36.938 -38.875 -24.438 1 93 708 THR A CA 1
ATOM 5726 C C . THR A 1 708 ? -35.938 -39.875 -24.984 1 93 708 THR A C 1
ATOM 5728 O O . THR A 1 708 ? -35.719 -40.906 -24.359 1 93 708 THR A O 1
ATOM 5731 N N . ILE A 1 709 ? -35.469 -39.594 -26.109 1 91.88 709 ILE A N 1
ATOM 5732 C CA . ILE A 1 709 ? -34.469 -40.469 -26.719 1 91.88 709 ILE A CA 1
ATOM 5733 C C . ILE A 1 709 ? -33.25 -40.562 -25.812 1 91.88 709 ILE A C 1
ATOM 5735 O O . ILE A 1 709 ? -32.656 -41.625 -25.625 1 91.88 709 ILE A O 1
ATOM 5739 N N . SER A 1 710 ? -32.812 -39.438 -25.188 1 93.06 710 SER A N 1
ATOM 5740 C CA . SER A 1 710 ? -31.656 -39.438 -24.297 1 93.06 710 SER A CA 1
ATOM 5741 C C . SER A 1 710 ? -31.875 -40.312 -23.094 1 93.06 710 SER A C 1
ATOM 5743 O O . SER A 1 710 ? -30.953 -41.031 -22.672 1 93.06 710 SER A O 1
ATOM 5745 N N . GLU A 1 711 ? -33.031 -40.312 -22.609 1 91.88 711 GLU A N 1
ATOM 5746 C CA . GLU A 1 711 ? -33.344 -41.156 -21.453 1 91.88 711 GLU A CA 1
ATOM 5747 C C . GLU A 1 711 ? -33.375 -42.625 -21.828 1 91.88 711 GLU A C 1
ATOM 5749 O O . GLU A 1 711 ? -32.969 -43.469 -21.047 1 91.88 711 GLU A O 1
ATOM 5754 N N . ARG A 1 712 ? -33.875 -42.844 -22.953 1 91.31 712 ARG A N 1
ATOM 5755 C CA . ARG A 1 712 ? -33.938 -44.25 -23.406 1 91.31 712 ARG A CA 1
ATOM 5756 C C . ARG A 1 712 ? -32.531 -44.781 -23.672 1 91.31 712 ARG A C 1
ATOM 5758 O O . ARG A 1 712 ? -32.25 -45.969 -23.438 1 91.31 712 ARG A O 1
ATOM 5765 N N . LEU A 1 713 ? -31.766 -43.906 -24.25 1 92.62 713 LEU A N 1
ATOM 5766 C CA . LEU A 1 713 ? -30.375 -44.312 -24.469 1 92.62 713 LEU A CA 1
ATOM 5767 C C . LEU A 1 713 ? -29.688 -44.625 -23.141 1 92.62 713 LEU A C 1
ATOM 5769 O O . LEU A 1 713 ? -28.938 -45.594 -23.031 1 92.62 713 LEU A O 1
ATOM 5773 N N . GLU A 1 714 ? -29.906 -43.875 -22.109 1 89.69 714 GLU A N 1
ATOM 5774 C CA . GLU A 1 714 ? -29.328 -44.094 -20.781 1 89.69 714 GLU A CA 1
ATOM 5775 C C . GLU A 1 714 ? -29.812 -45.438 -20.188 1 89.69 714 GLU A C 1
ATOM 5777 O O . GLU A 1 714 ? -29.031 -46.156 -19.578 1 89.69 714 GLU A O 1
ATOM 5782 N N . LYS A 1 715 ? -31.062 -45.625 -20.359 1 87.25 715 LYS A N 1
ATOM 5783 C CA . LYS A 1 715 ? -31.625 -46.875 -19.859 1 87.25 715 LYS A CA 1
ATOM 5784 C C . LYS A 1 715 ? -31 -48.094 -20.594 1 87.25 715 LYS A C 1
ATOM 5786 O O . LYS A 1 715 ? -30.734 -49.125 -19.969 1 87.25 715 LYS A O 1
ATOM 5791 N N . LEU A 1 716 ? -30.906 -47.875 -21.859 1 89.19 716 LEU A N 1
ATOM 5792 C CA . LEU A 1 716 ? -30.312 -48.969 -22.641 1 89.19 716 LEU A CA 1
ATOM 5793 C C . LEU A 1 716 ? -28.844 -49.188 -22.25 1 89.19 716 LEU A C 1
ATOM 5795 O O . LEU A 1 716 ? -28.359 -50.312 -22.297 1 89.19 716 LEU A O 1
ATOM 5799 N N . ILE A 1 717 ? -28.078 -48.125 -21.891 1 89 717 ILE A N 1
ATOM 5800 C CA . ILE A 1 717 ? -26.688 -48.25 -21.453 1 89 717 ILE A CA 1
ATOM 5801 C C . ILE A 1 717 ? -26.625 -49.094 -20.188 1 89 717 ILE A C 1
ATOM 5803 O O . ILE A 1 717 ? -25.781 -50 -20.062 1 89 717 ILE A O 1
ATOM 5807 N N . HIS A 1 718 ? -27.547 -48.906 -19.328 1 83.12 718 HIS A N 1
ATOM 5808 C CA . HIS A 1 718 ? -27.578 -49.656 -18.078 1 83.12 718 HIS A CA 1
ATOM 5809 C C . HIS A 1 718 ? -27.906 -51.125 -18.312 1 83.12 718 HIS A C 1
ATOM 5811 O O . HIS A 1 718 ? -27.312 -52 -17.703 1 83.12 718 HIS A O 1
ATOM 5817 N N . ARG A 1 719 ? -28.875 -51.281 -19.172 1 83.25 719 ARG A N 1
ATOM 5818 C CA . ARG A 1 719 ? -29.281 -52.656 -19.5 1 83.25 719 ARG A CA 1
ATOM 5819 C C . ARG A 1 719 ? -28.156 -53.406 -20.234 1 83.25 719 ARG A C 1
ATOM 5821 O O . ARG A 1 719 ? -27.891 -54.562 -19.922 1 83.25 719 ARG A O 1
ATOM 5828 N N . ALA A 1 720 ? -27.594 -52.75 -21.172 1 87.06 720 ALA A N 1
ATOM 5829 C CA . ALA A 1 720 ? -26.5 -53.344 -21.922 1 87.06 720 ALA A CA 1
ATOM 5830 C C . ALA A 1 720 ? -25.312 -53.656 -21.016 1 87.06 720 ALA A C 1
ATOM 5832 O O . ALA A 1 720 ? -24.625 -54.656 -21.219 1 87.06 720 ALA A O 1
ATOM 5833 N N . GLY A 1 721 ? -25.016 -52.875 -20.078 1 81.31 721 GLY A N 1
ATOM 5834 C CA . GLY A 1 721 ? -23.938 -53.094 -19.125 1 81.31 721 GLY A CA 1
ATOM 5835 C C . GLY A 1 721 ? -24.172 -54.312 -18.25 1 81.31 721 GLY A C 1
ATOM 5836 O O . GLY A 1 721 ? -23.25 -55.094 -17.984 1 81.31 721 GLY A O 1
ATOM 5837 N N . THR A 1 722 ? -25.375 -54.406 -17.906 1 74.12 722 THR A N 1
ATOM 5838 C CA . THR A 1 722 ? -25.734 -55.531 -17.047 1 74.12 722 THR A CA 1
ATOM 5839 C C . THR A 1 722 ? -25.594 -56.844 -17.812 1 74.12 722 THR A C 1
ATOM 5841 O O . THR A 1 722 ? -25.172 -57.875 -17.234 1 74.12 722 THR A O 1
ATOM 5844 N N . HIS A 1 723 ? -25.906 -56.75 -19.125 1 78.25 723 HIS A N 1
ATOM 5845 C CA . HIS A 1 723 ? -25.844 -57.969 -19.938 1 78.25 723 HIS A CA 1
ATOM 5846 C C . HIS A 1 723 ? -24.516 -58.094 -20.656 1 78.25 723 HIS A C 1
ATOM 5848 O O . HIS A 1 723 ? -24.312 -59 -21.469 1 78.25 723 HIS A O 1
ATOM 5854 N N . LYS A 1 724 ? -23.609 -57.188 -20.438 1 81.56 724 LYS A N 1
ATOM 5855 C CA . LYS A 1 724 ? -22.25 -57.188 -20.969 1 81.56 724 LYS A CA 1
ATOM 5856 C C . LYS A 1 724 ? -22.25 -57.094 -22.5 1 81.56 724 LYS A C 1
ATOM 5858 O O . LYS A 1 724 ? -21.484 -57.812 -23.172 1 81.56 724 LYS A O 1
ATOM 5863 N N . HIS A 1 725 ? -23.234 -56.438 -22.984 1 87.56 725 HIS A N 1
ATOM 5864 C CA . HIS A 1 725 ? -23.219 -56.125 -24.406 1 87.56 725 HIS A CA 1
ATOM 5865 C C . HIS A 1 725 ? -22.453 -54.812 -24.656 1 87.56 725 HIS A C 1
ATOM 5867 O O . HIS A 1 725 ? -23.062 -53.75 -24.844 1 87.56 725 HIS A O 1
ATOM 5873 N N . TRP A 1 726 ? -21.219 -54.938 -24.844 1 89.94 726 TRP A N 1
ATOM 5874 C CA . TRP A 1 726 ? -20.328 -53.812 -24.828 1 89.94 726 TRP A CA 1
ATOM 5875 C C . TRP A 1 726 ? -20.438 -53 -26.109 1 89.94 726 TRP A C 1
ATOM 5877 O O . TRP A 1 726 ? -20.266 -51.781 -26.094 1 89.94 726 TRP A O 1
ATOM 5887 N N . SER A 1 727 ? -20.672 -53.625 -27.266 1 91.06 727 SER A N 1
ATOM 5888 C CA . SER A 1 727 ? -20.828 -52.906 -28.516 1 91.06 727 SER A CA 1
ATOM 5889 C C . SER A 1 727 ? -22 -51.938 -28.469 1 91.06 727 SER A C 1
ATOM 5891 O O . SER A 1 727 ? -21.875 -50.781 -28.891 1 91.06 727 SER A O 1
ATOM 5893 N N . VAL A 1 728 ? -23.109 -52.406 -27.891 1 91.31 728 VAL A N 1
ATOM 5894 C CA . VAL A 1 728 ? -24.297 -51.562 -27.734 1 91.31 728 VAL A CA 1
ATOM 5895 C C . VAL A 1 728 ? -24.031 -50.469 -26.719 1 91.31 728 VAL A C 1
ATOM 5897 O O . VAL A 1 728 ? -24.438 -49.312 -26.922 1 91.31 728 VAL A O 1
ATOM 5900 N N . LEU A 1 729 ? -23.391 -50.875 -25.703 1 91.75 729 LEU A N 1
ATOM 5901 C CA . LEU A 1 729 ? -23.047 -49.906 -24.656 1 91.75 729 LEU A CA 1
ATOM 5902 C C . LEU A 1 729 ? -22.203 -48.781 -25.219 1 91.75 729 LEU A C 1
ATOM 5904 O O . LEU A 1 729 ? -22.469 -47.625 -24.938 1 91.75 729 LEU A O 1
ATOM 5908 N N . ARG A 1 730 ? -21.234 -49.062 -25.984 1 93.31 730 ARG A N 1
ATOM 5909 C CA . ARG A 1 730 ? -20.344 -48.062 -26.562 1 93.31 730 ARG A CA 1
ATOM 5910 C C . ARG A 1 730 ? -21.094 -47.156 -27.547 1 93.31 730 ARG A C 1
ATOM 5912 O O . ARG A 1 730 ? -20.844 -45.969 -27.609 1 93.31 730 ARG A O 1
ATOM 5919 N N . LEU A 1 731 ? -21.938 -47.75 -28.312 1 93.12 731 LEU A N 1
ATOM 5920 C CA . LEU A 1 731 ? -22.703 -46.969 -29.281 1 93.12 731 LEU A CA 1
ATOM 5921 C C . LEU A 1 731 ? -23.609 -45.969 -28.578 1 93.12 731 LEU A C 1
ATOM 5923 O O . LEU A 1 731 ? -23.625 -44.781 -28.938 1 93.12 731 LEU A O 1
ATOM 5927 N N . CYS A 1 732 ? -24.281 -46.406 -27.562 1 93.56 732 CYS A N 1
ATOM 5928 C CA . CYS A 1 732 ? -25.203 -45.531 -26.844 1 93.56 732 CYS A CA 1
ATOM 5929 C C . CYS A 1 732 ? -24.453 -44.438 -26.094 1 93.56 732 CYS A C 1
ATOM 5931 O O . CYS A 1 732 ? -24.906 -43.281 -26.047 1 93.56 732 CYS A O 1
ATOM 5933 N N . SER A 1 733 ? -23.344 -44.812 -25.562 1 92.19 733 SER A N 1
ATOM 5934 C CA . SER A 1 733 ? -22.531 -43.812 -24.859 1 92.19 733 SER A CA 1
ATOM 5935 C C . SER A 1 733 ? -21.984 -42.781 -25.828 1 92.19 733 SER A C 1
ATOM 5937 O O . SER A 1 733 ? -21.906 -41.594 -25.484 1 92.19 733 SER A O 1
ATOM 5939 N N . ALA A 1 734 ? -21.594 -43.188 -26.953 1 93.12 734 ALA A N 1
ATOM 5940 C CA . ALA A 1 734 ? -21.078 -42.281 -27.969 1 93.12 734 ALA A CA 1
ATOM 5941 C C . ALA A 1 734 ? -22.172 -41.312 -28.453 1 93.12 734 ALA A C 1
ATOM 5943 O O . ALA A 1 734 ? -21.906 -40.156 -28.719 1 93.12 734 ALA A O 1
ATOM 5944 N N . LEU A 1 735 ? -23.375 -41.844 -28.547 1 92.19 735 LEU A N 1
ATOM 5945 C CA . LEU A 1 735 ? -24.5 -41.031 -29 1 92.19 735 LEU A CA 1
ATOM 5946 C C . LEU A 1 735 ? -24.828 -39.938 -28 1 92.19 735 LEU A C 1
ATOM 5948 O O . LEU A 1 735 ? -25.234 -38.844 -28.375 1 92.19 735 LEU A O 1
ATOM 5952 N N . LEU A 1 736 ? -24.578 -40.25 -26.75 1 91.12 736 LEU A N 1
ATOM 5953 C CA . LEU A 1 736 ? -24.859 -39.281 -25.688 1 91.12 736 LEU A CA 1
ATOM 5954 C C . LEU A 1 736 ? -23.672 -38.344 -25.5 1 91.12 736 LEU A C 1
ATOM 5956 O O . LEU A 1 736 ? -23.75 -37.406 -24.719 1 91.12 736 LEU A O 1
ATOM 5960 N N . GLY A 1 737 ? -22.625 -38.594 -26.219 1 89.19 737 GLY A N 1
ATOM 5961 C CA . GLY A 1 737 ? -21.453 -37.719 -26.125 1 89.19 737 GLY A CA 1
ATOM 5962 C C . GLY A 1 737 ? -20.766 -37.812 -24.766 1 89.19 737 GLY A C 1
ATOM 5963 O O . GLY A 1 737 ? -20.344 -36.781 -24.219 1 89.19 737 GLY A O 1
ATOM 5964 N N . LYS A 1 738 ? -20.641 -38.938 -24.188 1 88.75 738 LYS A N 1
ATOM 5965 C CA . LYS A 1 738 ? -20.078 -39.125 -22.844 1 88.75 738 LYS A CA 1
ATOM 5966 C C . LYS A 1 738 ? -18.562 -38.906 -22.859 1 88.75 738 LYS A C 1
ATOM 5968 O O . LYS A 1 738 ? -17.875 -39.25 -23.828 1 88.75 738 LYS A O 1
ATOM 5973 N N . LEU A 1 739 ? -18.031 -38.188 -21.828 1 87.38 739 LEU A N 1
ATOM 5974 C CA . LEU A 1 739 ? -16.609 -37.906 -21.641 1 87.38 739 LEU A CA 1
ATOM 5975 C C . LEU A 1 739 ? -16.156 -38.375 -20.266 1 87.38 739 LEU A C 1
ATOM 5977 O O . LEU A 1 739 ? -16.812 -38.125 -19.266 1 87.38 739 LEU A O 1
ATOM 5981 N N . VAL A 1 740 ? -15.086 -39.094 -20.281 1 82.06 740 VAL A N 1
ATOM 5982 C CA . VAL A 1 740 ? -14.531 -39.562 -19.016 1 82.06 740 VAL A CA 1
ATOM 5983 C C . VAL A 1 740 ? -13.766 -38.438 -18.344 1 82.06 740 VAL A C 1
ATOM 5985 O O . VAL A 1 740 ? -13.07 -37.656 -19.016 1 82.06 740 VAL A O 1
ATOM 5988 N N . ASP A 1 741 ? -13.836 -38.219 -17.062 1 73.06 741 ASP A N 1
ATOM 5989 C CA . ASP A 1 741 ? -13.281 -37.094 -16.312 1 73.06 741 ASP A CA 1
ATOM 5990 C C . ASP A 1 741 ? -11.75 -37.125 -16.328 1 73.06 741 ASP A C 1
ATOM 5992 O O . ASP A 1 741 ? -11.102 -36.094 -16.328 1 73.06 741 ASP A O 1
ATOM 5996 N N . SER A 1 742 ? -11.094 -38.25 -16.359 1 76.31 742 SER A N 1
ATOM 5997 C CA . SER A 1 742 ? -9.641 -38.344 -16.203 1 76.31 742 SER A CA 1
ATOM 5998 C C . SER A 1 742 ? -8.938 -38.375 -17.562 1 76.31 742 SER A C 1
ATOM 6000 O O . SER A 1 742 ? -7.766 -38.75 -17.641 1 76.31 742 SER A O 1
ATOM 6002 N N . LEU A 1 743 ? -9.641 -37.969 -18.578 1 83.69 743 LEU A N 1
ATOM 6003 C CA . LEU A 1 743 ? -9.062 -38.062 -19.906 1 83.69 743 LEU A CA 1
ATOM 6004 C C . LEU A 1 743 ? -7.953 -37.031 -20.078 1 83.69 743 LEU A C 1
ATOM 6006 O O . LEU A 1 743 ? -6.855 -37.344 -20.547 1 83.69 743 LEU A O 1
ATOM 6010 N N . ALA A 1 744 ? -8.227 -35.812 -19.688 1 80.31 744 ALA A N 1
ATOM 6011 C CA . ALA A 1 744 ? -7.258 -34.719 -19.875 1 80.31 744 ALA A CA 1
ATOM 6012 C C . ALA A 1 744 ? -5.988 -35 -19.078 1 80.31 744 ALA A C 1
ATOM 6014 O O . ALA A 1 744 ? -4.879 -34.875 -19.594 1 80.31 744 ALA A O 1
ATOM 6015 N N . PRO A 1 745 ? -6.117 -35.438 -17.906 1 76.62 745 PRO A N 1
ATOM 6016 C CA . PRO A 1 745 ? -4.91 -35.781 -17.141 1 76.62 745 PRO A CA 1
ATOM 6017 C C . PRO A 1 745 ? -4.105 -36.906 -17.781 1 76.62 745 PRO A C 1
ATOM 6019 O O . PRO A 1 745 ? -2.873 -36.906 -17.734 1 76.62 745 PRO A O 1
ATOM 6022 N N . SER A 1 746 ? -4.793 -37.844 -18.281 1 84.62 746 SER A N 1
ATOM 6023 C CA . SER A 1 746 ? -4.105 -38.938 -18.922 1 84.62 746 SER A CA 1
ATOM 6024 C C . SER A 1 746 ? -3.32 -38.469 -20.156 1 84.62 746 SER A C 1
ATOM 6026 O O . SER A 1 746 ? -2.195 -38.906 -20.375 1 84.62 746 SER A O 1
ATOM 6028 N N . VAL A 1 747 ? -3.932 -37.625 -20.891 1 87.56 747 VAL A N 1
ATOM 6029 C CA . VAL A 1 747 ? -3.242 -37.031 -22.047 1 87.56 747 VAL A CA 1
ATOM 6030 C C . VAL A 1 747 ? -2.008 -36.281 -21.578 1 87.56 747 VAL A C 1
ATOM 6032 O O . VAL A 1 747 ? -0.936 -36.375 -22.188 1 87.56 747 VAL A O 1
ATOM 6035 N N . THR A 1 748 ? -2.215 -35.594 -20.578 1 79.81 748 THR A N 1
ATOM 6036 C CA . THR A 1 748 ? -1.11 -34.812 -20.047 1 79.81 748 THR A CA 1
ATOM 6037 C C . THR A 1 748 ? 0.026 -35.719 -19.578 1 79.81 748 THR A C 1
ATOM 6039 O O . THR A 1 748 ? 1.2 -35.406 -19.797 1 79.81 748 THR A O 1
ATOM 6042 N N . THR A 1 749 ? -0.321 -36.75 -18.969 1 80.06 749 THR A N 1
ATOM 6043 C CA . THR A 1 749 ? 0.68 -37.688 -18.484 1 80.06 749 THR A CA 1
ATOM 6044 C C . THR A 1 749 ? 1.508 -38.219 -19.656 1 80.06 749 THR A C 1
ATOM 6046 O O . THR A 1 749 ? 2.725 -38.406 -19.531 1 80.06 749 THR A O 1
ATOM 6049 N N . VAL A 1 750 ? 0.875 -38.469 -20.703 1 87.31 750 VAL A N 1
ATOM 6050 C CA . VAL A 1 750 ? 1.556 -38.969 -21.875 1 87.31 750 VAL A CA 1
ATOM 6051 C C . VAL A 1 750 ? 2.473 -37.906 -22.469 1 87.31 750 VAL A C 1
ATOM 6053 O O . VAL A 1 750 ? 3.613 -38.188 -22.844 1 87.31 750 VAL A O 1
ATOM 6056 N N . LEU A 1 751 ? 2.021 -36.75 -22.484 1 82.69 751 LEU A N 1
ATOM 6057 C CA . LEU A 1 751 ? 2.77 -35.625 -23.062 1 82.69 751 LEU A CA 1
ATOM 6058 C C . LEU A 1 751 ? 4.004 -35.312 -22.234 1 82.69 751 LEU A C 1
ATOM 6060 O O . LEU A 1 751 ? 5.07 -35.031 -22.781 1 82.69 751 LEU A O 1
ATOM 6064 N N . VAL A 1 752 ? 3.842 -35.438 -21.031 1 74.94 752 VAL A N 1
ATOM 6065 C CA . VAL A 1 752 ? 4.922 -35.094 -20.125 1 74.94 752 VAL A CA 1
ATOM 6066 C C . VAL A 1 752 ? 6.055 -36.094 -20.25 1 74.94 752 VAL A C 1
ATOM 6068 O O . VAL A 1 752 ? 7.219 -35.781 -20.016 1 74.94 752 VAL A O 1
ATOM 6071 N N . ARG A 1 753 ? 5.664 -37.312 -20.562 1 76.56 753 ARG A N 1
ATOM 6072 C CA . ARG A 1 753 ? 6.672 -38.344 -20.766 1 76.56 753 ARG A CA 1
ATOM 6073 C C . ARG A 1 753 ? 7.336 -38.219 -22.125 1 76.56 753 ARG A C 1
ATOM 6075 O O . ARG A 1 753 ? 8.055 -39.125 -22.562 1 76.56 753 ARG A O 1
ATOM 6082 N N . GLY A 1 754 ? 7.008 -37.125 -22.734 1 75.5 754 GLY A N 1
ATOM 6083 C CA . GLY A 1 754 ? 7.672 -36.812 -23.984 1 75.5 754 GLY A CA 1
ATOM 6084 C C . GLY A 1 754 ? 7.043 -37.5 -25.188 1 75.5 754 GLY A C 1
ATOM 6085 O O . GLY A 1 754 ? 7.695 -37.656 -26.219 1 75.5 754 GLY A O 1
ATOM 6086 N N . LYS A 1 755 ? 5.875 -37.969 -24.906 1 87.75 755 LYS A N 1
ATOM 6087 C CA . LYS A 1 755 ? 5.195 -38.625 -26.016 1 87.75 755 LYS A CA 1
ATOM 6088 C C . LYS A 1 755 ? 4.031 -37.812 -26.531 1 87.75 755 LYS A C 1
ATOM 6090 O O . LYS A 1 755 ? 3.551 -36.906 -25.844 1 87.75 755 LYS A O 1
ATOM 6095 N N . GLN A 1 756 ? 3.719 -37.969 -27.766 1 88.56 756 GLN A N 1
ATOM 6096 C CA . GLN A 1 756 ? 2.574 -37.312 -28.359 1 88.56 756 GLN A CA 1
ATOM 6097 C C . GLN A 1 756 ? 1.429 -38.281 -28.609 1 88.56 756 GLN A C 1
ATOM 6099 O O . GLN A 1 756 ? 1.654 -39.469 -28.781 1 88.56 756 GLN A O 1
ATOM 6104 N N . ILE A 1 757 ? 0.289 -37.719 -28.516 1 90.62 757 ILE A N 1
ATOM 6105 C CA . ILE A 1 757 ? -0.895 -38.531 -28.766 1 90.62 757 ILE A CA 1
ATOM 6106 C C . ILE A 1 757 ? -1.659 -38 -29.953 1 90.62 757 ILE A C 1
ATOM 6108 O O . ILE A 1 757 ? -1.778 -36.781 -30.125 1 90.62 757 ILE A O 1
ATOM 6112 N N . THR A 1 758 ? -2.033 -38.844 -30.844 1 91.94 758 THR A N 1
ATOM 6113 C CA . THR A 1 758 ? -2.916 -38.469 -31.938 1 91.94 758 THR A CA 1
ATOM 6114 C C . THR A 1 758 ? -4.238 -39.219 -31.859 1 91.94 758 THR A C 1
ATOM 6116 O O . THR A 1 758 ? -4.262 -40.406 -31.516 1 91.94 758 THR A O 1
ATOM 6119 N N . VAL A 1 759 ? -5.293 -38.531 -32.094 1 92.12 759 VAL A N 1
ATOM 6120 C CA . VAL A 1 759 ? -6.613 -39.125 -32.062 1 92.12 759 VAL A CA 1
ATOM 6121 C C . VAL A 1 759 ? -7.199 -39.156 -33.5 1 92.12 759 VAL A C 1
ATOM 6123 O O . VAL A 1 759 ? -7.02 -38.219 -34.25 1 92.12 759 VAL A O 1
ATOM 6126 N N . GLY A 1 760 ? -7.699 -40.25 -33.875 1 90.31 760 GLY A N 1
ATOM 6127 C CA . GLY A 1 760 ? -8.312 -40.438 -35.188 1 90.31 760 GLY A CA 1
ATOM 6128 C C . GLY A 1 760 ? -8.602 -41.906 -35.5 1 90.31 760 GLY A C 1
ATOM 6129 O O . GLY A 1 760 ? -8.258 -42.781 -34.719 1 90.31 760 GLY A O 1
ATOM 6130 N N . VAL A 1 761 ? -9.258 -42.094 -36.625 1 90.75 761 VAL A N 1
ATOM 6131 C CA . VAL A 1 761 ? -9.578 -43.438 -37.094 1 90.75 761 VAL A CA 1
ATOM 6132 C C . VAL A 1 761 ? -8.547 -43.906 -38.094 1 90.75 761 VAL A C 1
ATOM 6134 O O . VAL A 1 761 ? -8.086 -43.094 -38.938 1 90.75 761 VAL A O 1
ATOM 6137 N N . PHE A 1 762 ? -8.188 -45.156 -38 1 90.19 762 PHE A N 1
ATOM 6138 C CA . PHE A 1 762 ? -7.168 -45.688 -38.875 1 90.19 762 PHE A CA 1
ATOM 6139 C C . PHE A 1 762 ? -7.531 -45.438 -40.344 1 90.19 762 PHE A C 1
ATOM 6141 O O . PHE A 1 762 ? -8.656 -45.719 -40.75 1 90.19 762 PHE A O 1
ATOM 6148 N N . GLY A 1 763 ? -6.641 -44.875 -41.031 1 85.12 763 GLY A N 1
ATOM 6149 C CA . GLY A 1 763 ? -6.836 -44.656 -42.438 1 85.12 763 GLY A CA 1
ATOM 6150 C C . GLY A 1 763 ? -7.48 -43.312 -42.75 1 85.12 763 GLY A C 1
ATOM 6151 O O . GLY A 1 763 ? -7.648 -42.938 -43.906 1 85.12 763 GLY A O 1
ATOM 6152 N N . HIS A 1 764 ? -7.824 -42.594 -41.719 1 89.31 764 HIS A N 1
ATOM 6153 C CA . HIS A 1 764 ? -8.5 -41.312 -41.906 1 89.31 764 HIS A CA 1
ATOM 6154 C C . HIS A 1 764 ? -7.738 -40.188 -41.25 1 89.31 764 HIS A C 1
ATOM 6156 O O . HIS A 1 764 ? -6.586 -40.344 -40.844 1 89.31 764 HIS A O 1
ATOM 6162 N N . GLU A 1 765 ? -8.375 -39.062 -41.188 1 87.69 765 GLU A N 1
ATOM 6163 C CA . GLU A 1 765 ? -7.73 -37.875 -40.656 1 87.69 765 GLU A CA 1
ATOM 6164 C C . GLU A 1 765 ? -7.438 -38.031 -39.156 1 87.69 765 GLU A C 1
ATOM 6166 O O . GLU A 1 765 ? -8.203 -38.688 -38.438 1 87.69 765 GLU A O 1
ATOM 6171 N N . GLU A 1 766 ? -6.293 -37.5 -38.75 1 89.06 766 GLU A N 1
ATOM 6172 C CA . GLU A 1 766 ? -5.863 -37.562 -37.344 1 89.06 766 GLU A CA 1
ATOM 6173 C C . GLU A 1 766 ? -5.57 -36.156 -36.812 1 89.06 766 GLU A C 1
ATOM 6175 O O . GLU A 1 766 ? -5.215 -35.25 -37.562 1 89.06 766 GLU A O 1
ATOM 6180 N N . GLU A 1 767 ? -5.887 -35.969 -35.625 1 90.56 767 GLU A N 1
ATOM 6181 C CA . GLU A 1 767 ? -5.543 -34.75 -34.938 1 90.56 767 GLU A CA 1
ATOM 6182 C C . GLU A 1 767 ? -4.488 -34.969 -33.844 1 90.56 767 GLU A C 1
ATOM 6184 O O . GLU A 1 767 ? -4.598 -35.938 -33.062 1 90.56 767 GLU A O 1
ATOM 6189 N N . VAL A 1 768 ? -3.467 -34.125 -33.781 1 88.25 768 VAL A N 1
ATOM 6190 C CA . VAL A 1 768 ? -2.35 -34.281 -32.844 1 88.25 768 VAL A CA 1
ATOM 6191 C C . VAL A 1 768 ? -2.611 -33.5 -31.578 1 88.25 768 VAL A C 1
ATOM 6193 O O . VAL A 1 768 ? -3.018 -32.312 -31.641 1 88.25 768 VAL A O 1
ATOM 6196 N N . LEU A 1 769 ? -2.547 -34.125 -30.484 1 87 769 LEU A N 1
ATOM 6197 C CA . LEU A 1 769 ? -2.584 -33.5 -29.172 1 87 769 LEU A CA 1
ATOM 6198 C C . LEU A 1 769 ? -1.174 -33.25 -28.641 1 87 769 LEU A C 1
ATOM 6200 O O . LEU A 1 769 ? -0.631 -34.094 -27.922 1 87 769 LEU A O 1
ATOM 6204 N N . ASP A 1 770 ? -0.661 -32.094 -28.922 1 79 770 ASP A N 1
ATOM 6205 C CA . ASP A 1 770 ? 0.726 -31.812 -28.562 1 79 770 ASP A CA 1
ATOM 6206 C C . ASP A 1 770 ? 0.803 -30.922 -27.312 1 79 770 ASP A C 1
ATOM 6208 O O . ASP A 1 770 ? 1.892 -30.672 -26.797 1 79 770 ASP A O 1
ATOM 6212 N N . LYS A 1 771 ? -0.266 -30.469 -26.906 1 77.25 771 LYS A N 1
ATOM 6213 C CA . LYS A 1 771 ? -0.353 -29.656 -25.703 1 77.25 771 LYS A CA 1
ATOM 6214 C C . LYS A 1 771 ? -1.521 -30.109 -24.828 1 77.25 771 LYS A C 1
ATOM 6216 O O . LYS A 1 771 ? -2.477 -30.703 -25.312 1 77.25 771 LYS A O 1
ATOM 6221 N N . PRO A 1 772 ? -1.275 -29.891 -23.594 1 77.81 772 PRO A N 1
ATOM 6222 C CA . PRO A 1 772 ? -2.418 -30.203 -22.734 1 77.81 772 PRO A CA 1
ATOM 6223 C C . PRO A 1 772 ? -3.664 -29.391 -23.094 1 77.81 772 PRO A C 1
ATOM 6225 O O . PRO A 1 772 ? -3.561 -28.219 -23.406 1 77.81 772 PRO A O 1
ATOM 6228 N N . VAL A 1 773 ? -4.688 -30.016 -23.266 1 77.44 773 VAL A N 1
ATOM 6229 C CA . VAL A 1 773 ? -5.93 -29.391 -23.688 1 77.44 773 VAL A CA 1
ATOM 6230 C C . VAL A 1 773 ? -6.988 -29.547 -22.594 1 77.44 773 VAL A C 1
ATOM 6232 O O . VAL A 1 773 ? -6.895 -30.453 -21.766 1 77.44 773 VAL A O 1
ATOM 6235 N N . SER A 1 774 ? -7.949 -28.703 -22.594 1 76.88 774 SER A N 1
ATOM 6236 C CA . SER A 1 774 ? -9.055 -28.766 -21.641 1 76.88 774 SER A CA 1
ATOM 6237 C C . SER A 1 774 ? -10 -29.922 -21.969 1 76.88 774 SER A C 1
ATOM 6239 O O . SER A 1 774 ? -10.047 -30.375 -23.125 1 76.88 774 SER A O 1
ATOM 6241 N N . PRO A 1 775 ? -10.727 -30.375 -21 1 76.69 775 PRO A N 1
ATOM 6242 C CA . PRO A 1 775 ? -11.656 -31.484 -21.219 1 76.69 775 PRO A CA 1
ATOM 6243 C C . PRO A 1 775 ? -12.672 -31.188 -22.328 1 76.69 775 PRO A C 1
ATOM 6245 O O . PRO A 1 775 ? -12.945 -32.062 -23.156 1 76.69 775 PRO A O 1
ATOM 6248 N N . ASN A 1 776 ? -13.109 -29.969 -22.328 1 78.75 776 ASN A N 1
ATOM 6249 C CA . ASN A 1 776 ? -14.086 -29.641 -23.359 1 78.75 776 ASN A CA 1
ATOM 6250 C C . ASN A 1 776 ? -13.469 -29.625 -24.75 1 78.75 776 ASN A C 1
ATOM 6252 O O . ASN A 1 776 ? -14.109 -30.031 -25.719 1 78.75 776 ASN A O 1
ATOM 6256 N N . GLU A 1 777 ? -12.266 -29.25 -24.75 1 83.38 777 GLU A N 1
ATOM 6257 C CA . GLU A 1 777 ? -11.586 -29.219 -26.047 1 83.38 777 GLU A CA 1
ATOM 6258 C C . GLU A 1 777 ? -11.289 -30.641 -26.547 1 83.38 777 GLU A C 1
ATOM 6260 O O . GLU A 1 777 ? -11.43 -30.922 -27.734 1 83.38 777 GLU A O 1
ATOM 6265 N N . ILE A 1 778 ? -10.898 -31.5 -25.688 1 86.69 778 ILE A N 1
ATOM 6266 C CA . ILE A 1 778 ? -10.609 -32.875 -26.062 1 86.69 778 ILE A CA 1
ATOM 6267 C C . ILE A 1 778 ? -11.891 -33.562 -26.547 1 86.69 778 ILE A C 1
ATOM 6269 O O . ILE A 1 778 ? -11.867 -34.344 -27.516 1 86.69 778 ILE A O 1
ATOM 6273 N N . LYS A 1 779 ? -12.984 -33.281 -25.797 1 88 779 LYS A N 1
ATOM 6274 C CA . LYS A 1 779 ? -14.273 -33.844 -26.188 1 88 779 LYS A CA 1
ATOM 6275 C C . LYS A 1 779 ? -14.648 -33.438 -27.609 1 88 779 LYS A C 1
ATOM 6277 O O . LYS A 1 779 ? -15.023 -34.281 -28.422 1 88 779 LYS A O 1
ATOM 6282 N N . ASN A 1 780 ? -14.469 -32.219 -27.891 1 89.5 780 ASN A N 1
ATOM 6283 C CA . ASN A 1 780 ? -14.812 -31.703 -29.203 1 89.5 780 ASN A CA 1
ATOM 6284 C C . ASN A 1 780 ? -13.938 -32.312 -30.297 1 89.5 780 ASN A C 1
ATOM 6286 O O . ASN A 1 780 ? -14.43 -32.688 -31.375 1 89.5 780 ASN A O 1
ATOM 6290 N N . ILE A 1 781 ? -12.672 -32.469 -30 1 90.56 781 ILE A N 1
ATOM 6291 C CA . ILE A 1 781 ? -11.742 -33 -30.969 1 90.56 781 ILE A CA 1
ATOM 6292 C C . ILE A 1 781 ? -12.078 -34.469 -31.234 1 90.56 781 ILE A C 1
ATOM 6294 O O . ILE A 1 781 ? -12.18 -34.906 -32.375 1 90.56 781 ILE A O 1
ATOM 6298 N N . LEU A 1 782 ? -12.297 -35.219 -30.172 1 91.12 782 LEU A N 1
ATOM 6299 C CA . LEU A 1 782 ? -12.523 -36.656 -30.266 1 91.12 782 LEU A CA 1
ATOM 6300 C C . LEU A 1 782 ? -13.797 -36.969 -31.031 1 91.12 782 LEU A C 1
ATOM 6302 O O . LEU A 1 782 ? -13.805 -37.812 -31.938 1 91.12 782 LEU A O 1
ATOM 6306 N N . TYR A 1 783 ? -14.898 -36.312 -30.75 1 92.38 783 TYR A N 1
ATOM 6307 C CA . TYR A 1 783 ? -16.172 -36.625 -31.375 1 92.38 783 TYR A CA 1
ATOM 6308 C C . TYR A 1 783 ? -16.234 -36.062 -32.781 1 92.38 783 TYR A C 1
ATOM 6310 O O . TYR A 1 783 ? -16.859 -36.625 -33.656 1 92.38 783 TYR A O 1
ATOM 6318 N N . ARG A 1 784 ? -15.578 -34.938 -33.031 1 91.5 784 ARG A N 1
ATOM 6319 C CA . ARG A 1 784 ? -15.555 -34.344 -34.344 1 91.5 784 ARG A CA 1
ATOM 6320 C C . ARG A 1 784 ? -14.828 -35.25 -35.344 1 91.5 784 ARG A C 1
ATOM 6322 O O . ARG A 1 784 ? -15.289 -35.469 -36.469 1 91.5 784 ARG A O 1
ATOM 6329 N N . ILE A 1 785 ? -13.719 -35.812 -34.938 1 91.12 785 ILE A N 1
ATOM 6330 C CA . ILE A 1 785 ? -12.859 -36.562 -35.844 1 91.12 785 ILE A CA 1
ATOM 6331 C C . ILE A 1 785 ? -13.391 -38 -36 1 91.12 785 ILE A C 1
ATOM 6333 O O . ILE A 1 785 ? -13.281 -38.594 -37.094 1 91.12 785 ILE A O 1
ATOM 6337 N N . CYS A 1 786 ? -14.039 -38.594 -35 1 90.06 786 CYS A N 1
ATOM 6338 C CA . CYS A 1 786 ? -14.445 -40 -35.062 1 90.06 786 CYS A CA 1
ATOM 6339 C C . CYS A 1 786 ? -15.867 -40.125 -35.594 1 90.06 786 CYS A C 1
ATOM 6341 O O . CYS A 1 786 ? -16.234 -41.156 -36.156 1 90.06 786 CYS A O 1
ATOM 6343 N N . GLN A 1 787 ? -16.688 -39.156 -35.438 1 86.06 787 GLN A N 1
ATOM 6344 C CA . GLN A 1 787 ? -18.125 -39.219 -35.719 1 86.06 787 GLN A CA 1
ATOM 6345 C C . GLN A 1 787 ? -18.375 -39.562 -37.188 1 86.06 787 GLN A C 1
ATOM 6347 O O . GLN A 1 787 ? -19.25 -40.406 -37.5 1 86.06 787 GLN A O 1
ATOM 6352 N N . PRO A 1 788 ? -17.578 -39 -38.094 1 86.69 788 PRO A N 1
ATOM 6353 C CA . PRO A 1 788 ? -17.875 -39.25 -39.5 1 86.69 788 PRO A CA 1
ATOM 6354 C C . PRO A 1 788 ? -17.531 -40.688 -39.906 1 86.69 788 PRO A C 1
ATOM 6356 O O . PRO A 1 788 ? -18.062 -41.188 -40.906 1 86.69 788 PRO A O 1
ATOM 6359 N N . HIS A 1 789 ? -16.781 -41.406 -39.25 1 87.88 789 HIS A N 1
ATOM 6360 C CA . HIS A 1 789 ? -16.297 -42.719 -39.688 1 87.88 789 HIS A CA 1
ATOM 6361 C C . HIS A 1 789 ? -16.875 -43.812 -38.781 1 87.88 789 HIS A C 1
ATOM 6363 O O . HIS A 1 789 ? -17.531 -44.75 -39.281 1 87.88 789 HIS A O 1
ATOM 6369 N N . ASP A 1 790 ? -16.625 -43.719 -37.531 1 88.56 790 ASP A N 1
ATOM 6370 C CA . ASP A 1 790 ? -17.141 -44.688 -36.531 1 88.56 790 ASP A CA 1
ATOM 6371 C C . ASP A 1 790 ? -17.359 -44 -35.188 1 88.56 790 ASP A C 1
ATOM 6373 O O . ASP A 1 790 ? -16.406 -43.75 -34.469 1 88.56 790 ASP A O 1
ATOM 6377 N N . LEU A 1 791 ? -18.594 -43.969 -34.938 1 90.44 791 LEU A N 1
ATOM 6378 C CA . LEU A 1 791 ? -18.984 -43.219 -33.75 1 90.44 791 LEU A CA 1
ATOM 6379 C C . LEU A 1 791 ? -18.516 -43.969 -32.5 1 90.44 791 LEU A C 1
ATOM 6381 O O . LEU A 1 791 ? -18.219 -43.344 -31.469 1 90.44 791 LEU A O 1
ATOM 6385 N N . ARG A 1 792 ? -18.438 -45.281 -32.5 1 91.06 792 ARG A N 1
ATOM 6386 C CA . ARG A 1 792 ? -18.031 -46.062 -31.328 1 91.06 792 ARG A CA 1
ATOM 6387 C C . ARG A 1 792 ? -16.578 -45.844 -30.984 1 91.06 792 ARG A C 1
ATOM 6389 O O . ARG A 1 792 ? -16.156 -46.062 -29.844 1 91.06 792 ARG A O 1
ATOM 6396 N N . GLN A 1 793 ? -15.82 -45.406 -31.938 1 92.62 793 GLN A N 1
ATOM 6397 C CA . GLN A 1 793 ? -14.398 -45.156 -31.719 1 92.62 793 GLN A CA 1
ATOM 6398 C C . GLN A 1 793 ? -14.172 -43.969 -30.797 1 92.62 793 GLN A C 1
ATOM 6400 O O . GLN A 1 793 ? -13.125 -43.844 -30.156 1 92.62 793 GLN A O 1
ATOM 6405 N N . ALA A 1 794 ? -15.164 -43.125 -30.688 1 92.75 794 ALA A N 1
ATOM 6406 C CA . ALA A 1 794 ? -15.031 -41.969 -29.828 1 92.75 794 ALA A CA 1
ATOM 6407 C C . ALA A 1 794 ? -14.898 -42.375 -28.375 1 92.75 794 ALA A C 1
ATOM 6409 O O . ALA A 1 794 ? -14.133 -41.781 -27.609 1 92.75 794 ALA A O 1
ATOM 6410 N N . VAL A 1 795 ? -15.617 -43.375 -27.953 1 93.25 795 VAL A N 1
ATOM 6411 C CA . VAL A 1 795 ? -15.586 -43.812 -26.562 1 93.25 795 VAL A CA 1
ATOM 6412 C C . VAL A 1 795 ? -14.492 -44.844 -26.375 1 93.25 795 VAL A C 1
ATOM 6414 O O . VAL A 1 795 ? -13.922 -44.969 -25.281 1 93.25 795 VAL A O 1
ATOM 6417 N N . LEU A 1 796 ? -14.258 -45.594 -27.406 1 93.94 796 LEU A N 1
ATOM 6418 C CA . LEU A 1 796 ? -13.211 -46.625 -27.328 1 93.94 796 LEU A CA 1
ATOM 6419 C C . LEU A 1 796 ? -11.836 -45.969 -27.172 1 93.94 796 LEU A C 1
ATOM 6421 O O . LEU A 1 796 ? -11.008 -46.438 -26.391 1 93.94 796 LEU A O 1
ATOM 6425 N N . GLN A 1 797 ? -11.625 -45 -27.922 1 93.94 797 GLN A N 1
ATOM 6426 C CA . GLN A 1 797 ? -10.336 -44.312 -27.859 1 93.94 797 GLN A CA 1
ATOM 6427 C C . GLN A 1 797 ? -10.133 -43.656 -26.5 1 93.94 797 GLN A C 1
ATOM 6429 O O . GLN A 1 797 ? -9 -43.5 -26.047 1 93.94 797 GLN A O 1
ATOM 6434 N N . GLN A 1 798 ? -11.219 -43.219 -25.875 1 92.88 798 GLN A N 1
ATOM 6435 C CA . GLN A 1 798 ? -11.102 -42.719 -24.516 1 92.88 798 GLN A CA 1
ATOM 6436 C C . GLN A 1 798 ? -10.609 -43.812 -23.562 1 92.88 798 GLN A C 1
ATOM 6438 O O . GLN A 1 798 ? -9.758 -43.531 -22.719 1 92.88 798 GLN A O 1
ATOM 6443 N N . GLU A 1 799 ? -11.156 -44.969 -23.766 1 92.06 799 GLU A N 1
ATOM 6444 C CA . GLU A 1 799 ? -10.719 -46.094 -22.969 1 92.06 799 GLU A CA 1
ATOM 6445 C C . GLU A 1 799 ? -9.227 -46.375 -23.156 1 92.06 799 GLU A C 1
ATOM 6447 O O . GLU A 1 799 ? -8.508 -46.594 -22.188 1 92.06 799 GLU A O 1
ATOM 6452 N N . LEU A 1 800 ? -8.844 -46.281 -24.328 1 93.56 800 LEU A N 1
ATOM 6453 C CA . LEU A 1 800 ? -7.453 -46.562 -24.672 1 93.56 800 LEU A CA 1
ATOM 6454 C C . LEU A 1 800 ? -6.52 -45.5 -24.094 1 93.56 800 LEU A C 1
ATOM 6456 O O . LEU A 1 800 ? -5.457 -45.844 -23.562 1 93.56 800 LEU A O 1
ATOM 6460 N N . ILE A 1 801 ? -6.918 -44.312 -24.234 1 92.44 801 ILE A N 1
ATOM 6461 C CA . ILE A 1 801 ? -6.102 -43.219 -23.719 1 92.44 801 ILE A CA 1
ATOM 6462 C C . ILE A 1 801 ? -5.949 -43.344 -22.203 1 92.44 801 ILE A C 1
ATOM 6464 O O . ILE A 1 801 ? -4.863 -43.125 -21.656 1 92.44 801 ILE A O 1
ATOM 6468 N N . LEU A 1 802 ? -7.012 -43.656 -21.562 1 89.06 802 LEU A N 1
ATOM 6469 C CA . LEU A 1 802 ? -6.973 -43.875 -20.125 1 89.06 802 LEU A CA 1
ATOM 6470 C C . LEU A 1 802 ? -6.012 -45 -19.766 1 89.06 802 LEU A C 1
ATOM 6472 O O . LEU A 1 802 ? -5.223 -44.875 -18.828 1 89.06 802 LEU A O 1
ATOM 6476 N N . CYS A 1 803 ? -6.121 -46.031 -20.5 1 89.31 803 CYS A N 1
ATOM 6477 C CA . CYS A 1 803 ? -5.266 -47.188 -20.25 1 89.31 803 CYS A CA 1
ATOM 6478 C C . CYS A 1 803 ? -3.803 -46.875 -20.531 1 89.31 803 CYS A C 1
ATOM 6480 O O . CYS A 1 803 ? -2.922 -47.25 -19.75 1 89.31 803 CYS A O 1
ATOM 6482 N N . ILE A 1 804 ? -3.58 -46.219 -21.547 1 91.94 804 ILE A N 1
ATOM 6483 C CA . ILE A 1 804 ? -2.223 -45.844 -21.922 1 91.94 804 ILE A CA 1
ATOM 6484 C C . ILE A 1 804 ? -1.647 -44.906 -20.859 1 91.94 804 ILE A C 1
ATOM 6486 O O . ILE A 1 804 ? -0.476 -45 -20.484 1 91.94 804 ILE A O 1
ATOM 6490 N N . GLY A 1 805 ? -2.457 -43.969 -20.469 1 87.38 805 GLY A N 1
ATOM 6491 C CA . GLY A 1 805 ? -2.027 -43.062 -19.422 1 87.38 805 GLY A CA 1
ATOM 6492 C C . GLY A 1 805 ? -1.606 -43.781 -18.156 1 87.38 805 GLY A C 1
ATOM 6493 O O . GLY A 1 805 ? -0.609 -43.438 -17.531 1 87.38 805 GLY A O 1
ATOM 6494 N N . LYS A 1 806 ? -2.348 -44.75 -17.812 1 81.62 806 LYS A N 1
ATOM 6495 C CA . LYS A 1 806 ? -2.029 -45.531 -16.625 1 81.62 806 LYS A CA 1
ATOM 6496 C C . LYS A 1 806 ? -0.774 -46.375 -16.844 1 81.62 806 LYS A C 1
ATOM 6498 O O . LYS A 1 806 ? 0.087 -46.469 -15.961 1 81.62 806 LYS A O 1
ATOM 6503 N N . LEU A 1 807 ? -0.649 -46.969 -17.984 1 85.06 807 LEU A N 1
ATOM 6504 C CA . LEU A 1 807 ? 0.465 -47.844 -18.297 1 85.06 807 LEU A CA 1
ATOM 6505 C C . LEU A 1 807 ? 1.771 -47.062 -18.391 1 85.06 807 LEU A C 1
ATOM 6507 O O . LEU A 1 807 ? 2.814 -47.531 -17.938 1 85.06 807 LEU A O 1
ATOM 6511 N N . ILE A 1 808 ? 1.694 -45.969 -19.031 1 85.19 808 ILE A N 1
ATOM 6512 C CA . ILE A 1 808 ? 2.906 -45.188 -19.234 1 85.19 808 ILE A CA 1
ATOM 6513 C C . ILE A 1 808 ? 3.432 -44.656 -17.906 1 85.19 808 ILE A C 1
ATOM 6515 O O . ILE A 1 808 ? 4.633 -44.438 -17.75 1 85.19 808 ILE A O 1
ATOM 6519 N N . ALA A 1 809 ? 2.566 -44.469 -17 1 74.38 809 ALA A N 1
ATOM 6520 C CA . ALA A 1 809 ? 2.947 -44 -15.664 1 74.38 809 ALA A CA 1
ATOM 6521 C C . ALA A 1 809 ? 3.539 -45.156 -14.828 1 74.38 809 ALA A C 1
ATOM 6523 O O . ALA A 1 809 ? 4.438 -44.906 -14.016 1 74.38 809 ALA A O 1
ATOM 6524 N N . THR A 1 810 ? 3.066 -46.375 -15.031 1 74.5 810 THR A N 1
ATOM 6525 C CA . THR A 1 810 ? 3.463 -47.5 -14.195 1 74.5 810 THR A CA 1
ATOM 6526 C C . THR A 1 810 ? 4.633 -48.25 -14.828 1 74.5 810 THR A C 1
ATOM 6528 O O . THR A 1 810 ? 5.59 -48.594 -14.133 1 74.5 810 THR A O 1
ATOM 6531 N N . VAL A 1 811 ? 4.445 -48.469 -16.141 1 81.81 811 VAL A N 1
ATOM 6532 C CA . VAL A 1 811 ? 5.488 -49.219 -16.844 1 81.81 811 VAL A CA 1
ATOM 6533 C C . VAL A 1 811 ? 5.887 -48.438 -18.109 1 81.81 811 VAL A C 1
ATOM 6535 O O . VAL A 1 811 ? 5.574 -48.875 -19.219 1 81.81 811 VAL A O 1
ATOM 6538 N N . PRO A 1 812 ? 6.668 -47.5 -17.875 1 81.5 812 PRO A N 1
ATOM 6539 C CA . PRO A 1 812 ? 7.023 -46.656 -19.047 1 81.5 812 PRO A CA 1
ATOM 6540 C C . PRO A 1 812 ? 7.867 -47.406 -20.062 1 81.5 812 PRO A C 1
ATOM 6542 O O . PRO A 1 812 ? 7.871 -47.062 -21.25 1 81.5 812 PRO A O 1
ATOM 6545 N N . GLU A 1 813 ? 8.445 -48.5 -19.688 1 83.5 813 GLU A N 1
ATOM 6546 C CA . GLU A 1 813 ? 9.328 -49.281 -20.578 1 83.5 813 GLU A CA 1
ATOM 6547 C C . GLU A 1 813 ? 8.555 -49.875 -21.734 1 83.5 813 GLU A C 1
ATOM 6549 O O . GLU A 1 813 ? 9.125 -50.125 -22.797 1 83.5 813 GLU A O 1
ATOM 6554 N N . LEU A 1 814 ? 7.289 -50.062 -21.469 1 87.06 814 LEU A N 1
ATOM 6555 C CA . LEU A 1 814 ? 6.453 -50.625 -22.516 1 87.06 814 LEU A CA 1
ATOM 6556 C C . LEU A 1 814 ? 6.387 -49.719 -23.734 1 87.06 814 LEU A C 1
ATOM 6558 O O . LEU A 1 814 ? 6.086 -50.188 -24.828 1 87.06 814 LEU A O 1
ATOM 6562 N N . PHE A 1 815 ? 6.676 -48.5 -23.516 1 88.94 815 PHE A N 1
ATOM 6563 C CA . PHE A 1 815 ? 6.508 -47.531 -24.594 1 88.94 815 PHE A CA 1
ATOM 6564 C C . PHE A 1 815 ? 7.859 -47.094 -25.141 1 88.94 815 PHE A C 1
ATOM 6566 O O . PHE A 1 815 ? 7.945 -46.062 -25.844 1 88.94 815 PHE A O 1
ATOM 6573 N N . ASP A 1 816 ? 8.805 -47.812 -24.75 1 86 816 ASP A N 1
ATOM 6574 C CA . ASP A 1 816 ? 10.125 -47.5 -25.281 1 86 816 ASP A CA 1
ATOM 6575 C C . ASP A 1 816 ? 10.133 -47.562 -26.797 1 86 816 ASP A C 1
ATOM 6577 O O . ASP A 1 816 ? 9.602 -48.5 -27.391 1 86 816 ASP A O 1
ATOM 6581 N N . GLY A 1 817 ? 10.68 -46.594 -27.391 1 86 817 GLY A N 1
ATOM 6582 C CA . GLY A 1 817 ? 10.758 -46.531 -28.844 1 86 817 GLY A CA 1
ATOM 6583 C C . GLY A 1 817 ? 9.516 -45.938 -29.484 1 86 817 GLY A C 1
ATOM 6584 O O . GLY A 1 817 ? 9.461 -45.781 -30.703 1 86 817 GLY A O 1
ATOM 6585 N N . ILE A 1 818 ? 8.523 -45.688 -28.719 1 90.44 818 ILE A N 1
ATOM 6586 C CA . ILE A 1 818 ? 7.289 -45.125 -29.234 1 90.44 818 ILE A CA 1
ATOM 6587 C C . ILE A 1 818 ? 7.207 -43.656 -28.875 1 90.44 818 ILE A C 1
ATOM 6589 O O . ILE A 1 818 ? 7.055 -43.312 -27.688 1 90.44 818 ILE A O 1
ATOM 6593 N N . LEU A 1 819 ? 7.324 -42.812 -29.797 1 89.31 819 LEU A N 1
ATOM 6594 C CA . LEU A 1 819 ? 7.266 -41.375 -29.547 1 89.31 819 LEU A CA 1
ATOM 6595 C C . LEU A 1 819 ? 5.855 -40.844 -29.766 1 89.31 819 LEU A C 1
ATOM 6597 O O . LEU A 1 819 ? 5.363 -40.062 -28.969 1 89.31 819 LEU A O 1
ATOM 6601 N N . LYS A 1 820 ? 5.293 -41.219 -30.844 1 90.88 820 LYS A N 1
ATOM 6602 C CA . LYS A 1 820 ? 3.938 -40.781 -31.188 1 90.88 820 LYS A CA 1
ATOM 6603 C C . LYS A 1 820 ? 2.947 -41.938 -31.047 1 90.88 820 LYS A C 1
ATOM 6605 O O . LYS A 1 820 ? 3.098 -42.969 -31.688 1 90.88 820 LYS A O 1
ATOM 6610 N N . ILE A 1 821 ? 2.045 -41.75 -30.141 1 92.5 821 ILE A N 1
ATOM 6611 C CA . ILE A 1 821 ? 1.01 -42.75 -29.922 1 92.5 821 ILE A CA 1
ATOM 6612 C C . ILE A 1 821 ? -0.227 -42.406 -30.75 1 92.5 821 ILE A C 1
ATOM 6614 O O . ILE A 1 821 ? -1.01 -41.531 -30.359 1 92.5 821 ILE A O 1
ATOM 6618 N N . ARG A 1 822 ? -0.335 -43.094 -31.812 1 92.94 822 ARG A N 1
ATOM 6619 C CA . ARG A 1 822 ? -1.499 -42.906 -32.656 1 92.94 822 ARG A CA 1
ATOM 6620 C C . ARG A 1 822 ? -2.619 -43.875 -32.281 1 92.94 822 ARG A C 1
ATOM 6622 O O . ARG A 1 822 ? -2.588 -45.031 -32.656 1 92.94 822 ARG A O 1
ATOM 6629 N N . ILE A 1 823 ? -3.623 -43.438 -31.703 1 94.19 823 ILE A N 1
ATOM 6630 C CA . ILE A 1 823 ? -4.629 -44.281 -31.078 1 94.19 823 ILE A CA 1
ATOM 6631 C C . ILE A 1 823 ? -5.352 -45.094 -32.156 1 94.19 823 ILE A C 1
ATOM 6633 O O . ILE A 1 823 ? -5.648 -46.281 -31.953 1 94.19 823 ILE A O 1
ATOM 6637 N N . GLY A 1 824 ? -5.73 -44.469 -33.281 1 91.44 824 GLY A N 1
ATOM 6638 C CA . GLY A 1 824 ? -6.355 -45.219 -34.344 1 91.44 824 GLY A CA 1
ATOM 6639 C C . GLY A 1 824 ? -5.508 -46.375 -34.844 1 91.44 824 GLY A C 1
ATOM 6640 O O . GLY A 1 824 ? -6.035 -47.438 -35.156 1 91.44 824 GLY A O 1
ATOM 6641 N N . TRP A 1 825 ? -4.23 -46.188 -34.844 1 92.25 825 TRP A N 1
ATOM 6642 C CA . TRP A 1 825 ? -3.303 -47.219 -35.281 1 92.25 825 TRP A CA 1
ATOM 6643 C C . TRP A 1 825 ? -3.131 -48.281 -34.219 1 92.25 825 TRP A C 1
ATOM 6645 O O . TRP A 1 825 ? -2.881 -49.469 -34.531 1 92.25 825 TRP A O 1
ATOM 6655 N N . PHE A 1 826 ? -3.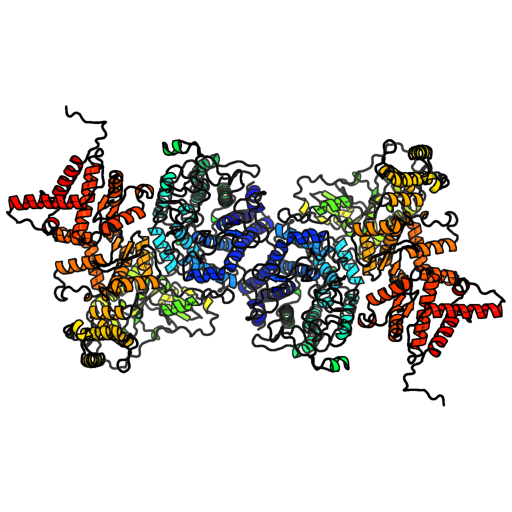275 -47.906 -33.062 1 93.81 826 PHE A N 1
ATOM 6656 C CA . PHE A 1 826 ? -3.244 -48.875 -31.969 1 93.81 826 PHE A CA 1
ATOM 6657 C C . PHE A 1 826 ? -4.441 -49.812 -32.031 1 93.81 826 PHE A C 1
ATOM 6659 O O . PHE A 1 826 ? -4.32 -51.031 -31.766 1 93.81 826 PHE A O 1
ATOM 6666 N N . VAL A 1 827 ? -5.57 -49.219 -32.375 1 93.5 827 VAL A N 1
ATOM 6667 C CA . VAL A 1 827 ? -6.762 -50.031 -32.562 1 93.5 827 VAL A CA 1
ATOM 6668 C C . VAL A 1 827 ? -6.52 -51.062 -33.688 1 93.5 827 VAL A C 1
ATOM 6670 O O . VAL A 1 827 ? -6.918 -52.219 -33.562 1 93.5 827 VAL A O 1
ATOM 6673 N N . LYS A 1 828 ? -5.875 -50.594 -34.719 1 91.31 828 LYS A N 1
ATOM 6674 C CA . LYS A 1 828 ? -5.566 -51.5 -35.844 1 91.31 828 LYS A CA 1
ATOM 6675 C C . LYS A 1 828 ? -4.629 -52.625 -35.406 1 91.31 828 LYS A C 1
ATOM 6677 O O . LYS A 1 828 ? -4.805 -53.781 -35.781 1 91.31 828 LYS A O 1
ATOM 6682 N N . ALA A 1 829 ? -3.68 -52.281 -34.656 1 91.5 829 ALA A N 1
ATOM 6683 C CA . ALA A 1 829 ? -2.762 -53.281 -34.125 1 91.5 829 ALA A CA 1
ATOM 6684 C C . ALA A 1 829 ? -3.508 -54.312 -33.281 1 91.5 829 ALA A C 1
ATOM 6686 O O . ALA A 1 829 ? -3.201 -55.5 -33.344 1 91.5 829 ALA A O 1
ATOM 6687 N N . MET A 1 830 ? -4.441 -53.906 -32.562 1 92.44 830 MET A N 1
ATOM 6688 C CA . MET A 1 830 ? -5.23 -54.781 -31.719 1 92.44 830 MET A CA 1
ATOM 6689 C C . MET A 1 830 ? -6.109 -55.688 -32.562 1 92.44 830 MET A C 1
ATOM 6691 O O . MET A 1 830 ? -6.277 -56.875 -32.25 1 92.44 830 MET A O 1
ATOM 6695 N N . GLU A 1 831 ? -6.656 -55.188 -33.594 1 89.62 831 GLU A N 1
ATOM 6696 C CA . GLU A 1 831 ? -7.465 -56 -34.5 1 89.62 831 GLU A CA 1
ATOM 6697 C C . GLU A 1 831 ? -6.633 -57.094 -35.188 1 89.62 831 GLU A C 1
ATOM 6699 O O . GLU A 1 831 ? -7.098 -58.219 -35.344 1 89.62 831 GLU A O 1
ATOM 6704 N N . VAL A 1 832 ? -5.41 -56.656 -35.5 1 86.25 832 VAL A N 1
ATOM 6705 C CA . VAL A 1 832 ? -4.508 -57.625 -36.125 1 86.25 832 VAL A CA 1
ATOM 6706 C C . VAL A 1 832 ? -4.191 -58.719 -35.125 1 86.25 832 VAL A C 1
ATOM 6708 O O . VAL A 1 832 ? -4.16 -59.906 -35.5 1 86.25 832 VAL A O 1
ATOM 6711 N N . GLU A 1 833 ? -3.965 -58.375 -33.969 1 88.19 833 GLU A N 1
ATOM 6712 C CA . GLU A 1 833 ? -3.684 -59.344 -32.938 1 88.19 833 GLU A CA 1
ATOM 6713 C C . GLU A 1 833 ? -4.891 -60.25 -32.688 1 88.19 833 GLU A C 1
ATOM 6715 O O . GLU A 1 833 ? -4.734 -61.469 -32.438 1 88.19 833 GLU A O 1
ATOM 6720 N N . MET A 1 834 ? -6.059 -59.75 -32.781 1 88.44 834 MET A N 1
ATOM 6721 C CA . MET A 1 834 ? -7.281 -60.531 -32.562 1 88.44 834 MET A CA 1
ATOM 6722 C C . MET A 1 834 ? -7.457 -61.531 -33.688 1 88.44 834 MET A C 1
ATOM 6724 O O . MET A 1 834 ? -7.887 -62.688 -33.438 1 88.44 834 MET A O 1
ATOM 6728 N N . GLU A 1 835 ? -7.113 -61.156 -34.844 1 83.12 835 GLU A N 1
ATOM 6729 C CA . GLU A 1 835 ? -7.242 -62.031 -36 1 83.12 835 GLU A CA 1
ATOM 6730 C C . GLU A 1 835 ? -6.223 -63.188 -35.938 1 83.12 835 GLU A C 1
ATOM 6732 O O . GLU A 1 835 ? -6.52 -64.312 -36.344 1 83.12 835 GLU A O 1
ATOM 6737 N N . THR A 1 836 ? -5.125 -62.875 -35.469 1 79.81 836 THR A N 1
ATOM 6738 C CA . THR A 1 836 ? -4.035 -63.844 -35.438 1 79.81 836 THR A CA 1
ATOM 6739 C C . THR A 1 836 ? -4.238 -64.875 -34.312 1 79.81 836 THR A C 1
ATOM 6741 O O . THR A 1 836 ? -3.914 -66.062 -34.438 1 79.81 836 THR A O 1
ATOM 6744 N N . SER A 1 837 ? -4.684 -64.438 -33.188 1 78 837 SER A N 1
ATOM 6745 C CA . SER A 1 837 ? -4.816 -65.312 -32.031 1 78 837 SER A CA 1
ATOM 6746 C C . SER A 1 837 ? -5.98 -66.25 -32.188 1 78 837 SER A C 1
ATOM 6748 O O . SER A 1 837 ? -5.996 -67.312 -31.578 1 78 837 SER A O 1
ATOM 6750 N N . GLY A 1 838 ? -6.832 -66.062 -33.062 1 68.88 838 GLY A N 1
ATOM 6751 C CA . GLY A 1 838 ? -7.953 -66.938 -33.312 1 68.88 838 GLY A CA 1
ATOM 6752 C C . GLY A 1 838 ? -8.93 -67 -32.156 1 68.88 838 GLY A C 1
ATOM 6753 O O . GLY A 1 838 ? -9.984 -67.688 -32.281 1 68.88 838 GLY A O 1
ATOM 6754 N N . ASN A 1 839 ? -8.625 -66.5 -31.078 1 67 839 ASN A N 1
ATOM 6755 C CA . ASN A 1 839 ? -9.414 -66.625 -29.859 1 67 839 ASN A CA 1
ATOM 6756 C C . ASN A 1 839 ? -10.68 -65.812 -29.906 1 67 839 ASN A C 1
ATOM 6758 O O . ASN A 1 839 ? -11.555 -65.938 -29.047 1 67 839 ASN A O 1
ATOM 6762 N N . TYR A 1 840 ? -10.844 -65 -30.984 1 69.56 840 TYR A N 1
ATOM 6763 C CA . TYR A 1 840 ? -11.961 -64.062 -30.969 1 69.56 840 TYR A CA 1
ATOM 6764 C C . TYR A 1 840 ? -12.883 -64.25 -32.156 1 69.56 840 TYR A C 1
ATOM 6766 O O . TYR A 1 840 ? -13.57 -63.344 -32.594 1 69.56 840 TYR A O 1
ATOM 6774 N N . THR A 1 841 ? -12.867 -65.375 -32.688 1 64.31 841 THR A N 1
ATOM 6775 C CA . THR A 1 841 ? -13.664 -65.688 -33.844 1 64.31 841 THR A CA 1
ATOM 6776 C C . THR A 1 841 ? -15.156 -65.625 -33.531 1 64.31 841 THR A C 1
ATOM 6778 O O . THR A 1 841 ? -15.961 -65.312 -34.406 1 64.31 841 THR A O 1
ATOM 6781 N N . ASP A 1 842 ? -15.523 -65.812 -32.375 1 59.59 842 ASP A N 1
ATOM 6782 C CA . ASP A 1 842 ? -16.938 -65.875 -31.984 1 59.59 842 ASP A CA 1
ATOM 6783 C C . ASP A 1 842 ? -17.562 -64.438 -32.094 1 59.59 842 ASP A C 1
ATOM 6785 O O . ASP A 1 842 ? -18.781 -64.312 -32.188 1 59.59 842 ASP A O 1
ATOM 6789 N N . ILE A 1 843 ? -16.766 -63.469 -31.984 1 70.56 843 ILE A N 1
ATOM 6790 C CA . ILE A 1 843 ? -17.312 -62.125 -32 1 70.56 843 ILE A CA 1
ATOM 6791 C C . ILE A 1 843 ? -17.016 -61.469 -33.344 1 70.56 843 ILE A C 1
ATOM 6793 O O . ILE A 1 843 ? -16.938 -60.25 -33.438 1 70.56 843 ILE A O 1
ATOM 6797 N N . ASN A 1 844 ? -16.938 -62.25 -34.406 1 66.06 844 ASN A N 1
ATOM 6798 C CA . ASN A 1 844 ? -16.656 -61.781 -35.75 1 66.06 844 ASN A CA 1
ATOM 6799 C C . ASN A 1 844 ? -15.5 -60.781 -35.781 1 66.06 844 ASN A C 1
ATOM 6801 O O . ASN A 1 844 ? -15.531 -59.812 -36.562 1 66.06 844 ASN A O 1
ATOM 6805 N N . ASN A 1 845 ? -14.742 -60.938 -34.75 1 70.62 845 ASN A N 1
ATOM 6806 C CA . ASN A 1 845 ? -13.5 -60.156 -34.688 1 70.62 845 ASN A CA 1
ATOM 6807 C C . ASN A 1 845 ? -13.773 -58.656 -34.562 1 70.62 845 ASN A C 1
ATOM 6809 O O . ASN A 1 845 ? -13.047 -57.844 -35.125 1 70.62 845 ASN A O 1
ATOM 6813 N N . ASP A 1 846 ? -14.883 -58.344 -34 1 85.12 846 ASP A N 1
ATOM 6814 C CA . ASP A 1 846 ? -15.195 -56.938 -33.75 1 85.12 846 ASP A CA 1
ATOM 6815 C C . ASP A 1 846 ? -14.664 -56.469 -32.406 1 85.12 846 ASP A C 1
ATOM 6817 O O . ASP A 1 846 ? -15.148 -56.938 -31.359 1 85.12 846 ASP A O 1
ATOM 6821 N N . ILE A 1 847 ? -13.734 -55.562 -32.406 1 90.62 847 ILE A N 1
ATOM 6822 C CA . ILE A 1 847 ? -13.039 -55.094 -31.203 1 90.62 847 ILE A CA 1
ATOM 6823 C C . ILE A 1 847 ? -14.039 -54.438 -30.25 1 90.62 847 ILE A C 1
ATOM 6825 O O . ILE A 1 847 ? -13.828 -54.406 -29.031 1 90.62 847 ILE A O 1
ATOM 6829 N N . HIS A 1 848 ? -15.227 -53.969 -30.734 1 91.12 848 HIS A N 1
ATOM 6830 C CA . HIS A 1 848 ? -16.188 -53.219 -29.953 1 91.12 848 HIS A CA 1
ATOM 6831 C C . HIS A 1 848 ? -16.984 -54.125 -29.031 1 91.12 848 HIS A C 1
ATOM 6833 O O . HIS A 1 848 ? -17.625 -53.688 -28.078 1 91.12 848 HIS A O 1
ATOM 6839 N N . CYS A 1 849 ? -16.844 -55.375 -29.281 1 89.5 849 CYS A N 1
ATOM 6840 C CA . CYS A 1 849 ? -17.594 -56.344 -28.484 1 89.5 849 CYS A CA 1
ATOM 6841 C C . CYS A 1 849 ? -16.797 -56.75 -27.25 1 89.5 849 CYS A C 1
ATOM 6843 O O . CYS A 1 849 ? -17.344 -57.344 -26.312 1 89.5 849 CYS A O 1
ATOM 6845 N N . LEU A 1 850 ? -15.578 -56.344 -27.266 1 90.81 850 LEU A N 1
ATOM 6846 C CA . LEU A 1 850 ? -14.727 -56.719 -26.141 1 90.81 850 LEU A CA 1
ATOM 6847 C C . LEU A 1 850 ? -15.039 -55.812 -24.922 1 90.81 850 LEU A C 1
ATOM 6849 O O . LEU A 1 850 ? -15.398 -54.656 -25.094 1 90.81 850 LEU A O 1
ATOM 6853 N N . SER A 1 851 ? -14.953 -56.406 -23.781 1 89.69 851 SER A N 1
ATOM 6854 C CA . SER A 1 851 ? -15.102 -55.625 -22.562 1 89.69 851 SER A CA 1
ATOM 6855 C C . SER A 1 851 ? -13.93 -54.656 -22.375 1 89.69 851 SER A C 1
ATOM 6857 O O . SER A 1 851 ? -12.852 -54.875 -22.906 1 89.69 851 SER A O 1
ATOM 6859 N N . PRO A 1 852 ? -14.156 -53.594 -21.625 1 90.19 852 PRO A N 1
ATOM 6860 C CA . PRO A 1 852 ? -13.047 -52.688 -21.359 1 90.19 852 PRO A CA 1
ATOM 6861 C C . PRO A 1 852 ? -11.828 -53.375 -20.766 1 90.19 852 PRO A C 1
ATOM 6863 O O . PRO A 1 852 ? -10.688 -53.031 -21.078 1 90.19 852 PRO A O 1
ATOM 6866 N N . HIS A 1 853 ? -12 -54.312 -19.953 1 88.75 853 HIS A N 1
ATOM 6867 C CA . HIS A 1 853 ? -10.891 -55.094 -19.391 1 88.75 853 HIS A CA 1
ATOM 6868 C C . HIS A 1 853 ? -10.148 -55.875 -20.453 1 88.75 853 HIS A C 1
ATOM 6870 O O . HIS A 1 853 ? -8.922 -55.906 -20.469 1 88.75 853 HIS A O 1
ATOM 6876 N N . SER A 1 854 ? -10.93 -56.5 -21.297 1 89.69 854 SER A N 1
ATOM 6877 C CA . SER A 1 854 ? -10.328 -57.25 -22.391 1 89.69 854 SER A CA 1
ATOM 6878 C C . SER A 1 854 ? -9.539 -56.344 -23.328 1 89.69 854 SER A C 1
ATOM 6880 O O . SER A 1 854 ? -8.516 -56.75 -23.891 1 89.69 854 SER A O 1
ATOM 6882 N N . ILE A 1 855 ? -10.117 -55.188 -23.516 1 92.75 855 ILE A N 1
ATOM 6883 C CA . ILE A 1 855 ? -9.414 -54.219 -24.328 1 92.75 855 ILE A CA 1
ATOM 6884 C C . ILE A 1 855 ? -8.07 -53.875 -23.688 1 92.75 855 ILE A C 1
ATOM 6886 O O . ILE A 1 855 ? -7.059 -53.781 -24.375 1 92.75 855 ILE A O 1
ATOM 6890 N N . LYS A 1 856 ? -8.055 -53.656 -22.438 1 91.69 856 LYS A N 1
ATOM 6891 C CA . LYS A 1 856 ? -6.832 -53.375 -21.703 1 91.69 856 LYS A CA 1
ATOM 6892 C C . LYS A 1 856 ? -5.816 -54.5 -21.844 1 91.69 856 LYS A C 1
ATOM 6894 O O . LYS A 1 856 ? -4.633 -54.25 -22.062 1 91.69 856 LYS A O 1
ATOM 6899 N N . ILE A 1 857 ? -6.312 -55.719 -21.719 1 89.38 857 ILE A N 1
ATOM 6900 C CA . ILE A 1 857 ? -5.441 -56.875 -21.828 1 89.38 857 ILE A CA 1
ATOM 6901 C C . ILE A 1 857 ? -4.883 -56.969 -23.25 1 89.38 857 ILE A C 1
ATOM 6903 O O . ILE A 1 857 ? -3.697 -57.25 -23.438 1 89.38 857 ILE A O 1
ATOM 6907 N N . LEU A 1 858 ? -5.773 -56.75 -24.109 1 91.31 858 LEU A N 1
ATOM 6908 C CA . LEU A 1 858 ? -5.355 -56.812 -25.516 1 91.31 858 LEU A CA 1
ATOM 6909 C C . LEU A 1 858 ? -4.301 -55.75 -25.797 1 91.31 858 LEU A C 1
ATOM 6911 O O . LEU A 1 858 ? -3.336 -56 -26.531 1 91.31 858 LEU A O 1
ATOM 6915 N N . LEU A 1 859 ? -4.488 -54.562 -25.297 1 93.19 859 LEU A N 1
ATOM 6916 C CA . LEU A 1 859 ? -3.514 -53.5 -25.469 1 93.19 859 LEU A CA 1
ATOM 6917 C C . LEU A 1 859 ? -2.17 -53.875 -24.859 1 93.19 859 LEU A C 1
ATOM 6919 O O . LEU A 1 859 ? -1.121 -53.656 -25.469 1 93.19 859 LEU A O 1
ATOM 6923 N N . HIS A 1 860 ? -2.209 -54.406 -23.672 1 90.56 860 HIS A N 1
ATOM 6924 C CA . HIS A 1 860 ? -0.989 -54.812 -23 1 90.56 860 HIS A CA 1
ATOM 6925 C C . HIS A 1 860 ? -0.264 -55.906 -23.797 1 90.56 860 HIS A C 1
ATOM 6927 O O . HIS A 1 860 ? 0.965 -55.875 -23.891 1 90.56 860 HIS A O 1
ATOM 6933 N N . THR A 1 861 ? -1.036 -56.75 -24.359 1 88.62 861 THR A N 1
ATOM 6934 C CA . THR A 1 861 ? -0.474 -57.844 -25.156 1 88.62 861 THR A CA 1
ATOM 6935 C C . THR A 1 861 ? 0.22 -57.281 -26.391 1 88.62 861 THR A C 1
ATOM 6937 O O . THR A 1 861 ? 1.323 -57.719 -26.734 1 88.62 861 THR A O 1
ATOM 6940 N N . VAL A 1 862 ? -0.426 -56.406 -26.969 1 89.44 862 VAL A N 1
ATOM 6941 C CA . VAL A 1 862 ? 0.116 -55.844 -28.188 1 89.44 862 VAL A CA 1
ATOM 6942 C C . VAL A 1 862 ? 1.409 -55.094 -27.875 1 89.44 862 VAL A C 1
ATOM 6944 O O . VAL A 1 862 ? 2.342 -55.094 -28.688 1 89.44 862 VAL A O 1
ATOM 6947 N N . LEU A 1 863 ? 1.565 -54.5 -26.766 1 89.62 863 LEU A N 1
ATOM 6948 C CA . LEU A 1 863 ? 2.73 -53.719 -26.391 1 89.62 863 LEU A CA 1
ATOM 6949 C C . LEU A 1 863 ? 3.879 -54.594 -25.938 1 89.62 863 LEU A C 1
ATOM 6951 O O . LEU A 1 863 ? 5.051 -54.25 -26.094 1 89.62 863 LEU A O 1
ATOM 6955 N N . THR A 1 864 ? 3.59 -55.844 -25.391 1 84.5 864 THR A N 1
ATOM 6956 C CA . THR A 1 864 ? 4.617 -56.719 -24.828 1 84.5 864 THR A CA 1
ATOM 6957 C C . THR A 1 864 ? 5.031 -57.781 -25.859 1 84.5 864 THR A C 1
ATOM 6959 O O . THR A 1 864 ? 6.102 -58.375 -25.719 1 84.5 864 THR A O 1
ATOM 6962 N N . ILE A 1 865 ? 4.168 -58.281 -26.703 1 67.44 865 ILE A N 1
ATOM 6963 C CA . ILE A 1 865 ? 4.297 -59.469 -27.516 1 67.44 865 ILE A CA 1
ATOM 6964 C C . ILE A 1 865 ? 5.605 -59.406 -28.312 1 67.44 865 ILE A C 1
ATOM 6966 O O . ILE A 1 865 ? 6.312 -60.406 -28.422 1 67.44 865 ILE A O 1
ATOM 6970 N N . ASN A 1 866 ? 5.93 -58.406 -28.906 1 62.06 866 ASN A N 1
ATOM 6971 C CA . ASN A 1 866 ? 7.105 -58.406 -29.781 1 62.06 866 ASN A CA 1
ATOM 6972 C C . ASN A 1 866 ? 8.391 -58.562 -28.969 1 62.06 866 ASN A C 1
ATOM 6974 O O . ASN A 1 866 ? 9.453 -58.812 -29.547 1 62.06 866 ASN A O 1
ATOM 6978 N N . VAL A 1 867 ? 8.227 -58.625 -27.625 1 54.69 867 VAL A N 1
ATOM 6979 C CA . VAL A 1 867 ? 9.422 -58.781 -26.812 1 54.69 867 VAL A CA 1
ATOM 6980 C C . VAL A 1 867 ? 9.594 -60.25 -26.406 1 54.69 867 VAL A C 1
ATOM 6982 O O . VAL A 1 867 ? 10.68 -60.812 -26.547 1 54.69 867 VAL A O 1
ATOM 6985 N N . ASP A 1 868 ? 8.477 -61 -26.047 1 50.91 868 ASP A N 1
ATOM 6986 C CA . ASP A 1 868 ? 8.586 -62.312 -25.438 1 50.91 868 ASP A CA 1
ATOM 6987 C C . ASP A 1 868 ? 8.273 -63.406 -26.453 1 50.91 868 ASP A C 1
ATOM 6989 O O . ASP A 1 868 ? 8.859 -64.5 -26.406 1 50.91 868 ASP A O 1
ATOM 6993 N N . ASP A 1 869 ? 7.309 -63.188 -27.516 1 60.22 869 ASP A N 1
ATOM 6994 C CA . ASP A 1 869 ? 6.848 -64.25 -28.391 1 60.22 869 ASP A CA 1
ATOM 6995 C C . ASP A 1 869 ? 7.141 -63.969 -29.859 1 60.22 869 ASP A C 1
ATOM 6997 O O . ASP A 1 869 ? 6.355 -64.312 -30.734 1 60.22 869 ASP A O 1
ATOM 7001 N N . ALA A 1 870 ? 8.273 -63.406 -30.125 1 59.22 870 ALA A N 1
ATOM 7002 C CA . ALA A 1 870 ? 8.664 -63 -31.469 1 59.22 870 ALA A CA 1
ATOM 7003 C C . ALA A 1 870 ? 8.773 -64.188 -32.406 1 59.22 870 ALA A C 1
ATOM 7005 O O . ALA A 1 870 ? 8.477 -64.062 -33.594 1 59.22 870 ALA A O 1
ATOM 7006 N N . ASP A 1 871 ? 8.906 -65.25 -31.812 1 61.38 871 ASP A N 1
ATOM 7007 C CA . ASP A 1 871 ? 9.219 -66.438 -32.625 1 61.38 871 ASP A CA 1
ATOM 7008 C C . ASP A 1 871 ? 7.953 -67 -33.25 1 61.38 871 ASP A C 1
ATOM 7010 O O . ASP A 1 871 ? 8.016 -67.75 -34.25 1 61.38 871 ASP A O 1
ATOM 7014 N N . TYR A 1 872 ? 6.809 -66.688 -32.656 1 67.19 872 TYR A N 1
ATOM 7015 C CA . TYR A 1 872 ? 5.59 -67.375 -33.094 1 67.19 872 TYR A CA 1
ATOM 7016 C C . TYR A 1 872 ? 4.887 -66.5 -34.156 1 67.19 872 TYR A C 1
ATOM 7018 O O . TYR A 1 872 ? 3.871 -66.938 -34.719 1 67.19 872 TYR A O 1
ATOM 7026 N N . ARG A 1 873 ? 5.43 -65.438 -34.531 1 81.31 873 ARG A N 1
ATOM 7027 C CA . ARG A 1 873 ? 4.758 -64.625 -35.5 1 81.31 873 ARG A CA 1
ATOM 7028 C C . ARG A 1 873 ? 5.531 -64.562 -36.812 1 81.31 873 ARG A C 1
ATOM 7030 O O . ARG A 1 873 ? 6.762 -64.688 -36.812 1 81.31 873 ARG A O 1
ATOM 7037 N N . THR A 1 874 ? 4.801 -64.5 -37.812 1 86.25 874 THR A N 1
ATOM 7038 C CA . THR A 1 874 ? 5.422 -64.312 -39.125 1 86.25 874 THR A CA 1
ATOM 7039 C C . THR A 1 874 ? 6.051 -62.938 -39.25 1 86.25 874 THR A C 1
ATOM 7041 O O . THR A 1 874 ? 5.668 -62 -38.562 1 86.25 874 THR A O 1
ATOM 7044 N N . PRO A 1 875 ? 7.023 -62.844 -39.969 1 87.38 875 PRO A N 1
ATOM 7045 C CA . PRO A 1 875 ? 7.637 -61.531 -40.188 1 87.38 875 PRO A CA 1
ATOM 7046 C C . PRO A 1 875 ? 6.625 -60.469 -40.594 1 87.38 875 PRO A C 1
ATOM 7048 O O . PRO A 1 875 ? 6.746 -59.312 -40.219 1 87.38 875 PRO A O 1
ATOM 7051 N N . LEU A 1 876 ? 5.703 -60.844 -41.375 1 89.75 876 LEU A N 1
ATOM 7052 C CA . LEU A 1 876 ? 4.672 -59.906 -41.781 1 89.75 876 LEU A CA 1
ATOM 7053 C C . LEU A 1 876 ? 3.877 -59.406 -40.594 1 89.75 876 LEU A C 1
ATOM 7055 O O . LEU A 1 876 ? 3.617 -58.188 -40.469 1 89.75 876 LEU A O 1
ATOM 7059 N N . GLN A 1 877 ? 3.463 -60.281 -39.75 1 87.31 877 GLN A N 1
ATOM 7060 C CA . GLN A 1 877 ? 2.689 -59.906 -38.594 1 87.31 877 GLN A CA 1
ATOM 7061 C C . GLN A 1 877 ? 3.506 -59 -37.656 1 87.31 877 GLN A C 1
ATOM 7063 O O . GLN A 1 877 ? 2.979 -58.062 -37.062 1 87.31 877 GLN A O 1
ATOM 7068 N N . LYS A 1 878 ? 4.691 -59.312 -37.531 1 88.25 878 LYS A N 1
ATOM 7069 C CA . LYS A 1 878 ? 5.574 -58.5 -36.688 1 88.25 878 LYS A CA 1
ATOM 7070 C C . LYS A 1 878 ? 5.711 -57.094 -37.219 1 88.25 878 LYS A C 1
ATOM 7072 O O . LYS A 1 878 ? 5.676 -56.125 -36.469 1 88.25 878 LYS A O 1
ATOM 7077 N N . ARG A 1 879 ? 5.906 -57.031 -38.469 1 90.31 879 ARG A N 1
ATOM 7078 C CA . ARG A 1 879 ? 6.047 -55.719 -39.094 1 90.31 879 ARG A CA 1
ATOM 7079 C C . ARG A 1 879 ? 4.746 -54.938 -39.031 1 90.31 879 ARG A C 1
ATOM 7081 O O . ARG A 1 879 ? 4.766 -53.719 -38.906 1 90.31 879 ARG A O 1
ATOM 7088 N N . GLN A 1 880 ? 3.678 -55.594 -39.156 1 90.19 880 GLN A N 1
ATOM 7089 C CA . GLN A 1 880 ? 2.385 -54.938 -39.062 1 90.19 880 GLN A CA 1
ATOM 7090 C C . GLN A 1 880 ? 2.176 -54.375 -37.656 1 90.19 880 GLN A C 1
ATOM 7092 O O . GLN A 1 880 ? 1.685 -53.25 -37.5 1 90.19 880 GLN A O 1
ATOM 7097 N N . LEU A 1 881 ? 2.543 -55.094 -36.719 1 88.56 881 LEU A N 1
ATOM 7098 C CA . LEU A 1 881 ? 2.367 -54.688 -35.312 1 88.56 881 LEU A CA 1
ATOM 7099 C C . LEU A 1 881 ? 3.309 -53.531 -34.969 1 88.56 881 LEU A C 1
ATOM 7101 O O . LEU A 1 881 ? 2.873 -52.5 -34.469 1 88.56 881 LEU A O 1
ATOM 7105 N N . ASP A 1 882 ? 4.531 -53.656 -35.281 1 88.62 882 ASP A N 1
ATOM 7106 C CA . ASP A 1 882 ? 5.504 -52.625 -34.969 1 88.62 882 ASP A CA 1
ATOM 7107 C C . ASP A 1 882 ? 5.223 -51.344 -35.75 1 88.62 882 ASP A C 1
ATOM 7109 O O . ASP A 1 882 ? 5.43 -50.25 -35.25 1 88.62 882 ASP A O 1
ATOM 7113 N N . GLY A 1 883 ? 4.867 -51.594 -36.906 1 90.69 883 GLY A N 1
ATOM 7114 C CA . GLY A 1 883 ? 4.512 -50.438 -37.719 1 90.69 883 GLY A CA 1
ATOM 7115 C C . GLY A 1 883 ? 3.303 -49.688 -37.219 1 90.69 883 GLY A C 1
ATOM 7116 O O . GLY A 1 883 ? 3.266 -48.438 -37.25 1 90.69 883 GLY A O 1
ATOM 7117 N N . ALA A 1 884 ? 2.408 -50.406 -36.781 1 90.38 884 ALA A N 1
ATOM 7118 C CA . ALA A 1 884 ? 1.195 -49.812 -36.25 1 90.38 884 ALA A CA 1
ATOM 7119 C C . ALA A 1 884 ? 1.476 -49.094 -34.938 1 90.38 884 ALA A C 1
ATOM 7121 O O . ALA A 1 884 ? 0.881 -48.031 -34.656 1 90.38 884 ALA A O 1
ATOM 7122 N N . LEU A 1 885 ? 2.375 -49.594 -34.156 1 90.56 885 LEU A N 1
ATOM 7123 C CA . LEU A 1 885 ? 2.711 -49 -32.875 1 90.56 885 LEU A CA 1
ATOM 7124 C C . LEU A 1 885 ? 3.736 -47.906 -33.031 1 90.56 885 LEU A C 1
ATOM 7126 O O . LEU A 1 885 ? 4.02 -47.156 -32.062 1 90.56 885 LEU A O 1
ATOM 7130 N N . ASN A 1 886 ? 4.258 -47.75 -34.156 1 90.25 886 ASN A N 1
ATOM 7131 C CA . ASN A 1 886 ? 5.277 -46.75 -34.438 1 90.25 886 ASN A CA 1
ATOM 7132 C C . ASN A 1 886 ? 6.539 -46.969 -33.625 1 90.25 886 ASN A C 1
ATOM 7134 O O . ASN A 1 886 ? 7.125 -46.031 -33.094 1 90.25 886 ASN A O 1
ATOM 7138 N N . ARG A 1 887 ? 6.848 -48.156 -33.375 1 89.62 887 ARG A N 1
ATOM 7139 C CA . ARG A 1 887 ? 8.023 -48.5 -32.562 1 89.62 887 ARG A CA 1
ATOM 7140 C C . ARG A 1 887 ? 9.297 -48.375 -33.406 1 89.62 887 ARG A C 1
ATOM 7142 O O . ARG A 1 887 ? 9.344 -48.812 -34.531 1 89.62 887 ARG A O 1
ATOM 7149 N N . VAL A 1 888 ? 10.25 -47.656 -32.875 1 90.94 888 VAL A N 1
ATOM 7150 C CA . VAL A 1 888 ? 11.539 -47.5 -33.531 1 90.94 888 VAL A CA 1
ATOM 7151 C C . VAL A 1 888 ? 12.656 -47.938 -32.594 1 90.94 888 VAL A C 1
ATOM 7153 O O . VAL A 1 888 ? 12.477 -48 -31.375 1 90.94 888 VAL A O 1
ATOM 7156 N N . PRO A 1 889 ? 13.688 -48.406 -33.156 1 88.56 889 PRO A N 1
ATOM 7157 C CA . PRO A 1 889 ? 14.82 -48.812 -32.312 1 88.56 889 PRO A CA 1
ATOM 7158 C C . PRO A 1 889 ? 15.383 -47.625 -31.484 1 88.56 889 PRO A C 1
ATOM 7160 O O . PRO A 1 889 ? 15.078 -46.469 -31.766 1 88.56 889 PRO A O 1
ATOM 7163 N N . LYS A 1 890 ? 16.266 -48.188 -30.609 1 84.88 890 LYS A N 1
ATOM 7164 C CA . LYS A 1 890 ? 16.906 -47.188 -29.75 1 84.88 890 LYS A CA 1
ATOM 7165 C C . LYS A 1 890 ? 17.797 -46.25 -30.562 1 84.88 890 LYS A C 1
ATOM 7167 O O . LYS A 1 890 ? 18.422 -46.688 -31.531 1 84.88 890 LYS A O 1
ATOM 7172 N N . ASP A 1 891 ? 17.844 -44.906 -30.453 1 86.81 891 ASP A N 1
ATOM 7173 C CA . ASP A 1 891 ? 18.672 -43.906 -31.078 1 86.81 891 ASP A CA 1
ATOM 7174 C C . ASP A 1 891 ? 18.25 -43.625 -32.531 1 86.81 891 ASP A C 1
ATOM 7176 O O . ASP A 1 891 ? 19.047 -43.156 -33.344 1 86.81 891 ASP A O 1
ATOM 7180 N N . PHE A 1 892 ? 17.188 -44.25 -32.969 1 91.88 892 PHE A N 1
ATOM 7181 C CA . PHE A 1 892 ? 16.688 -44.094 -34.312 1 91.88 892 PHE A CA 1
ATOM 7182 C C . PHE A 1 892 ? 16.734 -42.625 -34.75 1 91.88 892 PHE A C 1
ATOM 7184 O O . PHE A 1 892 ? 17.25 -42.312 -35.844 1 91.88 892 PHE A O 1
ATOM 7191 N N . TYR A 1 893 ? 16.297 -41.719 -33.969 1 91 893 TYR A N 1
ATOM 7192 C CA . TYR A 1 893 ? 16.172 -40.312 -34.312 1 91 893 TYR A CA 1
ATOM 7193 C C . TYR A 1 893 ? 17.531 -39.656 -34.469 1 91 893 TYR A C 1
ATOM 7195 O O . TYR A 1 893 ? 17.734 -38.812 -35.312 1 91 893 TYR A O 1
ATOM 7203 N N . ASP A 1 894 ? 18.375 -40.094 -33.625 1 90.31 894 ASP A N 1
ATOM 7204 C CA . ASP A 1 894 ? 19.75 -39.562 -33.719 1 90.31 894 ASP A CA 1
ATOM 7205 C C . ASP A 1 894 ? 20.422 -40.031 -35.031 1 90.31 894 ASP A C 1
ATOM 7207 O O . ASP A 1 894 ? 21.188 -39.281 -35.625 1 90.31 894 ASP A O 1
ATOM 7211 N N . ARG A 1 895 ? 20.109 -41.219 -35.375 1 91.5 895 ARG A N 1
ATOM 7212 C CA . ARG A 1 895 ? 20.656 -41.781 -36.594 1 91.5 895 ARG A CA 1
ATOM 7213 C C . ARG A 1 895 ? 20.078 -41.062 -37.812 1 91.5 895 ARG A C 1
ATOM 7215 O O . ARG A 1 895 ? 20.781 -40.844 -38.812 1 91.5 895 ARG A O 1
ATOM 7222 N N . VAL A 1 896 ? 18.828 -40.812 -37.75 1 92.25 896 VAL A N 1
ATOM 7223 C CA . VAL A 1 896 ? 18.203 -40.062 -38.844 1 92.25 896 VAL A CA 1
ATOM 7224 C C . VAL A 1 896 ? 18.828 -38.688 -38.938 1 92.25 896 VAL A C 1
ATOM 7226 O O . VAL A 1 896 ? 19.016 -38.156 -40.062 1 92.25 896 VAL A O 1
ATOM 7229 N N . TRP A 1 897 ? 19.109 -38.062 -37.812 1 91.5 897 TRP A N 1
ATOM 7230 C CA . TRP A 1 897 ? 19.812 -36.781 -37.781 1 91.5 897 TRP A CA 1
ATOM 7231 C C . TRP A 1 897 ? 21.141 -36.875 -38.531 1 91.5 897 TRP A C 1
ATOM 7233 O O . TRP A 1 897 ? 21.484 -36 -39.312 1 91.5 897 TRP A O 1
ATOM 7243 N N . GLN A 1 898 ? 21.844 -37.938 -38.25 1 89.75 898 GLN A N 1
ATOM 7244 C CA . GLN A 1 898 ? 23.141 -38.125 -38.875 1 89.75 898 GLN A CA 1
ATOM 7245 C C . GLN A 1 898 ? 23.016 -38.344 -40.406 1 89.75 898 GLN A C 1
ATOM 7247 O O . GLN A 1 898 ? 23.859 -37.875 -41.156 1 89.75 898 GLN A O 1
ATOM 7252 N N . ILE A 1 899 ? 21.953 -39 -40.812 1 91.62 899 ILE A N 1
ATOM 7253 C CA . ILE A 1 899 ? 21.688 -39.188 -42.219 1 91.62 899 ILE A CA 1
ATOM 7254 C C . ILE A 1 899 ? 21.391 -37.844 -42.875 1 91.62 899 ILE A C 1
ATOM 7256 O O . ILE A 1 899 ? 21.906 -37.562 -43.969 1 91.62 899 ILE A O 1
ATOM 7260 N N . LEU A 1 900 ? 20.594 -37.094 -42.219 1 91.31 900 LEU A N 1
ATOM 7261 C CA . LEU A 1 900 ? 20.219 -35.812 -42.75 1 91.31 900 LEU A CA 1
ATOM 7262 C C . LEU A 1 900 ? 21.422 -34.906 -42.875 1 91.31 900 LEU A C 1
ATOM 7264 O O . LEU A 1 900 ? 21.5 -34.094 -43.812 1 91.31 900 LEU A O 1
ATOM 7268 N N . GLU A 1 901 ? 22.312 -35.031 -41.938 1 89.06 901 GLU A N 1
ATOM 7269 C CA . GLU A 1 901 ? 23.547 -34.25 -42 1 89.06 901 GLU A CA 1
ATOM 7270 C C . GLU A 1 901 ? 24.328 -34.531 -43.281 1 89.06 901 GLU A C 1
ATOM 7272 O O . GLU A 1 901 ? 25.047 -33.688 -43.781 1 89.06 901 GLU A O 1
ATOM 7277 N N . ARG A 1 902 ? 24.156 -35.75 -43.781 1 87.69 902 ARG A N 1
ATOM 7278 C CA . ARG A 1 902 ? 24.953 -36.188 -44.906 1 87.69 902 ARG A CA 1
ATOM 7279 C C . ARG A 1 902 ? 24.141 -36.219 -46.188 1 87.69 902 ARG A C 1
ATOM 7281 O O . ARG A 1 902 ? 24.531 -36.812 -47.188 1 87.69 902 ARG A O 1
ATOM 7288 N N . THR A 1 903 ? 22.969 -35.656 -46.156 1 89.94 903 THR A N 1
ATOM 7289 C CA . THR A 1 903 ? 22.078 -35.594 -47.312 1 89.94 903 THR A CA 1
ATOM 7290 C C . THR A 1 903 ? 21.672 -34.156 -47.594 1 89.94 903 THR A C 1
ATOM 7292 O O . THR A 1 903 ? 20.625 -33.688 -47.125 1 89.94 903 THR A O 1
ATOM 7295 N N . PRO A 1 904 ? 22.344 -33.438 -48.375 1 86.81 904 PRO A N 1
ATOM 7296 C CA . PRO A 1 904 ? 22.094 -32 -48.625 1 86.81 904 PRO A CA 1
ATOM 7297 C C . PRO A 1 904 ? 20.688 -31.75 -49.188 1 86.81 904 PRO A C 1
ATOM 7299 O O . PRO A 1 904 ? 20.094 -30.703 -48.906 1 86.81 904 PRO A O 1
ATOM 7302 N N . GLY A 1 905 ? 20.125 -32.625 -50 1 86.12 905 GLY A N 1
ATOM 7303 C CA . GLY A 1 905 ? 18.797 -32.406 -50.562 1 86.12 905 GLY A CA 1
ATOM 7304 C C . GLY A 1 905 ? 17.688 -32.844 -49.625 1 86.12 905 GLY A C 1
ATOM 7305 O O . GLY A 1 905 ? 16.516 -32.625 -49.906 1 86.12 905 GLY A O 1
ATOM 7306 N N . GLY A 1 906 ? 18 -33.406 -48.594 1 91.88 906 GLY A N 1
ATOM 7307 C CA . GLY A 1 906 ? 17 -33.844 -47.625 1 91.88 906 GLY A CA 1
ATOM 7308 C C . GLY A 1 906 ? 16.578 -35.281 -47.812 1 91.88 906 GLY A C 1
ATOM 7309 O O . GLY A 1 906 ? 17.141 -36 -48.656 1 91.88 906 GLY A O 1
ATOM 7310 N N . ILE A 1 907 ? 15.609 -35.719 -47.094 1 92.44 907 ILE A N 1
ATOM 7311 C CA . ILE A 1 907 ? 15.102 -37.094 -47.156 1 92.44 907 ILE A CA 1
ATOM 7312 C C . ILE A 1 907 ? 13.633 -37.094 -47.562 1 92.44 907 ILE A C 1
ATOM 7314 O O . ILE A 1 907 ? 12.828 -36.312 -47.062 1 92.44 907 ILE A O 1
ATOM 7318 N N . LYS A 1 908 ? 13.359 -37.875 -48.469 1 92.44 908 LYS A N 1
ATOM 7319 C CA . LYS A 1 908 ? 11.984 -37.938 -48.969 1 92.44 908 LYS A CA 1
ATOM 7320 C C . LYS A 1 908 ? 11.344 -39.281 -48.594 1 92.44 908 LYS A C 1
ATOM 7322 O O . LYS A 1 908 ? 11.914 -40.344 -48.844 1 92.44 908 LYS A O 1
ATOM 7327 N N . VAL A 1 909 ? 10.203 -39.188 -47.969 1 92.56 909 VAL A N 1
ATOM 7328 C CA . VAL A 1 909 ? 9.43 -40.344 -47.594 1 92.56 909 VAL A CA 1
ATOM 7329 C C . VAL A 1 909 ? 7.961 -40.156 -47.969 1 92.56 909 VAL A C 1
ATOM 7331 O O . VAL A 1 909 ? 7.34 -39.156 -47.594 1 92.56 909 VAL A O 1
ATOM 7334 N N . ALA A 1 910 ? 7.348 -41.094 -48.688 1 91.5 910 ALA A N 1
ATOM 7335 C CA . ALA A 1 910 ? 5.949 -41.062 -49.094 1 91.5 910 ALA A CA 1
ATOM 7336 C C . ALA A 1 910 ? 5.562 -39.656 -49.625 1 91.5 910 ALA A C 1
ATOM 7338 O O . ALA A 1 910 ? 4.516 -39.125 -49.25 1 91.5 910 ALA A O 1
ATOM 7339 N N . GLY A 1 911 ? 6.449 -39 -50.281 1 84.81 911 GLY A N 1
ATOM 7340 C CA . GLY A 1 911 ? 6.18 -37.719 -50.906 1 84.81 911 GLY A CA 1
ATOM 7341 C C . GLY A 1 911 ? 6.527 -36.531 -50 1 84.81 911 GLY A C 1
ATOM 7342 O O . GLY A 1 911 ? 6.566 -35.375 -50.469 1 84.81 911 GLY A O 1
ATOM 7343 N N . TYR A 1 912 ? 6.742 -36.781 -48.781 1 90.69 912 TYR A N 1
ATOM 7344 C CA . TYR A 1 912 ? 7.082 -35.719 -47.844 1 90.69 912 TYR A CA 1
ATOM 7345 C C . TYR A 1 912 ? 8.586 -35.5 -47.812 1 90.69 912 TYR A C 1
ATOM 7347 O O . TYR A 1 912 ? 9.359 -36.438 -47.625 1 90.69 912 TYR A O 1
ATOM 7355 N N . LEU A 1 913 ? 8.977 -34.281 -47.906 1 91.75 913 LEU A N 1
ATOM 7356 C CA . LEU A 1 913 ? 10.391 -33.969 -47.906 1 91.75 913 LEU A CA 1
ATOM 7357 C C . LEU A 1 913 ? 10.805 -33.344 -46.594 1 91.75 913 LEU A C 1
ATOM 7359 O O . LEU A 1 913 ? 10.234 -32.312 -46.156 1 91.75 913 LEU A O 1
ATOM 7363 N N . LEU A 1 914 ? 11.688 -33.969 -45.906 1 92.88 914 LEU A N 1
ATOM 7364 C CA . LEU A 1 914 ? 12.359 -33.375 -44.75 1 92.88 914 LEU A CA 1
ATOM 7365 C C . LEU A 1 914 ? 13.648 -32.688 -45.156 1 92.88 914 LEU A C 1
ATOM 7367 O O . LEU A 1 914 ? 14.68 -33.312 -45.375 1 92.88 914 LEU A O 1
ATOM 7371 N N . PRO A 1 915 ? 13.516 -31.422 -45.25 1 89.75 915 PRO A N 1
ATOM 7372 C CA . PRO A 1 915 ? 14.688 -30.703 -45.75 1 89.75 915 PRO A CA 1
ATOM 7373 C C . PRO A 1 915 ? 15.812 -30.625 -44.719 1 89.75 915 PRO A C 1
ATOM 7375 O O . PRO A 1 915 ? 15.555 -30.578 -43.531 1 89.75 915 PRO A O 1
ATOM 7378 N N . LYS A 1 916 ? 16.953 -30.766 -45.25 1 87.38 916 LYS A N 1
ATOM 7379 C CA . LYS A 1 916 ? 18.094 -30.578 -44.375 1 87.38 916 LYS A CA 1
ATOM 7380 C C . LYS A 1 916 ? 18.094 -29.203 -43.719 1 87.38 916 LYS A C 1
ATOM 7382 O O . LYS A 1 916 ? 18.266 -29.062 -42.5 1 87.38 916 LYS A O 1
ATOM 7387 N N . GLN A 1 917 ? 17.984 -28.234 -44.625 1 83.25 917 GLN A N 1
ATOM 7388 C CA . GLN A 1 917 ? 17.844 -26.859 -44.156 1 83.25 917 GLN A CA 1
ATOM 7389 C C . GLN A 1 917 ? 16.422 -26.344 -44.344 1 83.25 917 GLN A C 1
ATOM 7391 O O . GLN A 1 917 ? 15.781 -26.625 -45.344 1 83.25 917 GLN A O 1
ATOM 7396 N N . PRO A 1 918 ? 15.781 -25.875 -43.344 1 82.38 918 PRO A N 1
ATOM 7397 C CA . PRO A 1 918 ? 16.359 -25.266 -42.156 1 82.38 918 PRO A CA 1
ATOM 7398 C C . PRO A 1 918 ? 16.312 -26.188 -40.938 1 82.38 918 PRO A C 1
ATOM 7400 O O . PRO A 1 918 ? 16.531 -25.719 -39.812 1 82.38 918 PRO A O 1
ATOM 7403 N N . THR A 1 919 ? 16.031 -27.406 -41.125 1 85.94 919 THR A N 1
ATOM 7404 C CA . THR 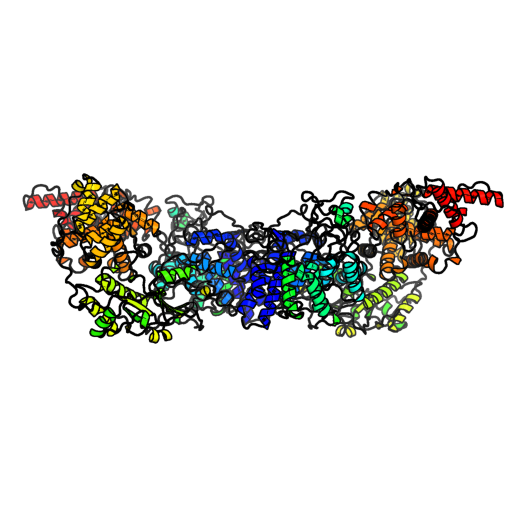A 1 919 ? 15.828 -28.312 -40 1 85.94 919 THR A CA 1
ATOM 7405 C C . THR A 1 919 ? 17.078 -28.344 -39.094 1 85.94 919 THR A C 1
ATOM 7407 O O . THR A 1 919 ? 16.969 -28.172 -37.875 1 85.94 919 THR A O 1
ATOM 7410 N N . LEU A 1 920 ? 18.219 -28.531 -39.719 1 82.94 920 LEU A N 1
ATOM 7411 C CA . LEU A 1 920 ? 19.453 -28.641 -38.938 1 82.94 920 LEU A CA 1
ATOM 7412 C C . LEU A 1 920 ? 19.859 -27.281 -38.375 1 82.94 920 LEU A C 1
ATOM 7414 O O . LEU A 1 920 ? 20.578 -27.203 -37.375 1 82.94 920 LEU A O 1
ATOM 7418 N N . SER A 1 921 ? 19.391 -26.266 -39.062 1 79.25 921 SER A N 1
ATOM 7419 C CA . SER A 1 921 ? 19.719 -24.922 -38.594 1 79.25 921 SER A CA 1
ATOM 7420 C C . SER A 1 921 ? 18.828 -24.5 -37.438 1 79.25 921 SER A C 1
ATOM 7422 O O . SER A 1 921 ? 19.281 -23.812 -36.5 1 79.25 921 SER A O 1
ATOM 7424 N N . ASP A 1 922 ? 17.734 -25 -37.438 1 79.5 922 ASP A N 1
ATOM 7425 C CA . ASP A 1 922 ? 16.75 -24.578 -36.438 1 79.5 922 ASP A CA 1
ATOM 7426 C C . ASP A 1 922 ? 16.797 -25.5 -35.219 1 79.5 922 ASP A C 1
ATOM 7428 O O . ASP A 1 922 ? 16.5 -25.062 -34.094 1 79.5 922 ASP A O 1
ATOM 7432 N N . MET A 1 923 ? 17.156 -26.703 -35.375 1 85.25 923 MET A N 1
ATOM 7433 C CA . MET A 1 923 ? 17.047 -27.672 -34.281 1 85.25 923 MET A CA 1
ATOM 7434 C C . MET A 1 923 ? 18.406 -28.234 -33.938 1 85.25 923 MET A C 1
ATOM 7436 O O . MET A 1 923 ? 19.422 -27.906 -34.562 1 85.25 923 MET A O 1
ATOM 7440 N N . THR A 1 924 ? 18.484 -28.781 -32.719 1 79.06 924 THR A N 1
ATOM 7441 C CA . THR A 1 924 ? 19.719 -29.406 -32.281 1 79.06 924 THR A CA 1
ATOM 7442 C C . THR A 1 924 ? 19.531 -30.906 -32.094 1 79.06 924 THR A C 1
ATOM 7444 O O . THR A 1 924 ? 18.406 -31.391 -32.031 1 79.06 924 THR A O 1
ATOM 7447 N N . MET A 1 925 ? 20.672 -31.516 -32.125 1 78.94 925 MET A N 1
ATOM 7448 C CA . MET A 1 925 ? 20.641 -32.969 -31.891 1 78.94 925 MET A CA 1
ATOM 7449 C C . MET A 1 925 ? 20.078 -33.281 -30.516 1 78.94 925 MET A C 1
ATOM 7451 O O . MET A 1 925 ? 20.359 -32.562 -29.547 1 78.94 925 MET A O 1
ATOM 7455 N N . TYR A 1 926 ? 19.188 -34.25 -30.328 1 72.81 926 TYR A N 1
ATOM 7456 C CA . TYR A 1 926 ? 18.609 -34.75 -29.094 1 72.81 926 TYR A CA 1
ATOM 7457 C C . TYR A 1 926 ? 17.422 -33.875 -28.672 1 72.81 926 TYR A C 1
ATOM 7459 O O . TYR A 1 926 ? 16.938 -34 -27.531 1 72.81 926 TYR A O 1
ATOM 7467 N N . GLU A 1 927 ? 17.141 -33 -29.594 1 81.88 927 GLU A N 1
ATOM 7468 C CA . GLU A 1 927 ? 15.945 -32.188 -29.344 1 81.88 927 GLU A CA 1
ATOM 7469 C C . GLU A 1 927 ? 14.672 -32.969 -29.656 1 81.88 927 GLU A C 1
ATOM 7471 O O . GLU A 1 927 ? 14.602 -33.688 -30.641 1 81.88 927 GLU A O 1
ATOM 7476 N N . LEU A 1 928 ? 13.75 -32.812 -28.781 1 81.19 928 LEU A N 1
ATOM 7477 C CA . LEU A 1 928 ? 12.5 -33.562 -28.953 1 81.19 928 LEU A CA 1
ATOM 7478 C C . LEU A 1 928 ? 11.75 -33.062 -30.172 1 81.19 928 LEU A C 1
ATOM 7480 O O . LEU A 1 928 ? 11.094 -33.844 -30.875 1 81.19 928 LEU A O 1
ATOM 7484 N N . ASN A 1 929 ? 11.852 -31.844 -30.484 1 83.06 929 ASN A N 1
ATOM 7485 C CA . ASN A 1 929 ? 11.148 -31.297 -31.641 1 83.06 929 ASN A CA 1
ATOM 7486 C C . ASN A 1 929 ? 11.625 -31.938 -32.938 1 83.06 929 ASN A C 1
ATOM 7488 O O . ASN A 1 929 ? 10.844 -32.125 -33.875 1 83.06 929 ASN A O 1
ATOM 7492 N N . PHE A 1 930 ? 12.859 -32.25 -33.031 1 86.69 930 PHE A N 1
ATOM 7493 C CA . PHE A 1 930 ? 13.367 -32.938 -34.219 1 86.69 930 PHE A CA 1
ATOM 7494 C C . PHE A 1 930 ? 12.758 -34.312 -34.344 1 86.69 930 PHE A C 1
ATOM 7496 O O . PHE A 1 930 ? 12.352 -34.719 -35.438 1 86.69 930 PHE A O 1
ATOM 7503 N N . SER A 1 931 ? 12.758 -35 -33.25 1 87.06 931 SER A N 1
ATOM 7504 C CA . SER A 1 931 ? 12.148 -36.344 -33.25 1 87.06 931 SER A CA 1
ATOM 7505 C C . SER A 1 931 ? 10.695 -36.281 -33.719 1 87.06 931 SER A C 1
ATOM 7507 O O . SER A 1 931 ? 10.25 -37.156 -34.469 1 87.06 931 SER A O 1
ATOM 7509 N N . LEU A 1 932 ? 10.055 -35.281 -33.281 1 86.06 932 LEU A N 1
ATOM 7510 C CA . LEU A 1 932 ? 8.648 -35.125 -33.656 1 86.06 932 LEU A CA 1
ATOM 7511 C C . LEU A 1 932 ? 8.508 -34.812 -35.156 1 86.06 932 LEU A C 1
ATOM 7513 O O . LEU A 1 932 ? 7.547 -35.25 -35.781 1 86.06 932 LEU A O 1
ATOM 7517 N N . LEU A 1 933 ? 9.414 -34.094 -35.656 1 88.06 933 LEU A N 1
ATOM 7518 C CA . LEU A 1 933 ? 9.406 -33.812 -37.094 1 88.06 933 LEU A CA 1
ATOM 7519 C C . LEU A 1 933 ? 9.609 -35.094 -37.906 1 88.06 933 LEU A C 1
ATOM 7521 O O . LEU A 1 933 ? 8.984 -35.281 -38.969 1 88.06 933 LEU A O 1
ATOM 7525 N N . VAL A 1 934 ? 10.492 -35.906 -37.469 1 90.69 934 VAL A N 1
ATOM 7526 C CA . VAL A 1 934 ? 10.734 -37.188 -38.125 1 90.69 934 VAL A CA 1
ATOM 7527 C C . VAL A 1 934 ? 9.469 -38.031 -38.094 1 90.69 934 VAL A C 1
ATOM 7529 O O . VAL A 1 934 ? 9.109 -38.656 -39.094 1 90.69 934 VAL A O 1
ATOM 7532 N N . GLU A 1 935 ? 8.828 -38.031 -36.969 1 89 935 GLU A N 1
ATOM 7533 C CA . GLU A 1 935 ? 7.59 -38.812 -36.844 1 89 935 GLU A CA 1
ATOM 7534 C C . GLU A 1 935 ? 6.5 -38.25 -37.75 1 89 935 GLU A C 1
ATOM 7536 O O . GLU A 1 935 ? 5.664 -39 -38.25 1 89 935 GLU A O 1
ATOM 7541 N N . GLN A 1 936 ? 6.477 -37 -37.875 1 87 936 GLN A N 1
ATOM 7542 C CA . GLN A 1 936 ? 5.527 -36.406 -38.812 1 87 936 GLN A CA 1
ATOM 7543 C C . GLN A 1 936 ? 5.762 -36.875 -40.219 1 87 936 GLN A C 1
ATOM 7545 O O . GLN A 1 936 ? 4.812 -37.156 -40.969 1 87 936 GLN A O 1
ATOM 7550 N N . MET A 1 937 ? 6.98 -36.969 -40.594 1 90.75 937 MET A N 1
ATOM 7551 C CA . MET A 1 937 ? 7.332 -37.5 -41.906 1 90.75 937 MET A CA 1
ATOM 7552 C C . MET A 1 937 ? 6.875 -38.938 -42.031 1 90.75 937 MET A C 1
ATOM 7554 O O . MET A 1 937 ? 6.254 -39.312 -43.031 1 90.75 937 MET A O 1
ATOM 7558 N N . LEU A 1 938 ? 7.074 -39.75 -41.094 1 91.06 938 LEU A N 1
ATOM 7559 C CA . LEU A 1 938 ? 6.734 -41.156 -41.125 1 91.06 938 LEU A CA 1
ATOM 7560 C C . LEU A 1 938 ? 5.223 -41.344 -41.062 1 91.06 938 LEU A C 1
ATOM 7562 O O . LEU A 1 938 ? 4.711 -42.406 -41.469 1 91.06 938 LEU A O 1
ATOM 7566 N N . SER A 1 939 ? 4.52 -40.406 -40.531 1 87.44 939 SER A N 1
ATOM 7567 C CA . SER A 1 939 ? 3.074 -40.531 -40.344 1 87.44 939 SER A CA 1
ATOM 7568 C C . SER A 1 939 ? 2.35 -40.469 -41.688 1 87.44 939 SER A C 1
ATOM 7570 O O . SER A 1 939 ? 1.175 -40.844 -41.781 1 87.44 939 SER A O 1
ATOM 7572 N N . LYS A 1 940 ? 3.059 -40.094 -42.719 1 87.31 940 LYS A N 1
ATOM 7573 C CA . LYS A 1 940 ? 2.457 -40.031 -44.031 1 87.31 940 LYS A CA 1
ATOM 7574 C C . LYS A 1 940 ? 2.279 -41.406 -44.625 1 87.31 940 LYS A C 1
ATOM 7576 O O . LYS A 1 940 ? 1.508 -41.594 -45.562 1 87.31 940 LYS A O 1
ATOM 7581 N N . ILE A 1 941 ? 2.936 -42.344 -44.062 1 90.75 941 ILE A N 1
ATOM 7582 C CA . ILE A 1 941 ? 2.818 -43.75 -44.531 1 90.75 941 ILE A CA 1
ATOM 7583 C C . ILE A 1 941 ? 1.487 -44.312 -44.062 1 90.75 941 ILE A C 1
ATOM 7585 O O . ILE A 1 941 ? 1.137 -44.219 -42.875 1 90.75 941 ILE A O 1
ATOM 7589 N N . ILE A 1 942 ? 0.783 -45 -44.906 1 87.5 942 ILE A N 1
ATOM 7590 C CA . ILE A 1 942 ? -0.573 -45.438 -44.594 1 87.5 942 ILE A CA 1
ATOM 7591 C C . ILE A 1 942 ? -0.549 -46.906 -44.156 1 87.5 942 ILE A C 1
ATOM 7593 O O . ILE A 1 942 ? -1.437 -47.344 -43.438 1 87.5 942 ILE A O 1
ATOM 7597 N N . ASP A 1 943 ? 0.436 -47.625 -44.656 1 91.25 943 ASP A N 1
ATOM 7598 C CA . ASP A 1 943 ? 0.499 -49.062 -44.344 1 91.25 943 ASP A CA 1
ATOM 7599 C C . ASP A 1 943 ? 1.526 -49.344 -43.25 1 91.25 943 ASP A C 1
ATOM 7601 O O . ASP A 1 943 ? 2.701 -49 -43.375 1 91.25 943 ASP A O 1
ATOM 7605 N N . PRO A 1 944 ? 1.115 -50.062 -42.188 1 92.88 944 PRO A N 1
ATOM 7606 C CA . PRO A 1 944 ? 2.01 -50.312 -41.062 1 92.88 944 PRO A CA 1
ATOM 7607 C C . PRO A 1 944 ? 3.227 -51.156 -41.469 1 92.88 944 PRO A C 1
ATOM 7609 O O . PRO A 1 944 ? 4.332 -50.906 -40.969 1 92.88 944 PRO A O 1
ATOM 7612 N N . SER A 1 945 ? 3.033 -52.156 -42.312 1 92.88 945 SER A N 1
ATOM 7613 C CA . SER A 1 945 ? 4.156 -53 -42.75 1 92.88 945 SER A CA 1
ATOM 7614 C C . SER A 1 945 ? 5.18 -52.188 -43.531 1 92.88 945 SER A C 1
ATOM 7616 O O . SER A 1 945 ? 6.387 -52.375 -43.344 1 92.88 945 SER A O 1
ATOM 7618 N N . TYR A 1 946 ? 4.633 -51.375 -44.344 1 93 946 TYR A N 1
ATOM 7619 C CA . TYR A 1 946 ? 5.512 -50.5 -45.125 1 93 946 TYR A CA 1
ATOM 7620 C C . TYR A 1 946 ? 6.281 -49.531 -44.219 1 93 946 TYR A C 1
ATOM 7622 O O . TYR A 1 946 ? 7.449 -49.25 -44.469 1 93 946 TYR A O 1
ATOM 7630 N N . ARG A 1 947 ? 5.676 -49.031 -43.25 1 94.38 947 ARG A N 1
ATOM 7631 C CA . ARG A 1 947 ? 6.34 -48.125 -42.312 1 94.38 947 ARG A CA 1
ATOM 7632 C C . ARG A 1 947 ? 7.512 -48.812 -41.625 1 94.38 947 ARG A C 1
ATOM 7634 O O . ARG A 1 947 ? 8.578 -48.219 -41.438 1 94.38 947 ARG A O 1
ATOM 7641 N N . GLN A 1 948 ? 7.238 -50.031 -41.219 1 92.56 948 GLN A N 1
ATOM 7642 C CA . GLN A 1 948 ? 8.289 -50.781 -40.531 1 92.56 948 GLN A CA 1
ATOM 7643 C C . GLN A 1 948 ? 9.477 -51.031 -41.438 1 92.56 948 GLN A C 1
ATOM 7645 O O . GLN A 1 948 ? 10.633 -50.969 -41.031 1 92.56 948 GLN A O 1
ATOM 7650 N N . ILE A 1 949 ? 9.203 -51.375 -42.625 1 93.5 949 ILE A N 1
ATOM 7651 C CA . ILE A 1 949 ? 10.273 -51.594 -43.594 1 93.5 949 ILE A CA 1
ATOM 7652 C C . ILE A 1 949 ? 11.039 -50.312 -43.812 1 93.5 949 ILE A C 1
ATOM 7654 O O . ILE A 1 949 ? 12.258 -50.312 -44 1 93.5 949 ILE A O 1
ATOM 7658 N N . MET A 1 950 ? 10.281 -49.219 -43.781 1 93.88 950 MET A N 1
ATOM 7659 C CA . MET A 1 950 ? 10.898 -47.906 -43.906 1 93.88 950 MET A CA 1
ATOM 7660 C C . MET A 1 950 ? 11.883 -47.656 -42.781 1 93.88 950 MET A C 1
ATOM 7662 O O . MET A 1 950 ? 12.992 -47.188 -43 1 93.88 950 MET A O 1
ATOM 7666 N N . VAL A 1 951 ? 11.508 -47.969 -41.562 1 94.38 951 VAL A N 1
ATOM 7667 C CA . VAL A 1 951 ? 12.359 -47.812 -40.406 1 94.38 951 VAL A CA 1
ATOM 7668 C C . VAL A 1 951 ? 13.602 -48.688 -40.531 1 94.38 951 VAL A C 1
ATOM 7670 O O . VAL A 1 951 ? 14.711 -48.25 -40.219 1 94.38 951 VAL A O 1
ATOM 7673 N N . GLU A 1 952 ? 13.367 -49.875 -41 1 92.56 952 GLU A N 1
ATOM 7674 C CA . GLU A 1 952 ? 14.484 -50.812 -41.219 1 92.56 952 GLU A CA 1
ATOM 7675 C C . GLU A 1 952 ? 15.438 -50.25 -42.281 1 92.56 952 GLU A C 1
ATOM 7677 O O . GLU A 1 952 ? 16.656 -50.375 -42.156 1 92.56 952 GLU A O 1
ATOM 7682 N N . ALA A 1 953 ? 14.836 -49.719 -43.312 1 93.44 953 ALA A N 1
ATOM 7683 C CA . ALA A 1 953 ? 15.641 -49.125 -44.375 1 93.44 953 ALA A CA 1
ATOM 7684 C C . ALA A 1 953 ? 16.516 -48 -43.844 1 93.44 953 ALA A C 1
ATOM 7686 O O . ALA A 1 953 ? 17.688 -47.875 -44.25 1 93.44 953 ALA A O 1
ATOM 7687 N N . PHE A 1 954 ? 15.992 -47.156 -42.969 1 94.69 954 PHE A N 1
ATOM 7688 C CA . PHE A 1 954 ? 16.75 -46.062 -42.375 1 94.69 954 PHE A CA 1
ATOM 7689 C C . PHE A 1 954 ? 17.922 -46.594 -41.562 1 94.69 954 PHE A C 1
ATOM 7691 O O . PHE A 1 954 ? 19.016 -46.062 -41.562 1 94.69 954 PHE A O 1
ATOM 7698 N N . MET A 1 955 ? 17.656 -47.656 -40.812 1 93.19 955 MET A N 1
ATOM 7699 C CA . MET A 1 955 ? 18.688 -48.25 -39.969 1 93.19 955 MET A CA 1
ATOM 7700 C C . MET A 1 955 ? 19.828 -48.812 -40.812 1 93.19 955 MET A C 1
ATOM 7702 O O . MET A 1 955 ? 21 -48.656 -40.5 1 93.19 955 MET A O 1
ATOM 7706 N N . VAL A 1 956 ? 19.453 -49.438 -41.906 1 91.62 956 VAL A N 1
ATOM 7707 C CA . VAL A 1 956 ? 20.453 -49.969 -42.812 1 91.62 956 VAL A CA 1
ATOM 7708 C C . VAL A 1 956 ? 21.25 -48.844 -43.469 1 91.62 956 VAL A C 1
ATOM 7710 O O . VAL A 1 956 ? 22.469 -48.938 -43.562 1 91.62 956 VAL A O 1
ATOM 7713 N N . LEU A 1 957 ? 20.5 -47.906 -43.906 1 91.94 957 LEU A N 1
ATOM 7714 C CA . LEU A 1 957 ? 21.141 -46.75 -44.531 1 91.94 957 LEU A CA 1
ATOM 7715 C C . LEU A 1 957 ? 22.125 -46.094 -43.562 1 91.94 957 LEU A C 1
ATOM 7717 O O . LEU A 1 957 ? 23.25 -45.75 -43.969 1 91.94 957 LEU A O 1
ATOM 7721 N N . SER A 1 958 ? 21.75 -45.906 -42.375 1 92.62 958 SER A N 1
ATOM 7722 C CA . SER A 1 958 ? 22.609 -45.281 -41.344 1 92.62 958 SER A CA 1
ATOM 7723 C C . SER A 1 958 ? 23.859 -46.125 -41.094 1 92.62 958 SER A C 1
ATOM 7725 O O . SER A 1 958 ? 24.953 -45.562 -40.938 1 92.62 958 SER A O 1
ATOM 7727 N N . THR A 1 959 ? 23.656 -47.375 -40.969 1 90.69 959 THR A N 1
ATOM 7728 C CA . THR A 1 959 ? 24.781 -48.281 -40.719 1 90.69 959 THR A CA 1
ATOM 7729 C C . THR A 1 959 ? 25.781 -48.25 -41.875 1 90.69 959 THR A C 1
ATOM 7731 O O . THR A 1 959 ? 26.984 -48.25 -41.656 1 90.69 959 THR A O 1
ATOM 7734 N N . VAL A 1 960 ? 25.297 -48.219 -43.094 1 88.69 960 VAL A N 1
ATOM 7735 C CA . VAL A 1 960 ? 26.141 -48.156 -44.281 1 88.69 960 VAL A CA 1
ATOM 7736 C C . VAL A 1 960 ? 26.922 -46.844 -44.312 1 88.69 960 VAL A C 1
ATOM 7738 O O . VAL A 1 960 ? 28.109 -46.844 -44.625 1 88.69 960 VAL A O 1
ATOM 7741 N N . LEU A 1 961 ? 26.25 -45.75 -43.906 1 89.19 961 LEU A N 1
ATOM 7742 C CA . LEU A 1 961 ? 26.891 -44.438 -43.906 1 89.19 961 LEU A CA 1
ATOM 7743 C C . LEU A 1 961 ? 27.922 -44.375 -42.781 1 89.19 961 LEU A C 1
ATOM 7745 O O . LEU A 1 961 ? 28.953 -43.688 -42.938 1 89.19 961 LEU A O 1
ATOM 7749 N N . GLU A 1 962 ? 27.609 -44.969 -41.656 1 87.19 962 GLU A N 1
ATOM 7750 C CA . GLU A 1 962 ? 28.531 -44.969 -40.531 1 87.19 962 GLU A CA 1
ATOM 7751 C C . GLU A 1 962 ? 29.812 -45.719 -40.844 1 87.19 962 GLU A C 1
ATOM 7753 O O . GLU A 1 962 ? 30.906 -45.344 -40.438 1 87.19 962 GLU A O 1
ATOM 7758 N N . ARG A 1 963 ? 29.672 -46.781 -41.531 1 82.56 963 ARG A N 1
ATOM 7759 C CA . ARG A 1 963 ? 30.812 -47.625 -41.906 1 82.56 963 ARG A CA 1
ATOM 7760 C C . ARG A 1 963 ? 31.609 -47 -43.031 1 82.56 963 ARG A C 1
ATOM 7762 O O . ARG A 1 963 ? 32.781 -47.312 -43.219 1 82.56 963 ARG A O 1
ATOM 7769 N N . ASN A 1 964 ? 30.938 -46.188 -43.812 1 80.62 964 ASN A N 1
ATOM 7770 C CA . ASN A 1 964 ? 31.578 -45.469 -44.938 1 80.62 964 ASN A CA 1
ATOM 7771 C C . ASN A 1 964 ? 31.516 -43.969 -44.75 1 80.62 964 ASN A C 1
ATOM 7773 O O . ASN A 1 964 ? 30.703 -43.312 -45.406 1 80.62 964 ASN A O 1
ATOM 7777 N N . SER A 1 965 ? 32.312 -43.438 -43.844 1 79.19 965 SER A N 1
ATOM 7778 C CA . SER A 1 965 ? 32.25 -42.031 -43.438 1 79.19 965 SER A CA 1
ATOM 7779 C C . SER A 1 965 ? 32.531 -41.094 -44.594 1 79.19 965 SER A C 1
ATOM 7781 O O . SER A 1 965 ? 32.156 -39.938 -44.562 1 79.19 965 SER A O 1
ATOM 7783 N N . GLU A 1 966 ? 33.062 -41.656 -45.688 1 77.69 966 GLU A N 1
ATOM 7784 C CA . GLU A 1 966 ? 33.469 -40.812 -46.812 1 77.69 966 GLU A CA 1
ATOM 7785 C C . GLU A 1 966 ? 32.344 -40.656 -47.812 1 77.69 966 GLU A C 1
ATOM 7787 O O . GLU A 1 966 ? 32.375 -39.719 -48.625 1 77.69 966 GLU A O 1
ATOM 7792 N N . LEU A 1 967 ? 31.281 -41.438 -47.594 1 78.31 967 LEU A N 1
ATOM 7793 C CA . LEU A 1 967 ? 30.203 -41.438 -48.594 1 78.31 967 LEU A CA 1
ATOM 7794 C C . LEU A 1 967 ? 29.141 -40.406 -48.219 1 78.31 967 LEU A C 1
ATOM 7796 O O . LEU A 1 967 ? 28.781 -40.281 -47.031 1 78.31 967 LEU A O 1
ATOM 7800 N N . ASN A 1 968 ? 28.766 -39.438 -49.062 1 83.06 968 ASN A N 1
ATOM 7801 C CA . ASN A 1 968 ? 27.672 -38.469 -48.906 1 83.06 968 ASN A CA 1
ATOM 7802 C C . ASN A 1 968 ? 26.719 -38.5 -50.125 1 83.06 968 ASN A C 1
ATOM 7804 O O . ASN A 1 968 ? 27.125 -38.875 -51.219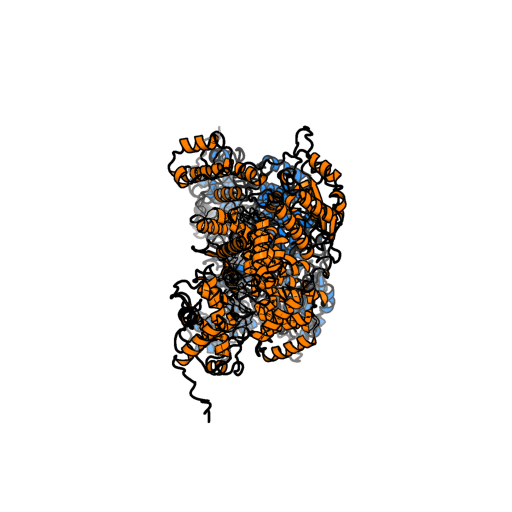 1 83.06 968 ASN A O 1
ATOM 7808 N N . PHE A 1 969 ? 25.5 -38.281 -49.781 1 82.62 969 PHE A N 1
ATOM 7809 C CA . PHE A 1 969 ? 24.547 -38.156 -50.875 1 82.62 969 PHE A CA 1
ATOM 7810 C C . PHE A 1 969 ? 24.641 -36.781 -51.531 1 82.62 969 PHE A C 1
ATOM 7812 O O . PHE A 1 969 ? 24.984 -35.812 -50.906 1 82.62 969 PHE A O 1
ATOM 7819 N N . LEU A 1 970 ? 24.516 -36.656 -52.844 1 76.06 970 LEU A N 1
ATOM 7820 C CA . LEU A 1 970 ? 24.578 -35.375 -53.531 1 76.06 970 LEU A CA 1
ATOM 7821 C C . LEU A 1 970 ? 23.203 -34.719 -53.594 1 76.06 970 LEU A C 1
ATOM 7823 O O . LEU A 1 970 ? 23.094 -33.5 -53.625 1 76.06 970 LEU A O 1
ATOM 7827 N N . GLN A 1 971 ? 22.156 -35.562 -53.75 1 82.69 971 GLN A N 1
ATOM 7828 C CA . GLN A 1 971 ? 20.797 -35.062 -53.844 1 82.69 971 GLN A CA 1
ATOM 7829 C C . GLN A 1 971 ? 19.922 -35.688 -52.719 1 82.69 971 GLN A C 1
ATOM 7831 O O . GLN A 1 971 ? 20.438 -36.281 -51.781 1 82.69 971 GLN A O 1
ATOM 7836 N N . SER A 1 972 ? 18.672 -35.406 -52.875 1 88.44 972 SER A N 1
ATOM 7837 C CA . SER A 1 972 ? 17.75 -35.938 -51.906 1 88.44 972 SER A CA 1
ATOM 7838 C C . SER A 1 972 ? 17.672 -37.469 -52.031 1 88.44 972 SER A C 1
ATOM 7840 O O . SER A 1 972 ? 17.812 -38.031 -53.125 1 88.44 972 SER A O 1
ATOM 7842 N N . VAL A 1 973 ? 17.594 -38.062 -50.969 1 89.38 973 VAL A N 1
ATOM 7843 C CA . VAL A 1 973 ? 17.469 -39.5 -50.938 1 89.38 973 VAL A CA 1
ATOM 7844 C C . VAL A 1 973 ? 16 -39.875 -50.844 1 89.38 973 VAL A C 1
ATOM 7846 O O . VAL A 1 973 ? 15.289 -39.469 -49.938 1 89.38 973 VAL A O 1
ATOM 7849 N N . ASN A 1 974 ? 15.578 -40.5 -51.812 1 91.56 974 ASN A N 1
ATOM 7850 C CA . ASN A 1 974 ? 14.211 -41 -51.812 1 91.56 974 ASN A CA 1
ATOM 7851 C C . ASN A 1 974 ? 14.133 -42.406 -51.219 1 91.56 974 ASN A C 1
ATOM 7853 O O . ASN A 1 974 ? 14.438 -43.375 -51.938 1 91.56 974 ASN A O 1
ATOM 7857 N N . MET A 1 975 ? 13.672 -42.531 -50.094 1 93.69 975 MET A N 1
ATOM 7858 C CA . MET A 1 975 ? 13.656 -43.812 -49.406 1 93.69 975 MET A CA 1
ATOM 7859 C C . MET A 1 975 ? 12.641 -44.781 -50 1 93.69 975 MET A C 1
ATOM 7861 O O . MET A 1 975 ? 12.828 -46 -49.969 1 93.69 975 MET A O 1
ATOM 7865 N N . ASP A 1 976 ? 11.594 -44.281 -50.562 1 93.19 976 ASP A N 1
ATOM 7866 C CA . ASP A 1 976 ? 10.594 -45.125 -51.219 1 93.19 976 ASP A CA 1
ATOM 7867 C C . ASP A 1 976 ? 11.188 -45.812 -52.438 1 93.19 976 ASP A C 1
ATOM 7869 O O . ASP A 1 976 ? 10.859 -46.969 -52.719 1 93.19 976 ASP A O 1
ATOM 7873 N N . LYS A 1 977 ? 11.969 -45.094 -53.156 1 91.81 977 LYS A N 1
ATOM 7874 C CA . LYS A 1 977 ? 12.625 -45.656 -54.344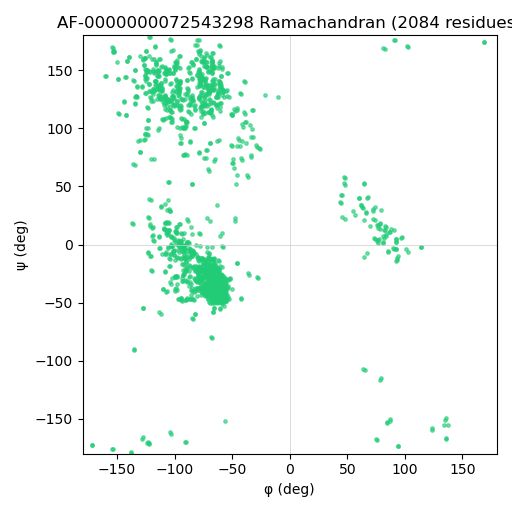 1 91.81 977 LYS A CA 1
ATOM 7875 C C . LYS A 1 977 ? 13.578 -46.781 -53.938 1 91.81 977 LYS A C 1
ATOM 7877 O O . LYS A 1 977 ? 13.688 -47.812 -54.625 1 91.81 977 LYS A O 1
ATOM 7882 N N . ILE A 1 978 ? 14.219 -46.594 -52.875 1 92.44 978 ILE A N 1
ATOM 7883 C CA . ILE A 1 978 ? 15.133 -47.594 -52.375 1 92.44 978 ILE A CA 1
ATOM 7884 C C . ILE A 1 978 ? 14.359 -48.875 -52.031 1 92.44 978 ILE A C 1
ATOM 7886 O O . ILE A 1 978 ? 14.781 -49.969 -52.375 1 92.44 978 ILE A O 1
ATOM 7890 N N . ILE A 1 979 ? 13.219 -48.781 -51.375 1 93.31 979 ILE A N 1
ATOM 7891 C CA . ILE A 1 979 ? 12.406 -49.938 -51 1 93.31 979 ILE A CA 1
ATOM 7892 C C . ILE A 1 979 ? 11.812 -50.594 -52.219 1 93.31 979 ILE A C 1
ATOM 7894 O O . ILE A 1 979 ? 11.75 -51.812 -52.312 1 93.31 979 ILE A O 1
ATOM 7898 N N . GLN A 1 980 ? 11.406 -49.781 -53.219 1 92.38 980 GLN A N 1
ATOM 7899 C CA . GLN A 1 980 ? 10.844 -50.312 -54.438 1 92.38 980 GLN A CA 1
ATOM 7900 C C . GLN A 1 980 ? 11.883 -51.125 -55.219 1 92.38 980 GLN A C 1
ATOM 7902 O O . GLN A 1 980 ? 11.586 -52.188 -55.781 1 92.38 980 GLN A O 1
ATOM 7907 N N . GLU A 1 981 ? 13.086 -50.531 -55.281 1 92.12 981 GLU A N 1
ATOM 7908 C CA . GLU A 1 981 ? 14.164 -51.25 -55.969 1 92.12 981 GLU A CA 1
ATOM 7909 C C . GLU A 1 981 ? 14.547 -52.531 -55.25 1 92.12 981 GLU A C 1
ATOM 7911 O O . GLU A 1 981 ? 14.875 -53.531 -55.875 1 92.12 981 GLU A O 1
ATOM 7916 N N . ALA A 1 982 ? 14.523 -52.406 -53.969 1 92.56 982 ALA A N 1
ATOM 7917 C CA . ALA A 1 982 ? 14.789 -53.625 -53.219 1 92.56 982 ALA A CA 1
ATOM 7918 C C . ALA A 1 982 ? 13.719 -54.688 -53.469 1 92.56 982 ALA A C 1
ATOM 7920 O O . ALA A 1 982 ? 14.023 -55.875 -53.562 1 92.56 982 ALA A O 1
ATOM 7921 N N . PHE A 1 983 ? 12.492 -54.281 -53.562 1 92.75 983 PHE A N 1
ATOM 7922 C CA . PHE A 1 983 ? 11.375 -55.156 -53.875 1 92.75 983 PHE A CA 1
ATOM 7923 C C . PHE A 1 983 ? 11.516 -55.781 -55.25 1 92.75 983 PHE A C 1
ATOM 7925 O O . PHE A 1 983 ? 11.242 -56.938 -55.438 1 92.75 983 PHE A O 1
ATOM 7932 N N . ASP A 1 984 ? 12.008 -54.969 -56.188 1 90.25 984 ASP A N 1
ATOM 7933 C CA . ASP A 1 984 ? 12.219 -55.438 -57.562 1 90.25 984 ASP A CA 1
ATOM 7934 C C . ASP A 1 984 ? 13.312 -56.5 -57.594 1 90.25 984 ASP A C 1
ATOM 7936 O O . ASP A 1 984 ? 13.195 -57.469 -58.344 1 90.25 984 ASP A O 1
ATOM 7940 N N . GLU A 1 985 ? 14.344 -56.219 -56.875 1 89.31 985 GLU A N 1
ATOM 7941 C CA . GLU A 1 985 ? 15.414 -57.219 -56.781 1 89.31 985 GLU A CA 1
ATOM 7942 C C . GLU A 1 985 ? 14.93 -58.531 -56.156 1 89.31 985 GLU A C 1
ATOM 7944 O O . GLU A 1 985 ? 15.336 -59.594 -56.562 1 89.31 985 GLU A O 1
ATOM 7949 N N . PHE A 1 986 ? 14.117 -58.375 -55.188 1 90.81 986 PHE A N 1
ATOM 7950 C CA . PHE A 1 986 ? 13.523 -59.531 -54.5 1 90.81 986 PHE A CA 1
ATOM 7951 C C . PHE A 1 986 ? 12.656 -60.344 -55.469 1 90.81 986 PHE A C 1
ATOM 7953 O O . PHE A 1 986 ? 12.719 -61.562 -55.5 1 90.81 986 PHE A O 1
ATOM 7960 N N . GLN A 1 987 ? 11.898 -59.625 -56.281 1 89.25 987 GLN A N 1
ATOM 7961 C CA . GLN A 1 987 ? 11.016 -60.25 -57.25 1 89.25 987 GLN A CA 1
ATOM 7962 C C . GLN A 1 987 ? 11.812 -60.969 -58.344 1 89.25 987 GLN A C 1
ATOM 7964 O O . GLN A 1 987 ? 11.406 -62.031 -58.812 1 89.25 987 GLN A O 1
ATOM 7969 N N . LYS A 1 988 ? 12.883 -60.406 -58.688 1 87 988 LYS A N 1
ATOM 7970 C CA . LYS A 1 988 ? 13.75 -61 -59.688 1 87 988 LYS A CA 1
ATOM 7971 C C . LYS A 1 988 ? 14.328 -62.312 -59.188 1 87 988 LYS A C 1
ATOM 7973 O O . LYS A 1 988 ? 14.375 -63.312 -59.938 1 87 988 LYS A O 1
ATOM 7978 N N . ASP A 1 989 ? 14.766 -62.281 -58.031 1 85.75 989 ASP A N 1
ATOM 7979 C CA . ASP A 1 989 ? 15.328 -63.5 -57.438 1 85.75 989 ASP A CA 1
ATOM 7980 C C . ASP A 1 989 ? 14.258 -64.562 -57.25 1 85.75 989 ASP A C 1
ATOM 7982 O O . ASP A 1 989 ? 14.531 -65.75 -57.438 1 85.75 989 ASP A O 1
ATOM 7986 N N . LEU A 1 990 ? 13.055 -64.188 -56.875 1 83.06 990 LEU A N 1
ATOM 7987 C CA . LEU A 1 990 ? 11.945 -65.125 -56.656 1 83.06 990 LEU A CA 1
ATOM 7988 C C . LEU A 1 990 ? 11.5 -65.688 -58 1 83.06 990 LEU A C 1
ATOM 7990 O O . LEU A 1 990 ? 11.109 -66.875 -58.062 1 83.06 990 LEU A O 1
ATOM 7994 N N . ASN A 1 991 ? 11.484 -64.875 -59.031 1 80.94 991 ASN A N 1
ATOM 7995 C CA . ASN A 1 991 ? 11.125 -65.375 -60.375 1 80.94 991 ASN A CA 1
ATOM 7996 C C . ASN A 1 991 ? 12.148 -66.375 -60.906 1 80.94 991 ASN A C 1
ATOM 7998 O O . ASN A 1 991 ? 11.789 -67.312 -61.594 1 80.94 991 ASN A O 1
ATOM 8002 N N . LYS A 1 992 ? 13.367 -66.25 -60.781 1 81.56 992 LYS A N 1
ATOM 8003 C CA . LYS A 1 992 ? 14.43 -67.125 -61.25 1 81.56 992 LYS A CA 1
ATOM 8004 C C . LYS A 1 992 ? 14.375 -68.438 -60.531 1 81.56 992 LYS A C 1
ATOM 8006 O O . LYS A 1 992 ? 14.586 -69.5 -61.156 1 81.56 992 LYS A O 1
ATOM 8011 N N . THR A 1 993 ? 14.078 -68.312 -59.219 1 69.94 993 THR A N 1
ATOM 8012 C CA . THR A 1 993 ? 14.133 -69.562 -58.438 1 69.94 993 THR A CA 1
ATOM 8013 C C . THR A 1 993 ? 12.812 -70.312 -58.531 1 69.94 993 THR A C 1
ATOM 8015 O O . THR A 1 993 ? 12.812 -71.562 -58.656 1 69.94 993 THR A O 1
ATOM 8018 N N . GLU A 1 994 ? 11.609 -69.688 -58.438 1 71.25 994 GLU A N 1
ATOM 8019 C CA . GLU A 1 994 ? 10.367 -70.438 -58.281 1 71.25 994 GLU A CA 1
ATOM 8020 C C . GLU A 1 994 ? 9.414 -70.188 -59.469 1 71.25 994 GLU A C 1
ATOM 8022 O O . GLU A 1 994 ? 8.352 -70.75 -59.562 1 71.25 994 GLU A O 1
ATOM 8027 N N . GLY A 1 995 ? 9.742 -69.438 -60.531 1 66.5 995 GLY A N 1
ATOM 8028 C CA . GLY A 1 995 ? 8.922 -69.125 -61.688 1 66.5 995 GLY A CA 1
ATOM 8029 C C . GLY A 1 995 ? 7.715 -68.312 -61.375 1 66.5 995 GLY A C 1
ATOM 8030 O O . GLY A 1 995 ? 6.688 -68.375 -62.062 1 66.5 995 GLY A O 1
ATOM 8031 N N . HIS A 1 996 ? 7.652 -67.562 -60.219 1 66.62 996 HIS A N 1
ATOM 8032 C CA . HIS A 1 996 ? 6.492 -66.75 -59.812 1 66.62 996 HIS A CA 1
ATOM 8033 C C . HIS A 1 996 ? 6.328 -65.562 -60.688 1 66.62 996 HIS A C 1
ATOM 8035 O O . HIS A 1 996 ? 7.32 -64.938 -61.125 1 66.62 996 HIS A O 1
ATOM 8041 N N . GLU A 1 997 ? 5.09 -65.25 -61.281 1 65 997 GLU A N 1
ATOM 8042 C CA . GLU A 1 997 ? 4.762 -64 -62.031 1 65 997 GLU A CA 1
ATOM 8043 C C . GLU A 1 997 ? 4.934 -62.75 -61.188 1 65 997 GLU A C 1
ATOM 8045 O O . GLU A 1 997 ? 4.828 -62.812 -59.969 1 65 997 GLU A O 1
ATOM 8050 N N . LYS A 1 998 ? 5.352 -61.719 -61.812 1 70.5 998 LYS A N 1
ATOM 8051 C CA . LYS A 1 998 ? 5.535 -60.406 -61.156 1 70.5 998 LYS A CA 1
ATOM 8052 C C . LYS A 1 998 ? 4.285 -60.031 -60.375 1 70.5 998 LYS A C 1
ATOM 8054 O O . LYS A 1 998 ? 3.178 -60.031 -60.938 1 70.5 998 LYS A O 1
ATOM 8059 N N . GLN A 1 999 ? 4.363 -60 -58.969 1 69.38 999 GLN A N 1
ATOM 8060 C CA . GLN A 1 999 ? 3.219 -59.594 -58.156 1 69.38 999 GLN A CA 1
ATOM 8061 C C . GLN A 1 999 ? 3.299 -58.125 -57.75 1 69.38 999 GLN A C 1
ATOM 8063 O O . GLN A 1 999 ? 4.387 -57.625 -57.5 1 69.38 999 GLN A O 1
ATOM 8068 N N . ASP A 1 1000 ? 2.191 -57.438 -57.906 1 69.44 1000 ASP A N 1
ATOM 8069 C CA . ASP A 1 1000 ? 2.117 -56.031 -57.531 1 69.44 1000 ASP A CA 1
ATOM 8070 C C . ASP A 1 1000 ? 2.012 -55.844 -56.031 1 69.44 1000 ASP A C 1
ATOM 8072 O O . ASP A 1 1000 ? 2.369 -54.812 -55.469 1 69.44 1000 ASP A O 1
ATOM 8076 N N . ASP A 1 1001 ? 1.768 -56.906 -55.344 1 82.44 1001 ASP A N 1
ATOM 8077 C CA . ASP A 1 1001 ? 1.556 -56.781 -53.906 1 82.44 1001 ASP A CA 1
ATOM 8078 C C . ASP A 1 1001 ? 2.83 -57.125 -53.125 1 82.44 1001 ASP A C 1
ATOM 8080 O O . ASP A 1 1001 ? 3.529 -58.094 -53.469 1 82.44 1001 ASP A O 1
ATOM 8084 N N . MET A 1 1002 ? 3.311 -56.281 -52.125 1 90.88 1002 MET A N 1
ATOM 8085 C CA . MET A 1 1002 ? 4.566 -56.406 -51.406 1 90.88 1002 MET A CA 1
ATOM 8086 C C . MET A 1 1002 ? 4.406 -57.344 -50.219 1 90.88 1002 MET A C 1
ATOM 8088 O O . MET A 1 1002 ? 5.262 -57.406 -49.344 1 90.88 1002 MET A O 1
ATOM 8092 N N . LYS A 1 1003 ? 3.414 -58.125 -50.094 1 90 1003 LYS A N 1
ATOM 8093 C CA . LYS A 1 1003 ? 3.104 -58.938 -48.938 1 90 1003 LYS A CA 1
ATOM 8094 C C . LYS A 1 1003 ? 4.172 -60 -48.719 1 90 1003 LYS A C 1
ATOM 8096 O O . LYS A 1 1003 ? 4.574 -60.281 -47.594 1 90 1003 LYS A O 1
ATOM 8101 N N . LEU A 1 1004 ? 4.625 -60.562 -49.812 1 88.19 1004 LEU A N 1
ATOM 8102 C CA . LEU A 1 1004 ? 5.645 -61.594 -49.688 1 88.19 1004 LEU A CA 1
ATOM 8103 C C . LEU A 1 1004 ? 6.977 -61 -49.25 1 88.19 1004 LEU A C 1
ATOM 8105 O O . LEU A 1 1004 ? 7.727 -61.656 -48.5 1 88.19 1004 LEU A O 1
ATOM 8109 N N . PHE A 1 1005 ? 7.203 -59.875 -49.844 1 91.69 1005 PHE A N 1
ATOM 8110 C CA . PHE A 1 1005 ? 8.414 -59.156 -49.438 1 91.69 1005 PHE A CA 1
ATOM 8111 C C . PHE A 1 1005 ? 8.367 -58.812 -47.938 1 91.69 1005 PHE A C 1
ATOM 8113 O O . PHE A 1 1005 ? 9.367 -58.969 -47.25 1 91.69 1005 PHE A O 1
ATOM 8120 N N . PHE A 1 1006 ? 7.211 -58.406 -47.469 1 92.12 1006 PHE A N 1
ATOM 8121 C CA . PHE A 1 1006 ? 7.027 -58.062 -46.062 1 92.12 1006 PHE A CA 1
ATOM 8122 C C . PHE A 1 1006 ? 7.18 -59.312 -45.156 1 92.12 1006 PHE A C 1
ATOM 8124 O O . PHE A 1 1006 ? 7.602 -59.188 -44.031 1 92.12 1006 PHE A O 1
ATOM 8131 N N . ASN A 1 1007 ? 6.871 -60.438 -45.688 1 90.62 1007 ASN A N 1
ATOM 8132 C CA . ASN A 1 1007 ? 6.879 -61.688 -44.906 1 90.62 1007 ASN A CA 1
ATOM 8133 C C . ASN A 1 1007 ? 8.258 -62.344 -44.906 1 90.62 1007 ASN A C 1
ATOM 8135 O O . ASN A 1 1007 ? 8.445 -63.406 -44.312 1 90.62 1007 ASN A O 1
ATOM 8139 N N . THR A 1 1008 ? 9.242 -61.719 -45.562 1 90.75 1008 THR A N 1
ATOM 8140 C CA . THR A 1 1008 ? 10.609 -62.219 -45.594 1 90.75 1008 THR A CA 1
ATOM 8141 C C . THR A 1 1008 ? 11.383 -61.75 -44.375 1 90.75 1008 THR A C 1
ATOM 8143 O O . THR A 1 1008 ? 11.359 -60.562 -44.031 1 90.75 1008 THR A O 1
ATOM 8146 N N . PRO A 1 1009 ? 12 -62.719 -43.656 1 89.12 1009 PRO A N 1
ATOM 8147 C CA . PRO A 1 1009 ? 12.766 -62.312 -42.469 1 89.12 1009 PRO A CA 1
ATOM 8148 C C . PRO A 1 1009 ? 13.93 -61.375 -42.812 1 89.12 1009 PRO A C 1
ATOM 8150 O O . PRO A 1 1009 ? 14.539 -61.531 -43.875 1 89.12 1009 PRO A O 1
ATOM 8153 N N . PRO A 1 1010 ? 14.359 -60.531 -41.906 1 86.69 1010 PRO A N 1
ATOM 8154 C CA . PRO A 1 1010 ? 15.352 -59.5 -42.219 1 86.69 1010 PRO A CA 1
ATOM 8155 C C . PRO A 1 1010 ? 16.781 -60.031 -42.219 1 86.69 1010 PRO A C 1
ATOM 8157 O O . PRO A 1 1010 ? 17.562 -59.75 -43.125 1 86.69 1010 PRO A O 1
ATOM 8160 N N . ASN A 1 1011 ? 17.219 -60.844 -41.25 1 81.94 1011 ASN A N 1
ATOM 8161 C CA . ASN A 1 1011 ? 18.625 -61.156 -41.031 1 81.94 1011 ASN A CA 1
ATOM 8162 C C . ASN A 1 1011 ? 18.984 -62.562 -41.5 1 81.94 1011 ASN A C 1
ATOM 8164 O O . ASN A 1 1011 ? 19.688 -63.281 -40.812 1 81.94 1011 ASN A O 1
ATOM 8168 N N . ILE A 1 1012 ? 18.438 -63 -42.594 1 77.44 1012 ILE A N 1
ATOM 8169 C CA . ILE A 1 1012 ? 18.797 -64.25 -43.188 1 77.44 1012 ILE A CA 1
ATOM 8170 C C . ILE A 1 1012 ? 19.406 -64.062 -44.562 1 77.44 1012 ILE A C 1
ATOM 8172 O O . ILE A 1 1012 ? 19.438 -62.969 -45.062 1 77.44 1012 ILE A O 1
ATOM 8176 N N . LYS A 1 1013 ? 19.906 -65.25 -44.969 1 76.69 1013 LYS A N 1
ATOM 8177 C CA . LYS A 1 1013 ? 20.406 -65.188 -46.344 1 76.69 1013 LYS A CA 1
ATOM 8178 C C . LYS A 1 1013 ? 19.297 -64.875 -47.344 1 76.69 1013 LYS A C 1
ATOM 8180 O O . LYS A 1 1013 ? 18.25 -65.5 -47.344 1 76.69 1013 LYS A O 1
ATOM 8185 N N . HIS A 1 1014 ? 19.359 -63.812 -48.031 1 79.62 1014 HIS A N 1
ATOM 8186 C CA . HIS A 1 1014 ? 18.344 -63.281 -48.938 1 79.62 1014 HIS A CA 1
ATOM 8187 C C . HIS A 1 1014 ? 17.172 -62.688 -48.156 1 79.62 1014 HIS A C 1
ATOM 8189 O O . HIS A 1 1014 ? 16.016 -62.875 -48.531 1 79.62 1014 HIS A O 1
ATOM 8195 N N . GLY A 1 1015 ? 17.531 -62.156 -47 1 87.12 1015 GLY A N 1
ATOM 8196 C CA . GLY A 1 1015 ? 16.547 -61.438 -46.219 1 87.12 1015 GLY A CA 1
ATOM 8197 C C . GLY A 1 1015 ? 16.312 -60.031 -46.688 1 87.12 1015 GLY A C 1
ATOM 8198 O O . GLY A 1 1015 ? 16.984 -59.531 -47.594 1 87.12 1015 GLY A O 1
ATOM 8199 N N . THR A 1 1016 ? 15.32 -59.344 -46.156 1 89.62 1016 THR A N 1
ATOM 8200 C CA . THR A 1 1016 ? 14.977 -58 -46.562 1 89.62 1016 THR A CA 1
ATOM 8201 C C . THR A 1 1016 ? 16.172 -57.062 -46.375 1 89.62 1016 THR A C 1
ATOM 8203 O O . THR A 1 1016 ? 16.391 -56.156 -47.219 1 89.62 1016 THR A O 1
ATOM 8206 N N . THR A 1 1017 ? 16.984 -57.219 -45.312 1 91.38 1017 THR A N 1
ATOM 8207 C CA . THR A 1 1017 ? 18.156 -56.375 -45.031 1 91.38 1017 THR A CA 1
ATOM 8208 C C . THR A 1 1017 ? 19.172 -56.5 -46.156 1 91.38 1017 THR A C 1
ATOM 8210 O O . THR A 1 1017 ? 19.828 -55.531 -46.531 1 91.38 1017 THR A O 1
ATOM 8213 N N . SER A 1 1018 ? 19.328 -57.688 -46.625 1 90.31 1018 SER A N 1
ATOM 8214 C CA . SER A 1 1018 ? 20.281 -57.938 -47.719 1 90.31 1018 SER A CA 1
ATOM 8215 C C . SER A 1 1018 ? 19.859 -57.188 -48.969 1 90.31 1018 SER A C 1
ATOM 8217 O O . SER A 1 1018 ? 20.703 -56.594 -49.656 1 90.31 1018 SER A O 1
ATOM 8219 N N . TYR A 1 1019 ? 18.641 -57.25 -49.344 1 92.56 1019 TYR A N 1
ATOM 8220 C CA . TYR A 1 1019 ? 18.156 -56.562 -50.531 1 92.56 1019 TYR A CA 1
ATOM 8221 C C . TYR A 1 1019 ? 18.25 -55.062 -50.375 1 92.56 1019 TYR A C 1
ATOM 8223 O O . TYR A 1 1019 ? 18.641 -54.344 -51.312 1 92.56 1019 TYR A O 1
ATOM 8231 N N . LEU A 1 1020 ? 17.891 -54.531 -49.188 1 93.19 1020 LEU A N 1
ATOM 8232 C CA . LEU A 1 1020 ? 17.984 -53.125 -48.938 1 93.19 1020 LEU A CA 1
ATOM 8233 C C . LEU A 1 1020 ? 19.438 -52.656 -48.969 1 93.19 1020 LEU A C 1
ATOM 8235 O O . LEU A 1 1020 ? 19.734 -51.594 -49.531 1 93.19 1020 LEU A O 1
ATOM 8239 N N . GLY A 1 1021 ? 20.25 -53.406 -48.344 1 90.31 1021 GLY A N 1
ATOM 8240 C CA . GLY A 1 1021 ? 21.672 -53.062 -48.344 1 90.31 1021 GLY A CA 1
ATOM 8241 C C . GLY A 1 1021 ? 22.266 -53 -49.719 1 90.31 1021 GLY A C 1
ATOM 8242 O O . GLY A 1 1021 ? 23.047 -52.094 -50.062 1 90.31 1021 GLY A O 1
ATOM 8243 N N . LYS A 1 1022 ? 21.922 -54 -50.562 1 88.81 1022 LYS A N 1
ATOM 8244 C CA . LYS A 1 1022 ? 22.406 -54.062 -51.938 1 88.81 1022 LYS A CA 1
ATOM 8245 C C . LYS A 1 1022 ? 22 -52.844 -52.719 1 88.81 1022 LYS A C 1
ATOM 8247 O O . LYS A 1 1022 ? 22.812 -52.25 -53.438 1 88.81 1022 LYS A O 1
ATOM 8252 N N . VAL A 1 1023 ? 20.797 -52.438 -52.562 1 91.12 1023 VAL A N 1
ATOM 8253 C CA . VAL A 1 1023 ? 20.281 -51.312 -53.312 1 91.12 1023 VAL A CA 1
ATOM 8254 C C . VAL A 1 1023 ? 20.906 -50.031 -52.781 1 91.12 1023 VAL A C 1
ATOM 8256 O O . VAL A 1 1023 ? 21.234 -49.125 -53.562 1 91.12 1023 VAL A O 1
ATOM 8259 N N . ILE A 1 1024 ? 21.031 -49.906 -51.5 1 91.06 1024 ILE A N 1
ATOM 8260 C CA . ILE A 1 1024 ? 21.578 -48.688 -50.906 1 91.06 1024 ILE A CA 1
ATOM 8261 C C . ILE A 1 1024 ? 23.016 -48.5 -51.344 1 91.06 1024 ILE A C 1
ATOM 8263 O O . ILE A 1 1024 ? 23.422 -47.375 -51.688 1 91.06 1024 ILE A O 1
ATOM 8267 N N . ILE A 1 1025 ? 23.766 -49.562 -51.375 1 83.75 1025 ILE A N 1
ATOM 8268 C CA . ILE A 1 1025 ? 25.141 -49.5 -51.812 1 83.75 1025 ILE A CA 1
ATOM 8269 C C . ILE A 1 1025 ? 25.203 -49.094 -53.281 1 83.75 1025 ILE A C 1
ATOM 8271 O O . ILE A 1 1025 ? 26.047 -48.281 -53.688 1 83.75 1025 ILE A O 1
ATOM 8275 N N . ARG A 1 1026 ? 24.297 -49.656 -54.062 1 84.81 1026 ARG A N 1
ATOM 8276 C CA . ARG A 1 1026 ? 24.234 -49.344 -55.5 1 84.81 1026 ARG A CA 1
ATOM 8277 C C . ARG A 1 1026 ? 23.891 -47.875 -55.688 1 84.81 1026 ARG A C 1
ATOM 8279 O O . ARG A 1 1026 ? 24.516 -47.188 -56.531 1 84.81 1026 ARG A O 1
ATOM 8286 N N . VAL A 1 1027 ? 22.922 -47.406 -54.969 1 84.81 1027 VAL A N 1
ATOM 8287 C CA . VAL A 1 1027 ? 22.484 -46.031 -55.094 1 84.81 1027 VAL A CA 1
ATOM 8288 C C . VAL A 1 1027 ? 23.609 -45.094 -54.656 1 84.81 1027 VAL A C 1
ATOM 8290 O O . VAL A 1 1027 ? 23.797 -44 -55.25 1 84.81 1027 VAL A O 1
ATOM 8293 N N . LEU A 1 1028 ? 24.281 -45.438 -53.688 1 81.19 1028 LEU A N 1
ATOM 8294 C CA . LEU A 1 1028 ? 25.391 -44.656 -53.188 1 81.19 1028 LEU A CA 1
ATOM 8295 C C . LEU A 1 1028 ? 26.531 -44.625 -54.188 1 81.19 1028 LEU A C 1
ATOM 8297 O O . LEU A 1 1028 ? 27.188 -43.594 -54.344 1 81.19 1028 LEU A O 1
ATOM 8301 N N . LEU A 1 1029 ? 26.734 -45.781 -54.844 1 71.12 1029 LEU A N 1
ATOM 8302 C CA . LEU A 1 1029 ? 27.828 -45.906 -55.781 1 71.12 1029 LEU A CA 1
ATOM 8303 C C . LEU A 1 1029 ? 27.5 -45.219 -57.094 1 71.12 1029 LEU A C 1
ATOM 8305 O O . LEU A 1 1029 ? 28.375 -44.656 -57.75 1 71.12 1029 LEU A O 1
ATOM 8309 N N . ASP A 1 1030 ? 26.297 -45.406 -57.594 1 67.31 1030 ASP A N 1
ATOM 8310 C CA . ASP A 1 1030 ? 25.859 -44.719 -58.812 1 67.31 1030 ASP A CA 1
ATOM 8311 C C . ASP A 1 1030 ? 25.797 -43.219 -58.625 1 67.31 1030 ASP A C 1
ATOM 8313 O O . ASP A 1 1030 ? 25.922 -42.438 -59.594 1 67.31 1030 ASP A O 1
ATOM 8317 N N . GLY A 1 1031 ? 25.359 -42.75 -57.531 1 56.69 1031 GLY A N 1
ATOM 8318 C CA . GLY A 1 1031 ? 25.312 -41.344 -57.219 1 56.69 1031 GLY A CA 1
ATOM 8319 C C . GLY A 1 1031 ? 26.688 -40.719 -57.062 1 56.69 1031 GLY A C 1
ATOM 8320 O O . GLY A 1 1031 ? 27.688 -41.406 -56.844 1 56.69 1031 GLY A O 1
ATOM 8321 N N . GLU A 1 1032 ? 26.906 -39.5 -57.625 1 48.22 1032 GLU A N 1
ATOM 8322 C CA . GLU A 1 1032 ? 28.156 -38.75 -57.75 1 48.22 1032 GLU A CA 1
ATOM 8323 C C . GLU A 1 1032 ? 28.891 -38.719 -56.406 1 48.22 1032 GLU A C 1
ATOM 8325 O O . GLU A 1 1032 ? 28.453 -38 -55.5 1 48.22 1032 GLU A O 1
ATOM 8330 N N . LEU A 1 1033 ? 29.359 -39.906 -55.938 1 44.25 1033 LEU A N 1
ATOM 8331 C CA . LEU A 1 1033 ? 30.328 -40 -54.844 1 44.25 1033 LEU A CA 1
ATOM 8332 C C . LEU A 1 1033 ? 31.297 -38.812 -54.875 1 44.25 1033 LEU A C 1
ATOM 8334 O O . LEU A 1 1033 ? 31.938 -38.562 -55.906 1 44.25 1033 LEU A O 1
ATOM 8338 N N . THR A 1 1034 ? 30.859 -37.844 -54.469 1 43.53 1034 THR A N 1
ATOM 8339 C CA . THR A 1 1034 ? 32.031 -36.938 -54.344 1 43.53 1034 THR A CA 1
ATOM 8340 C C . THR A 1 1034 ? 33 -37.469 -53.281 1 43.53 1034 THR A C 1
ATOM 8342 O O . THR A 1 1034 ? 32.625 -37.562 -52.125 1 43.53 1034 THR A O 1
ATOM 8345 N N . VAL A 1 1035 ? 33.75 -38.594 -53.562 1 40 1035 VAL A N 1
ATOM 8346 C CA . VAL A 1 1035 ? 34.875 -38.875 -52.688 1 40 1035 VAL A CA 1
ATOM 8347 C C . VAL A 1 1035 ? 35.625 -37.594 -52.344 1 40 1035 VAL A C 1
ATOM 8349 O O . VAL A 1 1035 ? 35.938 -36.812 -53.219 1 40 1035 VAL A O 1
ATOM 8352 N N . PRO A 1 1036 ? 35.375 -37.156 -51.156 1 37.25 1036 PRO A N 1
ATOM 8353 C CA . PRO A 1 1036 ? 36.438 -36.125 -50.969 1 37.25 1036 PRO A CA 1
ATOM 8354 C C . PRO A 1 1036 ? 37.781 -36.594 -51.562 1 37.25 1036 PRO A C 1
ATOM 8356 O O . PRO A 1 1036 ? 38.094 -37.781 -51.531 1 37.25 1036 PRO A O 1
ATOM 8359 N N . SER A 1 1037 ? 38.25 -35.938 -52.594 1 33.16 1037 SER A N 1
ATOM 8360 C CA . SER A 1 1037 ? 39.5 -36.156 -53.312 1 33.16 1037 SER A CA 1
ATOM 8361 C C . SER A 1 1037 ? 40.625 -36.562 -52.375 1 33.16 1037 SER A C 1
ATOM 8363 O O . SER A 1 1037 ? 41.75 -36.875 -52.844 1 33.16 1037 SER A O 1
ATOM 8365 N N . GLU A 1 1038 ? 40.656 -36.25 -51.031 1 33.34 1038 GLU A N 1
ATOM 8366 C CA . GLU A 1 1038 ? 42 -36.5 -50.5 1 33.34 1038 GLU A CA 1
ATOM 8367 C C . GLU A 1 1038 ? 42.312 -37.969 -50.469 1 33.34 1038 GLU A C 1
ATOM 8369 O O . GLU A 1 1038 ? 43.438 -38.375 -50.781 1 33.34 1038 GLU A O 1
ATOM 8374 N N . GLU A 1 1039 ? 41.875 -38.844 -49.5 1 30 1039 GLU A N 1
ATOM 8375 C CA . GLU A 1 1039 ? 42.594 -40.062 -49.219 1 30 1039 GLU A CA 1
ATOM 8376 C C . GLU A 1 1039 ? 42.156 -41.188 -50.188 1 30 1039 GLU A C 1
ATOM 8378 O O . GLU A 1 1039 ? 41.125 -41.844 -49.938 1 30 1039 GLU A O 1
ATOM 8383 N N . MET A 1 1040 ? 42.156 -41 -51.5 1 29.78 1040 MET A N 1
ATOM 8384 C CA . MET A 1 1040 ? 42.094 -42.125 -52.406 1 29.78 1040 MET A CA 1
ATOM 8385 C C . MET A 1 1040 ? 43.062 -43.219 -52 1 29.78 1040 MET A C 1
ATOM 8387 O O . MET A 1 1040 ? 44.25 -42.969 -51.875 1 29.78 1040 MET A O 1
ATOM 8391 N N . CYS A 1 1041 ? 42.719 -44.156 -51.062 1 27.09 1041 CYS A N 1
ATOM 8392 C CA . CYS A 1 1041 ? 43.5 -45.406 -50.969 1 27.09 1041 CYS A CA 1
ATOM 8393 C C . CYS A 1 1041 ? 43.781 -45.969 -52.344 1 27.09 1041 CYS A C 1
ATOM 8395 O O . CYS A 1 1041 ? 42.844 -46.219 -53.125 1 27.09 1041 CYS A O 1
ATOM 8397 N N . SER A 1 1042 ? 44.875 -45.625 -53 1 26.42 1042 SER A N 1
ATOM 8398 C CA . SER A 1 1042 ? 45.625 -46.344 -54.062 1 26.42 1042 SER A CA 1
ATOM 8399 C C . SER A 1 1042 ? 45.719 -47.844 -53.719 1 26.42 1042 SER A C 1
ATOM 8401 O O . SER A 1 1042 ? 46.281 -48.219 -52.688 1 26.42 1042 SER A O 1
ATOM 8403 N N . VAL A 1 1043 ? 44.688 -48.625 -53.812 1 23.94 1043 VAL A N 1
ATOM 8404 C CA . VAL A 1 1043 ? 44.969 -50.062 -53.938 1 23.94 1043 VAL A CA 1
ATOM 8405 C C . VAL A 1 1043 ? 46.031 -50.281 -55.062 1 23.94 1043 VAL A C 1
ATOM 8407 O O . VAL A 1 1043 ? 45.75 -50.031 -56.219 1 23.94 1043 VAL A O 1
ATOM 8410 N N . SER A 1 1044 ? 47.312 -49.875 -54.625 1 19.75 1044 SER A N 1
ATOM 8411 C CA . SER A 1 1044 ? 48.469 -50.625 -55.094 1 19.75 1044 SER A CA 1
ATOM 8412 C C . SER A 1 1044 ? 48.438 -52.062 -54.562 1 19.75 1044 SER A C 1
ATOM 8414 O O . SER A 1 1044 ? 47.969 -52.312 -53.469 1 19.75 1044 SER A O 1
ATOM 8416 N N . MET B 1 1 ? -23.188 -8.656 19.219 1 73 1 MET B N 1
ATOM 8417 C CA . MET B 1 1 ? -24.078 -7.805 18.438 1 73 1 MET B CA 1
ATOM 8418 C C . MET B 1 1 ? -23.297 -6.641 17.828 1 73 1 MET B C 1
ATOM 8420 O O . MET B 1 1 ? -23.375 -6.414 16.609 1 73 1 MET B O 1
ATOM 8424 N N . ILE B 1 2 ? -22.438 -5.969 18.641 1 81.94 2 ILE B N 1
ATOM 8425 C CA . ILE B 1 2 ? -21.75 -4.801 18.094 1 81.94 2 ILE B CA 1
ATOM 8426 C C . ILE B 1 2 ? -20.719 -5.246 17.078 1 81.94 2 ILE B C 1
ATOM 8428 O O . ILE B 1 2 ? -20.484 -4.555 16.078 1 81.94 2 ILE B O 1
ATOM 8432 N N . ILE B 1 3 ? -20.266 -6.402 17.281 1 80.44 3 ILE B N 1
ATOM 8433 C CA . ILE B 1 3 ? -19.25 -6.949 16.391 1 80.44 3 ILE B CA 1
ATOM 8434 C C . ILE B 1 3 ? -19.859 -7.176 15 1 80.44 3 ILE B C 1
ATOM 8436 O O . ILE B 1 3 ? -19.266 -6.832 13.984 1 80.44 3 ILE B O 1
ATOM 8440 N N . ILE B 1 4 ? -20.969 -7.641 15.031 1 83.44 4 ILE B N 1
ATOM 8441 C CA . ILE B 1 4 ? -21.688 -7.906 13.781 1 83.44 4 ILE B CA 1
ATOM 8442 C C . ILE B 1 4 ? -22.016 -6.59 13.086 1 83.44 4 ILE B C 1
ATOM 8444 O O . ILE B 1 4 ? -21.922 -6.484 11.859 1 83.44 4 ILE B O 1
ATOM 8448 N N . SER B 1 5 ? -22.312 -5.59 13.898 1 90.06 5 SER B N 1
ATOM 8449 C CA . SER B 1 5 ? -22.656 -4.293 13.328 1 90.06 5 SER B CA 1
ATOM 8450 C C . SER B 1 5 ? -21.453 -3.641 12.656 1 90.06 5 SER B C 1
ATOM 8452 O O . SER B 1 5 ? -21.578 -3.066 11.57 1 90.06 5 SER B O 1
ATOM 8454 N N . VAL B 1 6 ? -20.312 -3.742 13.328 1 92.94 6 VAL B N 1
ATOM 8455 C CA . VAL B 1 6 ? -19.109 -3.139 12.758 1 92.94 6 VAL B CA 1
ATOM 8456 C C . VAL B 1 6 ? -18.766 -3.832 11.445 1 92.94 6 VAL B C 1
ATOM 8458 O O . VAL B 1 6 ? -18.359 -3.178 10.477 1 92.94 6 VAL B O 1
ATOM 8461 N N . LYS B 1 7 ? -18.906 -5.094 11.406 1 90 7 LYS B N 1
ATOM 8462 C CA . LYS B 1 7 ? -18.594 -5.867 10.211 1 90 7 LYS B CA 1
ATOM 8463 C C . LYS B 1 7 ? -19.562 -5.547 9.078 1 90 7 LYS B C 1
ATOM 8465 O O . LYS B 1 7 ? -19.141 -5.309 7.941 1 90 7 LYS B O 1
ATOM 8470 N N . ARG B 1 8 ? -20.797 -5.41 9.367 1 90.69 8 ARG B N 1
ATOM 8471 C CA . ARG B 1 8 ? -21.844 -5.258 8.359 1 90.69 8 ARG B CA 1
ATOM 8472 C C . ARG B 1 8 ? -21.938 -3.811 7.895 1 90.69 8 ARG B C 1
ATOM 8474 O O . ARG B 1 8 ? -22.312 -3.547 6.742 1 90.69 8 ARG B O 1
ATOM 8481 N N . GLN B 1 9 ? -21.609 -2.943 8.789 1 94.62 9 GLN B N 1
ATOM 8482 C CA . GLN B 1 9 ? -21.906 -1.55 8.477 1 94.62 9 GLN B CA 1
ATOM 8483 C C . GLN B 1 9 ? -20.641 -0.794 8.086 1 94.62 9 GLN B C 1
ATOM 8485 O O . GLN B 1 9 ? -20.719 0.274 7.473 1 94.62 9 GLN B O 1
ATOM 8490 N N . ILE B 1 10 ? -19.438 -1.318 8.43 1 95.69 10 ILE B N 1
ATOM 8491 C CA . ILE B 1 10 ? -18.219 -0.57 8.133 1 95.69 10 ILE B CA 1
ATOM 8492 C C . ILE B 1 10 ? -17.234 -1.461 7.371 1 95.69 10 ILE B C 1
ATOM 8494 O O . ILE B 1 10 ? -16.938 -1.208 6.203 1 95.69 10 ILE B O 1
ATOM 8498 N N . LEU B 1 11 ? -16.906 -2.609 7.926 1 95 11 LEU B N 1
ATOM 8499 C CA . LEU B 1 11 ? -15.773 -3.406 7.465 1 95 11 LEU B CA 1
ATOM 8500 C C . LEU B 1 11 ? -16.047 -3.996 6.086 1 95 11 LEU B C 1
ATOM 8502 O O . LEU B 1 11 ? -15.125 -4.203 5.297 1 95 11 LEU B O 1
ATOM 8506 N N . GLN B 1 12 ? -17.25 -4.285 5.781 1 92.56 12 GLN B N 1
ATOM 8507 C CA . GLN B 1 12 ? -17.578 -4.902 4.504 1 92.56 12 GLN B CA 1
ATOM 8508 C C . GLN B 1 12 ? -17.281 -3.957 3.342 1 92.56 12 GLN B C 1
ATOM 8510 O O . GLN B 1 12 ? -17.125 -4.398 2.203 1 92.56 12 GLN B O 1
ATOM 8515 N N . TYR B 1 13 ? -17.109 -2.664 3.672 1 94.19 13 TYR B N 1
ATOM 8516 C CA . TYR B 1 13 ? -16.969 -1.697 2.59 1 94.19 13 TYR B CA 1
ATOM 8517 C C . TYR B 1 13 ? -15.508 -1.297 2.412 1 94.19 13 TYR B C 1
ATOM 8519 O O . TYR B 1 13 ? -15.18 -0.47 1.557 1 94.19 13 TYR B O 1
ATOM 8527 N N . GLN B 1 14 ? -14.602 -1.809 3.217 1 95.69 14 GLN B N 1
ATOM 8528 C CA . GLN B 1 14 ? -13.195 -1.491 3.012 1 95.69 14 GLN B CA 1
ATOM 8529 C C . GLN B 1 14 ? -12.703 -2.004 1.659 1 95.69 14 GLN B C 1
ATOM 8531 O O . GLN B 1 14 ? -12.945 -3.16 1.305 1 95.69 14 GLN B O 1
ATOM 8536 N N . ASN B 1 15 ? -12.109 -1.133 0.947 1 94.5 15 ASN B N 1
ATOM 8537 C CA . ASN B 1 15 ? -11.562 -1.554 -0.338 1 94.5 15 ASN B CA 1
ATOM 8538 C C . ASN B 1 15 ? -10.398 -2.529 -0.159 1 94.5 15 ASN B C 1
ATOM 8540 O O . ASN B 1 15 ? -9.602 -2.385 0.765 1 94.5 15 ASN B O 1
ATOM 8544 N N . CYS B 1 16 ? -10.195 -3.459 -1.051 1 93.75 16 CYS B N 1
ATOM 8545 C CA . CYS B 1 16 ? -9.227 -4.547 -0.917 1 93.75 16 CYS B CA 1
ATOM 8546 C C . CYS B 1 16 ? -7.828 -4.086 -1.304 1 93.75 16 CYS B C 1
ATOM 8548 O O . CYS B 1 16 ? -6.836 -4.695 -0.902 1 93.75 16 CYS B O 1
ATOM 8550 N N . CYS B 1 17 ? -7.691 -3.062 -2.061 1 93.75 17 CYS B N 1
ATOM 8551 C CA . CYS B 1 17 ? -6.398 -2.65 -2.59 1 93.75 17 CYS B CA 1
ATOM 8552 C C . CYS B 1 17 ? -5.648 -1.786 -1.584 1 93.75 17 CYS B C 1
ATOM 8554 O O . CYS B 1 17 ? -4.672 -2.234 -0.981 1 93.75 17 CYS B O 1
ATOM 8556 N N . LEU B 1 18 ? -6.219 -0.608 -1.262 1 95.12 18 LEU B N 1
ATOM 8557 C CA . LEU B 1 18 ? -5.504 0.338 -0.411 1 95.12 18 LEU B CA 1
ATOM 8558 C C . LEU B 1 18 ? -6.078 0.341 1.001 1 95.12 18 LEU B C 1
ATOM 8560 O O . LEU B 1 18 ? -5.484 0.917 1.916 1 95.12 18 LEU B O 1
ATOM 8564 N N . GLY B 1 19 ? -7.254 -0.291 1.191 1 97.06 19 GLY B N 1
ATOM 8565 C CA . GLY B 1 19 ? -7.879 -0.344 2.502 1 97.06 19 GLY B CA 1
ATOM 8566 C C . GLY B 1 19 ? -8.664 0.909 2.84 1 97.06 19 GLY B C 1
ATOM 8567 O O . GLY B 1 19 ? -9.047 1.115 3.992 1 97.06 19 GLY B O 1
ATOM 8568 N N . LEU B 1 20 ? -8.914 1.794 1.826 1 97.81 20 LEU B N 1
ATOM 8569 C CA . LEU B 1 20 ? -9.711 2.998 2.035 1 97.81 20 LEU B CA 1
ATOM 8570 C C . LEU B 1 20 ? -11.203 2.672 2.035 1 97.81 20 LEU B C 1
ATOM 8572 O O . LEU B 1 20 ? -11.602 1.562 1.674 1 97.81 20 LEU B O 1
ATOM 8576 N N . PHE B 1 21 ? -12.031 3.559 2.49 1 97.38 21 PHE B N 1
ATOM 8577 C CA . PHE B 1 21 ? -13.477 3.375 2.568 1 97.38 21 PHE B CA 1
ATOM 8578 C C . PHE B 1 21 ? -14.203 4.344 1.639 1 97.38 21 PHE B C 1
ATOM 8580 O O . PHE B 1 21 ? -13.711 5.445 1.379 1 97.38 21 PHE B O 1
ATOM 8587 N N . PRO B 1 22 ? -15.328 3.975 1.15 1 95.62 22 PRO B N 1
ATOM 8588 C CA . PRO B 1 22 ? -16.078 4.867 0.269 1 95.62 22 PRO B CA 1
ATOM 8589 C C . PRO B 1 22 ? -16.75 6.012 1.023 1 95.62 22 PRO B C 1
ATOM 8591 O O . PRO B 1 22 ? -16.922 5.941 2.244 1 95.62 22 PRO B O 1
ATOM 8594 N N . SER B 1 23 ? -17.109 7.039 0.308 1 92 23 SER B N 1
ATOM 8595 C CA . SER B 1 23 ? -17.812 8.164 0.918 1 92 23 SER B CA 1
ATOM 8596 C C . SER B 1 23 ? -19.172 7.734 1.472 1 92 23 SER B C 1
ATOM 8598 O O . SER B 1 23 ? -19.641 8.281 2.471 1 92 23 SER B O 1
ATOM 8600 N N . ILE B 1 24 ? -19.812 6.75 0.776 1 93.38 24 ILE B N 1
ATOM 8601 C CA . ILE B 1 24 ? -21.078 6.172 1.204 1 93.38 24 ILE B CA 1
ATOM 8602 C C . ILE B 1 24 ? -21 4.648 1.11 1 93.38 24 ILE B C 1
ATOM 8604 O O . ILE B 1 24 ? -20.578 4.102 0.089 1 93.38 24 ILE B O 1
ATOM 8608 N N . GLY B 1 25 ? -21.328 3.955 2.152 1 91.88 25 GLY B N 1
ATOM 8609 C CA . GLY B 1 25 ? -21.297 2.5 2.178 1 91.88 25 GLY B CA 1
ATOM 8610 C C . GLY B 1 25 ? -22.547 1.869 1.603 1 91.88 25 GLY B C 1
ATOM 8611 O O . GLY B 1 25 ? -23.578 1.794 2.277 1 91.88 25 GLY B O 1
ATOM 8612 N N . SER B 1 26 ? -22.469 1.465 0.456 1 89.75 26 SER B N 1
ATOM 8613 C CA . SER B 1 26 ? -23.594 0.778 -0.174 1 89.75 26 SER B CA 1
ATOM 8614 C C . SER B 1 26 ? -23.109 -0.243 -1.199 1 89.75 26 SER B C 1
ATOM 8616 O O . SER B 1 26 ? -22.078 -0.04 -1.85 1 89.75 26 SER B O 1
ATOM 8618 N N . ALA B 1 27 ? -23.781 -1.354 -1.27 1 78.38 27 ALA B N 1
ATOM 8619 C CA . ALA B 1 27 ? -23.469 -2.369 -2.271 1 78.38 27 ALA B CA 1
ATOM 8620 C C . ALA B 1 27 ? -23.672 -1.828 -3.684 1 78.38 27 ALA B C 1
ATOM 8622 O O . ALA B 1 27 ? -22.984 -2.244 -4.621 1 78.38 27 ALA B O 1
ATOM 8623 N N . ASP B 1 28 ? -24.484 -0.841 -3.777 1 75.56 28 ASP B N 1
ATOM 8624 C CA . ASP B 1 28 ? -24.859 -0.296 -5.082 1 75.56 28 ASP B CA 1
ATOM 8625 C C . ASP B 1 28 ? -23.984 0.902 -5.441 1 75.56 28 ASP B C 1
ATOM 8627 O O . ASP B 1 28 ? -24.031 1.403 -6.566 1 75.56 28 ASP B O 1
ATOM 8631 N N . ASN B 1 29 ? -23.312 1.263 -4.367 1 73.38 29 ASN B N 1
ATOM 8632 C CA . ASN B 1 29 ? -22.484 2.439 -4.609 1 73.38 29 ASN B CA 1
ATOM 8633 C C . ASN B 1 29 ? -21.312 2.121 -5.539 1 73.38 29 ASN B C 1
ATOM 8635 O O . ASN B 1 29 ? -20.438 1.324 -5.191 1 73.38 29 ASN B O 1
ATOM 8639 N N . THR B 1 30 ? -21.375 2.689 -6.656 1 75.31 30 THR B N 1
ATOM 8640 C CA . THR B 1 30 ? -20.344 2.416 -7.652 1 75.31 30 THR B CA 1
ATOM 8641 C C . THR B 1 30 ? -19.25 3.49 -7.621 1 75.31 30 THR B C 1
ATOM 8643 O O . THR B 1 30 ? -18.266 3.395 -8.336 1 75.31 30 THR B O 1
ATOM 8646 N N . ASN B 1 31 ? -19.562 4.438 -6.703 1 81.88 31 ASN B N 1
ATOM 8647 C CA . ASN B 1 31 ? -18.578 5.508 -6.668 1 81.88 31 ASN B CA 1
ATOM 8648 C C . ASN B 1 31 ? -17.281 5.051 -6.008 1 81.88 31 ASN B C 1
ATOM 8650 O O . ASN B 1 31 ? -17.297 4.285 -5.043 1 81.88 31 ASN B O 1
ATOM 8654 N N . ARG B 1 32 ? -16.109 5.531 -6.547 1 89.75 32 ARG B N 1
ATOM 8655 C CA . ARG B 1 32 ? -14.781 5.137 -6.07 1 89.75 32 ARG B CA 1
ATOM 8656 C C . ARG B 1 32 ? -14.141 6.246 -5.242 1 89.75 32 ARG B C 1
ATOM 8658 O O . ARG B 1 32 ? -12.938 6.215 -4.973 1 89.75 32 ARG B O 1
ATOM 8665 N N . THR B 1 33 ? -14.922 7.16 -4.758 1 94.94 33 THR B N 1
ATOM 8666 C CA . THR B 1 33 ? -14.375 8.305 -4.043 1 94.94 33 THR B CA 1
ATOM 8667 C C . THR B 1 33 ? -14.25 8.008 -2.553 1 94.94 33 THR B C 1
ATOM 8669 O O . THR B 1 33 ? -15.203 7.535 -1.929 1 94.94 33 THR B O 1
ATOM 8672 N N . SER B 1 34 ? -13.109 8.25 -2.055 1 97.06 34 SER B N 1
ATOM 8673 C CA . SER B 1 34 ? -12.844 8.078 -0.629 1 97.06 34 SER B CA 1
ATOM 8674 C C . SER B 1 34 ? -12.391 9.383 0.008 1 97.06 34 SER B C 1
ATOM 8676 O O . SER B 1 34 ? -11.477 10.047 -0.502 1 97.06 34 SER B O 1
ATOM 8678 N N . HIS B 1 35 ? -13.062 9.789 1.072 1 97.31 35 HIS B N 1
ATOM 8679 C CA . HIS B 1 35 ? -12.617 10.93 1.868 1 97.31 35 HIS B CA 1
ATOM 8680 C C . HIS B 1 35 ? -11.648 10.492 2.965 1 97.31 35 HIS B C 1
ATOM 8682 O O . HIS B 1 35 ? -11.898 9.508 3.658 1 97.31 35 HIS B O 1
ATOM 8688 N N . VAL B 1 36 ? -10.578 11.195 3.115 1 98 36 VAL B N 1
ATOM 8689 C CA . VAL B 1 36 ? -9.547 10.852 4.094 1 98 36 VAL B CA 1
ATOM 8690 C C . VAL B 1 36 ? -10.156 10.836 5.492 1 98 36 VAL B C 1
ATOM 8692 O O . VAL B 1 36 ? -9.906 9.914 6.273 1 98 36 VAL B O 1
ATOM 8695 N N . ARG B 1 37 ? -10.992 11.781 5.84 1 97.94 37 ARG B N 1
ATOM 8696 C CA . ARG B 1 37 ? -11.594 11.891 7.164 1 97.94 37 ARG B CA 1
ATOM 8697 C C . ARG B 1 37 ? -12.484 10.695 7.469 1 97.94 37 ARG B C 1
ATOM 8699 O O . ARG B 1 37 ? -12.398 10.109 8.547 1 97.94 37 ARG B O 1
ATOM 8706 N N . ASP B 1 38 ? -13.352 10.328 6.516 1 97.62 38 ASP B N 1
ATOM 8707 C CA . ASP B 1 38 ? -14.227 9.172 6.68 1 97.62 38 ASP B CA 1
ATOM 8708 C C . ASP B 1 38 ? -13.406 7.895 6.891 1 97.62 38 ASP B C 1
ATOM 8710 O O . ASP B 1 38 ? -13.727 7.082 7.758 1 97.62 38 ASP B O 1
ATOM 8714 N N . SER B 1 39 ? -12.414 7.766 6.098 1 98.38 39 SER B N 1
ATOM 8715 C CA . SER B 1 39 ? -11.57 6.574 6.172 1 98.38 39 SER B CA 1
ATOM 8716 C C . SER B 1 39 ? -10.859 6.484 7.516 1 98.38 39 SER B C 1
ATOM 8718 O O . SER B 1 39 ? -10.688 5.395 8.062 1 98.38 39 SER B O 1
ATOM 8720 N N . ILE B 1 40 ? -10.406 7.625 8.047 1 98.62 40 ILE B N 1
ATOM 8721 C CA . ILE B 1 40 ? -9.742 7.625 9.344 1 98.62 40 ILE B CA 1
ATOM 8722 C C . ILE B 1 40 ? -10.711 7.141 10.422 1 98.62 40 ILE B C 1
ATOM 8724 O O . ILE B 1 40 ? -10.383 6.258 11.211 1 98.62 40 ILE B O 1
ATOM 8728 N N . TYR B 1 41 ? -11.922 7.66 10.43 1 98.62 41 TYR B N 1
ATOM 8729 C CA . TYR B 1 41 ? -12.875 7.289 11.469 1 98.62 41 TYR B CA 1
ATOM 8730 C C . TYR B 1 41 ? -13.281 5.824 11.336 1 98.62 41 TYR B C 1
ATOM 8732 O O . TYR B 1 41 ? -13.492 5.141 12.336 1 98.62 41 TYR B O 1
ATOM 8740 N N . CYS B 1 42 ? -13.445 5.367 10.094 1 98.38 42 CYS B N 1
ATOM 8741 C CA . CYS B 1 42 ? -13.727 3.951 9.891 1 98.38 42 CYS B CA 1
ATOM 8742 C C . CYS B 1 42 ? -12.602 3.09 10.461 1 98.38 42 CYS B C 1
ATOM 8744 O O . CYS B 1 42 ? -12.859 2.068 11.102 1 98.38 42 CYS B O 1
ATOM 8746 N N . SER B 1 43 ? -11.383 3.498 10.195 1 98.31 43 SER B N 1
ATOM 8747 C CA . SER B 1 43 ? -10.227 2.783 10.734 1 98.31 43 SER B CA 1
ATOM 8748 C C . SER B 1 43 ? -10.234 2.795 12.258 1 98.31 43 SER B C 1
ATOM 8750 O O . SER B 1 43 ? -9.828 1.82 12.898 1 98.31 43 SER B O 1
ATOM 8752 N N . VAL B 1 44 ? -10.656 3.883 12.859 1 98.5 44 VAL B N 1
ATOM 8753 C CA . VAL B 1 44 ? -10.695 4.004 14.312 1 98.5 44 VAL B CA 1
ATOM 8754 C C . VAL B 1 44 ? -11.734 3.041 14.883 1 98.5 44 VAL B C 1
ATOM 8756 O O . VAL B 1 44 ? -11.523 2.449 15.945 1 98.5 44 VAL B O 1
ATOM 8759 N N . ALA B 1 45 ? -12.852 2.926 14.195 1 98.06 45 ALA B N 1
ATOM 8760 C CA . ALA B 1 45 ? -13.875 1.98 14.641 1 98.06 45 ALA B CA 1
ATOM 8761 C C . ALA B 1 45 ? -13.328 0.554 14.648 1 98.06 45 ALA B C 1
ATOM 8763 O O . ALA B 1 45 ? -13.562 -0.199 15.602 1 98.06 45 ALA B O 1
ATOM 8764 N N . ALA B 1 46 ? -12.633 0.203 13.578 1 97.44 46 ALA B N 1
ATOM 8765 C CA . ALA B 1 46 ? -12.016 -1.118 13.508 1 97.44 46 ALA B CA 1
ATOM 8766 C C . ALA B 1 46 ? -10.969 -1.292 14.609 1 97.44 46 ALA B C 1
ATOM 8768 O O . ALA B 1 46 ? -10.898 -2.346 15.242 1 97.44 46 ALA B O 1
ATOM 8769 N N . TRP B 1 47 ? -10.148 -0.294 14.789 1 97.88 47 TRP B N 1
ATOM 8770 C CA . TRP B 1 47 ? -9.102 -0.302 15.805 1 97.88 47 TRP B CA 1
ATOM 8771 C C . TRP B 1 47 ? -9.703 -0.417 17.203 1 97.88 47 TRP B C 1
ATOM 8773 O O . TRP B 1 47 ? -9.211 -1.183 18.031 1 97.88 47 TRP B O 1
ATOM 8783 N N . ALA B 1 48 ? -10.773 0.355 17.469 1 97 48 ALA B N 1
ATOM 8784 C CA . ALA B 1 48 ? -11.438 0.297 18.766 1 97 48 ALA B CA 1
ATOM 8785 C C . ALA B 1 48 ? -11.945 -1.112 19.062 1 97 48 ALA B C 1
ATOM 8787 O O . ALA B 1 48 ? -11.797 -1.614 20.172 1 97 48 ALA B O 1
ATOM 8788 N N . LEU B 1 49 ? -12.555 -1.706 18.078 1 94.94 49 LEU B N 1
ATOM 8789 C CA . LEU B 1 49 ? -13.047 -3.068 18.234 1 94.94 49 LEU B CA 1
ATOM 8790 C C . LEU B 1 49 ? -11.891 -4.039 18.469 1 94.94 49 LEU B C 1
ATOM 8792 O O . LEU B 1 49 ? -12.031 -5.004 19.219 1 94.94 49 LEU B O 1
ATOM 8796 N N . SER B 1 50 ? -10.797 -3.814 17.766 1 94.75 50 SER B N 1
ATOM 8797 C CA . SER B 1 50 ? -9.609 -4.633 17.984 1 94.75 50 SER B CA 1
ATOM 8798 C C . SER B 1 50 ? -9.141 -4.562 19.422 1 94.75 50 SER B C 1
ATOM 8800 O O . SER B 1 50 ? -8.758 -5.578 20.016 1 94.75 50 SER B O 1
ATOM 8802 N N . GLN B 1 51 ? -9.164 -3.352 19.969 1 93.69 51 GLN B N 1
ATOM 8803 C CA . GLN B 1 51 ? -8.758 -3.16 21.359 1 93.69 51 GLN B CA 1
ATOM 8804 C C . GLN B 1 51 ? -9.688 -3.922 22.312 1 93.69 51 GLN B C 1
ATOM 8806 O O . GLN B 1 51 ? -9.227 -4.492 23.312 1 93.69 51 GLN B O 1
ATOM 8811 N N . ALA B 1 52 ? -10.922 -3.973 21.984 1 90.62 52 ALA B N 1
ATOM 8812 C CA . ALA B 1 52 ? -11.898 -4.695 22.797 1 90.62 52 ALA B CA 1
ATOM 8813 C C . ALA B 1 52 ? -11.617 -6.195 22.781 1 90.62 52 ALA B C 1
ATOM 8815 O O . ALA B 1 52 ? -11.695 -6.852 23.828 1 90.62 52 ALA B O 1
ATOM 8816 N N . TYR B 1 53 ? -11.312 -6.75 21.625 1 88.56 53 TYR B N 1
ATOM 8817 C CA . TYR B 1 53 ? -11.039 -8.18 21.484 1 88.56 53 TYR B CA 1
ATOM 8818 C C . TYR B 1 53 ? -9.75 -8.555 22.219 1 88.56 53 TYR B C 1
ATOM 8820 O O . TYR B 1 53 ? -9.641 -9.664 22.75 1 88.56 53 TYR B O 1
ATOM 8828 N N . ARG B 1 54 ? -8.773 -7.75 22.188 1 86.75 54 ARG B N 1
ATOM 8829 C CA . ARG B 1 54 ? -7.512 -8.016 22.875 1 86.75 54 ARG B CA 1
ATOM 8830 C C . ARG B 1 54 ? -7.734 -8.203 24.375 1 86.75 54 ARG B C 1
ATOM 8832 O O . ARG B 1 54 ? -7.031 -8.984 25.031 1 86.75 54 ARG B O 1
ATOM 8839 N N . ARG B 1 55 ? -8.711 -7.547 24.859 1 82.12 55 ARG B N 1
ATOM 8840 C CA . ARG B 1 55 ? -8.984 -7.605 26.281 1 82.12 55 ARG B CA 1
ATOM 8841 C C . ARG B 1 55 ? -9.883 -8.797 26.625 1 82.12 55 ARG B C 1
ATOM 8843 O O . ARG B 1 55 ? -9.648 -9.492 27.609 1 82.12 55 ARG B O 1
ATOM 8850 N N . ILE B 1 56 ? -10.977 -9.016 25.875 1 73.56 56 ILE B N 1
ATOM 8851 C CA . ILE B 1 56 ? -12.023 -9.961 26.234 1 73.56 56 ILE B CA 1
ATOM 8852 C C . ILE B 1 56 ? -11.609 -11.375 25.812 1 73.56 56 ILE B C 1
ATOM 8854 O O . ILE B 1 56 ? -11.789 -12.328 26.562 1 73.56 56 ILE B O 1
ATOM 8858 N N . ASP B 1 57 ? -11.375 -11.484 24.406 1 63.06 57 ASP B N 1
ATOM 8859 C CA . ASP B 1 57 ? -11.477 -12.812 23.828 1 63.06 57 ASP B CA 1
ATOM 8860 C C . ASP B 1 57 ? -10.094 -13.414 23.578 1 63.06 57 ASP B C 1
ATOM 8862 O O . ASP B 1 57 ? -9.125 -12.68 23.359 1 63.06 57 ASP B O 1
ATOM 8866 N N . ASP B 1 58 ? -9.938 -14.469 23.953 1 61.72 58 ASP B N 1
ATOM 8867 C CA . ASP B 1 58 ? -8.805 -15.352 23.688 1 61.72 58 ASP B CA 1
ATOM 8868 C C . ASP B 1 58 ? -8.633 -15.586 22.188 1 61.72 58 ASP B C 1
ATOM 8870 O O . ASP B 1 58 ? -7.965 -16.531 21.781 1 61.72 58 ASP B O 1
ATOM 8874 N N . ASP B 1 59 ? -9.438 -14.75 21.375 1 71.19 59 ASP B N 1
ATOM 8875 C CA . ASP B 1 59 ? -9.234 -14.984 19.953 1 71.19 59 ASP B CA 1
ATOM 8876 C C . ASP B 1 59 ? -8.219 -14 19.375 1 71.19 59 ASP B C 1
ATOM 8878 O O . ASP B 1 59 ? -8.586 -12.984 18.797 1 71.19 59 ASP B O 1
ATOM 8882 N N . ASN B 1 60 ? -7.086 -14.234 19.406 1 79.69 60 ASN B N 1
ATOM 8883 C CA . ASN B 1 60 ? -5.965 -13.414 18.984 1 79.69 60 ASN B CA 1
ATOM 8884 C C . ASN B 1 60 ? -5.969 -13.188 17.469 1 79.69 60 ASN B C 1
ATOM 8886 O O . ASN B 1 60 ? -5.539 -12.141 16.984 1 79.69 60 ASN B O 1
ATOM 8890 N N . GLY B 1 61 ? -6.676 -14.008 16.844 1 82.94 61 GLY B N 1
ATOM 8891 C CA . GLY B 1 61 ? -6.711 -13.875 15.398 1 82.94 61 GLY B CA 1
ATOM 8892 C C . GLY B 1 61 ? -7.625 -12.758 14.922 1 82.94 61 GLY B C 1
ATOM 8893 O O . GLY B 1 61 ? -7.273 -12 14.016 1 82.94 61 GLY B O 1
ATOM 8894 N N . ARG B 1 62 ? -8.758 -12.617 15.648 1 87.88 62 ARG B N 1
ATOM 8895 C CA . ARG B 1 62 ? -9.703 -11.57 15.281 1 87.88 62 ARG B CA 1
ATOM 8896 C C . ARG B 1 62 ? -9.156 -10.188 15.633 1 87.88 62 ARG B C 1
ATOM 8898 O O . ARG B 1 62 ? -9.32 -9.234 14.875 1 87.88 62 ARG B O 1
ATOM 8905 N N . ALA B 1 63 ? -8.586 -10.117 16.797 1 91.81 63 ALA B N 1
ATOM 8906 C CA . ALA B 1 63 ? -7.973 -8.859 17.219 1 91.81 63 ALA B CA 1
ATOM 8907 C C . ALA B 1 63 ? -6.887 -8.43 16.234 1 91.81 63 ALA B C 1
ATOM 8909 O O . ALA B 1 63 ? -6.785 -7.25 15.898 1 91.81 63 ALA B O 1
ATOM 8910 N N . HIS B 1 64 ? -6.172 -9.406 15.789 1 92.56 64 HIS B N 1
ATOM 8911 C CA . HIS B 1 64 ? -5.082 -9.125 14.859 1 92.56 64 HIS B CA 1
ATOM 8912 C C . HIS B 1 64 ? -5.617 -8.633 13.516 1 92.56 64 HIS B C 1
ATOM 8914 O O . HIS B 1 64 ? -5.133 -7.633 12.977 1 92.56 64 HIS B O 1
ATOM 8920 N N . GLU B 1 65 ? -6.562 -9.305 13.047 1 92.88 65 GLU B N 1
ATOM 8921 C CA . GLU B 1 65 ? -7.117 -8.922 11.75 1 92.88 65 GLU B CA 1
ATOM 8922 C C . GLU B 1 65 ? -7.723 -7.523 11.789 1 92.88 65 GLU B C 1
ATOM 8924 O O . GLU B 1 65 ? -7.52 -6.727 10.875 1 92.88 65 GLU B O 1
ATOM 8929 N N . LEU B 1 66 ? -8.492 -7.246 12.883 1 94.75 66 LEU B N 1
ATOM 8930 C CA . LEU B 1 66 ? -9.117 -5.934 13.023 1 94.75 66 LEU B CA 1
ATOM 8931 C C . LEU B 1 66 ? -8.055 -4.84 13.117 1 94.75 66 LEU B C 1
ATOM 8933 O O . LEU B 1 66 ? -8.211 -3.764 12.531 1 94.75 66 LEU B O 1
ATOM 8937 N N . GLY B 1 67 ? -6.996 -5.094 13.875 1 96.19 67 GLY B N 1
ATOM 8938 C CA . GLY B 1 67 ? -5.887 -4.156 13.914 1 96.19 67 GLY B CA 1
ATOM 8939 C C . GLY B 1 67 ? -5.246 -3.92 12.562 1 96.19 67 GLY B C 1
ATOM 8940 O O . GLY B 1 67 ? -4.93 -2.783 12.203 1 96.19 67 GLY B O 1
ATOM 8941 N N . GLN B 1 68 ? -5.086 -5.008 11.828 1 96.19 68 GLN B N 1
ATOM 8942 C CA . GLN B 1 68 ? -4.441 -4.906 10.523 1 96.19 68 GLN B CA 1
ATOM 8943 C C . GLN B 1 68 ? -5.344 -4.199 9.523 1 96.19 68 GLN B C 1
ATOM 8945 O O . GLN B 1 68 ? -4.859 -3.543 8.594 1 96.19 68 GLN B O 1
ATOM 8950 N N . ILE B 1 69 ? -6.656 -4.324 9.734 1 96.94 69 ILE B N 1
ATOM 8951 C CA . ILE B 1 69 ? -7.605 -3.592 8.906 1 96.94 69 ILE B CA 1
ATOM 8952 C C . ILE B 1 69 ? -7.387 -2.09 9.07 1 96.94 69 ILE B C 1
ATOM 8954 O O . ILE B 1 69 ? -7.371 -1.344 8.086 1 96.94 69 ILE B O 1
ATOM 8958 N N . ALA B 1 70 ? -7.223 -1.68 10.32 1 98.38 70 ALA B N 1
ATOM 8959 C CA . ALA B 1 70 ? -6.945 -0.275 10.609 1 98.38 70 ALA B CA 1
ATOM 8960 C C . ALA B 1 70 ? -5.609 0.153 10.008 1 98.38 70 ALA B C 1
ATOM 8962 O O . ALA B 1 70 ? -5.504 1.228 9.414 1 98.38 70 ALA B O 1
ATOM 8963 N N . VAL B 1 71 ? -4.605 -0.725 10.133 1 98.31 71 VAL B N 1
ATOM 8964 C CA . VAL B 1 71 ? -3.271 -0.437 9.609 1 98.31 71 VAL B CA 1
ATOM 8965 C C . VAL B 1 71 ? -3.334 -0.26 8.094 1 98.31 71 VAL B C 1
ATOM 8967 O O . VAL B 1 71 ? -2.732 0.666 7.551 1 98.31 71 VAL B O 1
ATOM 8970 N N . LYS B 1 72 ? -4.062 -1.134 7.43 1 98.06 72 LYS B N 1
ATOM 8971 C CA . LYS B 1 72 ? -4.16 -1.083 5.973 1 98.06 72 LYS B CA 1
ATOM 8972 C C . LYS B 1 72 ? -4.734 0.251 5.508 1 98.06 72 LYS B C 1
ATOM 8974 O O . LYS B 1 72 ? -4.262 0.827 4.523 1 98.06 72 LYS B O 1
ATOM 8979 N N . CYS B 1 73 ? -5.734 0.731 6.172 1 98.5 73 CYS B N 1
ATOM 8980 C CA . CYS B 1 73 ? -6.363 2 5.816 1 98.5 73 CYS B CA 1
ATOM 8981 C C . CYS B 1 73 ? -5.402 3.162 6.035 1 98.5 73 CYS B C 1
ATOM 8983 O O . CYS B 1 73 ? -5.234 4.012 5.156 1 98.5 73 CYS B O 1
ATOM 8985 N N . MET B 1 74 ? -4.777 3.232 7.234 1 98.69 74 MET B N 1
ATOM 8986 C CA . MET B 1 74 ? -3.848 4.312 7.551 1 98.69 74 MET B CA 1
ATOM 8987 C C . MET B 1 74 ? -2.688 4.34 6.562 1 98.69 74 MET B C 1
ATOM 8989 O O . MET B 1 74 ? -2.24 5.414 6.152 1 98.69 74 MET B O 1
ATOM 8993 N N . ARG B 1 75 ? -2.197 3.146 6.188 1 98.38 75 ARG B N 1
ATOM 8994 C CA . ARG B 1 75 ? -1.115 3.07 5.211 1 98.38 75 ARG B CA 1
ATOM 8995 C C . ARG B 1 75 ? -1.6 3.482 3.826 1 98.38 75 ARG B C 1
ATOM 8997 O O . ARG B 1 75 ? -0.842 4.059 3.045 1 98.38 75 ARG B O 1
ATOM 9004 N N . GLY B 1 76 ? -2.912 3.104 3.494 1 98.19 76 GLY B N 1
ATOM 9005 C CA . GLY B 1 76 ? -3.477 3.561 2.234 1 98.19 76 GLY B CA 1
ATOM 9006 C C . GLY B 1 76 ? -3.463 5.07 2.088 1 98.19 76 GLY B C 1
ATOM 9007 O O . GLY B 1 76 ? -3.121 5.594 1.025 1 98.19 76 GLY B O 1
ATOM 9008 N N . ILE B 1 77 ? -3.779 5.773 3.164 1 98.5 77 ILE B N 1
ATOM 9009 C CA . ILE B 1 77 ? -3.76 7.234 3.166 1 98.5 77 ILE B CA 1
ATOM 9010 C C . ILE B 1 77 ? -2.326 7.73 2.996 1 98.5 77 ILE B C 1
ATOM 9012 O O . ILE B 1 77 ? -2.068 8.648 2.213 1 98.5 77 ILE B O 1
ATOM 9016 N N . LEU B 1 78 ? -1.396 7.141 3.738 1 98.44 78 LEU B N 1
ATOM 9017 C CA . LEU B 1 78 ? 0.017 7.492 3.656 1 98.44 78 LEU B CA 1
ATOM 9018 C C . LEU B 1 78 ? 0.536 7.336 2.232 1 98.44 78 LEU B C 1
ATOM 9020 O O . LEU B 1 78 ? 1.269 8.195 1.734 1 98.44 78 LEU B O 1
ATOM 9024 N N . PHE B 1 79 ? 0.134 6.258 1.546 1 97.44 79 PHE B N 1
ATOM 9025 C CA . PHE B 1 79 ? 0.518 5.992 0.165 1 97.44 79 PHE B CA 1
ATOM 9026 C C . PHE B 1 79 ? 0.066 7.125 -0.751 1 97.44 79 PHE B C 1
ATOM 9028 O O . PHE B 1 79 ? 0.84 7.602 -1.582 1 97.44 79 PHE B O 1
ATOM 9035 N N . CYS B 1 80 ? -1.186 7.516 -0.612 1 97.94 80 CYS B N 1
ATOM 9036 C CA . CYS B 1 80 ? -1.729 8.586 -1.439 1 97.94 80 CYS B CA 1
ATOM 9037 C C . CYS B 1 80 ? -0.958 9.883 -1.226 1 97.94 80 CYS B C 1
ATOM 9039 O O . CYS B 1 80 ? -0.618 10.57 -2.188 1 97.94 80 CYS B O 1
ATOM 9041 N N . TRP B 1 81 ? -0.635 10.203 0.035 1 98.44 81 TRP B N 1
ATOM 9042 C CA . TRP B 1 81 ? 0.01 11.469 0.358 1 98.44 81 TRP B CA 1
ATOM 9043 C C . TRP B 1 81 ? 1.487 11.438 -0.018 1 98.44 81 TRP B C 1
ATOM 9045 O O . TRP B 1 81 ? 2.055 12.461 -0.415 1 98.44 81 TRP B O 1
ATOM 9055 N N . ILE B 1 82 ? 2.225 10.297 0.137 1 98 82 ILE B N 1
ATOM 9056 C CA . ILE B 1 82 ? 3.633 10.203 -0.227 1 98 82 ILE B CA 1
ATOM 9057 C C . ILE B 1 82 ? 3.803 10.492 -1.717 1 98 82 ILE B C 1
ATOM 9059 O O . ILE B 1 82 ? 4.789 11.109 -2.127 1 98 82 ILE B O 1
ATOM 9063 N N . ARG B 1 83 ? 2.824 10.086 -2.49 1 96.44 83 ARG B N 1
ATOM 9064 C CA . ARG B 1 83 ? 2.863 10.336 -3.928 1 96.44 83 ARG B CA 1
ATOM 9065 C C . ARG B 1 83 ? 2.732 11.828 -4.227 1 96.44 83 ARG B C 1
ATOM 9067 O O . ARG B 1 83 ? 3.014 12.273 -5.34 1 96.44 83 ARG B O 1
ATOM 9074 N N . GLN B 1 84 ? 2.359 12.602 -3.199 1 97.25 84 GLN B N 1
ATOM 9075 C CA . GLN B 1 84 ? 2.252 14.047 -3.32 1 97.25 84 GLN B CA 1
ATOM 9076 C C . GLN B 1 84 ? 3.326 14.75 -2.494 1 97.25 84 GLN B C 1
ATOM 9078 O O . GLN B 1 84 ? 3.078 15.812 -1.917 1 97.25 84 GLN B O 1
ATOM 9083 N N . ALA B 1 85 ? 4.457 14.188 -2.357 1 97.12 85 ALA B N 1
ATOM 9084 C CA . ALA B 1 85 ? 5.555 14.742 -1.566 1 97.12 85 ALA B CA 1
ATOM 9085 C C . ALA B 1 85 ? 5.969 16.109 -2.082 1 97.12 85 ALA B C 1
ATOM 9087 O O . ALA B 1 85 ? 6.375 16.984 -1.304 1 97.12 85 ALA B O 1
ATOM 9088 N N . ASP B 1 86 ? 5.809 16.359 -3.377 1 96.44 86 ASP B N 1
ATOM 9089 C CA . ASP B 1 86 ? 6.148 17.656 -3.963 1 96.44 86 ASP B CA 1
ATOM 9090 C C . ASP B 1 86 ? 5.242 18.75 -3.424 1 96.44 86 ASP B C 1
ATOM 9092 O O . ASP B 1 86 ? 5.695 19.875 -3.176 1 96.44 86 ASP B O 1
ATOM 9096 N N . LYS B 1 87 ? 3.998 18.438 -3.268 1 97.19 87 LYS B N 1
ATOM 9097 C CA . LYS B 1 87 ? 3.057 19.391 -2.688 1 97.19 87 LYS B CA 1
ATOM 9098 C C . LYS B 1 87 ? 3.414 19.703 -1.239 1 97.19 87 LYS B C 1
ATOM 9100 O O . LYS B 1 87 ? 3.363 20.859 -0.818 1 97.19 87 LYS B O 1
ATOM 9105 N N . ALA B 1 88 ? 3.719 18.688 -0.489 1 96.94 88 ALA B N 1
ATOM 9106 C CA . ALA B 1 88 ? 4.102 18.891 0.907 1 96.94 88 ALA B CA 1
ATOM 9107 C C . ALA B 1 88 ? 5.332 19.781 1.017 1 96.94 88 ALA B C 1
ATOM 9109 O O . ALA B 1 88 ? 5.418 20.625 1.909 1 96.94 88 ALA B O 1
ATOM 9110 N N . GLU B 1 89 ? 6.316 19.562 0.133 1 97.25 89 GLU B N 1
ATOM 9111 C CA . GLU B 1 89 ? 7.547 20.344 0.127 1 97.25 89 GLU B CA 1
ATOM 9112 C C . GLU B 1 89 ? 7.266 21.812 -0.157 1 97.25 89 GLU B C 1
ATOM 9114 O O . GLU B 1 89 ? 7.777 22.703 0.534 1 97.25 89 GLU B O 1
ATOM 9119 N N . LYS B 1 90 ? 6.414 22.062 -1.101 1 96 90 LYS B N 1
ATOM 9120 C CA . LYS B 1 90 ? 6.078 23.438 -1.472 1 96 90 LYS B CA 1
ATOM 9121 C C . LYS B 1 90 ? 5.219 24.109 -0.402 1 96 90 LYS B C 1
ATOM 9123 O O . LYS B 1 90 ? 5.348 25.312 -0.151 1 96 90 LYS B O 1
ATOM 9128 N N . PHE B 1 91 ? 4.363 23.375 0.217 1 96.31 91 PHE B N 1
ATOM 9129 C CA . PHE B 1 91 ? 3.436 23.922 1.206 1 96.31 91 PHE B CA 1
ATOM 9130 C C . PHE B 1 91 ? 4.184 24.391 2.449 1 96.31 91 PHE B C 1
ATOM 9132 O O . PHE B 1 91 ? 3.775 25.359 3.098 1 96.31 91 PHE B O 1
ATOM 9139 N N . LYS B 1 92 ? 5.289 23.766 2.848 1 92.31 92 LYS B N 1
ATOM 9140 C CA . LYS B 1 92 ? 6.051 24.156 4.027 1 92.31 92 LYS B CA 1
ATOM 9141 C C . LYS B 1 92 ? 6.574 25.578 3.896 1 92.31 92 LYS B C 1
ATOM 9143 O O . LYS B 1 92 ? 6.711 26.297 4.895 1 92.31 92 LYS B O 1
ATOM 9148 N N . ARG B 1 93 ? 6.723 25.953 2.623 1 84.81 93 ARG B N 1
ATOM 9149 C CA . ARG B 1 93 ? 7.266 27.281 2.369 1 84.81 93 ARG B CA 1
ATOM 9150 C C . ARG B 1 93 ? 6.156 28.281 2.043 1 84.81 93 ARG B C 1
ATOM 9152 O O . ARG B 1 93 ? 6.219 29.438 2.451 1 84.81 93 ARG B O 1
ATOM 9159 N N . HIS B 1 94 ? 5.172 27.609 1.244 1 85.44 94 HIS B N 1
ATOM 9160 C CA . HIS B 1 94 ? 4.074 28.453 0.783 1 85.44 94 HIS B CA 1
ATOM 9161 C C . HIS B 1 94 ? 2.729 27.891 1.241 1 85.44 94 HIS B C 1
ATOM 9163 O O . HIS B 1 94 ? 2.168 27 0.6 1 85.44 94 HIS B O 1
ATOM 9169 N N . GLN B 1 95 ? 2.24 28.312 2.266 1 88.69 95 GLN B N 1
ATOM 9170 C CA . GLN B 1 95 ? 0.975 27.828 2.805 1 88.69 95 GLN B CA 1
ATOM 9171 C C . GLN B 1 95 ? -0.201 28.266 1.94 1 88.69 95 GLN B C 1
ATOM 9173 O O . GLN B 1 95 ? -1.1 28.969 2.418 1 88.69 95 GLN B O 1
ATOM 9178 N N . LEU B 1 96 ? -0.217 27.766 0.655 1 90.62 96 LEU B N 1
ATOM 9179 C CA . LEU B 1 96 ? -1.259 28.094 -0.309 1 90.62 96 LEU B CA 1
ATOM 9180 C C . LEU B 1 96 ? -2.131 26.891 -0.614 1 90.62 96 LEU B C 1
ATOM 9182 O O . LEU B 1 96 ? -1.666 25.75 -0.533 1 90.62 96 LEU B O 1
ATOM 9186 N N . PRO B 1 97 ? -3.326 27.109 -0.988 1 94.19 97 PRO B N 1
ATOM 9187 C CA . PRO B 1 97 ? -4.242 26.016 -1.286 1 94.19 97 PRO B CA 1
ATOM 9188 C C . PRO B 1 97 ? -3.75 25.125 -2.428 1 94.19 97 PRO B C 1
ATOM 9190 O O . PRO B 1 97 ? -4.02 23.922 -2.439 1 94.19 97 PRO B O 1
ATOM 9193 N N . GLN B 1 98 ? -2.992 25.641 -3.404 1 94.62 98 GLN B N 1
ATOM 9194 C CA . GLN B 1 98 ? -2.529 24.891 -4.566 1 94.62 98 GLN B CA 1
ATOM 9195 C C . GLN B 1 98 ? -1.524 23.812 -4.16 1 94.62 98 GLN B C 1
ATOM 9197 O O . GLN B 1 98 ? -1.325 22.844 -4.887 1 94.62 98 GLN B O 1
ATOM 9202 N N . TYR B 1 99 ? -0.925 24.016 -3.033 1 95.88 99 TYR B N 1
ATOM 9203 C CA . TYR B 1 99 ? 0.107 23.078 -2.592 1 95.88 99 TYR B CA 1
ATOM 9204 C C . TYR B 1 99 ? -0.403 22.203 -1.458 1 95.88 99 TYR B C 1
ATOM 9206 O O . TYR B 1 99 ? 0.374 21.484 -0.826 1 95.88 99 TYR B O 1
ATOM 9214 N N . ALA B 1 100 ? -1.689 22.25 -1.194 1 97.5 100 ALA B N 1
ATOM 9215 C CA . ALA B 1 100 ? -2.25 21.484 -0.09 1 97.5 100 ALA B CA 1
ATOM 9216 C C . ALA B 1 100 ? -2.373 20 -0.463 1 97.5 100 ALA B C 1
ATOM 9218 O O . ALA B 1 100 ? -2.617 19.672 -1.624 1 97.5 100 ALA B O 1
ATOM 9219 N N . LEU B 1 101 ? -2.143 19.125 0.472 1 98.12 101 LEU B N 1
ATOM 9220 C CA . LEU B 1 101 ? -2.404 17.703 0.286 1 98.12 101 LEU B CA 1
ATOM 9221 C C . LEU B 1 101 ? -3.887 17.453 0.023 1 98.12 101 LEU B C 1
ATOM 9223 O O . LEU B 1 101 ? -4.746 18.109 0.624 1 98.12 101 LEU B O 1
ATOM 9227 N N . HIS B 1 102 ? -4.176 16.562 -0.857 1 97.75 102 HIS B N 1
ATOM 9228 C CA . HIS B 1 102 ? -5.562 16.281 -1.213 1 97.75 102 HIS B CA 1
ATOM 9229 C C . HIS B 1 102 ? -6.281 15.539 -0.09 1 97.75 102 HIS B C 1
ATOM 9231 O O . HIS B 1 102 ? -5.648 14.812 0.682 1 97.75 102 HIS B O 1
ATOM 9237 N N . SER B 1 103 ? -7.582 15.711 -0.018 1 97.31 103 SER B N 1
ATOM 9238 C CA . SER B 1 103 ? -8.367 15.086 1.037 1 97.31 103 SER B CA 1
ATOM 9239 C C . SER B 1 103 ? -9.312 14.031 0.47 1 97.31 103 SER B C 1
ATOM 9241 O O . SER B 1 103 ? -10.031 13.367 1.219 1 97.31 103 SER B O 1
ATOM 9243 N N . THR B 1 104 ? -9.352 13.852 -0.872 1 97.56 104 THR B N 1
ATOM 9244 C CA . THR B 1 104 ? -10.188 12.859 -1.54 1 97.56 104 THR B CA 1
ATOM 9245 C C . THR B 1 104 ? -9.375 12.086 -2.574 1 97.56 104 THR B C 1
ATOM 9247 O O . THR B 1 104 ? -8.594 12.672 -3.324 1 97.56 104 THR B O 1
ATOM 9250 N N . PHE B 1 105 ? -9.547 10.727 -2.615 1 97.69 105 PHE B N 1
ATOM 9251 C CA . PHE B 1 105 ? -8.773 9.883 -3.516 1 97.69 105 PHE B CA 1
ATOM 9252 C C . PHE B 1 105 ? -9.633 8.773 -4.098 1 97.69 105 PHE B C 1
ATOM 9254 O O . PHE B 1 105 ? -10.703 8.469 -3.568 1 97.69 105 PHE B O 1
ATOM 9261 N N . ASP B 1 106 ? -9.172 8.266 -5.215 1 96.12 106 ASP B N 1
ATOM 9262 C CA . ASP B 1 106 ? -9.727 7.027 -5.75 1 96.12 106 ASP B CA 1
ATOM 9263 C C . ASP B 1 106 ? -9.359 5.836 -4.871 1 96.12 106 ASP B C 1
ATOM 9265 O O . ASP B 1 106 ? -8.18 5.57 -4.641 1 96.12 106 ASP B O 1
ATOM 9269 N N . MET B 1 107 ? -10.297 5.082 -4.402 1 93.88 107 MET B N 1
ATOM 9270 C CA . MET B 1 107 ? -10.07 4.066 -3.377 1 93.88 107 MET B CA 1
ATOM 9271 C C . MET B 1 107 ? -9.281 2.893 -3.941 1 93.88 107 MET B C 1
ATOM 9273 O O . MET B 1 107 ? -8.703 2.107 -3.186 1 93.88 107 MET B O 1
ATOM 9277 N N . ILE B 1 108 ? -9.172 2.682 -5.254 1 92.69 108 ILE B N 1
ATOM 9278 C CA . ILE B 1 108 ? -8.508 1.538 -5.867 1 92.69 108 ILE B CA 1
ATOM 9279 C C . ILE B 1 108 ? -7.074 1.919 -6.25 1 92.69 108 ILE B C 1
ATOM 9281 O O . ILE B 1 108 ? -6.121 1.232 -5.871 1 92.69 108 ILE B O 1
ATOM 9285 N N . THR B 1 109 ? -6.875 3.08 -6.898 1 93.69 109 THR B N 1
ATOM 9286 C CA . THR B 1 109 ? -5.582 3.432 -7.477 1 93.69 109 THR B CA 1
ATOM 9287 C C . THR B 1 109 ? -4.816 4.371 -6.551 1 93.69 109 THR B C 1
ATOM 9289 O O . THR B 1 109 ? -3.586 4.453 -6.621 1 93.69 109 THR B O 1
ATOM 9292 N N . GLY B 1 110 ? -5.547 5.176 -5.703 1 95 110 GLY B N 1
ATOM 9293 C CA . GLY B 1 110 ? -4.902 6.172 -4.867 1 95 110 GLY B CA 1
ATOM 9294 C C . GLY B 1 110 ? -4.703 7.504 -5.566 1 95 110 GLY B C 1
ATOM 9295 O O . GLY B 1 110 ? -4.105 8.422 -5.004 1 95 110 GLY B O 1
ATOM 9296 N N . ASP B 1 111 ? -5.336 7.684 -6.766 1 94.5 111 ASP B N 1
ATOM 9297 C CA . ASP B 1 111 ? -5.238 8.938 -7.508 1 94.5 111 ASP B CA 1
ATOM 9298 C C . ASP B 1 111 ? -6.203 9.977 -6.953 1 94.5 111 ASP B C 1
ATOM 9300 O O . ASP B 1 111 ? -7.266 9.633 -6.434 1 94.5 111 ASP B O 1
ATOM 9304 N N . PRO B 1 112 ? -5.801 11.242 -6.988 1 94.25 112 PRO B N 1
ATOM 9305 C CA . PRO B 1 112 ? -6.758 12.273 -6.582 1 94.25 112 PRO B CA 1
ATOM 9306 C C . PRO B 1 112 ? -8.008 12.297 -7.461 1 94.25 112 PRO B C 1
ATOM 9308 O O . PRO B 1 112 ? -7.922 12.102 -8.672 1 94.25 112 PRO B O 1
ATOM 9311 N N . VAL B 1 113 ? -9.125 12.477 -6.91 1 95.25 113 VAL B N 1
ATOM 9312 C CA . VAL B 1 113 ? -10.398 12.5 -7.629 1 95.25 113 VAL B CA 1
ATOM 9313 C C . VAL B 1 113 ? -10.633 13.891 -8.219 1 95.25 113 VAL B C 1
ATOM 9315 O O . VAL B 1 113 ? -11.133 14.016 -9.344 1 95.25 113 VAL B O 1
ATOM 9318 N N . TYR B 1 114 ? -10.281 14.984 -7.402 1 94.88 114 TYR B N 1
ATOM 9319 C CA . TYR B 1 114 ? -10.5 16.359 -7.816 1 94.88 114 TYR B CA 1
ATOM 9320 C C . TYR B 1 114 ? -9.18 17.109 -7.961 1 94.88 114 TYR B C 1
ATOM 9322 O O . TYR B 1 114 ? -8.211 16.797 -7.262 1 94.88 114 TYR B O 1
ATOM 9330 N N . THR B 1 115 ? -9.25 18.094 -8.789 1 94.25 115 THR B N 1
ATOM 9331 C CA . THR B 1 115 ? -8.086 18.969 -8.945 1 94.25 115 THR B CA 1
ATOM 9332 C C . THR B 1 115 ? -7.996 19.969 -7.801 1 94.25 115 THR B C 1
ATOM 9334 O O . THR B 1 115 ? -8.898 20.047 -6.965 1 94.25 115 THR B O 1
ATOM 9337 N N . ASP B 1 116 ? -6.996 20.766 -7.723 1 92.12 116 ASP B N 1
ATOM 9338 C CA . ASP B 1 116 ? -6.754 21.734 -6.652 1 92.12 116 ASP B CA 1
ATOM 9339 C C . ASP B 1 116 ? -7.797 22.844 -6.68 1 92.12 116 ASP B C 1
ATOM 9341 O O . ASP B 1 116 ? -8.141 23.406 -5.633 1 92.12 116 ASP B O 1
ATOM 9345 N N . GLU B 1 117 ? -8.32 23.125 -7.816 1 89.69 117 GLU B N 1
ATOM 9346 C CA . GLU B 1 117 ? -9.266 24.234 -7.961 1 89.69 117 GLU B CA 1
ATOM 9347 C C . GLU B 1 117 ? -10.703 23.75 -7.738 1 89.69 117 GLU B C 1
ATOM 9349 O O . GLU B 1 117 ? -11.57 24.547 -7.352 1 89.69 117 GLU B O 1
ATOM 9354 N N . GLU B 1 118 ? -10.844 22.516 -7.922 1 91.06 118 GLU B N 1
ATOM 9355 C CA . GLU B 1 118 ? -12.203 21.984 -7.902 1 91.06 118 GLU B CA 1
ATOM 9356 C C . GLU B 1 118 ? -12.656 21.688 -6.477 1 91.06 118 GLU B C 1
ATOM 9358 O O . GLU B 1 118 ? -13.852 21.578 -6.211 1 91.06 118 GLU B O 1
ATOM 9363 N N . TYR B 1 119 ? -11.695 21.562 -5.633 1 92.75 119 TYR B N 1
ATOM 9364 C CA . TYR B 1 119 ? -12.031 21.109 -4.293 1 92.75 119 TYR B CA 1
ATOM 9365 C C . TYR B 1 119 ? -11.188 21.812 -3.24 1 92.75 119 TYR B C 1
ATOM 9367 O O . TYR B 1 119 ? -10.039 22.188 -3.502 1 92.75 119 TYR B O 1
ATOM 9375 N N . GLY B 1 120 ? -11.734 22.125 -2.059 1 93.88 120 GLY B N 1
ATOM 9376 C CA . GLY B 1 120 ? -11.008 22.734 -0.957 1 93.88 120 GLY B CA 1
ATOM 9377 C C . GLY B 1 120 ? -10.156 21.75 -0.179 1 93.88 120 GLY B C 1
ATOM 9378 O O . GLY B 1 120 ? -10.477 21.406 0.963 1 93.88 120 GLY B O 1
ATOM 9379 N N . HIS B 1 121 ? -9.055 21.438 -0.717 1 94.88 121 HIS B N 1
ATOM 9380 C CA . HIS B 1 121 ? -8.219 20.391 -0.143 1 94.88 121 HIS B CA 1
ATOM 9381 C C . HIS B 1 121 ? -7.441 20.906 1.064 1 94.88 121 HIS B C 1
ATOM 9383 O O . HIS B 1 121 ? -6.965 20.125 1.886 1 94.88 121 HIS B O 1
ATOM 9389 N N . LEU B 1 122 ? -7.238 22.219 1.146 1 97.56 122 LEU B N 1
ATOM 9390 C CA . LEU B 1 122 ? -6.469 22.734 2.268 1 97.56 122 LEU B CA 1
ATOM 9391 C C . LEU B 1 122 ? -7.242 22.594 3.574 1 97.56 122 LEU B C 1
ATOM 9393 O O . LEU B 1 122 ? -7.926 23.531 4 1 97.56 122 LEU B O 1
ATOM 9397 N N . GLN B 1 123 ? -7.113 21.531 4.176 1 97.81 123 GLN B N 1
ATOM 9398 C CA . GLN B 1 123 ? -7.75 21.156 5.438 1 97.81 123 GLN B CA 1
ATOM 9399 C C . GLN B 1 123 ? -6.711 20.719 6.469 1 97.81 123 GLN B C 1
ATOM 9401 O O . GLN B 1 123 ? -6.418 19.531 6.598 1 97.81 123 GLN B O 1
ATOM 9406 N N . ILE B 1 124 ? -6.289 21.547 7.293 1 98.19 124 ILE B N 1
ATOM 9407 C CA . ILE B 1 124 ? -5.23 21.266 8.25 1 98.19 124 ILE B CA 1
ATOM 9408 C C . ILE B 1 124 ? -5.734 20.281 9.305 1 98.19 124 ILE B C 1
ATOM 9410 O O . ILE B 1 124 ? -4.977 19.422 9.766 1 98.19 124 ILE B O 1
ATOM 9414 N N . ASP B 1 125 ? -6.992 20.391 9.609 1 98.19 125 ASP B N 1
ATOM 9415 C CA . ASP B 1 125 ? -7.566 19.531 10.633 1 98.19 125 ASP B CA 1
ATOM 9416 C C . ASP B 1 125 ? -7.531 18.062 10.211 1 98.19 125 ASP B C 1
ATOM 9418 O O . ASP B 1 125 ? -7.348 17.172 11.047 1 98.19 125 ASP B O 1
ATOM 9422 N N . CYS B 1 126 ? -7.703 17.859 8.93 1 98.06 126 CYS B N 1
ATOM 9423 C CA . CYS B 1 126 ? -7.703 16.484 8.422 1 98.06 126 CYS B CA 1
ATOM 9424 C C . CYS B 1 126 ? -6.34 15.836 8.609 1 98.06 126 CYS B C 1
ATOM 9426 O O . CYS B 1 126 ? -6.25 14.688 9.055 1 98.06 126 CYS B O 1
ATOM 9428 N N . VAL B 1 127 ? -5.234 16.5 8.219 1 98.5 127 VAL B N 1
ATOM 9429 C CA . VAL B 1 127 ? -3.877 15.992 8.375 1 98.5 127 VAL B CA 1
ATOM 9430 C C . VAL B 1 127 ? -3.559 15.82 9.859 1 98.5 127 VAL B C 1
ATOM 9432 O O . VAL B 1 127 ? -2.916 14.844 10.25 1 98.5 127 VAL B O 1
ATOM 9435 N N . ALA B 1 128 ? -4.035 16.766 10.664 1 98.75 128 ALA B N 1
ATOM 9436 C CA . ALA B 1 128 ? -3.826 16.688 12.102 1 98.75 128 ALA B CA 1
ATOM 9437 C C . ALA B 1 128 ? -4.535 15.469 12.695 1 98.75 128 ALA B C 1
ATOM 9439 O O . ALA B 1 128 ? -3.99 14.789 13.57 1 98.75 128 ALA B O 1
ATOM 9440 N N . LEU B 1 129 ? -5.766 15.258 12.227 1 98.69 129 LEU B N 1
ATOM 9441 C CA . LEU B 1 129 ? -6.523 14.102 12.68 1 98.69 129 LEU B CA 1
ATOM 9442 C C . LEU B 1 129 ? -5.766 12.805 12.391 1 98.69 129 LEU B C 1
ATOM 9444 O O . LEU B 1 129 ? -5.723 11.914 13.234 1 98.69 129 LEU B O 1
ATOM 9448 N N . TYR B 1 130 ? -5.18 12.688 11.242 1 98.69 130 TYR B N 1
ATOM 9449 C CA . TYR B 1 130 ? -4.375 11.531 10.867 1 98.69 130 TYR B CA 1
ATOM 9450 C C . TYR B 1 130 ? -3.213 11.344 11.828 1 98.69 130 TYR B C 1
ATOM 9452 O O . TYR B 1 130 ? -2.949 10.227 12.281 1 98.69 130 TYR B O 1
ATOM 9460 N N . LEU B 1 131 ? -2.498 12.422 12.117 1 98.75 131 LEU B N 1
ATOM 9461 C CA . LEU B 1 131 ? -1.332 12.352 12.992 1 98.75 131 LEU B CA 1
ATOM 9462 C C . LEU B 1 131 ? -1.731 11.914 14.398 1 98.75 131 LEU B C 1
ATOM 9464 O O . LEU B 1 131 ? -1.012 11.156 15.047 1 98.75 131 LEU B O 1
ATOM 9468 N N . ILE B 1 132 ? -2.865 12.398 14.922 1 98.5 132 ILE B N 1
ATOM 9469 C CA . ILE B 1 132 ? -3.336 12.047 16.25 1 98.5 132 ILE B CA 1
ATOM 9470 C C . ILE B 1 132 ? -3.586 10.539 16.328 1 98.5 132 ILE B C 1
ATOM 9472 O O . ILE B 1 132 ? -3.062 9.867 17.234 1 98.5 132 ILE B O 1
ATOM 9476 N N . PHE B 1 133 ? -4.301 10.023 15.375 1 98.69 133 PHE B N 1
ATOM 9477 C CA . PHE B 1 133 ? -4.66 8.617 15.445 1 98.69 133 PHE B CA 1
ATOM 9478 C C . PHE B 1 133 ? -3.48 7.734 15.055 1 98.69 133 PHE B C 1
ATOM 9480 O O . PHE B 1 133 ? -3.377 6.59 15.508 1 98.69 133 PHE B O 1
ATOM 9487 N N . LEU B 1 134 ? -2.555 8.281 14.195 1 98.44 134 LEU B N 1
ATOM 9488 C CA . LEU B 1 134 ? -1.322 7.547 13.938 1 98.44 134 LEU B CA 1
ATOM 9489 C C . LEU B 1 134 ? -0.594 7.223 15.234 1 98.44 134 LEU B C 1
ATOM 9491 O O . LEU B 1 134 ? -0.193 6.078 15.461 1 98.44 134 LEU B O 1
ATOM 9495 N N . ASN B 1 135 ? -0.456 8.242 16.047 1 97.06 135 ASN B N 1
ATOM 9496 C CA . ASN B 1 135 ? 0.227 8.047 17.312 1 97.06 135 ASN B CA 1
ATOM 9497 C C . ASN B 1 135 ? -0.562 7.125 18.25 1 97.06 135 ASN B C 1
ATOM 9499 O O . ASN B 1 135 ? 0.019 6.277 18.922 1 97.06 135 ASN B O 1
ATOM 9503 N N . GLN B 1 136 ? -1.902 7.309 18.297 1 97.5 136 GLN B N 1
ATOM 9504 C CA . GLN B 1 136 ? -2.74 6.461 19.141 1 97.5 136 GLN B CA 1
ATOM 9505 C C . GLN B 1 136 ? -2.596 4.992 18.766 1 97.5 136 GLN B C 1
ATOM 9507 O O . GLN B 1 136 ? -2.402 4.137 19.625 1 97.5 136 GLN B O 1
ATOM 9512 N N . MET B 1 137 ? -2.648 4.691 17.516 1 98 137 MET B N 1
ATOM 9513 C CA . MET B 1 137 ? -2.621 3.314 17.031 1 98 137 MET B CA 1
ATOM 9514 C C . MET B 1 137 ? -1.241 2.697 17.219 1 98 137 MET B C 1
ATOM 9516 O O . MET B 1 137 ? -1.125 1.529 17.594 1 98 137 MET B O 1
ATOM 9520 N N . ILE B 1 138 ? -0.181 3.445 16.922 1 97.38 138 ILE B N 1
ATOM 9521 C CA . ILE B 1 138 ? 1.171 2.932 17.125 1 97.38 138 ILE B CA 1
ATOM 9522 C C . ILE B 1 138 ? 1.417 2.66 18.594 1 97.38 138 ILE B C 1
ATOM 9524 O O . ILE B 1 138 ? 2.021 1.647 18.953 1 97.38 138 ILE B O 1
ATOM 9528 N N . SER B 1 139 ? 0.914 3.596 19.453 1 94.88 139 SER B N 1
ATOM 9529 C CA . SER B 1 139 ? 1.085 3.438 20.891 1 94.88 139 SER B CA 1
ATOM 9530 C C . SER B 1 139 ? 0.32 2.225 21.406 1 94.88 139 SER B C 1
ATOM 9532 O O . SER B 1 139 ? 0.635 1.693 22.469 1 94.88 139 SER B O 1
ATOM 9534 N N . SER B 1 140 ? -0.697 1.784 20.672 1 95.44 140 SER B N 1
ATOM 9535 C CA . SER B 1 140 ? -1.453 0.596 21.047 1 95.44 140 SER B CA 1
ATOM 9536 C C . SER B 1 140 ? -0.755 -0.677 20.578 1 95.44 140 SER B C 1
ATOM 9538 O O . SER B 1 140 ? -1.203 -1.784 20.891 1 95.44 140 SER B O 1
ATOM 9540 N N . GLY B 1 141 ? 0.308 -0.535 19.797 1 93.88 141 GLY B N 1
ATOM 9541 C CA . GLY B 1 141 ? 1.083 -1.699 19.406 1 93.88 141 GLY B CA 1
ATOM 9542 C C . GLY B 1 141 ? 1.014 -1.98 17.922 1 93.88 141 GLY B C 1
ATOM 9543 O O . GLY B 1 141 ? 1.654 -2.912 17.422 1 93.88 141 GLY B O 1
ATOM 9544 N N . LEU B 1 142 ? 0.296 -1.243 17.188 1 96.06 142 LEU B N 1
ATOM 9545 C CA . LEU B 1 142 ? 0.183 -1.467 15.742 1 96.06 142 LEU B CA 1
ATOM 9546 C C . LEU B 1 142 ? 1.41 -0.932 15.016 1 96.06 142 LEU B C 1
ATOM 9548 O O . LEU B 1 142 ? 1.993 0.074 15.422 1 96.06 142 LEU B O 1
ATOM 9552 N N . LYS B 1 143 ? 1.84 -1.604 13.992 1 95.25 143 LYS B N 1
ATOM 9553 C CA . LYS B 1 143 ? 2.957 -1.19 13.156 1 95.25 143 LYS B CA 1
ATOM 9554 C C . LYS B 1 143 ? 2.465 -0.596 11.836 1 95.25 143 LYS B C 1
ATOM 9556 O O . LYS B 1 143 ? 2.086 -1.33 10.922 1 95.25 143 LYS B O 1
ATOM 9561 N N . ILE B 1 144 ? 2.551 0.754 11.734 1 97.38 144 ILE B N 1
ATOM 9562 C CA . ILE B 1 144 ? 1.955 1.437 10.586 1 97.38 144 ILE B CA 1
ATOM 9563 C C . ILE B 1 144 ? 3.057 1.978 9.68 1 97.38 144 ILE B C 1
ATOM 9565 O O . ILE B 1 144 ? 2.932 1.938 8.453 1 97.38 144 ILE B O 1
ATOM 9569 N N . ILE B 1 145 ? 4.16 2.498 10.258 1 97.75 145 ILE B N 1
ATOM 9570 C CA . ILE B 1 145 ? 5.273 3.066 9.508 1 97.75 145 ILE B CA 1
ATOM 9571 C C . ILE B 1 145 ? 6.371 2.018 9.328 1 97.75 145 ILE B C 1
ATOM 9573 O O . ILE B 1 145 ? 6.824 1.417 10.305 1 97.75 145 ILE B O 1
ATOM 9577 N N . PHE B 1 146 ? 6.855 1.855 8.062 1 95.81 146 PHE B N 1
ATOM 9578 C CA . PHE B 1 146 ? 7.707 0.709 7.766 1 95.81 146 PHE B CA 1
ATOM 9579 C C . PHE B 1 146 ? 9.156 1.143 7.586 1 95.81 146 PHE B C 1
ATOM 9581 O O . PHE B 1 146 ? 10.078 0.451 8.031 1 95.81 146 PHE B O 1
ATOM 9588 N N . THR B 1 147 ? 9.375 2.279 6.922 1 95.31 147 THR B N 1
ATOM 9589 C CA . THR B 1 147 ? 10.727 2.619 6.492 1 95.31 147 THR B CA 1
ATOM 9590 C C . THR B 1 147 ? 11.125 3.998 7.008 1 95.31 147 THR B C 1
ATOM 9592 O O . THR B 1 147 ? 10.273 4.777 7.438 1 95.31 147 THR B O 1
ATOM 9595 N N . THR B 1 148 ? 12.367 4.277 6.922 1 94.31 148 THR B N 1
ATOM 9596 C CA . THR B 1 148 ? 12.883 5.586 7.309 1 94.31 148 THR B CA 1
ATOM 9597 C C . THR B 1 148 ? 12.359 6.672 6.375 1 94.31 148 THR B C 1
ATOM 9599 O O . THR B 1 148 ? 12.117 7.801 6.805 1 94.31 148 THR B O 1
ATOM 9602 N N . ASP B 1 149 ? 12.195 6.328 5.133 1 96.25 149 ASP B N 1
ATOM 9603 C CA . ASP B 1 149 ? 11.609 7.281 4.195 1 96.25 149 ASP B CA 1
ATOM 9604 C C . ASP B 1 149 ? 10.242 7.754 4.68 1 96.25 149 ASP B C 1
ATOM 9606 O O . ASP B 1 149 ? 9.906 8.938 4.559 1 96.25 149 ASP B O 1
ATOM 9610 N N . GLU B 1 150 ? 9.492 6.84 5.156 1 97.69 150 GLU B N 1
ATOM 9611 C CA . GLU B 1 150 ? 8.164 7.172 5.656 1 97.69 150 GLU B CA 1
ATOM 9612 C C . GLU B 1 150 ? 8.242 8.016 6.926 1 97.69 150 GLU B C 1
ATOM 9614 O O . GLU B 1 150 ? 7.406 8.891 7.152 1 97.69 150 GLU B O 1
ATOM 9619 N N . VAL B 1 151 ? 9.219 7.754 7.754 1 97.25 151 VAL B N 1
ATOM 9620 C CA . VAL B 1 151 ? 9.438 8.555 8.953 1 97.25 151 VAL B CA 1
ATOM 9621 C C . VAL B 1 151 ? 9.703 10.008 8.562 1 97.25 151 VAL B C 1
ATOM 9623 O O . VAL B 1 151 ? 9.117 10.93 9.141 1 97.25 151 VAL B O 1
ATOM 9626 N N . HIS B 1 152 ? 10.531 10.141 7.57 1 97.69 152 HIS B N 1
ATOM 9627 C CA . HIS B 1 152 ? 10.859 11.484 7.102 1 97.69 152 HIS B CA 1
ATOM 9628 C C . HIS B 1 152 ? 9.625 12.18 6.535 1 97.69 152 HIS B C 1
ATOM 9630 O O . HIS B 1 152 ? 9.453 13.391 6.719 1 97.69 152 HIS B O 1
ATOM 9636 N N . PHE B 1 153 ? 8.859 11.477 5.852 1 98.31 153 PHE B N 1
ATOM 9637 C CA . PHE B 1 153 ? 7.656 12.086 5.289 1 98.31 153 PHE B CA 1
ATOM 9638 C C . PHE B 1 153 ? 6.719 12.555 6.395 1 98.31 153 PHE B C 1
ATOM 9640 O O . PHE B 1 153 ? 6.148 13.641 6.316 1 98.31 153 PHE B O 1
ATOM 9647 N N . VAL B 1 154 ? 6.492 11.672 7.434 1 98.5 154 VAL B N 1
ATOM 9648 C CA . VAL B 1 154 ? 5.637 12.047 8.555 1 98.5 154 VAL B CA 1
ATOM 9649 C C . VAL B 1 154 ? 6.199 13.281 9.25 1 98.5 154 VAL B C 1
ATOM 9651 O O . VAL B 1 154 ? 5.445 14.164 9.672 1 98.5 154 VAL B O 1
ATOM 9654 N N . GLN B 1 155 ? 7.547 13.328 9.43 1 98.12 155 GLN B N 1
ATOM 9655 C CA . GLN B 1 155 ? 8.18 14.523 9.984 1 98.12 155 GLN B CA 1
ATOM 9656 C C . GLN B 1 155 ? 7.832 15.766 9.172 1 98.12 155 GLN B C 1
ATOM 9658 O O . GLN B 1 155 ? 7.613 16.844 9.734 1 98.12 155 GLN B O 1
ATOM 9663 N N . ASN B 1 156 ? 7.809 15.633 7.898 1 98.31 156 ASN B N 1
ATOM 9664 C CA . ASN B 1 156 ? 7.449 16.766 7.043 1 98.31 156 ASN B CA 1
ATOM 9665 C C . ASN B 1 156 ? 5.969 17.109 7.164 1 98.31 156 ASN B C 1
ATOM 9667 O O . ASN B 1 156 ? 5.578 18.266 6.965 1 98.31 156 ASN B O 1
ATOM 9671 N N . LEU B 1 157 ? 5.117 16.141 7.48 1 98.31 157 LEU B N 1
ATOM 9672 C CA . LEU B 1 157 ? 3.719 16.438 7.777 1 98.31 157 LEU B CA 1
ATOM 9673 C C . LEU B 1 157 ? 3.602 17.281 9.039 1 98.31 157 LEU B C 1
ATOM 9675 O O . LEU B 1 157 ? 2.697 18.125 9.148 1 98.31 157 LEU B O 1
ATOM 9679 N N . VAL B 1 158 ? 4.5 17 9.945 1 98 158 VAL B N 1
ATOM 9680 C CA . VAL B 1 158 ? 4.527 17.797 11.164 1 98 158 VAL B CA 1
ATOM 9681 C C . VAL B 1 158 ? 4.828 19.25 10.828 1 98 158 VAL B C 1
ATOM 9683 O O . VAL B 1 158 ? 4.184 20.172 11.352 1 98 158 VAL B O 1
ATOM 9686 N N . PHE B 1 159 ? 5.805 19.438 9.891 1 97.25 159 PHE B N 1
ATOM 9687 C CA . PHE B 1 159 ? 6.098 20.797 9.438 1 97.25 159 PHE B CA 1
ATOM 9688 C C . PHE B 1 159 ? 4.898 21.406 8.727 1 97.25 159 PHE B C 1
ATOM 9690 O O . PHE B 1 159 ? 4.656 22.609 8.812 1 97.25 159 PHE B O 1
ATOM 9697 N N . TYR B 1 160 ? 4.168 20.547 8.062 1 97.19 160 TYR B N 1
ATOM 9698 C CA . TYR B 1 160 ? 2.98 20.922 7.309 1 97.19 160 TYR B CA 1
ATOM 9699 C C . TYR B 1 160 ? 1.927 21.531 8.219 1 97.19 160 TYR B C 1
ATOM 9701 O O . TYR B 1 160 ? 1.268 22.516 7.852 1 97.19 160 TYR B O 1
ATOM 9709 N N . VAL B 1 161 ? 1.726 21.062 9.445 1 97.38 161 VAL B N 1
ATOM 9710 C CA . VAL B 1 161 ? 0.64 21.516 10.32 1 97.38 161 VAL B CA 1
ATOM 9711 C C . VAL B 1 161 ? 1.173 22.516 11.344 1 97.38 161 VAL B C 1
ATOM 9713 O O . VAL B 1 161 ? 0.398 23.219 12 1 97.38 161 VAL B O 1
ATOM 9716 N N . GLU B 1 162 ? 2.42 22.688 11.445 1 94.75 162 GLU B N 1
ATOM 9717 C CA . GLU B 1 162 ? 3.072 23.469 12.484 1 94.75 162 GLU B CA 1
ATOM 9718 C C . GLU B 1 162 ? 2.625 24.938 12.43 1 94.75 162 GLU B C 1
ATOM 9720 O O . GLU B 1 162 ? 2.473 25.578 13.469 1 94.75 162 GLU B O 1
ATOM 9725 N N . ARG B 1 163 ? 2.299 25.453 11.25 1 91.12 163 ARG B N 1
ATOM 9726 C CA . ARG B 1 163 ? 1.961 26.859 11.094 1 91.12 163 ARG B CA 1
ATOM 9727 C C . ARG B 1 163 ? 0.455 27.047 10.938 1 91.12 163 ARG B C 1
ATOM 9729 O O . ARG B 1 163 ? 0.006 28.031 10.336 1 91.12 163 ARG B O 1
ATOM 9736 N N . ALA B 1 164 ? -0.242 26.203 11.492 1 94.75 164 ALA B N 1
ATOM 9737 C CA . ALA B 1 164 ? -1.696 26.312 11.422 1 94.75 164 ALA B CA 1
ATOM 9738 C C . ALA B 1 164 ? -2.172 27.656 11.977 1 94.75 164 ALA B C 1
ATOM 9740 O O . ALA B 1 164 ? -3.16 28.219 11.5 1 94.75 164 ALA B O 1
ATOM 9741 N N . TYR B 1 165 ? -1.447 28.234 12.922 1 89.06 165 TYR B N 1
ATOM 9742 C CA . TYR B 1 165 ? -1.834 29.453 13.625 1 89.06 165 TYR B CA 1
ATOM 9743 C C . TYR B 1 165 ? -1.863 30.656 12.672 1 89.06 165 TYR B C 1
ATOM 9745 O O . TYR B 1 165 ? -2.451 31.688 12.984 1 89.06 165 TYR B O 1
ATOM 9753 N N . ARG B 1 166 ? -1.337 30.531 11.5 1 86.62 166 ARG B N 1
ATOM 9754 C CA . ARG B 1 166 ? -1.354 31.656 10.555 1 86.62 166 ARG B CA 1
ATOM 9755 C C . ARG B 1 166 ? -1.727 31.172 9.156 1 86.62 166 ARG B C 1
ATOM 9757 O O . ARG B 1 166 ? -1.341 31.797 8.156 1 86.62 166 ARG B O 1
ATOM 9764 N N . THR B 1 167 ? -2.297 30.031 9.031 1 91.5 167 THR B N 1
ATOM 9765 C CA . THR B 1 167 ? -2.662 29.5 7.727 1 91.5 167 THR B CA 1
ATOM 9766 C C . THR B 1 167 ? -4.18 29.391 7.59 1 91.5 167 THR B C 1
ATOM 9768 O O . THR B 1 167 ? -4.785 28.438 8.07 1 91.5 167 THR B O 1
ATOM 9771 N N . PRO B 1 168 ? -4.773 30.391 6.93 1 92.06 168 PRO B N 1
ATOM 9772 C CA . PRO B 1 168 ? -6.207 30.234 6.656 1 92.06 168 PRO B CA 1
ATOM 9773 C C . PRO B 1 168 ? -6.52 29.016 5.797 1 92.06 168 PRO B C 1
ATOM 9775 O O . PRO B 1 168 ? -5.773 28.703 4.867 1 92.06 168 PRO B O 1
ATOM 9778 N N . ASP B 1 169 ? -7.492 28.328 6.094 1 96.06 169 ASP B N 1
ATOM 9779 C CA . ASP B 1 169 ? -7.84 27.125 5.348 1 96.06 169 ASP B CA 1
ATOM 9780 C C . ASP B 1 169 ? -9.352 27.047 5.113 1 96.06 169 ASP B C 1
ATOM 9782 O O . ASP B 1 169 ? -10.078 28 5.383 1 96.06 169 ASP B O 1
ATOM 9786 N N . TYR B 1 170 ? -9.773 25.938 4.453 1 97 170 TYR B N 1
ATOM 9787 C CA . TYR B 1 170 ? -11.188 25.75 4.129 1 97 170 TYR B CA 1
ATOM 9788 C C . TYR B 1 170 ? -11.93 25.094 5.277 1 97 170 TYR B C 1
ATOM 9790 O O . TYR B 1 170 ? -13.156 24.938 5.227 1 97 170 TYR B O 1
ATOM 9798 N N . GLY B 1 171 ? -11.227 24.703 6.312 1 96.06 171 GLY B N 1
ATOM 9799 C CA . GLY B 1 171 ? -11.82 24.172 7.531 1 96.06 171 GLY B CA 1
ATOM 9800 C C . GLY B 1 171 ? -12.32 22.75 7.383 1 96.06 171 GLY B C 1
ATOM 9801 O O . GLY B 1 171 ? -12.031 22.094 6.383 1 96.06 171 GLY B O 1
ATOM 9802 N N . MET B 1 172 ? -13.055 22.297 8.312 1 96.75 172 MET B N 1
ATOM 9803 C CA . MET B 1 172 ? -13.531 20.922 8.391 1 96.75 172 MET B CA 1
ATOM 9804 C C . MET B 1 172 ? -14.633 20.672 7.359 1 96.75 172 MET B C 1
ATOM 9806 O O . MET B 1 172 ? -14.789 19.547 6.871 1 96.75 172 MET B O 1
ATOM 9810 N N . TRP B 1 173 ? -15.336 21.766 7.012 1 96.5 173 TRP B N 1
ATOM 9811 C CA . TRP B 1 173 ? -16.469 21.641 6.098 1 96.5 173 TRP B CA 1
ATOM 9812 C C . TRP B 1 173 ? -16.031 21.875 4.656 1 96.5 173 TRP B C 1
ATOM 9814 O O . TRP B 1 173 ? -16.844 21.781 3.732 1 96.5 173 TRP B O 1
ATOM 9824 N N . GLU B 1 174 ? -14.805 22.266 4.469 1 94.38 174 GLU B N 1
ATOM 9825 C CA . GLU B 1 174 ? -14.164 22.312 3.156 1 94.38 174 GLU B CA 1
ATOM 9826 C C . GLU B 1 174 ? -14.703 23.484 2.33 1 94.38 174 GLU B C 1
ATOM 9828 O O . GLU B 1 174 ? -14.648 23.453 1.099 1 94.38 174 GLU B O 1
ATOM 9833 N N . ARG B 1 175 ? -15.305 24.516 3.061 1 94.31 175 ARG B N 1
ATOM 9834 C CA . ARG B 1 175 ? -15.938 25.594 2.314 1 94.31 175 ARG B CA 1
ATOM 9835 C C . ARG B 1 175 ? -15.344 26.953 2.701 1 94.31 175 ARG B C 1
ATOM 9837 O O . ARG B 1 175 ? -15.695 27.984 2.127 1 94.31 175 ARG B O 1
ATOM 9844 N N . GLY B 1 176 ? -14.477 26.984 3.721 1 93.94 176 GLY B N 1
ATOM 9845 C CA . GLY B 1 176 ? -13.797 28.219 4.094 1 93.94 176 GLY B CA 1
ATOM 9846 C C . GLY B 1 176 ? -14.664 29.156 4.902 1 93.94 176 GLY B C 1
ATOM 9847 O O . GLY B 1 176 ? -15.195 28.781 5.949 1 93.94 176 GLY B O 1
ATOM 9848 N N . SER B 1 177 ? -14.969 30.312 4.395 1 91.69 177 SER B N 1
ATOM 9849 C CA . SER B 1 177 ? -15.766 31.312 5.098 1 91.69 177 SER B CA 1
ATOM 9850 C C . SER B 1 177 ? -17.25 30.953 5.078 1 91.69 177 SER B C 1
ATOM 9852 O O . SER B 1 177 ? -17.688 30.141 4.262 1 91.69 177 SER B O 1
ATOM 9854 N N . LYS B 1 178 ? -18 31.562 5.953 1 92.06 178 LYS B N 1
ATOM 9855 C CA . LYS B 1 178 ? -19.438 31.328 6.055 1 92.06 178 LYS B CA 1
ATOM 9856 C C . LYS B 1 178 ? -20.156 31.703 4.762 1 92.06 178 LYS B C 1
ATOM 9858 O O . LYS B 1 178 ? -21.219 31.172 4.453 1 92.06 178 LYS B O 1
ATOM 9863 N N . TYR B 1 179 ? -19.547 32.562 3.945 1 90.19 179 TYR B N 1
ATOM 9864 C CA . TYR B 1 179 ? -20.156 33.094 2.727 1 90.19 179 TYR B CA 1
ATOM 9865 C C . TYR B 1 179 ? -19.953 32.125 1.559 1 90.19 179 TYR B C 1
ATOM 9867 O O . TYR B 1 179 ? -20.547 32.312 0.496 1 90.19 179 TYR B O 1
ATOM 9875 N N . ASN B 1 180 ? -19.125 31.094 1.704 1 93.62 180 ASN B N 1
ATOM 9876 C CA . ASN B 1 180 ? -18.828 30.109 0.666 1 93.62 180 ASN B CA 1
ATOM 9877 C C . ASN B 1 180 ? -18.5 30.781 -0.665 1 93.62 180 ASN B C 1
ATOM 9879 O O . ASN B 1 180 ? -19.125 30.484 -1.685 1 93.62 180 ASN B O 1
ATOM 9883 N N . ASN B 1 181 ? -17.609 31.703 -0.643 1 90.5 181 ASN B N 1
ATOM 9884 C CA . ASN B 1 181 ? -17.203 32.438 -1.833 1 90.5 181 ASN B CA 1
ATOM 9885 C C . ASN B 1 181 ? -15.805 32.062 -2.293 1 90.5 181 ASN B C 1
ATOM 9887 O O . ASN B 1 181 ? -15.148 32.812 -3.02 1 90.5 181 ASN B O 1
ATOM 9891 N N . GLY B 1 182 ? -15.289 30.953 -1.753 1 90.38 182 GLY B N 1
ATOM 9892 C CA . GLY B 1 182 ? -13.977 30.484 -2.166 1 90.38 182 GLY B CA 1
ATOM 9893 C C . GLY B 1 182 ? -12.859 31.016 -1.297 1 90.38 182 GLY B C 1
ATOM 9894 O O . GLY B 1 182 ? -11.711 30.578 -1.416 1 90.38 182 GLY B O 1
ATOM 9895 N N . SER B 1 183 ? -13.156 31.859 -0.364 1 89.56 183 SER B N 1
ATOM 9896 C CA . SER B 1 183 ? -12.133 32.469 0.485 1 89.56 183 SER B CA 1
ATOM 9897 C C . SER B 1 183 ? -11.836 31.578 1.692 1 89.56 183 SER B C 1
ATOM 9899 O O . SER B 1 183 ? -12.727 30.891 2.205 1 89.56 183 SER B O 1
ATOM 9901 N N . THR B 1 184 ? -10.617 31.609 2.135 1 92.5 184 THR B N 1
ATOM 9902 C CA . THR B 1 184 ? -10.18 30.875 3.316 1 92.5 184 THR B CA 1
ATOM 9903 C C . THR B 1 184 ? -10.148 31.781 4.539 1 92.5 184 THR B C 1
ATOM 9905 O O . THR B 1 184 ? -10.109 33 4.41 1 92.5 184 THR B O 1
ATOM 9908 N N . GLU B 1 185 ? -10.25 31.172 5.75 1 90.62 185 GLU B N 1
ATOM 9909 C CA . GLU B 1 185 ? -10.148 31.875 7.027 1 90.62 185 GLU B CA 1
ATOM 9910 C C . GLU B 1 185 ? -9.352 31.062 8.039 1 90.62 185 GLU B C 1
ATOM 9912 O O . GLU B 1 185 ? -9.125 29.875 7.848 1 90.62 185 GLU B O 1
ATOM 9917 N N . LEU B 1 186 ? -8.898 31.781 9.039 1 89.88 186 LEU B N 1
ATOM 9918 C CA . LEU B 1 186 ? -8.32 31.062 10.172 1 89.88 186 LEU B CA 1
ATOM 9919 C C . LEU B 1 186 ? -9.406 30.391 11 1 89.88 186 LEU B C 1
ATOM 9921 O O . LEU B 1 186 ? -10.359 31.031 11.43 1 89.88 186 LEU B O 1
ATOM 9925 N N . HIS B 1 187 ? -9.312 29.125 11.102 1 94.88 187 HIS B N 1
ATOM 9926 C CA . HIS B 1 187 ? -10.305 28.375 11.852 1 94.88 187 HIS B CA 1
ATOM 9927 C C . HIS B 1 187 ? -9.734 27.859 13.172 1 94.88 187 HIS B C 1
ATOM 9929 O O . HIS B 1 187 ? -8.688 27.203 13.18 1 94.88 187 HIS B O 1
ATOM 9935 N N . ALA B 1 188 ? -10.398 28.109 14.273 1 96 188 ALA B N 1
ATOM 9936 C CA . ALA B 1 188 ? -9.992 27.625 15.586 1 96 188 ALA B CA 1
ATOM 9937 C C . ALA B 1 188 ? -9.922 26.094 15.602 1 96 188 ALA B C 1
ATOM 9939 O O . ALA B 1 188 ? -9.039 25.516 16.234 1 96 188 ALA B O 1
ATOM 9940 N N . SER B 1 189 ? -10.836 25.469 14.945 1 98.12 189 SER B N 1
ATOM 9941 C CA . SER B 1 189 ? -10.867 24.016 14.898 1 98.12 189 SER B CA 1
ATOM 9942 C C . SER B 1 189 ? -9.594 23.453 14.266 1 98.12 189 SER B C 1
ATOM 9944 O O . SER B 1 189 ? -9.008 22.5 14.781 1 98.12 189 SER B O 1
ATOM 9946 N N . SER B 1 190 ? -9.125 24.047 13.172 1 97.94 190 SER B N 1
ATOM 9947 C CA . SER B 1 190 ? -7.902 23.609 12.5 1 97.94 190 SER B CA 1
ATOM 9948 C C . SER B 1 190 ? -6.676 23.844 13.375 1 97.94 190 SER B C 1
ATOM 9950 O O . SER B 1 190 ? -5.809 22.969 13.484 1 97.94 190 SER B O 1
ATOM 9952 N N . ILE B 1 191 ? -6.613 24.969 14.008 1 96.81 191 ILE B N 1
ATOM 9953 C CA . ILE B 1 191 ? -5.484 25.312 14.867 1 96.81 191 ILE B CA 1
ATOM 9954 C C . ILE B 1 191 ? -5.457 24.375 16.078 1 96.81 191 ILE B C 1
ATOM 9956 O O . ILE B 1 191 ? -4.398 23.875 16.469 1 96.81 191 ILE B O 1
ATOM 9960 N N . GLY B 1 192 ? -6.648 24.203 16.672 1 98.12 192 GLY B N 1
ATOM 9961 C CA . GLY B 1 192 ? -6.73 23.312 17.812 1 98.12 192 GLY B CA 1
ATOM 9962 C C . GLY B 1 192 ? -6.332 21.891 17.5 1 98.12 192 GLY B C 1
ATOM 9963 O O . GLY B 1 192 ? -5.652 21.234 18.281 1 98.12 192 GLY B O 1
ATOM 9964 N N . MET B 1 193 ? -6.77 21.406 16.391 1 98.44 193 MET B N 1
ATOM 9965 C CA . MET B 1 193 ? -6.402 20.062 15.953 1 98.44 193 MET B CA 1
ATOM 9966 C C . MET B 1 193 ? -4.898 19.953 15.719 1 98.44 193 MET B C 1
ATOM 9968 O O . MET B 1 193 ? -4.281 18.953 16.078 1 98.44 193 MET B O 1
ATOM 9972 N N . ALA B 1 194 ? -4.359 20.938 15.047 1 98.19 194 ALA B N 1
ATOM 9973 C CA . ALA B 1 194 ? -2.916 20.969 14.812 1 98.19 194 ALA B CA 1
ATOM 9974 C C . ALA B 1 194 ? -2.148 20.969 16.141 1 98.19 194 ALA B C 1
ATOM 9976 O O . ALA B 1 194 ? -1.161 20.25 16.281 1 98.19 194 ALA B O 1
ATOM 9977 N N . LYS B 1 195 ? -2.574 21.797 17.062 1 96.88 195 LYS B N 1
ATOM 9978 C CA . LYS B 1 195 ? -1.956 21.844 18.391 1 96.88 195 LYS B CA 1
ATOM 9979 C C . LYS B 1 195 ? -1.985 20.484 19.062 1 96.88 195 LYS B C 1
ATOM 9981 O O . LYS B 1 195 ? -0.975 20.031 19.609 1 96.88 195 LYS B O 1
ATOM 9986 N N . ALA B 1 196 ? -3.123 19.828 19 1 97.56 196 ALA B N 1
ATOM 9987 C CA . ALA B 1 196 ? -3.277 18.5 19.594 1 97.56 196 ALA B CA 1
ATOM 9988 C C . ALA B 1 196 ? -2.363 17.484 18.906 1 97.56 196 ALA B C 1
ATOM 9990 O O . ALA B 1 196 ? -1.771 16.641 19.578 1 97.56 196 ALA B O 1
ATOM 9991 N N . ALA B 1 197 ? -2.295 17.578 17.641 1 98.25 197 ALA B N 1
ATOM 9992 C CA . ALA B 1 197 ? -1.457 16.656 16.875 1 98.25 197 ALA B CA 1
ATOM 9993 C C . ALA B 1 197 ? 0.016 16.828 17.234 1 98.25 197 ALA B C 1
ATOM 9995 O O . ALA B 1 197 ? 0.738 15.836 17.406 1 98.25 197 ALA B O 1
ATOM 9996 N N . LEU B 1 198 ? 0.464 18.047 17.297 1 96.62 198 LEU B N 1
ATOM 9997 C CA . LEU B 1 198 ? 1.854 18.328 17.641 1 96.62 198 LEU B CA 1
ATOM 9998 C C . LEU B 1 198 ? 2.193 17.797 19.031 1 96.62 198 LEU B C 1
ATOM 10000 O O . LEU B 1 198 ? 3.262 17.219 19.234 1 96.62 198 LEU B O 1
ATOM 10004 N N . GLU B 1 199 ? 1.291 17.953 19.922 1 93.31 199 GLU B N 1
ATOM 10005 C CA . GLU B 1 199 ? 1.496 17.453 21.266 1 93.31 199 GLU B CA 1
ATOM 10006 C C . GLU B 1 199 ? 1.587 15.922 21.281 1 93.31 199 GLU B C 1
ATOM 10008 O O . GLU B 1 199 ? 2.375 15.352 22.031 1 93.31 199 GLU B O 1
ATOM 10013 N N . ALA B 1 200 ? 0.782 15.367 20.484 1 93.94 200 ALA B N 1
ATOM 10014 C CA . ALA B 1 200 ? 0.7 13.906 20.469 1 93.94 200 ALA B CA 1
ATOM 10015 C C . ALA B 1 200 ? 1.954 13.297 19.844 1 93.94 200 ALA B C 1
ATOM 10017 O O . ALA B 1 200 ? 2.467 12.289 20.344 1 93.94 200 ALA B O 1
ATOM 10018 N N . VAL B 1 201 ? 2.518 13.883 18.828 1 95.06 201 VAL B N 1
ATOM 10019 C CA . VAL B 1 201 ? 3.531 13.211 18.016 1 95.06 201 VAL B CA 1
ATOM 10020 C C . VAL B 1 201 ? 4.922 13.547 18.547 1 95.06 201 VAL B C 1
ATOM 10022 O O . VAL B 1 201 ? 5.895 12.852 18.25 1 95.06 201 VAL B O 1
ATOM 10025 N N . ASN B 1 202 ? 5.012 14.594 19.359 1 92.56 202 ASN B N 1
ATOM 10026 C CA . ASN B 1 202 ? 6.332 14.977 19.844 1 92.56 202 ASN B CA 1
ATOM 10027 C C . ASN B 1 202 ? 6.984 13.844 20.641 1 92.56 202 ASN B C 1
ATOM 10029 O O . ASN B 1 202 ? 6.414 13.352 21.609 1 92.56 202 ASN B O 1
ATOM 10033 N N . GLY B 1 203 ? 8.133 13.43 20.172 1 90 203 GLY B N 1
ATOM 10034 C CA . GLY B 1 203 ? 8.883 12.383 20.859 1 90 203 GLY B CA 1
ATOM 10035 C C . GLY B 1 203 ? 8.383 10.992 20.547 1 90 203 GLY B C 1
ATOM 10036 O O . GLY B 1 203 ? 8.891 10.008 21.078 1 90 203 GLY B O 1
ATOM 10037 N N . CYS B 1 204 ? 7.406 10.922 19.703 1 91.62 204 CYS B N 1
ATOM 10038 C CA . CYS B 1 204 ? 6.844 9.617 19.344 1 91.62 204 CYS B CA 1
ATOM 10039 C C . CYS B 1 204 ? 7.773 8.859 18.406 1 91.62 204 CYS B C 1
ATOM 10041 O O . CYS B 1 204 ? 8.312 9.43 17.469 1 91.62 204 CYS B O 1
ATOM 10043 N N . ASN B 1 205 ? 8.094 7.621 18.797 1 93.25 205 ASN B N 1
ATOM 10044 C CA . ASN B 1 205 ? 8.812 6.738 17.891 1 93.25 205 ASN B CA 1
ATOM 10045 C C . ASN B 1 205 ? 7.871 6.047 16.906 1 93.25 205 ASN B C 1
ATOM 10047 O O . ASN B 1 205 ? 7.047 5.223 17.312 1 93.25 205 ASN B O 1
ATOM 10051 N N . LEU B 1 206 ? 7.969 6.262 15.703 1 95.94 206 LEU B N 1
ATOM 10052 C CA . LEU B 1 206 ? 7.012 5.82 14.695 1 95.94 206 LEU B CA 1
ATOM 10053 C C . LEU B 1 206 ? 7.133 4.32 14.445 1 95.94 206 LEU B C 1
ATOM 10055 O O . LEU B 1 206 ? 6.25 3.715 13.844 1 95.94 206 LEU B O 1
ATOM 10059 N N . PHE B 1 207 ? 8.25 3.648 14.852 1 93.75 207 PHE B N 1
ATOM 10060 C CA . PHE B 1 207 ? 8.375 2.201 14.75 1 93.75 207 PHE B CA 1
ATOM 10061 C C . PHE B 1 207 ? 7.848 1.517 16 1 93.75 207 PHE B C 1
ATOM 10063 O O . PHE B 1 207 ? 7.883 0.289 16.109 1 93.75 207 PHE B O 1
ATOM 10070 N N . GLY B 1 208 ? 7.328 2.342 16.938 1 90.19 208 GLY B N 1
ATOM 10071 C CA . GLY B 1 208 ? 6.797 1.777 18.156 1 90.19 208 GLY B CA 1
ATOM 10072 C C . GLY B 1 208 ? 7.844 1.599 19.234 1 90.19 208 GLY B C 1
ATOM 10073 O O . GLY B 1 208 ? 8.859 2.299 19.25 1 90.19 208 GLY B O 1
ATOM 10074 N N . GLU B 1 209 ? 7.66 0.664 20.078 1 83.19 209 GLU B N 1
ATOM 10075 C CA . GLU B 1 209 ? 8.516 0.441 21.234 1 83.19 209 GLU B CA 1
ATOM 10076 C C . GLU B 1 209 ? 9.867 -0.134 20.828 1 83.19 209 GLU B C 1
ATOM 10078 O O . GLU B 1 209 ? 10.875 0.071 21.5 1 83.19 209 GLU B O 1
ATOM 10083 N N . ILE B 1 210 ? 9.844 -0.712 19.656 1 82.31 210 ILE B N 1
ATOM 10084 C CA . ILE B 1 210 ? 11.07 -1.379 19.219 1 82.31 210 ILE B CA 1
ATOM 10085 C C . ILE B 1 210 ? 11.836 -0.468 18.266 1 82.31 210 ILE B C 1
ATOM 10087 O O . ILE B 1 210 ? 12.844 -0.876 17.688 1 82.31 210 ILE B O 1
ATOM 10091 N N . GLY B 1 211 ? 11.438 0.776 18.188 1 83.56 211 GLY B N 1
ATOM 10092 C CA . GLY B 1 211 ? 12.023 1.68 17.219 1 83.56 211 GLY B CA 1
ATOM 10093 C C . GLY B 1 211 ? 13.383 2.203 17.641 1 83.56 211 GLY B C 1
ATOM 10094 O O . GLY B 1 211 ? 13.844 1.934 18.75 1 83.56 211 GLY B O 1
ATOM 10095 N N . ALA B 1 212 ? 14.039 2.807 16.625 1 81.94 212 ALA B N 1
ATOM 10096 C CA . ALA B 1 212 ? 15.375 3.352 16.828 1 81.94 212 ALA B CA 1
ATOM 10097 C C . ALA B 1 212 ? 15.336 4.871 16.969 1 81.94 212 ALA B C 1
ATOM 10099 O O . ALA B 1 212 ? 14.266 5.477 16.906 1 81.94 212 ALA B O 1
ATOM 10100 N N . ALA B 1 213 ? 16.469 5.5 17.234 1 83.44 213 ALA B N 1
ATOM 10101 C CA . ALA B 1 213 ? 16.609 6.938 17.453 1 83.44 213 ALA B CA 1
ATOM 10102 C C . ALA B 1 213 ? 16.234 7.719 16.188 1 83.44 213 ALA B C 1
ATOM 10104 O O . ALA B 1 213 ? 15.758 8.852 16.281 1 83.44 213 ALA B O 1
ATOM 10105 N N . TRP B 1 214 ? 16.344 7.059 15.086 1 87.38 214 TRP B N 1
ATOM 10106 C CA . TRP B 1 214 ? 16.125 7.793 13.844 1 87.38 214 TRP B CA 1
ATOM 10107 C C . TRP B 1 214 ? 14.648 7.742 13.438 1 87.38 214 TRP B C 1
ATOM 10109 O O . TRP B 1 214 ? 14.273 8.281 12.398 1 87.38 214 TRP B O 1
ATOM 10119 N N . SER B 1 215 ? 13.828 7.07 14.258 1 92.75 215 SER B N 1
ATOM 10120 C CA . SER B 1 215 ? 12.398 6.996 13.945 1 92.75 215 SER B CA 1
ATOM 10121 C C . SER B 1 215 ? 11.578 7.848 14.906 1 92.75 215 SER B C 1
ATOM 10123 O O . SER B 1 215 ? 10.359 7.68 15.008 1 92.75 215 SER B O 1
ATOM 10125 N N . VAL B 1 216 ? 12.25 8.773 15.578 1 93 216 VAL B N 1
ATOM 10126 C CA . VAL B 1 216 ? 11.578 9.656 16.531 1 93 216 VAL B CA 1
ATOM 10127 C C . VAL B 1 216 ? 11.203 10.969 15.852 1 93 216 VAL B C 1
ATOM 10129 O O . VAL B 1 216 ? 11.969 11.5 15.055 1 93 216 VAL B O 1
ATOM 10132 N N . ILE B 1 217 ? 10.023 11.477 16.188 1 95.31 217 ILE B N 1
ATOM 10133 C CA . ILE B 1 217 ? 9.516 12.719 15.602 1 95.31 217 ILE B CA 1
ATOM 10134 C C . ILE B 1 217 ? 9.828 13.891 16.531 1 95.31 217 ILE B C 1
ATOM 10136 O O . ILE B 1 217 ? 9.719 13.766 17.75 1 95.31 217 ILE B O 1
ATOM 10140 N N . TYR B 1 218 ? 10.227 14.977 15.953 1 94.19 218 TYR B N 1
ATOM 10141 C CA . TYR B 1 218 ? 10.531 16.203 16.688 1 94.19 218 TYR B CA 1
ATOM 10142 C C . TYR B 1 218 ? 9.539 17.312 16.344 1 94.19 218 TYR B C 1
ATOM 10144 O O . TYR B 1 218 ? 9.141 17.453 15.195 1 94.19 218 TYR B O 1
ATOM 10152 N N . VAL B 1 219 ? 9.102 18.031 17.375 1 94.56 219 VAL B N 1
ATOM 10153 C CA . VAL B 1 219 ? 8.18 19.141 17.188 1 94.56 219 VAL B CA 1
ATOM 10154 C C . VAL B 1 219 ? 8.789 20.422 17.734 1 94.56 219 VAL B C 1
ATOM 10156 O O . VAL B 1 219 ? 9.484 20.406 18.75 1 94.56 219 VAL B O 1
ATOM 10159 N N . ASP B 1 220 ? 8.617 21.5 17 1 93.75 220 ASP B N 1
ATOM 10160 C CA . ASP B 1 220 ? 8.992 22.828 17.484 1 93.75 220 ASP B CA 1
ATOM 10161 C C . ASP B 1 220 ? 8.055 23.297 18.594 1 93.75 220 ASP B C 1
ATOM 10163 O O . ASP B 1 220 ? 6.879 23.578 18.344 1 93.75 220 ASP B O 1
ATOM 10167 N N . ILE B 1 221 ? 8.578 23.422 19.75 1 92.38 221 ILE B N 1
ATOM 10168 C CA . ILE B 1 221 ? 7.766 23.734 20.922 1 92.38 221 ILE B CA 1
ATOM 10169 C C . ILE B 1 221 ? 7.258 25.172 20.828 1 92.38 221 ILE B C 1
ATOM 10171 O O . ILE B 1 221 ? 6.172 25.484 21.328 1 92.38 221 ILE B O 1
ATOM 10175 N N . ASP B 1 222 ? 8.062 26.047 20.25 1 90.94 222 ASP B N 1
ATOM 10176 C CA . ASP B 1 222 ? 7.605 27.422 20.062 1 90.94 222 ASP B CA 1
ATOM 10177 C C . ASP B 1 222 ? 6.395 27.484 19.141 1 90.94 222 ASP B C 1
ATOM 10179 O O . ASP B 1 222 ? 5.457 28.25 19.391 1 90.94 222 ASP B O 1
ATOM 10183 N N . ALA B 1 223 ? 6.441 26.734 18.078 1 90.75 223 ALA B N 1
ATOM 10184 C CA . ALA B 1 223 ? 5.297 26.672 17.172 1 90.75 223 ALA B CA 1
ATOM 10185 C C . ALA B 1 223 ? 4.066 26.125 17.875 1 90.75 223 ALA B C 1
ATOM 10187 O O . ALA B 1 223 ? 2.947 26.578 17.641 1 90.75 223 ALA B O 1
ATOM 10188 N N . HIS B 1 224 ? 4.293 25.078 18.625 1 92.88 224 HIS B N 1
ATOM 10189 C CA . HIS B 1 224 ? 3.199 24.531 19.422 1 92.88 224 HIS B CA 1
ATOM 10190 C C . HIS B 1 224 ? 2.574 25.594 20.312 1 92.88 224 HIS B C 1
ATOM 10192 O O . HIS B 1 224 ? 1.348 25.688 20.406 1 92.88 224 HIS B O 1
ATOM 10198 N N . ASN B 1 225 ? 3.383 26.328 20.984 1 89.12 225 ASN B N 1
ATOM 10199 C CA . ASN B 1 225 ? 2.889 27.359 21.891 1 89.12 225 ASN B CA 1
ATOM 10200 C C . ASN B 1 225 ? 2.113 28.438 21.141 1 89.12 225 ASN B C 1
ATOM 10202 O O . ASN B 1 225 ? 1.128 28.969 21.656 1 89.12 225 ASN B O 1
ATOM 10206 N N . ARG B 1 226 ? 2.605 28.828 20.031 1 85.75 226 ARG B N 1
ATOM 10207 C CA . ARG B 1 226 ? 1.88 29.797 19.219 1 85.75 226 ARG B CA 1
ATOM 10208 C C . ARG B 1 226 ? 0.494 29.281 18.844 1 85.75 226 ARG B C 1
ATOM 10210 O O . ARG B 1 226 ? -0.489 30.031 18.922 1 85.75 226 ARG B O 1
ATOM 10217 N N . ASN B 1 227 ? 0.429 28.062 18.406 1 93 227 ASN B N 1
ATOM 10218 C CA . ASN B 1 227 ? -0.868 27.453 18.125 1 93 227 ASN B CA 1
ATOM 10219 C C . ASN B 1 227 ? -1.763 27.453 19.359 1 93 227 ASN B C 1
ATOM 10221 O O . ASN B 1 227 ? -2.959 27.734 19.266 1 93 227 ASN B O 1
ATOM 10225 N N . ARG B 1 228 ? -1.217 27.125 20.469 1 90.94 228 ARG B N 1
ATOM 10226 C CA . ARG B 1 228 ? -1.969 27.078 21.719 1 90.94 228 ARG B CA 1
ATOM 10227 C C . ARG B 1 228 ? -2.523 28.453 22.078 1 90.94 228 ARG B C 1
ATOM 10229 O O . ARG B 1 228 ? -3.713 28.578 22.375 1 90.94 228 ARG B O 1
ATOM 10236 N N . THR B 1 229 ? -1.702 29.406 22.031 1 84.06 229 THR B N 1
ATOM 10237 C CA . THR B 1 229 ? -2.08 30.766 22.438 1 84.06 229 THR B CA 1
ATOM 10238 C C . THR B 1 229 ? -3.156 31.312 21.5 1 84.06 229 THR B C 1
ATOM 10240 O O . THR B 1 229 ? -4.137 31.906 21.953 1 84.06 229 THR B O 1
ATOM 10243 N N . ILE B 1 230 ? -2.928 31.125 20.234 1 85.38 230 ILE B N 1
ATOM 10244 C CA . ILE B 1 230 ? -3.881 31.641 19.266 1 85.38 230 ILE B CA 1
ATOM 10245 C C . ILE B 1 230 ? -5.203 30.891 19.375 1 85.38 230 ILE B C 1
ATOM 10247 O O . ILE B 1 230 ? -6.277 31.484 19.312 1 85.38 230 ILE B O 1
ATOM 10251 N N . PHE B 1 231 ? -5.164 29.625 19.562 1 93.12 231 PHE B N 1
ATOM 10252 C CA . PHE B 1 231 ? -6.355 28.797 19.734 1 93.12 231 PHE B CA 1
ATOM 10253 C C . PHE B 1 231 ? -7.172 29.266 20.938 1 93.12 231 PHE B C 1
ATOM 10255 O O . PHE B 1 231 ? -8.383 29.469 20.828 1 93.12 231 PHE B O 1
ATOM 10262 N N . GLU B 1 232 ? -6.543 29.484 22.031 1 88.75 232 GLU B N 1
ATOM 10263 C CA . GLU B 1 232 ? -7.207 29.906 23.25 1 88.75 232 GLU B CA 1
ATOM 10264 C C . GLU B 1 232 ? -7.805 31.297 23.094 1 88.75 232 GLU B C 1
ATOM 10266 O O . GLU B 1 232 ? -8.859 31.594 23.672 1 88.75 232 GLU B O 1
ATOM 10271 N N . SER B 1 233 ? -7.098 32.031 22.312 1 80.75 233 SER B N 1
ATOM 10272 C CA . SER B 1 233 ? -7.543 33.406 22.125 1 80.75 233 SER B CA 1
ATOM 10273 C C . SER B 1 233 ? -8.766 33.469 21.219 1 80.75 233 SER B C 1
ATOM 10275 O O . SER B 1 233 ? -9.625 34.344 21.375 1 80.75 233 SER B O 1
ATOM 10277 N N . ILE B 1 234 ? -8.883 32.656 20.266 1 86.31 234 ILE B N 1
ATOM 10278 C CA . ILE B 1 234 ? -9.969 32.656 19.297 1 86.31 234 ILE B CA 1
ATOM 10279 C C . ILE B 1 234 ? -11.234 32.094 19.938 1 86.31 234 ILE B C 1
ATOM 10281 O O . ILE B 1 234 ? -12.344 32.562 19.656 1 86.31 234 ILE B O 1
ATOM 10285 N N . LEU B 1 235 ? -11.109 31.062 20.781 1 91.69 235 LEU B N 1
ATOM 10286 C CA . LEU B 1 235 ? -12.266 30.453 21.422 1 91.69 235 LEU B CA 1
ATOM 10287 C C . LEU B 1 235 ? -13.023 31.484 22.266 1 91.69 235 LEU B C 1
ATOM 10289 O O . LEU B 1 235 ? -12.406 32.375 22.875 1 91.69 235 LEU B O 1
ATOM 10293 N N . PRO B 1 236 ? -14.312 31.469 22.188 1 93.38 236 PRO B N 1
ATOM 10294 C CA . PRO B 1 236 ? -15.195 30.391 21.719 1 93.38 236 PRO B CA 1
ATOM 10295 C C . PRO B 1 236 ? -15.633 30.578 20.266 1 93.38 236 PRO B C 1
ATOM 10297 O O . PRO B 1 236 ? -16.547 29.906 19.797 1 93.38 236 PRO B O 1
ATOM 10300 N N . ARG B 1 237 ? -15.023 31.547 19.531 1 90.69 237 ARG B N 1
ATOM 10301 C CA . ARG B 1 237 ? -15.305 31.766 18.109 1 90.69 237 ARG B CA 1
ATOM 10302 C C . ARG B 1 237 ? -14.578 30.75 17.234 1 90.69 237 ARG B C 1
ATOM 10304 O O . ARG B 1 237 ? -13.523 30.234 17.625 1 90.69 237 ARG B O 1
ATOM 10311 N N . GLU B 1 238 ? -15.156 30.438 16.094 1 94.44 238 GLU B N 1
ATOM 10312 C CA . GLU B 1 238 ? -14.508 29.547 15.148 1 94.44 238 GLU B CA 1
ATOM 10313 C C . GLU B 1 238 ? -13.641 30.312 14.164 1 94.44 238 GLU B C 1
ATOM 10315 O O . GLU B 1 238 ? -12.531 29.875 13.836 1 94.44 238 GLU B O 1
ATOM 10320 N N . SER B 1 239 ? -14.133 31.359 13.586 1 91.19 239 SER B N 1
ATOM 10321 C CA . SER B 1 239 ? -13.445 32.188 12.609 1 91.19 239 SER B CA 1
ATOM 10322 C C . SER B 1 239 ? -14.016 33.625 12.602 1 91.19 239 SER B C 1
ATOM 10324 O O . SER B 1 239 ? -14.875 33.938 13.414 1 91.19 239 SER B O 1
ATOM 10326 N N . ASN B 1 240 ? -13.492 34.344 11.695 1 83.12 240 ASN B N 1
ATOM 10327 C CA . ASN B 1 240 ? -13.977 35.719 11.609 1 83.12 240 ASN B CA 1
ATOM 10328 C C . ASN B 1 240 ? -15.453 35.781 11.227 1 83.12 240 ASN B C 1
ATOM 10330 O O . ASN B 1 240 ? -16.203 36.594 11.742 1 83.12 240 ASN B O 1
ATOM 10334 N N . SER B 1 241 ? -15.82 35 10.32 1 87.94 241 SER B N 1
ATOM 10335 C CA . SER B 1 241 ? -17.188 35.031 9.82 1 87.94 241 SER B CA 1
ATOM 10336 C C . SER B 1 241 ? -18.094 34.125 10.648 1 87.94 241 SER B C 1
ATOM 10338 O O . SER B 1 241 ? -19.312 34.312 10.664 1 87.94 241 SER B O 1
ATOM 10340 N N . LYS B 1 242 ? -17.562 33.125 11.352 1 93.25 242 LYS B N 1
ATOM 10341 C CA . LYS B 1 242 ? -18.344 32.156 12.125 1 93.25 242 LYS B CA 1
ATOM 10342 C C . LYS B 1 242 ? -18.188 32.406 13.625 1 93.25 242 LYS B C 1
ATOM 10344 O O . LYS B 1 242 ? -17.188 31.984 14.211 1 93.25 242 LYS B O 1
ATOM 10349 N N . ASN B 1 243 ? -19.203 32.875 14.219 1 88.81 243 ASN B N 1
ATOM 10350 C CA . ASN B 1 243 ? -19.188 33.188 15.648 1 88.81 243 ASN B CA 1
ATOM 10351 C C . ASN B 1 243 ? -19.016 31.922 16.484 1 88.81 243 ASN B C 1
ATOM 10353 O O . ASN B 1 243 ? -18.562 31.984 17.625 1 88.81 243 ASN B O 1
ATOM 10357 N N . THR B 1 244 ? -19.516 30.812 16.094 1 94.94 244 THR B N 1
ATOM 10358 C CA . THR B 1 244 ? -19.344 29.469 16.641 1 94.94 244 THR B CA 1
ATOM 10359 C C . THR B 1 244 ? -19.562 28.422 15.555 1 94.94 244 THR B C 1
ATOM 10361 O O . THR B 1 244 ? -20 28.734 14.453 1 94.94 244 THR B O 1
ATOM 10364 N N . ASP B 1 245 ? -19.156 27.234 15.852 1 97.69 245 ASP B N 1
ATOM 10365 C CA . ASP B 1 245 ? -19.203 26.172 14.844 1 97.69 245 ASP B CA 1
ATOM 10366 C C . ASP B 1 245 ? -19.172 24.797 15.5 1 97.69 245 ASP B C 1
ATOM 10368 O O . ASP B 1 245 ? -18.5 24.594 16.5 1 97.69 245 ASP B O 1
ATOM 10372 N N . ALA B 1 246 ? -19.859 23.859 14.93 1 98.38 246 ALA B N 1
ATOM 10373 C CA . ALA B 1 246 ? -19.906 22.5 15.453 1 98.38 246 ALA B CA 1
ATOM 10374 C C . ALA B 1 246 ? -18.547 21.812 15.328 1 98.38 246 ALA B C 1
ATOM 10376 O O . ALA B 1 246 ? -18.266 20.828 16.031 1 98.38 246 ALA B O 1
ATOM 10377 N N . SER B 1 247 ? -17.672 22.281 14.414 1 98.31 247 SER B N 1
ATOM 10378 C CA . SER B 1 247 ? -16.344 21.719 14.234 1 98.31 247 SER B CA 1
ATOM 10379 C C . SER B 1 247 ? -15.516 21.828 15.516 1 98.31 247 SER B C 1
ATOM 10381 O O . SER B 1 247 ? -14.516 21.125 15.68 1 98.31 247 SER B O 1
ATOM 10383 N N . LEU B 1 248 ? -15.883 22.656 16.406 1 98.31 248 LEU B N 1
ATOM 10384 C CA . LEU B 1 248 ? -15.18 22.828 17.672 1 98.31 248 LEU B CA 1
ATOM 10385 C C . LEU B 1 248 ? -15.383 21.609 18.578 1 98.31 248 LEU B C 1
ATOM 10387 O O . LEU B 1 248 ? -14.562 21.359 19.453 1 98.31 248 LEU B O 1
ATOM 10391 N N . LEU B 1 249 ? -16.438 20.844 18.344 1 98.25 249 LEU B N 1
ATOM 10392 C CA . LEU B 1 249 ? -16.75 19.703 19.203 1 98.25 249 LEU B CA 1
ATOM 10393 C C . LEU B 1 249 ? -15.672 18.625 19.094 1 98.25 249 LEU B C 1
ATOM 10395 O O . LEU B 1 249 ? -15.055 18.266 20.109 1 98.25 249 LEU B O 1
ATOM 10399 N N . PRO B 1 250 ? -15.367 18.156 17.875 1 98.06 250 PRO B N 1
ATOM 10400 C CA . PRO B 1 250 ? -14.305 17.141 17.797 1 98.06 250 PRO B CA 1
ATOM 10401 C C . PRO B 1 250 ? -12.922 17.719 18.094 1 98.06 250 PRO B C 1
ATOM 10403 O O . PRO B 1 250 ? -11.953 16.969 18.234 1 98.06 250 PRO B O 1
ATOM 10406 N N . THR B 1 251 ? -12.789 19.016 18.234 1 98.38 251 THR B N 1
ATOM 10407 C CA . THR B 1 251 ? -11.516 19.672 18.5 1 98.38 251 THR B CA 1
ATOM 10408 C C . THR B 1 251 ? -11.25 19.781 20 1 98.38 251 THR B C 1
ATOM 10410 O O . THR B 1 251 ? -10.18 19.406 20.469 1 98.38 251 THR B O 1
ATOM 10413 N N . VAL B 1 252 ? -12.289 20.219 20.719 1 97.69 252 VAL B N 1
ATOM 10414 C CA . VAL B 1 252 ? -12.133 20.438 22.156 1 97.69 252 VAL B CA 1
ATOM 10415 C C . VAL B 1 252 ? -12.422 19.141 22.891 1 97.69 252 VAL B C 1
ATOM 10417 O O . VAL B 1 252 ? -11.922 18.922 24 1 97.69 252 VAL B O 1
ATOM 10420 N N . CYS B 1 253 ? -13.234 18.297 22.328 1 97.38 253 CYS B N 1
ATOM 10421 C CA . CYS B 1 253 ? -13.555 16.984 22.875 1 97.38 253 CYS B CA 1
ATOM 10422 C C . CYS B 1 253 ? -12.82 15.875 22.125 1 97.38 253 CYS B C 1
ATOM 10424 O O . CYS B 1 253 ? -11.789 16.125 21.484 1 97.38 253 CYS B O 1
ATOM 10426 N N . TRP B 1 254 ? -13.32 14.672 22.312 1 97.44 254 TRP B N 1
ATOM 10427 C CA . TRP B 1 254 ? -12.75 13.562 21.547 1 97.44 254 TRP B CA 1
ATOM 10428 C C . TRP B 1 254 ? -12.93 13.781 20.047 1 97.44 254 TRP B C 1
ATOM 10430 O O . TRP B 1 254 ? -14.016 14.156 19.594 1 97.44 254 TRP B O 1
ATOM 10440 N N . PRO B 1 255 ? -11.859 13.609 19.297 1 97.25 255 PRO B N 1
ATOM 10441 C CA . PRO B 1 255 ? -10.641 12.859 19.609 1 97.25 255 PRO B CA 1
ATOM 10442 C C . PRO B 1 255 ? -9.445 13.766 19.891 1 97.25 255 PRO B C 1
ATOM 10444 O O . PRO B 1 255 ? -8.383 13.281 20.297 1 97.25 255 PRO B O 1
ATOM 10447 N N . ALA B 1 256 ? -9.523 15.062 19.719 1 97.5 256 ALA B N 1
ATOM 10448 C CA . ALA B 1 256 ? -8.336 15.914 19.719 1 97.5 256 ALA B CA 1
ATOM 10449 C C . ALA B 1 256 ? -7.965 16.312 21.141 1 97.5 256 ALA B C 1
ATOM 10451 O O . ALA B 1 256 ? -6.781 16.391 21.484 1 97.5 256 ALA B O 1
ATOM 10452 N N . PHE B 1 257 ? -9.039 16.609 21.984 1 97.25 257 PHE B N 1
ATOM 10453 C CA . PHE B 1 257 ? -8.789 17.141 23.312 1 97.25 257 PHE B CA 1
ATOM 10454 C C . PHE B 1 257 ? -7.777 18.281 23.266 1 97.25 257 PHE B C 1
ATOM 10456 O O . PHE B 1 257 ? -6.781 18.281 23.984 1 97.25 257 PHE B O 1
ATOM 10463 N N . ALA B 1 258 ? -8.094 19.281 22.516 1 96.94 258 ALA B N 1
ATOM 10464 C CA . ALA B 1 258 ? -7.117 20.312 22.172 1 96.94 258 ALA B CA 1
ATOM 10465 C C . ALA B 1 258 ? -6.941 21.297 23.328 1 96.94 258 ALA B C 1
ATOM 10467 O O . ALA B 1 258 ? -5.949 22.016 23.391 1 96.94 258 ALA B O 1
ATOM 10468 N N . ILE B 1 259 ? -7.879 21.344 24.25 1 94.69 259 ILE B N 1
ATOM 10469 C CA . ILE B 1 259 ? -7.801 22.281 25.375 1 94.69 259 ILE B CA 1
ATOM 10470 C C . ILE B 1 259 ? -8.188 21.562 26.656 1 94.69 259 ILE B C 1
ATOM 10472 O O . ILE B 1 259 ? -9.109 20.75 26.672 1 94.69 259 ILE B O 1
ATOM 10476 N N . HIS B 1 260 ? -7.488 21.875 27.75 1 90.06 260 HIS B N 1
ATOM 10477 C CA . HIS B 1 260 ? -7.742 21.203 29.016 1 90.06 260 HIS B CA 1
ATOM 10478 C C . HIS B 1 260 ? -8.148 22.188 30.094 1 90.06 260 HIS B C 1
ATOM 10480 O O . HIS B 1 260 ? -8.562 21.781 31.188 1 90.06 260 HIS B O 1
ATOM 10486 N N . GLU B 1 261 ? -8 23.484 29.766 1 89.25 261 GLU B N 1
ATOM 10487 C CA . GLU B 1 261 ? -8.539 24.5 30.688 1 89.25 261 GLU B CA 1
ATOM 10488 C C . GLU B 1 261 ? -10.062 24.469 30.703 1 89.25 261 GLU B C 1
ATOM 10490 O O . GLU B 1 261 ? -10.703 24.891 29.734 1 89.25 261 GLU B O 1
ATOM 10495 N N . GLU B 1 262 ? -10.641 24.156 31.672 1 91.44 262 GLU B N 1
ATOM 10496 C CA . GLU B 1 262 ? -12.062 23.844 31.766 1 91.44 262 GLU B CA 1
ATOM 10497 C C . GLU B 1 262 ? -12.922 25.078 31.484 1 91.44 262 GLU B C 1
ATOM 10499 O O . GLU B 1 262 ? -13.922 24.984 30.766 1 91.44 262 GLU B O 1
ATOM 10504 N N . PRO B 1 263 ? -12.57 26.234 32 1 93.56 263 PRO B N 1
ATOM 10505 C CA . PRO B 1 263 ? -13.438 27.375 31.734 1 93.56 263 PRO B CA 1
ATOM 10506 C C . PRO B 1 263 ? -13.523 27.734 30.25 1 93.56 263 PRO B C 1
ATOM 10508 O O . PRO B 1 263 ? -14.594 28.062 29.75 1 93.56 263 PRO B O 1
ATOM 10511 N N . ILE B 1 264 ? -12.422 27.688 29.609 1 93.81 264 ILE B N 1
ATOM 10512 C CA . ILE B 1 264 ? -12.391 28 28.172 1 93.81 264 ILE B CA 1
ATOM 10513 C C . ILE B 1 264 ? -13.148 26.938 27.391 1 93.81 264 ILE B C 1
ATOM 10515 O O . ILE B 1 264 ? -13.922 27.25 26.484 1 93.81 264 ILE B O 1
ATOM 10519 N N . LYS B 1 265 ? -12.906 25.688 27.734 1 95.56 265 LYS B N 1
ATOM 10520 C CA . LYS B 1 265 ? -13.594 24.562 27.078 1 95.56 265 LYS B CA 1
ATOM 10521 C C . LYS B 1 265 ? -15.102 24.672 27.266 1 95.56 265 LYS B C 1
ATOM 10523 O O . LYS B 1 265 ? -15.859 24.547 26.297 1 95.56 265 LYS B O 1
ATOM 10528 N N . LEU B 1 266 ? -15.539 24.922 28.469 1 95.69 266 LEU B N 1
ATOM 10529 C CA . LEU B 1 266 ? -16.969 24.953 28.781 1 95.69 266 LEU B CA 1
ATOM 10530 C C . LEU B 1 266 ? -17.641 26.141 28.094 1 95.69 266 LEU B C 1
ATOM 10532 O O . LEU B 1 266 ? -18.781 26.031 27.641 1 95.69 266 LEU B O 1
ATOM 10536 N N . ARG B 1 267 ? -16.953 27.25 28.031 1 95.75 267 ARG B N 1
ATOM 10537 C CA . ARG B 1 267 ? -17.5 28.422 27.344 1 95.75 267 ARG B CA 1
ATOM 10538 C C . ARG B 1 267 ? -17.75 28.109 25.875 1 95.75 267 ARG B C 1
ATOM 10540 O O . ARG B 1 267 ? -18.766 28.516 25.312 1 95.75 267 ARG B O 1
ATOM 10547 N N . ALA B 1 268 ? -16.797 27.484 25.297 1 96.94 268 ALA B N 1
ATOM 10548 C CA . ALA B 1 268 ? -16.938 27.125 23.875 1 96.94 268 ALA B CA 1
ATOM 10549 C C . ALA B 1 268 ? -18.078 26.125 23.688 1 96.94 268 ALA B C 1
ATOM 10551 O O . ALA B 1 268 ? -18.891 26.281 22.766 1 96.94 268 ALA B O 1
ATOM 10552 N N . LEU B 1 269 ? -18.172 25.078 24.531 1 97.25 269 LEU B N 1
ATOM 10553 C CA . LEU B 1 269 ? -19.203 24.062 24.438 1 97.25 269 LEU B CA 1
ATOM 10554 C C . LEU B 1 269 ? -20.578 24.672 24.688 1 97.25 269 LEU B C 1
ATOM 10556 O O . LEU B 1 269 ? -21.547 24.344 24 1 97.25 269 LEU B O 1
ATOM 10560 N N . ASP B 1 270 ? -20.641 25.547 25.641 1 96.69 270 ASP B N 1
ATOM 10561 C CA . ASP B 1 270 ? -21.906 26.172 25.984 1 96.69 270 ASP B CA 1
ATOM 10562 C C . ASP B 1 270 ? -22.422 27.047 24.844 1 96.69 270 ASP B C 1
ATOM 10564 O O . ASP B 1 270 ? -23.625 27.078 24.578 1 96.69 270 ASP B O 1
ATOM 10568 N N . LYS B 1 271 ? -21.531 27.75 24.266 1 96 271 LYS B N 1
ATOM 10569 C CA . LYS B 1 271 ? -21.938 28.594 23.125 1 96 271 LYS B CA 1
ATOM 10570 C C . LYS B 1 271 ? -22.484 27.734 21.984 1 96 271 LYS B C 1
ATOM 10572 O O . LYS B 1 271 ? -23.469 28.094 21.344 1 96 271 LYS B O 1
ATOM 10577 N N . VAL B 1 272 ? -21.859 26.609 21.703 1 97.62 272 VAL B N 1
ATOM 10578 C CA . VAL B 1 272 ? -22.312 25.703 20.656 1 97.62 272 VAL B CA 1
ATOM 10579 C C . VAL B 1 272 ? -23.703 25.188 21 1 97.62 272 VAL B C 1
ATOM 10581 O O . VAL B 1 272 ? -24.594 25.141 20.156 1 97.62 272 VAL B O 1
ATOM 10584 N N . LYS B 1 273 ? -23.922 24.781 22.25 1 97 273 LYS B N 1
ATOM 10585 C CA . LYS B 1 273 ? -25.203 24.266 22.703 1 97 273 LYS B CA 1
ATOM 10586 C C . LYS B 1 273 ? -26.297 25.312 22.594 1 97 273 LYS B C 1
ATOM 10588 O O . LYS B 1 273 ? -27.391 25.031 22.109 1 97 273 LYS B O 1
ATOM 10593 N N . ARG B 1 274 ? -25.953 26.5 22.969 1 95.81 274 ARG B N 1
ATOM 10594 C CA . ARG B 1 274 ? -26.938 27.578 23.016 1 95.81 274 ARG B CA 1
ATOM 10595 C C . ARG B 1 274 ? -27.312 28.031 21.609 1 95.81 274 ARG B C 1
ATOM 10597 O O . ARG B 1 274 ? -28.484 28.328 21.344 1 95.81 274 ARG B O 1
ATOM 10604 N N . LYS B 1 275 ? -26.375 28.094 20.734 1 95.06 275 LYS B N 1
ATOM 10605 C CA . LYS B 1 275 ? -26.609 28.75 19.453 1 95.06 275 LYS B CA 1
ATOM 10606 C C . LYS B 1 275 ? -26.938 27.734 18.359 1 95.06 275 LYS B C 1
ATOM 10608 O O . LYS B 1 275 ? -27.641 28.047 17.391 1 95.06 275 LYS B O 1
ATOM 10613 N N . LEU B 1 276 ? -26.438 26.5 18.516 1 97.25 276 LEU B N 1
ATOM 10614 C CA . LEU B 1 276 ? -26.484 25.625 17.344 1 97.25 276 LEU B CA 1
ATOM 10615 C C . LEU B 1 276 ? -27.297 24.359 17.641 1 97.25 276 LEU B C 1
ATOM 10617 O O . LEU B 1 276 ? -27.719 23.672 16.719 1 97.25 276 LEU B O 1
ATOM 10621 N N . GLU B 1 277 ? -27.484 23.953 18.859 1 97.06 277 GLU B N 1
ATOM 10622 C CA . GLU B 1 277 ? -28.172 22.719 19.203 1 97.06 277 GLU B CA 1
ATOM 10623 C C . GLU B 1 277 ? -29.672 22.812 18.922 1 97.06 277 GLU B C 1
ATOM 10625 O O . GLU B 1 277 ? -30.297 23.828 19.219 1 97.06 277 GLU B O 1
ATOM 10630 N N . GLY B 1 278 ? -30.203 21.828 18.234 1 94.94 278 GLY B N 1
ATOM 10631 C CA . GLY B 1 278 ? -31.641 21.703 17.969 1 94.94 278 GLY B CA 1
ATOM 10632 C C . GLY B 1 278 ? -32.188 20.344 18.344 1 94.94 278 GLY B C 1
ATOM 10633 O O . GLY B 1 278 ? -31.562 19.578 19.047 1 94.94 278 GLY B O 1
ATOM 10634 N N . LYS B 1 279 ? -33.375 20.094 17.891 1 95.06 279 LYS B N 1
ATOM 10635 C CA . LYS B 1 279 ? -34.094 18.859 18.234 1 95.06 279 LYS B CA 1
ATOM 10636 C C . LYS B 1 279 ? -33.531 17.672 17.453 1 95.06 279 LYS B C 1
ATOM 10638 O O . LYS B 1 279 ? -33.625 16.531 17.906 1 95.06 279 LYS B O 1
ATOM 10643 N N . TYR B 1 280 ? -33.031 17.891 16.344 1 97.38 280 TYR B N 1
ATOM 10644 C CA . TYR B 1 280 ? -32.625 16.812 15.461 1 97.38 280 TYR B CA 1
ATOM 10645 C C . TYR B 1 280 ? -31.094 16.703 15.414 1 97.38 280 TYR B C 1
ATOM 10647 O O . TYR B 1 280 ? -30.547 15.969 14.586 1 97.38 280 TYR B O 1
ATOM 10655 N N . GLY B 1 281 ? -30.406 17.406 16.266 1 97.62 281 GLY B N 1
ATOM 10656 C CA . GLY B 1 281 ? -28.953 17.438 16.281 1 97.62 281 GLY B CA 1
ATOM 10657 C C . GLY B 1 281 ? -28.391 18.844 16.422 1 97.62 281 GLY B C 1
ATOM 10658 O O . GLY B 1 281 ? -28.984 19.688 17.078 1 97.62 281 GLY B O 1
ATOM 10659 N N . VAL B 1 282 ? -27.203 19.109 15.883 1 98.25 282 VAL B N 1
ATOM 10660 C CA . VAL B 1 282 ? -26.516 20.391 15.977 1 98.25 282 VAL B CA 1
ATOM 10661 C C . VAL B 1 282 ? -26.266 20.938 14.57 1 98.25 282 VAL B C 1
ATOM 10663 O O . VAL B 1 282 ? -25.859 20.203 13.672 1 98.25 282 VAL B O 1
ATOM 10666 N N . LYS B 1 283 ? -26.609 22.219 14.422 1 97.69 283 LYS B N 1
ATOM 10667 C CA . LYS B 1 283 ? -26.25 22.875 13.172 1 97.69 283 LYS B CA 1
ATOM 10668 C C . LYS B 1 283 ? -24.734 23.047 13.047 1 97.69 283 LYS B C 1
ATOM 10670 O O . LYS B 1 283 ? -24.031 23.094 14.055 1 97.69 283 LYS B O 1
ATOM 10675 N N . ARG B 1 284 ? -24.234 23.109 11.82 1 97.31 284 ARG B N 1
ATOM 10676 C CA . ARG B 1 284 ? -22.797 23.391 11.672 1 97.31 284 ARG B CA 1
ATOM 10677 C C . ARG B 1 284 ? -22.469 24.797 12.133 1 97.31 284 ARG B C 1
ATOM 10679 O O . ARG B 1 284 ? -21.578 24.984 12.969 1 97.31 284 ARG B O 1
ATOM 10686 N N . PHE B 1 285 ? -23.031 25.812 11.602 1 96.25 285 PHE B N 1
ATOM 10687 C CA . PHE B 1 285 ? -22.953 27.219 11.992 1 96.25 285 PHE B CA 1
ATOM 10688 C C . PHE B 1 285 ? -24.203 27.969 11.547 1 96.25 285 PHE B C 1
ATOM 10690 O O . PHE B 1 285 ? -25.031 27.438 10.812 1 96.25 285 PHE B O 1
ATOM 10697 N N . LEU B 1 286 ? -24.359 29.156 12.023 1 93.62 286 LEU B N 1
ATOM 10698 C CA . LEU B 1 286 ? -25.562 29.938 11.727 1 93.62 286 LEU B CA 1
ATOM 10699 C C . LEU B 1 286 ? -25.594 30.359 10.266 1 93.62 286 LEU B C 1
ATOM 10701 O O . LEU B 1 286 ? -24.562 30.75 9.711 1 93.62 286 LEU B O 1
ATOM 10705 N N . ARG B 1 287 ? -26.75 30.172 9.539 1 93.31 287 ARG B N 1
ATOM 10706 C CA . ARG B 1 287 ? -27.016 30.547 8.148 1 93.31 287 ARG B CA 1
ATOM 10707 C C . ARG B 1 287 ? -26.266 29.641 7.184 1 93.31 287 ARG B C 1
ATOM 10709 O O . ARG B 1 287 ? -25.828 30.094 6.121 1 93.31 287 ARG B O 1
ATOM 10716 N N . ASP B 1 288 ? -26.062 28.438 7.668 1 95.06 288 ASP B N 1
ATOM 10717 C CA . ASP B 1 288 ? -25.438 27.422 6.82 1 95.06 288 ASP B CA 1
ATOM 10718 C C . ASP B 1 288 ? -26.438 26.906 5.777 1 95.06 288 ASP B C 1
ATOM 10720 O O . ASP B 1 288 ? -27.469 26.344 6.125 1 95.06 288 ASP B O 1
ATOM 10724 N N . GLY B 1 289 ? -26.094 27.078 4.547 1 95.44 289 GLY B N 1
ATOM 10725 C CA . GLY B 1 289 ? -27 26.672 3.486 1 95.44 289 GLY B CA 1
ATOM 10726 C C . GLY B 1 289 ? -26.703 25.266 2.975 1 95.44 289 GLY B C 1
ATOM 10727 O O . GLY B 1 289 ? -27.453 24.734 2.145 1 95.44 289 GLY B O 1
ATOM 10728 N N . PHE B 1 290 ? -25.703 24.562 3.523 1 95.5 290 PHE B N 1
ATOM 10729 C CA . PHE B 1 290 ? -25.25 23.281 3.008 1 95.5 290 PHE B CA 1
ATOM 10730 C C . PHE B 1 290 ? -26.359 22.234 3.135 1 95.5 290 PHE B C 1
ATOM 10732 O O . PHE B 1 290 ? -26.844 21.969 4.234 1 95.5 290 PHE B O 1
ATOM 10739 N N . LYS B 1 291 ? -26.812 21.641 2.018 1 95.56 291 LYS B N 1
ATOM 10740 C CA . LYS B 1 291 ? -27.734 20.516 1.884 1 95.56 291 LYS B CA 1
ATOM 10741 C C . LYS B 1 291 ? -29.172 20.953 2.186 1 95.56 291 LYS B C 1
ATOM 10743 O O . LYS B 1 291 ? -30.062 20.109 2.311 1 95.56 291 LYS B O 1
ATOM 10748 N N . THR B 1 292 ? -29.438 22.25 2.418 1 96.5 292 THR B N 1
ATOM 10749 C CA . THR B 1 292 ? -30.812 22.734 2.518 1 96.5 292 THR B CA 1
ATOM 10750 C C . THR B 1 292 ? -31.5 22.656 1.163 1 96.5 292 THR B C 1
ATOM 10752 O O . THR B 1 292 ? -30.844 22.594 0.122 1 96.5 292 THR B O 1
ATOM 10755 N N . GLU B 1 293 ? -32.75 22.688 1.212 1 95.12 293 GLU B N 1
ATOM 10756 C CA . GLU B 1 293 ? -33.531 22.578 -0.026 1 95.12 293 GLU B CA 1
ATOM 10757 C C . GLU B 1 293 ? -33.375 23.828 -0.878 1 95.12 293 GLU B C 1
ATOM 10759 O O . GLU B 1 293 ? -33.594 23.797 -2.094 1 95.12 293 GLU B O 1
ATOM 10764 N N . LEU B 1 294 ? -32.938 24.891 -0.267 1 94.81 294 LEU B N 1
ATOM 10765 C CA . LEU B 1 294 ? -32.812 26.156 -0.982 1 94.81 294 LEU B CA 1
ATOM 10766 C C . LEU B 1 294 ? -31.453 26.297 -1.635 1 94.81 294 LEU B C 1
ATOM 10768 O O . LEU B 1 294 ? -31.25 27.156 -2.498 1 94.81 294 LEU B O 1
ATOM 10772 N N . GLU B 1 295 ? -30.484 25.531 -1.185 1 95.19 295 GLU B N 1
ATOM 10773 C CA . GLU B 1 295 ? -29.156 25.625 -1.785 1 95.19 295 GLU B CA 1
ATOM 10774 C C . GLU B 1 295 ? -29.156 25.109 -3.221 1 95.19 295 GLU B C 1
ATOM 10776 O O . GLU B 1 295 ? -29.75 24.062 -3.506 1 95.19 295 GLU B O 1
ATOM 10781 N N . ASP B 1 296 ? -28.562 25.812 -4.129 1 92.62 296 ASP B N 1
ATOM 10782 C CA . ASP B 1 296 ? -28.391 25.359 -5.508 1 92.62 296 ASP B CA 1
ATOM 10783 C C . ASP B 1 296 ? -27.328 24.281 -5.609 1 92.62 296 ASP B C 1
ATOM 10785 O O . ASP B 1 296 ? -26.141 24.562 -5.465 1 92.62 296 ASP B O 1
ATOM 10789 N N . LYS B 1 297 ? -27.656 23.125 -5.926 1 88.06 297 LYS B N 1
ATOM 10790 C CA . LYS B 1 297 ? -26.766 21.969 -5.949 1 88.06 297 LYS B CA 1
ATOM 10791 C C . LYS B 1 297 ? -25.812 22.047 -7.141 1 88.06 297 LYS B C 1
ATOM 10793 O O . LYS B 1 297 ? -24.781 21.375 -7.16 1 88.06 297 LYS B O 1
ATOM 10798 N N . ASN B 1 298 ? -26.047 22.875 -8.055 1 89.62 298 ASN B N 1
ATOM 10799 C CA . ASN B 1 298 ? -25.25 22.938 -9.273 1 89.62 298 ASN B CA 1
ATOM 10800 C C . ASN B 1 298 ? -24.234 24.062 -9.227 1 89.62 298 ASN B C 1
ATOM 10802 O O . ASN B 1 298 ? -23.422 24.219 -10.148 1 89.62 298 ASN B O 1
ATOM 10806 N N . ARG B 1 299 ? -24.328 24.812 -8.203 1 91.81 299 ARG B N 1
ATOM 10807 C CA . ARG B 1 299 ? -23.391 25.922 -8.062 1 91.81 299 ARG B CA 1
ATOM 10808 C C . ARG B 1 299 ? -22.469 25.719 -6.867 1 91.81 299 ARG B C 1
ATOM 10810 O O . ARG B 1 299 ? -22.922 25.422 -5.766 1 91.81 299 ARG B O 1
ATOM 10817 N N . LYS B 1 300 ? -21.203 26 -7.117 1 90.69 300 LYS B N 1
ATOM 10818 C CA . LYS B 1 300 ? -20.203 25.75 -6.086 1 90.69 300 LYS B CA 1
ATOM 10819 C C . LYS B 1 300 ? -20.219 26.859 -5.031 1 90.69 300 LYS B C 1
ATOM 10821 O O . LYS B 1 300 ? -20.094 26.578 -3.834 1 90.69 300 LYS B O 1
ATOM 10826 N N . TYR B 1 301 ? -20.391 28.141 -5.43 1 93.62 301 TYR B N 1
ATOM 10827 C CA . TYR B 1 301 ? -20.297 29.281 -4.52 1 93.62 301 TYR B CA 1
ATOM 10828 C C . TYR B 1 301 ? -21.641 29.984 -4.371 1 93.62 301 TYR B C 1
ATOM 10830 O O . TYR B 1 301 ? -22.484 29.891 -5.262 1 93.62 301 TYR B O 1
ATOM 10838 N N . TYR B 1 302 ? -21.875 30.531 -3.244 1 93.62 302 TYR B N 1
ATOM 10839 C CA . TYR B 1 302 ? -23.078 31.312 -3.016 1 93.62 302 TYR B CA 1
ATOM 10840 C C . TYR B 1 302 ? -22.984 32.688 -3.686 1 93.62 302 TYR B C 1
ATOM 10842 O O . TYR B 1 302 ? -21.875 33.188 -3.895 1 93.62 302 TYR B O 1
ATOM 10850 N N . ARG B 1 303 ? -24.156 33.281 -3.959 1 90.31 303 ARG B N 1
ATOM 10851 C CA . ARG B 1 303 ? -24.25 34.688 -4.387 1 90.31 303 ARG B CA 1
ATOM 10852 C C . ARG B 1 303 ? -24.281 35.625 -3.188 1 90.31 303 ARG B C 1
ATOM 10854 O O . ARG B 1 303 ? -24.594 35.188 -2.07 1 90.31 303 ARG B O 1
ATOM 10861 N N . PRO B 1 304 ? -23.891 36.875 -3.428 1 83.38 304 PRO B N 1
ATOM 10862 C CA . PRO B 1 304 ? -23.953 37.812 -2.305 1 83.38 304 PRO B CA 1
ATOM 10863 C C . PRO B 1 304 ? -25.328 37.875 -1.667 1 83.38 304 PRO B C 1
ATOM 10865 O O . PRO B 1 304 ? -26.344 37.906 -2.375 1 83.38 304 PRO B O 1
ATOM 10868 N N . ALA B 1 305 ? -25.453 37.812 -0.39 1 83.44 305 ALA B N 1
ATOM 10869 C CA . ALA B 1 305 ? -26.672 37.969 0.417 1 83.44 305 ALA B CA 1
ATOM 10870 C C . ALA B 1 305 ? -27.531 36.719 0.348 1 83.44 305 ALA B C 1
ATOM 10872 O O . ALA B 1 305 ? -28.625 36.688 0.925 1 83.44 305 ALA B O 1
ATOM 10873 N N . GLU B 1 306 ? -27.016 35.781 -0.362 1 89.75 306 GLU B N 1
ATOM 10874 C CA . GLU B 1 306 ? -27.797 34.562 -0.495 1 89.75 306 GLU B CA 1
ATOM 10875 C C . GLU B 1 306 ? -27.922 33.812 0.842 1 89.75 306 GLU B C 1
ATOM 10877 O O . GLU B 1 306 ? -28.875 33.094 1.071 1 89.75 306 GLU B O 1
ATOM 10882 N N . ILE B 1 307 ? -27.016 34 1.738 1 91.12 307 ILE B N 1
ATOM 10883 C CA . ILE B 1 307 ? -26.938 33.281 2.99 1 91.12 307 ILE B CA 1
ATOM 10884 C C . ILE B 1 307 ? -28.125 33.625 3.875 1 91.12 307 ILE B C 1
ATOM 10886 O O . ILE B 1 307 ? -28.484 32.875 4.785 1 91.12 307 ILE B O 1
ATOM 10890 N N . LYS B 1 308 ? -28.719 34.781 3.688 1 88.69 308 LYS B N 1
ATOM 10891 C CA . LYS B 1 308 ? -29.891 35.188 4.457 1 88.69 308 LYS B CA 1
ATOM 10892 C C . LYS B 1 308 ? -31.047 34.219 4.254 1 88.69 308 LYS B C 1
ATOM 10894 O O . LYS B 1 308 ? -31.828 33.969 5.176 1 88.69 308 LYS B O 1
ATOM 10899 N N . ASN B 1 309 ? -31.031 33.656 3.074 1 90.69 309 ASN B N 1
ATOM 10900 C CA . ASN B 1 309 ? -32.125 32.719 2.73 1 90.69 309 ASN B CA 1
ATOM 10901 C C . ASN B 1 309 ? -32.062 31.469 3.582 1 90.69 309 ASN B C 1
ATOM 10903 O O . ASN B 1 309 ? -33.062 30.75 3.699 1 90.69 309 ASN B O 1
ATOM 10907 N N . PHE B 1 310 ? -30.953 31.219 4.141 1 94.25 310 PHE B N 1
ATOM 10908 C CA . PHE B 1 310 ? -30.781 29.953 4.855 1 94.25 310 PHE B CA 1
ATOM 10909 C C . PHE B 1 310 ? -31.047 30.141 6.348 1 94.25 310 PHE B C 1
ATOM 10911 O O . PHE B 1 310 ? -31.062 29.172 7.105 1 94.25 310 PHE B O 1
ATOM 10918 N N . ASP B 1 311 ? -31.25 31.344 6.809 1 91.56 311 ASP B N 1
ATOM 10919 C CA . ASP B 1 311 ? -31.469 31.641 8.219 1 91.56 311 ASP B CA 1
ATOM 10920 C C . ASP B 1 311 ? -32.719 30.938 8.758 1 91.56 311 ASP B C 1
ATOM 10922 O O . ASP B 1 311 ? -33.812 31.094 8.211 1 91.56 311 ASP B O 1
ATOM 10926 N N . GLY B 1 312 ? -32.5 30.109 9.703 1 90.88 312 GLY B N 1
ATOM 10927 C CA . GLY B 1 312 ? -33.625 29.453 10.383 1 90.88 312 GLY B CA 1
ATOM 10928 C C . GLY B 1 312 ? -33.969 28.109 9.797 1 90.88 312 GLY B C 1
ATOM 10929 O O . GLY B 1 312 ? -34.75 27.359 10.367 1 90.88 312 GLY B O 1
ATOM 10930 N N . ILE B 1 313 ? -33.406 27.766 8.68 1 95.38 313 ILE B N 1
ATOM 10931 C CA . ILE B 1 313 ? -33.75 26.484 8.055 1 95.38 313 ILE B CA 1
ATOM 10932 C C . ILE B 1 313 ? -32.5 25.609 7.93 1 95.38 313 ILE B C 1
ATOM 10934 O O . ILE B 1 313 ? -32.469 24.688 7.125 1 95.38 313 ILE B O 1
ATOM 10938 N N . GLU B 1 314 ? -31.453 25.984 8.633 1 96.62 314 GLU B N 1
ATOM 10939 C CA . GLU B 1 314 ? -30.203 25.219 8.586 1 96.62 314 GLU B CA 1
ATOM 10940 C C . GLU B 1 314 ? -30.438 23.75 8.898 1 96.62 314 GLU B C 1
ATOM 10942 O O . GLU B 1 314 ? -31.297 23.406 9.719 1 96.62 314 GLU B O 1
ATOM 10947 N N . CYS B 1 315 ? -29.641 22.859 8.289 1 97.56 315 CYS B N 1
ATOM 10948 C CA . CYS B 1 315 ? -29.719 21.438 8.594 1 97.56 315 CYS B CA 1
ATOM 10949 C C . CYS B 1 315 ? -29.109 21.141 9.961 1 97.56 315 CYS B C 1
ATOM 10951 O O . CYS B 1 315 ? -28.297 21.922 10.461 1 97.56 315 CYS B O 1
ATOM 10953 N N . GLU B 1 316 ? -29.547 20.109 10.57 1 98.06 316 GLU B N 1
ATOM 10954 C CA . GLU B 1 316 ? -29.031 19.688 11.867 1 98.06 316 GLU B CA 1
ATOM 10955 C C . GLU B 1 316 ? -28.406 18.297 11.789 1 98.06 316 GLU B C 1
ATOM 10957 O O . GLU B 1 316 ? -28.969 17.391 11.156 1 98.06 316 GLU B O 1
ATOM 10962 N N . TRP B 1 317 ? -27.281 18.062 12.32 1 98.44 317 TRP B N 1
ATOM 10963 C CA . TRP B 1 317 ? -26.531 16.812 12.25 1 98.44 317 TRP B CA 1
ATOM 10964 C C . TRP B 1 317 ? -26.641 16.047 13.562 1 98.44 317 TRP B C 1
ATOM 10966 O O . TRP B 1 317 ? -26.078 16.469 14.578 1 98.44 317 TRP B O 1
ATOM 10976 N N . PRO B 1 318 ? -27.234 14.891 13.609 1 98.25 318 PRO B N 1
ATOM 10977 C CA . PRO B 1 318 ? -27.344 14.109 14.836 1 98.25 318 PRO B CA 1
ATOM 10978 C C . PRO B 1 318 ? -26.016 13.547 15.312 1 98.25 318 PRO B C 1
ATOM 10980 O O . PRO B 1 318 ? -25.875 13.188 16.484 1 98.25 318 PRO B O 1
ATOM 10983 N N . MET B 1 319 ? -25.031 13.438 14.453 1 97.75 319 MET B N 1
ATOM 10984 C CA . MET B 1 319 ? -23.719 12.883 14.773 1 97.75 319 MET B CA 1
ATOM 10985 C C . MET B 1 319 ? -23.062 13.648 15.914 1 97.75 319 MET B C 1
ATOM 10987 O O . MET B 1 319 ? -22.312 13.07 16.703 1 97.75 319 MET B O 1
ATOM 10991 N N . PHE B 1 320 ? -23.344 14.898 16.094 1 98.38 320 PHE B N 1
ATOM 10992 C CA . PHE B 1 320 ? -22.672 15.711 17.094 1 98.38 320 PHE B CA 1
ATOM 10993 C C . PHE B 1 320 ? -23.203 15.398 18.484 1 98.38 320 PHE B C 1
ATOM 10995 O O . PHE B 1 320 ? -22.531 15.656 19.484 1 98.38 320 PHE B O 1
ATOM 11002 N N . TYR B 1 321 ? -24.453 14.797 18.578 1 98.25 321 TYR B N 1
ATOM 11003 C CA . TYR B 1 321 ? -24.891 14.234 19.859 1 98.25 321 TYR B CA 1
ATOM 11004 C C . TYR B 1 321 ? -23.953 13.133 20.312 1 98.25 321 TYR B C 1
ATOM 11006 O O . TYR B 1 321 ? -23.719 12.961 21.516 1 98.25 321 TYR B O 1
ATOM 11014 N N . LEU B 1 322 ? -23.438 12.422 19.359 1 98.44 322 LEU B N 1
ATOM 11015 C CA . LEU B 1 322 ? -22.516 11.344 19.672 1 98.44 322 LEU B CA 1
ATOM 11016 C C . LEU B 1 322 ? -21.234 11.891 20.297 1 98.44 322 LEU B C 1
ATOM 11018 O O . LEU B 1 322 ? -20.672 11.289 21.219 1 98.44 322 LEU B O 1
ATOM 11022 N N . TYR B 1 323 ? -20.719 12.992 19.797 1 98.31 323 TYR B N 1
ATOM 11023 C CA . TYR B 1 323 ? -19.531 13.609 20.344 1 98.31 323 TYR B CA 1
ATOM 11024 C C . TYR B 1 323 ? -19.766 14.055 21.781 1 98.31 323 TYR B C 1
ATOM 11026 O O . TYR B 1 323 ? -18.875 13.93 22.641 1 98.31 323 TYR B O 1
ATOM 11034 N N . PHE B 1 324 ? -20.984 14.562 22.047 1 97.94 324 PHE B N 1
ATOM 11035 C CA . PHE B 1 324 ? -21.344 14.914 23.422 1 97.94 324 PHE B CA 1
ATOM 11036 C C . PHE B 1 324 ? -21.359 13.68 24.312 1 97.94 324 PHE B C 1
ATOM 11038 O O . PHE B 1 324 ? -20.875 13.719 25.438 1 97.94 324 PHE B O 1
ATOM 11045 N N . ILE B 1 325 ? -21.938 12.633 23.812 1 98.25 325 ILE B N 1
ATOM 11046 C CA . ILE B 1 325 ? -22.031 11.391 24.578 1 98.25 325 ILE B CA 1
ATOM 11047 C C . ILE B 1 325 ? -20.625 10.906 24.922 1 98.25 325 ILE B C 1
ATOM 11049 O O . ILE B 1 325 ? -20.344 10.594 26.078 1 98.25 325 ILE B O 1
ATOM 11053 N N . ILE B 1 326 ? -19.719 10.836 23.953 1 98.19 326 ILE B N 1
ATOM 11054 C CA . ILE B 1 326 ? -18.359 10.344 24.156 1 98.19 326 ILE B CA 1
ATOM 11055 C C . ILE B 1 326 ? -17.625 11.234 25.141 1 98.19 326 ILE B C 1
ATOM 11057 O O . ILE B 1 326 ? -16.922 10.742 26.031 1 98.19 326 ILE B O 1
ATOM 11061 N N . ASP B 1 327 ? -17.781 12.555 24.938 1 96.69 327 ASP B N 1
ATOM 11062 C CA . ASP B 1 327 ? -17.141 13.484 25.844 1 96.69 327 ASP B CA 1
ATOM 11063 C C . ASP B 1 327 ? -17.594 13.266 27.281 1 96.69 327 ASP B C 1
ATOM 11065 O O . ASP B 1 327 ? -16.781 13.297 28.219 1 96.69 327 ASP B O 1
ATOM 11069 N N . ASN B 1 328 ? -18.875 13.078 27.453 1 97.12 328 ASN B N 1
ATOM 11070 C CA . ASN B 1 328 ? -19.438 12.844 28.797 1 97.12 328 ASN B CA 1
ATOM 11071 C C . ASN B 1 328 ? -18.906 11.547 29.391 1 97.12 328 ASN B C 1
ATOM 11073 O O . ASN B 1 328 ? -18.641 11.484 30.594 1 97.12 328 ASN B O 1
ATOM 11077 N N . ILE B 1 329 ? -18.766 10.594 28.609 1 97.5 329 ILE B N 1
ATOM 11078 C CA . ILE B 1 329 ? -18.234 9.32 29.094 1 97.5 329 ILE B CA 1
ATOM 11079 C C . ILE B 1 329 ? -16.781 9.492 29.531 1 97.5 329 ILE B C 1
ATOM 11081 O O . ILE B 1 329 ? -16.375 8.969 30.562 1 97.5 329 ILE B O 1
ATOM 11085 N N . PHE B 1 330 ? -15.969 10.203 28.781 1 96.31 330 PHE B N 1
ATOM 11086 C CA . PHE B 1 330 ? -14.57 10.438 29.109 1 96.31 330 PHE B CA 1
ATOM 11087 C C . PHE B 1 330 ? -14.438 11.18 30.438 1 96.31 330 PHE B C 1
ATOM 11089 O O . PHE B 1 330 ? -13.461 10.992 31.156 1 96.31 330 PHE B O 1
ATOM 11096 N N . HIS B 1 331 ? -15.453 11.945 30.734 1 93.69 331 HIS B N 1
ATOM 11097 C CA . HIS B 1 331 ? -15.375 12.758 31.953 1 93.69 331 HIS B CA 1
ATOM 11098 C C . HIS B 1 331 ? -16.203 12.141 33.062 1 93.69 331 HIS B C 1
ATOM 11100 O O . HIS B 1 331 ? -16.469 12.805 34.094 1 93.69 331 HIS B O 1
ATOM 11106 N N . GLY B 1 332 ? -16.734 10.93 32.844 1 93.19 332 GLY B N 1
ATOM 11107 C CA . GLY B 1 332 ? -17.438 10.188 33.875 1 93.19 332 GLY B CA 1
ATOM 11108 C C . GLY B 1 332 ? -18.844 10.703 34.156 1 93.19 332 GLY B C 1
ATOM 11109 O O . GLY B 1 332 ? -19.406 10.461 35.219 1 93.19 332 GLY B O 1
ATOM 11110 N N . LYS B 1 333 ? -19.375 11.492 33.25 1 95 333 LYS B N 1
ATOM 11111 C CA . LYS B 1 333 ? -20.719 12.031 33.375 1 95 333 LYS B CA 1
ATOM 11112 C C . LYS B 1 333 ? -21.75 11.102 32.75 1 95 333 LYS B C 1
ATOM 11114 O O . LYS B 1 333 ? -22.297 11.422 31.688 1 95 333 LYS B O 1
ATOM 11119 N N . LYS B 1 334 ? -22.078 10.133 33.344 1 94 334 LYS B N 1
ATOM 11120 C CA . LYS B 1 334 ? -22.922 9.07 32.812 1 94 334 LYS B CA 1
ATOM 11121 C C . LYS B 1 334 ? -24.359 9.562 32.594 1 94 334 LYS B C 1
ATOM 11123 O O . LYS B 1 334 ? -25.016 9.195 31.625 1 94 334 LYS B O 1
ATOM 11128 N N . LYS B 1 335 ? -24.844 10.359 33.5 1 95.62 335 LYS B N 1
ATOM 11129 C CA . LYS B 1 335 ? -26.219 10.852 33.406 1 95.62 335 LYS B CA 1
ATOM 11130 C C . LYS B 1 335 ? -26.391 11.727 32.156 1 95.62 335 LYS B C 1
ATOM 11132 O O . LYS B 1 335 ? -27.391 11.609 31.453 1 95.62 335 LYS B O 1
ATOM 11137 N N . GLU B 1 336 ? -25.453 12.625 31.984 1 95.88 336 GLU B N 1
ATOM 11138 C CA . GLU B 1 336 ? -25.516 13.492 30.812 1 95.88 336 GLU B CA 1
ATOM 11139 C C . GLU B 1 336 ? -25.422 12.688 29.516 1 95.88 336 GLU B C 1
ATOM 11141 O O . GLU B 1 336 ? -26.062 13.023 28.516 1 95.88 336 GLU B O 1
ATOM 11146 N N . ALA B 1 337 ? -24.594 11.688 29.562 1 97.06 337 ALA B N 1
ATOM 11147 C CA . ALA B 1 337 ? -24.469 10.812 28.406 1 97.06 337 ALA B CA 1
ATOM 11148 C C . ALA B 1 337 ? -25.797 10.125 28.094 1 97.06 337 ALA B C 1
ATOM 11150 O O . ALA B 1 337 ? -26.172 9.992 26.922 1 97.06 337 ALA B O 1
ATOM 11151 N N . GLU B 1 338 ? -26.484 9.703 29.062 1 96.62 338 GLU B N 1
ATOM 11152 C CA . GLU B 1 338 ? -27.781 9.047 28.891 1 96.62 338 GLU B CA 1
ATOM 11153 C C . GLU B 1 338 ? -28.812 10.023 28.344 1 96.62 338 GLU B C 1
ATOM 11155 O O . GLU B 1 338 ? -29.688 9.641 27.562 1 96.62 338 GLU B O 1
ATOM 11160 N N . GLU B 1 339 ? -28.719 11.211 28.844 1 96.56 339 GLU B N 1
ATOM 11161 C CA . GLU B 1 339 ? -29.641 12.234 28.344 1 96.56 339 GLU B CA 1
ATOM 11162 C C . GLU B 1 339 ? -29.484 12.438 26.844 1 96.56 339 GLU B C 1
ATOM 11164 O O . GLU B 1 339 ? -30.469 12.562 26.125 1 96.56 339 GLU B O 1
ATOM 11169 N N . TYR B 1 340 ? -28.297 12.523 26.438 1 97.38 340 TYR B N 1
ATOM 11170 C CA . TYR B 1 340 ? -28.062 12.711 25.016 1 97.38 340 TYR B CA 1
ATOM 11171 C C . TYR B 1 340 ? -28.422 11.445 24.234 1 97.38 340 TYR B C 1
ATOM 11173 O O . TYR B 1 340 ? -28.859 11.523 23.078 1 97.38 340 TYR B O 1
ATOM 11181 N N . MET B 1 341 ? -28.266 10.32 24.828 1 96.88 341 MET B N 1
ATOM 11182 C CA . MET B 1 341 ? -28.703 9.086 24.188 1 96.88 341 MET B CA 1
ATOM 11183 C C . MET B 1 341 ? -30.203 9.078 23.984 1 96.88 341 MET B C 1
ATOM 11185 O O . MET B 1 341 ? -30.703 8.578 22.969 1 96.88 341 MET B O 1
ATOM 11189 N N . LYS B 1 342 ? -30.875 9.586 24.938 1 96.94 342 LYS B N 1
ATOM 11190 C CA . LYS B 1 342 ? -32.344 9.688 24.828 1 96.94 342 LYS B CA 1
ATOM 11191 C C . LYS B 1 342 ? -32.719 10.625 23.688 1 96.94 342 LYS B C 1
ATOM 11193 O O . LYS B 1 342 ? -33.719 10.375 22.984 1 96.94 342 LYS B O 1
ATOM 11198 N N . LYS B 1 343 ? -31.969 11.711 23.547 1 97 343 LYS B N 1
ATOM 11199 C CA . LYS B 1 343 ? -32.219 12.648 22.453 1 97 343 LYS B CA 1
ATOM 11200 C C . LYS B 1 343 ? -31.922 11.992 21.109 1 97 343 LYS B C 1
ATOM 11202 O O . LYS B 1 343 ? -32.594 12.281 20.109 1 97 343 LYS B O 1
ATOM 11207 N N . LEU B 1 344 ? -30.938 11.109 21.031 1 97.81 344 LEU B N 1
ATOM 11208 C CA . LEU B 1 344 ? -30.438 10.531 19.781 1 97.81 344 LEU B CA 1
ATOM 11209 C C . LEU B 1 344 ? -31.344 9.383 19.328 1 97.81 344 LEU B C 1
ATOM 11211 O O . LEU B 1 344 ? -31.547 9.195 18.125 1 97.81 344 LEU B O 1
ATOM 11215 N N . LYS B 1 345 ? -31.875 8.578 20.141 1 96.62 345 LYS B N 1
ATOM 11216 C CA . LYS B 1 345 ? -32.562 7.32 19.875 1 96.62 345 LYS B CA 1
ATOM 11217 C C . LYS B 1 345 ? -33.688 7.523 18.859 1 96.62 345 LYS B C 1
ATOM 11219 O O . LYS B 1 345 ? -33.812 6.754 17.906 1 96.62 345 LYS B O 1
ATOM 11224 N N . PRO B 1 346 ? -34.5 8.586 19.031 1 96.25 346 PRO B N 1
ATOM 11225 C CA . PRO B 1 346 ? -35.594 8.766 18.078 1 96.25 346 PRO B CA 1
ATOM 11226 C C . PRO B 1 346 ? -35.094 9.164 16.688 1 96.25 346 PRO B C 1
ATOM 11228 O O . PRO B 1 346 ? -35.844 9.078 15.711 1 96.25 346 PRO B O 1
ATOM 11231 N N . LEU B 1 347 ? -33.875 9.586 16.594 1 97.62 347 LEU B N 1
ATOM 11232 C CA . LEU B 1 347 ? -33.344 10.086 15.328 1 97.62 347 LEU B CA 1
ATOM 11233 C C . LEU B 1 347 ? -32.719 8.961 14.523 1 97.62 347 LEU B C 1
ATOM 11235 O O . LEU B 1 347 ? -32.406 9.133 13.344 1 97.62 347 LEU B O 1
ATOM 11239 N N . LEU B 1 348 ? -32.469 7.855 15.125 1 97.31 348 LEU B N 1
ATOM 11240 C CA . LEU B 1 348 ? -31.828 6.711 14.469 1 97.31 348 LEU B CA 1
ATOM 11241 C C . LEU B 1 348 ? -32.844 5.961 13.602 1 97.31 348 LEU B C 1
ATOM 11243 O O . LEU B 1 348 ? -34.031 5.938 13.914 1 97.31 348 LEU B O 1
ATOM 11247 N N . LEU B 1 349 ? -32.344 5.438 12.562 1 96.25 349 LEU B N 1
ATOM 11248 C CA . LEU B 1 349 ? -33.219 4.719 11.633 1 96.25 349 LEU B CA 1
ATOM 11249 C C . LEU B 1 349 ? -32.875 3.229 11.625 1 96.25 349 LEU B C 1
ATOM 11251 O O . LEU B 1 349 ? -31.703 2.85 11.711 1 96.25 349 LEU B O 1
ATOM 11255 N N . HIS B 1 350 ? -33.844 2.43 11.484 1 91.94 350 HIS B N 1
ATOM 11256 C CA . HIS B 1 350 ? -33.656 0.983 11.438 1 91.94 350 HIS B CA 1
ATOM 11257 C C . HIS B 1 350 ? -33.688 0.473 10 1 91.94 350 HIS B C 1
ATOM 11259 O O . HIS B 1 350 ? -34.562 0.816 9.234 1 91.94 350 HIS B O 1
ATOM 11265 N N . SER B 1 351 ? -32.656 -0.093 9.664 1 85.5 351 SER B N 1
ATOM 11266 C CA . SER B 1 351 ? -32.562 -0.692 8.336 1 85.5 351 SER B CA 1
ATOM 11267 C C . SER B 1 351 ? -32.25 -2.186 8.43 1 85.5 351 SER B C 1
ATOM 11269 O O . SER B 1 351 ? -32.125 -2.727 9.531 1 85.5 351 SER B O 1
ATOM 11271 N N . ARG B 1 352 ? -32.156 -2.916 7.266 1 77.69 352 ARG B N 1
ATOM 11272 C CA . ARG B 1 352 ? -31.844 -4.336 7.188 1 77.69 352 ARG B CA 1
ATOM 11273 C C . ARG B 1 352 ? -30.453 -4.613 7.742 1 77.69 352 ARG B C 1
ATOM 11275 O O . ARG B 1 352 ? -30.203 -5.695 8.281 1 77.69 352 ARG B O 1
ATOM 11282 N N . GLU B 1 353 ? -29.625 -3.604 7.625 1 77.88 353 GLU B N 1
ATOM 11283 C CA . GLU B 1 353 ? -28.25 -3.746 8.078 1 77.88 353 GLU B CA 1
ATOM 11284 C C . GLU B 1 353 ? -28.109 -3.414 9.562 1 77.88 353 GLU B C 1
ATOM 11286 O O . GLU B 1 353 ? -27.062 -3.65 10.172 1 77.88 353 GLU B O 1
ATOM 11291 N N . GLY B 1 354 ? -29.172 -2.873 10.133 1 87 354 GLY B N 1
ATOM 11292 C CA . GLY B 1 354 ? -29.141 -2.451 11.523 1 87 354 GLY B CA 1
ATOM 11293 C C . GLY B 1 354 ? -29.5 -0.988 11.711 1 87 354 GLY B C 1
ATOM 11294 O O . GLY B 1 354 ? -30.141 -0.386 10.852 1 87 354 GLY B O 1
ATOM 11295 N N . VAL B 1 355 ? -29.078 -0.489 12.836 1 94.31 355 VAL B N 1
ATOM 11296 C CA . VAL B 1 355 ? -29.375 0.896 13.188 1 94.31 355 VAL B CA 1
ATOM 11297 C C . VAL B 1 355 ? -28.438 1.834 12.438 1 94.31 355 VAL B C 1
ATOM 11299 O O . VAL B 1 355 ? -27.219 1.656 12.469 1 94.31 355 VAL B O 1
ATOM 11302 N N . LEU B 1 356 ? -28.984 2.773 11.719 1 96.12 356 LEU B N 1
ATOM 11303 C CA . LEU B 1 356 ? -28.188 3.734 10.953 1 96.12 356 LEU B CA 1
ATOM 11304 C C . LEU B 1 356 ? -28.422 5.152 11.469 1 96.12 356 LEU B C 1
ATOM 11306 O O . LEU B 1 356 ? -29.516 5.488 11.922 1 96.12 356 LEU B O 1
ATOM 11310 N N . ILE B 1 357 ? -27.422 5.945 11.375 1 97.5 357 ILE B N 1
ATOM 11311 C CA . ILE B 1 357 ? -27.531 7.359 11.727 1 97.5 357 ILE B CA 1
ATOM 11312 C C . ILE B 1 357 ? -27.547 8.203 10.453 1 97.5 357 ILE B C 1
ATOM 11314 O O . ILE B 1 357 ? -26.594 8.164 9.664 1 97.5 357 ILE B O 1
ATOM 11318 N N . PRO B 1 358 ? -28.547 8.953 10.289 1 97.56 358 PRO B N 1
ATOM 11319 C CA . PRO B 1 358 ? -28.562 9.836 9.117 1 97.56 358 PRO B CA 1
ATOM 11320 C C . PRO B 1 358 ? -27.484 10.906 9.164 1 97.56 358 PRO B C 1
ATOM 11322 O O . PRO B 1 358 ? -27.094 11.352 10.25 1 97.56 358 PRO B O 1
ATOM 11325 N N . ASN B 1 359 ? -27.062 11.328 8.023 1 97.81 359 ASN B N 1
ATOM 11326 C CA . ASN B 1 359 ? -26.047 12.375 7.949 1 97.81 359 ASN B CA 1
ATOM 11327 C C . ASN B 1 359 ? -26.562 13.695 8.523 1 97.81 359 ASN B C 1
ATOM 11329 O O . ASN B 1 359 ? -25.859 14.344 9.305 1 97.81 359 ASN B O 1
ATOM 11333 N N . TYR B 1 360 ? -27.766 14.086 8.047 1 98.12 360 TYR B N 1
ATOM 11334 C CA . TYR B 1 360 ? -28.391 15.305 8.539 1 98.12 360 TYR B CA 1
ATOM 11335 C C . TYR B 1 360 ? -29.922 15.219 8.43 1 98.12 360 TYR B C 1
ATOM 11337 O O . TYR B 1 360 ? -30.453 14.281 7.832 1 98.12 360 TYR B O 1
ATOM 11345 N N . TYR B 1 361 ? -30.609 16.109 9.102 1 98.19 361 TYR B N 1
ATOM 11346 C CA . TYR B 1 361 ? -32.031 16.344 8.961 1 98.19 361 TYR B CA 1
ATOM 11347 C C . TYR B 1 361 ? -32.312 17.703 8.336 1 98.19 361 TYR B C 1
ATOM 11349 O O . TYR B 1 361 ? -31.688 18.703 8.688 1 98.19 361 TYR B O 1
ATOM 11357 N N . TYR B 1 362 ? -33.188 17.766 7.352 1 97.69 362 TYR B N 1
ATOM 11358 C CA . TYR B 1 362 ? -33.438 19 6.625 1 97.69 362 TYR B CA 1
ATOM 11359 C C . TYR B 1 362 ? -34.906 19.328 6.621 1 97.69 362 TYR B C 1
ATOM 11361 O O . TYR B 1 362 ? -35.75 18.469 6.871 1 97.69 362 TYR B O 1
ATOM 11369 N N . VAL B 1 363 ? -35.219 20.594 6.359 1 97.5 363 VAL B N 1
ATOM 11370 C CA . VAL B 1 363 ? -36.594 21.062 6.238 1 97.5 363 VAL B CA 1
ATOM 11371 C C . VAL B 1 363 ? -37.094 20.859 4.805 1 97.5 363 VAL B C 1
ATOM 11373 O O . VAL B 1 363 ? -36.469 21.359 3.855 1 97.5 363 VAL B O 1
ATOM 11376 N N . PRO B 1 364 ? -38.094 20.109 4.719 1 96.56 364 PRO B N 1
ATOM 11377 C CA . PRO B 1 364 ? -38.594 19.906 3.359 1 96.56 364 PRO B CA 1
ATOM 11378 C C . PRO B 1 364 ? -39.031 21.219 2.691 1 96.56 364 PRO B C 1
ATOM 11380 O O . PRO B 1 364 ? -39.406 22.172 3.377 1 96.56 364 PRO B O 1
ATOM 11383 N N . ALA B 1 365 ? -39.062 21.25 1.423 1 94.69 365 ALA B N 1
ATOM 11384 C CA . ALA B 1 365 ? -39.312 22.453 0.614 1 94.69 365 ALA B CA 1
ATOM 11385 C C . ALA B 1 365 ? -40.656 23.078 0.936 1 94.69 365 ALA B C 1
ATOM 11387 O O . ALA B 1 365 ? -40.812 24.297 0.969 1 94.69 365 ALA B O 1
ATOM 11388 N N . ASP B 1 366 ? -41.656 22.312 1.237 1 93.56 366 ASP B N 1
ATOM 11389 C CA . ASP B 1 366 ? -43.031 22.797 1.439 1 93.56 366 ASP B CA 1
ATOM 11390 C C . ASP B 1 366 ? -43.219 23.391 2.834 1 93.56 366 ASP B C 1
ATOM 11392 O O . ASP B 1 366 ? -44.188 24.094 3.096 1 93.56 366 ASP B O 1
ATOM 11396 N N . LYS B 1 367 ? -42.25 23.188 3.688 1 95.62 367 LYS B N 1
ATOM 11397 C CA . LYS B 1 367 ? -42.406 23.641 5.066 1 95.62 367 LYS B CA 1
ATOM 11398 C C . LYS B 1 367 ? -41.406 24.766 5.383 1 95.62 367 LYS B C 1
ATOM 11400 O O . LYS B 1 367 ? -41.25 25.156 6.543 1 95.62 367 LYS B O 1
ATOM 11405 N N . ILE B 1 368 ? -40.719 25.25 4.477 1 95.5 368 ILE B N 1
ATOM 11406 C CA . ILE B 1 368 ? -39.625 26.219 4.688 1 95.5 368 ILE B CA 1
ATOM 11407 C C . ILE B 1 368 ? -40.219 27.531 5.211 1 95.5 368 ILE B C 1
ATOM 11409 O O . ILE B 1 368 ? -39.719 28.109 6.172 1 95.5 368 ILE B O 1
ATOM 11413 N N . GLU B 1 369 ? -41.312 28 4.609 1 93.31 369 GLU B N 1
ATOM 11414 C CA . GLU B 1 369 ? -41.906 29.266 5.008 1 93.31 369 GLU B CA 1
ATOM 11415 C C . GLU B 1 369 ? -42.469 29.188 6.426 1 93.31 369 GLU B C 1
ATOM 11417 O O . GLU B 1 369 ? -42.375 30.141 7.195 1 93.31 369 GLU B O 1
ATOM 11422 N N . LEU B 1 370 ? -43.062 28.094 6.734 1 94.44 370 LEU B N 1
ATOM 11423 C CA . LEU B 1 370 ? -43.594 27.891 8.078 1 94.44 370 LEU B CA 1
ATOM 11424 C C . LEU B 1 370 ? -42.469 27.844 9.109 1 94.44 370 LEU B C 1
ATOM 11426 O O . LEU B 1 370 ? -42.625 28.375 10.219 1 94.44 370 LEU B O 1
ATOM 11430 N N . GLU B 1 371 ? -41.375 27.188 8.766 1 94.81 371 GLU B N 1
ATOM 11431 C CA . GLU B 1 371 ? -40.219 27.094 9.672 1 94.81 371 GLU B CA 1
ATOM 11432 C C . GLU B 1 371 ? -39.594 28.469 9.883 1 94.81 371 GLU B C 1
ATOM 11434 O O . GLU B 1 371 ? -39.125 28.766 10.984 1 94.81 371 GLU B O 1
ATOM 11439 N N . LYS B 1 372 ? -39.531 29.281 8.836 1 91.44 372 LYS B N 1
ATOM 11440 C CA . LYS B 1 372 ? -38.969 30.609 8.953 1 91.44 372 LYS B CA 1
ATOM 11441 C C . LYS B 1 372 ? -39.812 31.5 9.867 1 91.44 372 LYS B C 1
ATOM 11443 O O . LYS B 1 372 ? -39.281 32.344 10.602 1 91.44 372 LYS B O 1
ATOM 11448 N N . LYS B 1 373 ? -41.094 31.281 9.859 1 90.94 373 LYS B N 1
ATOM 11449 C CA . LYS B 1 373 ? -42 32.062 10.672 1 90.94 373 LYS B CA 1
ATOM 11450 C C . LYS B 1 373 ? -41.906 31.688 12.148 1 90.94 373 LYS B C 1
ATOM 11452 O O . LYS B 1 373 ? -41.938 32.562 13.023 1 90.94 373 LYS B O 1
ATOM 11457 N N . ASN B 1 374 ? -41.875 30.422 12.352 1 92.06 374 ASN B N 1
ATOM 11458 C CA . ASN B 1 374 ? -41.688 29.891 13.695 1 92.06 374 ASN B CA 1
ATOM 11459 C C . ASN B 1 374 ? -40.594 28.844 13.75 1 92.06 374 ASN B C 1
ATOM 11461 O O . ASN B 1 374 ? -40.844 27.641 13.734 1 92.06 374 ASN B O 1
ATOM 11465 N N . PRO B 1 375 ? -39.406 29.391 14 1 89.19 375 PRO B N 1
ATOM 11466 C CA . PRO B 1 375 ? -38.281 28.469 13.953 1 89.19 375 PRO B CA 1
ATOM 11467 C C . PRO B 1 375 ? -38.406 27.297 14.922 1 89.19 375 PRO B C 1
ATOM 11469 O O . PRO B 1 375 ? -38.75 27.5 16.094 1 89.19 375 PRO B O 1
ATOM 11472 N N . GLY B 1 376 ? -38.188 26.078 14.484 1 88.81 376 GLY B N 1
ATOM 11473 C CA . GLY B 1 376 ? -38.219 24.875 15.305 1 88.81 376 GLY B CA 1
ATOM 11474 C C . GLY B 1 376 ? -39.594 24.203 15.336 1 88.81 376 GLY B C 1
ATOM 11475 O O . GLY B 1 376 ? -39.781 23.188 16.016 1 88.81 376 GLY B O 1
ATOM 11476 N N . SER B 1 377 ? -40.562 24.656 14.602 1 89.06 377 SER B N 1
ATOM 11477 C CA . SER B 1 377 ? -41.938 24.188 14.68 1 89.06 377 SER B CA 1
ATOM 11478 C C . SER B 1 377 ? -42.188 23.062 13.688 1 89.06 377 SER B C 1
ATOM 11480 O O . SER B 1 377 ? -43.062 22.219 13.914 1 89.06 377 SER B O 1
ATOM 11482 N N . GLN B 1 378 ? -41.406 22.953 12.688 1 92.5 378 GLN B N 1
ATOM 11483 C CA . GLN B 1 378 ? -41.688 21.984 11.633 1 92.5 378 GLN B CA 1
ATOM 11484 C C . GLN B 1 378 ? -40.875 20.719 11.812 1 92.5 378 GLN B C 1
ATOM 11486 O O . GLN B 1 378 ? -39.781 20.75 12.422 1 92.5 378 GLN B O 1
ATOM 11491 N N . GLU B 1 379 ? -41.438 19.641 11.273 1 94.12 379 GLU B N 1
ATOM 11492 C CA . GLU B 1 379 ? -40.719 18.359 11.289 1 94.12 379 GLU B CA 1
ATOM 11493 C C . GLU B 1 379 ? -39.656 18.312 10.195 1 94.12 379 GLU B C 1
ATOM 11495 O O . GLU B 1 379 ? -39.906 18.766 9.07 1 94.12 379 GLU B O 1
ATOM 11500 N N . ARG B 1 380 ? -38.531 17.844 10.531 1 96.75 380 ARG B N 1
ATOM 11501 C CA . ARG B 1 380 ? -37.438 17.688 9.578 1 96.75 380 ARG B CA 1
ATOM 11502 C C . ARG B 1 380 ? -37.312 16.25 9.109 1 96.75 380 ARG B C 1
ATOM 11504 O O . ARG B 1 380 ? -37.719 15.32 9.828 1 96.75 380 ARG B O 1
ATOM 11511 N N . LEU B 1 381 ? -36.812 16.016 7.945 1 97.06 381 LEU B N 1
ATOM 11512 C CA . LEU B 1 381 ? -36.656 14.695 7.352 1 97.06 381 LEU B CA 1
ATOM 11513 C C . LEU B 1 381 ? -35.188 14.273 7.332 1 97.06 381 LEU B C 1
ATOM 11515 O O . LEU B 1 381 ? -34.312 15.117 7.203 1 97.06 381 LEU B O 1
ATOM 11519 N N . PRO B 1 382 ? -35 12.953 7.496 1 97.44 382 PRO B N 1
ATOM 11520 C CA . PRO B 1 382 ? -33.625 12.461 7.445 1 97.44 382 PRO B CA 1
ATOM 11521 C C . PRO B 1 382 ? -33.031 12.516 6.039 1 97.44 382 PRO B C 1
ATOM 11523 O O . PRO B 1 382 ? -33.75 12.336 5.055 1 97.44 382 PRO B O 1
ATOM 11526 N N . SER B 1 383 ? -31.766 12.711 5.941 1 96.5 383 SER B N 1
ATOM 11527 C CA . SER B 1 383 ? -31.047 12.727 4.676 1 96.5 383 SER B CA 1
ATOM 11528 C C . SER B 1 383 ? -31.031 11.344 4.027 1 96.5 383 SER B C 1
ATOM 11530 O O . SER B 1 383 ? -31.188 10.328 4.707 1 96.5 383 SER B O 1
ATOM 11532 N N . PRO B 1 384 ? -30.812 11.297 2.676 1 92.94 384 PRO B N 1
ATOM 11533 C CA . PRO B 1 384 ? -30.641 10 2.031 1 92.94 384 PRO B CA 1
ATOM 11534 C C . PRO B 1 384 ? -29.391 9.266 2.512 1 92.94 384 PRO B C 1
ATOM 11536 O O . PRO B 1 384 ? -29.406 8.039 2.652 1 92.94 384 PRO B O 1
ATOM 11539 N N . GLU B 1 385 ? -28.297 10.008 2.725 1 90.38 385 GLU B N 1
ATOM 11540 C CA . GLU B 1 385 ? -27.078 9.43 3.285 1 90.38 385 GLU B CA 1
ATOM 11541 C C . GLU B 1 385 ? -27.297 8.961 4.719 1 90.38 385 GLU B C 1
ATOM 11543 O O . GLU B 1 385 ? -27.703 9.742 5.582 1 90.38 385 GLU B O 1
ATOM 11548 N N . GLY B 1 386 ? -27.078 7.746 4.992 1 91.5 386 GLY B N 1
ATOM 11549 C CA . GLY B 1 386 ? -27.344 7.18 6.305 1 91.5 386 GLY B CA 1
ATOM 11550 C C . GLY B 1 386 ? -28.734 6.578 6.426 1 91.5 386 GLY B C 1
ATOM 11551 O O . GLY B 1 386 ? -29.156 6.207 7.52 1 91.5 386 GLY B O 1
ATOM 11552 N N . SER B 1 387 ? -29.422 6.621 5.371 1 91.75 387 SER B N 1
ATOM 11553 C CA . SER B 1 387 ? -30.75 6.02 5.32 1 91.75 387 SER B CA 1
ATOM 11554 C C . SER B 1 387 ? -30.953 5.215 4.039 1 91.75 387 SER B C 1
ATOM 11556 O O . SER B 1 387 ? -30.453 4.094 3.92 1 91.75 387 SER B O 1
ATOM 11558 N N . SER B 1 388 ? -31.484 5.91 2.951 1 87.31 388 SER B N 1
ATOM 11559 C CA . SER B 1 388 ? -31.828 5.188 1.731 1 87.31 388 SER B CA 1
ATOM 11560 C C . SER B 1 388 ? -30.609 5.043 0.816 1 87.31 388 SER B C 1
ATOM 11562 O O . SER B 1 388 ? -30.516 4.078 0.056 1 87.31 388 SER B O 1
ATOM 11564 N N . ALA B 1 389 ? -29.766 5.988 0.81 1 89 389 ALA B N 1
ATOM 11565 C CA . ALA B 1 389 ? -28.625 5.98 -0.121 1 89 389 ALA B CA 1
ATOM 11566 C C . ALA B 1 389 ? -27.516 5.078 0.381 1 89 389 ALA B C 1
ATOM 11568 O O . ALA B 1 389 ? -26.641 4.664 -0.393 1 89 389 ALA B O 1
ATOM 11569 N N . GLY B 1 390 ? -27.516 4.766 1.667 1 92.38 390 GLY B N 1
ATOM 11570 C CA . GLY B 1 390 ? -26.469 3.924 2.23 1 92.38 390 GLY B CA 1
ATOM 11571 C C . GLY B 1 390 ? -25.938 4.438 3.557 1 92.38 390 GLY B C 1
ATOM 11572 O O . GLY B 1 390 ? -26.516 5.352 4.148 1 92.38 390 GLY B O 1
ATOM 11573 N N . VAL B 1 391 ? -24.844 3.881 3.959 1 95.19 391 VAL B N 1
ATOM 11574 C CA . VAL B 1 391 ? -24.312 4.152 5.293 1 95.19 391 VAL B CA 1
ATOM 11575 C C . VAL B 1 391 ? -23.469 5.418 5.266 1 95.19 391 VAL B C 1
ATOM 11577 O O . VAL B 1 391 ? -22.594 5.562 4.41 1 95.19 391 VAL B O 1
ATOM 11580 N N . PHE B 1 392 ? -23.75 6.395 6.129 1 96.5 392 PHE B N 1
ATOM 11581 C CA . PHE B 1 392 ? -22.875 7.539 6.371 1 96.5 392 PHE B CA 1
ATOM 11582 C C . PHE B 1 392 ? -21.672 7.129 7.191 1 96.5 392 PHE B C 1
ATOM 11584 O O . PHE B 1 392 ? -21.75 6.977 8.414 1 96.5 392 PHE B O 1
ATOM 11591 N N . MET B 1 393 ? -20.516 7.004 6.582 1 96.69 393 MET B N 1
ATOM 11592 C CA . MET B 1 393 ? -19.359 6.301 7.129 1 96.69 393 MET B CA 1
ATOM 11593 C C . MET B 1 393 ? -18.828 7.012 8.367 1 96.69 393 MET B C 1
ATOM 11595 O O . MET B 1 393 ? -18.547 6.371 9.383 1 96.69 393 MET B O 1
ATOM 11599 N N . TRP B 1 394 ? -18.641 8.328 8.367 1 97.44 394 TRP B N 1
ATOM 11600 C CA . TRP B 1 394 ? -18.125 9.102 9.5 1 97.44 394 TRP B CA 1
ATOM 11601 C C . TRP B 1 394 ? -19.047 8.961 10.711 1 97.44 394 TRP B C 1
ATOM 11603 O O . TRP B 1 394 ? -18.641 8.477 11.758 1 97.44 394 TRP B O 1
ATOM 11613 N N . GLY B 1 395 ? -20.281 9.266 10.508 1 97.75 395 GLY B N 1
ATOM 11614 C CA . GLY B 1 395 ? -21.25 9.227 11.594 1 97.75 395 GLY B CA 1
ATOM 11615 C C . GLY B 1 395 ? -21.469 7.828 12.148 1 97.75 395 GLY B C 1
ATOM 11616 O O . GLY B 1 395 ? -21.547 7.648 13.367 1 97.75 395 GLY B O 1
ATOM 11617 N N . GLN B 1 396 ? -21.562 6.879 11.242 1 97.44 396 GLN B N 1
ATOM 11618 C CA . GLN B 1 396 ? -21.812 5.508 11.68 1 97.44 396 GLN B CA 1
ATOM 11619 C C . GLN B 1 396 ? -20.625 4.977 12.492 1 97.44 396 GLN B C 1
ATOM 11621 O O . GLN B 1 396 ? -20.812 4.199 13.43 1 97.44 396 GLN B O 1
ATOM 11626 N N . SER B 1 397 ? -19.422 5.316 12.102 1 98.06 397 SER B N 1
ATOM 11627 C CA . SER B 1 397 ? -18.234 4.91 12.852 1 98.06 397 SER B CA 1
ATOM 11628 C C . SER B 1 397 ? -18.266 5.469 14.273 1 98.06 397 SER B C 1
ATOM 11630 O O . SER B 1 397 ? -18 4.746 15.234 1 98.06 397 SER B O 1
ATOM 11632 N N . VAL B 1 398 ? -18.562 6.746 14.375 1 98.19 398 VAL B N 1
ATOM 11633 C CA . VAL B 1 398 ? -18.609 7.387 15.688 1 98.19 398 VAL B CA 1
ATOM 11634 C C . VAL B 1 398 ? -19.734 6.793 16.516 1 98.19 398 VAL B C 1
ATOM 11636 O O . VAL B 1 398 ? -19.609 6.633 17.734 1 98.19 398 VAL B O 1
ATOM 11639 N N . TYR B 1 399 ? -20.906 6.484 15.828 1 97.62 399 TYR B N 1
ATOM 11640 C CA . TYR B 1 399 ? -22.031 5.852 16.531 1 97.62 399 TYR B CA 1
ATOM 11641 C C . TYR B 1 399 ? -21.594 4.52 17.141 1 97.62 399 TYR B C 1
ATOM 11643 O O . TYR B 1 399 ? -21.859 4.258 18.312 1 97.62 399 TYR B O 1
ATOM 11651 N N . LEU B 1 400 ? -20.922 3.707 16.359 1 97.44 400 LEU B N 1
ATOM 11652 C CA . LEU B 1 400 ? -20.5 2.387 16.828 1 97.44 400 LEU B CA 1
ATOM 11653 C C . LEU B 1 400 ? -19.484 2.5 17.953 1 97.44 400 LEU B C 1
ATOM 11655 O O . LEU B 1 400 ? -19.516 1.719 18.906 1 97.44 400 LEU B O 1
ATOM 11659 N N . ILE B 1 401 ? -18.578 3.449 17.875 1 97.5 401 ILE B N 1
ATOM 11660 C CA . ILE B 1 401 ? -17.594 3.68 18.938 1 97.5 401 ILE B CA 1
ATOM 11661 C C . ILE B 1 401 ? -18.312 4.078 20.219 1 97.5 401 ILE B C 1
ATOM 11663 O O . ILE B 1 401 ? -17.984 3.588 21.297 1 97.5 401 ILE B O 1
ATOM 11667 N N . SER B 1 402 ? -19.312 5.004 20.078 1 97.19 402 SER B N 1
ATOM 11668 C CA . SER B 1 402 ? -20.078 5.441 21.234 1 97.19 402 SER B CA 1
ATOM 11669 C C . SER B 1 402 ? -20.812 4.27 21.891 1 97.19 402 SER B C 1
ATOM 11671 O O . SER B 1 402 ? -20.844 4.164 23.125 1 97.19 402 SER B O 1
ATOM 11673 N N . GLN B 1 403 ? -21.344 3.396 21.047 1 96.12 403 GLN B N 1
ATOM 11674 C CA . GLN B 1 403 ? -22.047 2.23 21.578 1 96.12 403 GLN B CA 1
ATOM 11675 C C . GLN B 1 403 ? -21.094 1.296 22.312 1 96.12 403 GLN B C 1
ATOM 11677 O O . GLN B 1 403 ? -21.453 0.715 23.344 1 96.12 403 GLN B O 1
ATOM 11682 N N . MET B 1 404 ? -19.906 1.138 21.781 1 95.75 404 MET B N 1
ATOM 11683 C CA . MET B 1 404 ? -18.922 0.304 22.453 1 95.75 404 MET B CA 1
ATOM 11684 C C . MET B 1 404 ? -18.547 0.876 23.812 1 95.75 404 MET B C 1
ATOM 11686 O O . MET B 1 404 ? -18.344 0.128 24.766 1 95.75 404 MET B O 1
ATOM 11690 N N . LEU B 1 405 ? -18.5 2.17 23.875 1 95.88 405 LEU B N 1
ATOM 11691 C CA . LEU B 1 405 ? -18.156 2.84 25.125 1 95.88 405 LEU B CA 1
ATOM 11692 C C . LEU B 1 405 ? -19.312 2.713 26.125 1 95.88 405 LEU B C 1
ATOM 11694 O O . LEU B 1 405 ? -19.078 2.41 27.312 1 95.88 405 LEU B O 1
ATOM 11698 N N . ILE B 1 406 ? -20.531 2.928 25.688 1 95.06 406 ILE B N 1
ATOM 11699 C CA . ILE B 1 406 ? -21.703 2.893 26.547 1 95.06 406 ILE B CA 1
ATOM 11700 C C . ILE B 1 406 ? -21.875 1.491 27.125 1 95.06 406 ILE B C 1
ATOM 11702 O O . ILE B 1 406 ? -22.188 1.338 28.312 1 95.06 406 ILE B O 1
ATOM 11706 N N . LYS B 1 407 ? -21.594 0.479 26.297 1 92.75 407 LYS B N 1
ATOM 11707 C CA . LYS B 1 407 ? -21.781 -0.906 26.719 1 92.75 407 LYS B CA 1
ATOM 11708 C C . LYS B 1 407 ? -20.578 -1.421 27.484 1 92.75 407 LYS B C 1
ATOM 11710 O O . LYS B 1 407 ? -20.578 -2.555 27.969 1 92.75 407 LYS B O 1
ATOM 11715 N N . GLY B 1 408 ? -19.547 -0.651 27.547 1 91.38 408 GLY B N 1
ATOM 11716 C CA . GLY B 1 408 ? -18.375 -1.026 28.297 1 91.38 408 GLY B CA 1
ATOM 11717 C C . GLY B 1 408 ? -17.5 -2.031 27.578 1 91.38 408 GLY B C 1
ATOM 11718 O O . GLY B 1 408 ? -16.672 -2.709 28.188 1 91.38 408 GLY B O 1
ATOM 11719 N N . ILE B 1 409 ? -17.766 -2.203 26.312 1 91.88 409 ILE B N 1
ATOM 11720 C CA . ILE B 1 409 ? -16.953 -3.105 25.5 1 91.88 409 ILE B CA 1
ATOM 11721 C C . ILE B 1 409 ? -15.539 -2.553 25.375 1 91.88 409 ILE B C 1
ATOM 11723 O O . ILE B 1 409 ? -14.562 -3.311 25.406 1 91.88 409 ILE B O 1
ATOM 11727 N N . VAL B 1 410 ? -15.43 -1.248 25.156 1 94.12 410 VAL B N 1
ATOM 11728 C CA . VAL B 1 410 ? -14.148 -0.55 25.109 1 94.12 410 VAL B CA 1
ATOM 11729 C C . VAL B 1 410 ? -14.07 0.476 26.234 1 94.12 410 VAL B C 1
ATOM 11731 O O . VAL B 1 410 ? -15.07 1.13 26.562 1 94.12 410 VAL B O 1
ATOM 11734 N N . ASN B 1 411 ? -12.938 0.564 26.797 1 93.75 411 ASN B N 1
ATOM 11735 C CA . ASN B 1 411 ? -12.719 1.567 27.844 1 93.75 411 ASN B CA 1
ATOM 11736 C C . ASN B 1 411 ? -12.07 2.826 27.266 1 93.75 411 ASN B C 1
ATOM 11738 O O . ASN B 1 411 ? -11.508 2.801 26.172 1 93.75 411 ASN B O 1
ATOM 11742 N N . VAL B 1 412 ? -12.164 3.908 28.016 1 94.69 412 VAL B N 1
ATOM 11743 C CA . VAL B 1 412 ? -11.656 5.203 27.578 1 94.69 412 VAL B CA 1
ATOM 11744 C C . VAL B 1 412 ? -10.148 5.117 27.359 1 94.69 412 VAL B C 1
ATOM 11746 O O . VAL B 1 412 ? -9.602 5.797 26.484 1 94.69 412 VAL B O 1
ATOM 11749 N N . ASN B 1 413 ? -9.453 4.344 28.141 1 92.94 413 ASN B N 1
ATOM 11750 C CA . ASN B 1 413 ? -7.996 4.246 28.047 1 92.94 413 ASN B CA 1
ATOM 11751 C C . ASN B 1 413 ? -7.57 3.438 26.828 1 92.94 413 ASN B C 1
ATOM 11753 O O . ASN B 1 413 ? -6.43 3.547 26.359 1 92.94 413 ASN B O 1
ATOM 11757 N N . GLU B 1 414 ? -8.461 2.602 26.375 1 93.81 414 GLU B N 1
ATOM 11758 C CA . GLU B 1 414 ? -8.172 1.816 25.188 1 93.81 414 GLU B CA 1
ATOM 11759 C C . GLU B 1 414 ? -8.367 2.646 23.922 1 93.81 414 GLU B C 1
ATOM 11761 O O . GLU B 1 414 ? -7.719 2.4 22.906 1 93.81 414 GLU B O 1
ATOM 11766 N N . LEU B 1 415 ? -9.25 3.631 24.031 1 95.62 415 LEU B N 1
ATOM 11767 C CA . LEU B 1 415 ? -9.508 4.512 22.891 1 95.62 415 LEU B CA 1
ATOM 11768 C C . LEU B 1 415 ? -8.531 5.68 22.875 1 95.62 415 LEU B C 1
ATOM 11770 O O . LEU B 1 415 ? -8.359 6.34 21.844 1 95.62 415 LEU B O 1
ATOM 11774 N N . ASP B 1 416 ? -7.875 5.938 24.016 1 96.06 416 ASP B N 1
ATOM 11775 C CA . ASP B 1 416 ? -6.887 7 24.156 1 96.06 416 ASP B CA 1
ATOM 11776 C C . ASP B 1 416 ? -5.656 6.508 24.922 1 96.06 416 ASP B C 1
ATOM 11778 O O . ASP B 1 416 ? -5.359 6.988 26.016 1 96.06 416 ASP B O 1
ATOM 11782 N N . PRO B 1 417 ? -4.934 5.641 24.266 1 93.75 417 PRO B N 1
ATOM 11783 C CA . PRO B 1 417 ? -3.777 5.043 24.938 1 93.75 417 PRO B CA 1
ATOM 11784 C C . PRO B 1 417 ? -2.758 6.086 25.391 1 93.75 417 PRO B C 1
ATOM 11786 O O . PRO B 1 417 ? -2.047 5.867 26.375 1 93.75 417 PRO B O 1
ATOM 11789 N N . ILE B 1 418 ? -2.641 7.246 24.797 1 92.06 418 ILE B N 1
ATOM 11790 C CA . ILE B 1 418 ? -1.641 8.242 25.172 1 92.06 418 ILE B CA 1
ATOM 11791 C C . ILE B 1 418 ? -2.227 9.195 26.203 1 92.06 418 ILE B C 1
ATOM 11793 O O . ILE B 1 418 ? -1.536 10.102 26.688 1 92.06 418 ILE B O 1
ATOM 11797 N N . ARG B 1 419 ? -3.535 9.047 26.516 1 93.38 419 ARG B N 1
ATOM 11798 C CA . ARG B 1 419 ? -4.23 9.766 27.578 1 93.38 419 ARG B CA 1
ATOM 11799 C C . ARG B 1 419 ? -4.277 11.266 27.297 1 93.38 419 ARG B C 1
ATOM 11801 O O . ARG B 1 419 ? -3.928 12.078 28.156 1 93.38 419 ARG B O 1
ATOM 11808 N N . ARG B 1 420 ? -4.727 11.633 26.156 1 92.88 420 ARG B N 1
ATOM 11809 C CA . ARG B 1 420 ? -4.828 13.039 25.766 1 92.88 420 ARG B CA 1
ATOM 11810 C C . ARG B 1 420 ? -5.93 13.75 26.531 1 92.88 420 ARG B C 1
ATOM 11812 O O . ARG B 1 420 ? -5.895 14.969 26.703 1 92.88 420 ARG B O 1
ATOM 11819 N N . TYR B 1 421 ? -6.902 12.969 26.984 1 93.88 421 TYR B N 1
ATOM 11820 C CA . TYR B 1 421 ? -8.039 13.578 27.656 1 93.88 421 TYR B CA 1
ATOM 11821 C C . TYR B 1 421 ? -7.609 14.203 28.984 1 93.88 421 TYR B C 1
ATOM 11823 O O . TYR B 1 421 ? -8.32 15.031 29.547 1 93.88 421 TYR B O 1
ATOM 11831 N N . LEU B 1 422 ? -6.395 13.828 29.375 1 90.69 422 LEU B N 1
ATOM 11832 C CA . LEU B 1 422 ? -5.852 14.383 30.609 1 90.69 422 LEU B CA 1
ATOM 11833 C C . LEU B 1 422 ? -4.859 15.508 30.312 1 90.69 422 LEU B C 1
ATOM 11835 O O . LEU B 1 422 ? -4.188 15.484 29.281 1 90.69 422 LEU B O 1
ATOM 11839 N N . PRO B 1 423 ? -4.832 16.469 31.234 1 85.88 423 PRO B N 1
ATOM 11840 C CA . PRO B 1 423 ? -3.764 17.469 31.094 1 85.88 423 PRO B CA 1
ATOM 11841 C C . PRO B 1 423 ? -2.369 16.844 31.125 1 85.88 423 PRO B C 1
ATOM 11843 O O . PRO B 1 423 ? -2.174 15.781 31.719 1 85.88 423 PRO B O 1
ATOM 11846 N N . ALA B 1 424 ? -1.479 17.453 30.484 1 78.5 424 ALA B N 1
ATOM 11847 C CA . ALA B 1 424 ? -0.14 16.906 30.281 1 78.5 424 ALA B CA 1
ATOM 11848 C C . ALA B 1 424 ? 0.478 16.469 31.594 1 78.5 424 ALA B C 1
ATOM 11850 O O . ALA B 1 424 ? 1.209 15.469 31.641 1 78.5 424 ALA B O 1
ATOM 11851 N N . ILE B 1 425 ? 0.157 17.047 32.688 1 74.75 425 ILE B N 1
ATOM 11852 C CA . ILE B 1 425 ? 0.758 16.797 34 1 74.75 425 ILE B CA 1
ATOM 11853 C C . ILE B 1 425 ? 0.277 15.445 34.531 1 74.75 425 ILE B C 1
ATOM 11855 O O . ILE B 1 425 ? 0.997 14.766 35.25 1 74.75 425 ILE B O 1
ATOM 11859 N N . GLU B 1 426 ? -0.84 15.039 34.031 1 78.69 426 GLU B N 1
ATOM 11860 C CA . GLU B 1 426 ? -1.454 13.828 34.594 1 78.69 426 GLU B CA 1
ATOM 11861 C C . GLU B 1 426 ? -1.229 12.641 33.656 1 78.69 426 GLU B C 1
ATOM 11863 O O . GLU B 1 426 ? -1.614 11.508 33.969 1 78.69 426 GLU B O 1
ATOM 11868 N N . ARG B 1 427 ? -0.619 12.867 32.594 1 83.25 427 ARG B N 1
ATOM 11869 C CA . ARG B 1 427 ? -0.387 11.781 31.641 1 83.25 427 ARG B CA 1
ATOM 11870 C C . ARG B 1 427 ? 0.775 10.898 32.094 1 83.25 427 ARG B C 1
ATOM 11872 O O . ARG B 1 427 ? 1.656 11.352 32.812 1 83.25 427 ARG B O 1
ATOM 11879 N N . PRO B 1 428 ? 0.694 9.617 31.766 1 72.38 428 PRO B N 1
ATOM 11880 C CA . PRO B 1 428 ? 1.801 8.742 32.188 1 72.38 428 PRO B CA 1
ATOM 11881 C C . PRO B 1 428 ? 3.145 9.195 31.609 1 72.38 428 PRO B C 1
ATOM 11883 O O . PRO B 1 428 ? 3.213 9.68 30.469 1 72.38 428 PRO B O 1
ATOM 11886 N N . ARG B 1 429 ? 4.203 9.164 32.594 1 62.28 429 ARG B N 1
ATOM 11887 C CA . ARG B 1 429 ? 5.547 9.641 32.281 1 62.28 429 ARG B CA 1
ATOM 11888 C C . ARG B 1 429 ? 6.422 8.508 31.766 1 62.28 429 ARG B C 1
ATOM 11890 O O . ARG B 1 429 ? 6.449 7.418 32.344 1 62.28 429 ARG B O 1
ATOM 11897 N N . PHE B 1 430 ? 6.582 8.508 30.422 1 60.16 430 PHE B N 1
ATOM 11898 C CA . PHE B 1 430 ? 7.562 7.527 29.984 1 60.16 430 PHE B CA 1
ATOM 11899 C C . PHE B 1 430 ? 8.945 8.156 29.859 1 60.16 430 PHE B C 1
ATOM 11901 O O . PHE B 1 430 ? 9.07 9.305 29.422 1 60.16 430 PHE B O 1
ATOM 11908 N N . SER B 1 431 ? 9.891 7.832 30.781 1 55.5 431 SER B N 1
ATOM 11909 C CA . SER B 1 431 ? 11.25 8.344 30.703 1 55.5 431 SER B CA 1
ATOM 11910 C C . SER B 1 431 ? 11.852 8.117 29.328 1 55.5 431 SER B C 1
ATOM 11912 O O . SER B 1 431 ? 12.07 6.973 28.922 1 55.5 431 SER B O 1
ATOM 11914 N N . THR B 1 432 ? 11.562 9.07 28.453 1 64.38 432 THR B N 1
ATOM 11915 C CA . THR B 1 432 ? 12.242 8.914 27.172 1 64.38 432 THR B CA 1
ATOM 11916 C C . THR B 1 432 ? 13.383 9.914 27.031 1 64.38 432 THR B C 1
ATOM 11918 O O . THR B 1 432 ? 13.469 10.883 27.797 1 64.38 432 THR B O 1
ATOM 11921 N N . ARG B 1 433 ? 14.328 9.578 26.328 1 68.88 433 ARG B N 1
ATOM 11922 C CA . ARG B 1 433 ? 15.492 10.383 25.969 1 68.88 433 ARG B CA 1
ATOM 11923 C C . ARG B 1 433 ? 15.07 11.664 25.25 1 68.88 433 ARG B C 1
ATOM 11925 O O . ARG B 1 433 ? 15.844 12.625 25.172 1 68.88 433 ARG B O 1
ATOM 11932 N N . TYR B 1 434 ? 13.789 11.828 25.047 1 72.44 434 TYR B N 1
ATOM 11933 C CA . TYR B 1 434 ? 13.359 12.969 24.25 1 72.44 434 TYR B CA 1
ATOM 11934 C C . TYR B 1 434 ? 12.352 13.828 25.016 1 72.44 434 TYR B C 1
ATOM 11936 O O . TYR B 1 434 ? 11.703 13.344 25.953 1 72.44 434 TYR B O 1
ATOM 11944 N N . SER B 1 435 ? 12.359 15.102 24.719 1 70.75 435 SER B N 1
ATOM 11945 C CA . SER B 1 435 ? 11.492 16.047 25.406 1 70.75 435 SER B CA 1
ATOM 11946 C C . SER B 1 435 ? 10.016 15.75 25.141 1 70.75 435 SER B C 1
ATOM 11948 O O . SER B 1 435 ? 9.648 15.383 24.031 1 70.75 435 SER B O 1
ATOM 11950 N N . LYS B 1 436 ? 9.289 15.633 26.203 1 71.88 436 LYS B N 1
ATOM 11951 C CA . LYS B 1 436 ? 7.848 15.422 26.109 1 71.88 436 LYS B CA 1
ATOM 11952 C C . LYS B 1 436 ? 7.086 16.484 26.891 1 71.88 436 LYS B C 1
ATOM 11954 O O . LYS B 1 436 ? 7.609 17.047 27.859 1 71.88 436 LYS B O 1
ATOM 11959 N N . PHE B 1 437 ? 6.004 16.797 26.469 1 71.44 437 PHE B N 1
ATOM 11960 C CA . PHE B 1 437 ? 5.16 17.766 27.156 1 71.44 437 PHE B CA 1
ATOM 11961 C C . PHE B 1 437 ? 4.672 17.203 28.5 1 71.44 437 PHE B C 1
ATOM 11963 O O . PHE B 1 437 ? 4.156 16.094 28.547 1 71.44 437 PHE B O 1
ATOM 11970 N N . GLN B 1 438 ? 5.074 17.688 29.625 1 70.12 438 GLN B N 1
ATOM 11971 C CA . GLN B 1 438 ? 4.672 17.188 30.938 1 70.12 438 GLN B CA 1
ATOM 11972 C C . GLN B 1 438 ? 3.967 18.266 31.75 1 70.12 438 GLN B C 1
ATOM 11974 O O . GLN B 1 438 ? 3.488 18 32.844 1 70.12 438 GLN B O 1
ATOM 11979 N N . GLY B 1 439 ? 3.646 19.406 31.266 1 68.12 439 GLY B N 1
ATOM 11980 C CA . GLY B 1 439 ? 2.994 20.484 32 1 68.12 439 GLY B CA 1
ATOM 11981 C C . GLY B 1 439 ? 3.959 21.328 32.812 1 68.12 439 GLY B C 1
ATOM 11982 O O . GLY B 1 439 ? 5.117 20.953 33 1 68.12 439 GLY B O 1
ATOM 11983 N N . THR B 1 440 ? 3.57 22.484 33.344 1 68.44 440 THR B N 1
ATOM 11984 C CA . THR B 1 440 ? 4.391 23.406 34.125 1 68.44 440 THR B CA 1
ATOM 11985 C C . THR B 1 440 ? 4.465 22.953 35.594 1 68.44 440 THR B C 1
ATOM 11987 O O . THR B 1 440 ? 3.434 22.812 36.25 1 68.44 440 THR B O 1
ATOM 11990 N N . PRO B 1 441 ? 5.68 22.688 36.031 1 70.88 441 PRO B N 1
ATOM 11991 C CA . PRO B 1 441 ? 5.797 22.359 37.438 1 70.88 441 PRO B CA 1
ATOM 11992 C C . PRO B 1 441 ? 5.43 23.516 38.375 1 70.88 441 PRO B C 1
ATOM 11994 O O . PRO B 1 441 ? 5.656 24.688 38 1 70.88 441 PRO B O 1
ATOM 11997 N N . PRO B 1 442 ? 4.719 23.297 39.438 1 67.94 442 PRO B N 1
ATOM 11998 C CA . PRO B 1 442 ? 4.32 24.375 40.344 1 67.94 442 PRO B CA 1
ATOM 11999 C C . PRO B 1 442 ? 5.512 25.156 40.875 1 67.94 442 PRO B C 1
ATOM 12001 O O . PRO B 1 442 ? 5.398 26.359 41.125 1 67.94 442 PRO B O 1
ATOM 12004 N N . ASP B 1 443 ? 6.586 24.531 41.062 1 80.31 443 ASP B N 1
ATOM 12005 C CA . ASP B 1 443 ? 7.754 25.234 41.594 1 80.31 443 ASP B CA 1
ATOM 12006 C C . ASP B 1 443 ? 8.781 25.484 40.5 1 80.31 443 ASP B C 1
ATOM 12008 O O . ASP B 1 443 ? 9.984 25.297 40.688 1 80.31 443 ASP B O 1
ATOM 12012 N N . LEU B 1 444 ? 8.227 26.109 39.469 1 86.5 444 LEU B N 1
ATOM 12013 C CA . LEU B 1 444 ? 9.141 26.297 38.344 1 86.5 444 LEU B CA 1
ATOM 12014 C C . LEU B 1 444 ? 10.156 27.391 38.656 1 86.5 444 LEU B C 1
ATOM 12016 O O . LEU B 1 444 ? 9.789 28.484 39.094 1 86.5 444 LEU B O 1
ATOM 12020 N N . VAL B 1 445 ? 11.414 27.062 38.562 1 92.69 445 VAL B N 1
ATOM 12021 C CA . VAL B 1 445 ? 12.531 27.984 38.719 1 92.69 445 VAL B CA 1
ATOM 12022 C C . VAL B 1 445 ? 13.289 28.078 37.375 1 92.69 445 VAL B C 1
ATOM 12024 O O . VAL B 1 445 ? 13.625 27.062 36.781 1 92.69 445 VAL B O 1
ATOM 12027 N N . ILE B 1 446 ? 13.445 29.312 36.875 1 95.75 446 ILE B N 1
ATOM 12028 C CA . ILE B 1 446 ? 14.195 29.516 35.656 1 95.75 446 ILE B CA 1
ATOM 12029 C C . ILE B 1 446 ? 15.688 29.609 35.969 1 95.75 446 ILE B C 1
ATOM 12031 O O . ILE B 1 446 ? 16.109 30.422 36.781 1 95.75 446 ILE B O 1
ATOM 12035 N N . GLN B 1 447 ? 16.422 28.797 35.375 1 96.19 447 GLN B N 1
ATOM 12036 C CA . GLN B 1 447 ? 17.875 28.812 35.531 1 96.19 447 GLN B CA 1
ATOM 12037 C C . GLN B 1 447 ? 18.5 29.828 34.562 1 96.19 447 GLN B C 1
ATOM 12039 O O . GLN B 1 447 ? 18.297 29.766 33.344 1 96.19 447 GLN B O 1
ATOM 12044 N N . ILE B 1 448 ? 19.281 30.766 35.125 1 96.56 448 ILE B N 1
ATOM 12045 C CA . ILE B 1 448 ? 19.891 31.812 34.312 1 96.56 448 ILE B CA 1
ATOM 12046 C C . ILE B 1 448 ? 21.406 31.625 34.281 1 96.56 448 ILE B C 1
ATOM 12048 O O . ILE B 1 448 ? 22.062 31.5 35.312 1 96.56 448 ILE B O 1
ATOM 12052 N N . VAL B 1 449 ? 21.875 31.547 33.125 1 95.94 449 VAL B N 1
ATOM 12053 C CA . VAL B 1 449 ? 23.312 31.469 32.875 1 95.94 449 VAL B CA 1
ATOM 12054 C C . VAL B 1 449 ? 23.812 32.781 32.25 1 95.94 449 VAL B C 1
ATOM 12056 O O . VAL B 1 449 ? 23.328 33.188 31.188 1 95.94 449 VAL B O 1
ATOM 12059 N N . LEU B 1 450 ? 24.75 33.406 32.969 1 95.5 450 LEU B N 1
ATOM 12060 C CA . LEU B 1 450 ? 25.312 34.656 32.438 1 95.5 450 LEU B CA 1
ATOM 12061 C C . LEU B 1 450 ? 26.672 34.406 31.797 1 95.5 450 LEU B C 1
ATOM 12063 O O . LEU B 1 450 ? 27.594 33.906 32.438 1 95.5 450 LEU B O 1
ATOM 12067 N N . ILE B 1 451 ? 26.734 34.844 30.547 1 94.62 451 ILE B N 1
ATOM 12068 C CA . ILE B 1 451 ? 27.969 34.656 29.797 1 94.62 451 ILE B CA 1
ATOM 12069 C C . ILE B 1 451 ? 28.531 36 29.391 1 94.62 451 ILE B C 1
ATOM 12071 O O . ILE B 1 451 ? 27.859 36.781 28.719 1 94.62 451 ILE B O 1
ATOM 12075 N N . ALA B 1 452 ? 29.75 36.188 29.812 1 92.19 452 ALA B N 1
ATOM 12076 C CA . ALA B 1 452 ? 30.453 37.406 29.406 1 92.19 452 ALA B CA 1
ATOM 12077 C C . ALA B 1 452 ? 31.344 37.125 28.188 1 92.19 452 ALA B C 1
ATOM 12079 O O . ALA B 1 452 ? 31.984 36.094 28.109 1 92.19 452 ALA B O 1
ATOM 12080 N N . ASP B 1 453 ? 31.359 38 27.25 1 87.75 453 ASP B N 1
ATOM 12081 C CA . ASP B 1 453 ? 32.094 37.75 26.016 1 87.75 453 ASP B CA 1
ATOM 12082 C C . ASP B 1 453 ? 33.594 37.969 26.203 1 87.75 453 ASP B C 1
ATOM 12084 O O . ASP B 1 453 ? 34.406 37.5 25.406 1 87.75 453 ASP B O 1
ATOM 12088 N N . THR B 1 454 ? 33.938 38.812 27.281 1 87.44 454 THR B N 1
ATOM 12089 C CA . THR B 1 454 ? 35.344 39.031 27.578 1 87.44 454 THR B CA 1
ATOM 12090 C C . THR B 1 454 ? 35.656 38.75 29.047 1 87.44 454 THR B C 1
ATOM 12092 O O . THR B 1 454 ? 34.75 38.844 29.891 1 87.44 454 THR B O 1
ATOM 12095 N N . SER B 1 455 ? 37 38.5 29.312 1 88.5 455 SER B N 1
ATOM 12096 C CA . SER B 1 455 ? 37.406 38.281 30.688 1 88.5 455 SER B CA 1
ATOM 12097 C C . SER B 1 455 ? 37.406 39.562 31.5 1 88.5 455 SER B C 1
ATOM 12099 O O . SER B 1 455 ? 37.156 39.562 32.688 1 88.5 455 SER B O 1
ATOM 12101 N N . ARG B 1 456 ? 37.594 40.656 30.75 1 86.44 456 ARG B N 1
ATOM 12102 C CA . ARG B 1 456 ? 37.594 41.969 31.391 1 86.44 456 ARG B CA 1
ATOM 12103 C C . ARG B 1 456 ? 36.188 42.281 31.922 1 86.44 456 ARG B C 1
ATOM 12105 O O . ARG B 1 456 ? 36.031 42.781 33.031 1 86.44 456 ARG B O 1
ATOM 12112 N N . LEU B 1 457 ? 35.281 42.031 31.156 1 88.19 457 LEU B N 1
ATOM 12113 C CA . LEU B 1 457 ? 33.906 42.25 31.562 1 88.19 457 LEU B CA 1
ATOM 12114 C C . LEU B 1 457 ? 33.531 41.375 32.75 1 88.19 457 LEU B C 1
ATOM 12116 O O . LEU B 1 457 ? 32.812 41.781 33.656 1 88.19 457 LEU B O 1
ATOM 12120 N N . GLN B 1 458 ? 34.031 40.156 32.719 1 90.56 458 GLN B N 1
ATOM 12121 C CA . GLN B 1 458 ? 33.781 39.25 33.844 1 90.56 458 GLN B CA 1
ATOM 12122 C C . GLN B 1 458 ? 34.344 39.781 35.156 1 90.56 458 GLN B C 1
ATOM 12124 O O . GLN B 1 458 ? 33.656 39.719 36.188 1 90.56 458 GLN B O 1
ATOM 12129 N N . GLN B 1 459 ? 35.5 40.344 35.062 1 88.12 459 GLN B N 1
ATOM 12130 C CA . GLN B 1 459 ? 36.125 40.906 36.25 1 88.12 459 GLN B CA 1
ATOM 12131 C C . GLN B 1 459 ? 35.375 42.125 36.75 1 88.12 459 GLN B C 1
ATOM 12133 O O . GLN B 1 459 ? 35.188 42.312 37.969 1 88.12 459 GLN B O 1
ATOM 12138 N N . LEU B 1 460 ? 34.969 42.875 35.844 1 87.31 460 LEU B N 1
ATOM 12139 C CA . LEU B 1 460 ? 34.188 44.062 36.188 1 87.31 460 LEU B CA 1
ATOM 12140 C C . LEU B 1 460 ? 32.906 43.688 36.906 1 87.31 460 LEU B C 1
ATOM 12142 O O . LEU B 1 460 ? 32.594 44.25 37.969 1 87.31 460 LEU B O 1
ATOM 12146 N N . LEU B 1 461 ? 32.219 42.719 36.344 1 89.31 461 LEU B N 1
ATOM 12147 C CA . LEU B 1 461 ? 30.953 42.312 36.906 1 89.31 461 LEU B CA 1
ATOM 12148 C C . LEU B 1 461 ? 31.172 41.625 38.25 1 89.31 461 LEU B C 1
ATOM 12150 O O . LEU B 1 461 ? 30.344 41.719 39.156 1 89.31 461 LEU B O 1
ATOM 12154 N N . ALA B 1 462 ? 32.312 41 38.344 1 90.31 462 ALA B N 1
ATOM 12155 C CA . ALA B 1 462 ? 32.656 40.344 39.594 1 90.31 462 ALA B CA 1
ATOM 12156 C C . ALA B 1 462 ? 32.812 41.344 40.719 1 90.31 462 ALA B C 1
ATOM 12158 O O . ALA B 1 462 ? 32.5 41.031 41.875 1 90.31 462 ALA B O 1
ATOM 12159 N N . THR B 1 463 ? 33.25 42.5 40.375 1 88.88 463 THR B N 1
ATOM 12160 C CA . THR B 1 463 ? 33.406 43.562 41.375 1 88.88 463 THR B CA 1
ATOM 12161 C C . THR B 1 463 ? 32.062 43.969 41.969 1 88.88 463 THR B C 1
ATOM 12163 O O . THR B 1 463 ? 32.031 44.438 43.125 1 88.88 463 THR B O 1
ATOM 12166 N N . TYR B 1 464 ? 31.141 43.781 41.281 1 87.12 464 TYR B N 1
ATOM 12167 C CA . TYR B 1 464 ? 29.812 44.094 41.781 1 87.12 464 TYR B CA 1
ATOM 12168 C C . TYR B 1 464 ? 29.125 42.875 42.344 1 87.12 464 TYR B C 1
ATOM 12170 O O . TYR B 1 464 ? 27.922 42.906 42.625 1 87.12 464 TYR B O 1
ATOM 12178 N N . GLY B 1 465 ? 29.812 41.719 42.375 1 86.94 465 GLY B N 1
ATOM 12179 C CA . GLY B 1 465 ? 29.297 40.5 42.969 1 86.94 465 GLY B CA 1
ATOM 12180 C C . GLY B 1 465 ? 28.5 39.656 42.031 1 86.94 465 GLY B C 1
ATOM 12181 O O . GLY B 1 465 ? 27.766 38.75 42.438 1 86.94 465 GLY B O 1
ATOM 12182 N N . ILE B 1 466 ? 28.578 39.938 40.812 1 90.62 466 ILE B N 1
ATOM 12183 C CA . ILE B 1 466 ? 27.844 39.156 39.812 1 90.62 466 ILE B CA 1
ATOM 12184 C C . ILE B 1 466 ? 28.766 38.125 39.188 1 90.62 466 ILE B C 1
ATOM 12186 O O . ILE B 1 466 ? 29.797 38.469 38.594 1 90.62 466 ILE B O 1
ATOM 12190 N N . GLN B 1 467 ? 28.375 36.906 39.344 1 89.44 467 GLN B N 1
ATOM 12191 C CA . GLN B 1 467 ? 29.172 35.812 38.812 1 89.44 467 GLN B CA 1
ATOM 12192 C C . GLN B 1 467 ? 28.781 35.5 37.375 1 89.44 467 GLN B C 1
ATOM 12194 O O . GLN B 1 467 ? 27.609 35.281 37.062 1 89.44 467 GLN B O 1
ATOM 12199 N N . THR B 1 468 ? 29.672 35.594 36.406 1 93.5 468 THR B N 1
ATOM 12200 C CA . THR B 1 468 ? 29.5 35.25 35 1 93.5 468 THR B CA 1
ATOM 12201 C C . THR B 1 468 ? 30.516 34.219 34.562 1 93.5 468 THR B C 1
ATOM 12203 O O . THR B 1 468 ? 31.453 33.906 35.281 1 93.5 468 THR B O 1
ATOM 12206 N N . GLN B 1 469 ? 30.25 33.594 33.5 1 93.94 469 GLN B N 1
ATOM 12207 C CA . GLN B 1 469 ? 31.188 32.688 32.875 1 93.94 469 GLN B CA 1
ATOM 12208 C C . GLN B 1 469 ? 31.578 33.125 31.469 1 93.94 469 GLN B C 1
ATOM 12210 O O . GLN B 1 469 ? 30.844 33.875 30.828 1 93.94 469 GLN B O 1
ATOM 12215 N N . THR B 1 470 ? 32.75 32.812 31.078 1 93 470 THR B N 1
ATOM 12216 C CA . THR B 1 470 ? 33.188 33.062 29.703 1 93 470 THR B CA 1
ATOM 12217 C C . THR B 1 470 ? 33.062 31.781 28.859 1 93 470 THR B C 1
ATOM 12219 O O . THR B 1 470 ? 33 30.672 29.406 1 93 470 THR B O 1
ATOM 12222 N N . PRO B 1 471 ? 33 31.906 27.562 1 91.19 471 PRO B N 1
ATOM 12223 C CA . PRO B 1 471 ? 32.875 30.734 26.703 1 91.19 471 PRO B CA 1
ATOM 12224 C C . PRO B 1 471 ? 34.031 29.734 26.922 1 91.19 471 PRO B C 1
ATOM 12226 O O . PRO B 1 471 ? 33.812 28.531 26.828 1 91.19 471 PRO B O 1
ATOM 12229 N N . HIS B 1 472 ? 35.125 30.156 27.297 1 90.31 472 HIS B N 1
ATOM 12230 C CA . HIS B 1 472 ? 36.281 29.281 27.547 1 90.31 472 HIS B CA 1
ATOM 12231 C C . HIS B 1 472 ? 36.094 28.484 28.828 1 90.31 472 HIS B C 1
ATOM 12233 O O . HIS B 1 472 ? 36.469 27.312 28.891 1 90.31 472 HIS B O 1
ATOM 12239 N N . GLN B 1 473 ? 35.562 29.094 29.797 1 90.62 473 GLN B N 1
ATOM 12240 C CA . GLN B 1 473 ? 35.375 28.469 31.094 1 90.62 473 GLN B CA 1
ATOM 12241 C C . GLN B 1 473 ? 34.281 27.391 31.047 1 90.62 473 GLN B C 1
ATOM 12243 O O . GLN B 1 473 ? 34.25 26.516 31.922 1 90.62 473 GLN B O 1
ATOM 12248 N N . ILE B 1 474 ? 33.5 27.453 30.078 1 91.44 474 ILE B N 1
ATOM 12249 C CA . ILE B 1 474 ? 32.375 26.516 30.016 1 91.44 474 ILE B CA 1
ATOM 12250 C C . ILE B 1 474 ? 32.75 25.297 29.188 1 91.44 474 ILE B C 1
ATOM 12252 O O . ILE B 1 474 ? 32.062 24.281 29.203 1 91.44 474 ILE B O 1
ATOM 12256 N N . GLU B 1 475 ? 33.844 25.219 28.625 1 88.38 475 GLU B N 1
ATOM 12257 C CA . GLU B 1 475 ? 34.281 24.047 27.859 1 88.38 475 GLU B CA 1
ATOM 12258 C C . GLU B 1 475 ? 34.375 22.812 28.75 1 88.38 475 GLU B C 1
ATOM 12260 O O . GLU B 1 475 ? 34.781 22.891 29.906 1 88.38 475 GLU B O 1
ATOM 12265 N N . PRO B 1 476 ? 33.781 21.688 28.203 1 90.38 476 PRO B N 1
ATOM 12266 C CA . PRO B 1 476 ? 33.531 21.312 26.812 1 90.38 476 PRO B CA 1
ATOM 12267 C C . PRO B 1 476 ? 32.125 21.641 26.344 1 90.38 476 PRO B C 1
ATOM 12269 O O . PRO B 1 476 ? 31.734 21.281 25.219 1 90.38 476 PRO B O 1
ATOM 12272 N N . LEU B 1 477 ? 31.391 22.25 27.172 1 93.69 477 LEU B N 1
ATOM 12273 C CA . LEU B 1 477 ? 30.062 22.703 26.766 1 93.69 477 LEU B CA 1
ATOM 12274 C C . LEU B 1 477 ? 30.172 23.844 25.75 1 93.69 477 LEU B C 1
ATOM 12276 O O . LEU B 1 477 ? 31.156 24.578 25.734 1 93.69 477 LEU B O 1
ATOM 12280 N N . GLN B 1 478 ? 29.234 23.938 24.875 1 93.5 478 GLN B N 1
ATOM 12281 C CA . GLN B 1 478 ? 29.281 24.969 23.844 1 93.5 478 GLN B CA 1
ATOM 12282 C C . GLN B 1 478 ? 28.047 25.875 23.906 1 93.5 478 GLN B C 1
ATOM 12284 O O . GLN B 1 478 ? 26.984 25.438 24.328 1 93.5 478 GLN B O 1
ATOM 12289 N N . ILE B 1 479 ? 28.25 27.078 23.547 1 94.81 479 ILE B N 1
ATOM 12290 C CA . ILE B 1 479 ? 27.156 28.031 23.375 1 94.81 479 ILE B CA 1
ATOM 12291 C C . ILE B 1 479 ? 26.953 28.312 21.891 1 94.81 479 ILE B C 1
ATOM 12293 O O . ILE B 1 479 ? 27.906 28.641 21.188 1 94.81 479 ILE B O 1
ATOM 12297 N N . TRP B 1 480 ? 25.688 28.094 21.469 1 93.75 480 TRP B N 1
ATOM 12298 C CA . TRP B 1 480 ? 25.359 28.312 20.062 1 93.75 480 TRP B CA 1
ATOM 12299 C C . TRP B 1 480 ? 24.5 29.547 19.891 1 93.75 480 TRP B C 1
ATOM 12301 O O . TRP B 1 480 ? 23.75 29.938 20.797 1 93.75 480 TRP B O 1
ATOM 12311 N N . SER B 1 481 ? 24.656 30.219 18.734 1 90.88 481 SER B N 1
ATOM 12312 C CA . SER B 1 481 ? 23.688 31.234 18.312 1 90.88 481 SER B CA 1
ATOM 12313 C C . SER B 1 481 ? 22.391 30.578 17.812 1 90.88 481 SER B C 1
ATOM 12315 O O . SER B 1 481 ? 22.391 29.406 17.438 1 90.88 481 SER B O 1
ATOM 12317 N N . PRO B 1 482 ? 21.281 31.234 17.891 1 89.25 482 PRO B N 1
ATOM 12318 C CA . PRO B 1 482 ? 20.031 30.688 17.359 1 89.25 482 PRO B CA 1
ATOM 12319 C C . PRO B 1 482 ? 20.156 30.266 15.891 1 89.25 482 PRO B C 1
ATOM 12321 O O . PRO B 1 482 ? 19.484 29.328 15.453 1 89.25 482 PRO B O 1
ATOM 12324 N N . LYS B 1 483 ? 20.984 30.922 15.156 1 88.88 483 LYS B N 1
ATOM 12325 C CA . LYS B 1 483 ? 21.188 30.578 13.75 1 88.88 483 LYS B CA 1
ATOM 12326 C C . LYS B 1 483 ? 21.812 29.203 13.609 1 88.88 483 LYS B C 1
ATOM 12328 O O . LYS B 1 483 ? 21.469 28.453 12.688 1 88.88 483 LYS B O 1
ATOM 12333 N N . GLN B 1 484 ? 22.688 28.891 14.5 1 92.31 484 GLN B N 1
ATOM 12334 C CA . GLN B 1 484 ? 23.328 27.578 14.461 1 92.31 484 GLN B CA 1
ATOM 12335 C C . GLN B 1 484 ? 22.328 26.484 14.805 1 92.31 484 GLN B C 1
ATOM 12337 O O . GLN B 1 484 ? 22.375 25.375 14.258 1 92.31 484 GLN B O 1
ATOM 12342 N N . LEU B 1 485 ? 21.5 26.797 15.734 1 93.75 485 LEU B N 1
ATOM 12343 C CA . LEU B 1 485 ? 20.469 25.828 16.062 1 93.75 485 LEU B CA 1
ATOM 12344 C C . LEU B 1 485 ? 19.531 25.594 14.883 1 93.75 485 LEU B C 1
ATOM 12346 O O . LEU B 1 485 ? 19.141 24.469 14.609 1 93.75 485 LEU B O 1
ATOM 12350 N N . THR B 1 486 ? 19.156 26.672 14.227 1 93.69 486 THR B N 1
ATOM 12351 C CA . THR B 1 486 ? 18.312 26.578 13.031 1 93.69 486 THR B CA 1
ATOM 12352 C C . THR B 1 486 ? 19 25.719 11.961 1 93.69 486 THR B C 1
ATOM 12354 O O . THR B 1 486 ? 18.359 24.875 11.328 1 93.69 486 THR B O 1
ATOM 12357 N N . LYS B 1 487 ? 20.266 25.969 11.797 1 93.25 487 LYS B N 1
ATOM 12358 C CA . LYS B 1 487 ? 21.047 25.203 10.836 1 93.25 487 LYS B CA 1
ATOM 12359 C C . LYS B 1 487 ? 21.031 23.719 11.188 1 93.25 487 LYS B C 1
ATOM 12361 O O . LYS B 1 487 ? 20.922 22.875 10.305 1 93.25 487 LYS B O 1
ATOM 12366 N N . ALA B 1 488 ? 21.172 23.406 12.383 1 93.38 488 ALA B N 1
ATOM 12367 C CA . ALA B 1 488 ? 21.156 22.016 12.828 1 93.38 488 ALA B CA 1
ATOM 12368 C C . ALA B 1 488 ? 19.828 21.344 12.508 1 93.38 488 ALA B C 1
ATOM 12370 O O . ALA B 1 488 ? 19.797 20.203 12.039 1 93.38 488 ALA B O 1
ATOM 12371 N N . TYR B 1 489 ? 18.734 22 12.75 1 94.69 489 TYR B N 1
ATOM 12372 C CA . TYR B 1 489 ? 17.406 21.422 12.57 1 94.69 489 TYR B CA 1
ATOM 12373 C C . TYR B 1 489 ? 17.047 21.312 11.094 1 94.69 489 TYR B C 1
ATOM 12375 O O . TYR B 1 489 ? 16.094 20.625 10.719 1 94.69 489 TYR B O 1
ATOM 12383 N N . GLU B 1 490 ? 17.766 21.984 10.211 1 94.25 490 GLU B N 1
ATOM 12384 C CA . GLU B 1 490 ? 17.531 21.875 8.773 1 94.25 490 GLU B CA 1
ATOM 12385 C C . GLU B 1 490 ? 17.828 20.453 8.273 1 94.25 490 GLU B C 1
ATOM 12387 O O . GLU B 1 490 ? 17.344 20.047 7.215 1 94.25 490 GLU B O 1
ATOM 12392 N N . PHE B 1 491 ? 18.562 19.703 9.047 1 93.69 491 PHE B N 1
ATOM 12393 C CA . PHE B 1 491 ? 18.906 18.344 8.664 1 93.69 491 PHE B CA 1
ATOM 12394 C C . PHE B 1 491 ? 17.812 17.359 9.094 1 93.69 491 PHE B C 1
ATOM 12396 O O . PHE B 1 491 ? 17.828 16.188 8.719 1 93.69 491 PHE B O 1
ATOM 12403 N N . LEU B 1 492 ? 16.844 17.859 9.82 1 95.38 492 LEU B N 1
ATOM 12404 C CA . LEU B 1 492 ? 15.758 17.016 10.312 1 95.38 492 LEU B CA 1
ATOM 12405 C C . LEU B 1 492 ? 14.734 16.75 9.203 1 95.38 492 LEU B C 1
ATOM 12407 O O . LEU B 1 492 ? 14.227 17.688 8.586 1 95.38 492 LEU B O 1
ATOM 12411 N N . GLY B 1 493 ? 14.398 15.547 8.914 1 95.5 493 GLY B N 1
ATOM 12412 C CA . GLY B 1 493 ? 13.352 15.164 7.988 1 95.5 493 GLY B CA 1
ATOM 12413 C C . GLY B 1 493 ? 13.773 15.258 6.535 1 95.5 493 GLY B C 1
ATOM 12414 O O . GLY B 1 493 ? 12.93 15.305 5.637 1 95.5 493 GLY B O 1
ATOM 12415 N N . VAL B 1 494 ? 15.094 15.32 6.254 1 95.94 494 VAL B N 1
ATOM 12416 C CA . VAL B 1 494 ? 15.602 15.391 4.891 1 95.94 494 VAL B CA 1
ATOM 12417 C C . VAL B 1 494 ? 15.516 14.016 4.23 1 95.94 494 VAL B C 1
ATOM 12419 O O . VAL B 1 494 ? 15.828 13 4.859 1 95.94 494 VAL B O 1
ATOM 12422 N N . ASN B 1 495 ? 14.977 13.969 3.039 1 95.69 495 ASN B N 1
ATOM 12423 C CA . ASN B 1 495 ? 14.883 12.75 2.246 1 95.69 495 ASN B CA 1
ATOM 12424 C C . ASN B 1 495 ? 15.117 13.023 0.764 1 95.69 495 ASN B C 1
ATOM 12426 O O . ASN B 1 495 ? 14.258 13.586 0.085 1 95.69 495 ASN B O 1
ATOM 12430 N N . HIS B 1 496 ? 16.172 12.578 0.221 1 91.81 496 HIS B N 1
ATOM 12431 C CA . HIS B 1 496 ? 16.578 12.875 -1.15 1 91.81 496 HIS B CA 1
ATOM 12432 C C . HIS B 1 496 ? 15.719 12.109 -2.152 1 91.81 496 HIS B C 1
ATOM 12434 O O . HIS B 1 496 ? 15.438 12.609 -3.244 1 91.81 496 HIS B O 1
ATOM 12440 N N . LYS B 1 497 ? 15.305 10.93 -1.801 1 90 497 LYS B N 1
ATOM 12441 C CA . LYS B 1 497 ? 14.469 10.141 -2.693 1 90 497 LYS B CA 1
ATOM 12442 C C . LYS B 1 497 ? 13.141 10.836 -2.969 1 90 497 LYS B C 1
ATOM 12444 O O . LYS B 1 497 ? 12.641 10.82 -4.098 1 90 497 LYS B O 1
ATOM 12449 N N . LEU B 1 498 ? 12.547 11.453 -1.92 1 94.62 498 LEU B N 1
ATOM 12450 C CA . LEU B 1 498 ? 11.258 12.125 -2.021 1 94.62 498 LEU B CA 1
ATOM 12451 C C . LEU B 1 498 ? 11.445 13.609 -2.33 1 94.62 498 LEU B C 1
ATOM 12453 O O . LEU B 1 498 ? 10.469 14.344 -2.469 1 94.62 498 LEU B O 1
ATOM 12457 N N . GLU B 1 499 ? 12.703 14.07 -2.424 1 94.94 499 GLU B N 1
ATOM 12458 C CA . GLU B 1 499 ? 13.047 15.469 -2.682 1 94.94 499 GLU B CA 1
ATOM 12459 C C . GLU B 1 499 ? 12.492 16.375 -1.589 1 94.94 499 GLU B C 1
ATOM 12461 O O . GLU B 1 499 ? 11.898 17.422 -1.882 1 94.94 499 GLU B O 1
ATOM 12466 N N . LEU B 1 500 ? 12.57 15.922 -0.373 1 96.94 500 LEU B N 1
ATOM 12467 C CA . LEU B 1 500 ? 12.195 16.703 0.798 1 96.94 500 LEU B CA 1
ATOM 12468 C C . LEU B 1 500 ? 13.422 17.359 1.426 1 96.94 500 LEU B C 1
ATOM 12470 O O . LEU B 1 500 ? 14.43 16.688 1.672 1 96.94 500 LEU B O 1
ATOM 12474 N N . THR B 1 501 ? 13.367 18.625 1.754 1 95.81 501 THR B N 1
ATOM 12475 C CA . THR B 1 501 ? 14.523 19.375 2.211 1 95.81 501 THR B CA 1
ATOM 12476 C C . THR B 1 501 ? 14.523 19.5 3.732 1 95.81 501 THR B C 1
ATOM 12478 O O . THR B 1 501 ? 15.367 20.203 4.305 1 95.81 501 THR B O 1
ATOM 12481 N N . GLY B 1 502 ? 13.57 18.891 4.348 1 94.94 502 GLY B N 1
ATOM 12482 C CA . GLY B 1 502 ? 13.539 18.938 5.801 1 94.94 502 GLY B CA 1
ATOM 12483 C C . GLY B 1 502 ? 12.867 20.188 6.344 1 94.94 502 GLY B C 1
ATOM 12484 O O . GLY B 1 502 ? 11.945 20.719 5.734 1 94.94 502 GLY B O 1
ATOM 12485 N N . ARG B 1 503 ? 13.242 20.594 7.523 1 95.62 503 ARG B N 1
ATOM 12486 C CA . ARG B 1 503 ? 12.609 21.719 8.195 1 95.62 503 ARG B CA 1
ATOM 12487 C C . ARG B 1 503 ? 12.992 23.031 7.523 1 95.62 503 ARG B C 1
ATOM 12489 O O . ARG B 1 503 ? 14.172 23.281 7.246 1 95.62 503 ARG B O 1
ATOM 12496 N N . PRO B 1 504 ? 12.078 23.906 7.277 1 91.88 504 PRO B N 1
ATOM 12497 C CA . PRO B 1 504 ? 12.414 25.219 6.738 1 91.88 504 PRO B CA 1
ATOM 12498 C C . PRO B 1 504 ? 13.234 26.062 7.715 1 91.88 504 PRO B C 1
ATOM 12500 O O . PRO B 1 504 ? 13.148 25.875 8.93 1 91.88 504 PRO B O 1
ATOM 12503 N N . SER B 1 505 ? 13.992 26.938 7.188 1 89.25 505 SER B N 1
ATOM 12504 C CA . SER B 1 505 ? 14.867 27.781 7.996 1 89.25 505 SER B CA 1
ATOM 12505 C C . SER B 1 505 ? 14.062 28.828 8.758 1 89.25 505 SER B C 1
ATOM 12507 O O . SER B 1 505 ? 13.977 29.984 8.336 1 89.25 505 SER B O 1
ATOM 12509 N N . ARG B 1 506 ? 13.516 28.391 9.859 1 83.62 506 ARG B N 1
ATOM 12510 C CA . ARG B 1 506 ? 12.734 29.25 10.742 1 83.62 506 ARG B CA 1
ATOM 12511 C C . ARG B 1 506 ? 13.422 29.406 12.102 1 83.62 506 ARG B C 1
ATOM 12513 O O . ARG B 1 506 ? 13.93 28.438 12.656 1 83.62 506 ARG B O 1
ATOM 12520 N N . PRO B 1 507 ? 13.453 30.594 12.516 1 85.38 507 PRO B N 1
ATOM 12521 C CA . PRO B 1 507 ? 14.109 30.781 13.812 1 85.38 507 PRO B CA 1
ATOM 12522 C C . PRO B 1 507 ? 13.328 30.156 14.969 1 85.38 507 PRO B C 1
ATOM 12524 O O . PRO B 1 507 ? 12.109 30 14.875 1 85.38 507 PRO B O 1
ATOM 12527 N N . PHE B 1 508 ? 14.078 29.891 16.062 1 90.75 508 PHE B N 1
ATOM 12528 C CA . PHE B 1 508 ? 13.461 29.328 17.25 1 90.75 508 PHE B CA 1
ATOM 12529 C C . PHE B 1 508 ? 13.195 30.406 18.297 1 90.75 508 PHE B C 1
ATOM 12531 O O . PHE B 1 508 ? 13.906 31.422 18.344 1 90.75 508 PHE B O 1
ATOM 12538 N N . GLY B 1 509 ? 12.195 30.172 19.047 1 88.19 509 GLY B N 1
ATOM 12539 C CA . GLY B 1 509 ? 11.844 31.109 20.109 1 88.19 509 GLY B CA 1
ATOM 12540 C C . GLY B 1 509 ? 12.523 30.797 21.438 1 88.19 509 GLY B C 1
ATOM 12541 O O . GLY B 1 509 ? 13.461 30 21.469 1 88.19 509 GLY B O 1
ATOM 12542 N N . VAL B 1 510 ? 12.109 31.453 22.453 1 90.69 510 VAL B N 1
ATOM 12543 C CA . VAL B 1 510 ? 12.75 31.422 23.766 1 90.69 510 VAL B CA 1
ATOM 12544 C C . VAL B 1 510 ? 12.57 30.031 24.391 1 90.69 510 VAL B C 1
ATOM 12546 O O . VAL B 1 510 ? 13.445 29.578 25.125 1 90.69 510 VAL B O 1
ATOM 12549 N N . LEU B 1 511 ? 11.539 29.359 24.094 1 92.56 511 LEU B N 1
ATOM 12550 C CA . LEU B 1 511 ? 11.305 28.047 24.688 1 92.56 511 LEU B CA 1
ATOM 12551 C C . LEU B 1 511 ? 12.352 27.047 24.219 1 92.56 511 LEU B C 1
ATOM 12553 O O . LEU B 1 511 ? 12.922 26.297 25.016 1 92.56 511 LEU B O 1
ATOM 12557 N N . SER B 1 512 ? 12.594 27.078 22.891 1 94.44 512 SER B N 1
ATOM 12558 C CA . SER B 1 512 ? 13.547 26.141 22.312 1 94.44 512 SER B CA 1
ATOM 12559 C C . SER B 1 512 ? 14.977 26.484 22.719 1 94.44 512 SER B C 1
ATOM 12561 O O . SER B 1 512 ? 15.812 25.594 22.891 1 94.44 512 SER B O 1
ATOM 12563 N N . THR B 1 513 ? 15.242 27.734 22.844 1 95 513 THR B N 1
ATOM 12564 C CA . THR B 1 513 ? 16.609 28.141 23.188 1 95 513 THR B CA 1
ATOM 12565 C C . THR B 1 513 ? 16.875 27.938 24.672 1 95 513 THR B C 1
ATOM 12567 O O . THR B 1 513 ? 18.016 28.016 25.109 1 95 513 THR B O 1
ATOM 12570 N N . SER B 1 514 ? 15.867 27.688 25.422 1 94.94 514 SER B N 1
ATOM 12571 C CA . SER B 1 514 ? 16.031 27.469 26.859 1 94.94 514 SER B CA 1
ATOM 12572 C C . SER B 1 514 ? 16.172 25.984 27.188 1 94.94 514 SER B C 1
ATOM 12574 O O . SER B 1 514 ? 16.062 25.594 28.344 1 94.94 514 SER B O 1
ATOM 12576 N N . LYS B 1 515 ? 16.312 25.125 26.234 1 93.81 515 LYS B N 1
ATOM 12577 C CA . LYS B 1 515 ? 16.656 23.719 26.375 1 93.81 515 LYS B CA 1
ATOM 12578 C C . LYS B 1 515 ? 18.156 23.484 26.203 1 93.81 515 LYS B C 1
ATOM 12580 O O . LYS B 1 515 ? 18.828 24.281 25.547 1 93.81 515 LYS B O 1
ATOM 12585 N N . ILE B 1 516 ? 18.578 22.469 26.844 1 95 516 ILE B N 1
ATOM 12586 C CA . ILE B 1 516 ? 19.953 22.016 26.578 1 95 516 ILE B CA 1
ATOM 12587 C C . ILE B 1 516 ? 19.938 20.906 25.547 1 95 516 ILE B C 1
ATOM 12589 O O . ILE B 1 516 ? 19.094 20.016 25.594 1 95 516 ILE B O 1
ATOM 12593 N N . TYR B 1 517 ? 20.812 21 24.594 1 94.94 517 TYR B N 1
ATOM 12594 C CA . TYR B 1 517 ? 20.812 20.031 23.5 1 94.94 517 TYR B CA 1
ATOM 12595 C C . TYR B 1 517 ? 22.062 19.156 23.562 1 94.94 517 TYR B C 1
ATOM 12597 O O . TYR B 1 517 ? 23.141 19.609 23.938 1 94.94 517 TYR B O 1
ATOM 12605 N N . ARG B 1 518 ? 21.844 17.969 23.312 1 92.44 518 ARG B N 1
ATOM 12606 C CA . ARG B 1 518 ? 22.938 17.031 23.094 1 92.44 518 ARG B CA 1
ATOM 12607 C C . ARG B 1 518 ? 23.125 16.734 21.625 1 92.44 518 ARG B C 1
ATOM 12609 O O . ARG B 1 518 ? 22.25 16.141 20.984 1 92.44 518 ARG B O 1
ATOM 12616 N N . VAL B 1 519 ? 24.25 17.141 21.031 1 90.5 519 VAL B N 1
ATOM 12617 C CA . VAL B 1 519 ? 24.547 17 19.609 1 90.5 519 VAL B CA 1
ATOM 12618 C C . VAL B 1 519 ? 25.859 16.25 19.438 1 90.5 519 VAL B C 1
ATOM 12620 O O . VAL B 1 519 ? 26.922 16.75 19.781 1 90.5 519 VAL B O 1
ATOM 12623 N N . CYS B 1 520 ? 25.844 15.062 18.781 1 83.5 520 CYS B N 1
ATOM 12624 C CA . CYS B 1 520 ? 27.047 14.281 18.5 1 83.5 520 CYS B CA 1
ATOM 12625 C C . CYS B 1 520 ? 27.938 14.203 19.734 1 83.5 520 CYS B C 1
ATOM 12627 O O . CYS B 1 520 ? 29.125 14.523 19.672 1 83.5 520 CYS B O 1
ATOM 12629 N N . SER B 1 521 ? 27.469 14 20.891 1 81.75 521 SER B N 1
ATOM 12630 C CA . SER B 1 521 ? 28.141 13.781 22.172 1 81.75 521 SER B CA 1
ATOM 12631 C C . SER B 1 521 ? 28.594 15.102 22.797 1 81.75 521 SER B C 1
ATOM 12633 O O . SER B 1 521 ? 29.375 15.109 23.75 1 81.75 521 SER B O 1
ATOM 12635 N N . LYS B 1 522 ? 28.219 16.172 22.219 1 89.44 522 LYS B N 1
ATOM 12636 C CA . LYS B 1 522 ? 28.484 17.484 22.797 1 89.44 522 LYS B CA 1
ATOM 12637 C C . LYS B 1 522 ? 27.219 18.078 23.406 1 89.44 522 LYS B C 1
ATOM 12639 O O . LYS B 1 522 ? 26.094 17.766 22.984 1 89.44 522 LYS B O 1
ATOM 12644 N N . THR B 1 523 ? 27.406 18.797 24.406 1 94.25 523 THR B N 1
ATOM 12645 C CA . THR B 1 523 ? 26.297 19.484 25.062 1 94.25 523 THR B CA 1
ATOM 12646 C C . THR B 1 523 ? 26.281 20.969 24.656 1 94.25 523 THR B C 1
ATOM 12648 O O . THR B 1 523 ? 27.312 21.641 24.734 1 94.25 523 THR B O 1
ATOM 12651 N N . VAL B 1 524 ? 25.172 21.406 24.203 1 95 524 VAL B N 1
ATOM 12652 C CA . VAL B 1 524 ? 25.094 22.734 23.609 1 95 524 VAL B CA 1
ATOM 12653 C C . VAL B 1 524 ? 23.953 23.516 24.266 1 95 524 VAL B C 1
ATOM 12655 O O . VAL B 1 524 ? 22.891 22.969 24.516 1 95 524 VAL B O 1
ATOM 12658 N N . LEU B 1 525 ? 24.203 24.75 24.594 1 95.88 525 LEU B N 1
ATOM 12659 C CA . LEU B 1 525 ? 23.188 25.703 25.016 1 95.88 525 LEU B CA 1
ATOM 12660 C C . LEU B 1 525 ? 23.094 26.875 24.047 1 95.88 525 LEU B C 1
ATOM 12662 O O . LEU B 1 525 ? 24.125 27.328 23.531 1 95.88 525 LEU B O 1
ATOM 12666 N N . CYS B 1 526 ? 21.875 27.344 23.766 1 95.38 526 CYS B N 1
ATOM 12667 C CA . CYS B 1 526 ? 21.672 28.453 22.844 1 95.38 526 CYS B CA 1
ATOM 12668 C C . CYS B 1 526 ? 21.172 29.688 23.578 1 95.38 526 CYS B C 1
ATOM 12670 O O . CYS B 1 526 ? 20.359 29.578 24.484 1 95.38 526 CYS B O 1
ATOM 12672 N N . TYR B 1 527 ? 21.719 30.797 23.25 1 92.94 527 TYR B N 1
ATOM 12673 C CA . TYR B 1 527 ? 21.156 32.031 23.812 1 92.94 527 TYR B CA 1
ATOM 12674 C C . TYR B 1 527 ? 19.969 32.5 22.969 1 92.94 527 TYR B C 1
ATOM 12676 O O . TYR B 1 527 ? 19.844 32.156 21.797 1 92.94 527 TYR B O 1
ATOM 12684 N N . PRO B 1 528 ? 19.047 33.25 23.516 1 90.75 528 PRO B N 1
ATOM 12685 C CA . PRO B 1 528 ? 17.844 33.688 22.812 1 90.75 528 PRO B CA 1
ATOM 12686 C C . PRO B 1 528 ? 18.156 34.656 21.656 1 90.75 528 PRO B C 1
ATOM 12688 O O . PRO B 1 528 ? 19.219 35.25 21.625 1 90.75 528 PRO B O 1
ATOM 12691 N N . LEU B 1 529 ? 17.172 34.812 20.828 1 82.44 529 LEU B N 1
ATOM 12692 C CA . LEU B 1 529 ? 17.266 35.656 19.641 1 82.44 529 LEU B CA 1
ATOM 12693 C C . LEU B 1 529 ? 17.484 37.094 20.047 1 82.44 529 LEU B C 1
ATOM 12695 O O . LEU B 1 529 ? 18.062 37.875 19.266 1 82.44 529 LEU B O 1
ATOM 12699 N N . LEU B 1 530 ? 17.094 37.438 21.203 1 80.12 530 LEU B N 1
ATOM 12700 C CA . LEU B 1 530 ? 17.203 38.781 21.734 1 80.12 530 LEU B CA 1
ATOM 12701 C C . LEU B 1 530 ? 18.656 39.281 21.734 1 80.12 530 LEU B C 1
ATOM 12703 O O . LEU B 1 530 ? 18.922 40.469 21.547 1 80.12 530 LEU B O 1
ATOM 12707 N N . PHE B 1 531 ? 19.562 38.344 21.828 1 82 531 PHE B N 1
ATOM 12708 C CA . PHE B 1 531 ? 20.953 38.75 22 1 82 531 PHE B CA 1
ATOM 12709 C C . PHE B 1 531 ? 21.703 38.594 20.672 1 82 531 PHE B C 1
ATOM 12711 O O . PHE B 1 531 ? 22.922 38.812 20.625 1 82 531 PHE B O 1
ATOM 12718 N N . GLU B 1 532 ? 20.938 38.156 19.75 1 76 532 GLU B N 1
ATOM 12719 C CA . GLU B 1 532 ? 21.578 38.062 18.438 1 76 532 GLU B CA 1
ATOM 12720 C C . GLU B 1 532 ? 21.703 39.406 17.766 1 76 532 GLU B C 1
ATOM 12722 O O . GLU B 1 532 ? 20.75 40.188 17.734 1 76 532 GLU B O 1
ATOM 12727 N N . LEU B 1 533 ? 22.906 39.844 17.688 1 58.84 533 LEU B N 1
ATOM 12728 C CA . LEU B 1 533 ? 23.141 41.156 17.062 1 58.84 533 LEU B CA 1
ATOM 12729 C C . LEU B 1 533 ? 22.734 41.125 15.594 1 58.84 533 LEU B C 1
ATOM 12731 O O . LEU B 1 533 ? 23.562 40.875 14.719 1 58.84 533 LEU B O 1
ATOM 12735 N N . SER B 1 534 ? 21.781 40.375 15.492 1 58.78 534 SER B N 1
ATOM 12736 C CA . SER B 1 534 ? 21.375 40.219 14.102 1 58.78 534 SER B CA 1
ATOM 12737 C C . SER B 1 534 ? 21.062 41.562 13.469 1 58.78 534 SER B C 1
ATOM 12739 O O . SER B 1 534 ? 21.156 42.594 14.133 1 58.78 534 SER B O 1
ATOM 12741 N N . ASP B 1 535 ? 20.125 41.531 12.422 1 61.75 535 ASP B N 1
ATOM 12742 C CA . ASP B 1 535 ? 19.812 42.344 11.25 1 61.75 535 ASP B CA 1
ATOM 12743 C C . ASP B 1 535 ? 18.969 43.531 11.641 1 61.75 535 ASP B C 1
ATOM 12745 O O . ASP B 1 535 ? 18.625 44.375 10.781 1 61.75 535 ASP B O 1
ATOM 12749 N N . PHE B 1 536 ? 18.641 43.625 13.086 1 67.5 536 PHE B N 1
ATOM 12750 C CA . PHE B 1 536 ? 17.922 44.844 13.453 1 67.5 536 PHE B CA 1
ATOM 12751 C C . PHE B 1 536 ? 18.578 45.531 14.648 1 67.5 536 PHE B C 1
ATOM 12753 O O . PHE B 1 536 ? 19.484 44.969 15.266 1 67.5 536 PHE B O 1
ATOM 12760 N N . TYR B 1 537 ? 18.375 46.781 14.977 1 78.94 537 TYR B N 1
ATOM 12761 C CA . TYR B 1 537 ? 19.156 47.625 15.867 1 78.94 537 TYR B CA 1
ATOM 12762 C C . TYR B 1 537 ? 18.531 47.688 17.25 1 78.94 537 TYR B C 1
ATOM 12764 O O . TYR B 1 537 ? 19.016 48.406 18.141 1 78.94 537 TYR B O 1
ATOM 12772 N N . LEU B 1 538 ? 17.547 46.844 17.547 1 79.81 538 LEU B N 1
ATOM 12773 C CA . LEU B 1 538 ? 16.844 46.969 18.828 1 79.81 538 LEU B CA 1
ATOM 12774 C C . LEU B 1 538 ? 17.75 46.562 19.984 1 79.81 538 LEU B C 1
ATOM 12776 O O . LEU B 1 538 ? 17.594 47.031 21.109 1 79.81 538 LEU B O 1
ATOM 12780 N N . ALA B 1 539 ? 18.656 45.75 19.688 1 74.94 539 ALA B N 1
ATOM 12781 C CA . ALA B 1 539 ? 19.562 45.25 20.719 1 74.94 539 ALA B CA 1
ATOM 12782 C C . ALA B 1 539 ? 20.516 46.344 21.203 1 74.94 539 ALA B C 1
ATOM 12784 O O . ALA B 1 539 ? 21.125 46.219 22.266 1 74.94 539 ALA B O 1
ATOM 12785 N N . GLN B 1 540 ? 20.516 47.344 20.453 1 75.5 540 GLN B N 1
ATOM 12786 C CA . GLN B 1 540 ? 21.422 48.438 20.812 1 75.5 540 GLN B CA 1
ATOM 12787 C C . GLN B 1 540 ? 20.844 49.312 21.922 1 75.5 540 GLN B C 1
ATOM 12789 O O . GLN B 1 540 ? 21.562 50.062 22.578 1 75.5 540 GLN B O 1
ATOM 12794 N N . ASP B 1 541 ? 19.516 49.188 22.062 1 80.94 541 ASP B N 1
ATOM 12795 C CA . ASP B 1 541 ? 18.891 49.875 23.188 1 80.94 541 ASP B CA 1
ATOM 12796 C C . ASP B 1 541 ? 18.859 48.969 24.422 1 80.94 541 ASP B C 1
ATOM 12798 O O . ASP B 1 541 ? 17.969 48.125 24.531 1 80.94 541 ASP B O 1
ATOM 12802 N N . ILE B 1 542 ? 19.656 49.188 25.344 1 79.06 542 ILE B N 1
ATOM 12803 C CA . ILE B 1 542 ? 19.859 48.312 26.484 1 79.06 542 ILE B CA 1
ATOM 12804 C C . ILE B 1 542 ? 18.594 48.312 27.359 1 79.06 542 ILE B C 1
ATOM 12806 O O . ILE B 1 542 ? 18.266 47.312 27.969 1 79.06 542 ILE B O 1
ATOM 12810 N N . SER B 1 543 ? 17.969 49.5 27.438 1 82.75 543 SER B N 1
ATOM 12811 C CA . SER B 1 543 ? 16.734 49.562 28.219 1 82.75 543 SER B CA 1
ATOM 12812 C C . SER B 1 543 ? 15.672 48.625 27.641 1 82.75 543 SER B C 1
ATOM 12814 O O . SER B 1 543 ? 14.945 47.969 28.391 1 82.75 543 SER B O 1
ATOM 12816 N N . LEU B 1 544 ? 15.648 48.688 26.375 1 84.06 544 LEU B N 1
ATOM 12817 C CA . LEU B 1 544 ? 14.695 47.781 25.719 1 84.06 544 LEU B CA 1
ATOM 12818 C C . LEU B 1 544 ? 15.086 46.344 25.938 1 84.06 544 LEU B C 1
ATOM 12820 O O . LEU B 1 544 ? 14.219 45.469 26.125 1 84.06 544 LEU B O 1
ATOM 12824 N N . VAL B 1 545 ? 16.281 46.031 25.844 1 83.94 545 VAL B N 1
ATOM 12825 C CA . VAL B 1 545 ? 16.781 44.688 26.047 1 83.94 545 VAL B CA 1
ATOM 12826 C C . VAL B 1 545 ? 16.438 44.219 27.453 1 83.94 545 VAL B C 1
ATOM 12828 O O . VAL B 1 545 ? 16.062 43.031 27.656 1 83.94 545 VAL B O 1
ATOM 12831 N N . MET B 1 546 ? 16.625 45.062 28.391 1 87.12 546 MET B N 1
ATOM 12832 C CA . MET B 1 546 ? 16.312 44.719 29.766 1 87.12 546 MET B CA 1
ATOM 12833 C C . MET B 1 546 ? 14.82 44.406 29.922 1 87.12 546 MET B C 1
ATOM 12835 O O . MET B 1 546 ? 14.461 43.438 30.594 1 87.12 546 MET B O 1
ATOM 12839 N N . ASP B 1 547 ? 14.008 45.219 29.297 1 85.12 547 ASP B N 1
ATOM 12840 C CA . ASP B 1 547 ? 12.57 44.938 29.312 1 85.12 547 ASP B CA 1
ATOM 12841 C C . ASP B 1 547 ? 12.266 43.594 28.656 1 85.12 547 ASP B C 1
ATOM 12843 O O . ASP B 1 547 ? 11.406 42.844 29.141 1 85.12 547 ASP B O 1
ATOM 12847 N N . ASP B 1 548 ? 12.883 43.375 27.578 1 86.5 548 ASP B N 1
ATOM 12848 C CA . ASP B 1 548 ? 12.656 42.125 26.859 1 86.5 548 ASP B CA 1
ATOM 12849 C C . ASP B 1 548 ? 13.164 40.906 27.656 1 86.5 548 ASP B C 1
ATOM 12851 O O . ASP B 1 548 ? 12.594 39.844 27.578 1 86.5 548 ASP B O 1
ATOM 12855 N N . CYS B 1 549 ? 14.211 41.062 28.359 1 89.75 549 CYS B N 1
ATOM 12856 C CA . CYS B 1 549 ? 14.68 40 29.25 1 89.75 549 CYS B CA 1
ATOM 12857 C C . CYS B 1 549 ? 13.609 39.656 30.281 1 89.75 549 CYS B C 1
ATOM 12859 O O . CYS B 1 549 ? 13.328 38.469 30.516 1 89.75 549 CYS B O 1
ATOM 12861 N N . ARG B 1 550 ? 13.07 40.719 30.844 1 88.44 550 ARG B N 1
ATOM 12862 C CA . ARG B 1 550 ? 12.008 40.5 31.812 1 88.44 550 ARG B CA 1
ATOM 12863 C C . ARG B 1 550 ? 10.812 39.781 31.172 1 88.44 550 ARG B C 1
ATOM 12865 O O . ARG B 1 550 ? 10.211 38.906 31.781 1 88.44 550 ARG B O 1
ATOM 12872 N N . ASN B 1 551 ? 10.5 40.219 29.984 1 84.69 551 ASN B N 1
ATOM 12873 C CA . ASN B 1 551 ? 9.398 39.594 29.25 1 84.69 551 ASN B CA 1
ATOM 12874 C C . ASN B 1 551 ? 9.68 38.125 28.953 1 84.69 551 ASN B C 1
ATOM 12876 O O . ASN B 1 551 ? 8.773 37.312 29 1 84.69 551 ASN B O 1
ATOM 12880 N N . ASP B 1 552 ? 10.844 37.812 28.516 1 89.75 552 ASP B N 1
ATOM 12881 C CA . ASP B 1 552 ? 11.227 36.438 28.234 1 89.75 552 ASP B CA 1
ATOM 12882 C C . ASP B 1 552 ? 11.047 35.531 29.469 1 89.75 552 ASP B C 1
ATOM 12884 O O . ASP B 1 552 ? 10.555 34.406 29.375 1 89.75 552 ASP B O 1
ATOM 12888 N N . LEU B 1 553 ? 11.484 36.031 30.547 1 91.81 553 LEU B N 1
ATOM 12889 C CA . LEU B 1 553 ? 11.383 35.281 31.781 1 91.81 553 LEU B CA 1
ATOM 12890 C C . LEU B 1 553 ? 9.93 35.062 32.156 1 91.81 553 LEU B C 1
ATOM 12892 O O . LEU B 1 553 ? 9.555 33.969 32.594 1 91.81 553 LEU B O 1
ATOM 12896 N N . GLN B 1 554 ? 9.141 36.094 32 1 86.38 554 GLN B N 1
ATOM 12897 C CA . GLN B 1 554 ? 7.715 35.969 32.281 1 86.38 554 GLN B CA 1
ATOM 12898 C C . GLN B 1 554 ? 7.078 34.938 31.312 1 86.38 554 GLN B C 1
ATOM 12900 O O . GLN B 1 554 ? 6.242 34.156 31.734 1 86.38 554 GLN B O 1
ATOM 12905 N N . PHE B 1 555 ? 7.453 35.062 30.156 1 84.44 555 PHE B N 1
ATOM 12906 C CA . PHE B 1 555 ? 6.945 34.156 29.141 1 84.44 555 PHE B CA 1
ATOM 12907 C C . PHE B 1 555 ? 7.332 32.719 29.453 1 84.44 555 PHE B C 1
ATOM 12909 O O . PHE B 1 555 ? 6.516 31.797 29.297 1 84.44 555 PHE B O 1
ATOM 12916 N N . LEU B 1 556 ? 8.531 32.469 29.766 1 90.38 556 LEU B N 1
ATOM 12917 C CA . LEU B 1 556 ? 9.008 31.125 30.109 1 90.38 556 LEU B CA 1
ATOM 12918 C C . LEU B 1 556 ? 8.266 30.562 31.312 1 90.38 556 LEU B C 1
ATOM 12920 O O . LEU B 1 556 ? 7.98 29.359 31.359 1 90.38 556 LEU B O 1
ATOM 12924 N N . SER B 1 557 ? 8.039 31.391 32.219 1 88.19 557 SER B N 1
ATOM 12925 C CA . SER B 1 557 ? 7.34 30.953 33.438 1 88.19 557 SER B CA 1
ATOM 12926 C C . SER B 1 557 ? 5.93 30.469 33.094 1 88.19 557 SER B C 1
ATOM 12928 O O . SER B 1 557 ? 5.445 29.516 33.688 1 88.19 557 SER B O 1
ATOM 12930 N N . LYS B 1 558 ? 5.285 31.062 32.156 1 78.88 558 LYS B N 1
ATOM 12931 C CA . LYS B 1 558 ? 3.906 30.734 31.828 1 78.88 558 LYS B CA 1
ATOM 12932 C C . LYS B 1 558 ? 3.857 29.688 30.703 1 78.88 558 LYS B C 1
ATOM 12934 O O . LYS B 1 558 ? 2.9 28.922 30.609 1 78.88 558 LYS B O 1
ATOM 12939 N N . GLY B 1 559 ? 4.789 29.734 29.891 1 82.19 559 GLY B N 1
ATOM 12940 C CA . GLY B 1 559 ? 4.715 28.969 28.656 1 82.19 559 GLY B CA 1
ATOM 12941 C C . GLY B 1 559 ? 5.469 27.656 28.734 1 82.19 559 GLY B C 1
ATOM 12942 O O . GLY B 1 559 ? 5.289 26.766 27.891 1 82.19 559 GLY B O 1
ATOM 12943 N N . TRP B 1 560 ? 6.281 27.422 29.75 1 87.38 560 TRP B N 1
ATOM 12944 C CA . TRP B 1 560 ? 7.098 26.203 29.828 1 87.38 560 TRP B CA 1
ATOM 12945 C C . TRP B 1 560 ? 6.246 25 30.203 1 87.38 560 TRP B C 1
ATOM 12947 O O . TRP B 1 560 ? 5.68 24.953 31.297 1 87.38 560 TRP B O 1
ATOM 12957 N N . LYS B 1 561 ? 6.105 24.062 29.281 1 84.12 561 LYS B N 1
ATOM 12958 C CA . LYS B 1 561 ? 5.277 22.875 29.5 1 84.12 561 LYS B CA 1
ATOM 12959 C C . LYS B 1 561 ? 6.098 21.594 29.359 1 84.12 561 LYS B C 1
ATOM 12961 O O . LYS B 1 561 ? 5.539 20.516 29.125 1 84.12 561 LYS B O 1
ATOM 12966 N N . LEU B 1 562 ? 7.426 21.656 29.422 1 86.69 562 LEU B N 1
ATOM 12967 C CA . LEU B 1 562 ? 8.297 20.5 29.234 1 86.69 562 LEU B CA 1
ATOM 12968 C C . LEU B 1 562 ? 8.828 20.016 30.578 1 86.69 562 LEU B C 1
ATOM 12970 O O . LEU B 1 562 ? 8.695 20.703 31.594 1 86.69 562 LEU B O 1
ATOM 12974 N N . SER B 1 563 ? 9.406 18.766 30.469 1 81.88 563 SER B N 1
ATOM 12975 C CA . SER B 1 563 ? 10.055 18.234 31.656 1 81.88 563 SER B CA 1
ATOM 12976 C C . SER B 1 563 ? 11.398 18.906 31.906 1 81.88 563 SER B C 1
ATOM 12978 O O . SER B 1 563 ? 12.117 19.219 30.969 1 81.88 563 SER B O 1
ATOM 12980 N N . GLY B 1 564 ? 11.703 19.125 33.188 1 86.19 564 GLY B N 1
ATOM 12981 C CA . GLY B 1 564 ? 12.945 19.797 33.531 1 86.19 564 GLY B CA 1
ATOM 12982 C C . GLY B 1 564 ? 12.789 21.297 33.625 1 86.19 564 GLY B C 1
ATOM 12983 O O . GLY B 1 564 ? 11.719 21.844 33.344 1 86.19 564 GLY B O 1
ATOM 12984 N N . ARG B 1 565 ? 13.836 21.922 34 1 91.19 565 ARG B N 1
ATOM 12985 C CA . ARG B 1 565 ? 13.789 23.375 34.156 1 91.19 565 ARG B CA 1
ATOM 12986 C C . ARG B 1 565 ? 14.359 24.078 32.938 1 91.19 565 ARG B C 1
ATOM 12988 O O . ARG B 1 565 ? 15.273 23.562 32.281 1 91.19 565 ARG B O 1
ATOM 12995 N N . PRO B 1 566 ? 13.719 25.188 32.594 1 94.5 566 PRO B N 1
ATOM 12996 C CA . PRO B 1 566 ? 14.305 25.953 31.484 1 94.5 566 PRO B CA 1
ATOM 12997 C C . PRO B 1 566 ? 15.617 26.641 31.875 1 94.5 566 PRO B C 1
ATOM 12999 O O . PRO B 1 566 ? 15.758 27.125 33 1 94.5 566 PRO B O 1
ATOM 13002 N N . THR B 1 567 ? 16.562 26.594 31.031 1 96.56 567 THR B N 1
ATOM 13003 C CA . THR B 1 567 ? 17.844 27.266 31.203 1 96.56 567 THR B CA 1
ATOM 13004 C C . THR B 1 567 ? 17.984 28.422 30.219 1 96.56 567 THR B C 1
ATOM 13006 O O . THR B 1 567 ? 18.188 28.203 29.031 1 96.56 567 THR B O 1
ATOM 13009 N N . TRP B 1 568 ? 17.891 29.609 30.734 1 96.38 568 TRP B N 1
ATOM 13010 C CA . TRP B 1 568 ? 17.938 30.828 29.922 1 96.38 568 TRP B CA 1
ATOM 13011 C C . TRP B 1 568 ? 19.328 31.438 29.922 1 96.38 568 TRP B C 1
ATOM 13013 O O . TRP B 1 568 ? 19.875 31.734 30.984 1 96.38 568 TRP B O 1
ATOM 13023 N N . CYS B 1 569 ? 19.906 31.625 28.766 1 96.06 569 CYS B N 1
ATOM 13024 C CA . CYS B 1 569 ? 21.281 32.094 28.625 1 96.06 569 CYS B CA 1
ATOM 13025 C C . CYS B 1 569 ? 21.297 33.562 28.219 1 96.06 569 CYS B C 1
ATOM 13027 O O . CYS B 1 569 ? 20.688 33.938 27.219 1 96.06 569 CYS B O 1
ATOM 13029 N N . MET B 1 570 ? 21.969 34.375 29 1 93.44 570 MET B N 1
ATOM 13030 C CA . MET B 1 570 ? 22.141 35.781 28.672 1 93.44 570 MET B CA 1
ATOM 13031 C C . MET B 1 570 ? 23.578 36.062 28.25 1 93.44 570 MET B C 1
ATOM 13033 O O . MET B 1 570 ? 24.516 35.812 29 1 93.44 570 MET B O 1
ATOM 13037 N N . LEU B 1 571 ? 23.688 36.562 27.094 1 90.81 571 LEU B N 1
ATOM 13038 C CA . LEU B 1 571 ? 25 36.969 26.594 1 90.81 571 LEU B CA 1
ATOM 13039 C C . LEU B 1 571 ? 25.219 38.469 26.812 1 90.81 571 LEU B C 1
ATOM 13041 O O . LEU B 1 571 ? 24.438 39.281 26.359 1 90.81 571 LEU B O 1
ATOM 13045 N N . ILE B 1 572 ? 26.234 38.719 27.609 1 88.31 572 ILE B N 1
ATOM 13046 C CA . ILE B 1 572 ? 26.578 40.125 27.906 1 88.31 572 ILE B CA 1
ATOM 13047 C C . ILE B 1 572 ? 27.828 40.531 27.125 1 88.31 572 ILE B C 1
ATOM 13049 O O . ILE B 1 572 ? 28.875 39.875 27.266 1 88.31 572 ILE B O 1
ATOM 13053 N N . ARG B 1 573 ? 27.594 41.562 26.391 1 81.06 573 ARG B N 1
ATOM 13054 C CA . ARG B 1 573 ? 28.719 42.031 25.594 1 81.06 573 ARG B CA 1
ATOM 13055 C C . ARG B 1 573 ? 29.266 43.344 26.156 1 81.06 573 ARG B C 1
ATOM 13057 O O . ARG B 1 573 ? 28.5 44.219 26.609 1 81.06 573 ARG B O 1
ATOM 13064 N N . GLU B 1 574 ? 30.5 43.531 26.141 1 76.19 574 GLU B N 1
ATOM 13065 C CA . GLU B 1 574 ? 31.172 44.688 26.703 1 76.19 574 GLU B CA 1
ATOM 13066 C C . GLU B 1 574 ? 30.766 45.969 25.969 1 76.19 574 GLU B C 1
ATOM 13068 O O . GLU B 1 574 ? 30.531 47 26.609 1 76.19 574 GLU B O 1
ATOM 13073 N N . ASP B 1 575 ? 30.625 45.969 24.703 1 69.88 575 ASP B N 1
ATOM 13074 C CA . ASP B 1 575 ? 30.312 47.125 23.891 1 69.88 575 ASP B CA 1
ATOM 13075 C C . ASP B 1 575 ? 28.906 47.656 24.172 1 69.88 575 ASP B C 1
ATOM 13077 O O . ASP B 1 575 ? 28.625 48.844 24.031 1 69.88 575 ASP B O 1
ATOM 13081 N N . THR B 1 576 ? 28.125 46.781 24.719 1 69.56 576 THR B N 1
ATOM 13082 C CA . THR B 1 576 ? 26.734 47.156 24.906 1 69.56 576 THR B CA 1
ATOM 13083 C C . THR B 1 576 ? 26.516 47.781 26.281 1 69.56 576 THR B C 1
ATOM 13085 O O . THR B 1 576 ? 25.547 48.5 26.484 1 69.56 576 THR B O 1
ATOM 13088 N N . ILE B 1 577 ? 27.297 47.5 27.188 1 71.31 577 ILE B N 1
ATOM 13089 C CA . ILE B 1 577 ? 27.078 47.938 28.547 1 71.31 577 ILE B CA 1
ATOM 13090 C C . ILE B 1 577 ? 27.766 49.281 28.781 1 71.31 577 ILE B C 1
ATOM 13092 O O . ILE B 1 577 ? 27.422 50 29.719 1 71.31 577 ILE B O 1
ATOM 13096 N N . ARG B 1 578 ? 28.469 49.688 27.719 1 62.28 578 ARG B N 1
ATOM 13097 C CA . ARG B 1 578 ? 29.219 50.938 27.859 1 62.28 578 ARG B CA 1
ATOM 13098 C C . ARG B 1 578 ? 28.297 52.156 27.75 1 62.28 578 ARG B C 1
ATOM 13100 O O . ARG B 1 578 ? 27.422 52.188 26.891 1 62.28 578 ARG B O 1
ATOM 13107 N N . GLY B 1 579 ? 28.188 52.969 28.969 1 60.41 579 GLY B N 1
ATOM 13108 C CA . GLY B 1 579 ? 27.453 54.25 28.844 1 60.41 579 GLY B CA 1
ATOM 13109 C C . GLY B 1 579 ? 26.531 54.5 30.016 1 60.41 579 GLY B C 1
ATOM 13110 O O . GLY B 1 579 ? 26.75 53.969 31.109 1 60.41 579 GLY B O 1
ATOM 13111 N N . HIS B 1 580 ? 25.516 55.281 29.828 1 59.5 580 HIS B N 1
ATOM 13112 C CA . HIS B 1 580 ? 24.672 55.906 30.844 1 59.5 580 HIS B CA 1
ATOM 13113 C C . HIS B 1 580 ? 23.734 54.875 31.469 1 59.5 580 HIS B C 1
ATOM 13115 O O . HIS B 1 580 ? 23.281 55.062 32.594 1 59.5 580 HIS B O 1
ATOM 13121 N N . ASN B 1 581 ? 23.594 53.688 30.891 1 71.56 581 ASN B N 1
ATOM 13122 C CA . ASN B 1 581 ? 22.562 52.781 31.406 1 71.56 581 ASN B CA 1
ATOM 13123 C C . ASN B 1 581 ? 23.172 51.625 32.188 1 71.56 581 ASN B C 1
ATOM 13125 O O . ASN B 1 581 ? 22.516 50.625 32.406 1 71.56 581 ASN B O 1
ATOM 13129 N N . PHE B 1 582 ? 24.344 51.719 32.625 1 78.5 582 PHE B N 1
ATOM 13130 C CA . PHE B 1 582 ? 25.016 50.625 33.312 1 78.5 582 PHE B CA 1
ATOM 13131 C C . PHE B 1 582 ? 24.375 50.406 34.688 1 78.5 582 PHE B C 1
ATOM 13133 O O . PHE B 1 582 ? 24.266 49.25 35.125 1 78.5 582 PHE B O 1
ATOM 13140 N N . GLY B 1 583 ? 23.969 51.5 35.25 1 77.94 583 GLY B N 1
ATOM 13141 C CA . GLY B 1 583 ? 23.312 51.375 36.531 1 77.94 583 GLY B CA 1
ATOM 13142 C C . GLY B 1 583 ? 22.047 50.562 36.469 1 77.94 583 GLY B C 1
ATOM 13143 O O . GLY B 1 583 ? 21.828 49.688 37.312 1 77.94 583 GLY B O 1
ATOM 13144 N N . GLU B 1 584 ? 21.266 50.875 35.5 1 82.94 584 GLU B N 1
ATOM 13145 C CA . GLU B 1 584 ? 20.031 50.125 35.312 1 82.94 584 GLU B CA 1
ATOM 13146 C C . GLU B 1 584 ? 20.312 48.656 35 1 82.94 584 GLU B C 1
ATOM 13148 O O . GLU B 1 584 ? 19.562 47.781 35.438 1 82.94 584 GLU B O 1
ATOM 13153 N N . PHE B 1 585 ? 21.297 48.406 34.312 1 87.38 585 PHE B N 1
ATOM 13154 C CA . PHE B 1 585 ? 21.703 47.062 33.969 1 87.38 585 PHE B CA 1
ATOM 13155 C C . PHE B 1 585 ? 22.156 46.281 35.188 1 87.38 585 PHE B C 1
ATOM 13157 O O . PHE B 1 585 ? 21.781 45.125 35.375 1 87.38 585 PHE B O 1
ATOM 13164 N N . LEU B 1 586 ? 22.875 46.938 36.031 1 87.19 586 LEU B N 1
ATOM 13165 C CA . LEU B 1 586 ? 23.344 46.312 37.281 1 87.19 586 LEU B CA 1
ATOM 13166 C C . LEU B 1 586 ? 22.172 46 38.188 1 87.19 586 LEU B C 1
ATOM 13168 O O . LEU B 1 586 ? 22.188 45 38.906 1 87.19 586 LEU B O 1
ATOM 13172 N N . ASP B 1 587 ? 21.234 46.906 38.062 1 88.62 587 ASP B N 1
ATOM 13173 C CA . ASP B 1 587 ? 20.047 46.656 38.875 1 88.62 587 ASP B CA 1
ATOM 13174 C C . ASP B 1 587 ? 19.328 45.375 38.406 1 88.62 587 ASP B C 1
ATOM 13176 O O . ASP B 1 587 ? 18.812 44.656 39.25 1 88.62 587 ASP B O 1
ATOM 13180 N N . LEU B 1 588 ? 19.234 45.156 37.156 1 90.88 588 LEU B N 1
ATOM 13181 C CA . LEU B 1 588 ? 18.641 43.938 36.625 1 90.88 588 LEU B CA 1
ATOM 13182 C C . LEU B 1 588 ? 19.422 42.719 37.094 1 90.88 588 LEU B C 1
ATOM 13184 O O . LEU B 1 588 ? 18.828 41.719 37.5 1 90.88 588 LEU B O 1
ATOM 13188 N N . LEU B 1 589 ? 20.703 42.75 36.969 1 91.12 589 LEU B N 1
ATOM 13189 C CA . LEU B 1 589 ? 21.547 41.656 37.406 1 91.12 589 LEU B CA 1
ATOM 13190 C C . LEU B 1 589 ? 21.406 41.375 38.906 1 91.12 589 LEU B C 1
ATOM 13192 O O . LEU B 1 589 ? 21.484 40.25 39.344 1 91.12 589 LEU B O 1
ATOM 13196 N N . ALA B 1 590 ? 21.25 42.5 39.594 1 90.19 590 ALA B N 1
ATOM 13197 C CA . ALA B 1 590 ? 21.031 42.344 41.031 1 90.19 590 ALA B CA 1
ATOM 13198 C C . ALA B 1 590 ? 19.719 41.625 41.312 1 90.19 590 ALA B C 1
ATOM 13200 O O . ALA B 1 590 ? 19.625 40.875 42.281 1 90.19 590 ALA B O 1
ATOM 13201 N N . GLN B 1 591 ? 18.75 41.938 40.531 1 92.38 591 GLN B N 1
ATOM 13202 C CA . GLN B 1 591 ? 17.469 41.25 40.688 1 92.38 591 GLN B CA 1
ATOM 13203 C C . GLN B 1 591 ? 17.625 39.75 40.406 1 92.38 591 GLN B C 1
ATOM 13205 O O . GLN B 1 591 ? 17.016 38.938 41.062 1 92.38 591 GLN B O 1
ATOM 13210 N N . PHE B 1 592 ? 18.422 39.469 39.406 1 94 592 PHE B N 1
ATOM 13211 C CA . PHE B 1 592 ? 18.719 38.062 39.125 1 94 592 PHE B CA 1
ATOM 13212 C C . PHE B 1 592 ? 19.328 37.375 40.344 1 94 592 PHE B C 1
ATOM 13214 O O . PHE B 1 592 ? 18.953 36.25 40.688 1 94 592 PHE B O 1
ATOM 13221 N N . LYS B 1 593 ? 20.188 38 40.938 1 91.94 593 LYS B N 1
ATOM 13222 C CA . LYS B 1 593 ? 20.906 37.469 42.094 1 91.94 593 LYS B CA 1
ATOM 13223 C C . LYS B 1 593 ? 19.969 37.25 43.281 1 91.94 593 LYS B C 1
ATOM 13225 O O . LYS B 1 593 ? 20.094 36.281 44.031 1 91.94 593 LYS B O 1
ATOM 13230 N N . LYS B 1 594 ? 19.062 38.188 43.438 1 91.5 594 LYS B N 1
ATOM 13231 C CA . LYS B 1 594 ? 18.094 38.094 44.531 1 91.5 594 LYS B CA 1
ATOM 13232 C C . LYS B 1 594 ? 17.125 36.938 44.312 1 91.5 594 LYS B C 1
ATOM 13234 O O . LYS B 1 594 ? 16.5 36.469 45.25 1 91.5 594 LYS B O 1
ATOM 13239 N N . GLY B 1 595 ? 16.969 36.5 43.094 1 91.69 595 GLY B N 1
ATOM 13240 C CA . GLY B 1 595 ? 16.219 35.281 42.812 1 91.69 595 GLY B CA 1
ATOM 13241 C C . GLY B 1 595 ? 14.781 35.562 42.406 1 91.69 595 GLY B C 1
ATOM 13242 O O . GLY B 1 595 ? 13.953 34.656 42.344 1 91.69 595 GLY B O 1
ATOM 13243 N N . ASN B 1 596 ? 14.461 36.75 42.25 1 92.44 596 ASN B N 1
ATOM 13244 C CA . ASN B 1 596 ? 13.094 37.125 41.875 1 92.44 596 ASN B CA 1
ATOM 13245 C C . ASN B 1 596 ? 13.062 38.312 40.938 1 92.44 596 ASN B C 1
ATOM 13247 O O . ASN B 1 596 ? 13.617 39.375 41.25 1 92.44 596 ASN B O 1
ATOM 13251 N N . VAL B 1 597 ? 12.5 38.156 39.844 1 91.69 597 VAL B N 1
ATOM 13252 C CA . VAL B 1 597 ? 12.344 39.219 38.875 1 91.69 597 VAL B CA 1
ATOM 13253 C C . VAL B 1 597 ? 10.867 39.406 38.531 1 91.69 597 VAL B C 1
ATOM 13255 O O . VAL B 1 597 ? 10.297 38.625 37.781 1 91.69 597 VAL B O 1
ATOM 13258 N N . GLY B 1 598 ? 10.227 40.469 39 1 83.75 598 GLY B N 1
ATOM 13259 C CA . GLY B 1 598 ? 8.828 40.75 38.719 1 83.75 598 GLY B CA 1
ATOM 13260 C C . GLY B 1 598 ? 7.91 39.594 39.094 1 83.75 598 GLY B C 1
ATOM 13261 O O . GLY B 1 598 ? 7 39.25 38.344 1 83.75 598 GLY B O 1
ATOM 13262 N N . GLY B 1 599 ? 8.18 38.781 40.031 1 85.06 599 GLY B N 1
ATOM 13263 C CA . GLY B 1 599 ? 7.344 37.688 40.531 1 85.06 599 GLY B CA 1
ATOM 13264 C C . GLY B 1 599 ? 7.777 36.312 40 1 85.06 599 GLY B C 1
ATOM 13265 O O . GLY B 1 599 ? 7.219 35.281 40.406 1 85.06 599 GLY B O 1
ATOM 13266 N N . VAL B 1 600 ? 8.75 36.281 39.125 1 92.25 600 VAL B N 1
ATOM 13267 C CA . VAL B 1 600 ? 9.242 35 38.562 1 92.25 600 VAL B CA 1
ATOM 13268 C C . VAL B 1 600 ? 10.477 34.562 39.344 1 92.25 600 VAL B C 1
ATOM 13270 O O . VAL B 1 600 ? 11.406 35.344 39.531 1 92.25 600 VAL B O 1
ATOM 13273 N N . ARG B 1 601 ? 10.453 33.281 39.812 1 94.56 601 ARG B N 1
ATOM 13274 C CA . ARG B 1 601 ? 11.594 32.75 40.531 1 94.56 601 ARG B CA 1
ATOM 13275 C C . ARG B 1 601 ? 12.719 32.375 39.562 1 94.56 601 ARG B C 1
ATOM 13277 O O . ARG B 1 601 ? 12.508 31.641 38.625 1 94.56 601 ARG B O 1
ATOM 13284 N N . VAL B 1 602 ? 13.828 32.938 39.781 1 95.62 602 VAL B N 1
ATOM 13285 C CA . VAL B 1 602 ? 14.977 32.688 38.938 1 95.62 602 VAL B CA 1
ATOM 13286 C C . VAL B 1 602 ? 16.172 32.25 39.781 1 95.62 602 VAL B C 1
ATOM 13288 O O . VAL B 1 602 ? 16.203 32.5 40.969 1 95.62 602 VAL B O 1
ATOM 13291 N N . GLN B 1 603 ? 17.078 31.547 39.25 1 94.62 603 GLN B N 1
ATOM 13292 C CA . GLN B 1 603 ? 18.312 31.125 39.906 1 94.62 603 GLN B CA 1
ATOM 13293 C C . GLN B 1 603 ? 19.516 31.328 39 1 94.62 603 GLN B C 1
ATOM 13295 O O . GLN B 1 603 ? 19.547 30.828 37.875 1 94.62 603 GLN B O 1
ATOM 13300 N N . ILE B 1 604 ? 20.422 32.094 39.469 1 94.12 604 ILE B N 1
ATOM 13301 C CA . ILE B 1 604 ? 21.656 32.281 38.719 1 94.12 604 ILE B CA 1
ATOM 13302 C C . ILE B 1 604 ? 22.672 31.219 39.125 1 94.12 604 ILE B C 1
ATOM 13304 O O . ILE B 1 604 ? 22.719 30.812 40.312 1 94.12 604 ILE B O 1
ATOM 13308 N N . GLY B 1 605 ? 23.391 30.75 38.188 1 91.88 605 GLY B N 1
ATOM 13309 C CA . GLY B 1 605 ? 24.406 29.75 38.469 1 91.88 605 GLY B CA 1
ATOM 13310 C C . GLY B 1 605 ? 25.297 29.438 37.281 1 91.88 605 GLY B C 1
ATOM 13311 O O . GLY B 1 605 ? 25.219 30.109 36.25 1 91.88 605 GLY B O 1
ATOM 13312 N N . ARG B 1 606 ? 26.125 28.359 37.562 1 93.56 606 ARG B N 1
ATOM 13313 C CA . ARG B 1 606 ? 27 27.875 36.5 1 93.56 606 ARG B CA 1
ATOM 13314 C C . ARG B 1 606 ? 26.281 26.891 35.594 1 93.56 606 ARG B C 1
ATOM 13316 O O . ARG B 1 606 ? 25.438 26.125 36.062 1 93.56 606 ARG B O 1
ATOM 13323 N N . LEU B 1 607 ? 26.625 27.016 34.375 1 95 607 LEU B N 1
ATOM 13324 C CA . LEU B 1 607 ? 25.984 26.156 33.406 1 95 607 LEU B CA 1
ATOM 13325 C C . LEU B 1 607 ? 26.172 24.688 33.781 1 95 607 LEU B C 1
ATOM 13327 O O . LEU B 1 607 ? 25.234 23.891 33.656 1 95 607 LEU B O 1
ATOM 13331 N N . GLN B 1 608 ? 27.312 24.219 34.25 1 93.75 608 GLN B N 1
ATOM 13332 C CA . GLN B 1 608 ? 27.641 22.844 34.594 1 93.75 608 GLN B CA 1
ATOM 13333 C C . GLN B 1 608 ? 26.75 22.328 35.719 1 93.75 608 GLN B C 1
ATOM 13335 O O . GLN B 1 608 ? 26.391 21.141 35.75 1 93.75 608 GLN B O 1
ATOM 13340 N N . SER B 1 609 ? 26.438 23.172 36.594 1 92.31 609 SER B N 1
ATOM 13341 C CA . SER B 1 609 ? 25.609 22.781 37.75 1 92.31 609 SER B CA 1
ATOM 13342 C C . SER B 1 609 ? 24.156 22.625 37.344 1 92.31 609 SER B C 1
ATOM 13344 O O . SER B 1 609 ? 23.391 21.938 38.031 1 92.31 609 SER B O 1
ATOM 13346 N N . PHE B 1 610 ? 23.766 23.234 36.281 1 94.06 610 PHE B N 1
ATOM 13347 C CA . PHE B 1 610 ? 22.359 23.281 35.906 1 94.06 610 PHE B CA 1
ATOM 13348 C C . PHE B 1 610 ? 22.016 22.125 34.969 1 94.06 610 PHE B C 1
ATOM 13350 O O . PHE B 1 610 ? 20.844 21.812 34.75 1 94.06 610 PHE B O 1
ATOM 13357 N N . ILE B 1 611 ? 22.891 21.391 34.438 1 93.12 611 ILE B N 1
ATOM 13358 C CA . ILE B 1 611 ? 22.688 20.359 33.438 1 93.12 611 ILE B CA 1
ATOM 13359 C C . ILE B 1 611 ? 21.797 19.25 34 1 93.12 611 ILE B C 1
ATOM 13361 O O . ILE B 1 611 ? 20.922 18.734 33.312 1 93.12 611 ILE B O 1
ATOM 13365 N N . SER B 1 612 ? 21.938 18.891 35.188 1 89.88 612 SER B N 1
ATOM 13366 C CA . SER B 1 612 ? 21.234 17.766 35.781 1 89.88 612 SER B CA 1
ATOM 13367 C C . SER B 1 612 ? 19.75 18.078 35.969 1 89.88 612 SER B C 1
ATOM 13369 O O . SER B 1 612 ? 18.906 17.172 35.875 1 89.88 612 SER B O 1
ATOM 13371 N N . SER B 1 613 ? 19.438 19.297 36.156 1 90.06 613 SER B N 1
ATOM 13372 C CA . SER B 1 613 ? 18.031 19.672 36.375 1 90.06 613 SER B CA 1
ATOM 13373 C C . SER B 1 613 ? 17.422 20.25 35.125 1 90.06 613 SER B C 1
ATOM 13375 O O . SER B 1 613 ? 16.203 20.469 35.062 1 90.06 613 SER B O 1
ATOM 13377 N N . ALA B 1 614 ? 18.172 20.438 34.125 1 91.94 614 ALA B N 1
ATOM 13378 C CA . ALA B 1 614 ? 17.719 21.109 32.906 1 91.94 614 ALA B CA 1
ATOM 13379 C C . ALA B 1 614 ? 16.953 20.125 32 1 91.94 614 ALA B C 1
ATOM 13381 O O . ALA B 1 614 ? 16.969 18.922 32.25 1 91.94 614 ALA B O 1
ATOM 13382 N N . CYS B 1 615 ? 16.156 20.641 31.094 1 91.38 615 CYS B N 1
ATOM 13383 C CA . CYS B 1 615 ? 15.523 19.859 30.031 1 91.38 615 CYS B CA 1
ATOM 13384 C C . CYS B 1 615 ? 16.516 19.562 28.922 1 91.38 615 CYS B C 1
ATOM 13386 O O . CYS B 1 615 ? 17.062 20.484 28.312 1 91.38 615 CYS B O 1
ATOM 13388 N N . ILE B 1 616 ? 16.781 18.312 28.719 1 91.5 616 ILE B N 1
ATOM 13389 C CA . ILE B 1 616 ? 17.781 17.922 27.719 1 91.5 616 ILE B CA 1
ATOM 13390 C C . ILE B 1 616 ? 17.094 17.297 26.516 1 91.5 616 ILE B C 1
ATOM 13392 O O . ILE B 1 616 ? 16.219 16.453 26.656 1 91.5 616 ILE B O 1
ATOM 13396 N N . GLU B 1 617 ? 17.375 17.766 25.359 1 91.88 617 GLU B N 1
ATOM 13397 C CA . GLU B 1 617 ? 16.875 17.203 24.109 1 91.88 617 GLU B CA 1
ATOM 13398 C C . GLU B 1 617 ? 18.031 16.609 23.281 1 91.88 617 GLU B C 1
ATOM 13400 O O . GLU B 1 617 ? 19.016 17.297 23.016 1 91.88 617 GLU B O 1
ATOM 13405 N N . HIS B 1 618 ? 17.875 15.406 22.859 1 90.69 618 HIS B N 1
ATOM 13406 C CA . HIS B 1 618 ? 18.891 14.742 22.062 1 90.69 618 HIS B CA 1
ATOM 13407 C C . HIS B 1 618 ? 18.609 14.875 20.578 1 90.69 618 HIS B C 1
ATOM 13409 O O . HIS B 1 618 ? 17.531 14.492 20.109 1 90.69 618 HIS B O 1
ATOM 13415 N N . LEU B 1 619 ? 19.5 15.461 19.875 1 90.94 619 LEU B N 1
ATOM 13416 C CA . LEU B 1 619 ? 19.359 15.555 18.438 1 90.94 619 LEU B CA 1
ATOM 13417 C C . LEU B 1 619 ? 20.062 14.391 17.734 1 90.94 619 LEU B C 1
ATOM 13419 O O . LEU B 1 619 ? 21.031 14.594 17 1 90.94 619 LEU B O 1
ATOM 13423 N N . ASP B 1 620 ? 19.484 13.289 17.75 1 87.06 620 ASP B N 1
ATOM 13424 C CA . ASP B 1 620 ? 20.094 12.039 17.281 1 87.06 620 ASP B CA 1
ATOM 13425 C C . ASP B 1 620 ? 20.109 11.984 15.758 1 87.06 620 ASP B C 1
ATOM 13427 O O . ASP B 1 620 ? 20.875 11.211 15.172 1 87.06 620 ASP B O 1
ATOM 13431 N N . PHE B 1 621 ? 19.328 12.766 15.102 1 86.62 621 PHE B N 1
ATOM 13432 C CA . PHE B 1 621 ? 19.281 12.734 13.641 1 86.62 621 PHE B CA 1
ATOM 13433 C C . PHE B 1 621 ? 20.547 13.32 13.047 1 86.62 621 PHE B C 1
ATOM 13435 O O . PHE B 1 621 ? 20.828 13.148 11.859 1 86.62 621 PHE B O 1
ATOM 13442 N N . LEU B 1 622 ? 21.375 13.953 13.883 1 88.25 622 LEU B N 1
ATOM 13443 C CA . LEU B 1 622 ? 22.625 14.547 13.414 1 88.25 622 LEU B CA 1
ATOM 13444 C C . LEU B 1 622 ? 23.781 13.555 13.531 1 88.25 622 LEU B C 1
ATOM 13446 O O . LEU B 1 622 ? 24.891 13.828 13.078 1 88.25 622 LEU B O 1
ATOM 13450 N N . HIS B 1 623 ? 23.562 12.43 14 1 79.06 623 HIS B N 1
ATOM 13451 C CA . HIS B 1 623 ? 24.625 11.461 14.227 1 79.06 623 HIS B CA 1
ATOM 13452 C C . HIS B 1 623 ? 25.25 11.016 12.906 1 79.06 623 HIS B C 1
ATOM 13454 O O . HIS B 1 623 ? 26.422 10.625 12.867 1 79.06 623 HIS B O 1
ATOM 13460 N N . HIS B 1 624 ? 24.516 11.141 11.844 1 71.94 624 HIS B N 1
ATOM 13461 C CA . HIS B 1 624 ? 25.031 10.617 10.578 1 71.94 624 HIS B CA 1
ATOM 13462 C C . HIS B 1 624 ? 25.641 11.734 9.742 1 71.94 624 HIS B C 1
ATOM 13464 O O . HIS B 1 624 ? 26 11.523 8.578 1 71.94 624 HIS B O 1
ATOM 13470 N N . LEU B 1 625 ? 25.875 12.836 10.43 1 78.94 625 LEU B N 1
ATOM 13471 C CA . LEU B 1 625 ? 26.5 13.938 9.688 1 78.94 625 LEU B CA 1
ATOM 13472 C C . LEU B 1 625 ? 27.969 13.641 9.406 1 78.94 625 LEU B C 1
ATOM 13474 O O . LEU B 1 625 ? 28.672 13.109 10.266 1 78.94 625 LEU B O 1
ATOM 13478 N N . GLU B 1 626 ? 28.391 13.758 8.164 1 71.44 626 GLU B N 1
ATOM 13479 C CA . GLU B 1 626 ? 29.766 13.477 7.742 1 71.44 626 GLU B CA 1
ATOM 13480 C C . GLU B 1 626 ? 30.766 14.352 8.5 1 71.44 626 GLU B C 1
ATOM 13482 O O . GLU B 1 626 ? 31.812 13.867 8.93 1 71.44 626 GLU B O 1
ATOM 13487 N N . ASP B 1 627 ? 30.375 15.742 8.664 1 79.19 627 ASP B N 1
ATOM 13488 C CA . ASP B 1 627 ? 31.25 16.672 9.359 1 79.19 627 ASP B CA 1
ATOM 13489 C C . ASP B 1 627 ? 30.547 17.328 10.531 1 79.19 627 ASP B C 1
ATOM 13491 O O . ASP B 1 627 ? 29.781 18.297 10.344 1 79.19 627 ASP B O 1
ATOM 13495 N N . PRO B 1 628 ? 30.828 16.828 11.648 1 72.44 628 PRO B N 1
ATOM 13496 C CA . PRO B 1 628 ? 30.172 17.422 12.812 1 72.44 628 PRO B CA 1
ATOM 13497 C C . PRO B 1 628 ? 30.656 18.844 13.102 1 72.44 628 PRO B C 1
ATOM 13499 O O . PRO B 1 628 ? 30 19.594 13.844 1 72.44 628 PRO B O 1
ATOM 13502 N N . ASN B 1 629 ? 31.734 19.25 12.461 1 77.25 629 ASN B N 1
ATOM 13503 C CA . ASN B 1 629 ? 32.312 20.562 12.75 1 77.25 629 ASN B CA 1
ATOM 13504 C C . ASN B 1 629 ? 31.703 21.641 11.859 1 77.25 629 ASN B C 1
ATOM 13506 O O . ASN B 1 629 ? 32.281 22.734 11.719 1 77.25 629 ASN B O 1
ATOM 13510 N N . ILE B 1 630 ? 30.625 21.359 11.406 1 84.62 630 ILE B N 1
ATOM 13511 C CA . ILE B 1 630 ? 29.969 22.328 10.531 1 84.62 630 ILE B CA 1
ATOM 13512 C C . ILE B 1 630 ? 29.312 23.422 11.375 1 84.62 630 ILE B C 1
ATOM 13514 O O . ILE B 1 630 ? 29.016 24.5 10.867 1 84.62 630 ILE B O 1
ATOM 13518 N N . PHE B 1 631 ? 29.172 23.234 12.656 1 89.19 631 PHE B N 1
ATOM 13519 C CA . PHE B 1 631 ? 28.516 24.203 13.531 1 89.19 631 PHE B CA 1
ATOM 13520 C C . PHE B 1 631 ? 29.562 25.047 14.25 1 89.19 631 PHE B C 1
ATOM 13522 O O . PHE B 1 631 ? 30.578 24.531 14.727 1 89.19 631 PHE B O 1
ATOM 13529 N N . ASP B 1 632 ? 29.344 26.359 14.328 1 88.38 632 ASP B N 1
ATOM 13530 C CA . ASP B 1 632 ? 30.281 27.312 14.914 1 88.38 632 ASP B CA 1
ATOM 13531 C C . ASP B 1 632 ? 29.828 27.734 16.312 1 88.38 632 ASP B C 1
ATOM 13533 O O . ASP B 1 632 ? 28.891 28.531 16.438 1 88.38 632 ASP B O 1
ATOM 13537 N N . PRO B 1 633 ? 30.5 27.312 17.312 1 89.81 633 PRO B N 1
ATOM 13538 C CA . PRO B 1 633 ? 30.156 27.766 18.656 1 89.81 633 PRO B CA 1
ATOM 13539 C C . PRO B 1 633 ? 30.625 29.188 18.953 1 89.81 633 PRO B C 1
ATOM 13541 O O . PRO B 1 633 ? 31.469 29.719 18.219 1 89.81 633 PRO B O 1
ATOM 13544 N N . LEU B 1 634 ? 30.047 29.859 19.891 1 89.31 634 LEU B N 1
ATOM 13545 C CA . LEU B 1 634 ? 30.453 31.188 20.312 1 89.31 634 LEU B CA 1
ATOM 13546 C C . LEU B 1 634 ? 31.859 31.172 20.891 1 89.31 634 LEU B C 1
ATOM 13548 O O . LEU B 1 634 ? 32.188 30.328 21.734 1 89.31 634 LEU B O 1
ATOM 13552 N N . ASN B 1 635 ? 32.75 32.031 20.391 1 84.81 635 ASN B N 1
ATOM 13553 C CA . ASN B 1 635 ? 34.125 32.125 20.875 1 84.81 635 ASN B CA 1
ATOM 13554 C C . ASN B 1 635 ? 34.344 33.375 21.688 1 84.81 635 ASN B C 1
ATOM 13556 O O . ASN B 1 635 ? 33.656 34.406 21.484 1 84.81 635 ASN B O 1
ATOM 13560 N N . GLU B 1 636 ? 35.25 33.281 22.609 1 80.5 636 GLU B N 1
ATOM 13561 C CA . GLU B 1 636 ? 35.625 34.406 23.453 1 80.5 636 GLU B CA 1
ATOM 13562 C C . GLU B 1 636 ? 36.375 35.469 22.672 1 80.5 636 GLU B C 1
ATOM 13564 O O . GLU B 1 636 ? 37.25 35.125 21.844 1 80.5 636 GLU B O 1
ATOM 13569 N N . LYS B 1 637 ? 36.094 36.844 22.688 1 74.5 637 LYS B N 1
ATOM 13570 C CA . LYS B 1 637 ? 36.812 37.906 22.016 1 74.5 637 LYS B CA 1
ATOM 13571 C C . LYS B 1 637 ? 38.125 38.25 22.719 1 74.5 637 LYS B C 1
ATOM 13573 O O . LYS B 1 637 ? 38.156 38.375 23.938 1 74.5 637 LYS B O 1
ATOM 13578 N N . LYS B 1 638 ? 39.406 38.125 22.078 1 64.44 638 LYS B N 1
ATOM 13579 C CA . LYS B 1 638 ? 40.719 38.469 22.609 1 64.44 638 LYS B CA 1
ATOM 13580 C C . LYS B 1 638 ? 40.938 39.969 22.672 1 64.44 638 LYS B C 1
ATOM 13582 O O . LYS B 1 638 ? 40.906 40.656 21.641 1 64.44 638 LYS B O 1
ATOM 13587 N N . THR B 1 639 ? 40.375 40.688 23.562 1 55.16 639 THR B N 1
ATOM 13588 C CA . THR B 1 639 ? 40.781 42.094 23.625 1 55.16 639 THR B CA 1
ATOM 13589 C C . THR B 1 639 ? 42.188 42.25 24.141 1 55.16 639 THR B C 1
ATOM 13591 O O . THR B 1 639 ? 42.625 41.5 25 1 55.16 639 THR B O 1
ATOM 13594 N N . GLY B 1 640 ? 43.188 42.844 23.453 1 46.81 640 GLY B N 1
ATOM 13595 C CA . GLY B 1 640 ? 44.5 43.25 23.906 1 46.81 640 GLY B CA 1
ATOM 13596 C C . GLY B 1 640 ? 44.5 43.844 25.312 1 46.81 640 GLY B C 1
ATOM 13597 O O . GLY B 1 640 ? 43.438 44.281 25.797 1 46.81 640 GLY B O 1
ATOM 13598 N N . SER B 1 641 ? 45.594 43.5 26.203 1 39.47 641 SER B N 1
ATOM 13599 C CA . SER B 1 641 ? 45.906 43.781 27.594 1 39.47 641 SER B CA 1
ATOM 13600 C C . SER B 1 641 ? 45.688 45.25 27.938 1 39.47 641 SER B C 1
ATOM 13602 O O . SER B 1 641 ? 46.188 45.75 28.953 1 39.47 641 SER B O 1
ATOM 13604 N N . ASN B 1 642 ? 45.562 46.219 27 1 38.38 642 ASN B N 1
ATOM 13605 C CA . ASN B 1 642 ? 45.656 47.562 27.547 1 38.38 642 ASN B CA 1
ATOM 13606 C C . ASN B 1 642 ? 44.562 47.844 28.547 1 38.38 642 ASN B C 1
ATOM 13608 O O . ASN B 1 642 ? 43.375 47.844 28.203 1 38.38 642 ASN B O 1
ATOM 13612 N N . PHE B 1 643 ? 44.812 47.562 29.812 1 38 643 PHE B N 1
ATOM 13613 C CA . PHE B 1 643 ? 44.031 47.75 31.031 1 38 643 PHE B CA 1
ATOM 13614 C C . PHE B 1 643 ? 43.469 49.156 31.094 1 38 643 PHE B C 1
ATOM 13616 O O . PHE B 1 643 ? 44.031 50.031 31.766 1 38 643 PHE B O 1
ATOM 13623 N N . LYS B 1 644 ? 43.312 49.969 30.062 1 44.03 644 LYS B N 1
ATOM 13624 C CA . LYS B 1 644 ? 42.688 51.25 30.391 1 44.03 644 LYS B CA 1
ATOM 13625 C C . LYS B 1 644 ? 41.406 51.031 31.203 1 44.03 644 LYS B C 1
ATOM 13627 O O . LYS B 1 644 ? 40.625 50.156 30.891 1 44.03 644 LYS B O 1
ATOM 13632 N N . SER B 1 645 ? 41.438 51.438 32.531 1 40.25 645 SER B N 1
ATOM 13633 C CA . SER B 1 645 ? 40.406 51.438 33.562 1 40.25 645 SER B CA 1
ATOM 13634 C C . SER B 1 645 ? 39.031 51.656 32.969 1 40.25 645 SER B C 1
ATOM 13636 O O . SER B 1 645 ? 38.812 52.594 32.156 1 40.25 645 SER B O 1
ATOM 13638 N N . LEU B 1 646 ? 38.281 50.688 32.625 1 42.81 646 LEU B N 1
ATOM 13639 C CA . LEU B 1 646 ? 36.875 50.719 32.25 1 42.81 646 LEU B CA 1
ATOM 13640 C C . LEU B 1 646 ? 36.156 51.875 32.906 1 42.81 646 LEU B C 1
ATOM 13642 O O . LEU B 1 646 ? 34.969 52.094 32.625 1 42.81 646 LEU B O 1
ATOM 13646 N N . THR B 1 647 ? 36.625 52.344 34.156 1 39.75 647 THR B N 1
ATOM 13647 C CA . THR B 1 647 ? 36.031 53.531 34.75 1 39.75 647 THR B CA 1
ATOM 13648 C C . THR B 1 647 ? 36.125 54.719 33.812 1 39.75 647 THR B C 1
ATOM 13650 O O . THR B 1 647 ? 35.469 55.75 34.031 1 39.75 647 THR B O 1
ATOM 13653 N N . ASP B 1 648 ? 37.281 54.938 33.188 1 38.81 648 ASP B N 1
ATOM 13654 C CA . ASP B 1 648 ? 37.438 56.062 32.281 1 38.81 648 ASP B CA 1
ATOM 13655 C C . ASP B 1 648 ? 36.656 55.812 30.984 1 38.81 648 ASP B C 1
ATOM 13657 O O . ASP B 1 648 ? 37.25 55.5 29.953 1 38.81 648 ASP B O 1
ATOM 13661 N N . LEU B 1 649 ? 35.75 55.031 31.031 1 40.47 649 LEU B N 1
ATOM 13662 C CA . LEU B 1 649 ? 34.906 54.906 29.844 1 40.47 649 LEU B CA 1
ATOM 13663 C C . LEU B 1 649 ? 34.625 56.281 29.234 1 40.47 649 LEU B C 1
ATOM 13665 O O . LEU B 1 649 ? 34.125 57.188 29.922 1 40.47 649 LEU B O 1
ATOM 13669 N N . PRO B 1 650 ? 35.5 56.75 28.312 1 39.41 650 PRO B N 1
ATOM 13670 C CA . PRO B 1 650 ? 35.312 58.094 27.766 1 39.41 650 PRO B CA 1
ATOM 13671 C C . PRO B 1 650 ? 33.844 58.469 27.672 1 39.41 650 PRO B C 1
ATOM 13673 O O . PRO B 1 650 ? 33 57.656 27.312 1 39.41 650 PRO B O 1
ATOM 13676 N N . THR B 1 651 ? 33.375 59.219 28.625 1 42.19 651 THR B N 1
ATOM 13677 C CA . THR B 1 651 ? 32.094 59.906 28.438 1 42.19 651 THR B CA 1
ATOM 13678 C C . THR B 1 651 ? 31.859 60.219 26.969 1 42.19 651 THR B C 1
ATOM 13680 O O . THR B 1 651 ? 32.719 60.781 26.297 1 42.19 651 THR B O 1
ATOM 13683 N N . LEU B 1 652 ? 31.344 59.344 26.234 1 45.09 652 LEU B N 1
ATOM 13684 C CA . LEU B 1 652 ? 30.953 59.719 24.875 1 45.09 652 LEU B CA 1
ATOM 13685 C C . LEU B 1 652 ? 30.641 61.219 24.812 1 45.09 652 LEU B C 1
ATOM 13687 O O . LEU B 1 652 ? 29.828 61.719 25.578 1 45.09 652 LEU B O 1
ATOM 13691 N N . SER B 1 653 ? 31.688 62.031 24.656 1 42.88 653 SER B N 1
ATOM 13692 C CA . SER B 1 653 ? 31.5 63.469 24.453 1 42.88 653 SER B CA 1
ATOM 13693 C C . SER B 1 653 ? 30.219 63.75 23.672 1 42.88 653 SER B C 1
ATOM 13695 O O . SER B 1 653 ? 29.875 63 22.766 1 42.88 653 SER B O 1
ATOM 13697 N N . ASP B 1 654 ? 29.328 64.375 24.266 1 44.12 654 ASP B N 1
ATOM 13698 C CA . ASP B 1 654 ? 28.156 64.938 23.609 1 44.12 654 ASP B CA 1
ATOM 13699 C C . ASP B 1 654 ? 28.5 65.5 22.219 1 44.12 654 ASP B C 1
ATOM 13701 O O . ASP B 1 654 ? 29.125 66.562 22.094 1 44.12 654 ASP B O 1
ATOM 13705 N N . ILE B 1 655 ? 28.969 64.75 21.359 1 45.88 655 ILE B N 1
ATOM 13706 C CA . ILE B 1 655 ? 29.297 65.25 20.031 1 45.88 655 ILE B CA 1
ATOM 13707 C C . ILE B 1 655 ? 28.141 66.125 19.484 1 45.88 655 ILE B C 1
ATOM 13709 O O . ILE B 1 655 ? 26.969 65.688 19.609 1 45.88 655 ILE B O 1
ATOM 13713 N N . ASP B 1 656 ? 28.359 67.375 19.266 1 47.81 656 ASP B N 1
ATOM 13714 C CA . ASP B 1 656 ? 27.5 68.375 18.609 1 47.81 656 ASP B CA 1
ATOM 13715 C C . ASP B 1 656 ? 26.766 67.75 17.422 1 47.81 656 ASP B C 1
ATOM 13717 O O . ASP B 1 656 ? 27.375 67.062 16.578 1 47.81 656 ASP B O 1
ATOM 13721 N N . TYR B 1 657 ? 25.453 67.5 17.641 1 53.44 657 TYR B N 1
ATOM 13722 C CA . TYR B 1 657 ? 24.5 67.062 16.625 1 53.44 657 TYR B CA 1
ATOM 13723 C C . TYR B 1 657 ? 24.609 67.875 15.359 1 53.44 657 TYR B C 1
ATOM 13725 O O . TYR B 1 657 ? 24.438 69.125 15.398 1 53.44 657 TYR B O 1
ATOM 13733 N N . GLY B 1 658 ? 25.766 68.062 14.734 1 53.19 658 GLY B N 1
ATOM 13734 C CA . GLY B 1 658 ? 25.906 68.875 13.562 1 53.19 658 GLY B CA 1
ATOM 13735 C C . GLY B 1 658 ? 24.578 69.312 12.961 1 53.19 658 GLY B C 1
ATOM 13736 O O . GLY B 1 658 ? 23.562 68.625 13.156 1 53.19 658 GLY B O 1
ATOM 13737 N N . ARG B 1 659 ? 24.297 70.562 12.711 1 61.81 659 ARG B N 1
ATOM 13738 C CA . ARG B 1 659 ? 23.109 71.125 12.07 1 61.81 659 ARG B CA 1
ATOM 13739 C C . ARG B 1 659 ? 22.797 70.375 10.766 1 61.81 659 ARG B C 1
ATOM 13741 O O . ARG B 1 659 ? 23.703 70.188 9.961 1 61.81 659 ARG B O 1
ATOM 13748 N N . GLY B 1 660 ? 21.688 69.688 10.602 1 66.56 660 GLY B N 1
ATOM 13749 C CA . GLY B 1 660 ? 21.172 69 9.414 1 66.56 660 GLY B CA 1
ATOM 13750 C C . GLY B 1 660 ? 21.328 69.812 8.148 1 66.56 660 GLY B C 1
ATOM 13751 O O . GLY B 1 660 ? 21.406 71.062 8.203 1 66.56 660 GLY B O 1
ATOM 13752 N N . LEU B 1 661 ? 21.875 69.188 7.141 1 74.31 661 LEU B N 1
ATOM 13753 C CA . LEU B 1 661 ? 21.984 69.875 5.836 1 74.31 661 LEU B CA 1
ATOM 13754 C C . LEU B 1 661 ? 20.641 69.875 5.113 1 74.31 661 LEU B C 1
ATOM 13756 O O . LEU B 1 661 ? 19.781 69 5.418 1 74.31 661 LEU B O 1
ATOM 13760 N N . ILE B 1 662 ? 20.328 70.875 4.461 1 73.69 662 ILE B N 1
ATOM 13761 C CA . ILE B 1 662 ? 19.109 70.938 3.668 1 73.69 662 ILE B CA 1
ATOM 13762 C C . ILE B 1 662 ? 19.203 70 2.473 1 73.69 662 ILE B C 1
ATOM 13764 O O . ILE B 1 662 ? 20.078 70.125 1.62 1 73.69 662 ILE B O 1
ATOM 13768 N N . GLU B 1 663 ? 18.422 69.062 2.396 1 78.81 663 GLU B N 1
ATOM 13769 C CA . GLU B 1 663 ? 18.469 67.938 1.421 1 78.81 663 GLU B CA 1
ATOM 13770 C C . GLU B 1 663 ? 18.359 68.5 -0.005 1 78.81 663 GLU B C 1
ATOM 13772 O O . GLU B 1 663 ? 18.969 67.938 -0.925 1 78.81 663 GLU B O 1
ATOM 13777 N N . ALA B 1 664 ? 17.562 69.562 -0.145 1 77 664 ALA B N 1
ATOM 13778 C CA . ALA B 1 664 ? 17.375 70.125 -1.47 1 77 664 ALA B CA 1
ATOM 13779 C C . ALA B 1 664 ? 18.688 70.688 -2.023 1 77 664 ALA B C 1
ATOM 13781 O O . ALA B 1 664 ? 18.938 70.625 -3.229 1 77 664 ALA B O 1
ATOM 13782 N N . GLU B 1 665 ? 19.5 71.062 -1.248 1 83.69 665 GLU B N 1
ATOM 13783 C CA . GLU B 1 665 ? 20.781 71.625 -1.648 1 83.69 665 GLU B CA 1
ATOM 13784 C C . GLU B 1 665 ? 21.766 70.5 -1.992 1 83.69 665 GLU B C 1
ATOM 13786 O O . GLU B 1 665 ? 22.609 70.688 -2.877 1 83.69 665 GLU B O 1
ATOM 13791 N N . LEU B 1 666 ? 21.609 69.438 -1.32 1 86.94 666 LEU B N 1
ATOM 13792 C CA . LEU B 1 666 ? 22.516 68.312 -1.533 1 86.94 666 LEU B CA 1
ATOM 13793 C C . LEU B 1 666 ? 22.219 67.625 -2.869 1 86.94 666 LEU B C 1
ATOM 13795 O O . LEU B 1 666 ? 23.141 67.188 -3.537 1 86.94 666 LEU B O 1
ATOM 13799 N N . LYS B 1 667 ? 20.938 67.688 -3.281 1 86.75 667 LYS B N 1
ATOM 13800 C CA . LYS B 1 667 ? 20.516 67 -4.508 1 86.75 667 LYS B CA 1
ATOM 13801 C C . LYS B 1 667 ? 21.094 67.688 -5.738 1 86.75 667 LYS B C 1
ATOM 13803 O O . LYS B 1 667 ? 21.297 67.062 -6.777 1 86.75 667 LYS B O 1
ATOM 13808 N N . ASN B 1 668 ? 21.391 69 -5.539 1 86.06 668 ASN B N 1
ATOM 13809 C CA . ASN B 1 668 ? 21.859 69.75 -6.68 1 86.06 668 ASN B CA 1
ATOM 13810 C C . ASN B 1 668 ? 23.391 69.688 -6.824 1 86.06 668 ASN B C 1
ATOM 13812 O O . ASN B 1 668 ? 23.938 70.062 -7.859 1 86.06 668 ASN B O 1
ATOM 13816 N N . LYS B 1 669 ? 24.016 69.125 -5.914 1 90.12 669 LYS B N 1
ATOM 13817 C CA . LYS B 1 669 ? 25.469 69 -5.969 1 90.12 669 LYS B CA 1
ATOM 13818 C C . LYS B 1 669 ? 25.891 67.75 -6.695 1 90.12 669 LYS B C 1
ATOM 13820 O O . LYS B 1 669 ? 25.125 66.75 -6.75 1 90.12 669 LYS B O 1
ATOM 13825 N N . SER B 1 670 ? 27.062 67.75 -7.328 1 89.88 670 SER B N 1
ATOM 13826 C CA . SER B 1 670 ? 27.547 66.562 -8.062 1 89.88 670 SER B CA 1
ATOM 13827 C C . SER B 1 670 ? 28.016 65.5 -7.113 1 89.88 670 SER B C 1
ATOM 13829 O O . SER B 1 670 ? 28.312 65.75 -5.949 1 89.88 670 SER B O 1
ATOM 13831 N N . THR B 1 671 ? 28.031 64.25 -7.609 1 91.06 671 THR B N 1
ATOM 13832 C CA . THR B 1 671 ? 28.453 63.094 -6.824 1 91.06 671 THR B CA 1
ATOM 13833 C C . THR B 1 671 ? 29.844 63.312 -6.262 1 91.06 671 THR B C 1
ATOM 13835 O O . THR B 1 671 ? 30.125 62.938 -5.121 1 91.06 671 THR B O 1
ATOM 13838 N N . TYR B 1 672 ? 30.688 63.969 -7.059 1 89.06 672 TYR B N 1
ATOM 13839 C CA . TYR B 1 672 ? 32.062 64.188 -6.633 1 89.06 672 TYR B CA 1
ATOM 13840 C C . TYR B 1 672 ? 32.125 65.188 -5.48 1 89.06 672 TYR B C 1
ATOM 13842 O O . TYR B 1 672 ? 32.906 65 -4.535 1 89.06 672 TYR B O 1
ATOM 13850 N N . ASP B 1 673 ? 31.344 66.188 -5.59 1 91.12 673 ASP B N 1
ATOM 13851 C CA . ASP B 1 673 ? 31.281 67.188 -4.527 1 91.12 673 ASP B CA 1
ATOM 13852 C C . ASP B 1 673 ? 30.719 66.562 -3.238 1 91.12 673 ASP B C 1
ATOM 13854 O O . ASP B 1 673 ? 31.188 66.938 -2.143 1 91.12 673 ASP B O 1
ATOM 13858 N N . LEU B 1 674 ? 29.719 65.75 -3.404 1 91.25 674 LEU B N 1
ATOM 13859 C CA . LEU B 1 674 ? 29.094 65.125 -2.248 1 91.25 674 LEU B CA 1
ATOM 13860 C C . LEU B 1 674 ? 30.094 64.188 -1.527 1 91.25 674 LEU B C 1
ATOM 13862 O O . LEU B 1 674 ? 30.109 64.188 -0.295 1 91.25 674 LEU B O 1
ATOM 13866 N N . VAL B 1 675 ? 30.906 63.5 -2.256 1 92.44 675 VAL B N 1
ATOM 13867 C CA . VAL B 1 675 ? 31.906 62.625 -1.675 1 92.44 675 VAL B CA 1
ATOM 13868 C C . VAL B 1 675 ? 32.969 63.438 -0.944 1 92.44 675 VAL B C 1
ATOM 13870 O O . VAL B 1 675 ? 33.469 63.031 0.115 1 92.44 675 VAL B O 1
ATOM 13873 N N . SER B 1 676 ? 33.312 64.562 -1.535 1 89.44 676 SER B N 1
ATOM 13874 C CA . SER B 1 676 ? 34.312 65.438 -0.906 1 89.44 676 SER B CA 1
ATOM 13875 C C . SER B 1 676 ? 33.781 66.062 0.401 1 89.44 676 SER B C 1
ATOM 13877 O O . SER B 1 676 ? 34.5 66.125 1.389 1 89.44 676 SER B O 1
ATOM 13879 N N . ILE B 1 677 ? 32.531 66.312 0.377 1 88.81 677 ILE B N 1
ATOM 13880 C CA . ILE B 1 677 ? 31.906 66.875 1.578 1 88.81 677 ILE B CA 1
ATOM 13881 C C . ILE B 1 677 ? 31.781 65.75 2.635 1 88.81 677 ILE B C 1
ATOM 13883 O O . ILE B 1 677 ? 32 66 3.822 1 88.81 677 ILE B O 1
ATOM 13887 N N . TYR B 1 678 ? 31.391 64.625 2.182 1 90.81 678 TYR B N 1
ATOM 13888 C CA . TYR B 1 678 ? 31.25 63.469 3.084 1 90.81 678 TYR B CA 1
ATOM 13889 C C . TYR B 1 678 ? 32.562 63.188 3.824 1 90.81 678 TYR B C 1
ATOM 13891 O O . TYR B 1 678 ? 32.562 62.906 5.023 1 90.81 678 TYR B O 1
ATOM 13899 N N . LYS B 1 679 ? 33.688 63.406 3.258 1 87.25 679 LYS B N 1
ATOM 13900 C CA . LYS B 1 679 ? 34.969 63.125 3.834 1 87.25 679 LYS B CA 1
ATOM 13901 C C . LYS B 1 679 ? 35.406 64.188 4.828 1 87.25 679 LYS B C 1
ATOM 13903 O O . LYS B 1 679 ? 36.125 63.938 5.781 1 87.25 679 LYS B O 1
ATOM 13908 N N . SER B 1 680 ? 34.844 65.312 4.582 1 84.19 680 SER B N 1
ATOM 13909 C CA . SER B 1 680 ? 35.281 66.438 5.41 1 84.19 680 SER B CA 1
ATOM 13910 C C . SER B 1 680 ? 34.406 66.562 6.66 1 84.19 680 SER B C 1
ATOM 13912 O O . SER B 1 680 ? 34.781 67.25 7.617 1 84.19 680 SER B O 1
ATOM 13914 N N . LEU B 1 681 ? 33.344 65.875 6.676 1 82.31 681 LEU B N 1
ATOM 13915 C CA . LEU B 1 681 ? 32.406 66 7.789 1 82.31 681 LEU B CA 1
ATOM 13916 C C . LEU B 1 681 ? 32.531 64.812 8.734 1 82.31 681 LEU B C 1
ATOM 13918 O O . LEU B 1 681 ? 32.719 63.656 8.297 1 82.31 681 LEU B O 1
ATOM 13922 N N . ASP B 1 682 ? 32.469 65.125 9.961 1 79.81 682 ASP B N 1
ATOM 13923 C CA . ASP B 1 682 ? 32.562 64 10.945 1 79.81 682 ASP B CA 1
ATOM 13924 C C . ASP B 1 682 ? 31.203 63.812 11.633 1 79.81 682 ASP B C 1
ATOM 13926 O O . ASP B 1 682 ? 30.984 62.812 12.281 1 79.81 682 ASP B O 1
ATOM 13930 N N . ASP B 1 683 ? 30.297 64.75 11.359 1 84.88 683 ASP B N 1
ATOM 13931 C CA . ASP B 1 683 ? 29.016 64.625 12.047 1 84.88 683 ASP B CA 1
ATOM 13932 C C . ASP B 1 683 ? 28.141 63.562 11.422 1 84.88 683 ASP B C 1
ATOM 13934 O O . ASP B 1 683 ? 28.125 63.375 10.203 1 84.88 683 ASP B O 1
ATOM 13938 N N . MET B 1 684 ? 27.391 62.875 12.219 1 88.62 684 MET B N 1
ATOM 13939 C CA . MET B 1 684 ? 26.641 61.688 11.797 1 88.62 684 MET B CA 1
ATOM 13940 C C . MET B 1 684 ? 25.422 62.062 10.977 1 88.62 684 MET B C 1
ATOM 13942 O O . MET B 1 684 ? 25.078 61.406 10 1 88.62 684 MET B O 1
ATOM 13946 N N . GLN B 1 685 ? 24.75 63.094 11.352 1 88.19 685 GLN B N 1
ATOM 13947 C CA . GLN B 1 685 ? 23.516 63.469 10.688 1 88.19 685 GLN B CA 1
ATOM 13948 C C . GLN B 1 685 ? 23.781 63.906 9.25 1 88.19 685 GLN B C 1
ATOM 13950 O O . GLN B 1 685 ? 23.156 63.406 8.312 1 88.19 685 GLN B O 1
ATOM 13955 N N . PRO B 1 686 ? 24.719 64.75 9.039 1 88.5 686 PRO B N 1
ATOM 13956 C CA . PRO B 1 686 ? 25.031 65.125 7.656 1 88.5 686 PRO B CA 1
ATOM 13957 C C . PRO B 1 686 ? 25.547 64 6.828 1 88.5 686 PRO B C 1
ATOM 13959 O O . PRO B 1 686 ? 25.25 63.875 5.641 1 88.5 686 PRO B O 1
ATOM 13962 N N . GLN B 1 687 ? 26.297 63.219 7.449 1 90.62 687 GLN B N 1
ATOM 13963 C CA . GLN B 1 687 ? 26.812 62.062 6.742 1 90.62 687 GLN B CA 1
ATOM 13964 C C . GLN B 1 687 ? 25.688 61.156 6.262 1 90.62 687 GLN B C 1
ATOM 13966 O O . GLN B 1 687 ? 25.734 60.625 5.145 1 90.62 687 GLN B O 1
ATOM 13971 N N . SER B 1 688 ? 24.766 60.938 7.137 1 92.12 688 SER B N 1
ATOM 13972 C CA . SER B 1 688 ? 23.656 60.062 6.785 1 92.12 688 SER B CA 1
ATOM 13973 C C . SER B 1 688 ? 22.828 60.656 5.648 1 92.12 688 SER B C 1
ATOM 13975 O O . SER B 1 688 ? 22.328 59.938 4.785 1 92.12 688 SER B O 1
ATOM 13977 N N . GLN B 1 689 ? 22.703 61.938 5.609 1 89.94 689 GLN B N 1
ATOM 13978 C CA . GLN B 1 689 ? 21.938 62.594 4.566 1 89.94 689 GLN B CA 1
ATOM 13979 C C . GLN B 1 689 ? 22.641 62.5 3.219 1 89.94 689 GLN B C 1
ATOM 13981 O O . GLN B 1 689 ? 22 62.312 2.182 1 89.94 689 GLN B O 1
ATOM 13986 N N . ILE B 1 690 ? 23.906 62.656 3.305 1 91.75 690 ILE B N 1
ATOM 13987 C CA . ILE B 1 690 ? 24.688 62.562 2.08 1 91.75 690 ILE B CA 1
ATOM 13988 C C . ILE B 1 690 ? 24.641 61.156 1.531 1 91.75 690 ILE B C 1
ATOM 13990 O O . ILE B 1 690 ? 24.5 60.938 0.324 1 91.75 690 ILE B O 1
ATOM 13994 N N . LEU B 1 691 ? 24.797 60.25 2.43 1 92.69 691 LEU B N 1
ATOM 13995 C CA . LEU B 1 691 ? 24.75 58.875 2.014 1 92.69 691 LEU B CA 1
ATOM 13996 C C . LEU B 1 691 ? 23.391 58.531 1.417 1 92.69 691 LEU B C 1
ATOM 13998 O O . LEU B 1 691 ? 23.297 57.688 0.5 1 92.69 691 LEU B O 1
ATOM 14002 N N . LYS B 1 692 ? 22.328 59.031 1.969 1 92.69 692 LYS B N 1
ATOM 14003 C CA . LYS B 1 692 ? 20.984 58.812 1.424 1 92.69 692 LYS B CA 1
ATOM 14004 C C . LYS B 1 692 ? 20.906 59.281 -0.026 1 92.69 692 LYS B C 1
ATOM 14006 O O . LYS B 1 692 ? 20.406 58.562 -0.89 1 92.69 692 LYS B O 1
ATOM 14011 N N . VAL B 1 693 ? 21.453 60.438 -0.28 1 91.44 693 VAL B N 1
ATOM 14012 C CA . VAL B 1 693 ? 21.406 61 -1.622 1 91.44 693 VAL B CA 1
ATOM 14013 C C . VAL B 1 693 ? 22.266 60.188 -2.564 1 91.44 693 VAL B C 1
ATOM 14015 O O . VAL B 1 693 ? 21.891 59.906 -3.709 1 91.44 693 VAL B O 1
ATOM 14018 N N . LEU B 1 694 ? 23.406 59.781 -2.07 1 92.5 694 LEU B N 1
ATOM 14019 C CA . LEU B 1 694 ? 24.297 58.969 -2.881 1 92.5 694 LEU B CA 1
ATOM 14020 C C . LEU B 1 694 ? 23.688 57.594 -3.178 1 92.5 694 LEU B C 1
ATOM 14022 O O . LEU B 1 694 ? 23.875 57.062 -4.266 1 92.5 694 LEU B O 1
ATOM 14026 N N . ASN B 1 695 ? 23.094 57.062 -2.221 1 92.81 695 ASN B N 1
ATOM 14027 C CA . ASN B 1 695 ? 22.438 55.781 -2.402 1 92.81 695 ASN B CA 1
ATOM 14028 C C . ASN B 1 695 ? 21.328 55.875 -3.459 1 92.81 695 ASN B C 1
ATOM 14030 O O . ASN B 1 695 ? 21.141 54.938 -4.242 1 92.81 695 ASN B O 1
ATOM 14034 N N . ASP B 1 696 ? 20.578 56.906 -3.496 1 89 696 ASP B N 1
ATOM 14035 C CA . ASP B 1 696 ? 19.484 57.094 -4.445 1 89 696 ASP B CA 1
ATOM 14036 C C . ASP B 1 696 ? 20.031 57.344 -5.855 1 89 696 ASP B C 1
ATOM 14038 O O . ASP B 1 696 ? 19.422 56.906 -6.836 1 89 696 ASP B O 1
ATOM 14042 N N . ARG B 1 697 ? 21.078 58 -5.879 1 90.12 697 ARG B N 1
ATOM 14043 C CA . ARG B 1 697 ? 21.641 58.406 -7.168 1 90.12 697 ARG B CA 1
ATOM 14044 C C . ARG B 1 697 ? 22.469 57.281 -7.785 1 90.12 697 ARG B C 1
ATOM 14046 O O . ARG B 1 697 ? 22.312 56.969 -8.969 1 90.12 697 ARG B O 1
ATOM 14053 N N . GLU B 1 698 ? 23.406 56.625 -6.973 1 90.81 698 GLU B N 1
ATOM 14054 C CA . GLU B 1 698 ? 24.359 55.688 -7.508 1 90.81 698 GLU B CA 1
ATOM 14055 C C . GLU B 1 698 ? 24.016 54.25 -7.102 1 90.81 698 GLU B C 1
ATOM 14057 O O . GLU B 1 698 ? 24.438 53.281 -7.746 1 90.81 698 GLU B O 1
ATOM 14062 N N . GLY B 1 699 ? 23.344 54.094 -6.133 1 88.88 699 GLY B N 1
ATOM 14063 C CA . GLY B 1 699 ? 23 52.75 -5.695 1 88.88 699 GLY B CA 1
ATOM 14064 C C . GLY B 1 699 ? 23.812 52.281 -4.508 1 88.88 699 GLY B C 1
ATOM 14065 O O . GLY B 1 699 ? 24.828 52.906 -4.176 1 88.88 699 GLY B O 1
ATOM 14066 N N . PRO B 1 700 ? 23.453 51.156 -3.898 1 89.62 700 PRO B N 1
ATOM 14067 C CA . PRO B 1 700 ? 24.078 50.688 -2.672 1 89.62 700 PRO B CA 1
ATOM 14068 C C . PRO B 1 700 ? 25.484 50.125 -2.912 1 89.62 700 PRO B C 1
ATOM 14070 O O . PRO B 1 700 ? 26.297 50.062 -1.986 1 89.62 700 PRO B O 1
ATOM 14073 N N . ASP B 1 701 ? 25.906 49.812 -4.117 1 89.69 701 ASP B N 1
ATOM 14074 C CA . ASP B 1 701 ? 27.172 49.156 -4.41 1 89.69 701 ASP B CA 1
ATOM 14075 C C . ASP B 1 701 ? 28.234 50.188 -4.805 1 89.69 701 ASP B C 1
ATOM 14077 O O . ASP B 1 701 ? 29.391 49.844 -5.012 1 89.69 701 ASP B O 1
ATOM 14081 N N . TYR B 1 702 ? 27.828 51.438 -4.812 1 91.19 702 TYR B N 1
ATOM 14082 C CA . TYR B 1 702 ? 28.797 52.469 -5.152 1 91.19 702 TYR B CA 1
ATOM 14083 C C . TYR B 1 702 ? 29.891 52.594 -4.098 1 91.19 702 TYR B C 1
ATOM 14085 O O . TYR B 1 702 ? 29.609 52.5 -2.9 1 91.19 702 TYR B O 1
ATOM 14093 N N . ARG B 1 703 ? 31.078 52.656 -4.477 1 91.12 703 ARG B N 1
ATOM 14094 C CA . ARG B 1 703 ? 32.219 52.594 -3.566 1 91.12 703 ARG B CA 1
ATOM 14095 C C . ARG B 1 703 ? 32.812 53.969 -3.328 1 91.12 703 ARG B C 1
ATOM 14097 O O . ARG B 1 703 ? 33 54.75 -4.273 1 91.12 703 ARG B O 1
ATOM 14104 N N . ILE B 1 704 ? 32.844 54.406 -2.146 1 88.62 704 ILE B N 1
ATOM 14105 C CA . ILE B 1 704 ? 33.594 55.562 -1.695 1 88.62 704 ILE B CA 1
ATOM 14106 C C . ILE B 1 704 ? 34.906 55.125 -1.069 1 88.62 704 ILE B C 1
ATOM 14108 O O . ILE B 1 704 ? 34.938 54.656 0.069 1 88.62 704 ILE B O 1
ATOM 14112 N N . GLU B 1 705 ? 35.938 55.219 -1.755 1 84.06 705 GLU B N 1
ATOM 14113 C CA . GLU B 1 705 ? 37.25 54.688 -1.388 1 84.06 705 GLU B CA 1
ATOM 14114 C C . GLU B 1 705 ? 37.219 53.156 -1.332 1 84.06 705 GLU B C 1
ATOM 14116 O O . GLU B 1 705 ? 36.844 52.5 -2.311 1 84.06 705 GLU B O 1
ATOM 14121 N N . SER B 1 706 ? 37.281 52.531 -0.09 1 85.44 706 SER B N 1
ATOM 14122 C CA . SER B 1 706 ? 37.406 51.094 -0.001 1 85.44 706 SER B CA 1
ATOM 14123 C C . SER B 1 706 ? 36.062 50.438 0.437 1 85.44 706 SER B C 1
ATOM 14125 O O . SER B 1 706 ? 35.938 49.219 0.431 1 85.44 706 SER B O 1
ATOM 14127 N N . TYR B 1 707 ? 35.094 51.219 0.696 1 90.38 707 TYR B N 1
ATOM 14128 C CA . TYR B 1 707 ? 33.875 50.656 1.242 1 90.38 707 TYR B CA 1
ATOM 14129 C C . TYR B 1 707 ? 32.656 51.031 0.393 1 90.38 707 TYR B C 1
ATOM 14131 O O . TYR B 1 707 ? 32.594 52.094 -0.181 1 90.38 707 TYR B O 1
ATOM 14139 N N . THR B 1 708 ? 31.766 50.219 0.191 1 93.19 708 THR B N 1
ATOM 14140 C CA . THR B 1 708 ? 30.516 50.5 -0.512 1 93.19 708 THR B CA 1
ATOM 14141 C C . THR B 1 708 ? 29.594 51.344 0.342 1 93.19 708 THR B C 1
ATOM 14143 O O . THR B 1 708 ? 29.828 51.531 1.54 1 93.19 708 THR B O 1
ATOM 14146 N N . ILE B 1 709 ? 28.656 51.875 -0.278 1 91.94 709 ILE B N 1
ATOM 14147 C CA . ILE B 1 709 ? 27.672 52.688 0.437 1 91.94 709 ILE B CA 1
ATOM 14148 C C . ILE B 1 709 ? 26.984 51.844 1.495 1 91.94 709 ILE B C 1
ATOM 14150 O O . ILE B 1 709 ? 26.734 52.281 2.613 1 91.94 709 ILE B O 1
ATOM 14154 N N . SER B 1 710 ? 26.625 50.562 1.201 1 93.12 710 SER B N 1
ATOM 14155 C CA . SER B 1 710 ? 25.969 49.656 2.143 1 93.12 710 SER B CA 1
ATOM 14156 C C . SER B 1 710 ? 26.844 49.438 3.371 1 93.12 710 SER B C 1
ATOM 14158 O O . SER B 1 710 ? 26.344 49.406 4.496 1 93.12 710 SER B O 1
ATOM 14160 N N . GLU B 1 711 ? 28.078 49.312 3.143 1 91.88 711 GLU B N 1
ATOM 14161 C CA . GLU B 1 711 ? 29 49.094 4.25 1 91.88 711 GLU B CA 1
ATOM 14162 C C . GLU B 1 711 ? 29.141 50.312 5.121 1 91.88 711 GLU B C 1
ATOM 14164 O O . GLU B 1 711 ? 29.281 50.219 6.344 1 91.88 711 GLU B O 1
ATOM 14169 N N . ARG B 1 712 ? 29.156 51.406 4.484 1 91.44 712 ARG B N 1
ATOM 14170 C CA . ARG B 1 712 ? 29.266 52.656 5.227 1 91.44 712 ARG B CA 1
ATOM 14171 C C . ARG B 1 712 ? 28 52.906 6.047 1 91.44 712 ARG B C 1
ATOM 14173 O O . ARG B 1 712 ? 28.078 53.438 7.152 1 91.44 712 ARG B O 1
ATOM 14180 N N . LEU B 1 713 ? 26.922 52.594 5.398 1 92.69 713 LEU B N 1
ATOM 14181 C CA . LEU B 1 713 ? 25.672 52.719 6.141 1 92.69 713 LEU B CA 1
ATOM 14182 C C . LEU B 1 713 ? 25.688 51.812 7.371 1 92.69 713 LEU B C 1
ATOM 14184 O O . LEU B 1 713 ? 25.234 52.219 8.445 1 92.69 713 LEU B O 1
ATOM 14188 N N . GLU B 1 714 ? 26.156 50.625 7.312 1 89.69 714 GLU B N 1
ATOM 14189 C CA . GLU B 1 714 ? 26.234 49.719 8.43 1 89.69 714 GLU B CA 1
ATOM 14190 C C . GLU B 1 714 ? 27.172 50.25 9.523 1 89.69 714 GLU B C 1
ATOM 14192 O O . GLU B 1 714 ? 26.859 50.125 10.719 1 89.69 714 GLU B O 1
ATOM 14197 N N . LYS B 1 715 ? 28.25 50.75 9.078 1 87.25 715 LYS B N 1
ATOM 14198 C CA . LYS B 1 715 ? 29.188 51.312 10.031 1 87.25 715 LYS B CA 1
ATOM 14199 C C . LYS B 1 715 ? 28.562 52.5 10.766 1 87.25 715 LYS B C 1
ATOM 14201 O O . LYS B 1 715 ? 28.781 52.688 11.969 1 87.25 715 LYS B O 1
ATOM 14206 N N . LEU B 1 716 ? 27.906 53.281 9.977 1 89.31 716 LEU B N 1
ATOM 14207 C CA . LEU B 1 716 ? 27.25 54.438 10.57 1 89.31 716 LEU B CA 1
ATOM 14208 C C . LEU B 1 716 ? 26.156 54 11.547 1 89.31 716 LEU B C 1
ATOM 14210 O O . LEU B 1 716 ? 25.906 54.656 12.547 1 89.31 716 LEU B O 1
ATOM 14214 N N . ILE B 1 717 ? 25.422 52.906 11.281 1 89.06 717 ILE B N 1
ATOM 14215 C CA . ILE B 1 717 ? 24.391 52.375 12.172 1 89.06 717 ILE B CA 1
ATOM 14216 C C . ILE B 1 717 ? 25.031 52 13.516 1 89.06 717 ILE B C 1
ATOM 14218 O O . ILE B 1 717 ? 24.484 52.312 14.57 1 89.06 717 ILE B O 1
ATOM 14222 N N . HIS B 1 718 ? 26.156 51.406 13.469 1 83.12 718 HIS B N 1
ATOM 14223 C CA . HIS B 1 718 ? 26.844 51 14.695 1 83.12 718 HIS B CA 1
ATOM 14224 C C . HIS B 1 718 ? 27.312 52.219 15.5 1 83.12 718 HIS B C 1
ATOM 14226 O O . HIS B 1 718 ? 27.203 52.219 16.719 1 83.12 718 HIS B O 1
ATOM 14232 N N . ARG B 1 719 ? 27.844 53.156 14.758 1 83.25 719 ARG B N 1
ATOM 14233 C CA . ARG B 1 719 ? 28.312 54.375 15.414 1 83.25 719 ARG B CA 1
ATOM 14234 C C . ARG B 1 719 ? 27.156 55.156 16.031 1 83.25 719 ARG B C 1
ATOM 14236 O O . ARG B 1 719 ? 27.266 55.625 17.156 1 83.25 719 ARG B O 1
ATOM 14243 N N . ALA B 1 720 ? 26.141 55.281 15.258 1 87.19 720 ALA B N 1
ATOM 14244 C CA . ALA B 1 720 ? 24.969 56 15.75 1 87.19 720 ALA B CA 1
ATOM 14245 C C . ALA B 1 720 ? 24.359 55.312 16.953 1 87.19 720 ALA B C 1
ATOM 14247 O O . ALA B 1 720 ? 23.844 55.969 17.859 1 87.19 720 ALA B O 1
ATOM 14248 N N . GLY B 1 721 ? 24.328 54.031 16.984 1 81.38 721 GLY B N 1
ATOM 14249 C CA . GLY B 1 721 ? 23.828 53.281 18.109 1 81.38 721 GLY B CA 1
ATOM 14250 C C . GLY B 1 721 ? 24.625 53.469 19.391 1 81.38 721 GLY B C 1
ATOM 14251 O O . GLY B 1 721 ? 24.062 53.594 20.469 1 81.38 721 GLY B O 1
ATOM 14252 N N . THR B 1 722 ? 25.859 53.531 19.172 1 73.94 722 THR B N 1
ATOM 14253 C CA . THR B 1 722 ? 26.75 53.719 20.312 1 73.94 722 THR B CA 1
ATOM 14254 C C . THR B 1 722 ? 26.547 55.094 20.922 1 73.94 722 THR B C 1
ATOM 14256 O O . THR B 1 722 ? 26.609 55.281 22.141 1 73.94 722 THR B O 1
ATOM 14259 N N . HIS B 1 723 ? 26.25 56.062 20 1 78.25 723 HIS B N 1
ATOM 14260 C CA . HIS B 1 723 ? 26.094 57.438 20.469 1 78.25 723 HIS B CA 1
ATOM 14261 C C . HIS B 1 723 ? 24.625 57.781 20.719 1 78.25 723 HIS B C 1
ATOM 14263 O O . HIS B 1 723 ? 24.281 58.906 21.031 1 78.25 723 HIS B O 1
ATOM 14269 N N . LYS B 1 724 ? 23.734 56.844 20.547 1 81.62 724 LYS B N 1
ATOM 14270 C CA . LYS B 1 724 ? 22.312 56.938 20.812 1 81.62 724 LYS B CA 1
ATOM 14271 C C . LYS B 1 724 ? 21.656 58 19.922 1 81.62 724 LYS B C 1
ATOM 14273 O O . LYS B 1 724 ? 20.828 58.781 20.391 1 81.62 724 LYS B O 1
ATOM 14278 N N . HIS B 1 725 ? 22.203 58.125 18.781 1 87.75 725 HIS B N 1
ATOM 14279 C CA . HIS B 1 725 ? 21.531 58.938 17.766 1 87.75 725 HIS B CA 1
ATOM 14280 C C . HIS B 1 725 ? 20.516 58.125 16.984 1 87.75 725 HIS B C 1
ATOM 14282 O O . HIS B 1 725 ? 20.797 57.688 15.875 1 87.75 725 HIS B O 1
ATOM 14288 N N . TRP B 1 726 ? 19.359 58.094 17.484 1 90.25 726 TRP B N 1
ATOM 14289 C CA . TRP B 1 726 ? 18.359 57.156 17.016 1 90.25 726 TRP B CA 1
ATOM 14290 C C . TRP B 1 726 ? 17.781 57.562 15.664 1 90.25 726 TRP B C 1
ATOM 14292 O O . TRP B 1 726 ? 17.422 56.719 14.844 1 90.25 726 TRP B O 1
ATOM 14302 N N . SER B 1 727 ? 17.641 58.906 15.406 1 91.38 727 SER B N 1
ATOM 14303 C CA . SER B 1 727 ? 17.109 59.344 14.133 1 91.38 727 SER B CA 1
ATOM 14304 C C . SER B 1 727 ? 18 58.906 12.977 1 91.38 727 SER B C 1
ATOM 14306 O O . SER B 1 727 ? 17.5 58.438 11.945 1 91.38 727 SER B O 1
ATOM 14308 N N . VAL B 1 728 ? 19.312 59.031 13.18 1 91.44 728 VAL B N 1
ATOM 14309 C CA . VAL B 1 728 ? 20.281 58.625 12.164 1 91.44 728 VAL B CA 1
ATOM 14310 C C . VAL B 1 728 ? 20.266 57.094 12.023 1 91.44 728 VAL B C 1
ATOM 14312 O O . VAL B 1 728 ? 20.328 56.594 10.906 1 91.44 728 VAL B O 1
ATOM 14315 N N . LEU B 1 729 ? 20.188 56.5 13.133 1 92 729 LEU B N 1
ATOM 14316 C CA . LEU B 1 729 ? 20.141 55.031 13.141 1 92 729 LEU B CA 1
ATOM 14317 C C . LEU B 1 729 ? 18.938 54.531 12.352 1 92 729 LEU B C 1
ATOM 14319 O O . LEU B 1 729 ? 19.062 53.625 11.539 1 92 729 LEU B O 1
ATOM 14323 N N . ARG B 1 730 ? 17.797 55.062 12.531 1 93.75 730 ARG B N 1
ATOM 14324 C CA . ARG B 1 730 ? 16.578 54.656 11.852 1 93.75 730 ARG B CA 1
ATOM 14325 C C . ARG B 1 730 ? 16.672 54.938 10.352 1 93.75 730 ARG B C 1
ATOM 14327 O O . ARG B 1 730 ? 16.203 54.156 9.531 1 93.75 730 ARG B O 1
ATOM 14334 N N . LEU B 1 731 ? 17.219 56.062 10.016 1 93.31 731 LEU B N 1
ATOM 14335 C CA . LEU B 1 731 ? 17.344 56.406 8.609 1 93.31 731 LEU B CA 1
ATOM 14336 C C . LEU B 1 731 ? 18.25 55.406 7.887 1 93.31 731 LEU B C 1
ATOM 14338 O O . LEU B 1 731 ? 17.906 54.906 6.812 1 93.31 731 LEU B O 1
ATOM 14342 N N . CYS B 1 732 ? 19.375 55.094 8.477 1 93.62 732 CYS B N 1
ATOM 14343 C CA . CYS B 1 732 ? 20.328 54.188 7.855 1 93.62 732 CYS B CA 1
ATOM 14344 C C . CYS B 1 732 ? 19.75 52.781 7.77 1 93.62 732 CYS B C 1
ATOM 14346 O O . CYS B 1 732 ? 19.969 52.094 6.777 1 93.62 732 CYS B O 1
ATOM 14348 N N . SER B 1 733 ? 19.078 52.406 8.781 1 92.38 733 SER B N 1
ATOM 14349 C CA . SER B 1 733 ? 18.453 51.094 8.781 1 92.38 733 SER B CA 1
ATOM 14350 C C . SER B 1 733 ? 17.375 50.969 7.703 1 92.38 733 SER B C 1
ATOM 14352 O O . SER B 1 733 ? 17.219 49.938 7.062 1 92.38 733 SER B O 1
ATOM 14354 N N . ALA B 1 734 ? 16.625 52 7.562 1 93.38 734 ALA B N 1
ATOM 14355 C CA . ALA B 1 734 ? 15.586 52.031 6.543 1 93.38 734 ALA B CA 1
ATOM 14356 C C . ALA B 1 734 ? 16.172 52 5.141 1 93.38 734 ALA B C 1
ATOM 14358 O O . ALA B 1 734 ? 15.617 51.375 4.242 1 93.38 734 ALA B O 1
ATOM 14359 N N . LEU B 1 735 ? 17.297 52.656 4.961 1 92.38 735 LEU B N 1
ATOM 14360 C CA . LEU B 1 735 ? 17.953 52.688 3.66 1 92.38 735 LEU B CA 1
ATOM 14361 C C . LEU B 1 735 ? 18.469 51.281 3.281 1 92.38 735 LEU B C 1
ATOM 14363 O O . LEU B 1 735 ? 18.469 50.938 2.104 1 92.38 735 LEU B O 1
ATOM 14367 N N . LEU B 1 736 ? 18.828 50.562 4.289 1 91.25 736 LEU B N 1
ATOM 14368 C CA . LEU B 1 736 ? 19.344 49.219 4.055 1 91.25 736 LEU B CA 1
ATOM 14369 C C . LEU B 1 736 ? 18.203 48.219 3.943 1 91.25 736 LEU B C 1
ATOM 14371 O O . LEU B 1 736 ? 18.422 47.031 3.643 1 91.25 736 LEU B O 1
ATOM 14375 N N . GLY B 1 737 ? 17 48.656 4.164 1 89.38 737 GLY B N 1
ATOM 14376 C CA . GLY B 1 737 ? 15.852 47.781 4.059 1 89.38 737 GLY B CA 1
ATOM 14377 C C . GLY B 1 737 ? 15.82 46.719 5.133 1 89.38 737 GLY B C 1
ATOM 14378 O O . GLY B 1 737 ? 15.477 45.562 4.855 1 89.38 737 GLY B O 1
ATOM 14379 N N . LYS B 1 738 ? 16.156 47.031 6.348 1 88.88 738 LYS B N 1
ATOM 14380 C CA . LYS B 1 738 ? 16.25 46.062 7.43 1 88.88 738 LYS B CA 1
ATOM 14381 C C . LYS B 1 738 ? 14.852 45.594 7.879 1 88.88 738 LYS B C 1
ATOM 14383 O O . LYS B 1 738 ? 13.914 46.406 7.891 1 88.88 738 LYS B O 1
ATOM 14388 N N . LEU B 1 739 ? 14.688 44.281 8.133 1 87.38 739 LEU B N 1
ATOM 14389 C CA . LEU B 1 739 ? 13.453 43.688 8.617 1 87.38 739 LEU B CA 1
ATOM 14390 C C . LEU B 1 739 ? 13.703 42.875 9.898 1 87.38 739 LEU B C 1
ATOM 14392 O O . LEU B 1 739 ? 14.672 42.125 9.984 1 87.38 739 LEU B O 1
ATOM 14396 N N . VAL B 1 740 ? 12.883 43.156 10.859 1 81.81 740 VAL B N 1
ATOM 14397 C CA . VAL B 1 740 ? 13.008 42.406 12.117 1 81.81 740 VAL B CA 1
ATOM 14398 C C . VAL B 1 740 ? 12.398 41.031 11.969 1 81.81 740 VAL B C 1
ATOM 14400 O O . VAL B 1 740 ? 11.359 40.875 11.32 1 81.81 740 VAL B O 1
ATOM 14403 N N . ASP B 1 741 ? 12.945 39.969 12.477 1 72.62 741 ASP B N 1
ATOM 14404 C CA . ASP B 1 741 ? 12.555 38.562 12.297 1 72.62 741 ASP B CA 1
ATOM 14405 C C . ASP B 1 741 ? 11.203 38.281 12.938 1 72.62 741 ASP B C 1
ATOM 14407 O O . ASP B 1 741 ? 10.422 37.5 12.438 1 72.62 741 ASP B O 1
ATOM 14411 N N . SER B 1 742 ? 10.805 38.906 14.008 1 76.19 742 SER B N 1
ATOM 14412 C CA . SER B 1 742 ? 9.602 38.562 14.758 1 76.19 742 SER B CA 1
ATOM 14413 C C . SER B 1 742 ? 8.422 39.438 14.328 1 76.19 742 SER B C 1
ATOM 14415 O O . SER B 1 742 ? 7.406 39.5 15.031 1 76.19 742 SER B O 1
ATOM 14417 N N . LEU B 1 743 ? 8.539 40.062 13.195 1 83.75 743 LEU B N 1
ATOM 14418 C CA . LEU B 1 743 ? 7.484 40.969 12.766 1 83.75 743 LEU B CA 1
ATOM 14419 C C . LEU B 1 743 ? 6.234 40.188 12.367 1 83.75 743 LEU B C 1
ATOM 14421 O O . LEU B 1 743 ? 5.129 40.531 12.805 1 83.75 743 LEU B O 1
ATOM 14425 N N . ALA B 1 744 ? 6.41 39.156 11.578 1 80.06 744 ALA B N 1
ATOM 14426 C CA . ALA B 1 744 ? 5.277 38.375 11.086 1 80.06 744 ALA B CA 1
ATOM 14427 C C . ALA B 1 744 ? 4.527 37.719 12.234 1 80.06 744 ALA B C 1
ATOM 14429 O O . ALA B 1 744 ? 3.299 37.812 12.312 1 80.06 744 ALA B O 1
ATOM 14430 N N . PRO B 1 745 ? 5.215 37.188 13.156 1 76.25 745 PRO B N 1
ATOM 14431 C CA . PRO B 1 745 ? 4.52 36.625 14.312 1 76.25 745 PRO B CA 1
ATOM 14432 C C . PRO B 1 745 ? 3.75 37.656 15.117 1 76.25 745 PRO B C 1
ATOM 14434 O O . PRO B 1 745 ? 2.672 37.375 15.641 1 76.25 745 PRO B O 1
ATOM 14437 N N . SER B 1 746 ? 4.324 38.781 15.234 1 84.5 746 SER B N 1
ATOM 14438 C CA . SER B 1 746 ? 3.648 39.844 15.969 1 84.5 746 SER B CA 1
ATOM 14439 C C . SER B 1 746 ? 2.354 40.25 15.281 1 84.5 746 SER B C 1
ATOM 14441 O O . SER B 1 746 ? 1.34 40.5 15.938 1 84.5 746 SER B O 1
ATOM 14443 N N . VAL B 1 747 ? 2.426 40.375 13.992 1 87.5 747 VAL B N 1
ATOM 14444 C CA . VAL B 1 747 ? 1.228 40.688 13.227 1 87.5 747 VAL B CA 1
ATOM 14445 C C . VAL B 1 747 ? 0.179 39.594 13.43 1 87.5 747 VAL B C 1
ATOM 14447 O O . VAL B 1 747 ? -1.004 39.875 13.617 1 87.5 747 VAL B O 1
ATOM 14450 N N . THR B 1 748 ? 0.651 38.469 13.391 1 79.19 748 THR B N 1
ATOM 14451 C CA . THR B 1 748 ? -0.252 37.312 13.562 1 79.19 748 THR B CA 1
ATOM 14452 C C . THR B 1 748 ? -0.903 37.344 14.938 1 79.19 748 THR B C 1
ATOM 14454 O O . THR B 1 748 ? -2.092 37.062 15.078 1 79.19 748 THR B O 1
ATOM 14457 N N . THR B 1 749 ? -0.138 37.656 15.898 1 79.5 749 THR B N 1
ATOM 14458 C CA . THR B 1 749 ? -0.656 37.75 17.266 1 79.5 749 THR B CA 1
ATOM 14459 C C . THR B 1 749 ? -1.779 38.781 17.359 1 79.5 749 THR B C 1
ATOM 14461 O O . THR B 1 749 ? -2.779 38.531 18.031 1 79.5 749 THR B O 1
ATOM 14464 N N . VAL B 1 750 ? -1.611 39.812 16.688 1 87.19 750 VAL B N 1
ATOM 14465 C CA . VAL B 1 750 ? -2.611 40.875 16.703 1 87.19 750 VAL B CA 1
ATOM 14466 C C . VAL B 1 750 ? -3.869 40.406 15.969 1 87.19 750 VAL B C 1
ATOM 14468 O O . VAL B 1 750 ? -4.988 40.625 16.438 1 87.19 750 VAL B O 1
ATOM 14471 N N . LEU B 1 751 ? -3.691 39.75 14.922 1 82.69 751 LEU B N 1
ATOM 14472 C CA . LEU B 1 751 ? -4.805 39.281 14.102 1 82.69 751 LEU B CA 1
ATOM 14473 C C . LEU B 1 751 ? -5.613 38.219 14.828 1 82.69 751 LEU B C 1
ATOM 14475 O O . LEU B 1 751 ? -6.844 38.188 14.742 1 82.69 751 LEU B O 1
ATOM 14479 N N . VAL B 1 752 ? -4.949 37.469 15.5 1 74.38 752 VAL B N 1
ATOM 14480 C CA . VAL B 1 752 ? -5.59 36.344 16.188 1 74.38 752 VAL B CA 1
ATOM 14481 C C . VAL B 1 752 ? -6.465 36.875 17.328 1 74.38 752 VAL B C 1
ATOM 14483 O O . VAL B 1 752 ? -7.461 36.25 17.703 1 74.38 752 VAL B O 1
ATOM 14486 N N . ARG B 1 753 ? -6.031 37.969 17.875 1 76.38 753 ARG B N 1
ATOM 14487 C CA . ARG B 1 753 ? -6.816 38.594 18.938 1 76.38 753 ARG B CA 1
ATOM 14488 C C . ARG B 1 753 ? -8 39.375 18.359 1 76.38 753 ARG B C 1
ATOM 14490 O O . ARG B 1 753 ? -8.664 40.125 19.078 1 76.38 753 ARG B O 1
ATOM 14497 N N . GLY B 1 754 ? -8.164 39.156 17.109 1 75.44 754 GLY B N 1
ATOM 14498 C CA . GLY B 1 754 ? -9.336 39.719 16.453 1 75.44 754 GLY B CA 1
ATOM 14499 C C . GLY B 1 754 ? -9.148 41.156 16.047 1 75.44 754 GLY B C 1
ATOM 14500 O O . GLY B 1 754 ? -10.125 41.906 15.867 1 75.44 754 GLY B O 1
ATOM 14501 N N . LYS B 1 755 ? -7.906 41.5 16.062 1 87.75 755 LYS B N 1
ATOM 14502 C CA . LYS B 1 755 ? -7.637 42.906 15.672 1 87.75 755 LYS B CA 1
ATOM 14503 C C . LYS B 1 755 ? -6.973 42.969 14.305 1 87.75 755 LYS B C 1
ATOM 14505 O O . LYS B 1 755 ? -6.422 41.969 13.828 1 87.75 755 LYS B O 1
ATOM 14510 N N . GLN B 1 756 ? -7.172 44.031 13.641 1 88.62 756 GLN B N 1
ATOM 14511 C CA . GLN B 1 756 ? -6.527 44.25 12.344 1 88.62 756 GLN B CA 1
ATOM 14512 C C . GLN B 1 756 ? -5.43 45.312 12.453 1 88.62 756 GLN B C 1
ATOM 14514 O O . GLN B 1 756 ? -5.48 46.188 13.328 1 88.62 756 GLN B O 1
ATOM 14519 N N . ILE B 1 757 ? -4.473 45.094 11.656 1 90.62 757 ILE B N 1
ATOM 14520 C CA . ILE B 1 757 ? -3.369 46.062 11.633 1 90.62 757 ILE B CA 1
ATOM 14521 C C . ILE B 1 757 ? -3.289 46.719 10.266 1 90.62 757 ILE B C 1
ATOM 14523 O O . ILE B 1 757 ? -3.473 46.062 9.234 1 90.62 757 ILE B O 1
ATOM 14527 N N . THR B 1 758 ? -3.166 48 10.25 1 92.06 758 THR B N 1
ATOM 14528 C CA . THR B 1 758 ? -2.91 48.719 9.008 1 92.06 758 THR B CA 1
ATOM 14529 C C . THR B 1 758 ? -1.557 49.438 9.062 1 92.06 758 THR B C 1
ATOM 14531 O O . THR B 1 758 ? -1.17 49.969 10.109 1 92.06 758 THR B O 1
ATOM 14534 N N . VAL B 1 759 ? -0.864 49.344 7.984 1 92.12 759 VAL B N 1
ATOM 14535 C CA . VAL B 1 759 ? 0.438 50 7.902 1 92.12 759 VAL B CA 1
ATOM 14536 C C . VAL B 1 759 ? 0.373 51.188 6.914 1 92.12 759 VAL B C 1
ATOM 14538 O O . VAL B 1 759 ? -0.282 51.062 5.871 1 92.12 759 VAL B O 1
ATOM 14541 N N . GLY B 1 760 ? 0.867 52.281 7.305 1 90.44 760 GLY B N 1
ATOM 14542 C CA . GLY B 1 760 ? 0.899 53.469 6.477 1 90.44 760 GLY B CA 1
ATOM 14543 C C . GLY B 1 760 ? 1.287 54.719 7.246 1 90.44 760 GLY B C 1
ATOM 14544 O O . GLY B 1 760 ? 1.46 54.656 8.461 1 90.44 760 GLY B O 1
ATOM 14545 N N . VAL B 1 761 ? 1.434 55.781 6.496 1 90.88 761 VAL B N 1
ATOM 14546 C CA . VAL B 1 761 ? 1.778 57.062 7.098 1 90.88 761 VAL B CA 1
ATOM 14547 C C . VAL B 1 761 ? 0.514 57.906 7.293 1 90.88 761 VAL B C 1
ATOM 14549 O O . VAL B 1 761 ? -0.385 57.875 6.449 1 90.88 761 VAL B O 1
ATOM 14552 N N . PHE B 1 762 ? 0.486 58.562 8.414 1 90.38 762 PHE B N 1
ATOM 14553 C CA . PHE B 1 762 ? -0.69 59.375 8.742 1 90.38 762 PHE B CA 1
ATOM 14554 C C . PHE B 1 762 ? -1.023 60.344 7.617 1 90.38 762 PHE B C 1
ATOM 14556 O O . PHE B 1 762 ? -0.15 61.062 7.133 1 90.38 762 PHE B O 1
ATOM 14563 N N . GLY B 1 763 ? -2.205 60.281 7.215 1 85.25 763 GLY B N 1
ATOM 14564 C CA . GLY B 1 763 ? -2.674 61.188 6.188 1 85.25 763 GLY B CA 1
ATOM 14565 C C . GLY B 1 763 ? -2.473 60.656 4.781 1 85.25 763 GLY B C 1
ATOM 14566 O O . GLY B 1 763 ? -2.889 61.312 3.809 1 85.25 763 GLY B O 1
ATOM 14567 N N . HIS B 1 764 ? -1.874 59.531 4.66 1 89.38 764 HIS B N 1
ATOM 14568 C CA . HIS B 1 764 ? -1.586 58.969 3.346 1 89.38 764 HIS B CA 1
ATOM 14569 C C . HIS B 1 764 ? -2.189 57.562 3.201 1 89.38 764 HIS B C 1
ATOM 14571 O O . HIS B 1 764 ? -3.004 57.156 4.027 1 89.38 764 HIS B O 1
ATOM 14577 N N . GLU B 1 765 ? -1.812 56.938 2.139 1 87.81 765 GLU B N 1
ATOM 14578 C CA . GLU B 1 765 ? -2.383 55.625 1.832 1 87.81 765 GLU B CA 1
ATOM 14579 C C . GLU B 1 765 ? -1.99 54.594 2.885 1 87.81 765 GLU B C 1
ATOM 14581 O O . GLU B 1 765 ? -0.891 54.656 3.439 1 87.81 765 GLU B O 1
ATOM 14586 N N . GLU B 1 766 ? -2.932 53.719 3.197 1 89.25 766 GLU B N 1
ATOM 14587 C CA . GLU B 1 766 ? -2.725 52.656 4.172 1 89.25 766 GLU B CA 1
ATOM 14588 C C . GLU B 1 766 ? -3.02 51.281 3.566 1 89.25 766 GLU B C 1
ATOM 14590 O O . GLU B 1 766 ? -3.824 51.156 2.641 1 89.25 766 GLU B O 1
ATOM 14595 N N . GLU B 1 767 ? -2.27 50.375 3.955 1 90.56 767 GLU B N 1
ATOM 14596 C CA . GLU B 1 767 ? -2.518 48.969 3.566 1 90.56 767 GLU B CA 1
ATOM 14597 C C . GLU B 1 767 ? -2.961 48.156 4.766 1 90.56 767 GLU B C 1
ATOM 14599 O O . GLU B 1 767 ? -2.357 48.219 5.836 1 90.56 767 GLU B O 1
ATOM 14604 N N . VAL B 1 768 ? -4.008 47.344 4.59 1 88.38 768 VAL B N 1
ATOM 14605 C CA . VAL B 1 768 ? -4.582 46.531 5.676 1 88.38 768 VAL B CA 1
ATOM 14606 C C . VAL B 1 768 ? -3.971 45.125 5.672 1 88.38 768 VAL B C 1
ATOM 14608 O O . VAL B 1 768 ? -3.854 44.5 4.621 1 88.38 768 VAL B O 1
ATOM 14611 N N . LEU B 1 769 ? -3.445 44.75 6.785 1 86.94 769 LEU B N 1
ATOM 14612 C CA . LEU B 1 769 ? -2.992 43.375 7 1 86.94 769 LEU B CA 1
ATOM 14613 C C . LEU B 1 769 ? -4.07 42.562 7.688 1 86.94 769 LEU B C 1
ATOM 14615 O O . LEU B 1 769 ? -4.105 42.469 8.922 1 86.94 769 LEU B O 1
ATOM 14619 N N . ASP B 1 770 ? -4.852 41.875 6.891 1 78.75 770 ASP B N 1
ATOM 14620 C CA . ASP B 1 770 ? -5.992 41.156 7.445 1 78.75 770 ASP B CA 1
ATOM 14621 C C . ASP B 1 770 ? -5.707 39.656 7.52 1 78.75 770 ASP B C 1
ATOM 14623 O O . ASP B 1 770 ? -6.512 38.906 8.062 1 78.75 770 ASP B O 1
ATOM 14627 N N . LYS B 1 771 ? -4.672 39.281 6.977 1 77.25 771 LYS B N 1
ATOM 14628 C CA . LYS B 1 771 ? -4.242 37.906 7.023 1 77.25 771 LYS B CA 1
ATOM 14629 C C . LYS B 1 771 ? -2.756 37.781 7.352 1 77.25 771 LYS B C 1
ATOM 14631 O O . LYS B 1 771 ? -1.997 38.75 7.133 1 77.25 771 LYS B O 1
ATOM 14636 N N . PRO B 1 772 ? -2.502 36.719 7.965 1 77.5 772 PRO B N 1
ATOM 14637 C CA . PRO B 1 772 ? -1.068 36.5 8.195 1 77.5 772 PRO B CA 1
ATOM 14638 C C . PRO B 1 772 ? -0.26 36.5 6.902 1 77.5 772 PRO B C 1
ATOM 14640 O O . PRO B 1 772 ? -0.708 35.938 5.898 1 77.5 772 PRO B O 1
ATOM 14643 N N . VAL B 1 773 ? 0.692 37.25 6.844 1 77.12 773 VAL B N 1
ATOM 14644 C CA . VAL B 1 773 ? 1.506 37.375 5.641 1 77.12 773 VAL B CA 1
ATOM 14645 C C . VAL B 1 773 ? 2.932 36.906 5.926 1 77.12 773 VAL B C 1
ATOM 14647 O O . VAL B 1 773 ? 3.369 36.906 7.078 1 77.12 773 VAL B O 1
ATOM 14650 N N . SER B 1 774 ? 3.629 36.531 4.918 1 76.62 774 SER B N 1
ATOM 14651 C CA . SER B 1 774 ? 5.023 36.125 5.031 1 76.62 774 SER B CA 1
ATOM 14652 C C . SER B 1 774 ? 5.934 37.312 5.301 1 76.62 774 SER B C 1
ATOM 14654 O O . SER B 1 774 ? 5.586 38.438 4.984 1 76.62 774 SER B O 1
ATOM 14656 N N . PRO B 1 775 ? 7.074 37.062 5.871 1 76.44 775 PRO B N 1
ATOM 14657 C CA . PRO B 1 775 ? 8.016 38.125 6.18 1 76.44 775 PRO B CA 1
ATOM 14658 C C . PRO B 1 775 ? 8.406 38.938 4.949 1 76.44 775 PRO B C 1
ATOM 14660 O O . PRO B 1 775 ? 8.461 40.188 5.012 1 76.44 775 PRO B O 1
ATOM 14663 N N . ASN B 1 776 ? 8.562 38.25 3.883 1 78.62 776 ASN B N 1
ATOM 14664 C CA . ASN B 1 776 ? 8.945 38.969 2.672 1 78.62 776 ASN B CA 1
ATOM 14665 C C . ASN B 1 776 ? 7.809 39.844 2.158 1 78.62 776 ASN B C 1
ATOM 14667 O O . ASN B 1 776 ? 8.047 40.938 1.658 1 78.62 776 ASN B O 1
ATOM 14671 N N . GLU B 1 777 ? 6.676 39.344 2.377 1 83.38 777 GLU B N 1
ATOM 14672 C CA . GLU B 1 777 ? 5.523 40.125 1.935 1 83.38 777 GLU B CA 1
ATOM 14673 C C . GLU B 1 777 ? 5.316 41.344 2.82 1 83.38 777 GLU B C 1
ATOM 14675 O O . GLU B 1 777 ? 4.988 42.438 2.326 1 83.38 777 GLU B O 1
ATOM 14680 N N . ILE B 1 778 ? 5.492 41.219 4.07 1 86.62 778 ILE B N 1
ATOM 14681 C CA . ILE B 1 778 ? 5.328 42.344 4.988 1 86.62 778 ILE B CA 1
ATOM 14682 C C . ILE B 1 778 ? 6.391 43.406 4.703 1 86.62 778 ILE B C 1
ATOM 14684 O O . ILE B 1 778 ? 6.109 44.594 4.746 1 86.62 778 ILE B O 1
ATOM 14688 N N . LYS B 1 779 ? 7.629 42.906 4.449 1 88 779 LYS B N 1
ATOM 14689 C CA . LYS B 1 779 ? 8.711 43.812 4.129 1 88 779 LYS B CA 1
ATOM 14690 C C . LYS B 1 779 ? 8.375 44.656 2.898 1 88 779 LYS B C 1
ATOM 14692 O O . LYS B 1 779 ? 8.539 45.875 2.912 1 88 779 LYS B O 1
ATOM 14697 N N . ASN B 1 780 ? 7.875 44.031 1.934 1 89.56 780 ASN B N 1
ATOM 14698 C CA . ASN B 1 780 ? 7.531 44.719 0.694 1 89.56 780 ASN B CA 1
ATOM 14699 C C . ASN B 1 780 ? 6.418 45.719 0.909 1 89.56 780 ASN B C 1
ATOM 14701 O O . ASN B 1 780 ? 6.473 46.844 0.374 1 89.56 780 ASN B O 1
ATOM 14705 N N . ILE B 1 781 ? 5.445 45.344 1.692 1 90.62 781 ILE B N 1
ATOM 14706 C CA . ILE B 1 781 ? 4.312 46.219 1.945 1 90.62 781 ILE B CA 1
ATOM 14707 C C . ILE B 1 781 ? 4.773 47.469 2.74 1 90.62 781 ILE B C 1
ATOM 14709 O O . ILE B 1 781 ? 4.457 48.594 2.385 1 90.62 781 ILE B O 1
ATOM 14713 N N . LEU B 1 782 ? 5.551 47.219 3.775 1 91.25 782 LEU B N 1
ATOM 14714 C CA . LEU B 1 782 ? 5.98 48.281 4.684 1 91.25 782 LEU B CA 1
ATOM 14715 C C . LEU B 1 782 ? 6.852 49.281 3.959 1 91.25 782 LEU B C 1
ATOM 14717 O O . LEU B 1 782 ? 6.633 50.5 4.078 1 91.25 782 LEU B O 1
ATOM 14721 N N . TYR B 1 783 ? 7.836 48.875 3.203 1 92.44 783 TYR B N 1
ATOM 14722 C CA . TYR B 1 783 ? 8.773 49.781 2.553 1 92.44 783 TYR B CA 1
ATOM 14723 C C . TYR B 1 783 ? 8.133 50.438 1.338 1 92.44 783 TYR B C 1
ATOM 14725 O O . TYR B 1 783 ? 8.422 51.594 1.026 1 92.44 783 TYR B O 1
ATOM 14733 N N . ARG B 1 784 ? 7.234 49.781 0.677 1 91.56 784 ARG B N 1
ATOM 14734 C CA . ARG B 1 784 ? 6.547 50.344 -0.476 1 91.56 784 ARG B CA 1
ATOM 14735 C C . ARG B 1 784 ? 5.656 51.5 -0.059 1 91.56 784 ARG B C 1
ATOM 14737 O O . ARG B 1 784 ? 5.637 52.531 -0.715 1 91.56 784 ARG B O 1
ATOM 14744 N N . ILE B 1 785 ? 4.941 51.344 1.027 1 91.19 785 ILE B N 1
ATOM 14745 C CA . ILE B 1 785 ? 3.938 52.344 1.433 1 91.19 785 ILE B CA 1
ATOM 14746 C C . ILE B 1 785 ? 4.609 53.5 2.156 1 91.19 785 ILE B C 1
ATOM 14748 O O . ILE B 1 785 ? 4.168 54.625 2.045 1 91.19 785 ILE B O 1
ATOM 14752 N N . CYS B 1 786 ? 5.711 53.281 2.873 1 90.19 786 CYS B N 1
ATOM 14753 C CA . CYS B 1 786 ? 6.32 54.344 3.697 1 90.19 786 CYS B CA 1
ATOM 14754 C C . CYS B 1 786 ? 7.387 55.094 2.918 1 90.19 786 CYS B C 1
ATOM 14756 O O . CYS B 1 786 ? 7.668 56.25 3.217 1 90.19 786 CYS B O 1
ATOM 14758 N N . GLN B 1 787 ? 8 54.531 1.963 1 86 787 GLN B N 1
ATOM 14759 C CA . GLN B 1 787 ? 9.164 55.062 1.264 1 86 787 GLN B CA 1
ATOM 14760 C C . GLN B 1 787 ? 8.852 56.406 0.616 1 86 787 GLN B C 1
ATOM 14762 O O . GLN B 1 787 ? 9.648 57.344 0.698 1 86 787 GLN B O 1
ATOM 14767 N N . PRO B 1 788 ? 7.648 56.5 0.029 1 86.75 788 PRO B N 1
ATOM 14768 C CA . PRO B 1 788 ? 7.367 57.781 -0.664 1 86.75 788 PRO B CA 1
ATOM 14769 C C . PRO B 1 788 ? 7.168 58.938 0.297 1 86.75 788 PRO B C 1
ATOM 14771 O O . PRO B 1 788 ? 7.305 60.094 -0.099 1 86.75 788 PRO B O 1
ATOM 14774 N N . HIS B 1 789 ? 6.898 58.781 1.484 1 88.19 789 HIS B N 1
ATOM 14775 C CA . HIS B 1 789 ? 6.547 59.844 2.414 1 88.19 789 HIS B CA 1
ATOM 14776 C C . HIS B 1 789 ? 7.637 60.031 3.465 1 88.19 789 HIS B C 1
ATOM 14778 O O . HIS B 1 789 ? 8.195 61.125 3.586 1 88.19 789 HIS B O 1
ATOM 14784 N N . ASP B 1 790 ? 7.914 59.031 4.211 1 88.69 790 ASP B N 1
ATOM 14785 C CA . ASP B 1 790 ? 8.961 59.062 5.227 1 88.69 790 ASP B CA 1
ATOM 14786 C C . ASP B 1 790 ? 9.594 57.688 5.391 1 88.69 790 ASP B C 1
ATOM 14788 O O . ASP B 1 790 ? 9 56.781 5.98 1 88.69 790 ASP B O 1
ATOM 14792 N N . LEU B 1 791 ? 10.781 57.719 4.98 1 90.5 791 LEU B N 1
ATOM 14793 C CA . LEU B 1 791 ? 11.484 56.438 4.945 1 90.5 791 LEU B CA 1
ATOM 14794 C C . LEU B 1 791 ? 11.727 55.906 6.359 1 90.5 791 LEU B C 1
ATOM 14796 O O . LEU B 1 791 ? 11.773 54.688 6.574 1 90.5 791 LEU B O 1
ATOM 14800 N N . ARG B 1 792 ? 11.906 56.75 7.355 1 91.12 792 ARG B N 1
ATOM 14801 C CA . ARG B 1 792 ? 12.188 56.344 8.734 1 91.12 792 ARG B CA 1
ATOM 14802 C C . ARG B 1 792 ? 10.984 55.656 9.352 1 91.12 792 ARG B C 1
ATOM 14804 O O . ARG B 1 792 ? 11.133 54.875 10.297 1 91.12 792 ARG B O 1
ATOM 14811 N N . GLN B 1 793 ? 9.844 55.906 8.805 1 92.81 793 GLN B N 1
ATOM 14812 C CA . GLN B 1 793 ? 8.617 55.312 9.328 1 92.81 793 GLN B CA 1
ATOM 14813 C C . GLN B 1 793 ? 8.586 53.812 9.047 1 92.81 793 GLN B C 1
ATOM 14815 O O . GLN B 1 793 ? 7.902 53.062 9.75 1 92.81 793 GLN B O 1
ATOM 14820 N N . ALA B 1 794 ? 9.359 53.375 8.086 1 92.94 794 ALA B N 1
ATOM 14821 C CA . ALA B 1 794 ? 9.383 51.969 7.754 1 92.94 794 ALA B CA 1
ATOM 14822 C C . ALA B 1 794 ? 9.945 51.125 8.906 1 92.94 794 ALA B C 1
ATOM 14824 O O . ALA B 1 794 ? 9.469 50.031 9.18 1 92.94 794 ALA B O 1
ATOM 14825 N N . VAL B 1 795 ? 10.945 51.625 9.578 1 93.31 795 VAL B N 1
ATOM 14826 C CA . VAL B 1 795 ? 11.57 50.906 10.672 1 93.31 795 VAL B CA 1
ATOM 14827 C C . VAL B 1 795 ? 10.875 51.219 11.984 1 93.31 795 VAL B C 1
ATOM 14829 O O . VAL B 1 795 ? 10.852 50.406 12.906 1 93.31 795 VAL B O 1
ATOM 14832 N N . LEU B 1 796 ? 10.383 52.438 12.062 1 94.12 796 LEU B N 1
ATOM 14833 C CA . LEU B 1 796 ? 9.664 52.812 13.273 1 94.12 796 LEU B CA 1
ATOM 14834 C C . LEU B 1 796 ? 8.391 52 13.438 1 94.12 796 LEU B C 1
ATOM 14836 O O . LEU B 1 796 ? 8.055 51.562 14.547 1 94.12 796 LEU B O 1
ATOM 14840 N N . GLN B 1 797 ? 7.707 51.875 12.398 1 94.06 797 GLN B N 1
ATOM 14841 C CA . GLN B 1 797 ? 6.461 51.125 12.461 1 94.06 797 GLN B CA 1
ATOM 14842 C C . GLN B 1 797 ? 6.719 49.656 12.805 1 94.06 797 GLN B C 1
ATOM 14844 O O . GLN B 1 797 ? 5.871 49 13.406 1 94.06 797 GLN B O 1
ATOM 14849 N N . GLN B 1 798 ? 7.867 49.125 12.391 1 92.88 798 GLN B N 1
ATOM 14850 C CA . GLN B 1 798 ? 8.227 47.781 12.812 1 92.88 798 GLN B CA 1
ATOM 14851 C C . GLN B 1 798 ? 8.391 47.719 14.328 1 92.88 798 GLN B C 1
ATOM 14853 O O . GLN B 1 798 ? 7.938 46.75 14.961 1 92.88 798 GLN B O 1
ATOM 14858 N N . GLU B 1 799 ? 9.016 48.719 14.852 1 92.31 799 GLU B N 1
ATOM 14859 C CA . GLU B 1 799 ? 9.172 48.812 16.297 1 92.31 799 GLU B CA 1
ATOM 14860 C C . GLU B 1 799 ? 7.82 48.812 17 1 92.31 799 GLU B C 1
ATOM 14862 O O . GLU B 1 799 ? 7.621 48.125 18 1 92.31 799 GLU B O 1
ATOM 14867 N N . LEU B 1 800 ? 6.965 49.531 16.453 1 93.75 800 LEU B N 1
ATOM 14868 C CA . LEU B 1 800 ? 5.648 49.688 17.047 1 93.75 800 LEU B CA 1
ATOM 14869 C C . LEU B 1 800 ? 4.855 48.375 16.969 1 93.75 800 LEU B C 1
ATOM 14871 O O . LEU B 1 800 ? 4.184 48 17.922 1 93.75 800 LEU B O 1
ATOM 14875 N N . ILE B 1 801 ? 4.926 47.781 15.844 1 92.5 801 ILE B N 1
ATOM 14876 C CA . ILE B 1 801 ? 4.211 46.531 15.656 1 92.5 801 ILE B CA 1
ATOM 14877 C C . ILE B 1 801 ? 4.73 45.469 16.641 1 92.5 801 ILE B C 1
ATOM 14879 O O . ILE B 1 801 ? 3.953 44.719 17.219 1 92.5 801 ILE B O 1
ATOM 14883 N N . LEU B 1 802 ? 6.008 45.438 16.797 1 89.25 802 LEU B N 1
ATOM 14884 C CA . LEU B 1 802 ? 6.613 44.5 17.75 1 89.25 802 LEU B CA 1
ATOM 14885 C C . LEU B 1 802 ? 6.117 44.781 19.172 1 89.25 802 LEU B C 1
ATOM 14887 O O . LEU B 1 802 ? 5.777 43.875 19.906 1 89.25 802 LEU B O 1
ATOM 14891 N N . CYS B 1 803 ? 6.09 46.062 19.484 1 89.44 803 CYS B N 1
ATOM 14892 C CA . CYS B 1 803 ? 5.648 46.438 20.812 1 89.44 803 CYS B CA 1
ATOM 14893 C C . CYS B 1 803 ? 4.172 46.125 21.016 1 89.44 803 CYS B C 1
ATOM 14895 O O . CYS B 1 803 ? 3.779 45.656 22.078 1 89.44 803 CYS B O 1
ATOM 14897 N N . ILE B 1 804 ? 3.432 46.406 20.062 1 92.12 804 ILE B N 1
ATOM 14898 C CA . ILE B 1 804 ? 1.998 46.156 20.141 1 92.12 804 ILE B CA 1
ATOM 14899 C C . ILE B 1 804 ? 1.753 44.656 20.266 1 92.12 804 ILE B C 1
ATOM 14901 O O . ILE B 1 804 ? 0.879 44.219 21.031 1 92.12 804 ILE B O 1
ATOM 14905 N N . GLY B 1 805 ? 2.463 43.938 19.484 1 87.38 805 GLY B N 1
ATOM 14906 C CA . GLY B 1 805 ? 2.35 42.469 19.562 1 87.38 805 GLY B CA 1
ATOM 14907 C C . GLY B 1 805 ? 2.637 41.938 20.953 1 87.38 805 GLY B C 1
ATOM 14908 O O . GLY B 1 805 ? 1.941 41.031 21.438 1 87.38 805 GLY B O 1
ATOM 14909 N N . LYS B 1 806 ? 3.615 42.5 21.562 1 81.56 806 LYS B N 1
ATOM 14910 C CA . LYS B 1 806 ? 3.975 42.062 22.906 1 81.56 806 LYS B CA 1
ATOM 14911 C C . LYS B 1 806 ? 2.926 42.531 23.922 1 81.56 806 LYS B C 1
ATOM 14913 O O . LYS B 1 806 ? 2.541 41.75 24.812 1 81.56 806 LYS B O 1
ATOM 14918 N N . LEU B 1 807 ? 2.445 43.719 23.766 1 85.12 807 LEU B N 1
ATOM 14919 C CA . LEU B 1 807 ? 1.489 44.281 24.703 1 85.12 807 LEU B CA 1
ATOM 14920 C C . LEU B 1 807 ? 0.138 43.594 24.609 1 85.12 807 LEU B C 1
ATOM 14922 O O . LEU B 1 807 ? -0.513 43.344 25.625 1 85.12 807 LEU B O 1
ATOM 14926 N N . ILE B 1 808 ? -0.266 43.344 23.422 1 85.19 808 ILE B N 1
ATOM 14927 C CA . ILE B 1 808 ? -1.579 42.75 23.219 1 85.19 808 ILE B CA 1
ATOM 14928 C C . ILE B 1 808 ? -1.586 41.312 23.781 1 85.19 808 ILE B C 1
ATOM 14930 O O . ILE B 1 808 ? -2.631 40.812 24.203 1 85.19 808 ILE B O 1
ATOM 14934 N N . ALA B 1 809 ? -0.467 40.719 23.797 1 74.25 809 ALA B N 1
ATOM 14935 C CA . ALA B 1 809 ? -0.338 39.344 24.344 1 74.25 809 ALA B CA 1
ATOM 14936 C C . ALA B 1 809 ? -0.306 39.375 25.875 1 74.25 809 ALA B C 1
ATOM 14938 O O . ALA B 1 809 ? -0.804 38.469 26.516 1 74.25 809 ALA B O 1
ATOM 14939 N N . THR B 1 810 ? 0.258 40.438 26.469 1 74.25 810 THR B N 1
ATOM 14940 C CA . THR B 1 810 ? 0.466 40.5 27.906 1 74.25 810 THR B CA 1
ATOM 14941 C C . THR B 1 810 ? -0.695 41.219 28.594 1 74.25 810 THR B C 1
ATOM 14943 O O . THR B 1 810 ? -1.19 40.75 29.625 1 74.25 810 THR B O 1
ATOM 14946 N N . VAL B 1 811 ? -1.04 42.344 27.969 1 81.88 811 VAL B N 1
ATOM 14947 C CA . VAL B 1 811 ? -2.123 43.125 28.547 1 81.88 811 VAL B CA 1
ATOM 14948 C C . VAL B 1 811 ? -3.145 43.469 27.469 1 81.88 811 VAL B C 1
ATOM 14950 O O . VAL B 1 811 ? -3.242 44.625 27.031 1 81.88 811 VAL B O 1
ATOM 14953 N N . PRO B 1 812 ? -3.92 42.531 27.203 1 81.5 812 PRO B N 1
ATOM 14954 C CA . PRO B 1 812 ? -4.871 42.75 26.109 1 81.5 812 PRO B CA 1
ATOM 14955 C C . PRO B 1 812 ? -5.91 43.812 26.438 1 81.5 812 PRO B C 1
ATOM 14957 O O . PRO B 1 812 ? -6.477 44.438 25.547 1 81.5 812 PRO B O 1
ATOM 14960 N N . GLU B 1 813 ? -6.074 44.125 27.672 1 83.81 813 GLU B N 1
ATOM 14961 C CA . GLU B 1 813 ? -7.09 45.094 28.109 1 83.81 813 GLU B CA 1
ATOM 14962 C C . GLU B 1 813 ? -6.773 46.5 27.609 1 83.81 813 GLU B C 1
ATOM 14964 O O . GLU B 1 813 ? -7.672 47.312 27.453 1 83.81 813 GLU B O 1
ATOM 14969 N N . LEU B 1 814 ? -5.5 46.656 27.359 1 87.19 814 LEU B N 1
ATOM 14970 C CA . LEU B 1 814 ? -5.082 47.969 26.875 1 87.19 814 LEU B CA 1
ATOM 14971 C C . LEU B 1 814 ? -5.699 48.281 25.516 1 87.19 814 LEU B C 1
ATOM 14973 O O . LEU B 1 814 ? -5.809 49.438 25.125 1 87.19 814 LEU B O 1
ATOM 14977 N N . PHE B 1 815 ? -6.102 47.281 24.859 1 89.12 815 PHE B N 1
ATOM 14978 C CA . PHE B 1 815 ? -6.582 47.469 23.484 1 89.12 815 PHE B CA 1
ATOM 14979 C C . PHE B 1 815 ? -8.094 47.281 23.422 1 89.12 815 PHE B C 1
ATOM 14981 O O . PHE B 1 815 ? -8.656 47.125 22.328 1 89.12 815 PHE B O 1
ATOM 14988 N N . ASP B 1 816 ? -8.641 47.281 24.562 1 86.25 816 ASP B N 1
ATOM 14989 C CA . ASP B 1 816 ? -10.102 47.188 24.578 1 86.25 816 ASP B CA 1
ATOM 14990 C C . ASP B 1 816 ? -10.727 48.344 23.781 1 86.25 816 ASP B C 1
ATOM 14992 O O . ASP B 1 816 ? -10.32 49.5 23.938 1 86.25 816 ASP B O 1
ATOM 14996 N N . GLY B 1 817 ? -11.625 48.031 22.969 1 86.19 817 GLY B N 1
ATOM 14997 C CA . GLY B 1 817 ? -12.312 49.031 22.172 1 86.19 817 GLY B CA 1
ATOM 14998 C C . GLY B 1 817 ? -11.578 49.375 20.891 1 86.19 817 GLY B C 1
ATOM 14999 O O . GLY B 1 817 ? -12.07 50.156 20.078 1 86.19 817 GLY B O 1
ATOM 15000 N N . ILE B 1 818 ? -10.422 48.844 20.719 1 90.69 818 ILE B N 1
ATOM 15001 C CA . ILE B 1 818 ? -9.641 49.094 19.5 1 90.69 818 ILE B CA 1
ATOM 15002 C C . ILE B 1 818 ? -9.688 47.875 18.594 1 90.69 818 ILE B C 1
ATOM 15004 O O . ILE B 1 818 ? -9.125 46.812 18.922 1 90.69 818 ILE B O 1
ATOM 15008 N N . LEU B 1 819 ? -10.336 47.969 17.547 1 89.5 819 LEU B N 1
ATOM 15009 C CA . LEU B 1 819 ? -10.445 46.875 16.609 1 89.5 819 LEU B CA 1
ATOM 15010 C C . LEU B 1 819 ? -9.383 46.969 15.523 1 89.5 819 LEU B C 1
ATOM 15012 O O . LEU B 1 819 ? -8.773 45.938 15.164 1 89.5 819 LEU B O 1
ATOM 15016 N N . LYS B 1 820 ? -9.258 48.094 14.961 1 90.94 820 LYS B N 1
ATOM 15017 C CA . LYS B 1 820 ? -8.273 48.344 13.906 1 90.94 820 LYS B CA 1
ATOM 15018 C C . LYS B 1 820 ? -7.121 49.188 14.422 1 90.94 820 LYS B C 1
ATOM 15020 O O . LYS B 1 820 ? -7.328 50.312 14.891 1 90.94 820 LYS B O 1
ATOM 15025 N N . ILE B 1 821 ? -5.973 48.594 14.422 1 92.56 821 ILE B N 1
ATOM 15026 C CA . ILE B 1 821 ? -4.773 49.281 14.852 1 92.56 821 ILE B CA 1
ATOM 15027 C C . ILE B 1 821 ? -4.082 49.906 13.641 1 92.56 821 ILE B C 1
ATOM 15029 O O . ILE B 1 821 ? -3.398 49.219 12.883 1 92.56 821 ILE B O 1
ATOM 15033 N N . ARG B 1 822 ? -4.301 51.156 13.508 1 93.06 822 ARG B N 1
ATOM 15034 C CA . ARG B 1 822 ? -3.66 51.906 12.422 1 93.06 822 ARG B CA 1
ATOM 15035 C C . ARG B 1 822 ? -2.328 52.469 12.875 1 93.06 822 ARG B C 1
ATOM 15037 O O . ARG B 1 822 ? -2.295 53.5 13.547 1 93.06 822 ARG B O 1
ATOM 15044 N N . ILE B 1 823 ? -1.276 51.969 12.469 1 94.31 823 ILE B N 1
ATOM 15045 C CA . ILE B 1 823 ? 0.037 52.281 13.023 1 94.31 823 ILE B CA 1
ATOM 15046 C C . ILE B 1 823 ? 0.387 53.719 12.734 1 94.31 823 ILE B C 1
ATOM 15048 O O . ILE B 1 823 ? 0.958 54.406 13.586 1 94.31 823 ILE B O 1
ATOM 15052 N N . GLY B 1 824 ? 0.131 54.219 11.508 1 91.69 824 GLY B N 1
ATOM 15053 C CA . GLY B 1 824 ? 0.376 55.625 11.211 1 91.69 824 GLY B CA 1
ATOM 15054 C C . GLY B 1 824 ? -0.361 56.562 12.148 1 91.69 824 GLY B C 1
ATOM 15055 O O . GLY B 1 824 ? 0.173 57.594 12.539 1 91.69 824 GLY B O 1
ATOM 15056 N N . TRP B 1 825 ? -1.538 56.188 12.508 1 92.38 825 TRP B N 1
ATOM 15057 C CA . TRP B 1 825 ? -2.357 57 13.398 1 92.38 825 TRP B CA 1
ATOM 15058 C C . TRP B 1 825 ? -1.864 56.875 14.844 1 92.38 825 TRP B C 1
ATOM 15060 O O . TRP B 1 825 ? -1.998 57.844 15.617 1 92.38 825 TRP B O 1
ATOM 15070 N N . PHE B 1 826 ? -1.327 55.812 15.148 1 94.06 826 PHE B N 1
ATOM 15071 C CA . PHE B 1 826 ? -0.719 55.656 16.469 1 94.06 826 PHE B CA 1
ATOM 15072 C C . PHE B 1 826 ? 0.488 56.594 16.609 1 94.06 826 PHE B C 1
ATOM 15074 O O . PHE B 1 826 ? 0.72 57.125 17.688 1 94.06 826 PHE B O 1
ATOM 15081 N N . VAL B 1 827 ? 1.238 56.656 15.523 1 93.88 827 VAL B N 1
ATOM 15082 C CA . VAL B 1 827 ? 2.375 57.562 15.539 1 93.88 827 VAL B CA 1
ATOM 15083 C C . VAL B 1 827 ? 1.888 59 15.766 1 93.88 827 VAL B C 1
ATOM 15085 O O . VAL B 1 827 ? 2.508 59.75 16.516 1 93.88 827 VAL B O 1
ATOM 15088 N N . LYS B 1 828 ? 0.793 59.344 15.133 1 91.56 828 LYS B N 1
ATOM 15089 C CA . LYS B 1 828 ? 0.221 60.656 15.305 1 91.56 828 LYS B CA 1
ATOM 15090 C C . LYS B 1 828 ? -0.219 60.875 16.75 1 91.56 828 LYS B C 1
ATOM 15092 O O . LYS B 1 828 ? -0.015 61.969 17.312 1 91.56 828 LYS B O 1
ATOM 15097 N N . ALA B 1 829 ? -0.821 59.906 17.297 1 91.81 829 ALA B N 1
ATOM 15098 C CA . ALA B 1 829 ? -1.229 60 18.703 1 91.81 829 ALA B CA 1
ATOM 15099 C C . ALA B 1 829 ? -0.024 60.25 19.609 1 91.81 829 ALA B C 1
ATOM 15101 O O . ALA B 1 829 ? -0.1 61 20.578 1 91.81 829 ALA B O 1
ATOM 15102 N N . MET B 1 830 ? 1.026 59.625 19.312 1 92.94 830 MET B N 1
ATOM 15103 C CA . MET B 1 830 ? 2.246 59.75 20.109 1 92.94 830 MET B CA 1
ATOM 15104 C C . MET B 1 830 ? 2.848 61.125 19.953 1 92.94 830 MET B C 1
ATOM 15106 O O . MET B 1 830 ? 3.35 61.719 20.922 1 92.94 830 MET B O 1
ATOM 15110 N N . GLU B 1 831 ? 2.801 61.656 18.766 1 90.06 831 GLU B N 1
ATOM 15111 C CA . GLU B 1 831 ? 3.295 63.031 18.531 1 90.06 831 GLU B CA 1
ATOM 15112 C C . GLU B 1 831 ? 2.479 64.062 19.312 1 90.06 831 GLU B C 1
ATOM 15114 O O . GLU B 1 831 ? 3.031 65 19.859 1 90.06 831 GLU B O 1
ATOM 15119 N N . VAL B 1 832 ? 1.178 63.75 19.312 1 86.88 832 VAL B N 1
ATOM 15120 C CA . VAL B 1 832 ? 0.297 64.625 20.047 1 86.88 832 VAL B CA 1
ATOM 15121 C C . VAL B 1 832 ? 0.638 64.625 21.547 1 86.88 832 VAL B C 1
ATOM 15123 O O . VAL B 1 832 ? 0.668 65.625 22.203 1 86.88 832 VAL B O 1
ATOM 15126 N N . GLU B 1 833 ? 0.844 63.469 22 1 88.56 833 GLU B N 1
ATOM 15127 C CA . GLU B 1 833 ? 1.209 63.312 23.406 1 88.56 833 GLU B CA 1
ATOM 15128 C C . GLU B 1 833 ? 2.553 63.969 23.703 1 88.56 833 GLU B C 1
ATOM 15130 O O . GLU B 1 833 ? 2.746 64.562 24.781 1 88.56 833 GLU B O 1
ATOM 15135 N N . MET B 1 834 ? 3.457 63.938 22.797 1 88.81 834 MET B N 1
ATOM 15136 C CA . MET B 1 834 ? 4.77 64.562 22.969 1 88.81 834 MET B CA 1
ATOM 15137 C C . MET B 1 834 ? 4.656 66.062 23.047 1 88.81 834 MET B C 1
ATOM 15139 O O . MET B 1 834 ? 5.352 66.688 23.828 1 88.81 834 MET B O 1
ATOM 15143 N N . GLU B 1 835 ? 3.797 66.562 22.266 1 83.56 835 GLU B N 1
ATOM 15144 C CA . GLU B 1 835 ? 3.594 68.062 22.234 1 83.56 835 GLU B CA 1
ATOM 15145 C C . GLU B 1 835 ? 2.92 68.562 23.5 1 83.56 835 GLU B C 1
ATOM 15147 O O . GLU B 1 835 ? 3.229 69.625 24 1 83.56 835 GLU B O 1
ATOM 15152 N N . THR B 1 836 ? 2.088 67.75 24 1 80.69 836 THR B N 1
ATOM 15153 C CA . THR B 1 836 ? 1.31 68.125 25.172 1 80.69 836 THR B CA 1
ATOM 15154 C C . THR B 1 836 ? 2.148 68.062 26.438 1 80.69 836 THR B C 1
ATOM 15156 O O . THR B 1 836 ? 2.018 68.875 27.359 1 80.69 836 THR B O 1
ATOM 15159 N N . SER B 1 837 ? 2.924 67.062 26.547 1 78.94 837 SER B N 1
ATOM 15160 C CA . SER B 1 837 ? 3.689 66.812 27.766 1 78.94 837 SER B CA 1
ATOM 15161 C C . SER B 1 837 ? 4.836 67.812 27.906 1 78.94 837 SER B C 1
ATOM 15163 O O . SER B 1 837 ? 5.301 68.062 29.016 1 78.94 837 SER B O 1
ATOM 15165 N N . GLY B 1 838 ? 5.195 68.438 26.922 1 69.75 838 GLY B N 1
ATOM 15166 C CA . GLY B 1 838 ? 6.25 69.438 26.969 1 69.75 838 GLY B CA 1
ATOM 15167 C C . GLY B 1 838 ? 7.617 68.875 27.266 1 69.75 838 GLY B C 1
ATOM 15168 O O . GLY B 1 838 ? 8.625 69.562 27.234 1 69.75 838 GLY B O 1
ATOM 15169 N N . ASN B 1 839 ? 7.703 67.688 27.578 1 68.19 839 ASN B N 1
ATOM 15170 C CA . ASN B 1 839 ? 8.945 67.062 28.031 1 68.19 839 ASN B CA 1
ATOM 15171 C C . ASN B 1 839 ? 9.891 66.75 26.875 1 68.19 839 ASN B C 1
ATOM 15173 O O . ASN B 1 839 ? 11.055 66.438 27.078 1 68.19 839 ASN B O 1
ATOM 15177 N N . TYR B 1 840 ? 9.43 67.062 25.656 1 70.88 840 TYR B N 1
ATOM 15178 C CA . TYR B 1 840 ? 10.258 66.688 24.516 1 70.88 840 TYR B CA 1
ATOM 15179 C C . TYR B 1 840 ? 10.625 67.875 23.656 1 70.88 840 TYR B C 1
ATOM 15181 O O . TYR B 1 840 ? 10.891 67.688 22.453 1 70.88 840 TYR B O 1
ATOM 15189 N N . THR B 1 841 ? 10.594 68.938 24.141 1 65.56 841 THR B N 1
ATOM 15190 C CA . THR B 1 841 ? 10.875 70.125 23.422 1 65.56 841 THR B CA 1
ATOM 15191 C C . THR B 1 841 ? 12.32 70.188 22.922 1 65.56 841 THR B C 1
ATOM 15193 O O . THR B 1 841 ? 12.617 70.75 21.891 1 65.56 841 THR B O 1
ATOM 15196 N N . ASP B 1 842 ? 13.141 69.562 23.562 1 60.72 842 ASP B N 1
ATOM 15197 C CA . ASP B 1 842 ? 14.562 69.562 23.234 1 60.72 842 ASP B CA 1
ATOM 15198 C C . ASP B 1 842 ? 14.828 68.875 21.906 1 60.72 842 ASP B C 1
ATOM 15200 O O . ASP B 1 842 ? 15.852 69.125 21.266 1 60.72 842 ASP B O 1
ATOM 15204 N N . ILE B 1 843 ? 13.992 68 21.594 1 70.81 843 ILE B N 1
ATOM 15205 C CA . ILE B 1 843 ? 14.234 67.25 20.359 1 70.81 843 ILE B CA 1
ATOM 15206 C C . ILE B 1 843 ? 13.289 67.688 19.266 1 70.81 843 ILE B C 1
ATOM 15208 O O . ILE B 1 843 ? 12.953 66.938 18.359 1 70.81 843 ILE B O 1
ATOM 15212 N N . ASN B 1 844 ? 12.898 68.938 19.328 1 67.75 844 ASN B N 1
ATOM 15213 C CA . ASN B 1 844 ? 12.008 69.562 18.359 1 67.75 844 ASN B CA 1
ATOM 15214 C C . ASN B 1 844 ? 10.781 68.688 18.078 1 67.75 844 ASN B C 1
ATOM 15216 O O . ASN B 1 844 ? 10.312 68.625 16.953 1 67.75 844 ASN B O 1
ATOM 15220 N N . ASN B 1 845 ? 10.586 67.875 19.047 1 70.94 845 ASN B N 1
ATOM 15221 C CA . ASN B 1 845 ? 9.383 67.062 19.031 1 70.94 845 ASN B CA 1
ATOM 15222 C C . ASN B 1 845 ? 9.398 66.062 17.891 1 70.94 845 ASN B C 1
ATOM 15224 O O . ASN B 1 845 ? 8.359 65.812 17.281 1 70.94 845 ASN B O 1
ATOM 15228 N N . ASP B 1 846 ? 10.547 65.688 17.5 1 85.62 846 ASP B N 1
ATOM 15229 C CA . ASP B 1 846 ? 10.672 64.625 16.484 1 85.62 846 ASP B CA 1
ATOM 15230 C C . ASP B 1 846 ? 10.68 63.25 17.109 1 85.62 846 ASP B C 1
ATOM 15232 O O . ASP B 1 846 ? 11.617 62.906 17.828 1 85.62 846 ASP B O 1
ATOM 15236 N N . ILE B 1 847 ? 9.68 62.469 16.844 1 90.88 847 ILE B N 1
ATOM 15237 C CA . ILE B 1 847 ? 9.477 61.156 17.438 1 90.88 847 ILE B CA 1
ATOM 15238 C C . ILE B 1 847 ? 10.633 60.25 17.062 1 90.88 847 ILE B C 1
ATOM 15240 O O . ILE B 1 847 ? 10.953 59.312 17.797 1 90.88 847 ILE B O 1
ATOM 15244 N N . HIS B 1 848 ? 11.398 60.531 15.961 1 91.56 848 HIS B N 1
ATOM 15245 C CA . HIS B 1 848 ? 12.453 59.656 15.453 1 91.56 848 HIS B CA 1
ATOM 15246 C C . HIS B 1 848 ? 13.711 59.75 16.312 1 91.56 848 HIS B C 1
ATOM 15248 O O . HIS B 1 848 ? 14.594 58.906 16.219 1 91.56 848 HIS B O 1
ATOM 15254 N N . CYS B 1 849 ? 13.719 60.719 17.125 1 89.81 849 CYS B N 1
ATOM 15255 C CA . CYS B 1 849 ? 14.891 60.938 17.984 1 89.81 849 CYS B CA 1
ATOM 15256 C C . CYS B 1 849 ? 14.766 60.125 19.266 1 89.81 849 CYS B C 1
ATOM 15258 O O . CYS B 1 849 ? 15.75 59.969 19.984 1 89.81 849 CYS B O 1
ATOM 15260 N N . LEU B 1 850 ? 13.602 59.625 19.469 1 91.12 850 LEU B N 1
ATOM 15261 C CA . LEU B 1 850 ? 13.383 58.875 20.688 1 91.12 850 LEU B CA 1
ATOM 15262 C C . LEU B 1 850 ? 13.992 57.469 20.578 1 91.12 850 LEU B C 1
ATOM 15264 O O . LEU B 1 850 ? 14.016 56.906 19.5 1 91.12 850 LEU B O 1
ATOM 15268 N N . SER B 1 851 ? 14.508 57 21.656 1 89.94 851 SER B N 1
ATOM 15269 C CA . SER B 1 851 ? 15 55.625 21.688 1 89.94 851 SER B CA 1
ATOM 15270 C C . SER B 1 851 ? 13.859 54.625 21.578 1 89.94 851 SER B C 1
ATOM 15272 O O . SER B 1 851 ? 12.711 54.938 21.891 1 89.94 851 SER B O 1
ATOM 15274 N N . PRO B 1 852 ? 14.172 53.438 21.109 1 90.5 852 PRO B N 1
ATOM 15275 C CA . PRO B 1 852 ? 13.125 52.406 21.031 1 90.5 852 PRO B CA 1
ATOM 15276 C C . PRO B 1 852 ? 12.422 52.188 22.375 1 90.5 852 PRO B C 1
ATOM 15278 O O . PRO B 1 852 ? 11.211 51.969 22.406 1 90.5 852 PRO B O 1
ATOM 15281 N N . HIS B 1 853 ? 13.094 52.25 23.453 1 89.06 853 HIS B N 1
ATOM 15282 C CA . HIS B 1 853 ? 12.484 52.125 24.766 1 89.06 853 HIS B CA 1
ATOM 15283 C C . HIS B 1 853 ? 11.523 53.25 25.047 1 89.06 853 HIS B C 1
ATOM 15285 O O . HIS B 1 853 ? 10.438 53.062 25.594 1 89.06 853 HIS B O 1
ATOM 15291 N N . SER B 1 854 ? 11.977 54.438 24.734 1 90.06 854 SER B N 1
ATOM 15292 C CA . SER B 1 854 ? 11.133 55.625 24.938 1 90.06 854 SER B CA 1
ATOM 15293 C C . SER B 1 854 ? 9.875 55.531 24.062 1 90.06 854 SER B C 1
ATOM 15295 O O . SER B 1 854 ? 8.805 56 24.484 1 90.06 854 SER B O 1
ATOM 15297 N N . ILE B 1 855 ? 10.094 55.031 22.891 1 93 855 ILE B N 1
ATOM 15298 C CA . ILE B 1 855 ? 8.945 54.844 22.016 1 93 855 ILE B CA 1
ATOM 15299 C C . ILE B 1 855 ? 7.957 53.875 22.656 1 93 855 ILE B C 1
ATOM 15301 O O . ILE B 1 855 ? 6.742 54.125 22.625 1 93 855 ILE B O 1
ATOM 15305 N N . LYS B 1 856 ? 8.422 52.844 23.203 1 91.81 856 LYS B N 1
ATOM 15306 C CA . LYS B 1 856 ? 7.582 51.844 23.891 1 91.81 856 LYS B CA 1
ATOM 15307 C C . LYS B 1 856 ? 6.828 52.5 25.047 1 91.81 856 LYS B C 1
ATOM 15309 O O . LYS B 1 856 ? 5.633 52.25 25.234 1 91.81 856 LYS B O 1
ATOM 15314 N N . ILE B 1 857 ? 7.555 53.312 25.797 1 89.75 857 ILE B N 1
ATOM 15315 C CA . ILE B 1 857 ? 6.949 53.969 26.953 1 89.75 857 ILE B CA 1
ATOM 15316 C C . ILE B 1 857 ? 5.879 54.938 26.469 1 89.75 857 ILE B C 1
ATOM 15318 O O . ILE B 1 857 ? 4.801 55.031 27.062 1 89.75 857 ILE B O 1
ATOM 15322 N N . LEU B 1 858 ? 6.27 55.625 25.469 1 91.62 858 LEU B N 1
ATOM 15323 C CA . LEU B 1 858 ? 5.324 56.594 24.906 1 91.62 858 LEU B CA 1
ATOM 15324 C C . LEU B 1 858 ? 4.066 55.906 24.406 1 91.62 858 LEU B C 1
ATOM 15326 O O . LEU B 1 858 ? 2.955 56.406 24.594 1 91.62 858 LEU B O 1
ATOM 15330 N N . LEU B 1 859 ? 4.219 54.812 23.75 1 93.44 859 LEU B N 1
ATOM 15331 C CA . LEU B 1 859 ? 3.082 54.031 23.266 1 93.44 859 LEU B CA 1
ATOM 15332 C C . LEU B 1 859 ? 2.207 53.562 24.438 1 93.44 859 LEU B C 1
ATOM 15334 O O . LEU B 1 859 ? 0.979 53.656 24.359 1 93.44 859 LEU B O 1
ATOM 15338 N N . HIS B 1 860 ? 2.836 53.031 25.453 1 90.94 860 HIS B N 1
ATOM 15339 C CA . HIS B 1 860 ? 2.105 52.594 26.625 1 90.94 860 HIS B CA 1
ATOM 15340 C C . HIS B 1 860 ? 1.328 53.719 27.266 1 90.94 860 HIS B C 1
ATOM 15342 O O . HIS B 1 860 ? 0.192 53.562 27.703 1 90.94 860 HIS B O 1
ATOM 15348 N N . THR B 1 861 ? 1.943 54.844 27.266 1 88.94 861 THR B N 1
ATOM 15349 C CA . THR B 1 861 ? 1.313 56.031 27.844 1 88.94 861 THR B CA 1
ATOM 15350 C C . THR B 1 861 ? 0.077 56.438 27.047 1 88.94 861 THR B C 1
ATOM 15352 O O . THR B 1 861 ? -0.966 56.75 27.625 1 88.94 861 THR B O 1
ATOM 15355 N N . VAL B 1 862 ? 0.247 56.406 25.828 1 89.94 862 VAL B N 1
ATOM 15356 C CA . VAL B 1 862 ? -0.852 56.812 24.953 1 89.94 862 VAL B CA 1
ATOM 15357 C C . VAL B 1 862 ? -2.018 55.844 25.109 1 89.94 862 VAL B C 1
ATOM 15359 O O . VAL B 1 862 ? -3.182 56.25 25.031 1 89.94 862 VAL B O 1
ATOM 15362 N N . LEU B 1 863 ? -1.806 54.594 25.359 1 90.06 863 LEU B N 1
ATOM 15363 C CA . LEU B 1 863 ? -2.84 53.594 25.469 1 90.06 863 LEU B CA 1
ATOM 15364 C C . LEU B 1 863 ? -3.512 53.625 26.828 1 90.06 863 LEU B C 1
ATOM 15366 O O . LEU B 1 863 ? -4.688 53.281 26.969 1 90.06 863 LEU B O 1
ATOM 15370 N N . THR B 1 864 ? -2.811 54.156 27.906 1 85.62 864 THR B N 1
ATOM 15371 C CA . THR B 1 864 ? -3.332 54.125 29.266 1 85.62 864 THR B CA 1
ATOM 15372 C C . THR B 1 864 ? -3.885 55.469 29.656 1 85.62 864 THR B C 1
ATOM 15374 O O . THR B 1 864 ? -4.676 55.594 30.594 1 85.62 864 THR B O 1
ATOM 15377 N N . ILE B 1 865 ? -3.436 56.531 29.156 1 69.06 865 ILE B N 1
ATOM 15378 C CA . ILE B 1 865 ? -3.615 57.906 29.641 1 69.06 865 ILE B CA 1
ATOM 15379 C C . ILE B 1 865 ? -5.105 58.219 29.734 1 69.06 865 ILE B C 1
ATOM 15381 O O . ILE B 1 865 ? -5.555 58.844 30.703 1 69.06 865 ILE B O 1
ATOM 15385 N N . ASN B 1 866 ? -5.848 57.969 28.844 1 63.94 866 ASN B N 1
ATOM 15386 C CA . ASN B 1 866 ? -7.25 58.375 28.875 1 63.94 866 ASN B CA 1
ATOM 15387 C C . ASN B 1 866 ? -8.047 57.562 29.875 1 63.94 866 ASN B C 1
ATOM 15389 O O . ASN B 1 866 ? -9.211 57.844 30.156 1 63.94 866 ASN B O 1
ATOM 15393 N N . VAL B 1 867 ? -7.363 56.656 30.469 1 58.34 867 VAL B N 1
ATOM 15394 C CA . VAL B 1 867 ? -8.047 55.844 31.469 1 58.34 867 VAL B CA 1
ATOM 15395 C C . VAL B 1 867 ? -7.766 56.375 32.875 1 58.34 867 VAL B C 1
ATOM 15397 O O . VAL B 1 867 ? -8.688 56.562 33.656 1 58.34 867 VAL B O 1
ATOM 15400 N N . ASP B 1 868 ? -6.52 56.812 33.125 1 52.69 868 ASP B N 1
ATOM 15401 C CA . ASP B 1 868 ? -6.113 57.156 34.469 1 52.69 868 ASP B CA 1
ATOM 15402 C C . ASP B 1 868 ? -6.074 58.656 34.656 1 52.69 868 ASP B C 1
ATOM 15404 O O . ASP B 1 868 ? -6.402 59.188 35.75 1 52.69 868 ASP B O 1
ATOM 15408 N N . ASP B 1 869 ? -5.684 59.531 33.531 1 62.31 869 ASP B N 1
ATOM 15409 C CA . ASP B 1 869 ? -5.457 60.938 33.719 1 62.31 869 ASP B CA 1
ATOM 15410 C C . ASP B 1 869 ? -6.367 61.781 32.812 1 62.31 869 ASP B C 1
ATOM 15412 O O . ASP B 1 869 ? -5.957 62.812 32.281 1 62.31 869 ASP B O 1
ATOM 15416 N N . ALA B 1 870 ? -7.551 61.375 32.656 1 61.78 870 ALA B N 1
ATOM 15417 C CA . ALA B 1 870 ? -8.508 62 31.75 1 61.78 870 ALA B CA 1
ATOM 15418 C C . ALA B 1 870 ? -8.781 63.438 32.188 1 61.78 870 ALA B C 1
ATOM 15420 O O . ALA B 1 870 ? -9.008 64.312 31.328 1 61.78 870 ALA B O 1
ATOM 15421 N N . ASP B 1 871 ? -8.508 63.688 33.344 1 63.12 871 ASP B N 1
ATOM 15422 C CA . ASP B 1 871 ? -8.914 65 33.875 1 63.12 871 ASP B CA 1
ATOM 15423 C C . ASP B 1 871 ? -7.914 66.062 33.531 1 63.12 871 ASP B C 1
ATOM 15425 O O . ASP B 1 871 ? -8.242 67.25 33.562 1 63.12 871 ASP B O 1
ATOM 15429 N N . TYR B 1 872 ? -6.727 65.625 33.188 1 68.5 872 TYR B N 1
ATOM 15430 C CA . TYR B 1 872 ? -5.695 66.688 32.938 1 68.5 872 TYR B CA 1
ATOM 15431 C C . TYR B 1 872 ? -5.648 67.062 31.484 1 68.5 872 TYR B C 1
ATOM 15433 O O . TYR B 1 872 ? -4.898 68 31.109 1 68.5 872 TYR B O 1
ATOM 15441 N N . ARG B 1 873 ? -6.473 66.562 30.734 1 82.31 873 ARG B N 1
ATOM 15442 C CA . ARG B 1 873 ? -6.426 66.875 29.297 1 82.31 873 ARG B CA 1
ATOM 15443 C C . ARG B 1 873 ? -7.672 67.625 28.875 1 82.31 873 ARG B C 1
ATOM 15445 O O . ARG B 1 873 ? -8.742 67.438 29.453 1 82.31 873 ARG B O 1
ATOM 15452 N N . THR B 1 874 ? -7.457 68.5 27.969 1 86.62 874 THR B N 1
ATOM 15453 C CA . THR B 1 874 ? -8.586 69.188 27.391 1 86.62 874 THR B CA 1
ATOM 15454 C C . THR B 1 874 ? -9.453 68.25 26.562 1 86.62 874 THR B C 1
ATOM 15456 O O . THR B 1 874 ? -8.992 67.188 26.109 1 86.62 874 THR B O 1
ATOM 15459 N N . PRO B 1 875 ? -10.625 68.562 26.5 1 87.75 875 PRO B N 1
ATOM 15460 C CA . PRO B 1 875 ? -11.5 67.688 25.672 1 87.75 875 PRO B CA 1
ATOM 15461 C C . PRO B 1 875 ? -10.969 67.5 24.25 1 87.75 875 PRO B C 1
ATOM 15463 O O . PRO B 1 875 ? -11.133 66.438 23.656 1 87.75 875 PRO B O 1
ATOM 15466 N N . LEU B 1 876 ? -10.398 68.5 23.734 1 90.12 876 LEU B N 1
ATOM 15467 C CA . LEU B 1 876 ? -9.828 68.375 22.391 1 90.12 876 LEU B CA 1
ATOM 15468 C C . LEU B 1 876 ? -8.711 67.375 22.359 1 90.12 876 LEU B C 1
ATOM 15470 O O . LEU B 1 876 ? -8.648 66.562 21.438 1 90.12 876 LEU B O 1
ATOM 15474 N N . GLN B 1 877 ? -7.844 67.438 23.281 1 87.75 877 GLN B N 1
ATOM 15475 C CA . GLN B 1 877 ? -6.734 66.438 23.344 1 87.75 877 GLN B CA 1
ATOM 15476 C C . GLN B 1 877 ? -7.234 65.062 23.547 1 87.75 877 GLN B C 1
ATOM 15478 O O . GLN B 1 877 ? -6.699 64.125 22.938 1 87.75 877 GLN B O 1
ATOM 15483 N N . LYS B 1 878 ? -8.188 64.875 24.312 1 88.81 878 LYS B N 1
ATOM 15484 C CA . LYS B 1 878 ? -8.773 63.594 24.531 1 88.81 878 LYS B CA 1
ATOM 15485 C C . LYS B 1 878 ? -9.375 63.031 23.25 1 88.81 878 LYS B C 1
ATOM 15487 O O . LYS B 1 878 ? -9.211 61.844 22.953 1 88.81 878 LYS B O 1
ATOM 15492 N N . ARG B 1 879 ? -10.062 63.875 22.609 1 90.81 879 ARG B N 1
ATOM 15493 C CA . ARG B 1 879 ? -10.695 63.438 21.359 1 90.81 879 ARG B CA 1
ATOM 15494 C C . ARG B 1 879 ? -9.648 63.125 20.297 1 90.81 879 ARG B C 1
ATOM 15496 O O . ARG B 1 879 ? -9.836 62.219 19.469 1 90.81 879 ARG B O 1
ATOM 15503 N N . GLN B 1 880 ? -8.633 63.875 20.266 1 90.56 880 GLN B N 1
ATOM 15504 C CA . GLN B 1 880 ? -7.555 63.625 19.312 1 90.56 880 GLN B CA 1
ATOM 15505 C C . GLN B 1 880 ? -6.895 62.281 19.578 1 90.56 880 GLN B C 1
ATOM 15507 O O . GLN B 1 880 ? -6.594 61.531 18.641 1 90.56 880 GLN B O 1
ATOM 15512 N N . LEU B 1 881 ? -6.684 62 20.797 1 89.06 881 LEU B N 1
ATOM 15513 C CA . LEU B 1 881 ? -6.031 60.75 21.172 1 89.06 881 LEU B CA 1
ATOM 15514 C C . LEU B 1 881 ? -6.941 59.562 20.891 1 89.06 881 LEU B C 1
ATOM 15516 O O . LEU B 1 881 ? -6.531 58.594 20.25 1 89.06 881 LEU B O 1
ATOM 15520 N N . ASP B 1 882 ? -8.125 59.625 21.328 1 89.12 882 ASP B N 1
ATOM 15521 C CA . ASP B 1 882 ? -9.055 58.5 21.125 1 89.12 882 ASP B CA 1
ATOM 15522 C C . ASP B 1 882 ? -9.375 58.312 19.656 1 89.12 882 ASP B C 1
ATOM 15524 O O . ASP B 1 882 ? -9.555 57.188 19.188 1 89.12 882 ASP B O 1
ATOM 15528 N N . GLY B 1 883 ? -9.492 59.375 19.062 1 91 883 GLY B N 1
ATOM 15529 C CA . GLY B 1 883 ? -9.734 59.312 17.625 1 91 883 GLY B CA 1
ATOM 15530 C C . GLY B 1 883 ? -8.586 58.656 16.859 1 91 883 GLY B C 1
ATOM 15531 O O . GLY B 1 883 ? -8.797 57.906 15.922 1 91 883 GLY B O 1
ATOM 15532 N N . ALA B 1 884 ? -7.457 59.031 17.266 1 90.75 884 ALA B N 1
ATOM 15533 C CA . ALA B 1 884 ? -6.277 58.469 16.609 1 90.75 884 ALA B CA 1
ATOM 15534 C C . ALA B 1 884 ? -6.113 57 16.922 1 90.75 884 ALA B C 1
ATOM 15536 O O . ALA B 1 884 ? -5.656 56.219 16.078 1 90.75 884 ALA B O 1
ATOM 15537 N N . LEU B 1 885 ? -6.492 56.594 18.078 1 90.94 885 LEU B N 1
ATOM 15538 C CA . LEU B 1 885 ? -6.363 55.188 18.5 1 90.94 885 LEU B CA 1
ATOM 15539 C C . LEU B 1 885 ? -7.551 54.375 18.016 1 90.94 885 LEU B C 1
ATOM 15541 O O . LEU B 1 885 ? -7.543 53.156 18.125 1 90.94 885 LEU B O 1
ATOM 15545 N N . ASN B 1 886 ? -8.516 55 17.5 1 90.56 886 ASN B N 1
ATOM 15546 C CA . ASN B 1 886 ? -9.734 54.344 17.016 1 90.56 886 ASN B CA 1
ATOM 15547 C C . ASN B 1 886 ? -10.469 53.625 18.156 1 90.56 886 ASN B C 1
ATOM 15549 O O . ASN B 1 886 ? -10.953 52.531 18 1 90.56 886 ASN B O 1
ATOM 15553 N N . ARG B 1 887 ? -10.414 54.156 19.281 1 89.94 887 ARG B N 1
ATOM 15554 C CA . ARG B 1 887 ? -11.07 53.594 20.438 1 89.94 887 ARG B CA 1
ATOM 15555 C C . ARG B 1 887 ? -12.57 53.844 20.422 1 89.94 887 ARG B C 1
ATOM 15557 O O . ARG B 1 887 ? -13 54.969 20.141 1 89.94 887 ARG B O 1
ATOM 15564 N N . VAL B 1 888 ? -13.328 52.812 20.594 1 91.06 888 VAL B N 1
ATOM 15565 C CA . VAL B 1 888 ? -14.781 52.938 20.641 1 91.06 888 VAL B CA 1
ATOM 15566 C C . VAL B 1 888 ? -15.312 52.312 21.938 1 91.06 888 VAL B C 1
ATOM 15568 O O . VAL B 1 888 ? -14.633 51.5 22.562 1 91.06 888 VAL B O 1
ATOM 15571 N N . PRO B 1 889 ? -16.391 52.812 22.391 1 89.06 889 PRO B N 1
ATOM 15572 C CA . PRO B 1 889 ? -16.969 52.219 23.609 1 89.06 889 PRO B CA 1
ATOM 15573 C C . PRO B 1 889 ? -17.344 50.75 23.438 1 89.06 889 PRO B C 1
ATOM 15575 O O . PRO B 1 889 ? -17.406 50.25 22.297 1 89.06 889 PRO B O 1
ATOM 15578 N N . LYS B 1 890 ? -17.672 50.344 24.688 1 84.31 890 LYS B N 1
ATOM 15579 C CA . LYS B 1 890 ? -18.062 48.938 24.703 1 84.31 890 LYS B CA 1
ATOM 15580 C C . LYS B 1 890 ? -19.359 48.719 23.922 1 84.31 890 LYS B C 1
ATOM 15582 O O . LYS B 1 890 ? -20.25 49.562 23.938 1 84.31 890 LYS B O 1
ATOM 15587 N N . ASP B 1 891 ? -19.594 47.75 23 1 87.12 891 ASP B N 1
ATOM 15588 C CA . ASP B 1 891 ? -20.781 47.344 22.25 1 87.12 891 ASP B CA 1
ATOM 15589 C C . ASP B 1 891 ? -21.047 48.312 21.078 1 87.12 891 ASP B C 1
ATOM 15591 O O . ASP B 1 891 ? -22.172 48.406 20.609 1 87.12 891 ASP B O 1
ATOM 15595 N N . PHE B 1 892 ? -20.188 49.25 20.859 1 92.12 892 PHE B N 1
ATOM 15596 C CA . PHE B 1 892 ? -20.328 50.25 19.797 1 92.12 892 PHE B CA 1
ATOM 15597 C C . PHE B 1 892 ? -20.812 49.594 18.516 1 92.12 892 PHE B C 1
ATOM 15599 O O . PHE B 1 892 ? -21.781 50.062 17.891 1 92.12 892 PHE B O 1
ATOM 15606 N N . TYR B 1 893 ? -20.266 48.5 18.109 1 91.19 893 TYR B N 1
ATOM 15607 C CA . TYR B 1 893 ? -20.562 47.875 16.828 1 91.19 893 TYR B CA 1
ATOM 15608 C C . TYR B 1 893 ? -21.969 47.25 16.828 1 91.19 893 TYR B C 1
ATOM 15610 O O . TYR B 1 893 ? -22.656 47.281 15.82 1 91.19 893 TYR B O 1
ATOM 15618 N N . ASP B 1 894 ? -22.297 46.75 17.953 1 90.56 894 ASP B N 1
ATOM 15619 C CA . ASP B 1 894 ? -23.656 46.219 18.078 1 90.56 894 ASP B CA 1
ATOM 15620 C C . ASP B 1 894 ? -24.688 47.344 17.984 1 90.56 894 ASP B C 1
ATOM 15622 O O . ASP B 1 894 ? -25.766 47.125 17.422 1 90.56 894 ASP B O 1
ATOM 15626 N N . ARG B 1 895 ? -24.344 48.438 18.531 1 91.69 895 ARG B N 1
ATOM 15627 C CA . ARG B 1 895 ? -25.234 49.562 18.484 1 91.69 895 ARG B CA 1
ATOM 15628 C C . ARG B 1 895 ? -25.359 50.094 17.062 1 91.69 895 ARG B C 1
ATOM 15630 O O . ARG B 1 895 ? -26.438 50.531 16.641 1 91.69 895 ARG B O 1
ATOM 15637 N N . VAL B 1 896 ? -24.266 50.125 16.391 1 92.44 896 VAL B N 1
ATOM 15638 C CA . VAL B 1 896 ? -24.297 50.562 15 1 92.44 896 VAL B CA 1
ATOM 15639 C C . VAL B 1 896 ? -25.172 49.594 14.188 1 92.44 896 VAL B C 1
ATOM 15641 O O . VAL B 1 896 ? -25.875 50.031 13.266 1 92.44 896 VAL B O 1
ATOM 15644 N N . TRP B 1 897 ? -25.047 48.312 14.477 1 91.62 897 TRP B N 1
ATOM 15645 C CA . TRP B 1 897 ? -25.906 47.312 13.828 1 91.62 897 TRP B CA 1
ATOM 15646 C C . TRP B 1 897 ? -27.375 47.625 14.039 1 91.62 897 TRP B C 1
ATOM 15648 O O . TRP B 1 897 ? -28.172 47.562 13.102 1 91.62 897 TRP B O 1
ATOM 15658 N N . GLN B 1 898 ? -27.703 48 15.25 1 90.06 898 GLN B N 1
ATOM 15659 C CA . GLN B 1 898 ? -29.094 48.344 15.586 1 90.06 898 GLN B CA 1
ATOM 15660 C C . GLN B 1 898 ? -29.547 49.594 14.844 1 90.06 898 GLN B C 1
ATOM 15662 O O . GLN B 1 898 ? -30.703 49.688 14.43 1 90.06 898 GLN B O 1
ATOM 15667 N N . ILE B 1 899 ? -28.656 50.531 14.672 1 91.75 899 ILE B N 1
ATOM 15668 C CA . ILE B 1 899 ? -28.969 51.75 13.922 1 91.75 899 ILE B CA 1
ATOM 15669 C C . ILE B 1 899 ? -29.234 51.406 12.461 1 91.75 899 ILE B C 1
ATOM 15671 O O . ILE B 1 899 ? -30.188 51.906 11.859 1 91.75 899 ILE B O 1
ATOM 15675 N N . LEU B 1 900 ? -28.375 50.594 11.969 1 91.38 900 LEU B N 1
ATOM 15676 C CA . LEU B 1 900 ? -28.5 50.188 10.562 1 91.38 900 LEU B CA 1
ATOM 15677 C C . LEU B 1 900 ? -29.812 49.469 10.312 1 91.38 900 LEU B C 1
ATOM 15679 O O . LEU B 1 900 ? -30.406 49.594 9.242 1 91.38 900 LEU B O 1
ATOM 15683 N N . GLU B 1 901 ? -30.188 48.688 11.289 1 89.38 901 GLU B N 1
ATOM 15684 C CA . GLU B 1 901 ? -31.438 47.969 11.188 1 89.38 901 GLU B CA 1
ATOM 15685 C C . GLU B 1 901 ? -32.625 48.938 11.031 1 89.38 901 GLU B C 1
ATOM 15687 O O . GLU B 1 901 ? -33.625 48.594 10.398 1 89.38 901 GLU B O 1
ATOM 15692 N N . ARG B 1 902 ? -32.469 50.125 11.555 1 87.75 902 ARG B N 1
ATOM 15693 C CA . ARG B 1 902 ? -33.562 51.062 11.586 1 87.75 902 ARG B CA 1
ATOM 15694 C C . ARG B 1 902 ? -33.344 52.188 10.555 1 87.75 902 ARG B C 1
ATOM 15696 O O . ARG B 1 902 ? -34 53.219 10.625 1 87.75 902 ARG B O 1
ATOM 15703 N N . THR B 1 903 ? -32.406 52 9.688 1 90 903 THR B N 1
ATOM 15704 C CA . THR B 1 903 ? -32.094 53 8.648 1 90 903 THR B CA 1
ATOM 15705 C C . THR B 1 903 ? -32.125 52.344 7.266 1 90 903 THR B C 1
ATOM 15707 O O . THR B 1 903 ? -31.078 51.875 6.77 1 90 903 THR B O 1
ATOM 15710 N N . PRO B 1 904 ? -33.188 52.312 6.605 1 86.88 904 PRO B N 1
ATOM 15711 C CA . PRO B 1 904 ? -33.312 51.594 5.332 1 86.88 904 PRO B CA 1
ATOM 15712 C C . PRO B 1 904 ? -32.344 52.094 4.266 1 86.88 904 PRO B C 1
ATOM 15714 O O . PRO B 1 904 ? -31.891 51.344 3.422 1 86.88 904 PRO B O 1
ATOM 15717 N N . GLY B 1 905 ? -32.031 53.375 4.223 1 86.19 905 GLY B N 1
ATOM 15718 C CA . GLY B 1 905 ? -31.109 53.938 3.229 1 86.19 905 GLY B CA 1
ATOM 15719 C C . GLY B 1 905 ? -29.656 53.75 3.598 1 86.19 905 GLY B C 1
ATOM 15720 O O . GLY B 1 905 ? -28.766 54.031 2.789 1 86.19 905 GLY B O 1
ATOM 15721 N N . GLY B 1 906 ? -29.406 53.312 4.699 1 92 906 GLY B N 1
ATOM 15722 C CA . GLY B 1 906 ? -28.047 53.094 5.137 1 92 906 GLY B CA 1
ATOM 15723 C C . GLY B 1 906 ? -27.469 54.281 5.914 1 92 906 GLY B C 1
ATOM 15724 O O . GLY B 1 906 ? -28.188 55.219 6.207 1 92 906 GLY B O 1
ATOM 15725 N N . ILE B 1 907 ? -26.234 54.25 6.238 1 92.56 907 ILE B N 1
ATOM 15726 C CA . ILE B 1 907 ? -25.531 55.281 7.008 1 92.56 907 ILE B CA 1
ATOM 15727 C C . ILE B 1 907 ? -24.406 55.875 6.168 1 92.56 907 ILE B C 1
ATOM 15729 O O . ILE B 1 907 ? -23.625 55.125 5.551 1 92.56 907 ILE B O 1
ATOM 15733 N N . LYS B 1 908 ? -24.391 57.094 6.121 1 92.56 908 LYS B N 1
ATOM 15734 C CA . LYS B 1 908 ? -23.359 57.75 5.348 1 92.56 908 LYS B CA 1
ATOM 15735 C C . LYS B 1 908 ? -22.375 58.5 6.266 1 92.56 908 LYS B C 1
ATOM 15737 O O . LYS B 1 908 ? -22.781 59.25 7.141 1 92.56 908 LYS B O 1
ATOM 15742 N N . VAL B 1 909 ? -21.125 58.219 6.078 1 92.69 909 VAL B N 1
ATOM 15743 C CA . VAL B 1 909 ? -20.062 58.844 6.828 1 92.69 909 VAL B CA 1
ATOM 15744 C C . VAL B 1 909 ? -18.938 59.281 5.875 1 92.69 909 VAL B C 1
ATOM 15746 O O . VAL B 1 909 ? -18.422 58.469 5.113 1 92.69 909 VAL B O 1
ATOM 15749 N N . ALA B 1 910 ? -18.516 60.531 5.91 1 91.62 910 ALA B N 1
ATOM 15750 C CA . ALA B 1 910 ? -17.438 61.094 5.09 1 91.62 910 ALA B CA 1
ATOM 15751 C C . ALA B 1 910 ? -17.562 60.625 3.641 1 91.62 910 ALA B C 1
ATOM 15753 O O . ALA B 1 910 ? -16.578 60.219 3.025 1 91.62 910 ALA B O 1
ATOM 15754 N N . GLY B 1 911 ? -18.766 60.5 3.154 1 85 911 GLY B N 1
ATOM 15755 C CA . GLY B 1 911 ? -19.016 60.156 1.763 1 85 911 GLY B CA 1
ATOM 15756 C C . GLY B 1 911 ? -19.172 58.656 1.538 1 85 911 GLY B C 1
ATOM 15757 O O . GLY B 1 911 ? -19.625 58.25 0.474 1 85 911 GLY B O 1
ATOM 15758 N N . TYR B 1 912 ? -18.812 57.906 2.473 1 90.88 912 TYR B N 1
ATOM 15759 C CA . TYR B 1 912 ? -18.922 56.469 2.348 1 90.88 912 TYR B CA 1
ATOM 15760 C C . TYR B 1 912 ? -20.297 55.969 2.824 1 90.88 912 TYR B C 1
ATOM 15762 O O . TYR B 1 912 ? -20.734 56.344 3.914 1 90.88 912 TYR B O 1
ATOM 15770 N N . LEU B 1 913 ? -20.922 55.188 2.029 1 91.88 913 LEU B N 1
ATOM 15771 C CA . LEU B 1 913 ? -22.234 54.688 2.367 1 91.88 913 LEU B CA 1
ATOM 15772 C C . LEU B 1 913 ? -22.172 53.25 2.807 1 91.88 913 LEU B C 1
ATOM 15774 O O . LEU B 1 913 ? -21.672 52.375 2.068 1 91.88 913 LEU B O 1
ATOM 15778 N N . LEU B 1 914 ? -22.547 53 4 1 93 914 LEU B N 1
ATOM 15779 C CA . LEU B 1 914 ? -22.781 51.625 4.477 1 93 914 LEU B CA 1
ATOM 15780 C C . LEU B 1 914 ? -24.234 51.219 4.266 1 93 914 LEU B C 1
ATOM 15782 O O . LEU B 1 914 ? -25.109 51.594 5.051 1 93 914 LEU B O 1
ATOM 15786 N N . PRO B 1 915 ? -24.391 50.5 3.26 1 89.88 915 PRO B N 1
ATOM 15787 C CA . PRO B 1 915 ? -25.766 50.156 2.936 1 89.88 915 PRO B CA 1
ATOM 15788 C C . PRO B 1 915 ? -26.359 49.125 3.896 1 89.88 915 PRO B C 1
ATOM 15790 O O . PRO B 1 915 ? -25.641 48.281 4.414 1 89.88 915 PRO B O 1
ATOM 15793 N N . LYS B 1 916 ? -27.578 49.375 4.168 1 87.69 916 LYS B N 1
ATOM 15794 C CA . LYS B 1 916 ? -28.266 48.375 4.996 1 87.69 916 LYS B CA 1
ATOM 15795 C C . LYS B 1 916 ? -28.266 47 4.332 1 87.69 916 LYS B C 1
ATOM 15797 O O . LYS B 1 916 ? -27.938 46 4.973 1 87.69 916 LYS B O 1
ATOM 15802 N N . GLN B 1 917 ? -28.719 47.062 3.072 1 83.19 917 GLN B N 1
ATOM 15803 C CA . GLN B 1 917 ? -28.641 45.844 2.287 1 83.19 917 GLN B CA 1
ATOM 15804 C C . GLN B 1 917 ? -27.547 45.938 1.23 1 83.19 917 GLN B C 1
ATOM 15806 O O . GLN B 1 917 ? -27.344 46.969 0.621 1 83.19 917 GLN B O 1
ATOM 15811 N N . PRO B 1 918 ? -26.641 45.031 1.179 1 82.25 918 PRO B N 1
ATOM 15812 C CA . PRO B 1 918 ? -26.781 43.625 1.624 1 82.25 918 PRO B CA 1
ATOM 15813 C C . PRO B 1 918 ? -26.062 43.375 2.949 1 82.25 918 PRO B C 1
ATOM 15815 O O . PRO B 1 918 ? -25.875 42.219 3.324 1 82.25 918 PRO B O 1
ATOM 15818 N N . THR B 1 919 ? -25.656 44.375 3.617 1 85.94 919 THR B N 1
ATOM 15819 C CA . THR B 1 919 ? -24.844 44.188 4.82 1 85.94 919 THR B CA 1
ATOM 15820 C C . THR B 1 919 ? -25.578 43.312 5.836 1 85.94 919 THR B C 1
ATOM 15822 O O . THR B 1 919 ? -25.016 42.344 6.344 1 85.94 919 THR B O 1
ATOM 15825 N N . LEU B 1 920 ? -26.812 43.656 6.105 1 83.25 920 LEU B N 1
ATOM 15826 C CA . LEU B 1 920 ? -27.578 42.938 7.113 1 83.25 920 LEU B CA 1
ATOM 15827 C C . LEU B 1 920 ? -27.969 41.562 6.605 1 83.25 920 LEU B C 1
ATOM 15829 O O . LEU B 1 920 ? -28.203 40.625 7.395 1 83.25 920 LEU B O 1
ATOM 15833 N N . SER B 1 921 ? -28.031 41.469 5.309 1 79.44 921 SER B N 1
ATOM 15834 C CA . SER B 1 921 ? -28.375 40.188 4.723 1 79.44 921 SER B CA 1
ATOM 15835 C C . SER B 1 921 ? -27.172 39.25 4.695 1 79.44 921 SER B C 1
ATOM 15837 O O . SER B 1 921 ? -27.328 38.031 4.875 1 79.44 921 SER B O 1
ATOM 15839 N N . ASP B 1 922 ? -26.109 39.812 4.586 1 79.62 922 ASP B N 1
ATOM 15840 C CA . ASP B 1 922 ? -24.906 39 4.434 1 79.62 922 ASP B CA 1
ATOM 15841 C C . ASP B 1 922 ? -24.281 38.688 5.789 1 79.62 922 ASP B C 1
ATOM 15843 O O . ASP B 1 922 ? -23.625 37.656 5.957 1 79.62 922 ASP B O 1
ATOM 15847 N N . MET B 1 923 ? -24.422 39.531 6.734 1 85.56 923 MET B N 1
ATOM 15848 C CA . MET B 1 923 ? -23.688 39.406 7.992 1 85.56 923 MET B CA 1
ATOM 15849 C C . MET B 1 923 ? -24.656 39.219 9.164 1 85.56 923 MET B C 1
ATOM 15851 O O . MET B 1 923 ? -25.875 39.281 8.984 1 85.56 923 MET B O 1
ATOM 15855 N N . THR B 1 924 ? -24.125 38.688 10.25 1 79.19 924 THR B N 1
ATOM 15856 C CA . THR B 1 924 ? -24.922 38.531 11.461 1 79.19 924 THR B CA 1
ATOM 15857 C C . THR B 1 924 ? -24.406 39.438 12.57 1 79.19 924 THR B C 1
ATOM 15859 O O . THR B 1 924 ? -23.281 39.938 12.5 1 79.19 924 THR B O 1
ATOM 15862 N N . MET B 1 925 ? -25.328 39.625 13.469 1 79 925 MET B N 1
ATOM 15863 C CA . MET B 1 925 ? -24.938 40.406 14.633 1 79 925 MET B CA 1
ATOM 15864 C C . MET B 1 925 ? -2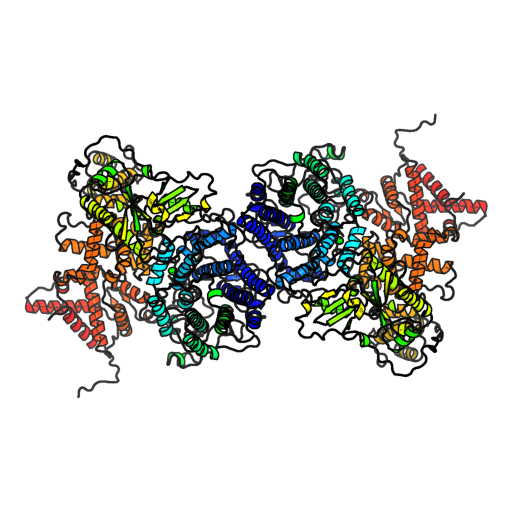3.797 39.75 15.398 1 79 925 MET B C 1
ATOM 15866 O O . MET B 1 925 ? -23.781 38.5 15.531 1 79 925 MET B O 1
ATOM 15870 N N . TYR B 1 926 ? -22.734 40.406 15.836 1 72.62 926 TYR B N 1
ATOM 15871 C CA . TYR B 1 926 ? -21.609 39.969 16.641 1 72.62 926 TYR B CA 1
ATOM 15872 C C . TYR B 1 926 ? -20.547 39.312 15.758 1 72.62 926 TYR B C 1
ATOM 15874 O O . TYR B 1 926 ? -19.625 38.656 16.266 1 72.62 926 TYR B O 1
ATOM 15882 N N . GLU B 1 927 ? -20.828 39.469 14.492 1 82.06 927 GLU B N 1
ATOM 15883 C CA . GLU B 1 927 ? -19.828 39 13.555 1 82.06 927 GLU B CA 1
ATOM 15884 C C . GLU B 1 927 ? -18.672 39.969 13.438 1 82.06 927 GLU B C 1
ATOM 15886 O O . GLU B 1 927 ? -18.875 41.188 13.398 1 82.06 927 GLU B O 1
ATOM 15891 N N . LEU B 1 928 ? -17.516 39.406 13.422 1 81.25 928 LEU B N 1
ATOM 15892 C CA . LEU B 1 928 ? -16.328 40.281 13.352 1 81.25 928 LEU B CA 1
ATOM 15893 C C . LEU B 1 928 ? -16.266 41 12.008 1 81.25 928 LEU B C 1
ATOM 15895 O O . LEU B 1 928 ? -15.812 42.125 11.93 1 81.25 928 LEU B O 1
ATOM 15899 N N . ASN B 1 929 ? -16.703 40.406 10.992 1 83.25 929 ASN B N 1
ATOM 15900 C CA . ASN B 1 929 ? -16.672 41 9.68 1 83.25 929 ASN B CA 1
ATOM 15901 C C . ASN B 1 929 ? -17.516 42.281 9.625 1 83.25 929 ASN B C 1
ATOM 15903 O O . ASN B 1 929 ? -17.172 43.219 8.914 1 83.25 929 ASN B O 1
ATOM 15907 N N . PHE B 1 930 ? -18.578 42.312 10.312 1 86.88 930 PHE B N 1
ATOM 15908 C CA . PHE B 1 930 ? -19.391 43.5 10.367 1 86.88 930 PHE B CA 1
ATOM 15909 C C . PHE B 1 930 ? -18.641 44.625 11.062 1 86.88 930 PHE B C 1
ATOM 15911 O O . PHE B 1 930 ? -18.656 45.781 10.594 1 86.88 930 PHE B O 1
ATOM 15918 N N . SER B 1 931 ? -18.062 44.281 12.156 1 87.19 931 SER B N 1
ATOM 15919 C CA . SER B 1 931 ? -17.281 45.281 12.883 1 87.19 931 SER B CA 1
ATOM 15920 C C . SER B 1 931 ? -16.188 45.875 11.992 1 87.19 931 SER B C 1
ATOM 15922 O O . SER B 1 931 ? -15.93 47.094 12.047 1 87.19 931 SER B O 1
ATOM 15924 N N . LEU B 1 932 ? -15.625 45.031 11.227 1 86.19 932 LEU B N 1
ATOM 15925 C CA . LEU B 1 932 ? -14.555 45.5 10.344 1 86.19 932 LEU B CA 1
ATOM 15926 C C . LEU B 1 932 ? -15.109 46.406 9.25 1 86.19 932 LEU B C 1
ATOM 15928 O O . LEU B 1 932 ? -14.43 47.344 8.812 1 86.19 932 LEU B O 1
ATOM 15932 N N . LEU B 1 933 ? -16.266 46.125 8.805 1 88.12 933 LEU B N 1
ATOM 15933 C CA . LEU B 1 933 ? -16.891 46.969 7.809 1 88.12 933 LEU B CA 1
ATOM 15934 C C . LEU B 1 933 ? -17.172 48.344 8.375 1 88.12 933 LEU B C 1
ATOM 15936 O O . LEU B 1 933 ? -17.016 49.344 7.676 1 88.12 933 LEU B O 1
ATOM 15940 N N . VAL B 1 934 ? -17.625 48.375 9.562 1 90.81 934 VAL B N 1
ATOM 15941 C CA . VAL B 1 934 ? -17.875 49.656 10.234 1 90.81 934 VAL B CA 1
ATOM 15942 C C . VAL B 1 934 ? -16.578 50.438 10.359 1 90.81 934 VAL B C 1
ATOM 15944 O O . VAL B 1 934 ? -16.562 51.656 10.133 1 90.81 934 VAL B O 1
ATOM 15947 N N . GLU B 1 935 ? -15.547 49.75 10.711 1 89.19 935 GLU B N 1
ATOM 15948 C CA . GLU B 1 935 ? -14.25 50.406 10.836 1 89.19 935 GLU B CA 1
ATOM 15949 C C . GLU B 1 935 ? -13.758 50.938 9.484 1 89.19 935 GLU B C 1
ATOM 15951 O O . GLU B 1 935 ? -13.086 51.969 9.406 1 89.19 935 GLU B O 1
ATOM 15956 N N . GLN B 1 936 ? -14.023 50.219 8.508 1 87.12 936 GLN B N 1
ATOM 15957 C CA . GLN B 1 936 ? -13.68 50.656 7.168 1 87.12 936 GLN B CA 1
ATOM 15958 C C . GLN B 1 936 ? -14.391 51.969 6.84 1 87.12 936 GLN B C 1
ATOM 15960 O O . GLN B 1 936 ? -13.805 52.875 6.246 1 87.12 936 GLN B O 1
ATOM 15965 N N . MET B 1 937 ? -15.609 52.031 7.184 1 90.88 937 MET B N 1
ATOM 15966 C CA . MET B 1 937 ? -16.375 53.281 7 1 90.88 937 MET B CA 1
ATOM 15967 C C . MET B 1 937 ? -15.75 54.438 7.797 1 90.88 937 MET B C 1
ATOM 15969 O O . MET B 1 937 ? -15.539 55.5 7.262 1 90.88 937 MET B O 1
ATOM 15973 N N . LEU B 1 938 ? -15.391 54.219 8.984 1 91.12 938 LEU B N 1
ATOM 15974 C CA . LEU B 1 938 ? -14.836 55.25 9.859 1 91.12 938 LEU B CA 1
ATOM 15975 C C . LEU B 1 938 ? -13.422 55.625 9.422 1 91.12 938 LEU B C 1
ATOM 15977 O O . LEU B 1 938 ? -12.938 56.719 9.758 1 91.12 938 LEU B O 1
ATOM 15981 N N . SER B 1 939 ? -12.758 54.75 8.734 1 87.62 939 SER B N 1
ATOM 15982 C CA . SER B 1 939 ? -11.375 55 8.32 1 87.62 939 SER B CA 1
ATOM 15983 C C . SER B 1 939 ? -11.297 56.094 7.254 1 87.62 939 SER B C 1
ATOM 15985 O O . SER B 1 939 ? -10.219 56.625 6.992 1 87.62 939 SER B O 1
ATOM 15987 N N . LYS B 1 940 ? -12.43 56.438 6.715 1 87.44 940 LYS B N 1
ATOM 15988 C CA . LYS B 1 940 ? -12.461 57.469 5.695 1 87.44 940 LYS B CA 1
ATOM 15989 C C . LYS B 1 940 ? -12.289 58.875 6.316 1 87.44 940 LYS B C 1
ATOM 15991 O O . LYS B 1 940 ? -11.961 59.812 5.621 1 87.44 940 LYS B O 1
ATOM 15996 N N . ILE B 1 941 ? -12.469 58.938 7.574 1 90.88 941 ILE B N 1
ATOM 15997 C CA . ILE B 1 941 ? -12.289 60.188 8.297 1 90.88 941 ILE B CA 1
ATOM 15998 C C . ILE B 1 941 ? -10.805 60.5 8.43 1 90.88 941 ILE B C 1
ATOM 16000 O O . ILE B 1 941 ? -10.016 59.625 8.844 1 90.88 941 ILE B O 1
ATOM 16004 N N . ILE B 1 942 ? -10.406 61.719 8.188 1 87.69 942 ILE B N 1
ATOM 16005 C CA . ILE B 1 942 ? -8.984 62.062 8.125 1 87.69 942 ILE B CA 1
ATOM 16006 C C . ILE B 1 942 ? -8.555 62.688 9.445 1 87.69 942 ILE B C 1
ATOM 16008 O O . ILE B 1 942 ? -7.371 62.625 9.805 1 87.69 942 ILE B O 1
ATOM 16012 N N . ASP B 1 943 ? -9.5 63.312 10.109 1 91.44 943 ASP B N 1
ATOM 16013 C CA . ASP B 1 943 ? -9.164 64 11.344 1 91.44 943 ASP B CA 1
ATOM 16014 C C . ASP B 1 943 ? -9.578 63.188 12.57 1 91.44 943 ASP B C 1
ATOM 16016 O O . ASP B 1 943 ? -10.742 62.812 12.719 1 91.44 943 ASP B O 1
ATOM 16020 N N . PRO B 1 944 ? -8.633 62.969 13.508 1 93.12 944 PRO B N 1
ATOM 16021 C CA . PRO B 1 944 ? -8.914 62.156 14.688 1 93.12 944 PRO B CA 1
ATOM 16022 C C . PRO B 1 944 ? -10.008 62.75 15.578 1 93.12 944 PRO B C 1
ATOM 16024 O O . PRO B 1 944 ? -10.836 62 16.109 1 93.12 944 PRO B O 1
ATOM 16027 N N . SER B 1 945 ? -10.008 64.062 15.766 1 93.19 945 SER B N 1
ATOM 16028 C CA . SER B 1 945 ? -11.031 64.688 16.609 1 93.19 945 SER B CA 1
ATOM 16029 C C . SER B 1 945 ? -12.414 64.5 15.992 1 93.19 945 SER B C 1
ATOM 16031 O O . SER B 1 945 ? -13.391 64.25 16.719 1 93.19 945 SER B O 1
ATOM 16033 N N . TYR B 1 946 ? -12.422 64.688 14.719 1 93.12 946 TYR B N 1
ATOM 16034 C CA . TYR B 1 946 ? -13.688 64.5 14.016 1 93.12 946 TYR B CA 1
ATOM 16035 C C . TYR B 1 946 ? -14.164 63.062 14.125 1 93.12 946 TYR B C 1
ATOM 16037 O O . TYR B 1 946 ? -15.367 62.812 14.25 1 93.12 946 TYR B O 1
ATOM 16045 N N . ARG B 1 947 ? -13.32 62.156 14.031 1 94.5 947 ARG B N 1
ATOM 16046 C CA . ARG B 1 947 ? -13.688 60.75 14.156 1 94.5 947 ARG B CA 1
ATOM 16047 C C . ARG B 1 947 ? -14.32 60.469 15.516 1 94.5 947 ARG B C 1
ATOM 16049 O O . ARG B 1 947 ? -15.305 59.719 15.609 1 94.5 947 ARG B O 1
ATOM 16056 N N . GLN B 1 948 ? -13.695 61.031 16.516 1 92.88 948 GLN B N 1
ATOM 16057 C CA . GLN B 1 948 ? -14.203 60.812 17.859 1 92.88 948 GLN B CA 1
ATOM 16058 C C . GLN B 1 948 ? -15.594 61.406 18.031 1 92.88 948 GLN B C 1
ATOM 16060 O O . GLN B 1 948 ? -16.469 60.812 18.688 1 92.88 948 GLN B O 1
ATOM 16065 N N . ILE B 1 949 ? -15.773 62.562 17.531 1 93.75 949 ILE B N 1
ATOM 16066 C CA . ILE B 1 949 ? -17.094 63.188 17.594 1 93.75 949 ILE B CA 1
ATOM 16067 C C . ILE B 1 949 ? -18.109 62.312 16.828 1 93.75 949 ILE B C 1
ATOM 16069 O O . ILE B 1 949 ? -19.266 62.219 17.25 1 93.75 949 ILE B O 1
ATOM 16073 N N . MET B 1 950 ? -17.609 61.75 15.742 1 94 950 MET B N 1
ATOM 16074 C CA . MET B 1 950 ? -18.453 60.844 14.969 1 94 950 MET B CA 1
ATOM 16075 C C . MET B 1 950 ? -18.906 59.656 15.812 1 94 950 MET B C 1
ATOM 16077 O O . MET B 1 950 ? -20.078 59.281 15.781 1 94 950 MET B O 1
ATOM 16081 N N . VAL B 1 951 ? -18.016 59.062 16.547 1 94.56 951 VAL B N 1
ATOM 16082 C CA . VAL B 1 951 ? -18.312 57.938 17.422 1 94.56 951 VAL B CA 1
ATOM 16083 C C . VAL B 1 951 ? -19.312 58.375 18.484 1 94.56 951 VAL B C 1
ATOM 16085 O O . VAL B 1 951 ? -20.266 57.625 18.797 1 94.56 951 VAL B O 1
ATOM 16088 N N . GLU B 1 952 ? -19.078 59.531 19.016 1 92.75 952 GLU B N 1
ATOM 16089 C CA . GLU B 1 952 ? -20.016 60.062 20 1 92.75 952 GLU B CA 1
ATOM 16090 C C . GLU B 1 952 ? -21.391 60.281 19.406 1 92.75 952 GLU B C 1
ATOM 16092 O O . GLU B 1 952 ? -22.406 60.031 20.062 1 92.75 952 GLU B O 1
ATOM 16097 N N . ALA B 1 953 ? -21.391 60.812 18.219 1 93.62 953 ALA B N 1
ATOM 16098 C CA . ALA B 1 953 ? -22.656 61.031 17.531 1 93.62 953 ALA B CA 1
ATOM 16099 C C . ALA B 1 953 ? -23.422 59.719 17.359 1 93.62 953 ALA B C 1
ATOM 16101 O O . ALA B 1 953 ? -24.641 59.688 17.531 1 93.62 953 ALA B O 1
ATOM 16102 N N . PHE B 1 954 ? -22.75 58.656 16.984 1 94.81 954 PHE B N 1
ATOM 16103 C CA . PHE B 1 954 ? -23.375 57.344 16.828 1 94.81 954 PHE B CA 1
ATOM 16104 C C . PHE B 1 954 ? -23.969 56.875 18.156 1 94.81 954 PHE B C 1
ATOM 16106 O O . PHE B 1 954 ? -25.062 56.281 18.188 1 94.81 954 PHE B O 1
ATOM 16113 N N . MET B 1 955 ? -23.25 57.094 19.234 1 93.31 955 MET B N 1
ATOM 16114 C CA . MET B 1 955 ? -23.703 56.656 20.547 1 93.31 955 MET B CA 1
ATOM 16115 C C . MET B 1 955 ? -24.969 57.406 20.953 1 93.31 955 MET B C 1
ATOM 16117 O O . MET B 1 955 ? -25.906 56.812 21.5 1 93.31 955 MET B O 1
ATOM 16121 N N . VAL B 1 956 ? -24.969 58.656 20.656 1 91.81 956 VAL B N 1
ATOM 16122 C CA . VAL B 1 956 ? -26.125 59.5 20.969 1 91.81 956 VAL B CA 1
ATOM 16123 C C . VAL B 1 956 ? -27.312 59.062 20.109 1 91.81 956 VAL B C 1
ATOM 16125 O O . VAL B 1 956 ? -28.438 58.938 20.609 1 91.81 956 VAL B O 1
ATOM 16128 N N . LEU B 1 957 ? -27.016 58.906 18.859 1 92 957 LEU B N 1
ATOM 16129 C CA . LEU B 1 957 ? -28.062 58.469 17.938 1 92 957 LEU B CA 1
ATOM 16130 C C . LEU B 1 957 ? -28.656 57.156 18.391 1 92 957 LEU B C 1
ATOM 16132 O O . LEU B 1 957 ? -29.875 56.969 18.375 1 92 957 LEU B O 1
ATOM 16136 N N . SER B 1 958 ? -27.859 56.219 18.75 1 92.69 958 SER B N 1
ATOM 16137 C CA . SER B 1 958 ? -28.312 54.906 19.203 1 92.69 958 SER B CA 1
ATOM 16138 C C . SER B 1 958 ? -29.156 55 20.469 1 92.69 958 SER B C 1
ATOM 16140 O O . SER B 1 958 ? -30.188 54.344 20.594 1 92.69 958 SER B O 1
ATOM 16142 N N . THR B 1 959 ? -28.703 55.781 21.391 1 90.81 959 THR B N 1
ATOM 16143 C CA . THR B 1 959 ? -29.422 56 22.641 1 90.81 959 THR B CA 1
ATOM 16144 C C . THR B 1 959 ? -30.797 56.594 22.375 1 90.81 959 THR B C 1
ATOM 16146 O O . THR B 1 959 ? -31.797 56.188 23 1 90.81 959 THR B O 1
ATOM 16149 N N . VAL B 1 960 ? -30.891 57.562 21.5 1 88.81 960 VAL B N 1
ATOM 16150 C CA . VAL B 1 960 ? -32.156 58.219 21.141 1 88.81 960 VAL B CA 1
ATOM 16151 C C . VAL B 1 960 ? -33.094 57.188 20.484 1 88.81 960 VAL B C 1
ATOM 16153 O O . VAL B 1 960 ? -34.281 57.188 20.781 1 88.81 960 VAL B O 1
ATOM 16156 N N . LEU B 1 961 ? -32.531 56.344 19.625 1 89.19 961 LEU B N 1
ATOM 16157 C CA . LEU B 1 961 ? -33.344 55.344 18.938 1 89.19 961 LEU B CA 1
ATOM 16158 C C . LEU B 1 961 ? -33.812 54.281 19.906 1 89.19 961 LEU B C 1
ATOM 16160 O O . LEU B 1 961 ? -34.906 53.75 19.766 1 89.19 961 LEU B O 1
ATOM 16164 N N . GLU B 1 962 ? -32.969 53.938 20.844 1 87.38 962 GLU B N 1
ATOM 16165 C CA . GLU B 1 962 ? -33.344 52.906 21.844 1 87.38 962 GLU B CA 1
ATOM 16166 C C . GLU B 1 962 ? -34.469 53.406 22.734 1 87.38 962 GLU B C 1
ATOM 16168 O O . GLU B 1 962 ? -35.344 52.625 23.125 1 87.38 962 GLU B O 1
ATOM 16173 N N . ARG B 1 963 ? -34.406 54.594 23.078 1 82.88 963 ARG B N 1
ATOM 16174 C CA . ARG B 1 963 ? -35.406 55.188 23.953 1 82.88 963 ARG B CA 1
ATOM 16175 C C . ARG B 1 963 ? -36.719 55.469 23.203 1 82.88 963 ARG B C 1
ATOM 16177 O O . ARG B 1 963 ? -37.781 55.562 23.812 1 82.88 963 ARG B O 1
ATOM 16184 N N . ASN B 1 964 ? -36.594 55.594 21.906 1 80.62 964 ASN B N 1
ATOM 16185 C CA . ASN B 1 964 ? -37.75 55.844 21.047 1 80.62 964 ASN B CA 1
ATOM 16186 C C . ASN B 1 964 ? -37.906 54.719 20 1 80.62 964 ASN B C 1
ATOM 16188 O O . ASN B 1 964 ? -37.594 54.938 18.828 1 80.62 964 ASN B O 1
ATOM 16192 N N . SER B 1 965 ? -38.344 53.562 20.438 1 79.19 965 SER B N 1
ATOM 16193 C CA . SER B 1 965 ? -38.375 52.375 19.625 1 79.19 965 SER B CA 1
ATOM 16194 C C . SER B 1 965 ? -39.281 52.531 18.422 1 79.19 965 SER B C 1
ATOM 16196 O O . SER B 1 965 ? -39.156 51.844 17.422 1 79.19 965 SER B O 1
ATOM 16198 N N . GLU B 1 966 ? -40.094 53.562 18.438 1 77.44 966 GLU B N 1
ATOM 16199 C CA . GLU B 1 966 ? -41.062 53.75 17.375 1 77.44 966 GLU B CA 1
ATOM 16200 C C . GLU B 1 966 ? -40.5 54.594 16.234 1 77.44 966 GLU B C 1
ATOM 16202 O O . GLU B 1 966 ? -41.031 54.594 15.133 1 77.44 966 GLU B O 1
ATOM 16207 N N . LEU B 1 967 ? -39.375 55.188 16.5 1 78.06 967 LEU B N 1
ATOM 16208 C CA . LEU B 1 967 ? -38.812 56.125 15.523 1 78.06 967 LEU B CA 1
ATOM 16209 C C . LEU B 1 967 ? -37.875 55.375 14.555 1 78.06 967 LEU B C 1
ATOM 16211 O O . LEU B 1 967 ? -37.094 54.5 14.969 1 78.06 967 LEU B O 1
ATOM 16215 N N . ASN B 1 968 ? -38.062 55.438 13.203 1 82.94 968 ASN B N 1
ATOM 16216 C CA . ASN B 1 968 ? -37.219 54.938 12.148 1 82.94 968 ASN B CA 1
ATOM 16217 C C . ASN B 1 968 ? -36.844 56 11.133 1 82.94 968 ASN B C 1
ATOM 16219 O O . ASN B 1 968 ? -37.594 56.969 10.945 1 82.94 968 ASN B O 1
ATOM 16223 N N . PHE B 1 969 ? -35.656 55.844 10.641 1 82.44 969 PHE B N 1
ATOM 16224 C CA . PHE B 1 969 ? -35.281 56.75 9.57 1 82.44 969 PHE B CA 1
ATOM 16225 C C . PHE B 1 969 ? -35.906 56.344 8.25 1 82.44 969 PHE B C 1
ATOM 16227 O O . PHE B 1 969 ? -36.125 55.156 8.008 1 82.44 969 PHE B O 1
ATOM 16234 N N . LEU B 1 970 ? -36.375 57.188 7.383 1 75.88 970 LEU B N 1
ATOM 16235 C CA . LEU B 1 970 ? -36.938 56.875 6.086 1 75.88 970 LEU B CA 1
ATOM 16236 C C . LEU B 1 970 ? -35.875 56.75 5.02 1 75.88 970 LEU B C 1
ATOM 16238 O O . LEU B 1 970 ? -36 55.969 4.07 1 75.88 970 LEU B O 1
ATOM 16242 N N . GLN B 1 971 ? -34.844 57.625 5.137 1 82.62 971 GLN B N 1
ATOM 16243 C CA . GLN B 1 971 ? -33.75 57.625 4.172 1 82.62 971 GLN B CA 1
ATOM 16244 C C . GLN B 1 971 ? -32.406 57.406 4.863 1 82.62 971 GLN B C 1
ATOM 16246 O O . GLN B 1 971 ? -32.375 57 6.031 1 82.62 971 GLN B O 1
ATOM 16251 N N . SER B 1 972 ? -31.422 57.594 4.059 1 88.56 972 SER B N 1
ATOM 16252 C CA . SER B 1 972 ? -30.078 57.438 4.617 1 88.56 972 SER B CA 1
ATOM 16253 C C . SER B 1 972 ? -29.781 58.531 5.637 1 88.56 972 SER B C 1
ATOM 16255 O O . SER B 1 972 ? -30.25 59.656 5.5 1 88.56 972 SER B O 1
ATOM 16257 N N . VAL B 1 973 ? -29.156 58.156 6.621 1 89.5 973 VAL B N 1
ATOM 16258 C CA . VAL B 1 973 ? -28.766 59.125 7.645 1 89.5 973 VAL B CA 1
ATOM 16259 C C . VAL B 1 973 ? -27.344 59.594 7.379 1 89.5 973 VAL B C 1
ATOM 16261 O O . VAL B 1 973 ? -26.422 58.781 7.273 1 89.5 973 VAL B O 1
ATOM 16264 N N . ASN B 1 974 ? -27.25 60.781 7.117 1 91.69 974 ASN B N 1
ATOM 16265 C CA . ASN B 1 974 ? -25.938 61.375 6.934 1 91.69 974 ASN B CA 1
ATOM 16266 C C . ASN B 1 974 ? -25.375 61.906 8.25 1 91.69 974 ASN B C 1
ATOM 16268 O O . ASN B 1 974 ? -25.766 62.969 8.711 1 91.69 974 ASN B O 1
ATOM 16272 N N . MET B 1 975 ? -24.469 61.25 8.773 1 93.88 975 MET B N 1
ATOM 16273 C CA . MET B 1 975 ? -23.938 61.594 10.086 1 93.88 975 MET B CA 1
ATOM 16274 C C . MET B 1 975 ? -23.109 62.875 10.031 1 93.88 975 MET B C 1
ATOM 16276 O O . MET B 1 975 ? -23.031 63.594 11.016 1 93.88 975 MET B O 1
ATOM 16280 N N . ASP B 1 976 ? -22.5 63.156 8.945 1 93.31 976 ASP B N 1
ATOM 16281 C CA . ASP B 1 976 ? -21.719 64.375 8.789 1 93.31 976 ASP B CA 1
ATOM 16282 C C . ASP B 1 976 ? -22.625 65.625 8.883 1 93.31 976 ASP B C 1
ATOM 16284 O O . ASP B 1 976 ? -22.234 66.625 9.438 1 93.31 976 ASP B O 1
ATOM 16288 N N . LYS B 1 977 ? -23.766 65.5 8.281 1 91.94 977 LYS B N 1
ATOM 16289 C CA . LYS B 1 977 ? -24.719 66.562 8.328 1 91.94 977 LYS B CA 1
ATOM 16290 C C . LYS B 1 977 ? -25.203 66.812 9.758 1 91.94 977 LYS B C 1
ATOM 16292 O O . LYS B 1 977 ? -25.406 68 10.156 1 91.94 977 LYS B O 1
ATOM 16297 N N . ILE B 1 978 ? -25.359 65.812 10.43 1 92.56 978 ILE B N 1
ATOM 16298 C CA . ILE B 1 978 ? -25.781 65.938 11.828 1 92.56 978 ILE B CA 1
ATOM 16299 C C . ILE B 1 978 ? -24.719 66.688 12.625 1 92.56 978 ILE B C 1
ATOM 16301 O O . ILE B 1 978 ? -25.047 67.562 13.414 1 92.56 978 ILE B O 1
ATOM 16305 N N . ILE B 1 979 ? -23.469 66.375 12.453 1 93.5 979 ILE B N 1
ATOM 16306 C CA . ILE B 1 979 ? -22.375 67 13.18 1 93.5 979 ILE B CA 1
ATOM 16307 C C . ILE B 1 979 ? -22.234 68.438 12.742 1 93.5 979 ILE B C 1
ATOM 16309 O O . ILE B 1 979 ? -21.984 69.312 13.562 1 93.5 979 ILE B O 1
ATOM 16313 N N . GLN B 1 980 ? -22.406 68.688 11.453 1 92.44 980 GLN B N 1
ATOM 16314 C CA . GLN B 1 980 ? -22.328 70.062 10.938 1 92.44 980 GLN B CA 1
ATOM 16315 C C . GLN B 1 980 ? -23.438 70.938 11.508 1 92.44 980 GLN B C 1
ATOM 16317 O O . GLN B 1 980 ? -23.203 72.125 11.867 1 92.44 980 GLN B O 1
ATOM 16322 N N . GLU B 1 981 ? -24.641 70.375 11.555 1 92.25 981 GLU B N 1
ATOM 16323 C CA . GLU B 1 981 ? -25.766 71.125 12.125 1 92.25 981 GLU B CA 1
ATOM 16324 C C . GLU B 1 981 ? -25.562 71.375 13.617 1 92.25 981 GLU B C 1
ATOM 16326 O O . GLU B 1 981 ? -25.938 72.438 14.133 1 92.25 981 GLU B O 1
ATOM 16331 N N . ALA B 1 982 ? -25.047 70.375 14.219 1 92.75 982 ALA B N 1
ATOM 16332 C CA . ALA B 1 982 ? -24.734 70.562 15.633 1 92.75 982 ALA B CA 1
ATOM 16333 C C . ALA B 1 982 ? -23.688 71.625 15.828 1 92.75 982 ALA B C 1
ATOM 16335 O O . ALA B 1 982 ? -23.781 72.438 16.781 1 92.75 982 ALA B O 1
ATOM 16336 N N . PHE B 1 983 ? -22.719 71.688 14.977 1 92.88 983 PHE B N 1
ATOM 16337 C CA . PHE B 1 983 ? -21.688 72.688 15.016 1 92.88 983 PHE B CA 1
ATOM 16338 C C . PHE B 1 983 ? -22.281 74.125 14.758 1 92.88 983 PHE B C 1
ATOM 16340 O O . PHE B 1 983 ? -21.906 75.062 15.398 1 92.88 983 PHE B O 1
ATOM 16347 N N . ASP B 1 984 ? -23.25 74.125 13.836 1 90.31 984 ASP B N 1
ATOM 16348 C CA . ASP B 1 984 ? -23.922 75.375 13.523 1 90.31 984 ASP B CA 1
ATOM 16349 C C . ASP B 1 984 ? -24.719 75.938 14.719 1 90.31 984 ASP B C 1
ATOM 16351 O O . ASP B 1 984 ? -24.734 77.125 14.984 1 90.31 984 ASP B O 1
ATOM 16355 N N . GLU B 1 985 ? -25.375 75 15.344 1 89.5 985 GLU B N 1
ATOM 16356 C CA . GLU B 1 985 ? -26.125 75.375 16.547 1 89.5 985 GLU B CA 1
ATOM 16357 C C . GLU B 1 985 ? -25.188 75.875 17.641 1 89.5 985 GLU B C 1
ATOM 16359 O O . GLU B 1 985 ? -25.531 76.812 18.375 1 89.5 985 GLU B O 1
ATOM 16364 N N . PHE B 1 986 ? -24.094 75.25 17.75 1 91 986 PHE B N 1
ATOM 16365 C CA . PHE B 1 986 ? -23.078 75.625 18.719 1 91 986 PHE B CA 1
ATOM 16366 C C . PHE B 1 986 ? -22.562 77 18.422 1 91 986 PHE B C 1
ATOM 16368 O O . PHE B 1 986 ? -22.391 77.812 19.344 1 91 986 PHE B O 1
ATOM 16375 N N . GLN B 1 987 ? -22.344 77.312 17.156 1 89.38 987 GLN B N 1
ATOM 16376 C CA . GLN B 1 987 ? -21.844 78.562 16.734 1 89.38 987 GLN B CA 1
ATOM 16377 C C . GLN B 1 987 ? -22.875 79.688 16.984 1 89.38 987 GLN B C 1
ATOM 16379 O O . GLN B 1 987 ? -22.516 80.812 17.344 1 89.38 987 GLN B O 1
ATOM 16384 N N . LYS B 1 988 ? -24.078 79.375 16.781 1 87.19 988 LYS B N 1
ATOM 16385 C CA . LYS B 1 988 ? -25.156 80.312 17.031 1 87.19 988 LYS B CA 1
ATOM 16386 C C . LYS B 1 988 ? -25.219 80.688 18.5 1 87.19 988 LYS B C 1
ATOM 16388 O O . LYS B 1 988 ? -25.406 81.875 18.844 1 87.19 988 LYS B O 1
ATOM 16393 N N . ASP B 1 989 ? -25.156 79.75 19.281 1 85.94 989 ASP B N 1
ATOM 16394 C CA . ASP B 1 989 ? -25.188 80 20.719 1 85.94 989 ASP B CA 1
ATOM 16395 C C . ASP B 1 989 ? -23.969 80.75 21.172 1 85.94 989 ASP B C 1
ATOM 16397 O O . ASP B 1 989 ? -24.062 81.625 22.062 1 85.94 989 ASP B O 1
ATOM 16401 N N . LEU B 1 990 ? -22.812 80.5 20.625 1 83.19 990 LEU B N 1
ATOM 16402 C CA . LEU B 1 990 ? -21.578 81.188 20.969 1 83.19 990 LEU B CA 1
ATOM 16403 C C . LEU B 1 990 ? -21.609 82.625 20.5 1 83.19 990 LEU B C 1
ATOM 16405 O O . LEU B 1 990 ? -21.078 83.5 21.156 1 83.19 990 LEU B O 1
ATOM 16409 N N . ASN B 1 991 ? -22.172 82.812 19.297 1 81.31 991 ASN B N 1
ATOM 16410 C CA . ASN B 1 991 ? -22.328 84.125 18.781 1 81.31 991 ASN B CA 1
ATOM 16411 C C . ASN B 1 991 ? -23.281 85 19.625 1 81.31 991 ASN B C 1
ATOM 16413 O O . ASN B 1 991 ? -23.078 86.188 19.797 1 81.31 991 ASN B O 1
ATOM 16417 N N . LYS B 1 992 ? -24.328 84.562 20.109 1 81.88 992 LYS B N 1
ATOM 16418 C CA . LYS B 1 992 ? -25.312 85.25 20.938 1 81.88 992 LYS B CA 1
ATOM 16419 C C . LYS B 1 992 ? -24.719 85.625 22.281 1 81.88 992 LYS B C 1
ATOM 16421 O O . LYS B 1 992 ? -24.984 86.75 22.812 1 81.88 992 LYS B O 1
ATOM 16426 N N . THR B 1 993 ? -23.953 84.688 22.781 1 69.94 993 THR B N 1
ATOM 16427 C CA . THR B 1 993 ? -23.469 84.875 24.141 1 69.94 993 THR B CA 1
ATOM 16428 C C . THR B 1 993 ? -22.188 85.75 24.109 1 69.94 993 THR B C 1
ATOM 16430 O O . THR B 1 993 ? -22.016 86.625 24.953 1 69.94 993 THR B O 1
ATOM 16433 N N . GLU B 1 994 ? -21.188 85.5 23.234 1 71.94 994 GLU B N 1
ATOM 16434 C CA . GLU B 1 994 ? -19.875 86.125 23.344 1 71.94 994 GLU B CA 1
ATOM 16435 C C . GLU B 1 994 ? -19.562 87 22.109 1 71.94 994 GLU B C 1
ATOM 16437 O O . GLU B 1 994 ? -18.547 87.688 22.078 1 71.94 994 GLU B O 1
ATOM 16442 N N . GLY B 1 995 ? -20.438 87.188 21.125 1 67.19 995 GLY B N 1
ATOM 16443 C CA . GLY B 1 995 ? -20.25 88.062 19.953 1 67.19 995 GLY B CA 1
ATOM 16444 C C . GLY B 1 995 ? -19.203 87.5 19 1 67.19 995 GLY B C 1
ATOM 16445 O O . GLY B 1 995 ? -18.547 88.25 18.297 1 67.19 995 GLY B O 1
ATOM 16446 N N . HIS B 1 996 ? -18.781 86.188 19.078 1 67.31 996 HIS B N 1
ATOM 16447 C CA . HIS B 1 996 ? -17.719 85.625 18.266 1 67.31 996 HIS B CA 1
ATOM 16448 C C . HIS B 1 996 ? -18.156 85.438 16.812 1 67.31 996 HIS B C 1
ATOM 16450 O O . HIS B 1 996 ? -19.328 85.188 16.531 1 67.31 996 HIS B O 1
ATOM 16456 N N . GLU B 1 997 ? -17.359 85.938 15.75 1 65.62 997 GLU B N 1
ATOM 16457 C CA . GLU B 1 997 ? -17.609 85.75 14.32 1 65.62 997 GLU B CA 1
ATOM 16458 C C . GLU B 1 997 ? -17.625 84.312 13.93 1 65.62 997 GLU B C 1
ATOM 16460 O O . GLU B 1 997 ? -17.016 83.5 14.602 1 65.62 997 GLU B O 1
ATOM 16465 N N . LYS B 1 998 ? -18.469 84 12.992 1 71.62 998 LYS B N 1
ATOM 16466 C CA . LYS B 1 998 ? -18.578 82.625 12.469 1 71.62 998 LYS B CA 1
ATOM 16467 C C . LYS B 1 998 ? -17.219 82.062 12.094 1 71.62 998 LYS B C 1
ATOM 16469 O O . LYS B 1 998 ? -16.469 82.688 11.352 1 71.62 998 LYS B O 1
ATOM 16474 N N . GLN B 1 999 ? -16.719 81 12.859 1 69.75 999 GLN B N 1
ATOM 16475 C CA . GLN B 1 999 ? -15.422 80.375 12.578 1 69.75 999 GLN B CA 1
ATOM 16476 C C . GLN B 1 999 ? -15.586 79.125 11.75 1 69.75 999 GLN B C 1
ATOM 16478 O O . GLN B 1 999 ? -16.547 78.375 11.93 1 69.75 999 GLN B O 1
ATOM 16483 N N . ASP B 1 1000 ? -14.773 79 10.719 1 70.19 1000 ASP B N 1
ATOM 16484 C CA . ASP B 1 1000 ? -14.805 77.812 9.859 1 70.19 1000 ASP B CA 1
ATOM 16485 C C . ASP B 1 1000 ? -14.109 76.625 10.531 1 70.19 1000 ASP B C 1
ATOM 16487 O O . ASP B 1 1000 ? -14.367 75.5 10.18 1 70.19 1000 ASP B O 1
ATOM 16491 N N . ASP B 1 1001 ? -13.438 76.875 11.547 1 82.69 1001 ASP B N 1
ATOM 16492 C CA . ASP B 1 1001 ? -12.672 75.812 12.18 1 82.69 1001 ASP B CA 1
ATOM 16493 C C . ASP B 1 1001 ? -13.43 75.25 13.367 1 82.69 1001 ASP B C 1
ATOM 16495 O O . ASP B 1 1001 ? -14.023 75.938 14.156 1 82.69 1001 ASP B O 1
ATOM 16499 N N . MET B 1 1002 ? -13.57 73.875 13.508 1 91.06 1002 MET B N 1
ATOM 16500 C CA . MET B 1 1002 ? -14.359 73.125 14.508 1 91.06 1002 MET B CA 1
ATOM 16501 C C . MET B 1 1002 ? -13.562 72.938 15.789 1 91.06 1002 MET B C 1
ATOM 16503 O O . MET B 1 1002 ? -13.945 72.125 16.641 1 91.06 1002 MET B O 1
ATOM 16507 N N . LYS B 1 1003 ? -12.477 73.5 16 1 90.25 1003 LYS B N 1
ATOM 16508 C CA . LYS B 1 1003 ? -11.57 73.312 17.109 1 90.25 1003 LYS B CA 1
ATOM 16509 C C . LYS B 1 1003 ? -12.234 73.625 18.453 1 90.25 1003 LYS B C 1
ATOM 16511 O O . LYS B 1 1003 ? -12.07 72.875 19.422 1 90.25 1003 LYS B O 1
ATOM 16516 N N . LEU B 1 1004 ? -12.984 74.688 18.453 1 88.31 1004 LEU B N 1
ATOM 16517 C CA . LEU B 1 1004 ? -13.656 75.062 19.688 1 88.31 1004 LEU B CA 1
ATOM 16518 C C . LEU B 1 1004 ? -14.766 74.062 20.031 1 88.31 1004 LEU B C 1
ATOM 16520 O O . LEU B 1 1004 ? -15.008 73.812 21.219 1 88.31 1004 LEU B O 1
ATOM 16524 N N . PHE B 1 1005 ? -15.43 73.688 18.969 1 91.88 1005 PHE B N 1
ATOM 16525 C CA . PHE B 1 1005 ? -16.469 72.688 19.156 1 91.88 1005 PHE B CA 1
ATOM 16526 C C . PHE B 1 1005 ? -15.883 71.438 19.703 1 91.88 1005 PHE B C 1
ATOM 16528 O O . PHE B 1 1005 ? -16.453 70.812 20.609 1 91.88 1005 PHE B O 1
ATOM 16535 N N . PHE B 1 1006 ? -14.734 71.062 19.203 1 92.31 1006 PHE B N 1
ATOM 16536 C CA . PHE B 1 1006 ? -14.047 69.812 19.641 1 92.31 1006 PHE B CA 1
ATOM 16537 C C . PHE B 1 1006 ? -13.594 70 21.094 1 92.31 1006 PHE B C 1
ATOM 16539 O O . PHE B 1 1006 ? -13.523 69 21.812 1 92.31 1006 PHE B O 1
ATOM 16546 N N . ASN B 1 1007 ? -13.312 71.125 21.516 1 91 1007 ASN B N 1
ATOM 16547 C CA . ASN B 1 1007 ? -12.766 71.375 22.859 1 91 1007 ASN B CA 1
ATOM 16548 C C . ASN B 1 1007 ? -13.875 71.562 23.891 1 91 1007 ASN B C 1
ATOM 16550 O O . ASN B 1 1007 ? -13.602 71.75 25.078 1 91 1007 ASN B O 1
ATOM 16554 N N . THR B 1 1008 ? -15.133 71.438 23.484 1 90.94 1008 THR B N 1
ATOM 16555 C CA . THR B 1 1008 ? -16.266 71.5 24.406 1 90.94 1008 THR B CA 1
ATOM 16556 C C . THR B 1 1008 ? -16.531 70.125 25.031 1 90.94 1008 THR B C 1
ATOM 16558 O O . THR B 1 1008 ? -16.594 69.125 24.328 1 90.94 1008 THR B O 1
ATOM 16561 N N . PRO B 1 1009 ? -16.625 70.125 26.375 1 89.25 1009 PRO B N 1
ATOM 16562 C CA . PRO B 1 1009 ? -16.891 68.875 27.031 1 89.25 1009 PRO B CA 1
ATOM 16563 C C . PRO B 1 1009 ? -18.234 68.25 26.641 1 89.25 1009 PRO B C 1
ATOM 16565 O O . PRO B 1 1009 ? -19.188 69 26.406 1 89.25 1009 PRO B O 1
ATOM 16568 N N . PRO B 1 1010 ? -18.406 66.938 26.672 1 86.88 1010 PRO B N 1
ATOM 16569 C CA . PRO B 1 1010 ? -19.609 66.312 26.156 1 86.88 1010 PRO B CA 1
ATOM 16570 C C . PRO B 1 1010 ? -20.781 66.312 27.125 1 86.88 1010 PRO B C 1
ATOM 16572 O O . PRO B 1 1010 ? -21.906 66.688 26.734 1 86.88 1010 PRO B O 1
ATOM 16575 N N . ASN B 1 1011 ? -20.625 66.125 28.422 1 82.06 1011 ASN B N 1
ATOM 16576 C CA . ASN B 1 1011 ? -21.734 65.812 29.344 1 82.06 1011 ASN B CA 1
ATOM 16577 C C . ASN B 1 1011 ? -22.016 67.062 30.25 1 82.06 1011 ASN B C 1
ATOM 16579 O O . ASN B 1 1011 ? -22.234 66.875 31.453 1 82.06 1011 ASN B O 1
ATOM 16583 N N . ILE B 1 1012 ? -21.875 68.25 29.75 1 77.12 1012 ILE B N 1
ATOM 16584 C CA . ILE B 1 1012 ? -22.203 69.438 30.531 1 77.12 1012 ILE B CA 1
ATOM 16585 C C . ILE B 1 1012 ? -23.359 70.188 29.859 1 77.12 1012 ILE B C 1
ATOM 16587 O O . ILE B 1 1012 ? -23.797 69.812 28.766 1 77.12 1012 ILE B O 1
ATOM 16591 N N . LYS B 1 1013 ? -23.766 71.125 30.688 1 76.75 1013 LYS B N 1
ATOM 16592 C CA . LYS B 1 1013 ? -24.797 72 30.125 1 76.75 1013 LYS B CA 1
ATOM 16593 C C . LYS B 1 1013 ? -24.281 72.75 28.875 1 76.75 1013 LYS B C 1
ATOM 16595 O O . LYS B 1 1013 ? -23.219 73.375 28.922 1 76.75 1013 LYS B O 1
ATOM 16600 N N . HIS B 1 1014 ? -24.812 72.5 27.766 1 79.75 1014 HIS B N 1
ATOM 16601 C CA . HIS B 1 1014 ? -24.375 73.062 26.484 1 79.75 1014 HIS B CA 1
ATOM 16602 C C . HIS B 1 1014 ? -23.141 72.312 25.984 1 79.75 1014 HIS B C 1
ATOM 16604 O O . HIS B 1 1014 ? -22.219 72.938 25.438 1 79.75 1014 HIS B O 1
ATOM 16610 N N . GLY B 1 1015 ? -23.062 71.062 26.359 1 87.44 1015 GLY B N 1
ATOM 16611 C CA . GLY B 1 1015 ? -21.984 70.25 25.875 1 87.44 1015 GLY B CA 1
ATOM 16612 C C . GLY B 1 1015 ? -22.234 69.688 24.484 1 87.44 1015 GLY B C 1
ATOM 16613 O O . GLY B 1 1015 ? -23.312 69.875 23.906 1 87.44 1015 GLY B O 1
ATOM 16614 N N . THR B 1 1016 ? -21.234 69.062 23.891 1 89.75 1016 THR B N 1
ATOM 16615 C CA . THR B 1 1016 ? -21.344 68.562 22.531 1 89.75 1016 THR B CA 1
ATOM 16616 C C . THR B 1 1016 ? -22.516 67.562 22.438 1 89.75 1016 THR B C 1
ATOM 16618 O O . THR B 1 1016 ? -23.203 67.5 21.422 1 89.75 1016 THR B O 1
ATOM 16621 N N . THR B 1 1017 ? -22.75 66.688 23.469 1 91.56 1017 THR B N 1
ATOM 16622 C CA . THR B 1 1017 ? -23.828 65.75 23.484 1 91.56 1017 THR B CA 1
ATOM 16623 C C . THR B 1 1017 ? -25.188 66.438 23.375 1 91.56 1017 THR B C 1
ATOM 16625 O O . THR B 1 1017 ? -26.094 65.875 22.719 1 91.56 1017 THR B O 1
ATOM 16628 N N . SER B 1 1018 ? -25.297 67.5 24.047 1 90.44 1018 SER B N 1
ATOM 16629 C CA . SER B 1 1018 ? -26.562 68.25 24.016 1 90.44 1018 SER B CA 1
ATOM 16630 C C . SER B 1 1018 ? -26.859 68.812 22.625 1 90.44 1018 SER B C 1
ATOM 16632 O O . SER B 1 1018 ? -28 68.75 22.156 1 90.44 1018 SER B O 1
ATOM 16634 N N . TYR B 1 1019 ? -25.891 69.312 21.953 1 92.75 1019 TYR B N 1
ATOM 16635 C CA . TYR B 1 1019 ? -26.078 69.812 20.609 1 92.75 1019 TYR B CA 1
ATOM 16636 C C . TYR B 1 1019 ? -26.391 68.75 19.625 1 92.75 1019 TYR B C 1
ATOM 16638 O O . TYR B 1 1019 ? -27.25 68.875 18.766 1 92.75 1019 TYR B O 1
ATOM 16646 N N . LEU B 1 1020 ? -25.672 67.625 19.766 1 93.38 1020 LEU B N 1
ATOM 16647 C CA . LEU B 1 1020 ? -25.906 66.438 18.891 1 93.38 1020 LEU B CA 1
ATOM 16648 C C . LEU B 1 1020 ? -27.297 65.875 19.109 1 93.38 1020 LEU B C 1
ATOM 16650 O O . LEU B 1 1020 ? -28 65.562 18.156 1 93.38 1020 LEU B O 1
ATOM 16654 N N . GLY B 1 1021 ? -27.625 65.75 20.359 1 90.5 1021 GLY B N 1
ATOM 16655 C CA . GLY B 1 1021 ? -28.953 65.25 20.688 1 90.5 1021 GLY B CA 1
ATOM 16656 C C . GLY B 1 1021 ? -30.062 66.125 20.109 1 90.5 1021 GLY B C 1
ATOM 16657 O O . GLY B 1 1021 ? -31.062 65.562 19.594 1 90.5 1021 GLY B O 1
ATOM 16658 N N . LYS B 1 1022 ? -29.922 67.438 20.25 1 88.94 1022 LYS B N 1
ATOM 16659 C CA . LYS B 1 1022 ? -30.906 68.375 19.734 1 88.94 1022 LYS B CA 1
ATOM 16660 C C . LYS B 1 1022 ? -31.094 68.25 18.234 1 88.94 1022 LYS B C 1
ATOM 16662 O O . LYS B 1 1022 ? -32.219 68.188 17.75 1 88.94 1022 LYS B O 1
ATOM 16667 N N . VAL B 1 1023 ? -30.031 68.062 17.562 1 91.25 1023 VAL B N 1
ATOM 16668 C CA . VAL B 1 1023 ? -30.094 68 16.109 1 91.25 1023 VAL B CA 1
ATOM 16669 C C . VAL B 1 1023 ? -30.672 66.625 15.695 1 91.25 1023 VAL B C 1
ATOM 16671 O O . VAL B 1 1023 ? -31.453 66.562 14.734 1 91.25 1023 VAL B O 1
ATOM 16674 N N . ILE B 1 1024 ? -30.266 65.625 16.359 1 91.06 1024 ILE B N 1
ATOM 16675 C CA . ILE B 1 1024 ? -30.734 64.25 16.031 1 91.06 1024 ILE B CA 1
ATOM 16676 C C . ILE B 1 1024 ? -32.25 64.188 16.219 1 91.06 1024 ILE B C 1
ATOM 16678 O O . ILE B 1 1024 ? -32.938 63.594 15.383 1 91.06 1024 ILE B O 1
ATOM 16682 N N . ILE B 1 1025 ? -32.719 64.75 17.297 1 83.81 1025 ILE B N 1
ATOM 16683 C CA . ILE B 1 1025 ? -34.156 64.688 17.562 1 83.81 1025 ILE B CA 1
ATOM 16684 C C . ILE B 1 1025 ? -34.875 65.5 16.484 1 83.81 1025 ILE B C 1
ATOM 16686 O O . ILE B 1 1025 ? -35.938 65.125 16.016 1 83.81 1025 ILE B O 1
ATOM 16690 N N . ARG B 1 1026 ? -34.281 66.625 16.094 1 85 1026 ARG B N 1
ATOM 16691 C CA . ARG B 1 1026 ? -34.875 67.5 15.055 1 85 1026 ARG B CA 1
ATOM 16692 C C . ARG B 1 1026 ? -34.938 66.75 13.719 1 85 1026 ARG B C 1
ATOM 16694 O O . ARG B 1 1026 ? -35.969 66.75 13.031 1 85 1026 ARG B O 1
ATOM 16701 N N . VAL B 1 1027 ? -33.844 66.125 13.391 1 84.81 1027 VAL B N 1
ATOM 16702 C CA . VAL B 1 1027 ? -33.781 65.375 12.133 1 84.81 1027 VAL B CA 1
ATOM 16703 C C . VAL B 1 1027 ? -34.75 64.188 12.141 1 84.81 1027 VAL B C 1
ATOM 16705 O O . VAL B 1 1027 ? -35.344 63.875 11.117 1 84.81 1027 VAL B O 1
ATOM 16708 N N . LEU B 1 1028 ? -34.875 63.594 13.219 1 81.31 1028 LEU B N 1
ATOM 16709 C CA . LEU B 1 1028 ? -35.812 62.469 13.359 1 81.31 1028 LEU B CA 1
ATOM 16710 C C . LEU B 1 1028 ? -37.25 62.938 13.25 1 81.31 1028 LEU B C 1
ATOM 16712 O O . LEU B 1 1028 ? -38.094 62.25 12.664 1 81.31 1028 LEU B O 1
ATOM 16716 N N . LEU B 1 1029 ? -37.5 64.125 13.836 1 71.56 1029 LEU B N 1
ATOM 16717 C CA . LEU B 1 1029 ? -38.844 64.688 13.836 1 71.56 1029 LEU B CA 1
ATOM 16718 C C . LEU B 1 1029 ? -39.219 65.25 12.469 1 71.56 1029 LEU B C 1
ATOM 16720 O O . LEU B 1 1029 ? -40.375 65.188 12.055 1 71.56 1029 LEU B O 1
ATOM 16724 N N . ASP B 1 1030 ? -38.312 65.938 11.836 1 67 1030 ASP B N 1
ATOM 16725 C CA . ASP B 1 1030 ? -38.562 66.5 10.492 1 67 1030 ASP B CA 1
ATOM 16726 C C . ASP B 1 1030 ? -38.688 65.312 9.477 1 67 1030 ASP B C 1
ATOM 16728 O O . ASP B 1 1030 ? -39.344 65.5 8.438 1 67 1030 ASP B O 1
ATOM 16732 N N . GLY B 1 1031 ? -37.938 64.312 9.586 1 56.44 1031 GLY B N 1
ATOM 16733 C CA . GLY B 1 1031 ? -38.031 63.156 8.711 1 56.44 1031 GLY B CA 1
ATOM 16734 C C . GLY B 1 1031 ? -39.312 62.375 8.906 1 56.44 1031 GLY B C 1
ATOM 16735 O O . GLY B 1 1031 ? -39.969 62.5 9.93 1 56.44 1031 GLY B O 1
ATOM 16736 N N . GLU B 1 1032 ? -39.969 61.938 7.781 1 48.16 1032 GLU B N 1
ATOM 16737 C CA . GLU B 1 1032 ? -41.281 61.312 7.695 1 48.16 1032 GLU B CA 1
ATOM 16738 C C . GLU B 1 1032 ? -41.406 60.156 8.68 1 48.16 1032 GLU B C 1
ATOM 16740 O O . GLU B 1 1032 ? -40.781 59.125 8.516 1 48.16 1032 GLU B O 1
ATOM 16745 N N . LEU B 1 1033 ? -41.469 60.5 10.016 1 43.91 1033 LEU B N 1
ATOM 16746 C CA . LEU B 1 1033 ? -41.875 59.594 11.07 1 43.91 1033 LEU B CA 1
ATOM 16747 C C . LEU B 1 1033 ? -42.938 58.625 10.555 1 43.91 1033 LEU B C 1
ATOM 16749 O O . LEU B 1 1033 ? -43.969 59.031 10.047 1 43.91 1033 LEU B O 1
ATOM 16753 N N . THR B 1 1034 ? -42.531 57.781 9.875 1 43.66 1034 THR B N 1
ATOM 16754 C CA . THR B 1 1034 ? -43.656 56.844 9.742 1 43.66 1034 THR B CA 1
ATOM 16755 C C . THR B 1 1034 ? -44 56.219 11.094 1 43.66 1034 THR B C 1
ATOM 16757 O O . THR B 1 1034 ? -43.188 55.531 11.68 1 43.66 1034 THR B O 1
ATOM 16760 N N . VAL B 1 1035 ? -44.625 56.969 12.031 1 40.09 1035 VAL B N 1
ATOM 16761 C CA . VAL B 1 1035 ? -45.219 56.312 13.188 1 40.09 1035 VAL B CA 1
ATOM 16762 C C . VAL B 1 1035 ? -45.906 55.031 12.742 1 40.09 1035 VAL B C 1
ATOM 16764 O O . VAL B 1 1035 ? -46.719 55.062 11.812 1 40.09 1035 VAL B O 1
ATOM 16767 N N . PRO B 1 1036 ? -45.281 53.938 12.953 1 37.78 1036 PRO B N 1
ATOM 16768 C CA . PRO B 1 1036 ? -46.281 52.875 12.758 1 37.78 1036 PRO B CA 1
ATOM 16769 C C . PRO B 1 1036 ? -47.656 53.281 13.312 1 37.78 1036 PRO B C 1
ATOM 16771 O O . PRO B 1 1036 ? -47.75 54 14.312 1 37.78 1036 PRO B O 1
ATOM 16774 N N . SER B 1 1037 ? -48.625 53.469 12.453 1 33.16 1037 SER B N 1
ATOM 16775 C CA . SER B 1 1037 ? -50 53.844 12.695 1 33.16 1037 SER B CA 1
ATOM 16776 C C . SER B 1 1037 ? -50.531 53.219 13.977 1 33.16 1037 SER B C 1
ATOM 16778 O O . SER B 1 1037 ? -51.656 53.469 14.391 1 33.16 1037 SER B O 1
ATOM 16780 N N . GLU B 1 1038 ? -50 52.031 14.477 1 33.44 1038 GLU B N 1
ATOM 16781 C CA . GLU B 1 1038 ? -50.938 51.531 15.492 1 33.44 1038 GLU B CA 1
ATOM 16782 C C . GLU B 1 1038 ? -50.969 52.438 16.703 1 33.44 1038 GLU B C 1
ATOM 16784 O O . GLU B 1 1038 ? -52.062 52.719 17.234 1 33.44 1038 GLU B O 1
ATOM 16789 N N . GLU B 1 1039 ? -50.031 52.406 17.703 1 30.16 1039 GLU B N 1
ATOM 16790 C CA . GLU B 1 1039 ? -50.375 52.906 19.031 1 30.16 1039 GLU B CA 1
ATOM 16791 C C . GLU B 1 1039 ? -50.188 54.406 19.125 1 30.16 1039 GLU B C 1
ATOM 16793 O O . GLU B 1 1039 ? -49.062 54.906 19.312 1 30.16 1039 GLU B O 1
ATOM 16798 N N . MET B 1 1040 ? -50.75 55.219 18.234 1 29.86 1040 MET B N 1
ATOM 16799 C CA . MET B 1 1040 ? -50.844 56.656 18.5 1 29.86 1040 MET B CA 1
ATOM 16800 C C . MET B 1 1040 ? -51.281 56.906 19.938 1 29.86 1040 MET B C 1
ATOM 16802 O O . MET B 1 1040 ? -52.344 56.438 20.359 1 29.86 1040 MET B O 1
ATOM 16806 N N . CYS B 1 1041 ? -50.406 56.938 20.984 1 26.8 1041 CYS B N 1
ATOM 16807 C CA . CYS B 1 1041 ? -50.781 57.531 22.25 1 26.8 1041 CYS B CA 1
ATOM 16808 C C . CYS B 1 1041 ? -51.5 58.875 22.016 1 26.8 1041 CYS B C 1
ATOM 16810 O O . CYS B 1 1041 ? -50.938 59.75 21.375 1 26.8 1041 CYS B O 1
ATOM 16812 N N . SER B 1 1042 ? -52.844 58.938 21.906 1 26.59 1042 SER B N 1
ATOM 16813 C CA . SER B 1 1042 ? -53.75 60.031 22.172 1 26.59 1042 SER B CA 1
ATOM 16814 C C . SER B 1 1042 ? -53.375 60.75 23.453 1 26.59 1042 SER B C 1
ATOM 16816 O O . SER B 1 1042 ? -53.344 60.156 24.531 1 26.59 1042 SER B O 1
ATOM 16818 N N . VAL B 1 1043 ? -52.375 61.531 23.516 1 23.06 1043 VAL B N 1
ATOM 16819 C CA . VAL B 1 1043 ? -52.375 62.562 24.562 1 23.06 1043 VAL B CA 1
ATOM 16820 C C . VAL B 1 1043 ? -53.719 63.312 24.547 1 23.06 1043 VAL B C 1
ATOM 16822 O O . VAL B 1 1043 ? -54.031 64 23.594 1 23.06 1043 VAL B O 1
ATOM 16825 N N . SER B 1 1044 ? -54.75 62.438 25.031 1 19.67 1044 SER B N 1
ATOM 16826 C CA . SER B 1 1044 ? -55.812 63.031 25.844 1 19.67 1044 SER B CA 1
ATOM 16827 C C . SER B 1 1044 ? -55.281 63.531 27.172 1 19.67 1044 SER B C 1
ATOM 16829 O O . SER B 1 1044 ? -54.375 62.938 27.734 1 19.67 1044 SER B O 1
#

InterPro domains:
  IPR008734 Phosphorylase kinase alpha/beta subunit [PTHR10749] (5-629)
  IPR008928 Six-hairpin glycosidase superfamily [SSF48208] (36-428)
  IPR011613 GH15-like domain [PF00723] (5-825)
  IPR045583 Phosphorylase b kinase regulatory subunit alpha/beta, C-terminal domain [PF19292] (871-1010)

Organism: Lottia gigantea (NCBI:txid225164)